Protein AF-0000000071570473 (afdb_homodimer)

Radius of gyration: 36.64 Å; Cα contacts (8 Å, |Δi|>4): 3800; chains: 2; bounding box: 98×126×90 Å

Foldseek 3Di:
DCDPDDDDDDDDDPPVDDDDPPPPPPDPPPCPVPPPPPPLVLAQEEEEAEEAAADCFAQHFNVVLLVLLLVLVVVLLVQQVVCVPPDQQLGAAYEYQAVQSVVVSVVVDDPVSVVSLLVSLVSQRYAYAQFRFQFAQQDAQVLLVLRNVVDPPVVVVSNPHAEHEHEQWAFDFLSNVVVCVVVVHAEYEYAYDDQLADHLDPAQDWAWEAHPVGDIHIYGHHHHQACQLQLQPVDFPEDDAHHPVPCVVPDDDVCSRLHLDPVSLVSSLVSNVVVVVVCVVVPNDFNYHYHRYYDRHNSHSHHTDSCPSVNLVSCVVVVRPNRYGYGHPNVVVVVVCVRCVVPHYYWFFTFHISLNQLVLAAQPLLLLQLLLVLLLLLLPFCLLPDADPFLVVLSSVLSVLSRQLRRRFQFYQCCLVCVPDPSGVSSNVVSSCSRNVSSVSSVQQSQLSLCVVPQPPAFFKKWWQRFQFWDWFKDKDFQVVVVPQQFFWKAFPVVGDIWGKADPLKFDWDWDQDPVRDTDTDGDRDPRMIITTDDGHGHSDMTGMHTHNDHDDDDQDPFFFWDWDADPLGHTAFTGGPLDPFTLFGGQAFWKKKKFFPDDDLVVLSVLLNPPDQVSLVVVRVVRIDMDTKAFPHRWDWDDDSFWIKTKTFIDDPQWARWMKIWIATTHFGKIKIKIKTWGDWDLGWMWMKTKTADDQQFDQKWADGNLHIDTQLPRYRHRRARQKGFGNFWIWTQDPSFIKMKGWSRFGIKGAPDGQSSNSDNGHDNGRRMIMGTNHGQSHNGSHRRTDGTMDMIMMMMHTDGDDDDSVRSVSVRSSVSNDMDIDRHRNDHDDPVCSVPSSRRRHDDPPD/DPDDDDDPPDDDDDDDDDDDPPPPPPDPPPCPVPVPPPPLVLAQEEEEAEEAAADCFAQHFNVVLLVLLLVLVVVLLVQQVVCVPPDQQLGAAYEYQAVQSVVVSVVVDDPVSVVSLLVSLVSQRYAYAQFRFQFAQQDAQVLLVLRNVVDPPVVVVSNPHAEHEHEQWAFDFLSNVVVCVVVVHAEYEYAYDDQLADHLDPAQDWAWEAHPVGDIHIYGHHHHQACQLQLQPVDFPEDDAHHPVPCVVPDDDVCRRLHLDPVSLVSSLVSNVVVVVVCVVVPNDFNYHYHRYYDRHNSHSHHTDSCPSVNLVSCVVVPRPNRYGYGHPNVVVVVVCVRCVVPHYYWFFTFHISLNQLVLAAQPLLLLQLLLVLLLLLLPFCLLPDADPFLVVLSSVLSVLSRQLRRRFQFYQCCLVCVPDPSGVSSNVVSSCSRNVSSVSSVQQSQLSLCVVPQPPAFFKKWWQRFQFWDWFKDKDFQVVVVPQQFQWKAFPVVGDIWGKADPQKFDWDWDQDPVRDTDTDGHGDPRMIITTDDGHGHSDMTGMHTHNDHDDDDQDPFFFWDWDADPLGHTAFTGGPLDPFTLFGGQAFWKKKKFFPDDDLVVLSVLLNPPDQVSLVVVRVVRIDMDTKAFPHRWDWDDDSFWIKTKTFIDDPQWARWMKIWIATTHFGKIKIKIKTWGDWDLGWMWMKTKTADDQQFDQKWADGNLHIDTQLPRYRHRRDNQKGFGNFWIWTQDPSFIKMKGWSRFGIKGAPDGQSSNSDNGHDNGRRMIMGTNHGQSHNGSHRSTDGTMDMTMMMMHTDGDDDDSVRSVSVRSSVSNDMDIDRHRNDHDDPVCSVPSSRRRHDDPPD

Nearest PDB structures (foldseek):
  5kbp-assembly1_A  TM=6.707E-01  e=7.893E-28  Enterococcus faecalis V583
  5kbp-assembly1_B  TM=6.543E-01  e=7.074E-28  Enterococcus faecalis V583
  7ufr-assembly1_D  TM=6.851E-01  e=5.870E-23  Bifidobacterium longum
  7ufu-assembly1_B  TM=6.560E-01  e=3.381E-22  Bifidobacterium longum
  7ufs-assembly1_D  TM=6.871E-01  e=3.721E-19  Bifidobacterium longum

InterPro domains:
  IPR000602 Glycoside hydrolase family 38, N-terminal domain [PF01074] (48-350)

Structure (mmCIF, N/CA/C/O backbone):
data_AF-0000000071570473-model_v1
#
loop_
_entity.id
_entity.type
_entity.pdbx_description
1 polymer 'Glycosyl hydrolase family 38 N-terminal domain protein'
#
loop_
_atom_site.group_PDB
_atom_site.id
_atom_site.type_symbol
_atom_site.label_atom_id
_atom_site.label_alt_id
_atom_site.label_comp_id
_atom_site.label_asym_id
_atom_site.label_entity_id
_atom_site.label_seq_id
_atom_site.pdbx_PDB_ins_code
_atom_site.Cartn_x
_atom_site.Cartn_y
_atom_site.Cartn_z
_atom_site.occupancy
_atom_site.B_iso_or_equiv
_atom_site.auth_seq_id
_atom_site.auth_comp_id
_atom_site.auth_asym_id
_atom_site.auth_atom_id
_atom_site.pdbx_PDB_model_num
ATOM 1 N N . MET A 1 1 ? -38.281 -18.188 -46.844 1 16.16 1 MET A N 1
ATOM 2 C CA . MET A 1 1 ? -37.594 -19.453 -46.594 1 16.16 1 MET A CA 1
ATOM 3 C C . MET A 1 1 ? -37.969 -19.984 -45.219 1 16.16 1 MET A C 1
ATOM 5 O O . MET A 1 1 ? -37.688 -19.359 -44.188 1 16.16 1 MET A O 1
ATOM 9 N N . LYS A 1 2 ? -39.062 -20.453 -44.969 1 19.03 2 LYS A N 1
ATOM 10 C CA . LYS A 1 2 ? -40.438 -20.391 -44.469 1 19.03 2 LYS A CA 1
ATOM 11 C C . LYS A 1 2 ? -40.656 -21.438 -43.375 1 19.03 2 LYS A C 1
ATOM 13 O O . LYS A 1 2 ? -41.812 -21.703 -43 1 19.03 2 LYS A O 1
ATOM 18 N N . CYS A 1 3 ? -39.469 -21.875 -42.688 1 17.2 3 CYS A N 1
ATOM 19 C CA . CYS A 1 3 ? -39.094 -23.219 -42.281 1 17.2 3 CYS A CA 1
ATOM 20 C C . CYS A 1 3 ? -39.562 -23.516 -40.844 1 17.2 3 CYS A C 1
ATOM 22 O O . CYS A 1 3 ? -38.938 -23.078 -39.875 1 17.2 3 CYS A O 1
ATOM 24 N N . ILE A 1 4 ? -40.75 -23.406 -40.531 1 20.64 4 ILE A N 1
ATOM 25 C CA . ILE A 1 4 ? -41.562 -23.328 -39.312 1 20.64 4 ILE A CA 1
ATOM 26 C C . ILE A 1 4 ? -41.5 -24.641 -38.531 1 20.64 4 ILE A C 1
ATOM 28 O O . ILE A 1 4 ? -41.844 -25.703 -39.062 1 20.64 4 ILE A O 1
ATOM 32 N N . VAL A 1 5 ? -40.594 -24.812 -37.438 1 19.09 5 VAL A N 1
ATOM 33 C CA . VAL A 1 5 ? -39.719 -25.562 -36.531 1 19.09 5 VAL A CA 1
ATOM 34 C C . VAL A 1 5 ? -40.562 -26.312 -35.5 1 19.09 5 VAL A C 1
ATOM 36 O O . VAL A 1 5 ? -41.375 -25.703 -34.812 1 19.09 5 VAL A O 1
ATOM 39 N N . ASN A 1 6 ? -40.562 -27.766 -35.469 1 16.86 6 ASN A N 1
ATOM 40 C CA . ASN A 1 6 ? -41.25 -29.047 -35.312 1 16.86 6 ASN A CA 1
ATOM 41 C C . ASN A 1 6 ? -41.438 -29.406 -33.844 1 16.86 6 ASN A C 1
ATOM 43 O O . ASN A 1 6 ? -40.562 -29.094 -33 1 16.86 6 ASN A O 1
ATOM 47 N N . LYS A 1 7 ? -42.531 -29.922 -33.281 1 19.34 7 LYS A N 1
ATOM 48 C CA . LYS A 1 7 ? -43.656 -30.047 -32.375 1 19.34 7 LYS A CA 1
ATOM 49 C C . LYS A 1 7 ? -43.375 -31.062 -31.266 1 19.34 7 LYS A C 1
ATOM 51 O O . LYS A 1 7 ? -44.125 -31.156 -30.297 1 19.34 7 LYS A O 1
ATOM 56 N N . LEU A 1 8 ? -42.375 -32.125 -31.375 1 18.17 8 LEU A N 1
ATOM 57 C CA . LEU A 1 8 ? -42.844 -33.469 -31 1 18.17 8 LEU A CA 1
ATOM 58 C C . LEU A 1 8 ? -42.656 -33.719 -29.5 1 18.17 8 LEU A C 1
ATOM 60 O O . LEU A 1 8 ? -42.312 -34.812 -29.094 1 18.17 8 LEU A O 1
ATOM 64 N N . PHE A 1 9 ? -42.375 -32.844 -28.641 1 17.78 9 PHE A N 1
ATOM 65 C CA . PHE A 1 9 ? -41.531 -33.25 -27.547 1 17.78 9 PHE A CA 1
ATOM 66 C C . PHE A 1 9 ? -42.312 -34.188 -26.594 1 17.78 9 PHE A C 1
ATOM 68 O O . PHE A 1 9 ? -41.844 -35.219 -26.203 1 17.78 9 PHE A O 1
ATOM 75 N N . ILE A 1 10 ? -43.344 -33.812 -25.859 1 18.39 10 ILE A N 1
ATOM 76 C CA . ILE A 1 10 ? -43.125 -33.75 -24.422 1 18.39 10 ILE A CA 1
ATOM 77 C C . ILE A 1 10 ? -43.656 -35 -23.766 1 18.39 10 ILE A C 1
ATOM 79 O O . ILE A 1 10 ? -43 -35.594 -22.906 1 18.39 10 ILE A O 1
ATOM 83 N N . GLY A 1 11 ? -44.875 -35.531 -24 1 18.58 11 GLY A N 1
ATOM 84 C CA . GLY A 1 11 ? -45.719 -35.656 -22.828 1 18.58 11 GLY A CA 1
ATOM 85 C C . GLY A 1 11 ? -45.625 -37.062 -22.203 1 18.58 11 GLY A C 1
ATOM 86 O O . GLY A 1 11 ? -46.344 -37.344 -21.234 1 18.58 11 GLY A O 1
ATOM 87 N N . ALA A 1 12 ? -44.781 -37.938 -22.844 1 19.06 12 ALA A N 1
ATOM 88 C CA . ALA A 1 12 ? -45.438 -39.219 -22.734 1 19.06 12 ALA A CA 1
ATOM 89 C C . ALA A 1 12 ? -45.5 -39.688 -21.281 1 19.06 12 ALA A C 1
ATOM 91 O O . ALA A 1 12 ? -44.688 -39.312 -20.469 1 19.06 12 ALA A O 1
ATOM 92 N N . LEU A 1 13 ? -46.594 -40.531 -21.016 1 20.25 13 LEU A N 1
ATOM 93 C CA . LEU A 1 13 ? -47.5 -41.125 -20.047 1 20.25 13 LEU A CA 1
ATOM 94 C C . LEU A 1 13 ? -46.781 -42.219 -19.25 1 20.25 13 LEU A C 1
ATOM 96 O O . LEU A 1 13 ? -46.25 -43.188 -19.828 1 20.25 13 LEU A O 1
ATOM 100 N N . PHE A 1 14 ? -46.25 -41.875 -18.016 1 20.09 14 PHE A N 1
ATOM 101 C CA . PHE A 1 14 ? -45.5 -42.562 -16.984 1 20.09 14 PHE A CA 1
ATOM 102 C C . PHE A 1 14 ? -46.219 -43.812 -16.531 1 20.09 14 PHE A C 1
ATOM 104 O O . PHE A 1 14 ? -47.125 -43.75 -15.695 1 20.09 14 PHE A O 1
ATOM 111 N N . LEU A 1 15 ? -46.625 -44.625 -17.562 1 19.17 15 LEU A N 1
ATOM 112 C CA . LEU A 1 15 ? -47.406 -45.75 -17.031 1 19.17 15 LEU A CA 1
ATOM 113 C C . LEU A 1 15 ? -46.562 -46.594 -16.078 1 19.17 15 LEU A C 1
ATOM 115 O O . LEU A 1 15 ? -45.469 -47.031 -16.438 1 19.17 15 LEU A O 1
ATOM 119 N N . LEU A 1 16 ? -46.75 -46.531 -14.758 1 20.12 16 LEU A N 1
ATOM 120 C CA . LEU A 1 16 ? -46.156 -47 -13.5 1 20.12 16 LEU A CA 1
ATOM 121 C C . LEU A 1 16 ? -46.219 -48.5 -13.383 1 20.12 16 LEU A C 1
ATOM 123 O O . LEU A 1 16 ? -46.125 -49.062 -12.281 1 20.12 16 LEU A O 1
ATOM 127 N N . GLY A 1 17 ? -46.438 -49.125 -14.547 1 17.45 17 GLY A N 1
ATOM 128 C CA . GLY A 1 17 ? -47 -50.375 -14.086 1 17.45 17 GLY A CA 1
ATOM 129 C C . GLY A 1 17 ? -46.062 -51.188 -13.242 1 17.45 17 GLY A C 1
ATOM 130 O O . GLY A 1 17 ? -46.406 -51.594 -12.117 1 17.45 17 GLY A O 1
ATOM 131 N N . ALA A 1 18 ? -45.5 -52.25 -13.789 1 19 18 ALA A N 1
ATOM 132 C CA . ALA A 1 18 ? -45.812 -53.656 -13.484 1 19 18 ALA A CA 1
ATOM 133 C C . ALA A 1 18 ? -44.781 -54.25 -12.555 1 19 18 ALA A C 1
ATOM 135 O O . ALA A 1 18 ? -45.094 -54.906 -11.562 1 19 18 ALA A O 1
ATOM 136 N N . LEU A 1 19 ? -43.438 -54.469 -13.023 1 19.7 19 LEU A N 1
ATOM 137 C CA . LEU A 1 19 ? -42.969 -55.844 -13.109 1 19.7 19 LEU A CA 1
ATOM 138 C C . LEU A 1 19 ? -42.25 -56.25 -11.836 1 19.7 19 LEU A C 1
ATOM 140 O O . LEU A 1 19 ? -41.438 -55.5 -11.297 1 19.7 19 LEU A O 1
ATOM 144 N N . VAL A 1 20 ? -42.719 -57.344 -11.141 1 23.28 20 VAL A N 1
ATOM 145 C CA . VAL A 1 20 ? -42.5 -58.156 -9.945 1 23.28 20 VAL A CA 1
ATOM 146 C C . VAL A 1 20 ? -41.094 -58.75 -10.008 1 23.28 20 VAL A C 1
ATOM 148 O O . VAL A 1 20 ? -40.719 -59.406 -10.984 1 23.28 20 VAL A O 1
ATOM 151 N N . CYS A 1 21 ? -40.094 -58.219 -9.242 1 20.11 21 CYS A N 1
ATOM 152 C CA . CYS A 1 21 ? -38.656 -58.406 -9.141 1 20.11 21 CYS A CA 1
ATOM 153 C C . CYS A 1 21 ? -38.281 -59.812 -8.734 1 20.11 21 CYS A C 1
ATOM 155 O O . CYS A 1 21 ? -38.531 -60.219 -7.594 1 20.11 21 CYS A O 1
ATOM 157 N N . SER A 1 22 ? -38.688 -60.781 -9.68 1 21.06 22 SER A N 1
ATOM 158 C CA . SER A 1 22 ? -38.312 -62.125 -9.195 1 21.06 22 SER A CA 1
ATOM 159 C C . SER A 1 22 ? -36.844 -62.219 -8.898 1 21.06 22 SER A C 1
ATOM 161 O O . SER A 1 22 ? -36 -61.688 -9.641 1 21.06 22 SER A O 1
ATOM 163 N N . CYS A 1 23 ? -36.438 -62.625 -7.715 1 22.77 23 CYS A N 1
ATOM 164 C CA . CYS A 1 23 ? -35.219 -62.75 -6.91 1 22.77 23 CYS A CA 1
ATOM 165 C C . CYS A 1 23 ? -34.25 -63.75 -7.531 1 22.77 23 CYS A C 1
ATOM 167 O O . CYS A 1 23 ? -34.094 -64.875 -7.035 1 22.77 23 CYS A O 1
ATOM 169 N N . GLN A 1 24 ? -34.219 -63.844 -8.93 1 21.25 24 GLN A N 1
ATOM 170 C CA . GLN A 1 24 ? -33.438 -65.062 -9.211 1 21.25 24 GLN A CA 1
ATOM 171 C C . GLN A 1 24 ? -32 -64.875 -8.688 1 21.25 24 GLN A C 1
ATOM 173 O O . GLN A 1 24 ? -31.422 -63.812 -8.719 1 21.25 24 GLN A O 1
ATOM 178 N N . ASN A 1 25 ? -31.5 -65.938 -8.016 1 24.31 25 ASN A N 1
ATOM 179 C CA . ASN A 1 25 ? -30.328 -66.312 -7.238 1 24.31 25 ASN A CA 1
ATOM 180 C C . ASN A 1 25 ? -29.062 -66.25 -8.094 1 24.31 25 ASN A C 1
ATOM 182 O O . ASN A 1 25 ? -28.312 -67.25 -8.141 1 24.31 25 ASN A O 1
ATOM 186 N N . THR A 1 26 ? -28.906 -65.312 -9.102 1 23.25 26 THR A N 1
ATOM 187 C CA . THR A 1 26 ? -27.797 -65.688 -9.961 1 23.25 26 THR A CA 1
ATOM 188 C C . THR A 1 26 ? -26.484 -65.688 -9.18 1 23.25 26 THR A C 1
ATOM 190 O O . THR A 1 26 ? -26.266 -64.875 -8.336 1 23.25 26 THR A O 1
ATOM 193 N N . THR A 1 27 ? -25.75 -66.812 -9.211 1 26.03 27 THR A N 1
ATOM 194 C CA . THR A 1 27 ? -24.453 -67.312 -8.734 1 26.03 27 THR A CA 1
ATOM 195 C C . THR A 1 27 ? -23.344 -66.375 -9.18 1 26.03 27 THR A C 1
ATOM 197 O O . THR A 1 27 ? -23.172 -66.125 -10.375 1 26.03 27 THR A O 1
ATOM 200 N N . GLU A 1 28 ? -23.078 -65.375 -8.359 1 23.36 28 GLU A N 1
ATOM 201 C CA . GLU A 1 28 ? -22.078 -64.375 -8.578 1 23.36 28 GLU A CA 1
ATOM 202 C C . GLU A 1 28 ? -20.703 -64.938 -8.805 1 23.36 28 GLU A C 1
ATOM 204 O O . GLU A 1 28 ? -20.141 -65.625 -7.91 1 23.36 28 GLU A O 1
ATOM 209 N N . ASN A 1 29 ? -20.516 -65.625 -10.023 1 25.27 29 ASN A N 1
ATOM 210 C CA . ASN A 1 29 ? -19.141 -66 -10.344 1 25.27 29 ASN A CA 1
ATOM 211 C C . ASN A 1 29 ? -18.172 -64.812 -10.125 1 25.27 29 ASN A C 1
ATOM 213 O O . ASN A 1 29 ? -18.312 -63.75 -10.727 1 25.27 29 ASN A O 1
ATOM 217 N N . THR A 1 30 ? -17.656 -64.75 -8.977 1 24.5 30 THR A N 1
ATOM 218 C CA . THR A 1 30 ? -16.609 -63.812 -8.602 1 24.5 30 THR A CA 1
ATOM 219 C C . THR A 1 30 ? -15.453 -63.875 -9.602 1 24.5 30 THR A C 1
ATOM 221 O O . THR A 1 30 ? -14.734 -64.875 -9.68 1 24.5 30 THR A O 1
ATOM 224 N N . VAL A 1 31 ? -15.75 -63.406 -10.812 1 28.62 31 VAL A N 1
ATOM 225 C CA . VAL A 1 31 ? -14.617 -63.281 -11.711 1 28.62 31 VAL A CA 1
ATOM 226 C C . VAL A 1 31 ? -13.445 -62.625 -10.969 1 28.62 31 VAL A C 1
ATOM 228 O O . VAL A 1 31 ? -13.523 -61.469 -10.57 1 28.62 31 VAL A O 1
ATOM 231 N N . GLU A 1 32 ? -12.781 -63.469 -10.156 1 28.25 32 GLU A N 1
ATOM 232 C CA . GLU A 1 32 ? -11.469 -63.031 -9.695 1 28.25 32 GLU A CA 1
ATOM 233 C C . GLU A 1 32 ? -10.617 -62.531 -10.852 1 28.25 32 GLU A C 1
ATOM 235 O O . GLU A 1 32 ? -10.141 -63.312 -11.672 1 28.25 32 GLU A O 1
ATOM 240 N N . SER A 1 33 ? -11.078 -61.656 -11.648 1 31.45 33 SER A N 1
ATOM 241 C CA . SER A 1 33 ? -10.188 -61.125 -12.664 1 31.45 33 SER A CA 1
ATOM 242 C C . SER A 1 33 ? -8.82 -60.781 -12.078 1 31.45 33 SER A C 1
ATOM 244 O O . SER A 1 33 ? -8.695 -59.875 -11.266 1 31.45 33 SER A O 1
ATOM 246 N N . SER A 1 34 ? -8.062 -61.812 -11.719 1 32.69 34 SER A N 1
ATOM 247 C CA . SER A 1 34 ? -6.633 -61.625 -11.5 1 32.69 34 SER A CA 1
ATOM 248 C C . SER A 1 34 ? -6.012 -60.719 -12.539 1 32.69 34 SER A C 1
ATOM 250 O O . SER A 1 34 ? -6.016 -61.031 -13.734 1 32.69 34 SER A O 1
ATOM 252 N N . VAL A 1 35 ? -6.184 -59.438 -12.508 1 39.53 35 VAL A N 1
ATOM 253 C CA . VAL A 1 35 ? -5.379 -58.531 -13.297 1 39.53 35 VAL A CA 1
ATOM 254 C C . VAL A 1 35 ? -3.939 -59.031 -13.375 1 39.53 35 VAL A C 1
ATOM 256 O O . VAL A 1 35 ? -3.24 -59.094 -12.359 1 39.53 35 VAL A O 1
ATOM 259 N N . GLU A 1 36 ? -3.605 -60.094 -14.055 1 37.34 36 GLU A N 1
ATOM 260 C CA . GLU A 1 36 ? -2.27 -60.438 -14.531 1 37.34 36 GLU A CA 1
ATOM 261 C C . GLU A 1 36 ? -1.357 -59.188 -14.539 1 37.34 36 GLU A C 1
ATOM 263 O O . GLU A 1 36 ? -1.828 -58.062 -14.672 1 37.34 36 GLU A O 1
ATOM 268 N N . GLY A 1 37 ? -0.079 -59.344 -14.047 1 41.69 37 GLY A N 1
ATOM 269 C CA . GLY A 1 37 ? 1.043 -58.438 -13.812 1 41.69 37 GLY A CA 1
ATOM 270 C C . GLY A 1 37 ? 1.251 -57.438 -14.938 1 41.69 37 GLY A C 1
ATOM 271 O O . GLY A 1 37 ? 1.896 -57.75 -15.938 1 41.69 37 GLY A O 1
ATOM 272 N N . LYS A 1 38 ? 0.311 -56.719 -15.242 1 50 38 LYS A N 1
ATOM 273 C CA . LYS A 1 38 ? 0.353 -55.688 -16.281 1 50 38 LYS A CA 1
ATOM 274 C C . LYS A 1 38 ? 1.681 -54.938 -16.25 1 50 38 LYS A C 1
ATOM 276 O O . LYS A 1 38 ? 2.303 -54.812 -15.203 1 50 38 LYS A O 1
ATOM 281 N N . ASP A 1 39 ? 2.217 -54.812 -17.328 1 55.84 39 ASP A N 1
ATOM 282 C CA . ASP A 1 39 ? 3.5 -54.25 -17.703 1 55.84 39 ASP A CA 1
ATOM 283 C C . ASP A 1 39 ? 3.723 -52.906 -17.016 1 55.84 39 ASP A C 1
ATOM 285 O O . ASP A 1 39 ? 2.949 -51.969 -17.219 1 55.84 39 ASP A O 1
ATOM 289 N N . THR A 1 40 ? 4.285 -52.969 -15.703 1 70.56 40 THR A N 1
ATOM 290 C CA . THR A 1 40 ? 4.66 -51.781 -14.93 1 70.56 40 THR A CA 1
ATOM 291 C C . THR A 1 40 ? 5.543 -50.844 -15.758 1 70.56 40 THR A C 1
ATOM 293 O O . THR A 1 40 ? 5.891 -49.75 -15.305 1 70.56 40 THR A O 1
ATOM 296 N N . LEU A 1 41 ? 5.629 -51.188 -17.031 1 82.69 41 LEU A N 1
ATOM 297 C CA . LEU A 1 41 ? 6.559 -50.469 -17.891 1 82.69 41 LEU A CA 1
ATOM 298 C C . LEU A 1 41 ? 7.91 -50.281 -17.219 1 82.69 41 LEU A C 1
ATOM 300 O O . LEU A 1 41 ? 8.602 -49.281 -17.453 1 82.69 41 LEU A O 1
ATOM 304 N N . GLY A 1 42 ? 8.219 -51.281 -16.125 1 90.06 42 GLY A N 1
ATOM 305 C CA . GLY A 1 42 ? 9.484 -51.219 -15.414 1 90.06 42 GLY A CA 1
ATOM 306 C C . GLY A 1 42 ? 9.453 -50.344 -14.188 1 90.06 42 GLY A C 1
ATOM 307 O O . GLY A 1 42 ? 10.438 -50.25 -13.445 1 90.06 42 GLY A O 1
ATOM 308 N N . PHE A 1 43 ? 8.352 -49.594 -13.867 1 95.06 43 PHE A N 1
ATOM 309 C CA . PHE A 1 43 ? 8.25 -48.781 -12.68 1 95.06 43 PHE A CA 1
ATOM 310 C C . PHE A 1 43 ? 7.93 -49.625 -11.453 1 95.06 43 PHE A C 1
ATOM 312 O O . PHE A 1 43 ? 6.965 -50.375 -11.453 1 95.06 43 PHE A O 1
ATOM 319 N N . LYS A 1 44 ? 8.68 -49.406 -10.453 1 94.81 44 LYS A N 1
ATOM 320 C CA . LYS A 1 44 ? 8.453 -50.125 -9.203 1 94.81 44 LYS A CA 1
ATOM 321 C C . LYS A 1 44 ? 7.438 -49.375 -8.328 1 94.81 44 LYS A C 1
ATOM 323 O O . LYS A 1 44 ? 6.543 -50 -7.75 1 94.81 44 LYS A O 1
ATOM 328 N N . TYR A 1 45 ? 7.609 -48.125 -8.25 1 96.44 45 TYR A N 1
ATOM 329 C CA . TYR A 1 45 ? 6.734 -47.312 -7.395 1 96.44 45 TYR A CA 1
ATOM 330 C C . TYR A 1 45 ? 6.68 -45.875 -7.875 1 96.44 45 TYR A C 1
ATOM 332 O O . TYR A 1 45 ? 7.516 -45.438 -8.672 1 96.44 45 TYR A O 1
ATOM 340 N N . ILE A 1 46 ? 5.664 -45.156 -7.426 1 97.62 46 ILE A N 1
ATOM 341 C CA . ILE A 1 46 ? 5.535 -43.719 -7.543 1 97.62 46 ILE A CA 1
ATOM 342 C C . ILE A 1 46 ? 5.469 -43.094 -6.152 1 97.62 46 ILE A C 1
ATOM 344 O O . ILE A 1 46 ? 4.562 -43.375 -5.371 1 97.62 46 ILE A O 1
ATOM 348 N N . ASP A 1 47 ? 6.445 -42.281 -5.844 1 97.81 47 ASP A N 1
ATOM 349 C CA . ASP A 1 47 ? 6.387 -41.469 -4.625 1 97.81 47 ASP A CA 1
ATOM 350 C C . ASP A 1 47 ? 5.586 -40.188 -4.852 1 97.81 47 ASP A C 1
ATOM 352 O O . ASP A 1 47 ? 5.949 -39.375 -5.691 1 97.81 47 ASP A O 1
ATOM 356 N N . ILE A 1 48 ? 4.547 -40.062 -4.066 1 98 48 ILE A N 1
ATOM 357 C CA . ILE A 1 48 ? 3.719 -38.844 -4.105 1 98 48 ILE A CA 1
ATOM 358 C C . ILE A 1 48 ? 4.117 -37.906 -2.969 1 98 48 ILE A C 1
ATOM 360 O O . ILE A 1 48 ? 3.969 -38.25 -1.793 1 98 48 ILE A O 1
ATOM 364 N N . VAL A 1 49 ? 4.613 -36.75 -3.352 1 98.19 49 VAL A N 1
ATOM 365 C CA . VAL A 1 49 ? 4.969 -35.719 -2.383 1 98.19 49 VAL A CA 1
ATOM 366 C C . VAL A 1 49 ? 3.873 -34.656 -2.334 1 98.19 49 VAL A C 1
ATOM 368 O O . VAL A 1 49 ? 3.836 -33.781 -3.176 1 98.19 49 VAL A O 1
ATOM 371 N N . HIS A 1 50 ? 3.049 -34.781 -1.304 1 98.12 50 HIS A N 1
ATOM 372 C CA . HIS A 1 50 ? 1.915 -33.875 -1.132 1 98.12 50 HIS A CA 1
ATOM 373 C C . HIS A 1 50 ? 2.34 -32.594 -0.458 1 98.12 50 HIS A C 1
ATOM 375 O O . HIS A 1 50 ? 3.006 -32.594 0.581 1 98.12 50 HIS A O 1
ATOM 381 N N . ILE A 1 51 ? 2.045 -31.453 -1.15 1 97.88 51 ILE A N 1
ATOM 382 C CA . ILE A 1 51 ? 2.369 -30.125 -0.627 1 97.88 51 ILE A CA 1
ATOM 383 C C . ILE A 1 51 ? 1.197 -29.172 -0.862 1 97.88 51 ILE A C 1
ATOM 385 O O . ILE A 1 51 ? 0.217 -29.531 -1.517 1 97.88 51 ILE A O 1
ATOM 389 N N . THR A 1 52 ? 1.301 -28 -0.231 1 96.5 52 THR A N 1
ATOM 390 C CA . THR A 1 52 ? 0.524 -26.828 -0.609 1 96.5 52 THR A CA 1
ATOM 391 C C . THR A 1 52 ? 1.415 -25.781 -1.271 1 96.5 52 THR A C 1
ATOM 393 O O . THR A 1 52 ? 2.357 -25.281 -0.653 1 96.5 52 THR A O 1
ATOM 396 N N . HIS A 1 53 ? 1.063 -25.531 -2.529 1 96.81 53 HIS A N 1
ATOM 397 C CA . HIS A 1 53 ? 1.859 -24.5 -3.178 1 96.81 53 HIS A CA 1
ATOM 398 C C . HIS A 1 53 ? 1.633 -23.141 -2.523 1 96.81 53 HIS A C 1
ATOM 400 O O . HIS A 1 53 ? 0.489 -22.703 -2.344 1 96.81 53 HIS A O 1
ATOM 406 N N . THR A 1 54 ? 2.736 -22.469 -2.26 1 96.12 54 THR A N 1
ATOM 407 C CA . THR A 1 54 ? 2.668 -21.234 -1.467 1 96.12 54 THR A CA 1
ATOM 408 C C . THR A 1 54 ? 2.975 -20.016 -2.326 1 96.12 54 THR A C 1
ATOM 410 O O . THR A 1 54 ? 4.09 -19.875 -2.838 1 96.12 54 THR A O 1
ATOM 413 N N . ASP A 1 55 ? 1.984 -19.172 -2.455 1 94.88 55 ASP A N 1
ATOM 414 C CA . ASP A 1 55 ? 2.109 -17.828 -2.994 1 94.88 55 ASP A CA 1
ATOM 415 C C . ASP A 1 55 ? 1.762 -16.781 -1.936 1 94.88 55 ASP A C 1
ATOM 417 O O . ASP A 1 55 ? 0.729 -16.875 -1.271 1 94.88 55 ASP A O 1
ATOM 421 N N . TYR A 1 56 ? 2.592 -15.812 -1.749 1 92.5 56 TYR A N 1
ATOM 422 C CA . TYR A 1 56 ? 2.254 -14.672 -0.903 1 92.5 56 TYR A CA 1
ATOM 423 C C . TYR A 1 56 ? 1.396 -13.664 -1.66 1 92.5 56 TYR A C 1
ATOM 425 O O . TYR A 1 56 ? 1.844 -12.555 -1.953 1 92.5 56 TYR A O 1
ATOM 433 N N . GLY A 1 57 ? 0.107 -14.062 -1.843 1 93.69 57 GLY A N 1
ATOM 434 C CA . GLY A 1 57 ? -0.812 -13.359 -2.723 1 93.69 57 GLY A CA 1
ATOM 435 C C . GLY A 1 57 ? -1.384 -14.234 -3.816 1 93.69 57 GLY A C 1
ATOM 436 O O . GLY A 1 57 ? -1.865 -15.336 -3.545 1 93.69 57 GLY A O 1
ATOM 437 N N . TYR A 1 58 ? -1.469 -13.727 -5.004 1 96 58 TYR A N 1
ATOM 438 C CA . TYR A 1 58 ? -1.888 -14.391 -6.23 1 96 58 TYR A CA 1
ATOM 439 C C . TYR A 1 58 ? -3.379 -14.703 -6.203 1 96 58 TYR A C 1
ATOM 441 O O . TYR A 1 58 ? -4.207 -13.836 -6.5 1 96 58 TYR A O 1
ATOM 449 N N . THR A 1 59 ? -3.797 -15.828 -5.539 1 95.69 59 THR A N 1
ATOM 450 C CA . THR A 1 59 ? -5.219 -16.141 -5.5 1 95.69 59 THR A CA 1
ATOM 451 C C . THR A 1 59 ? -5.891 -15.461 -4.305 1 95.69 59 THR A C 1
ATOM 453 O O . THR A 1 59 ? -7.105 -15.258 -4.305 1 95.69 59 THR A O 1
ATOM 456 N N . ASP A 1 60 ? -5.121 -15.195 -3.266 1 96.06 60 ASP A N 1
ATOM 457 C CA . ASP A 1 60 ? -5.602 -14.523 -2.061 1 96.06 60 ASP A CA 1
ATOM 458 C C . ASP A 1 60 ? -4.703 -13.344 -1.688 1 96.06 60 ASP A C 1
ATOM 460 O O . ASP A 1 60 ? -3.5 -13.367 -1.962 1 96.06 60 ASP A O 1
ATOM 464 N N . HIS A 1 61 ? -5.355 -12.336 -1.127 1 95.69 61 HIS A N 1
ATOM 465 C CA . HIS A 1 61 ? -4.535 -11.297 -0.517 1 95.69 61 HIS A CA 1
ATOM 466 C C . HIS A 1 61 ? -3.488 -11.898 0.414 1 95.69 61 HIS A C 1
ATOM 468 O O . HIS A 1 61 ? -3.768 -12.859 1.128 1 95.69 61 HIS A O 1
ATOM 474 N N . ALA A 1 62 ? -2.291 -11.352 0.426 1 94.38 62 ALA A N 1
ATOM 475 C CA . ALA A 1 62 ? -1.162 -11.945 1.14 1 94.38 62 ALA A CA 1
ATOM 476 C C . ALA A 1 62 ? -1.505 -12.188 2.607 1 94.38 62 ALA A C 1
ATOM 478 O O . ALA A 1 62 ? -1.112 -13.203 3.186 1 94.38 62 ALA A O 1
ATOM 479 N N . LEU A 1 63 ? -2.225 -11.305 3.24 1 93.12 63 LEU A N 1
ATOM 480 C CA . LEU A 1 63 ? -2.631 -11.438 4.637 1 93.12 63 LEU A CA 1
ATOM 481 C C . LEU A 1 63 ? -3.496 -12.68 4.836 1 93.12 63 LEU A C 1
ATOM 483 O O . LEU A 1 63 ? -3.322 -13.414 5.812 1 93.12 63 LEU A O 1
ATOM 487 N N . ILE A 1 64 ? -4.383 -12.891 3.902 1 95.81 64 ILE A N 1
ATOM 488 C CA . ILE A 1 64 ? -5.285 -14.031 3.967 1 95.81 64 ILE A CA 1
ATOM 489 C C . ILE A 1 64 ? -4.523 -15.312 3.646 1 95.81 64 ILE A C 1
ATOM 491 O O . ILE A 1 64 ? -4.73 -16.344 4.293 1 95.81 64 ILE A O 1
ATOM 495 N N . ALA A 1 65 ? -3.623 -15.227 2.693 1 95.38 65 ALA A N 1
ATOM 496 C CA . ALA A 1 65 ? -2.824 -16.391 2.307 1 95.38 65 ALA A CA 1
ATOM 497 C C . ALA A 1 65 ? -2.016 -16.922 3.488 1 95.38 65 ALA A C 1
ATOM 499 O O . ALA A 1 65 ? -1.951 -18.125 3.713 1 95.38 65 ALA A O 1
ATOM 500 N N . VAL A 1 66 ? -1.462 -16.062 4.246 1 93.38 66 VAL A N 1
ATOM 501 C CA . VAL A 1 66 ? -0.652 -16.469 5.387 1 93.38 66 VAL A CA 1
ATOM 502 C C . VAL A 1 66 ? -1.536 -17.156 6.426 1 93.38 66 VAL A C 1
ATOM 504 O O . VAL A 1 66 ? -1.157 -18.188 6.988 1 93.38 66 VAL A O 1
ATOM 507 N N . ASP A 1 67 ? -2.652 -16.594 6.664 1 95.06 67 ASP A N 1
ATOM 508 C CA . ASP A 1 67 ? -3.559 -17.219 7.621 1 95.06 67 ASP A CA 1
ATOM 509 C C . ASP A 1 67 ? -4.004 -18.594 7.133 1 95.06 67 ASP A C 1
ATOM 511 O O . ASP A 1 67 ? -4.074 -19.547 7.914 1 95.06 67 ASP A O 1
ATOM 515 N N . LEU A 1 68 ? -4.328 -18.688 5.859 1 96.12 68 LEU A N 1
ATOM 516 C CA . LEU A 1 68 ? -4.723 -19.969 5.281 1 96.12 68 LEU A CA 1
ATOM 517 C C . LEU A 1 68 ? -3.627 -21.016 5.465 1 96.12 68 LEU A C 1
ATOM 519 O O . LEU A 1 68 ? -3.904 -22.156 5.859 1 96.12 68 LEU A O 1
ATOM 523 N N . HIS A 1 69 ? -2.449 -20.656 5.25 1 96.5 69 HIS A N 1
ATOM 524 C CA . HIS A 1 69 ? -1.352 -21.609 5.359 1 96.5 69 HIS A CA 1
ATOM 525 C C . HIS A 1 69 ? -1.159 -22.062 6.801 1 96.5 69 HIS A C 1
ATOM 527 O O . HIS A 1 69 ? -0.812 -23.219 7.047 1 96.5 69 HIS A O 1
ATOM 533 N N . LYS A 1 70 ? -1.365 -21.188 7.758 1 95.94 70 LYS A N 1
ATOM 534 C CA . LYS A 1 70 ? -1.348 -21.625 9.148 1 95.94 70 LYS A CA 1
ATOM 535 C C . LYS A 1 70 ? -2.418 -22.672 9.414 1 95.94 70 LYS A C 1
ATOM 537 O O . LYS A 1 70 ? -2.152 -23.688 10.062 1 95.94 70 LYS A O 1
ATOM 542 N N . ARG A 1 71 ? -3.516 -22.453 8.852 1 96.25 71 ARG A N 1
ATOM 543 C CA . ARG A 1 71 ? -4.629 -23.391 9.008 1 96.25 71 ARG A CA 1
ATOM 544 C C . ARG A 1 71 ? -4.352 -24.703 8.281 1 96.25 71 ARG A C 1
ATOM 546 O O . ARG A 1 71 ? -4.727 -25.781 8.766 1 96.25 71 ARG A O 1
ATOM 553 N N . PHE A 1 72 ? -3.773 -24.594 7.145 1 97.56 72 PHE A N 1
ATOM 554 C CA . PHE A 1 72 ? -3.4 -25.797 6.398 1 97.56 72 PHE A CA 1
ATOM 555 C C . PHE A 1 72 ? -2.443 -26.656 7.207 1 97.56 72 PHE A C 1
ATOM 557 O O . PHE A 1 72 ? -2.525 -27.891 7.168 1 97.56 72 PHE A O 1
ATOM 564 N N . ILE A 1 73 ? -1.577 -26 7.902 1 97.94 73 ILE A N 1
ATOM 565 C CA . ILE A 1 73 ? -0.637 -26.75 8.734 1 97.94 73 ILE A CA 1
ATOM 566 C C . ILE A 1 73 ? -1.396 -27.5 9.82 1 97.94 73 ILE A C 1
ATOM 568 O O . ILE A 1 73 ? -1.095 -28.672 10.102 1 97.94 73 ILE A O 1
ATOM 572 N N . ASP A 1 74 ? -2.363 -26.922 10.383 1 97.69 74 ASP A N 1
ATOM 573 C CA . ASP A 1 74 ? -3.188 -27.594 11.383 1 97.69 74 ASP A CA 1
ATOM 574 C C . ASP A 1 74 ? -3.936 -28.781 10.766 1 97.69 74 ASP A C 1
ATOM 576 O O . ASP A 1 74 ? -4.043 -29.844 11.375 1 97.69 74 ASP A O 1
ATOM 580 N N . VAL A 1 75 ? -4.48 -28.578 9.586 1 97.25 75 VAL A N 1
ATOM 581 C CA . VAL A 1 75 ? -5.176 -29.656 8.891 1 97.25 75 VAL A CA 1
ATOM 582 C C . VAL A 1 75 ? -4.215 -30.812 8.641 1 97.25 75 VAL A C 1
ATOM 584 O O . VAL A 1 75 ? -4.535 -31.969 8.938 1 97.25 75 VAL A O 1
ATOM 587 N N . ALA A 1 76 ? -3.064 -30.484 8.148 1 98.19 76 ALA A N 1
ATOM 588 C CA . ALA A 1 76 ? -2.074 -31.516 7.855 1 98.19 76 ALA A CA 1
ATOM 589 C C . ALA A 1 76 ? -1.669 -32.25 9.125 1 98.19 76 ALA A C 1
ATOM 591 O O . ALA A 1 76 ? -1.517 -33.5 9.109 1 98.19 76 ALA A O 1
ATOM 592 N N . LEU A 1 77 ? -1.454 -31.5 10.188 1 98.44 77 LEU A N 1
ATOM 593 C CA . LEU A 1 77 ? -1.064 -32.094 11.461 1 98.44 77 LEU A CA 1
ATOM 594 C C . LEU A 1 77 ? -2.127 -33.094 11.945 1 98.44 77 LEU A C 1
ATOM 596 O O . LEU A 1 77 ? -1.806 -34.188 12.352 1 98.44 77 LEU A O 1
ATOM 600 N N . ASP A 1 78 ? -3.35 -32.719 11.883 1 98 78 ASP A N 1
ATOM 601 C CA . ASP A 1 78 ? -4.418 -33.594 12.359 1 98 78 ASP A CA 1
ATOM 602 C C . ASP A 1 78 ? -4.566 -34.812 11.461 1 98 78 ASP A C 1
ATOM 604 O O . ASP A 1 78 ? -4.867 -35.906 11.945 1 98 78 ASP A O 1
ATOM 608 N N . LEU A 1 79 ? -4.445 -34.625 10.188 1 97.31 79 LEU A N 1
ATOM 609 C CA . LEU A 1 79 ? -4.492 -35.75 9.273 1 97.31 79 LEU A CA 1
ATOM 610 C C . LEU A 1 79 ? -3.352 -36.719 9.547 1 97.31 79 LEU A C 1
ATOM 612 O O . LEU A 1 79 ? -3.535 -37.938 9.484 1 97.31 79 LEU A O 1
ATOM 616 N N . ALA A 1 80 ? -2.188 -36.219 9.836 1 98.38 80 ALA A N 1
ATOM 617 C CA . ALA A 1 80 ? -1.037 -37.062 10.18 1 98.38 80 ALA A CA 1
ATOM 618 C C . ALA A 1 80 ? -1.263 -37.781 11.5 1 98.38 80 ALA A C 1
ATOM 620 O O . ALA A 1 80 ? -1.002 -39 11.602 1 98.38 80 ALA A O 1
ATOM 621 N N . LEU A 1 81 ? -1.757 -37.094 12.461 1 97.81 81 LEU A N 1
ATOM 622 C CA . LEU A 1 81 ? -2.008 -37.688 13.781 1 97.81 81 LEU A CA 1
ATOM 623 C C . LEU A 1 81 ? -3.014 -38.812 13.688 1 97.81 81 LEU A C 1
ATOM 625 O O . LEU A 1 81 ? -2.865 -39.844 14.359 1 97.81 81 LEU A O 1
ATOM 629 N N . LYS A 1 82 ? -3.953 -38.656 12.867 1 96.44 82 LYS A N 1
ATOM 630 C CA . LYS A 1 82 ? -5.004 -39.656 12.703 1 96.44 82 LYS A CA 1
ATOM 631 C C . LYS A 1 82 ? -4.434 -41 12.195 1 96.44 82 LYS A C 1
ATOM 633 O O . LYS A 1 82 ? -4.996 -42.062 12.453 1 96.44 82 LYS A O 1
ATOM 638 N N . THR A 1 83 ? -3.348 -40.938 11.531 1 97.31 83 THR A N 1
ATOM 639 C CA . THR A 1 83 ? -2.826 -42.156 10.891 1 97.31 83 THR A CA 1
ATOM 640 C C . THR A 1 83 ? -1.476 -42.531 11.484 1 97.31 83 THR A C 1
ATOM 642 O O . THR A 1 83 ? -0.764 -43.375 10.93 1 97.31 83 THR A O 1
ATOM 645 N N . LYS A 1 84 ? -1.104 -41.906 12.555 1 97.06 84 LYS A N 1
ATOM 646 C CA . LYS A 1 84 ? 0.237 -42.062 13.117 1 97.06 84 LYS A CA 1
ATOM 647 C C . LYS A 1 84 ? 0.518 -43.5 13.508 1 97.06 84 LYS A C 1
ATOM 649 O O . LYS A 1 84 ? 1.667 -43.938 13.477 1 97.06 84 LYS A O 1
ATOM 654 N N . ASP A 1 85 ? -0.506 -44.281 13.828 1 96.06 85 ASP A N 1
ATOM 655 C CA . ASP A 1 85 ? -0.334 -45.656 14.336 1 96.06 85 ASP A CA 1
ATOM 656 C C . ASP A 1 85 ? -0.528 -46.656 13.227 1 96.06 85 ASP A C 1
ATOM 658 O O . ASP A 1 85 ? -0.457 -47.875 13.469 1 96.06 85 ASP A O 1
ATOM 662 N N . GLU A 1 86 ? -0.749 -46.25 12.055 1 95.81 86 GLU A N 1
ATOM 663 C CA . GLU A 1 86 ? -0.84 -47.188 10.922 1 95.81 86 GLU A CA 1
ATOM 664 C C . GLU A 1 86 ? 0.543 -47.625 10.461 1 95.81 86 GLU A C 1
ATOM 666 O O . GLU A 1 86 ? 1.558 -47.094 10.906 1 95.81 86 GLU A O 1
ATOM 671 N N . ILE A 1 87 ? 0.524 -48.656 9.617 1 92.94 87 ILE A N 1
ATOM 672 C CA . ILE A 1 87 ? 1.785 -49.062 9 1 92.94 87 ILE A CA 1
ATOM 673 C C . ILE A 1 87 ? 2.309 -47.938 8.109 1 92.94 87 ILE A C 1
ATOM 675 O O . ILE A 1 87 ? 1.526 -47.156 7.551 1 92.94 87 ILE A O 1
ATOM 679 N N . PRO A 1 88 ? 3.523 -47.719 7.996 1 89.81 88 PRO A N 1
ATOM 680 C CA . PRO A 1 88 ? 4.117 -46.562 7.301 1 89.81 88 PRO A CA 1
ATOM 681 C C . PRO A 1 88 ? 3.506 -46.344 5.922 1 89.81 88 PRO A C 1
ATOM 683 O O . PRO A 1 88 ? 3.305 -45.188 5.516 1 89.81 88 PRO A O 1
ATOM 686 N N . GLU A 1 89 ? 3.109 -47.406 5.242 1 89.62 89 GLU A N 1
ATOM 687 C CA . GLU A 1 89 ? 2.568 -47.312 3.891 1 89.62 89 GLU A CA 1
ATOM 688 C C . GLU A 1 89 ? 1.172 -46.688 3.896 1 89.62 89 GLU A C 1
ATOM 690 O O . GLU A 1 89 ? 0.682 -46.25 2.857 1 89.62 89 GLU A O 1
ATOM 695 N N . ASN A 1 90 ? 0.608 -46.656 5.098 1 94.25 90 ASN A N 1
ATOM 696 C CA . ASN A 1 90 ? -0.764 -46.188 5.215 1 94.25 90 ASN A CA 1
ATOM 697 C C . ASN A 1 90 ? -0.836 -44.906 6.027 1 94.25 90 ASN A C 1
ATOM 699 O O . ASN A 1 90 ? -1.895 -44.562 6.555 1 94.25 90 ASN A O 1
ATOM 703 N N . ARG A 1 91 ? 0.29 -44.219 6.109 1 97 91 ARG A N 1
ATOM 704 C CA . ARG A 1 91 ? 0.314 -43 6.879 1 97 91 ARG A CA 1
ATOM 705 C C . ARG A 1 91 ? 0.232 -41.781 5.965 1 97 91 ARG A C 1
ATOM 707 O O . ARG A 1 91 ? 0.802 -41.781 4.871 1 97 91 ARG A O 1
ATOM 714 N N . PHE A 1 92 ? -0.509 -40.781 6.445 1 98.06 92 PHE A N 1
ATOM 715 C CA . PHE A 1 92 ? -0.557 -39.5 5.758 1 98.06 92 PHE A CA 1
ATOM 716 C C . PHE A 1 92 ? 0.773 -38.781 5.887 1 98.06 92 PHE A C 1
ATOM 718 O O . PHE A 1 92 ? 1.357 -38.719 6.973 1 98.06 92 PHE A O 1
ATOM 725 N N . ALA A 1 93 ? 1.274 -38.25 4.762 1 98.12 93 ALA A N 1
ATOM 726 C CA . ALA A 1 93 ? 2.5 -37.469 4.766 1 98.12 93 ALA A CA 1
ATOM 727 C C . ALA A 1 93 ? 2.314 -36.156 3.994 1 98.12 93 ALA A C 1
ATOM 729 O O . ALA A 1 93 ? 1.593 -36.125 2.996 1 98.12 93 ALA A O 1
ATOM 730 N N . TRP A 1 94 ? 2.916 -35.125 4.492 1 98.38 94 TRP A N 1
ATOM 731 C CA . TRP A 1 94 ? 2.787 -33.812 3.912 1 98.38 94 TRP A CA 1
ATOM 732 C C . TRP A 1 94 ? 4.051 -33 4.148 1 98.38 94 TRP A C 1
ATOM 734 O O . TRP A 1 94 ? 4.73 -33.156 5.164 1 98.38 94 TRP A O 1
ATOM 744 N N . THR A 1 95 ? 4.426 -32.125 3.176 1 98.06 95 THR A N 1
ATOM 745 C CA . THR A 1 95 ? 5.594 -31.281 3.316 1 98.06 95 THR A CA 1
ATOM 746 C C . THR A 1 95 ? 5.188 -29.812 3.318 1 98.06 95 THR A C 1
ATOM 748 O O . THR A 1 95 ? 4.48 -29.359 2.418 1 98.06 95 THR A O 1
ATOM 751 N N . VAL A 1 96 ? 5.66 -29.078 4.34 1 97.81 96 VAL A N 1
ATOM 752 C CA . VAL A 1 96 ? 5.531 -27.625 4.355 1 97.81 96 VAL A CA 1
ATOM 753 C C . VAL A 1 96 ? 6.465 -27 3.318 1 97.81 96 VAL A C 1
ATOM 755 O O . VAL A 1 96 ? 7.688 -27.109 3.432 1 97.81 96 VAL A O 1
ATOM 758 N N . GLU A 1 97 ? 5.891 -26.328 2.453 1 97.44 97 GLU A N 1
ATOM 759 C CA . GLU A 1 97 ? 6.645 -25.891 1.284 1 97.44 97 GLU A CA 1
ATOM 760 C C . GLU A 1 97 ? 7.445 -24.625 1.587 1 97.44 97 GLU A C 1
ATOM 762 O O . GLU A 1 97 ? 8.438 -24.344 0.913 1 97.44 97 GLU A O 1
ATOM 767 N N . ALA A 1 98 ? 7.02 -23.828 2.553 1 96.75 98 ALA A N 1
ATOM 768 C CA . ALA A 1 98 ? 7.688 -22.578 2.895 1 96.75 98 ALA A CA 1
ATOM 769 C C . ALA A 1 98 ? 7.852 -22.438 4.406 1 96.75 98 ALA A C 1
ATOM 771 O O . ALA A 1 98 ? 6.914 -22.688 5.164 1 96.75 98 ALA A O 1
ATOM 772 N N . LEU A 1 99 ? 8.93 -21.984 4.781 1 97.25 99 LEU A N 1
ATOM 773 C CA . LEU A 1 99 ? 9.281 -21.922 6.195 1 97.25 99 LEU A CA 1
ATOM 774 C C . LEU A 1 99 ? 8.594 -20.75 6.879 1 97.25 99 LEU A C 1
ATOM 776 O O . LEU A 1 99 ? 8.289 -20.812 8.07 1 97.25 99 LEU A O 1
ATOM 780 N N . ASP A 1 100 ? 8.289 -19.719 6.219 1 96.12 100 ASP A N 1
ATOM 781 C CA . ASP A 1 100 ? 7.734 -18.5 6.809 1 96.12 100 ASP A CA 1
ATOM 782 C C . ASP A 1 100 ? 6.359 -18.766 7.414 1 96.12 100 ASP A C 1
ATOM 784 O O . ASP A 1 100 ? 6.125 -18.469 8.586 1 96.12 100 ASP A O 1
ATOM 788 N N . PRO A 1 101 ? 5.43 -19.297 6.676 1 94.94 101 PRO A N 1
ATOM 789 C CA . PRO A 1 101 ? 4.141 -19.594 7.309 1 94.94 101 PRO A CA 1
ATOM 790 C C . PRO A 1 101 ? 4.25 -20.609 8.438 1 94.94 101 PRO A C 1
ATOM 792 O O . PRO A 1 101 ? 3.486 -20.547 9.406 1 94.94 101 PRO A O 1
ATOM 795 N N . PHE A 1 102 ? 5.16 -21.547 8.352 1 97.12 102 PHE A N 1
ATOM 796 C CA . PHE A 1 102 ? 5.375 -22.5 9.43 1 97.12 102 PHE A CA 1
ATOM 797 C C . PHE A 1 102 ? 5.801 -21.797 10.711 1 97.12 102 PHE A C 1
ATOM 799 O O . PHE A 1 102 ? 5.293 -22.094 11.789 1 97.12 102 PHE A O 1
ATOM 806 N N . TYR A 1 103 ? 6.738 -20.906 10.523 1 96.5 103 TYR A N 1
ATOM 807 C CA . TYR A 1 103 ? 7.211 -20.156 11.68 1 96.5 103 TYR A CA 1
ATOM 808 C C . TYR A 1 103 ? 6.082 -19.344 12.305 1 96.5 103 TYR A C 1
ATOM 810 O O . TYR A 1 103 ? 5.98 -19.234 13.523 1 96.5 103 TYR A O 1
ATOM 818 N N . SER A 1 104 ? 5.273 -18.766 11.477 1 94.25 104 SER A N 1
ATOM 819 C CA . SER A 1 104 ? 4.102 -18.047 11.969 1 94.25 104 SER A CA 1
ATOM 820 C C . SER A 1 104 ? 3.17 -18.969 12.742 1 94.25 104 SER A C 1
ATOM 822 O O . SER A 1 104 ? 2.654 -18.594 13.797 1 94.25 104 SER A O 1
ATOM 824 N N . TRP A 1 105 ? 2.91 -20.109 12.211 1 96.56 105 TRP A N 1
ATOM 825 C CA . TRP A 1 105 ? 2.092 -21.109 12.891 1 96.56 105 TRP A CA 1
ATOM 826 C C . TRP A 1 105 ? 2.713 -21.5 14.234 1 96.56 105 TRP A C 1
ATOM 828 O O . TRP A 1 105 ? 2.025 -21.531 15.258 1 96.56 105 TRP A O 1
ATOM 838 N N . TRP A 1 106 ? 4.008 -21.781 14.227 1 97.06 106 TRP A N 1
ATOM 839 C CA . TRP A 1 106 ? 4.734 -22.203 15.422 1 97.06 106 TRP A CA 1
ATOM 840 C C . TRP A 1 106 ? 4.562 -21.188 16.547 1 97.06 106 TRP A C 1
ATOM 842 O O . TRP A 1 106 ? 4.332 -21.547 17.703 1 97.06 106 TRP A O 1
ATOM 852 N N . ASN A 1 107 ? 4.633 -19.906 16.234 1 93.94 107 ASN A N 1
ATOM 853 C CA . ASN A 1 107 ? 4.551 -18.828 17.203 1 93.94 107 ASN A CA 1
ATOM 854 C C . ASN A 1 107 ? 3.143 -18.688 17.781 1 93.94 107 ASN A C 1
ATOM 856 O O . ASN A 1 107 ? 2.971 -18.234 18.906 1 93.94 107 ASN A O 1
ATOM 860 N N . SER A 1 108 ? 2.234 -19.156 17.031 1 92.44 108 SER A N 1
ATOM 861 C CA . SER A 1 108 ? 0.853 -18.984 17.469 1 92.44 108 SER A CA 1
ATOM 862 C C . SER A 1 108 ? 0.306 -20.266 18.078 1 92.44 108 SER A C 1
ATOM 864 O O . SER A 1 108 ? -0.719 -20.25 18.766 1 92.44 108 SER A O 1
ATOM 866 N N . ALA A 1 109 ? 0.946 -21.375 17.859 1 96 109 ALA A N 1
ATOM 867 C CA . ALA A 1 109 ? 0.462 -22.688 18.266 1 96 109 ALA A CA 1
ATOM 868 C C . ALA A 1 109 ? 0.654 -22.891 19.766 1 96 109 ALA A C 1
ATOM 870 O O . ALA A 1 109 ? 1.573 -22.328 20.359 1 96 109 ALA A O 1
ATOM 871 N N . SER A 1 110 ? -0.201 -23.703 20.391 1 96.44 110 SER A N 1
ATOM 872 C CA . SER A 1 110 ? -0.028 -24.109 21.766 1 96.44 110 SER A CA 1
ATOM 873 C C . SER A 1 110 ? 1.162 -25.062 21.922 1 96.44 110 SER A C 1
ATOM 875 O O . SER A 1 110 ? 1.636 -25.641 20.953 1 96.44 110 SER A O 1
ATOM 877 N N . GLU A 1 111 ? 1.554 -25.219 23.094 1 97.44 111 GLU A N 1
ATOM 878 C CA . GLU A 1 111 ? 2.67 -26.125 23.375 1 97.44 111 GLU A CA 1
ATOM 879 C C . GLU A 1 111 ? 2.352 -27.547 22.953 1 97.44 111 GLU A C 1
ATOM 881 O O . GLU A 1 111 ? 3.201 -28.234 22.375 1 97.44 111 GLU A O 1
ATOM 886 N N . ASP A 1 112 ? 1.173 -27.922 23.172 1 97.94 112 ASP A N 1
ATOM 887 C CA . ASP A 1 112 ? 0.751 -29.266 22.812 1 97.94 112 ASP A CA 1
ATOM 888 C C . ASP A 1 112 ? 0.802 -29.484 21.312 1 97.94 112 ASP A C 1
ATOM 890 O O . ASP A 1 112 ? 1.202 -30.547 20.844 1 97.94 112 ASP A O 1
ATOM 894 N N . ARG A 1 113 ? 0.413 -28.547 20.609 1 97.56 113 ARG A N 1
ATOM 895 C CA . ARG A 1 113 ? 0.427 -28.641 19.156 1 97.56 113 ARG A CA 1
ATOM 896 C C . ARG A 1 113 ? 1.855 -28.688 18.625 1 97.56 113 ARG A C 1
ATOM 898 O O . ARG A 1 113 ? 2.148 -29.422 17.672 1 97.56 113 ARG A O 1
ATOM 905 N N . ARG A 1 114 ? 2.713 -27.938 19.219 1 98.12 114 ARG A N 1
ATOM 906 C CA . ARG A 1 114 ? 4.117 -27.953 18.828 1 98.12 114 ARG A CA 1
ATOM 907 C C . ARG A 1 114 ? 4.742 -29.328 19.078 1 98.12 114 ARG A C 1
ATOM 909 O O . ARG A 1 114 ? 5.504 -29.828 18.25 1 98.12 114 ARG A O 1
ATOM 916 N N . GLU A 1 115 ? 4.379 -29.859 20.203 1 98.25 115 GLU A N 1
ATOM 917 C CA . GLU A 1 115 ? 4.887 -31.188 20.531 1 98.25 115 GLU A CA 1
ATOM 918 C C . GLU A 1 115 ? 4.383 -32.219 19.531 1 98.25 115 GLU A C 1
ATOM 920 O O . GLU A 1 115 ? 5.141 -33.094 19.094 1 98.25 115 GLU A O 1
ATOM 925 N N . SER A 1 116 ? 3.145 -32.125 19.219 1 98.56 116 SER A N 1
ATOM 926 C CA . SER A 1 116 ? 2.572 -33.031 18.234 1 98.56 116 SER A CA 1
ATOM 927 C C . SER A 1 116 ? 3.258 -32.875 16.875 1 98.56 116 SER A C 1
ATOM 929 O O . SER A 1 116 ? 3.465 -33.875 16.172 1 98.56 116 SER A O 1
ATOM 931 N N . MET A 1 117 ? 3.564 -31.672 16.562 1 98.62 117 MET A N 1
ATOM 932 C CA . MET A 1 117 ? 4.25 -31.406 15.305 1 98.62 117 MET A CA 1
ATOM 933 C C . MET A 1 117 ? 5.621 -32.062 15.273 1 98.62 117 MET A C 1
ATOM 935 O O . MET A 1 117 ? 5.984 -32.719 14.297 1 98.62 117 MET A O 1
ATOM 939 N N . LEU A 1 118 ? 6.328 -31.953 16.328 1 98.38 118 LEU A N 1
ATOM 940 C CA . LEU A 1 118 ? 7.652 -32.562 16.406 1 98.38 118 LEU A CA 1
ATOM 941 C C . LEU A 1 118 ? 7.566 -34.062 16.312 1 98.38 118 LEU A C 1
ATOM 943 O O . LEU A 1 118 ? 8.414 -34.719 15.68 1 98.38 118 LEU A O 1
ATOM 947 N N . ASP A 1 119 ? 6.539 -34.625 16.906 1 98.12 119 ASP A N 1
ATOM 948 C CA . ASP A 1 119 ? 6.328 -36.062 16.812 1 98.12 119 ASP A CA 1
ATOM 949 C C . ASP A 1 119 ? 6.113 -36.5 15.375 1 98.12 119 ASP A C 1
ATOM 951 O O . ASP A 1 119 ? 6.633 -37.531 14.945 1 98.12 119 ASP A O 1
ATOM 955 N N . MET A 1 120 ? 5.359 -35.719 14.633 1 98.5 120 MET A N 1
ATOM 956 C CA . MET A 1 120 ? 5.035 -36.094 13.258 1 98.5 120 MET A CA 1
ATOM 957 C C . MET A 1 120 ? 6.242 -35.875 12.344 1 98.5 120 MET A C 1
ATOM 959 O O . MET A 1 120 ? 6.391 -36.562 11.336 1 98.5 120 MET A O 1
ATOM 963 N N . ILE A 1 121 ? 7.07 -34.938 12.656 1 98.25 121 ILE A N 1
ATOM 964 C CA . ILE A 1 121 ? 8.312 -34.75 11.922 1 98.25 121 ILE A CA 1
ATOM 965 C C . ILE A 1 121 ? 9.25 -35.938 12.164 1 98.25 121 ILE A C 1
ATOM 967 O O . ILE A 1 121 ? 9.828 -36.469 11.219 1 98.25 121 ILE A O 1
ATOM 971 N N . GLU A 1 122 ? 9.344 -36.344 13.398 1 96.44 122 GLU A N 1
ATOM 972 C CA . GLU A 1 122 ? 10.172 -37.5 13.75 1 96.44 122 GLU A CA 1
ATOM 973 C C . GLU A 1 122 ? 9.68 -38.781 13.062 1 96.44 122 GLU A C 1
ATOM 975 O O . GLU A 1 122 ? 10.484 -39.594 12.602 1 96.44 122 GLU A O 1
ATOM 980 N N . ASN A 1 123 ? 8.383 -38.844 12.969 1 95.69 123 ASN A N 1
ATOM 981 C CA . ASN A 1 123 ? 7.766 -40 12.336 1 95.69 123 ASN A CA 1
ATOM 982 C C . ASN A 1 123 ? 7.812 -39.906 10.812 1 95.69 123 ASN A C 1
ATOM 984 O O . ASN A 1 123 ? 7.324 -40.812 10.109 1 95.69 123 ASN A O 1
ATOM 988 N N . LYS A 1 124 ? 8.305 -38.812 10.281 1 96.19 124 LYS A N 1
ATOM 989 C CA . LYS A 1 124 ? 8.484 -38.562 8.859 1 96.19 124 LYS A CA 1
ATOM 990 C C . LYS A 1 124 ? 7.145 -38.375 8.148 1 96.19 124 LYS A C 1
ATOM 992 O O . LYS A 1 124 ? 7.02 -38.688 6.961 1 96.19 124 LYS A O 1
ATOM 997 N N . GLN A 1 125 ? 6.148 -38 8.859 1 98.25 125 GLN A N 1
ATOM 998 C CA . GLN A 1 125 ? 4.844 -37.719 8.273 1 98.25 125 GLN A CA 1
ATOM 999 C C . GLN A 1 125 ? 4.723 -36.281 7.859 1 98.25 125 GLN A C 1
ATOM 1001 O O . GLN A 1 125 ? 3.902 -35.938 7.008 1 98.25 125 GLN A O 1
ATOM 1006 N N . ILE A 1 126 ? 5.504 -35.438 8.469 1 98.56 126 ILE A N 1
ATOM 1007 C CA . ILE A 1 126 ? 5.551 -34.031 8.078 1 98.56 126 ILE A CA 1
ATOM 1008 C C . ILE A 1 126 ? 6.992 -33.625 7.762 1 98.56 126 ILE A C 1
ATOM 1010 O O . ILE A 1 126 ? 7.91 -33.938 8.523 1 98.56 126 ILE A O 1
ATOM 1014 N N . GLY A 1 127 ? 7.188 -33.062 6.602 1 98.25 127 GLY A N 1
ATOM 1015 C CA . GLY A 1 127 ? 8.461 -32.5 6.234 1 98.25 127 GLY A CA 1
ATOM 1016 C C . GLY A 1 127 ? 8.445 -30.969 6.227 1 98.25 127 GLY A C 1
ATOM 1017 O O . GLY A 1 127 ? 7.406 -30.359 5.957 1 98.25 127 GLY A O 1
ATOM 1018 N N . ILE A 1 128 ? 9.602 -30.375 6.574 1 98.06 128 ILE A N 1
ATOM 1019 C CA . ILE A 1 128 ? 9.727 -28.922 6.59 1 98.06 128 ILE A CA 1
ATOM 1020 C C . ILE A 1 128 ? 10.781 -28.484 5.578 1 98.06 128 ILE A C 1
ATOM 1022 O O . ILE A 1 128 ? 11.906 -28.984 5.586 1 98.06 128 ILE A O 1
ATOM 1026 N N . ASN A 1 129 ? 10.383 -27.562 4.734 1 96.12 129 ASN A N 1
ATOM 1027 C CA . ASN A 1 129 ? 11.312 -26.969 3.781 1 96.12 129 ASN A CA 1
ATOM 1028 C C . ASN A 1 129 ? 12.234 -25.953 4.461 1 96.12 129 ASN A C 1
ATOM 1030 O O . ASN A 1 129 ? 11.844 -25.297 5.426 1 96.12 129 ASN A O 1
ATOM 1034 N N . ALA A 1 130 ? 13.398 -25.812 3.885 1 97.69 130 ALA A N 1
ATOM 1035 C CA . ALA A 1 130 ? 14.422 -24.953 4.469 1 97.69 130 ALA A CA 1
ATOM 1036 C C . ALA A 1 130 ? 14.18 -23.484 4.098 1 97.69 130 ALA A C 1
ATOM 1038 O O . ALA A 1 130 ? 14.57 -22.578 4.832 1 97.69 130 ALA A O 1
ATOM 1039 N N . MET A 1 131 ? 13.625 -23.25 2.947 1 96.81 131 MET A N 1
ATOM 1040 C CA . MET A 1 131 ? 13.523 -21.891 2.412 1 96.81 131 MET A CA 1
ATOM 1041 C C . MET A 1 131 ? 12.25 -21.203 2.9 1 96.81 131 MET A C 1
ATOM 1043 O O . MET A 1 131 ? 11.164 -21.797 2.854 1 96.81 131 MET A O 1
ATOM 1047 N N . PRO A 1 132 ? 12.367 -19.969 3.311 1 96.56 132 PRO A N 1
ATOM 1048 C CA . PRO A 1 132 ? 11.156 -19.297 3.799 1 96.56 132 PRO A CA 1
ATOM 1049 C C . PRO A 1 132 ? 10.164 -18.984 2.682 1 96.56 132 PRO A C 1
ATOM 1051 O O . PRO A 1 132 ? 8.961 -18.859 2.938 1 96.56 132 PRO A O 1
ATOM 1054 N N . PHE A 1 133 ? 10.695 -18.828 1.414 1 95.19 133 PHE A N 1
ATOM 1055 C CA . PHE A 1 133 ? 9.883 -18.406 0.277 1 95.19 133 PHE A CA 1
ATOM 1056 C C . PHE A 1 133 ? 10.359 -19.078 -1.005 1 95.19 133 PHE A C 1
ATOM 1058 O O . PHE A 1 133 ? 11.469 -19.625 -1.053 1 95.19 133 PHE A O 1
ATOM 1065 N N . HIS A 1 134 ? 9.438 -19.062 -1.967 1 96.25 134 HIS A N 1
ATOM 1066 C CA . HIS A 1 134 ? 9.922 -19.094 -3.34 1 96.25 134 HIS A CA 1
ATOM 1067 C C . HIS A 1 134 ? 10.375 -17.719 -3.799 1 96.25 134 HIS A C 1
ATOM 1069 O O . HIS A 1 134 ? 9.625 -16.75 -3.68 1 96.25 134 HIS A O 1
ATOM 1075 N N . ILE A 1 135 ? 11.602 -17.625 -4.277 1 94.38 135 ILE A N 1
ATOM 1076 C CA . ILE A 1 135 ? 12.141 -16.281 -4.305 1 94.38 135 ILE A CA 1
ATOM 1077 C C . ILE A 1 135 ? 12.883 -16.047 -5.621 1 94.38 135 ILE A C 1
ATOM 1079 O O . ILE A 1 135 ? 13.57 -16.938 -6.121 1 94.38 135 ILE A O 1
ATOM 1083 N N . HIS A 1 136 ? 12.766 -14.82 -6.156 1 94.06 136 HIS A N 1
ATOM 1084 C CA . HIS A 1 136 ? 13.594 -14.344 -7.262 1 94.06 136 HIS A CA 1
ATOM 1085 C C . HIS A 1 136 ? 14.977 -13.938 -6.781 1 94.06 136 HIS A C 1
ATOM 1087 O O . HIS A 1 136 ? 15.172 -13.656 -5.598 1 94.06 136 HIS A O 1
ATOM 1093 N N . PRO A 1 137 ? 15.875 -13.906 -7.719 1 96.19 137 PRO A N 1
ATOM 1094 C CA . PRO A 1 137 ? 17.266 -13.711 -7.289 1 96.19 137 PRO A CA 1
ATOM 1095 C C . PRO A 1 137 ? 17.609 -12.234 -7.109 1 96.19 137 PRO A C 1
ATOM 1097 O O . PRO A 1 137 ? 18.688 -11.797 -7.539 1 96.19 137 PRO A O 1
ATOM 1100 N N . TYR A 1 138 ? 16.844 -11.461 -6.402 1 96.81 138 TYR A N 1
ATOM 1101 C CA . TYR A 1 138 ? 17.109 -10.039 -6.18 1 96.81 138 TYR A CA 1
ATOM 1102 C C . TYR A 1 138 ? 17.766 -9.82 -4.82 1 96.81 138 TYR A C 1
ATOM 1104 O O . TYR A 1 138 ? 18.297 -8.742 -4.555 1 96.81 138 TYR A O 1
ATOM 1112 N N . ALA A 1 139 ? 17.781 -10.867 -3.977 1 95.81 139 ALA A N 1
ATOM 1113 C CA . ALA A 1 139 ? 18.344 -10.75 -2.633 1 95.81 139 ALA A CA 1
ATOM 1114 C C . ALA A 1 139 ? 19.859 -10.656 -2.68 1 95.81 139 ALA A C 1
ATOM 1116 O O . ALA A 1 139 ? 20.516 -11.344 -3.477 1 95.81 139 ALA A O 1
ATOM 1117 N N . ASN A 1 140 ? 20.359 -9.828 -1.85 1 93 140 ASN A N 1
ATOM 1118 C CA . ASN A 1 140 ? 21.812 -9.766 -1.717 1 93 140 ASN A CA 1
ATOM 1119 C C . ASN A 1 140 ? 22.312 -10.75 -0.667 1 93 140 ASN A C 1
ATOM 1121 O O . ASN A 1 140 ? 21.562 -11.586 -0.18 1 93 140 ASN A O 1
ATOM 1125 N N . LYS A 1 141 ? 23.578 -10.641 -0.411 1 94.44 141 LYS A N 1
ATOM 1126 C CA . LYS A 1 141 ? 24.219 -11.586 0.496 1 94.44 141 LYS A CA 1
ATOM 1127 C C . LYS A 1 141 ? 23.578 -11.562 1.874 1 94.44 141 LYS A C 1
ATOM 1129 O O . LYS A 1 141 ? 23.281 -12.617 2.445 1 94.44 141 LYS A O 1
ATOM 1134 N N . GLU A 1 142 ? 23.266 -10.391 2.416 1 93.81 142 GLU A N 1
ATOM 1135 C CA . GLU A 1 142 ? 22.734 -10.25 3.764 1 93.81 142 GLU A CA 1
ATOM 1136 C C . GLU A 1 142 ? 21.312 -10.805 3.854 1 93.81 142 GLU A C 1
ATOM 1138 O O . GLU A 1 142 ? 20.938 -11.398 4.867 1 93.81 142 GLU A O 1
ATOM 1143 N N . GLN A 1 143 ? 20.562 -10.609 2.873 1 96.38 143 GLN A N 1
ATOM 1144 C CA . GLN A 1 143 ? 19.203 -11.141 2.854 1 96.38 143 GLN A CA 1
ATOM 1145 C C . GLN A 1 143 ? 19.203 -12.664 2.791 1 96.38 143 GLN A C 1
ATOM 1147 O O . GLN A 1 143 ? 18.391 -13.32 3.43 1 96.38 143 GLN A O 1
ATOM 1152 N N . TRP A 1 144 ? 20.109 -13.203 2.016 1 96.75 144 TRP A N 1
ATOM 1153 C CA . TRP A 1 144 ? 20.234 -14.656 1.999 1 96.75 144 TRP A CA 1
ATOM 1154 C C . TRP A 1 144 ? 20.641 -15.188 3.371 1 96.75 144 TRP A C 1
ATOM 1156 O O . TRP A 1 144 ? 20.156 -16.234 3.811 1 96.75 144 TRP A O 1
ATOM 1166 N N . ASP A 1 145 ? 21.531 -14.469 4.02 1 96.25 145 ASP A N 1
ATOM 1167 C CA . ASP A 1 145 ? 21.891 -14.852 5.383 1 96.25 145 ASP A CA 1
ATOM 1168 C C . ASP A 1 145 ? 20.672 -14.844 6.297 1 96.25 145 ASP A C 1
ATOM 1170 O O . ASP A 1 145 ? 20.469 -15.766 7.078 1 96.25 145 ASP A O 1
ATOM 1174 N N . GLU A 1 146 ? 19.906 -13.828 6.18 1 96.19 146 GLU A N 1
ATOM 1175 C CA . GLU A 1 146 ? 18.703 -13.703 6.996 1 96.19 146 GLU A CA 1
ATOM 1176 C C . GLU A 1 146 ? 17.734 -14.844 6.715 1 96.19 146 GLU A C 1
ATOM 1178 O O . GLU A 1 146 ? 17.109 -15.383 7.633 1 96.19 146 GLU A O 1
ATOM 1183 N N . MET A 1 147 ? 17.625 -15.242 5.5 1 96.44 147 MET A N 1
ATOM 1184 C CA . MET A 1 147 ? 16.688 -16.297 5.109 1 96.44 147 MET A CA 1
ATOM 1185 C C . MET A 1 147 ? 17.078 -17.625 5.746 1 96.44 147 MET A C 1
ATOM 1187 O O . MET A 1 147 ? 16.203 -18.438 6.082 1 96.44 147 MET A O 1
ATOM 1191 N N . PHE A 1 148 ? 18.328 -17.859 5.992 1 96.5 148 PHE A N 1
ATOM 1192 C CA . PHE A 1 148 ? 18.75 -19.125 6.578 1 96.5 148 PHE A CA 1
ATOM 1193 C C . PHE A 1 148 ? 18.938 -19 8.078 1 96.5 148 PHE A C 1
ATOM 1195 O O . PHE A 1 148 ? 19.391 -19.938 8.742 1 96.5 148 PHE A O 1
ATOM 1202 N N . ASP A 1 149 ? 18.594 -17.766 8.547 1 95.94 149 ASP A N 1
ATOM 1203 C CA . ASP A 1 149 ? 18.438 -17.5 9.977 1 95.94 149 ASP A CA 1
ATOM 1204 C C . ASP A 1 149 ? 16.984 -17.141 10.312 1 95.94 149 ASP A C 1
ATOM 1206 O O . ASP A 1 149 ? 16.734 -16.391 11.266 1 95.94 149 ASP A O 1
ATOM 1210 N N . TRP A 1 150 ? 16.109 -17.578 9.586 1 96.88 150 TRP A N 1
ATOM 1211 C CA . TRP A 1 150 ? 14.719 -17.172 9.648 1 96.88 150 TRP A CA 1
ATOM 1212 C C . TRP A 1 150 ? 14.078 -17.625 10.961 1 96.88 150 TRP A C 1
ATOM 1214 O O . TRP A 1 150 ? 13.172 -16.969 11.477 1 96.88 150 TRP A O 1
ATOM 1224 N N . ILE A 1 151 ? 14.508 -18.781 11.508 1 97.31 151 ILE A N 1
ATOM 1225 C CA . ILE A 1 151 ? 13.992 -19.312 12.766 1 97.31 151 ILE A CA 1
ATOM 1226 C C . ILE A 1 151 ? 15.148 -19.5 13.75 1 97.31 151 ILE A C 1
ATOM 1228 O O . ILE A 1 151 ? 16.312 -19.547 13.352 1 97.31 151 ILE A O 1
ATOM 1232 N N . PRO A 1 152 ? 14.836 -19.625 15.031 1 96.38 152 PRO A N 1
ATOM 1233 C CA . PRO A 1 152 ? 15.891 -19.844 16.031 1 96.38 152 PRO A CA 1
ATOM 1234 C C . PRO A 1 152 ? 16.656 -21.141 15.797 1 96.38 152 PRO A C 1
ATOM 1236 O O . PRO A 1 152 ? 16.062 -22.141 15.367 1 96.38 152 PRO A O 1
ATOM 1239 N N . LYS A 1 153 ? 17.891 -21.094 16.172 1 95 153 LYS A N 1
ATOM 1240 C CA . LYS A 1 153 ? 18.797 -22.219 15.953 1 95 153 LYS A CA 1
ATOM 1241 C C . LYS A 1 153 ? 18.297 -23.469 16.672 1 95 153 LYS A C 1
ATOM 1243 O O . LYS A 1 153 ? 18.406 -24.578 16.141 1 95 153 LYS A O 1
ATOM 1248 N N . ASP A 1 154 ? 17.812 -23.25 17.828 1 95.44 154 ASP A N 1
ATOM 1249 C CA . ASP A 1 154 ? 17.297 -24.391 18.578 1 95.44 154 ASP A CA 1
ATOM 1250 C C . ASP A 1 154 ? 16.109 -25.047 17.875 1 95.44 154 ASP A C 1
ATOM 1252 O O . ASP A 1 154 ? 16.016 -26.281 17.828 1 95.44 154 ASP A O 1
ATOM 1256 N N . MET A 1 155 ? 15.344 -24.266 17.328 1 95.81 155 MET A N 1
ATOM 1257 C CA . MET A 1 155 ? 14.203 -24.781 16.562 1 95.81 155 MET A CA 1
ATOM 1258 C C . MET A 1 155 ? 14.68 -25.5 15.312 1 95.81 155 MET A C 1
ATOM 1260 O O . MET A 1 155 ? 14.172 -26.578 14.992 1 95.81 155 MET A O 1
ATOM 1264 N N . TRP A 1 156 ? 15.547 -24.953 14.625 1 96.44 156 TRP A N 1
ATOM 1265 C CA . TRP A 1 156 ? 16.094 -25.547 13.414 1 96.44 156 TRP A CA 1
ATOM 1266 C C . TRP A 1 156 ? 16.578 -26.969 13.68 1 96.44 156 TRP A C 1
ATOM 1268 O O . TRP A 1 156 ? 16.297 -27.891 12.898 1 96.44 156 TRP A O 1
ATOM 1278 N N . SER A 1 157 ? 17.203 -27.188 14.773 1 95.06 157 SER A N 1
ATOM 1279 C CA . SER A 1 157 ? 17.797 -28.484 15.102 1 95.06 157 SER A CA 1
ATOM 1280 C C . SER A 1 157 ? 16.719 -29.531 15.391 1 95.06 157 SER A C 1
ATOM 1282 O O . SER A 1 157 ? 16.953 -30.734 15.242 1 95.06 157 SER A O 1
ATOM 1284 N N . GLN A 1 158 ? 15.602 -29.031 15.695 1 95.12 158 GLN A N 1
ATOM 1285 C CA . GLN A 1 158 ? 14.516 -29.938 16.062 1 95.12 158 GLN A CA 1
ATOM 1286 C C . GLN A 1 158 ? 13.688 -30.328 14.852 1 95.12 158 GLN A C 1
ATOM 1288 O O . GLN A 1 158 ? 12.922 -31.297 14.898 1 95.12 158 GLN A O 1
ATOM 1293 N N . LEU A 1 159 ? 13.805 -29.703 13.766 1 97.12 159 LEU A N 1
ATOM 1294 C CA . LEU A 1 159 ? 12.859 -29.828 12.656 1 97.12 159 LEU A CA 1
ATOM 1295 C C . LEU A 1 159 ? 13.383 -30.812 11.609 1 97.12 159 LEU A C 1
ATOM 1297 O O . LEU A 1 159 ? 12.68 -31.125 10.648 1 97.12 159 LEU A O 1
ATOM 1301 N N . ASP A 1 160 ? 14.5 -31.359 11.742 1 95.12 160 ASP A N 1
ATOM 1302 C CA . ASP A 1 160 ? 15.062 -32.344 10.828 1 95.12 160 ASP A CA 1
ATOM 1303 C C . ASP A 1 160 ? 14.914 -31.891 9.375 1 95.12 160 ASP A C 1
ATOM 1305 O O . ASP A 1 160 ? 14.375 -32.625 8.547 1 95.12 160 ASP A O 1
ATOM 1309 N N . ILE A 1 161 ? 15.336 -30.703 9.039 1 97.38 161 ILE A N 1
ATOM 1310 C CA . ILE A 1 161 ? 15.195 -30.109 7.715 1 97.38 161 ILE A CA 1
ATOM 1311 C C . ILE A 1 161 ? 16.203 -30.719 6.762 1 97.38 161 ILE A C 1
ATOM 1313 O O . ILE A 1 161 ? 17.422 -30.703 7.031 1 97.38 161 ILE A O 1
ATOM 1317 N N . GLU A 1 162 ? 15.719 -31.188 5.559 1 95.94 162 GLU A N 1
ATOM 1318 C CA . GLU A 1 162 ? 16.609 -31.938 4.676 1 95.94 162 GLU A CA 1
ATOM 1319 C C . GLU A 1 162 ? 16.594 -31.375 3.26 1 95.94 162 GLU A C 1
ATOM 1321 O O . GLU A 1 162 ? 17.438 -31.703 2.438 1 95.94 162 GLU A O 1
ATOM 1326 N N . VAL A 1 163 ? 15.648 -30.5 3.002 1 98.06 163 VAL A N 1
ATOM 1327 C CA . VAL A 1 163 ? 15.445 -30.141 1.603 1 98.06 163 VAL A CA 1
ATOM 1328 C C . VAL A 1 163 ? 15.281 -28.625 1.47 1 98.06 163 VAL A C 1
ATOM 1330 O O . VAL A 1 163 ? 14.648 -27.984 2.312 1 98.06 163 VAL A O 1
ATOM 1333 N N . GLY A 1 164 ? 15.945 -28.016 0.464 1 98.06 164 GLY A N 1
ATOM 1334 C CA . GLY A 1 164 ? 15.562 -26.719 -0.055 1 98.06 164 GLY A CA 1
ATOM 1335 C C . GLY A 1 164 ? 14.641 -26.797 -1.258 1 98.06 164 GLY A C 1
ATOM 1336 O O . GLY A 1 164 ? 15.016 -27.359 -2.293 1 98.06 164 GLY A O 1
ATOM 1337 N N . MET A 1 165 ? 13.445 -26.297 -1.106 1 96.94 165 MET A N 1
ATOM 1338 C CA . MET A 1 165 ? 12.438 -26.422 -2.148 1 96.94 165 MET A CA 1
ATOM 1339 C C . MET A 1 165 ? 12.156 -25.094 -2.818 1 96.94 165 MET A C 1
ATOM 1341 O O . MET A 1 165 ? 12.086 -24.062 -2.146 1 96.94 165 MET A O 1
ATOM 1345 N N . GLN A 1 166 ? 12.016 -25.125 -4.141 1 96.12 166 GLN A N 1
ATOM 1346 C CA . GLN A 1 166 ? 11.594 -23.969 -4.934 1 96.12 166 GLN A CA 1
ATOM 1347 C C . GLN A 1 166 ? 10.695 -24.406 -6.09 1 96.12 166 GLN A C 1
ATOM 1349 O O . GLN A 1 166 ? 11.141 -25.109 -6.996 1 96.12 166 GLN A O 1
ATOM 1354 N N . HIS A 1 167 ? 9.461 -23.938 -6.02 1 95.69 167 HIS A N 1
ATOM 1355 C CA . HIS A 1 167 ? 8.5 -24.203 -7.086 1 95.69 167 HIS A CA 1
ATOM 1356 C C . HIS A 1 167 ? 8.203 -22.953 -7.887 1 95.69 167 HIS A C 1
ATOM 1358 O O . HIS A 1 167 ? 8.484 -21.844 -7.43 1 95.69 167 HIS A O 1
ATOM 1364 N N . ASP A 1 168 ? 7.707 -23.062 -9.125 1 93.5 168 ASP A N 1
ATOM 1365 C CA . ASP A 1 168 ? 7.285 -22.016 -10.039 1 93.5 168 ASP A CA 1
ATOM 1366 C C . ASP A 1 168 ? 8.484 -21.297 -10.648 1 93.5 168 ASP A C 1
ATOM 1368 O O . ASP A 1 168 ? 8.625 -21.234 -11.867 1 93.5 168 ASP A O 1
ATOM 1372 N N . VAL A 1 169 ? 9.328 -20.859 -9.844 1 93.75 169 VAL A N 1
ATOM 1373 C CA . VAL A 1 169 ? 10.469 -20.047 -10.266 1 93.75 169 VAL A CA 1
ATOM 1374 C C . VAL A 1 169 ? 11.453 -20.922 -11.047 1 93.75 169 VAL A C 1
ATOM 1376 O O . VAL A 1 169 ? 11.672 -22.094 -10.703 1 93.75 169 VAL A O 1
ATOM 1379 N N . ASN A 1 170 ? 12.117 -20.344 -12.016 1 94.06 170 ASN A N 1
ATOM 1380 C CA . ASN A 1 170 ? 12.898 -21.141 -12.961 1 94.06 170 ASN A CA 1
ATOM 1381 C C . ASN A 1 170 ? 14.375 -21.156 -12.57 1 94.06 170 ASN A C 1
ATOM 1383 O O . ASN A 1 170 ? 15.18 -21.828 -13.219 1 94.06 170 ASN A O 1
ATOM 1387 N N . GLY A 1 171 ? 14.758 -20.438 -11.594 1 95 171 GLY A N 1
ATOM 1388 C CA . GLY A 1 171 ? 16.141 -20.406 -11.164 1 95 171 GLY A CA 1
ATOM 1389 C C . GLY A 1 171 ? 16.328 -20.703 -9.688 1 95 171 GLY A C 1
ATOM 1390 O O . GLY A 1 171 ? 15.344 -20.797 -8.945 1 95 171 GLY A O 1
ATOM 1391 N N . PHE A 1 172 ? 17.531 -20.938 -9.375 1 95.75 172 PHE A N 1
ATOM 1392 C CA . PHE A 1 172 ? 17.984 -21.188 -8.016 1 95.75 172 PHE A CA 1
ATOM 1393 C C . PHE A 1 172 ? 19.375 -20.625 -7.789 1 95.75 172 PHE A C 1
ATOM 1395 O O . PHE A 1 172 ? 20.375 -21.203 -8.242 1 95.75 172 PHE A O 1
ATOM 1402 N N . PRO A 1 173 ? 19.5 -19.547 -7.074 1 95.5 173 PRO A N 1
ATOM 1403 C CA . PRO A 1 173 ? 20.828 -18.906 -6.957 1 95.5 173 PRO A CA 1
ATOM 1404 C C . PRO A 1 173 ? 21.828 -19.781 -6.211 1 95.5 173 PRO A C 1
ATOM 1406 O O . PRO A 1 173 ? 21.484 -20.438 -5.23 1 95.5 173 PRO A O 1
ATOM 1409 N N . ARG A 1 174 ? 23.078 -19.75 -6.598 1 97.06 174 ARG A N 1
ATOM 1410 C CA . ARG A 1 174 ? 24.156 -20.438 -5.891 1 97.06 174 ARG A CA 1
ATOM 1411 C C . ARG A 1 174 ? 24.281 -19.938 -4.449 1 97.06 174 ARG A C 1
ATOM 1413 O O . ARG A 1 174 ? 24.656 -20.703 -3.557 1 97.06 174 ARG A O 1
ATOM 1420 N N . ALA A 1 175 ? 23.906 -18.703 -4.297 1 96.44 175 ALA A N 1
ATOM 1421 C CA . ALA A 1 175 ? 23.922 -18.141 -2.951 1 96.44 175 ALA A CA 1
ATOM 1422 C C . ALA A 1 175 ? 23.047 -18.953 -2.008 1 96.44 175 ALA A C 1
ATOM 1424 O O . ALA A 1 175 ? 23.422 -19.203 -0.861 1 96.44 175 ALA A O 1
ATOM 1425 N N . ALA A 1 176 ? 21.922 -19.312 -2.436 1 97.06 176 ALA A N 1
ATOM 1426 C CA . ALA A 1 176 ? 21.016 -20.141 -1.646 1 97.06 176 ALA A CA 1
ATOM 1427 C C . ALA A 1 176 ? 21.562 -21.562 -1.498 1 97.06 176 ALA A C 1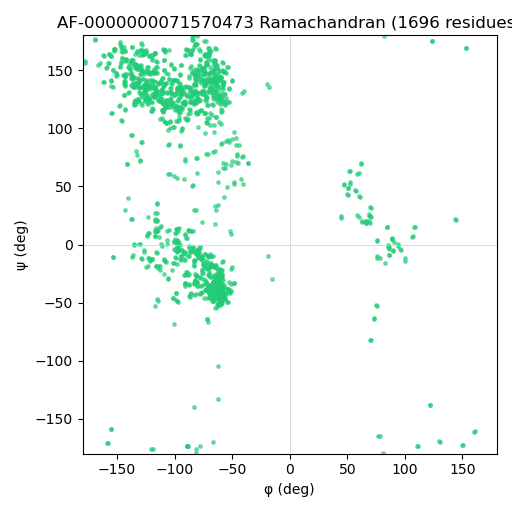
ATOM 1429 O O . ALA A 1 176 ? 21.547 -22.125 -0.404 1 97.06 176 ALA A O 1
ATOM 1430 N N . ALA A 1 177 ? 22.047 -22.109 -2.572 1 97.81 177 ALA A N 1
ATOM 1431 C CA . ALA A 1 177 ? 22.562 -23.469 -2.576 1 97.81 177 ALA A CA 1
ATOM 1432 C C . ALA A 1 177 ? 23.734 -23.609 -1.603 1 97.81 177 ALA A C 1
ATOM 1434 O O . ALA A 1 177 ? 23.812 -24.594 -0.863 1 97.81 177 ALA A O 1
ATOM 1435 N N . THR A 1 178 ? 24.578 -22.641 -1.609 1 97.38 178 THR A N 1
ATOM 1436 C CA . THR A 1 178 ? 25.734 -22.656 -0.714 1 97.38 178 THR A CA 1
ATOM 1437 C C . THR A 1 178 ? 25.281 -22.609 0.744 1 97.38 178 THR A C 1
ATOM 1439 O O . THR A 1 178 ? 25.859 -23.281 1.6 1 97.38 178 THR A O 1
ATOM 1442 N N . ARG A 1 179 ? 24.328 -21.906 1.021 1 96.88 179 ARG A N 1
ATOM 1443 C CA . ARG A 1 179 ? 23.844 -21.781 2.389 1 96.88 179 ARG A CA 1
ATOM 1444 C C . ARG A 1 179 ? 23.109 -23.047 2.824 1 96.88 179 ARG A C 1
ATOM 1446 O O . ARG A 1 179 ? 23.125 -23.406 4.004 1 96.88 179 ARG A O 1
ATOM 1453 N N . LEU A 1 180 ? 22.438 -23.672 1.892 1 98.06 180 LEU A N 1
ATOM 1454 C CA . LEU A 1 180 ? 21.891 -25 2.199 1 98.06 180 LEU A CA 1
ATOM 1455 C C . LEU A 1 180 ? 23 -25.953 2.65 1 98.06 180 LEU A C 1
ATOM 1457 O O . LEU A 1 180 ? 22.859 -26.609 3.68 1 98.06 180 LEU A O 1
ATOM 1461 N N . LEU A 1 181 ? 24.062 -25.984 1.946 1 98.06 181 LEU A N 1
ATOM 1462 C CA . LEU A 1 181 ? 25.188 -26.828 2.283 1 98.06 181 LEU A CA 1
ATOM 1463 C C . LEU A 1 181 ? 25.781 -26.453 3.637 1 98.06 181 LEU A C 1
ATOM 1465 O O . LEU A 1 181 ? 26.156 -27.312 4.426 1 98.06 181 LEU A O 1
ATOM 1469 N N . ASP A 1 182 ? 25.812 -25.125 3.9 1 97.25 182 ASP A N 1
ATOM 1470 C CA . ASP A 1 182 ? 26.328 -24.641 5.18 1 97.25 182 ASP A CA 1
ATOM 1471 C C . ASP A 1 182 ? 25.469 -25.141 6.336 1 97.25 182 ASP A C 1
ATOM 1473 O O . ASP A 1 182 ? 25.938 -25.234 7.473 1 97.25 182 ASP A O 1
ATOM 1477 N N . ARG A 1 183 ? 24.25 -25.438 6.066 1 96.44 183 ARG A N 1
ATOM 1478 C CA . ARG A 1 183 ? 23.328 -25.953 7.078 1 96.44 183 ARG A CA 1
ATOM 1479 C C . ARG A 1 183 ? 23.203 -27.469 6.996 1 96.44 183 ARG A C 1
ATOM 1481 O O . ARG A 1 183 ? 22.266 -28.047 7.539 1 96.44 183 ARG A O 1
ATOM 1488 N N . ASP A 1 184 ? 24.031 -28.078 6.238 1 95.81 184 ASP A N 1
ATOM 1489 C CA . ASP A 1 184 ? 24.141 -29.516 6.082 1 95.81 184 ASP A CA 1
ATOM 1490 C C . ASP A 1 184 ? 22.922 -30.094 5.348 1 95.81 184 ASP A C 1
ATOM 1492 O O . ASP A 1 184 ? 22.422 -31.156 5.695 1 95.81 184 ASP A O 1
ATOM 1496 N N . ILE A 1 185 ? 22.422 -29.312 4.496 1 97.81 185 ILE A N 1
ATOM 1497 C CA . ILE A 1 185 ? 21.344 -29.75 3.615 1 97.81 185 ILE A CA 1
ATOM 1498 C C . ILE A 1 185 ? 21.906 -30.031 2.221 1 97.81 185 ILE A C 1
ATOM 1500 O O . ILE A 1 185 ? 22.5 -29.156 1.595 1 97.81 185 ILE A O 1
ATOM 1504 N N . HIS A 1 186 ? 21.578 -31.219 1.693 1 97.19 186 HIS A N 1
ATOM 1505 C CA . HIS A 1 186 ? 22.234 -31.625 0.458 1 97.19 186 HIS A CA 1
ATOM 1506 C C . HIS A 1 186 ? 21.219 -31.906 -0.641 1 97.19 186 HIS A C 1
ATOM 1508 O O . HIS A 1 186 ? 21.547 -32.5 -1.676 1 97.19 186 HIS A O 1
ATOM 1514 N N . TYR A 1 187 ? 19.953 -31.562 -0.397 1 98.62 187 TYR A N 1
ATOM 1515 C CA . TYR A 1 187 ? 18.922 -31.828 -1.383 1 98.62 187 TYR A CA 1
ATOM 1516 C C . TYR A 1 187 ? 18.219 -30.531 -1.8 1 98.62 187 TYR A C 1
ATOM 1518 O O . TYR A 1 187 ? 17.938 -29.672 -0.96 1 98.62 187 TYR A O 1
ATOM 1526 N N . ILE A 1 188 ? 18.031 -30.375 -3.117 1 98.5 188 ILE A N 1
ATOM 1527 C CA . ILE A 1 188 ? 17.172 -29.328 -3.674 1 98.5 188 ILE A CA 1
ATOM 1528 C C . ILE A 1 188 ? 16.016 -29.969 -4.449 1 98.5 188 ILE A C 1
ATOM 1530 O O . ILE A 1 188 ? 16.234 -30.859 -5.277 1 98.5 188 ILE A O 1
ATOM 1534 N N . TRP A 1 189 ? 14.859 -29.547 -4.082 1 98 189 TRP A N 1
ATOM 1535 C CA . TRP A 1 189 ? 13.656 -29.984 -4.781 1 98 189 TRP A CA 1
ATOM 1536 C C . TRP A 1 189 ? 13.055 -28.828 -5.59 1 98 189 TRP A C 1
ATOM 1538 O O . TRP A 1 189 ? 12.664 -27.812 -5.031 1 98 189 TRP A O 1
ATOM 1548 N N . THR A 1 190 ? 12.914 -28.984 -6.941 1 97.19 190 THR A N 1
ATOM 1549 C CA . THR A 1 190 ? 12.32 -27.938 -7.758 1 97.19 190 THR A CA 1
ATOM 1550 C C . THR A 1 190 ? 11.102 -28.469 -8.516 1 97.19 190 THR A C 1
ATOM 1552 O O . THR A 1 190 ? 10.984 -29.672 -8.75 1 97.19 190 THR A O 1
ATOM 1555 N N . GLY A 1 191 ? 10.148 -27.672 -8.742 1 96.5 191 GLY A N 1
ATOM 1556 C CA . GLY A 1 191 ? 9 -27.812 -9.625 1 96.5 191 GLY A CA 1
ATOM 1557 C C . GLY A 1 191 ? 8.758 -26.594 -10.5 1 96.5 191 GLY A C 1
ATOM 1558 O O . GLY A 1 191 ? 7.781 -25.859 -10.297 1 96.5 191 GLY A O 1
ATOM 1559 N N . ILE A 1 192 ? 9.562 -26.484 -11.516 1 94.75 192 ILE A N 1
ATOM 1560 C CA . ILE A 1 192 ? 9.633 -25.297 -12.352 1 94.75 192 ILE A CA 1
ATOM 1561 C C . ILE A 1 192 ? 8.391 -25.219 -13.242 1 94.75 192 ILE A C 1
ATOM 1563 O O . ILE A 1 192 ? 7.969 -26.219 -13.812 1 94.75 192 ILE A O 1
ATOM 1567 N N . ASN A 1 193 ? 7.781 -24.016 -13.234 1 92.69 193 ASN A N 1
ATOM 1568 C CA . ASN A 1 193 ? 6.781 -23.672 -14.242 1 92.69 193 ASN A CA 1
ATOM 1569 C C . ASN A 1 193 ? 7.434 -23.219 -15.547 1 92.69 193 ASN A C 1
ATOM 1571 O O . ASN A 1 193 ? 8.031 -22.156 -15.609 1 92.69 193 ASN A O 1
ATOM 1575 N N . PRO A 1 194 ? 7.293 -23.953 -16.562 1 89.38 194 PRO A N 1
ATOM 1576 C CA . PRO A 1 194 ? 8.086 -23.688 -17.766 1 89.38 194 PRO A CA 1
ATOM 1577 C C . PRO A 1 194 ? 7.555 -22.516 -18.594 1 89.38 194 PRO A C 1
ATOM 1579 O O . PRO A 1 194 ? 8.164 -22.125 -19.578 1 89.38 194 PRO A O 1
ATOM 1582 N N . HIS A 1 195 ? 6.469 -21.922 -18.172 1 88 195 HIS A N 1
ATOM 1583 C CA . HIS A 1 195 ? 5.969 -20.75 -18.891 1 88 195 HIS A CA 1
ATOM 1584 C C . HIS A 1 195 ? 7.02 -19.641 -18.922 1 88 195 HIS A C 1
ATOM 1586 O O . HIS A 1 195 ? 7.484 -19.188 -17.875 1 88 195 HIS A O 1
ATOM 1592 N N . TRP A 1 196 ? 7.43 -19.203 -20.141 1 88.75 196 TRP A N 1
ATOM 1593 C CA . TRP A 1 196 ? 8.469 -18.203 -20.344 1 88.75 196 TRP A CA 1
ATOM 1594 C C . TRP A 1 196 ? 9.789 -18.656 -19.719 1 88.75 196 TRP A C 1
ATOM 1596 O O . TRP A 1 196 ? 10.609 -17.828 -19.312 1 88.75 196 TRP A O 1
ATOM 1606 N N . GLY A 1 197 ? 9.938 -19.984 -19.594 1 89.75 197 GLY A N 1
ATOM 1607 C CA . GLY A 1 197 ? 11.164 -20.453 -18.969 1 89.75 197 GLY A CA 1
ATOM 1608 C C . GLY A 1 197 ? 11.547 -21.859 -19.375 1 89.75 197 GLY A C 1
ATOM 1609 O O . GLY A 1 197 ? 11.273 -22.281 -20.5 1 89.75 197 GLY A O 1
ATOM 1610 N N . GLY A 1 198 ? 12.391 -22.438 -18.469 1 88.94 198 GLY A N 1
ATOM 1611 C CA . GLY A 1 198 ? 12.859 -23.797 -18.734 1 88.94 198 GLY A CA 1
ATOM 1612 C C . GLY A 1 198 ? 13.742 -24.344 -17.625 1 88.94 198 GLY A C 1
ATOM 1613 O O . GLY A 1 198 ? 14.352 -23.578 -16.875 1 88.94 198 GLY A O 1
ATOM 1614 N N . SER A 1 199 ? 13.734 -25.641 -17.625 1 91.81 199 SER A N 1
ATOM 1615 C CA . SER A 1 199 ? 14.555 -26.344 -16.641 1 91.81 199 SER A CA 1
ATOM 1616 C C . SER A 1 199 ? 15.914 -26.703 -17.234 1 91.81 199 SER A C 1
ATOM 1618 O O . SER A 1 199 ? 16.047 -26.875 -18.438 1 91.81 199 SER A O 1
ATOM 1620 N N . PRO A 1 200 ? 16.906 -26.844 -16.359 1 92.5 200 PRO A N 1
ATOM 1621 C CA . PRO A 1 200 ? 18.234 -27.25 -16.844 1 92.5 200 PRO A CA 1
ATOM 1622 C C . PRO A 1 200 ? 18.234 -28.625 -17.5 1 92.5 200 PRO A C 1
ATOM 1624 O O . PRO A 1 200 ? 19.062 -28.906 -18.359 1 92.5 200 PRO A O 1
ATOM 1627 N N . VAL A 1 201 ? 17.422 -29.484 -16.984 1 92.5 201 VAL A N 1
ATOM 1628 C CA . VAL A 1 201 ? 17.297 -30.828 -17.547 1 92.5 201 VAL A CA 1
ATOM 1629 C C . VAL A 1 201 ? 15.836 -31.125 -17.891 1 92.5 201 VAL A C 1
ATOM 1631 O O . VAL A 1 201 ? 14.938 -30.375 -17.484 1 92.5 201 VAL A O 1
ATOM 1634 N N . GLU A 1 202 ? 15.734 -32.188 -18.672 1 91.19 202 GLU A N 1
ATOM 1635 C CA . GLU A 1 202 ? 14.375 -32.594 -18.969 1 91.19 202 GLU A CA 1
ATOM 1636 C C . GLU A 1 202 ? 13.633 -33 -17.688 1 91.19 202 GLU A C 1
ATOM 1638 O O . GLU A 1 202 ? 14.203 -33.656 -16.812 1 91.19 202 GLU A O 1
ATOM 1643 N N . GLN A 1 203 ? 12.414 -32.562 -17.562 1 92.75 203 GLN A N 1
ATOM 1644 C CA . GLN A 1 203 ? 11.617 -32.875 -16.375 1 92.75 203 GLN A CA 1
ATOM 1645 C C . GLN A 1 203 ? 10.758 -34.094 -16.609 1 92.75 203 GLN A C 1
ATOM 1647 O O . GLN A 1 203 ? 10.148 -34.25 -17.672 1 92.75 203 GLN A O 1
ATOM 1652 N N . PRO A 1 204 ? 10.641 -35.094 -15.719 1 95.31 204 PRO A N 1
ATOM 1653 C CA . PRO A 1 204 ? 11.391 -35.094 -14.469 1 95.31 204 PRO A CA 1
ATOM 1654 C C . PRO A 1 204 ? 12.82 -35.625 -14.633 1 95.31 204 PRO A C 1
ATOM 1656 O O . PRO A 1 204 ? 13.078 -36.438 -15.508 1 95.31 204 PRO A O 1
ATOM 1659 N N . GLY A 1 205 ? 13.695 -35.125 -13.82 1 94.94 205 GLY A N 1
ATOM 1660 C CA . GLY A 1 205 ? 15.078 -35.562 -13.836 1 94.94 205 GLY A CA 1
ATOM 1661 C C . GLY A 1 205 ? 15.875 -35.062 -12.648 1 94.94 205 GLY A C 1
ATOM 1662 O O . GLY A 1 205 ? 15.328 -34.406 -11.758 1 94.94 205 GLY A O 1
ATOM 1663 N N . ALA A 1 206 ? 17.156 -35.531 -12.602 1 97.12 206 ALA A N 1
ATOM 1664 C CA . ALA A 1 206 ? 18 -35.125 -11.477 1 97.12 206 ALA A CA 1
ATOM 1665 C C . ALA A 1 206 ? 19.438 -34.875 -11.93 1 97.12 206 ALA A C 1
ATOM 1667 O O . ALA A 1 206 ? 19.844 -35.312 -13.008 1 97.12 206 ALA A O 1
ATOM 1668 N N . PHE A 1 207 ? 20.156 -34.156 -11.211 1 97.94 207 PHE A N 1
ATOM 1669 C CA . PHE A 1 207 ? 21.578 -33.938 -11.438 1 97.94 207 PHE A CA 1
ATOM 1670 C C . PHE A 1 207 ? 22.266 -33.5 -10.148 1 97.94 207 PHE A C 1
ATOM 1672 O O . PHE A 1 207 ? 21.609 -33.094 -9.188 1 97.94 207 PHE A O 1
ATOM 1679 N N . TRP A 1 208 ? 23.531 -33.75 -10.125 1 98.5 208 TRP A N 1
ATOM 1680 C CA . TRP A 1 208 ? 24.359 -33.156 -9.078 1 98.5 208 TRP A CA 1
ATOM 1681 C C . TRP A 1 208 ? 24.781 -31.75 -9.445 1 98.5 208 TRP A C 1
ATOM 1683 O O . TRP A 1 208 ? 25.125 -31.469 -10.594 1 98.5 208 TRP A O 1
ATOM 1693 N N . TRP A 1 209 ? 24.625 -30.828 -8.555 1 98.62 209 TRP A N 1
ATOM 1694 C CA . TRP A 1 209 ? 25.031 -29.438 -8.766 1 98.62 209 TRP A CA 1
ATOM 1695 C C . TRP A 1 209 ? 26.234 -29.094 -7.887 1 98.62 209 TRP A C 1
ATOM 1697 O O . TRP A 1 209 ? 26.125 -29.062 -6.656 1 98.62 209 TRP A O 1
ATOM 1707 N N . LYS A 1 210 ? 27.297 -28.812 -8.516 1 98.12 210 LYS A N 1
ATOM 1708 C CA . LYS A 1 210 ? 28.562 -28.562 -7.824 1 98.12 210 LYS A CA 1
ATOM 1709 C C . LYS A 1 210 ? 28.766 -27.062 -7.566 1 98.12 210 LYS A C 1
ATOM 1711 O O . LYS A 1 210 ? 28.578 -26.25 -8.469 1 98.12 210 LYS A O 1
ATOM 1716 N N . MET A 1 211 ? 29.078 -26.766 -6.34 1 97 211 MET A N 1
ATOM 1717 C CA . MET A 1 211 ? 29.344 -25.391 -5.922 1 97 211 MET A CA 1
ATOM 1718 C C . MET A 1 211 ? 30.828 -25.062 -6.082 1 97 211 MET A C 1
ATOM 1720 O O . MET A 1 211 ? 31.656 -25.953 -6.297 1 97 211 MET A O 1
ATOM 1724 N N . PRO A 1 212 ? 31.125 -23.719 -5.98 1 92.06 212 PRO A N 1
ATOM 1725 C CA . PRO A 1 212 ? 32.531 -23.312 -6.168 1 92.06 212 PRO A CA 1
ATOM 1726 C C . PRO A 1 212 ? 33.469 -23.969 -5.176 1 92.06 212 PRO A C 1
ATOM 1728 O O . PRO A 1 212 ? 34.656 -24.141 -5.469 1 92.06 212 PRO A O 1
ATOM 1731 N N . ASP A 1 213 ? 33 -24.344 -4.066 1 94.81 213 ASP A N 1
ATOM 1732 C CA . ASP A 1 213 ? 33.875 -24.984 -3.064 1 94.81 213 ASP A CA 1
ATOM 1733 C C . ASP A 1 213 ? 33.875 -26.5 -3.23 1 94.81 213 ASP A C 1
ATOM 1735 O O . ASP A 1 213 ? 34.25 -27.234 -2.316 1 94.81 213 ASP A O 1
ATOM 1739 N N . ASP A 1 214 ? 33.344 -27.031 -4.176 1 96.06 214 ASP A N 1
ATOM 1740 C CA . ASP A 1 214 ? 33.375 -28.406 -4.637 1 96.06 214 ASP A CA 1
ATOM 1741 C C . ASP A 1 214 ? 32.312 -29.266 -3.936 1 96.06 214 ASP A C 1
ATOM 1743 O O . ASP A 1 214 ? 32.125 -30.422 -4.289 1 96.06 214 ASP A O 1
ATOM 1747 N N . ARG A 1 215 ? 31.672 -28.734 -2.945 1 96.19 215 ARG A N 1
ATOM 1748 C CA . ARG A 1 215 ? 30.547 -29.469 -2.385 1 96.19 215 ARG A CA 1
ATOM 1749 C C . ARG A 1 215 ? 29.406 -29.594 -3.402 1 96.19 215 ARG A C 1
ATOM 1751 O O . ARG A 1 215 ? 29.281 -28.75 -4.301 1 96.19 215 ARG A O 1
ATOM 1758 N N . LYS A 1 216 ? 28.578 -30.609 -3.203 1 97.75 216 LYS A N 1
ATOM 1759 C CA . LYS A 1 216 ? 27.516 -30.875 -4.18 1 97.75 216 LYS A CA 1
ATOM 1760 C C . LYS A 1 216 ? 26.172 -31.031 -3.496 1 97.75 216 LYS A C 1
ATOM 1762 O O . LYS A 1 216 ? 26.094 -31.422 -2.328 1 97.75 216 LYS A O 1
ATOM 1767 N N . LEU A 1 217 ? 25.188 -30.734 -4.242 1 98.19 217 LEU A N 1
ATOM 1768 C CA . LEU A 1 217 ? 23.797 -30.984 -3.883 1 98.19 217 LEU A CA 1
ATOM 1769 C C . LEU A 1 217 ? 23.094 -31.828 -4.945 1 98.19 217 LEU A C 1
ATOM 1771 O O . LEU A 1 217 ? 23.375 -31.688 -6.137 1 98.19 217 LEU A O 1
ATOM 1775 N N . LEU A 1 218 ? 22.297 -32.688 -4.477 1 98.69 218 LEU A N 1
ATOM 1776 C CA . LEU A 1 218 ? 21.422 -33.406 -5.398 1 98.69 218 LEU A CA 1
ATOM 1777 C C . LEU A 1 218 ? 20.172 -32.594 -5.699 1 98.69 218 LEU A C 1
ATOM 1779 O O . LEU A 1 218 ? 19.453 -32.188 -4.781 1 98.69 218 LEU A O 1
ATOM 1783 N N . VAL A 1 219 ? 19.922 -32.312 -7.012 1 98.5 219 VAL A N 1
ATOM 1784 C CA . VAL A 1 219 ? 18.75 -31.547 -7.43 1 98.5 219 VAL A CA 1
ATOM 1785 C C . VAL A 1 219 ? 17.734 -32.469 -8.102 1 98.5 219 VAL A C 1
ATOM 1787 O O . VAL A 1 219 ? 18.094 -33.219 -9.016 1 98.5 219 VAL A O 1
ATOM 1790 N N . TRP A 1 220 ? 16.594 -32.438 -7.562 1 98 220 TRP A N 1
ATOM 1791 C CA . TRP A 1 220 ? 15.469 -33.031 -8.266 1 98 220 TRP A CA 1
ATOM 1792 C C . TRP A 1 220 ? 14.672 -31.984 -9.039 1 98 220 TRP A C 1
ATOM 1794 O O . TRP A 1 220 ? 14.117 -31.062 -8.453 1 98 220 TRP A O 1
ATOM 1804 N N . SER A 1 221 ? 14.672 -32.094 -10.359 1 96.31 221 SER A N 1
ATOM 1805 C CA . SER A 1 221 ? 13.852 -31.281 -11.234 1 96.31 221 SER A CA 1
ATOM 1806 C C . SER A 1 221 ? 12.547 -31.984 -11.594 1 96.31 221 SER A C 1
ATOM 1808 O O . SER A 1 221 ? 12.43 -32.562 -12.68 1 96.31 221 SER A O 1
ATOM 1810 N N . GLY A 1 222 ? 11.625 -31.797 -10.711 1 96.31 222 GLY A N 1
ATOM 1811 C CA . GLY A 1 222 ? 10.344 -32.469 -10.891 1 96.31 222 GLY A CA 1
ATOM 1812 C C . GLY A 1 222 ? 9.398 -31.688 -11.789 1 96.31 222 GLY A C 1
ATOM 1813 O O . GLY A 1 222 ? 9.727 -30.594 -12.258 1 96.31 222 GLY A O 1
ATOM 1814 N N . TYR A 1 223 ? 8.242 -32.312 -12.047 1 95.88 223 TYR A N 1
ATOM 1815 C CA . TYR A 1 223 ? 7.156 -31.609 -12.719 1 95.88 223 TYR A CA 1
ATOM 1816 C C . TYR A 1 223 ? 6.629 -30.469 -11.867 1 95.88 223 TYR A C 1
ATOM 1818 O O . TYR A 1 223 ? 6.781 -30.469 -10.641 1 95.88 223 TYR A O 1
ATOM 1826 N N . PRO A 1 224 ? 5.984 -29.5 -12.555 1 95.12 224 PRO A N 1
ATOM 1827 C CA . PRO A 1 224 ? 5.289 -28.484 -11.773 1 95.12 224 PRO A CA 1
ATOM 1828 C C . PRO A 1 224 ? 4.309 -29.078 -10.766 1 95.12 224 PRO A C 1
ATOM 1830 O O . PRO A 1 224 ? 3.762 -30.156 -10.992 1 95.12 224 PRO A O 1
ATOM 1833 N N . TYR A 1 225 ? 4.078 -28.359 -9.711 1 95.44 225 TYR A N 1
ATOM 1834 C CA . TYR A 1 225 ? 3.383 -28.844 -8.523 1 95.44 225 TYR A CA 1
ATOM 1835 C C . TYR A 1 225 ? 1.971 -29.297 -8.859 1 95.44 225 TYR A C 1
ATOM 1837 O O . TYR A 1 225 ? 1.386 -30.109 -8.141 1 95.44 225 TYR A O 1
ATOM 1845 N N . TRP A 1 226 ? 1.358 -28.875 -9.953 1 93 226 TRP A N 1
ATOM 1846 C CA . TRP A 1 226 ? -0.023 -29.234 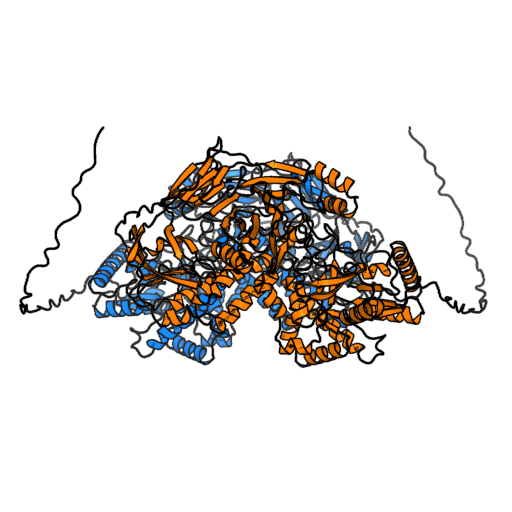-10.242 1 93 226 TRP A CA 1
ATOM 1847 C C . TRP A 1 226 ? -0.079 -30.5 -11.109 1 93 226 TRP A C 1
ATOM 1849 O O . TRP A 1 226 ? -1.146 -31.094 -11.289 1 93 226 TRP A O 1
ATOM 1859 N N . GLN A 1 227 ? 0.971 -31.016 -11.602 1 94.19 227 GLN A N 1
ATOM 1860 C CA . GLN A 1 227 ? 0.987 -32.062 -12.625 1 94.19 227 GLN A CA 1
ATOM 1861 C C . GLN A 1 227 ? 0.747 -33.438 -12.008 1 94.19 227 GLN A C 1
ATOM 1863 O O . GLN A 1 227 ? 0.293 -34.344 -12.688 1 94.19 227 GLN A O 1
ATOM 1868 N N . GLY A 1 228 ? 1.094 -33.625 -10.766 1 96 228 GLY A N 1
ATOM 1869 C CA . GLY A 1 228 ? 0.883 -34.906 -10.125 1 96 228 GLY A CA 1
ATOM 1870 C C . GLY A 1 228 ? -0.539 -35.438 -10.266 1 96 228 GLY A C 1
ATOM 1871 O O . GLY A 1 228 ? -0.757 -36.594 -10.531 1 96 228 GLY A O 1
ATOM 1872 N N . TYR A 1 229 ? -1.452 -34.562 -10.148 1 95.62 229 TYR A N 1
ATOM 1873 C CA . TYR A 1 229 ? -2.863 -34.938 -10.258 1 95.62 229 TYR A CA 1
ATOM 1874 C C . TYR A 1 229 ? -3.186 -35.469 -11.641 1 95.62 229 TYR A C 1
ATOM 1876 O O . TYR A 1 229 ? -3.982 -36.406 -11.773 1 95.62 229 TYR A O 1
ATOM 1884 N N . LEU A 1 230 ? -2.502 -35.062 -12.633 1 95.69 230 LEU A N 1
ATOM 1885 C CA . LEU A 1 230 ? -2.82 -35.375 -14.023 1 95.69 230 LEU A CA 1
ATOM 1886 C C . LEU A 1 230 ? -2.295 -36.75 -14.406 1 95.69 230 LEU A C 1
ATOM 1888 O O . LEU A 1 230 ? -2.602 -37.25 -15.484 1 95.69 230 LEU A O 1
ATOM 1892 N N . PHE A 1 231 ? -1.576 -37.312 -13.562 1 96.69 231 PHE A N 1
ATOM 1893 C CA . PHE A 1 231 ? -1.177 -38.688 -13.781 1 96.69 231 PHE A CA 1
ATOM 1894 C C . PHE A 1 231 ? -2.32 -39.656 -13.453 1 96.69 231 PHE A C 1
ATOM 1896 O O . PHE A 1 231 ? -2.273 -40.844 -13.812 1 96.69 231 PHE A O 1
ATOM 1903 N N . PHE A 1 232 ? -3.355 -39.125 -12.789 1 96.62 232 PHE A N 1
ATOM 1904 C CA . PHE A 1 232 ? -4.434 -40 -12.344 1 96.62 232 PHE A CA 1
ATOM 1905 C C . PHE A 1 232 ? -5.785 -39.469 -12.836 1 96.62 232 PHE A C 1
ATOM 1907 O O . PHE A 1 232 ? -6.82 -40.094 -12.562 1 96.62 232 PHE A O 1
ATOM 1914 N N . ALA A 1 233 ? -5.766 -38.344 -13.453 1 94.12 233 ALA A N 1
ATOM 1915 C CA . ALA A 1 233 ? -6.973 -37.75 -14.031 1 94.12 233 ALA A CA 1
ATOM 1916 C C . ALA A 1 233 ? -6.691 -37.156 -15.406 1 94.12 233 ALA A C 1
ATOM 1918 O O . ALA A 1 233 ? -5.609 -36.625 -15.648 1 94.12 233 ALA A O 1
ATOM 1919 N N . GLU A 1 234 ? -7.672 -37.188 -16.281 1 89.75 234 GLU A N 1
ATOM 1920 C CA . GLU A 1 234 ? -7.508 -36.719 -17.656 1 89.75 234 GLU A CA 1
ATOM 1921 C C . GLU A 1 234 ? -7.414 -35.188 -17.719 1 89.75 234 GLU A C 1
ATOM 1923 O O . GLU A 1 234 ? -6.789 -34.656 -18.625 1 89.75 234 GLU A O 1
ATOM 1928 N N . LYS A 1 235 ? -8.07 -34.594 -16.844 1 88.44 235 LYS A N 1
ATOM 1929 C CA . LYS A 1 235 ? -8.086 -33.125 -16.828 1 88.44 235 LYS A CA 1
ATOM 1930 C C . LYS A 1 235 ? -8.078 -32.625 -15.383 1 88.44 235 LYS A C 1
ATOM 1932 O O . LYS A 1 235 ? -8.414 -33.344 -14.453 1 88.44 235 LYS A O 1
ATOM 1937 N N . GLU A 1 236 ? -7.668 -31.391 -15.258 1 87.75 236 GLU A N 1
ATOM 1938 C CA . GLU A 1 236 ? -7.703 -30.719 -13.961 1 87.75 236 GLU A CA 1
ATOM 1939 C C . GLU A 1 236 ? -9.125 -30.656 -13.414 1 87.75 236 GLU A C 1
ATOM 1941 O O . GLU A 1 236 ? -10.086 -30.516 -14.172 1 87.75 236 GLU A O 1
ATOM 1946 N N . TRP A 1 237 ? -9.141 -30.797 -12.125 1 87.62 237 TRP A N 1
ATOM 1947 C CA . TRP A 1 237 ? -10.453 -30.656 -11.492 1 87.62 237 TRP A CA 1
ATOM 1948 C C . TRP A 1 237 ? -10.828 -29.203 -11.312 1 87.62 237 TRP A C 1
ATOM 1950 O O . TRP A 1 237 ? -12.008 -28.844 -11.375 1 87.62 237 TRP A O 1
ATOM 1960 N N . ARG A 1 238 ? -9.781 -28.422 -11.07 1 85.5 238 ARG A N 1
ATOM 1961 C CA . ARG A 1 238 ? -9.992 -27 -10.867 1 85.5 238 ARG A CA 1
ATOM 1962 C C . ARG A 1 238 ? -10.539 -26.344 -12.125 1 85.5 238 ARG A C 1
ATOM 1964 O O . ARG A 1 238 ? -10.102 -26.656 -13.234 1 85.5 238 ARG A O 1
ATOM 1971 N N . LEU A 1 239 ? -11.484 -25.516 -11.953 1 73.62 239 LEU A N 1
ATOM 1972 C CA . LEU A 1 239 ? -12.047 -24.844 -13.117 1 73.62 239 LEU A CA 1
ATOM 1973 C C . LEU A 1 239 ? -11.453 -23.453 -13.281 1 73.62 239 LEU A C 1
ATOM 1975 O O . LEU A 1 239 ? -11.203 -23 -14.406 1 73.62 239 LEU A O 1
ATOM 1979 N N . GLN A 1 240 ? -11.273 -22.688 -12.219 1 78.31 240 GLN A N 1
ATOM 1980 C CA . GLN A 1 240 ? -10.719 -21.344 -12.242 1 78.31 240 GLN A CA 1
ATOM 1981 C C . GLN A 1 240 ? -9.93 -21.047 -10.977 1 78.31 240 GLN A C 1
ATOM 1983 O O . GLN A 1 240 ? -10.117 -21.719 -9.953 1 78.31 240 GLN A O 1
ATOM 1988 N N . GLN A 1 241 ? -9.031 -20.188 -11.164 1 85.81 241 GLN A N 1
ATOM 1989 C CA . GLN A 1 241 ? -8.352 -19.688 -9.977 1 85.81 241 GLN A CA 1
ATOM 1990 C C . GLN A 1 241 ? -9.258 -18.75 -9.18 1 85.81 241 GLN A C 1
ATOM 1992 O O . GLN A 1 241 ? -9.859 -17.844 -9.734 1 85.81 241 GLN A O 1
ATOM 1997 N N . ARG A 1 242 ? -9.453 -19.109 -7.906 1 84.88 242 ARG A N 1
ATOM 1998 C CA . ARG A 1 242 ? -10.391 -18.328 -7.102 1 84.88 242 ARG A CA 1
ATOM 1999 C C . ARG A 1 242 ? -9.805 -18.016 -5.727 1 84.88 242 ARG A C 1
ATOM 2001 O O . ARG A 1 242 ? -9.047 -18.828 -5.172 1 84.88 242 ARG A O 1
ATOM 2008 N N . GLU A 1 243 ? -10.336 -16.906 -5.246 1 90.81 243 GLU A N 1
ATOM 2009 C CA . GLU A 1 243 ? -10.055 -16.594 -3.844 1 90.81 243 GLU A CA 1
ATOM 2010 C C . GLU A 1 243 ? -10.836 -17.531 -2.914 1 90.81 243 GLU A C 1
ATOM 2012 O O . GLU A 1 243 ? -11.953 -17.938 -3.234 1 90.81 243 GLU A O 1
ATOM 2017 N N . TYR A 1 244 ? -10.211 -17.812 -1.82 1 91.44 244 TYR A N 1
ATOM 2018 C CA . TYR A 1 244 ? -10.875 -18.672 -0.851 1 91.44 244 TYR A CA 1
ATOM 2019 C C . TYR A 1 244 ? -12.258 -18.141 -0.498 1 91.44 244 TYR A C 1
ATOM 2021 O O . TYR A 1 244 ? -13.211 -18.906 -0.364 1 91.44 244 TYR A O 1
ATOM 2029 N N . ALA A 1 245 ? -12.383 -16.875 -0.401 1 89.44 245 ALA A N 1
ATOM 2030 C CA . ALA A 1 245 ? -13.633 -16.234 0.02 1 89.44 245 ALA A CA 1
ATOM 2031 C C . ALA A 1 245 ? -14.727 -16.438 -1.022 1 89.44 245 ALA A C 1
ATOM 2033 O O . ALA A 1 245 ? -15.914 -16.25 -0.733 1 89.44 245 ALA A O 1
ATOM 2034 N N . ASN A 1 246 ? -14.398 -16.938 -2.191 1 85.56 246 ASN A N 1
ATOM 2035 C CA . ASN A 1 246 ? -15.359 -17.094 -3.273 1 85.56 246 ASN A CA 1
ATOM 2036 C C . ASN A 1 246 ? -15.555 -18.562 -3.643 1 85.56 246 ASN A C 1
ATOM 2038 O O . ASN A 1 246 ? -15.945 -18.875 -4.77 1 85.56 246 ASN A O 1
ATOM 2042 N N . THR A 1 247 ? -15.227 -19.438 -2.781 1 84.25 247 THR A N 1
ATOM 2043 C CA . THR A 1 247 ? -15.32 -20.859 -3.088 1 84.25 247 THR A CA 1
ATOM 2044 C C . THR A 1 247 ? -16.641 -21.438 -2.58 1 84.25 247 THR A C 1
ATOM 2046 O O . THR A 1 247 ? -16.844 -22.641 -2.625 1 84.25 247 THR A O 1
ATOM 2049 N N . GLN A 1 248 ? -17.547 -20.625 -2.242 1 78.62 248 GLN A N 1
ATOM 2050 C CA . GLN A 1 248 ? -18.75 -21.062 -1.554 1 78.62 248 GLN A CA 1
ATOM 2051 C C . GLN A 1 248 ? -19.672 -21.828 -2.498 1 78.62 248 GLN A C 1
ATOM 2053 O O . GLN A 1 248 ? -20.531 -22.594 -2.055 1 78.62 248 GLN A O 1
ATOM 2058 N N . THR A 1 249 ? -19.438 -21.656 -3.732 1 75.94 249 THR A N 1
ATOM 2059 C CA . THR A 1 249 ? -20.359 -22.297 -4.668 1 75.94 249 THR A CA 1
ATOM 2060 C C . THR A 1 249 ? -19.703 -23.5 -5.336 1 75.94 249 THR A C 1
ATOM 2062 O O . THR A 1 249 ? -20.312 -24.156 -6.188 1 75.94 249 THR A O 1
ATOM 2065 N N . SER A 1 250 ? -18.453 -23.812 -4.914 1 74.44 250 SER A N 1
ATOM 2066 C CA . SER A 1 250 ? -17.766 -24.844 -5.664 1 74.44 250 SER A CA 1
ATOM 2067 C C . SER A 1 250 ? -16.922 -25.734 -4.746 1 74.44 250 SER A C 1
ATOM 2069 O O . SER A 1 250 ? -15.938 -26.328 -5.176 1 74.44 250 SER A O 1
ATOM 2071 N N . TRP A 1 251 ? -17.312 -25.891 -3.594 1 75.19 251 TRP A N 1
ATOM 2072 C CA . TRP A 1 251 ? -16.484 -26.688 -2.686 1 75.19 251 TRP A CA 1
ATOM 2073 C C . TRP A 1 251 ? -16.594 -28.172 -3.004 1 75.19 251 TRP A C 1
ATOM 2075 O O . TRP A 1 251 ? -17.703 -28.688 -3.18 1 75.19 251 TRP A O 1
ATOM 2085 N N . PRO A 1 252 ? -15.461 -28.75 -3.07 1 73.56 252 PRO A N 1
ATOM 2086 C CA . PRO A 1 252 ? -15.5 -30.188 -3.355 1 73.56 252 PRO A CA 1
ATOM 2087 C C . PRO A 1 252 ? -16.047 -31.016 -2.193 1 73.56 252 PRO A C 1
ATOM 2089 O O . PRO A 1 252 ? -15.828 -30.672 -1.029 1 73.56 252 PRO A O 1
ATOM 2092 N N . ARG A 1 253 ? -16.766 -32 -2.629 1 70.31 253 ARG A N 1
ATOM 2093 C CA . ARG A 1 253 ? -17.234 -32.969 -1.643 1 70.31 253 ARG A CA 1
ATOM 2094 C C . ARG A 1 253 ? -16.438 -34.281 -1.712 1 70.31 253 ARG A C 1
ATOM 2096 O O . ARG A 1 253 ? -15.633 -34.469 -2.629 1 70.31 253 ARG A O 1
ATOM 2103 N N . ASN A 1 254 ? -16.719 -35 -0.619 1 64.62 254 ASN A N 1
ATOM 2104 C CA . ASN A 1 254 ? -16.062 -36.281 -0.594 1 64.62 254 ASN A CA 1
ATOM 2105 C C . ASN A 1 254 ? -16.344 -37.094 -1.859 1 64.62 254 ASN A C 1
ATOM 2107 O O . ASN A 1 254 ? -17.5 -37.219 -2.268 1 64.62 254 ASN A O 1
ATOM 2111 N N . GLY A 1 255 ? -15.32 -37.438 -2.492 1 68.94 255 GLY A N 1
ATOM 2112 C CA . GLY A 1 255 ? -15.469 -38.281 -3.67 1 68.94 255 GLY A CA 1
ATOM 2113 C C . GLY A 1 255 ? -15.477 -37.5 -4.969 1 68.94 255 GLY A C 1
ATOM 2114 O O . GLY A 1 255 ? -15.516 -38.062 -6.055 1 68.94 255 GLY A O 1
ATOM 2115 N N . ASN A 1 256 ? -15.445 -36.188 -4.781 1 77.69 256 ASN A N 1
ATOM 2116 C CA . ASN A 1 256 ? -15.422 -35.406 -6.008 1 77.69 256 ASN A CA 1
ATOM 2117 C C . ASN A 1 256 ? -14.078 -35.5 -6.715 1 77.69 256 ASN A C 1
ATOM 2119 O O . ASN A 1 256 ? -14.023 -35.656 -7.934 1 77.69 256 ASN A O 1
ATOM 2123 N N . ILE A 1 257 ? -13.156 -35.344 -5.855 1 85.38 257 ILE A N 1
ATOM 2124 C CA . ILE A 1 257 ? -11.797 -35.375 -6.383 1 85.38 257 ILE A CA 1
ATOM 2125 C C . ILE A 1 257 ? -11.148 -36.719 -6.039 1 85.38 257 ILE A C 1
ATOM 2127 O O . ILE A 1 257 ? -11.195 -37.156 -4.887 1 85.38 257 ILE A O 1
ATOM 2131 N N . LEU A 1 258 ? -10.633 -37.469 -6.938 1 89.5 258 LEU A N 1
ATOM 2132 C CA . LEU A 1 258 ? -9.977 -38.75 -6.75 1 89.5 258 LEU A CA 1
ATOM 2133 C C . LEU A 1 258 ? -10.938 -39.781 -6.168 1 89.5 258 LEU A C 1
ATOM 2135 O O . LEU A 1 258 ? -10.727 -40.281 -5.062 1 89.5 258 LEU A O 1
ATOM 2139 N N . GLN A 1 259 ? -11.898 -40.188 -6.93 1 89.62 259 GLN A N 1
ATOM 2140 C CA . GLN A 1 259 ? -12.906 -41.156 -6.516 1 89.62 259 GLN A CA 1
ATOM 2141 C C . GLN A 1 259 ? -12.289 -42.531 -6.352 1 89.62 259 GLN A C 1
ATOM 2143 O O . GLN A 1 259 ? -11.398 -42.906 -7.113 1 89.62 259 GLN A O 1
ATOM 2148 N N . THR A 1 260 ? -12.867 -43.312 -5.363 1 93.69 260 THR A N 1
ATOM 2149 C CA . THR A 1 260 ? -12.234 -44.594 -5.027 1 93.69 260 THR A CA 1
ATOM 2150 C C . THR A 1 260 ? -13.141 -45.75 -5.398 1 93.69 260 THR A C 1
ATOM 2152 O O . THR A 1 260 ? -12.938 -46.875 -4.934 1 93.69 260 THR A O 1
ATOM 2155 N N . ASP A 1 261 ? -14.188 -45.469 -6.164 1 93.56 261 ASP A N 1
ATOM 2156 C CA . ASP A 1 261 ? -14.984 -46.594 -6.668 1 93.56 261 ASP A CA 1
ATOM 2157 C C . ASP A 1 261 ? -14.234 -47.344 -7.758 1 93.56 261 ASP A C 1
ATOM 2159 O O . ASP A 1 261 ? -13.305 -46.812 -8.367 1 93.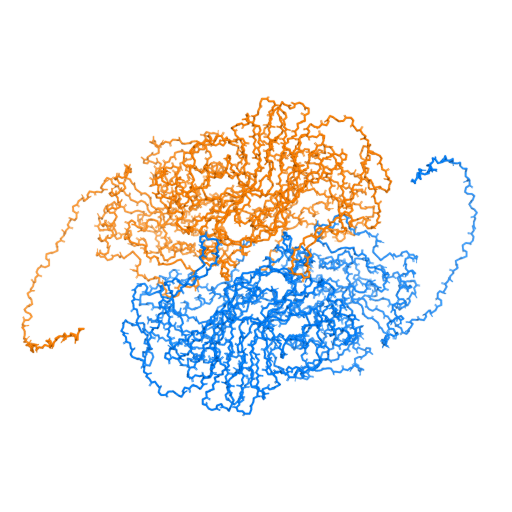56 261 ASP A O 1
ATOM 2163 N N . ASP A 1 262 ? -14.664 -48.531 -8.07 1 94.94 262 ASP A N 1
ATOM 2164 C CA . ASP A 1 262 ? -13.93 -49.438 -8.938 1 94.94 262 ASP A CA 1
ATOM 2165 C C . ASP A 1 262 ? -13.781 -48.844 -10.344 1 94.94 262 ASP A C 1
ATOM 2167 O O . ASP A 1 262 ? -12.703 -48.938 -10.945 1 94.94 262 ASP A O 1
ATOM 2171 N N . VAL A 1 263 ? -14.75 -48.281 -10.82 1 95.19 263 VAL A N 1
ATOM 2172 C CA . VAL A 1 263 ? -14.742 -47.75 -12.18 1 95.19 263 VAL A CA 1
ATOM 2173 C C . VAL A 1 263 ? -13.758 -46.562 -12.266 1 95.19 263 VAL A C 1
ATOM 2175 O O . VAL A 1 263 ? -12.945 -46.5 -13.188 1 95.19 263 VAL A O 1
ATOM 2178 N N . SER A 1 264 ? -13.852 -45.688 -11.312 1 94.75 264 SER A N 1
ATOM 2179 C CA . SER A 1 264 ? -12.969 -44.531 -11.281 1 94.75 264 SER A CA 1
ATOM 2180 C C . SER A 1 264 ? -11.516 -44.938 -11.094 1 94.75 264 SER A C 1
ATOM 2182 O O . SER A 1 264 ? -10.617 -44.344 -11.688 1 94.75 264 SER A O 1
ATOM 2184 N N . MET A 1 265 ? -11.297 -45.906 -10.32 1 96.44 265 MET A N 1
ATOM 2185 C CA . MET A 1 265 ? -9.938 -46.375 -10.047 1 96.44 265 MET A CA 1
ATOM 2186 C C . MET A 1 265 ? -9.312 -47 -11.297 1 96.44 265 MET A C 1
ATOM 2188 O O . MET A 1 265 ? -8.133 -46.781 -11.578 1 96.44 265 MET A O 1
ATOM 2192 N N . HIS A 1 266 ? -10.117 -47.781 -12 1 96.56 266 HIS A N 1
ATOM 2193 C CA . HIS A 1 266 ? -9.609 -48.344 -13.25 1 96.56 266 HIS A CA 1
ATOM 2194 C C . HIS A 1 266 ? -9.328 -47.25 -14.273 1 96.56 266 HIS A C 1
ATOM 2196 O O . HIS A 1 266 ? -8.352 -47.312 -15.023 1 96.56 266 HIS A O 1
ATOM 2202 N N . GLY A 1 267 ? -10.227 -46.312 -14.273 1 96.25 267 GLY A N 1
ATOM 2203 C CA . GLY A 1 267 ? -9.969 -45.156 -15.133 1 96.25 267 GLY A CA 1
ATOM 2204 C C . GLY A 1 267 ? -8.672 -44.438 -14.789 1 96.25 267 GLY A C 1
ATOM 2205 O O . GLY A 1 267 ? -7.906 -44.062 -15.688 1 96.25 267 GLY A O 1
ATOM 2206 N N . ALA A 1 268 ? -8.469 -44.188 -13.555 1 96.94 268 ALA A N 1
ATOM 2207 C CA . ALA A 1 268 ? -7.234 -43.562 -13.086 1 96.94 268 ALA A CA 1
ATOM 2208 C C . ALA A 1 268 ? -6.012 -44.375 -13.461 1 96.94 268 ALA A C 1
ATOM 2210 O O . ALA A 1 268 ? -4.973 -43.844 -13.844 1 96.94 268 ALA A O 1
ATOM 2211 N N . TYR A 1 269 ? -6.152 -45.656 -13.336 1 96.88 269 TYR A N 1
ATOM 2212 C CA . TYR A 1 269 ? -5.07 -46.562 -13.688 1 96.88 269 TYR A CA 1
ATOM 2213 C C . TYR A 1 269 ? -4.723 -46.438 -15.164 1 96.88 269 TYR A C 1
ATOM 2215 O O . TYR A 1 269 ? -3.547 -46.406 -15.531 1 96.88 269 TYR A O 1
ATOM 2223 N N . ASP A 1 270 ? -5.715 -46.438 -15.977 1 96.5 270 ASP A N 1
ATOM 2224 C CA . ASP A 1 270 ? -5.504 -46.312 -17.406 1 96.5 270 ASP A CA 1
ATOM 2225 C C . ASP A 1 270 ? -4.773 -45 -17.75 1 96.5 270 ASP A C 1
ATOM 2227 O O . ASP A 1 270 ? -3.873 -45 -18.594 1 96.5 270 ASP A O 1
ATOM 2231 N N . VAL A 1 271 ? -5.203 -43.938 -17.094 1 96.94 271 VAL A N 1
ATOM 2232 C CA . VAL A 1 271 ? -4.559 -42.656 -17.297 1 96.94 271 VAL A CA 1
ATOM 2233 C C . VAL A 1 271 ? -3.092 -42.75 -16.875 1 96.94 271 VAL A C 1
ATOM 2235 O O . VAL A 1 271 ? -2.207 -42.25 -17.594 1 96.94 271 VAL A O 1
ATOM 2238 N N . CYS A 1 272 ? -2.842 -43.281 -15.75 1 97.19 272 CYS A N 1
ATOM 2239 C CA . CYS A 1 272 ? -1.488 -43.375 -15.219 1 97.19 272 CYS A CA 1
ATOM 2240 C C . CYS A 1 272 ? -0.592 -44.188 -16.156 1 97.19 272 CYS A C 1
ATOM 2242 O O . CYS A 1 272 ? 0.529 -43.75 -16.453 1 97.19 272 CYS A O 1
ATOM 2244 N N . VAL A 1 273 ? -1.095 -45.312 -16.641 1 95.88 273 VAL A N 1
ATOM 2245 C CA . VAL A 1 273 ? -0.328 -46.156 -17.531 1 95.88 273 VAL A CA 1
ATOM 2246 C C . VAL A 1 273 ? 0.013 -45.406 -18.812 1 95.88 273 VAL A C 1
ATOM 2248 O O . VAL A 1 273 ? 1.142 -45.469 -19.297 1 95.88 273 VAL A O 1
ATOM 2251 N N . LYS A 1 274 ? -0.988 -44.75 -19.281 1 96.12 274 LYS A N 1
ATOM 2252 C CA . LYS A 1 274 ? -0.76 -43.938 -20.484 1 96.12 274 LYS A CA 1
ATOM 2253 C C . LYS A 1 274 ? 0.342 -42.906 -20.25 1 96.12 274 LYS A C 1
ATOM 2255 O O . LYS A 1 274 ? 1.217 -42.719 -21.094 1 96.12 274 LYS A O 1
ATOM 2260 N N . ARG A 1 275 ? 0.33 -42.25 -19.141 1 96.38 275 ARG A N 1
ATOM 2261 C CA . ARG A 1 275 ? 1.323 -41.219 -18.812 1 96.38 275 ARG A CA 1
ATOM 2262 C C . ARG A 1 275 ? 2.705 -41.844 -18.641 1 96.38 275 ARG A C 1
ATOM 2264 O O . ARG A 1 275 ? 3.711 -41.25 -19.047 1 96.38 275 ARG A O 1
ATOM 2271 N N . LEU A 1 276 ? 2.766 -42.938 -18.047 1 96.56 276 LEU A N 1
ATOM 2272 C CA . LEU A 1 276 ? 4.035 -43.625 -17.859 1 96.56 276 LEU A CA 1
ATOM 2273 C C . LEU A 1 276 ? 4.621 -44.094 -19.188 1 96.56 276 LEU A C 1
ATOM 2275 O O . LEU A 1 276 ? 5.84 -44.031 -19.391 1 96.56 276 LEU A O 1
ATOM 2279 N N . LYS A 1 277 ? 3.775 -44.531 -20.047 1 95.88 277 LYS A N 1
ATOM 2280 C CA . LYS A 1 277 ? 4.223 -44.875 -21.391 1 95.88 277 LYS A CA 1
ATOM 2281 C C . LYS A 1 277 ? 4.828 -43.688 -22.109 1 95.88 277 LYS A C 1
ATOM 2283 O O . LYS A 1 277 ? 5.875 -43.812 -22.75 1 95.88 277 LYS A O 1
ATOM 2288 N N . ASP A 1 278 ? 4.129 -42.625 -22 1 94.75 278 ASP A N 1
ATOM 2289 C CA . ASP A 1 278 ? 4.625 -41.406 -22.594 1 94.75 278 ASP A CA 1
ATOM 2290 C C . ASP A 1 278 ? 5.996 -41.031 -22.031 1 94.75 278 ASP A C 1
ATOM 2292 O O . ASP A 1 278 ? 6.871 -40.562 -22.766 1 94.75 278 ASP A O 1
ATOM 2296 N N . LEU A 1 279 ? 6.16 -41.156 -20.766 1 95 279 LEU A N 1
ATOM 2297 C CA . LEU A 1 279 ? 7.418 -40.844 -20.094 1 95 279 LEU A CA 1
ATOM 2298 C C . LEU A 1 279 ? 8.547 -41.719 -20.625 1 95 279 LEU A C 1
ATOM 2300 O O . LEU A 1 279 ? 9.664 -41.25 -20.844 1 95 279 LEU A O 1
ATOM 2304 N N . ARG A 1 280 ? 8.234 -43.031 -20.797 1 94.94 280 ARG A N 1
ATOM 2305 C CA . ARG A 1 280 ? 9.227 -43.938 -21.328 1 94.94 280 ARG A CA 1
ATOM 2306 C C . ARG A 1 280 ? 9.609 -43.594 -22.766 1 94.94 280 ARG A C 1
ATOM 2308 O O . ARG A 1 280 ? 10.789 -43.625 -23.125 1 94.94 280 ARG A O 1
ATOM 2315 N N . GLU A 1 281 ? 8.688 -43.188 -23.438 1 94.5 281 GLU A N 1
ATOM 2316 C CA . GLU A 1 281 ? 8.922 -42.781 -24.828 1 94.5 281 GLU A CA 1
ATOM 2317 C C . GLU A 1 281 ? 9.773 -41.531 -24.922 1 94.5 281 GLU A C 1
ATOM 2319 O O . GLU A 1 281 ? 10.539 -41.344 -25.875 1 94.5 281 GLU A O 1
ATOM 2324 N N . LYS A 1 282 ? 9.648 -40.781 -23.906 1 91.81 282 LYS A N 1
ATOM 2325 C CA . LYS A 1 282 ? 10.414 -39.531 -23.875 1 91.81 282 LYS A CA 1
ATOM 2326 C C . LYS A 1 282 ? 11.805 -39.75 -23.297 1 91.81 282 LYS A C 1
ATOM 2328 O O . LYS A 1 282 ? 12.586 -38.812 -23.141 1 91.81 282 LYS A O 1
ATOM 2333 N N . GLY A 1 283 ? 12.117 -40.969 -22.859 1 91.5 283 GLY A N 1
ATOM 2334 C CA . GLY A 1 283 ? 13.484 -41.312 -22.5 1 91.5 283 GLY A CA 1
ATOM 2335 C C . GLY A 1 283 ? 13.688 -41.438 -21 1 91.5 283 GLY A C 1
ATOM 2336 O O . GLY A 1 283 ? 14.82 -41.594 -20.531 1 91.5 283 GLY A O 1
ATOM 2337 N N . TYR A 1 284 ? 12.609 -41.375 -20.25 1 95 284 TYR A N 1
ATOM 2338 C CA . TYR A 1 284 ? 12.727 -41.562 -18.812 1 95 284 TYR A CA 1
ATOM 2339 C C . TYR A 1 284 ? 12.961 -43.031 -18.469 1 95 284 TYR A C 1
ATOM 2341 O O . TYR A 1 284 ? 12.055 -43.844 -18.594 1 95 284 TYR A O 1
ATOM 2349 N N . ASP A 1 285 ? 14.094 -43.406 -17.953 1 91.38 285 ASP A N 1
ATOM 2350 C CA . ASP A 1 285 ? 14.445 -44.812 -17.828 1 91.38 285 ASP A CA 1
ATOM 2351 C C . ASP A 1 285 ? 14.617 -45.219 -16.375 1 91.38 285 ASP A C 1
ATOM 2353 O O . ASP A 1 285 ? 15.016 -46.344 -16.078 1 91.38 285 ASP A O 1
ATOM 2357 N N . TYR A 1 286 ? 14.297 -44.344 -15.438 1 94.19 286 TYR A N 1
ATOM 2358 C CA . TYR A 1 286 ? 14.406 -44.719 -14.031 1 94.19 286 TYR A CA 1
ATOM 2359 C C . TYR A 1 286 ? 13.297 -45.656 -13.617 1 94.19 286 TYR A C 1
ATOM 2361 O O . TYR A 1 286 ? 12.188 -45.594 -14.156 1 94.19 286 TYR A O 1
ATOM 2369 N N . PRO A 1 287 ? 13.523 -46.531 -12.664 1 94.12 287 PRO A N 1
ATOM 2370 C CA . PRO A 1 287 ? 12.531 -47.5 -12.266 1 94.12 287 PRO A CA 1
ATOM 2371 C C . PRO A 1 287 ? 11.516 -46.969 -11.266 1 94.12 287 PRO A C 1
ATOM 2373 O O . PRO A 1 287 ? 10.812 -47.75 -10.609 1 94.12 287 PRO A O 1
ATOM 2376 N N . PHE A 1 288 ? 11.516 -45.719 -11.078 1 96.5 288 PHE A N 1
ATOM 2377 C CA . PHE A 1 288 ? 10.594 -45.062 -10.164 1 96.5 288 PHE A CA 1
ATOM 2378 C C . PHE A 1 288 ? 10.148 -43.719 -10.727 1 96.5 288 PHE A C 1
ATOM 2380 O O . PHE A 1 288 ? 10.703 -43.219 -11.719 1 96.5 288 PHE A O 1
ATOM 2387 N N . LEU A 1 289 ? 9.102 -43.156 -10.133 1 97.12 289 LEU A N 1
ATOM 2388 C CA . LEU A 1 289 ? 8.648 -41.812 -10.43 1 97.12 289 LEU A CA 1
ATOM 2389 C C . LEU A 1 289 ? 8.289 -41.062 -9.141 1 97.12 289 LEU A C 1
ATOM 2391 O O . LEU A 1 289 ? 7.766 -41.656 -8.203 1 97.12 289 LEU A O 1
ATOM 2395 N N . THR A 1 290 ? 8.719 -39.844 -9.094 1 97.31 290 THR A N 1
ATOM 2396 C CA . THR A 1 290 ? 8.328 -38.969 -7.988 1 97.31 290 THR A CA 1
ATOM 2397 C C . THR A 1 290 ? 7.504 -37.812 -8.5 1 97.31 290 THR A C 1
ATOM 2399 O O . THR A 1 290 ? 7.914 -37.094 -9.43 1 97.31 290 THR A O 1
ATOM 2402 N N . LEU A 1 291 ? 6.34 -37.594 -7.848 1 97.5 291 LEU A N 1
ATOM 2403 C CA . LEU A 1 291 ? 5.418 -36.562 -8.266 1 97.5 291 LEU A CA 1
ATOM 2404 C C . LEU A 1 291 ? 5.09 -35.625 -7.105 1 97.5 291 LEU A C 1
ATOM 2406 O O . LEU A 1 291 ? 4.836 -36.094 -5.988 1 97.5 291 LEU A O 1
ATOM 2410 N N . THR A 1 292 ? 5.176 -34.344 -7.406 1 97.56 292 THR A N 1
ATOM 2411 C CA . THR A 1 292 ? 4.547 -33.406 -6.496 1 97.56 292 THR A CA 1
ATOM 2412 C C . THR A 1 292 ? 3.035 -33.375 -6.703 1 97.56 292 THR A C 1
ATOM 2414 O O . THR A 1 292 ? 2.559 -33.438 -7.836 1 97.56 292 THR A O 1
ATOM 2417 N N . PHE A 1 293 ? 2.355 -33.25 -5.602 1 96.75 293 PHE A N 1
ATOM 2418 C CA . PHE A 1 293 ? 0.899 -33.312 -5.652 1 96.75 293 PHE A CA 1
ATOM 2419 C C . PHE A 1 293 ? 0.282 -32.219 -4.801 1 96.75 293 PHE A C 1
ATOM 2421 O O . PHE A 1 293 ? 0.571 -32.125 -3.609 1 96.75 293 PHE A O 1
ATOM 2428 N N . THR A 1 294 ? -0.536 -31.375 -5.41 1 95.56 294 THR A N 1
ATOM 2429 C CA . THR A 1 294 ? -1.255 -30.328 -4.695 1 95.56 294 THR A CA 1
ATOM 2430 C C . THR A 1 294 ? -2.764 -30.531 -4.801 1 95.56 294 THR A C 1
ATOM 2432 O O . THR A 1 294 ? -3.229 -31.328 -5.625 1 95.56 294 THR A O 1
ATOM 2435 N N . ASN A 1 295 ? -3.477 -29.812 -3.895 1 93.62 295 ASN A N 1
ATOM 2436 C CA . ASN A 1 295 ? -4.934 -29.859 -3.932 1 93.62 295 ASN A CA 1
ATOM 2437 C C . ASN A 1 295 ? -5.484 -29.172 -5.176 1 93.62 295 ASN A C 1
ATOM 2439 O O . ASN A 1 295 ? -5.035 -28.078 -5.535 1 93.62 295 ASN A O 1
ATOM 2443 N N . GLU A 1 296 ? -6.434 -29.844 -5.805 1 90.56 296 GLU A N 1
ATOM 2444 C CA . GLU A 1 296 ? -6.922 -29.359 -7.098 1 90.56 296 GLU A CA 1
ATOM 2445 C C . GLU A 1 296 ? -8.195 -28.547 -6.938 1 90.56 296 GLU A C 1
ATOM 2447 O O . GLU A 1 296 ? -8.789 -28.109 -7.926 1 90.56 296 GLU A O 1
ATOM 2452 N N . TRP A 1 297 ? -8.578 -28.375 -5.75 1 87.56 297 TRP A N 1
ATOM 2453 C CA . TRP A 1 297 ? -9.719 -27.484 -5.59 1 87.56 297 TRP A CA 1
ATOM 2454 C C . TRP A 1 297 ? -9.383 -26.078 -6.086 1 87.56 297 TRP A C 1
ATOM 2456 O O . TRP A 1 297 ? -10.109 -25.516 -6.914 1 87.56 297 TRP A O 1
ATOM 2466 N N . ARG A 1 298 ? -8.289 -25.578 -5.617 1 91.75 298 ARG A N 1
ATOM 2467 C CA . ARG A 1 298 ? -7.848 -24.25 -6.043 1 91.75 298 ARG A CA 1
ATOM 2468 C C . ARG A 1 298 ? -6.43 -24.297 -6.609 1 91.75 298 ARG A C 1
ATOM 2470 O O . ARG A 1 298 ? -6.008 -23.391 -7.312 1 91.75 298 ARG A O 1
ATOM 2477 N N . CYS A 1 299 ? -5.695 -25.297 -6.32 1 93.62 299 CYS A N 1
ATOM 2478 C CA . CYS A 1 299 ? -4.328 -25.531 -6.77 1 93.62 299 CYS A CA 1
ATOM 2479 C C . CYS A 1 299 ? -3.35 -24.594 -6.055 1 93.62 299 CYS A C 1
ATOM 2481 O O . CYS A 1 299 ? -2.574 -25.047 -5.207 1 93.62 299 CYS A O 1
ATOM 2483 N N . ASP A 1 300 ? -3.475 -23.266 -6.277 1 95.31 300 ASP A N 1
ATOM 2484 C CA . ASP A 1 300 ? -2.631 -22.281 -5.609 1 95.31 300 ASP A CA 1
ATOM 2485 C C . ASP A 1 300 ? -3.209 -21.891 -4.25 1 95.31 300 ASP A C 1
ATOM 2487 O O . ASP A 1 300 ? -4.41 -21.656 -4.129 1 95.31 300 ASP A O 1
ATOM 2491 N N . ASN A 1 301 ? -2.287 -21.859 -3.256 1 96 301 ASN A N 1
ATOM 2492 C CA . ASN A 1 301 ? -2.732 -21.562 -1.899 1 96 301 ASN A CA 1
ATOM 2493 C C . ASN A 1 301 ? -3.91 -22.438 -1.488 1 96 301 ASN A C 1
ATOM 2495 O O . ASN A 1 301 ? -4.906 -21.938 -0.964 1 96 301 ASN A O 1
ATOM 2499 N N . ASP A 1 302 ? -3.736 -23.703 -1.732 1 94.31 302 ASP A N 1
ATOM 2500 C CA . ASP A 1 302 ? -4.789 -24.656 -1.399 1 94.31 302 ASP A CA 1
ATOM 2501 C C . ASP A 1 302 ? -4.309 -25.656 -0.358 1 94.31 302 ASP A C 1
ATOM 2503 O O . ASP A 1 302 ? -3.119 -25.984 -0.301 1 94.31 302 ASP A O 1
ATOM 2507 N N . GLY A 1 303 ? -5.184 -26.172 0.449 1 93.62 303 GLY A N 1
ATOM 2508 C CA . GLY A 1 303 ? -4.816 -26.938 1.626 1 93.62 303 GLY A CA 1
ATOM 2509 C C . GLY A 1 303 ? -4.562 -28.406 1.325 1 93.62 303 GLY A C 1
ATOM 2510 O O . GLY A 1 303 ? -4.609 -28.812 0.166 1 93.62 303 GLY A O 1
ATOM 2511 N N . PRO A 1 304 ? -4.195 -29.109 2.377 1 95.88 304 PRO A N 1
ATOM 2512 C CA . PRO A 1 304 ? -4.012 -30.547 2.234 1 95.88 304 PRO A CA 1
ATOM 2513 C C . PRO A 1 304 ? -5.27 -31.266 1.739 1 95.88 304 PRO A C 1
ATOM 2515 O O . PRO A 1 304 ? -6.387 -30.812 2.02 1 95.88 304 PRO A O 1
ATOM 2518 N N . MET A 1 305 ? -5.047 -32.25 1.072 1 92.19 305 MET A N 1
ATOM 2519 C CA . MET A 1 305 ? -6.133 -33.062 0.499 1 92.19 305 MET A CA 1
ATOM 2520 C C . MET A 1 305 ? -6.336 -34.344 1.279 1 92.19 305 MET A C 1
ATOM 2522 O O . MET A 1 305 ? -5.672 -35.344 1.01 1 92.19 305 MET A O 1
ATOM 2526 N N . PRO A 1 306 ? -7.359 -34.469 2.059 1 88.69 306 PRO A N 1
ATOM 2527 C CA . PRO A 1 306 ? -7.578 -35.688 2.863 1 88.69 306 PRO A CA 1
ATOM 2528 C C . PRO A 1 306 ? -7.859 -36.906 2.012 1 88.69 306 PRO A C 1
ATOM 2530 O O . PRO A 1 306 ? -7.531 -38.031 2.414 1 88.69 306 PRO A O 1
ATOM 2533 N N . GLN A 1 307 ? -8.383 -36.781 0.838 1 89.69 307 GLN A N 1
ATOM 2534 C CA . GLN A 1 307 ? -8.828 -37.875 -0.006 1 89.69 307 GLN A CA 1
ATOM 2535 C C . GLN A 1 307 ? -7.645 -38.594 -0.642 1 89.69 307 GLN A C 1
ATOM 2537 O O . GLN A 1 307 ? -7.777 -39.719 -1.122 1 89.69 307 GLN A O 1
ATOM 2542 N N . LEU A 1 308 ? -6.559 -37.938 -0.613 1 94.75 308 LEU A N 1
ATOM 2543 C CA . LEU A 1 308 ? -5.406 -38.469 -1.338 1 94.75 308 LEU A CA 1
ATOM 2544 C C . LEU A 1 308 ? -4.938 -39.781 -0.732 1 94.75 308 LEU A C 1
ATOM 2546 O O . LEU A 1 308 ? -4.641 -40.75 -1.459 1 94.75 308 LEU A O 1
ATOM 2550 N N . LEU A 1 309 ? -4.879 -39.875 0.601 1 95.5 309 LEU A N 1
ATOM 2551 C CA . LEU A 1 309 ? -4.43 -41.125 1.243 1 95.5 309 LEU A CA 1
ATOM 2552 C C . LEU A 1 309 ? -5.387 -42.281 0.946 1 95.5 309 LEU A C 1
ATOM 2554 O O . LEU A 1 309 ? -4.953 -43.406 0.693 1 95.5 309 LEU A O 1
ATOM 2558 N N . ALA A 1 310 ? -6.684 -42 1.005 1 93.5 310 ALA A N 1
ATOM 2559 C CA . ALA A 1 310 ? -7.676 -43.031 0.699 1 93.5 310 ALA A CA 1
ATOM 2560 C C . ALA A 1 310 ? -7.512 -43.531 -0.729 1 93.5 310 ALA A C 1
ATOM 2562 O O . ALA A 1 310 ? -7.668 -44.75 -0.986 1 93.5 310 ALA A O 1
ATOM 2563 N N . PHE A 1 311 ? -7.281 -42.688 -1.6 1 96.12 311 PHE A N 1
ATOM 2564 C CA . PHE A 1 311 ? -7.051 -43.031 -2.996 1 96.12 311 PHE A CA 1
ATOM 2565 C C . PHE A 1 311 ? -5.84 -43.969 -3.131 1 96.12 311 PHE A C 1
ATOM 2567 O O . PHE A 1 311 ? -5.906 -45 -3.801 1 96.12 311 PHE A O 1
ATOM 2574 N N . ILE A 1 312 ? -4.762 -43.625 -2.502 1 97.19 312 ILE A N 1
ATOM 2575 C CA . ILE A 1 312 ? -3.514 -44.375 -2.564 1 97.19 312 ILE A CA 1
ATOM 2576 C C . ILE A 1 312 ? -3.721 -45.75 -1.964 1 97.19 312 ILE A C 1
ATOM 2578 O O . ILE A 1 312 ? -3.281 -46.75 -2.535 1 97.19 312 ILE A O 1
ATOM 2582 N N . LYS A 1 313 ? -4.383 -45.812 -0.834 1 96.31 313 LYS A N 1
ATOM 2583 C CA . LYS A 1 313 ? -4.664 -47.094 -0.187 1 96.31 313 LYS A CA 1
ATOM 2584 C C . LYS A 1 313 ? -5.48 -48 -1.099 1 96.31 313 LYS A C 1
ATOM 2586 O O . LYS A 1 313 ? -5.168 -49.188 -1.25 1 96.31 313 LYS A O 1
ATOM 2591 N N . LYS A 1 314 ? -6.504 -47.438 -1.719 1 96.38 314 LYS A N 1
ATOM 2592 C CA . LYS A 1 314 ? -7.363 -48.219 -2.609 1 96.38 314 LYS A CA 1
ATOM 2593 C C . LYS A 1 314 ? -6.59 -48.719 -3.83 1 96.38 314 LYS A C 1
ATOM 2595 O O . LYS A 1 314 ? -6.758 -49.844 -4.262 1 96.38 314 LYS A O 1
ATOM 2600 N N . TRP A 1 315 ? -5.785 -47.875 -4.367 1 97.19 315 TRP A N 1
ATOM 2601 C CA . TRP A 1 315 ? -4.914 -48.219 -5.484 1 97.19 315 TRP A CA 1
ATOM 2602 C C . TRP A 1 315 ? -4.074 -49.438 -5.164 1 97.19 315 TRP A C 1
ATOM 2604 O O . TRP A 1 315 ? -4.043 -50.406 -5.941 1 97.19 315 TRP A O 1
ATOM 2614 N N . ASN A 1 316 ? -3.418 -49.469 -4.031 1 96.56 316 ASN A N 1
ATOM 2615 C CA . ASN A 1 316 ? -2.537 -50.562 -3.613 1 96.56 316 ASN A CA 1
ATOM 2616 C C . ASN A 1 316 ? -3.328 -51.812 -3.248 1 96.56 316 ASN A C 1
ATOM 2618 O O . ASN A 1 316 ? -2.895 -52.906 -3.535 1 96.56 316 ASN A O 1
ATOM 2622 N N . GLU A 1 317 ? -4.426 -51.656 -2.65 1 96.12 317 GLU A N 1
ATOM 2623 C CA . GLU A 1 317 ? -5.289 -52.75 -2.293 1 96.12 317 GLU A CA 1
ATOM 2624 C C . GLU A 1 317 ? -5.766 -53.5 -3.535 1 96.12 317 GLU A C 1
ATOM 2626 O O . GLU A 1 317 ? -5.918 -54.75 -3.512 1 96.12 317 GLU A O 1
ATOM 2631 N N . MET A 1 318 ? -6.012 -52.781 -4.547 1 96.44 318 MET A N 1
ATOM 2632 C CA . MET A 1 318 ? -6.516 -53.344 -5.785 1 96.44 318 MET A CA 1
ATOM 2633 C C . MET A 1 318 ? -5.395 -54.062 -6.559 1 96.44 318 MET A C 1
ATOM 2635 O O . MET A 1 318 ? -5.641 -54.688 -7.578 1 96.44 318 MET A O 1
ATOM 2639 N N . GLY A 1 319 ? -4.18 -53.875 -6.129 1 94.38 319 GLY A N 1
ATOM 2640 C CA . GLY A 1 319 ? -3.035 -54.562 -6.703 1 94.38 319 GLY A CA 1
ATOM 2641 C C . GLY A 1 319 ? -2.477 -53.875 -7.934 1 94.38 319 GLY A C 1
ATOM 2642 O O . GLY A 1 319 ? -1.699 -54.438 -8.688 1 94.38 319 GLY A O 1
ATOM 2643 N N . PHE A 1 320 ? -2.916 -52.594 -8.109 1 95.06 320 PHE A N 1
ATOM 2644 C CA . PHE A 1 320 ? -2.393 -51.844 -9.25 1 95.06 320 PHE A CA 1
ATOM 2645 C C . PHE A 1 320 ? -0.895 -51.594 -9.094 1 95.06 320 PHE A C 1
ATOM 2647 O O . PHE A 1 320 ? -0.385 -51.531 -7.973 1 95.06 320 PHE A O 1
ATOM 2654 N N . LYS A 1 321 ? -0.226 -51.594 -10.273 1 93.69 321 LYS A N 1
ATOM 2655 C CA . LYS A 1 321 ? 1.186 -51.219 -10.336 1 93.69 321 LYS A CA 1
ATOM 2656 C C . LYS A 1 321 ? 1.399 -50.031 -11.25 1 93.69 321 LYS A C 1
ATOM 2658 O O . LYS A 1 321 ? 0.71 -49.875 -12.266 1 93.69 321 LYS A O 1
ATOM 2663 N N . PRO A 1 322 ? 2.424 -49.156 -10.93 1 95.75 322 PRO A N 1
ATOM 2664 C CA . PRO A 1 322 ? 3.342 -49.219 -9.789 1 95.75 322 PRO A CA 1
ATOM 2665 C C . PRO A 1 322 ? 2.65 -48.906 -8.461 1 95.75 322 PRO A C 1
ATOM 2667 O O . PRO A 1 322 ? 1.559 -48.344 -8.445 1 95.75 322 PRO A O 1
ATOM 2670 N N . MET A 1 323 ? 3.328 -49.375 -7.473 1 96.31 323 MET A N 1
ATOM 2671 C CA . MET A 1 323 ? 2.814 -49.031 -6.145 1 96.31 323 MET A CA 1
ATOM 2672 C C . MET A 1 323 ? 2.879 -47.531 -5.887 1 96.31 323 MET A C 1
ATOM 2674 O O . MET A 1 323 ? 3.865 -46.906 -6.234 1 96.31 323 MET A O 1
ATOM 2678 N N . LEU A 1 324 ? 1.795 -47 -5.246 1 97.62 324 LEU A N 1
ATOM 2679 C CA . LEU A 1 324 ? 1.804 -45.594 -4.859 1 97.62 324 LEU A CA 1
ATOM 2680 C C . LEU A 1 324 ? 2.203 -45.438 -3.396 1 97.62 324 LEU A C 1
ATOM 2682 O O . LEU A 1 324 ? 1.744 -46.188 -2.539 1 97.62 324 LEU A O 1
ATOM 2686 N N . ARG A 1 325 ? 3.062 -44.531 -3.156 1 97.38 325 ARG A N 1
ATOM 2687 C CA . ARG A 1 325 ? 3.525 -44.25 -1.802 1 97.38 325 ARG A CA 1
ATOM 2688 C C . ARG A 1 325 ? 3.465 -42.75 -1.503 1 97.38 325 ARG A C 1
ATOM 2690 O O . ARG A 1 325 ? 3.779 -41.938 -2.363 1 97.38 325 ARG A O 1
ATOM 2697 N N . MET A 1 326 ? 2.967 -42.406 -0.373 1 97.38 326 MET A N 1
ATOM 2698 C CA . MET A 1 326 ? 3.002 -41.031 0.087 1 97.38 326 MET A CA 1
ATOM 2699 C C . MET A 1 326 ? 4.254 -40.75 0.917 1 97.38 326 MET A C 1
ATOM 2701 O O . MET A 1 326 ? 4.516 -41.438 1.896 1 97.38 326 MET A O 1
ATOM 2705 N N . LYS A 1 327 ? 5.055 -39.812 0.503 1 97.69 327 LYS A N 1
ATOM 2706 C CA . LYS A 1 327 ? 6.328 -39.5 1.153 1 97.69 327 LYS A CA 1
ATOM 2707 C C . LYS A 1 327 ? 6.508 -38 1.347 1 97.69 327 LYS A C 1
ATOM 2709 O O . LYS A 1 327 ? 5.922 -37.188 0.613 1 97.69 327 LYS A O 1
ATOM 2714 N N . THR A 1 328 ? 7.273 -37.594 2.369 1 98 328 THR A N 1
ATOM 2715 C CA . THR A 1 328 ? 7.773 -36.25 2.434 1 98 328 THR A CA 1
ATOM 2716 C C . THR A 1 328 ? 8.844 -36 1.37 1 98 328 THR A C 1
ATOM 2718 O O . THR A 1 328 ? 9.406 -36.969 0.824 1 98 328 THR A O 1
ATOM 2721 N N . ALA A 1 329 ? 9.117 -34.781 1.102 1 98.19 329 ALA A N 1
ATOM 2722 C CA . ALA A 1 329 ? 10.141 -34.438 0.111 1 98.19 329 ALA A CA 1
ATOM 2723 C C . ALA A 1 329 ? 11.5 -35 0.516 1 98.19 329 ALA A C 1
ATOM 2725 O O . ALA A 1 329 ? 12.25 -35.5 -0.33 1 98.19 329 ALA A O 1
ATOM 2726 N N . GLY A 1 330 ? 11.797 -34.969 1.777 1 97.69 330 GLY A N 1
ATOM 2727 C CA . GLY A 1 330 ? 13.047 -35.5 2.26 1 97.69 330 GLY A CA 1
ATOM 2728 C C . GLY A 1 330 ? 13.18 -37 2.018 1 97.69 330 GLY A C 1
ATOM 2729 O O . GLY A 1 330 ? 14.211 -37.469 1.549 1 97.69 330 GLY A O 1
ATOM 2730 N N . GLU A 1 331 ? 12.141 -37.719 2.336 1 97.31 331 GLU A N 1
ATOM 2731 C CA . GLU A 1 331 ? 12.133 -39.188 2.121 1 97.31 331 GLU A CA 1
ATOM 2732 C C . GLU A 1 331 ? 12.266 -39.5 0.638 1 97.31 331 GLU A C 1
ATOM 2734 O O . GLU A 1 331 ? 12.992 -40.438 0.266 1 97.31 331 GLU A O 1
ATOM 2739 N N . ALA A 1 332 ? 11.57 -38.781 -0.101 1 98.12 332 ALA A N 1
ATOM 2740 C CA . ALA A 1 332 ? 11.633 -39 -1.543 1 98.12 332 ALA A CA 1
ATOM 2741 C C . ALA A 1 332 ? 13.031 -38.75 -2.082 1 98.12 332 ALA A C 1
ATOM 2743 O O . ALA A 1 332 ? 13.523 -39.5 -2.932 1 98.12 332 ALA A O 1
ATOM 2744 N N . MET A 1 333 ? 13.672 -37.719 -1.624 1 98.44 333 MET A N 1
ATOM 2745 C CA . MET A 1 333 ? 15.023 -37.375 -2.074 1 98.44 333 MET A CA 1
ATOM 2746 C C . MET A 1 333 ? 16.016 -38.469 -1.687 1 98.44 333 MET A C 1
ATOM 2748 O O . MET A 1 333 ? 16.906 -38.812 -2.463 1 98.44 333 MET A O 1
ATOM 2752 N N . ARG A 1 334 ? 15.891 -39.031 -0.532 1 97.5 334 ARG A N 1
ATOM 2753 C CA . ARG A 1 334 ? 16.75 -40.125 -0.121 1 97.5 334 ARG A CA 1
ATOM 2754 C C . ARG A 1 334 ? 16.578 -41.312 -1.059 1 97.5 334 ARG A C 1
ATOM 2756 O O . ARG A 1 334 ? 17.562 -41.969 -1.415 1 97.5 334 ARG A O 1
ATOM 2763 N N . ASN A 1 335 ? 15.367 -41.562 -1.382 1 97.5 335 ASN A N 1
ATOM 2764 C CA . ASN A 1 335 ? 15.102 -42.656 -2.311 1 97.5 335 ASN A CA 1
ATOM 2765 C C . ASN A 1 335 ? 15.734 -42.375 -3.676 1 97.5 335 ASN A C 1
ATOM 2767 O O . ASN A 1 335 ? 16.297 -43.312 -4.285 1 97.5 335 ASN A O 1
ATOM 2771 N N . ILE A 1 336 ? 15.617 -41.188 -4.129 1 98.06 336 ILE A N 1
ATOM 2772 C CA . ILE A 1 336 ? 16.203 -40.812 -5.414 1 98.06 336 ILE A CA 1
ATOM 2773 C C . ILE A 1 336 ? 17.719 -41.031 -5.379 1 98.06 336 ILE A C 1
ATOM 2775 O O . ILE A 1 336 ? 18.281 -41.625 -6.297 1 98.06 336 ILE A O 1
ATOM 2779 N N . GLU A 1 337 ? 18.328 -40.531 -4.367 1 98.19 337 GLU A N 1
ATOM 2780 C CA . GLU A 1 337 ? 19.781 -40.656 -4.242 1 98.19 337 GLU A CA 1
ATOM 2781 C C . GLU A 1 337 ? 20.188 -42.125 -4.23 1 98.19 337 GLU A C 1
ATOM 2783 O O . GLU A 1 337 ? 21.156 -42.531 -4.887 1 98.19 337 GLU A O 1
ATOM 2788 N N . LYS A 1 338 ? 19.469 -42.906 -3.475 1 97.38 338 LYS A N 1
ATOM 2789 C CA . LYS A 1 338 ? 19.75 -44.344 -3.352 1 97.38 338 LYS A CA 1
ATOM 2790 C C . LYS A 1 338 ? 19.625 -45.031 -4.699 1 97.38 338 LYS A C 1
ATOM 2792 O O . LYS A 1 338 ? 20.469 -45.875 -5.043 1 97.38 338 LYS A O 1
ATOM 2797 N N . GLU A 1 339 ? 18.641 -44.719 -5.465 1 96.5 339 GLU A N 1
ATOM 2798 C CA . GLU A 1 339 ? 18.312 -45.406 -6.695 1 96.5 339 GLU A CA 1
ATOM 2799 C C . GLU A 1 339 ? 19.234 -45 -7.84 1 96.5 339 GLU A C 1
ATOM 2801 O O . GLU A 1 339 ? 19.641 -45.812 -8.656 1 96.5 339 GLU A O 1
ATOM 2806 N N . ILE A 1 340 ? 19.531 -43.656 -7.938 1 96.25 340 ILE A N 1
ATOM 2807 C CA . ILE A 1 340 ? 20.156 -43.219 -9.18 1 96.25 340 ILE A CA 1
ATOM 2808 C C . ILE A 1 340 ? 21.328 -42.281 -8.883 1 96.25 340 ILE A C 1
ATOM 2810 O O . ILE A 1 340 ? 21.953 -41.75 -9.797 1 96.25 340 ILE A O 1
ATOM 2814 N N . GLY A 1 341 ? 21.672 -41.969 -7.684 1 96.69 341 GLY A N 1
ATOM 2815 C CA . GLY A 1 341 ? 22.672 -40.969 -7.312 1 96.69 341 GLY A CA 1
ATOM 2816 C C . GLY A 1 341 ? 24 -41.188 -8 1 96.69 341 GLY A C 1
ATOM 2817 O O . GLY A 1 341 ? 24.688 -40.219 -8.359 1 96.69 341 GLY A O 1
ATOM 2818 N N . ASN A 1 342 ? 24.359 -42.406 -8.273 1 95.31 342 ASN A N 1
ATOM 2819 C CA . ASN A 1 342 ? 25.672 -42.719 -8.805 1 95.31 342 ASN A CA 1
ATOM 2820 C C . ASN A 1 342 ? 25.703 -42.594 -10.328 1 95.31 342 ASN A C 1
ATOM 2822 O O . ASN A 1 342 ? 26.781 -42.625 -10.938 1 95.31 342 ASN A O 1
ATOM 2826 N N . GLN A 1 343 ? 24.625 -42.344 -10.93 1 94.5 343 GLN A N 1
ATOM 2827 C CA . GLN A 1 343 ? 24.547 -42.312 -12.391 1 94.5 343 GLN A CA 1
ATOM 2828 C C . GLN A 1 343 ? 24.312 -40.906 -12.906 1 94.5 343 GLN A C 1
ATOM 2830 O O . GLN A 1 343 ? 24.312 -40.688 -14.125 1 94.5 343 GLN A O 1
ATOM 2835 N N . LEU A 1 344 ? 24.203 -40 -12.039 1 96.81 344 LEU A N 1
ATOM 2836 C CA . LEU A 1 344 ? 23.75 -38.688 -12.422 1 96.81 344 LEU A CA 1
ATOM 2837 C C . LEU A 1 344 ? 24.906 -37.844 -12.914 1 96.81 344 LEU A C 1
ATOM 2839 O O . LEU A 1 344 ? 26.031 -37.969 -12.43 1 96.81 344 LEU A O 1
ATOM 2843 N N . ARG A 1 345 ? 24.547 -36.938 -13.891 1 96.06 345 ARG A N 1
ATOM 2844 C CA . ARG A 1 345 ? 25.516 -35.938 -14.344 1 96.06 345 ARG A CA 1
ATOM 2845 C C . ARG A 1 345 ? 25.719 -34.875 -13.289 1 96.06 345 ARG A C 1
ATOM 2847 O O . ARG A 1 345 ? 24.859 -34.656 -12.43 1 96.06 345 ARG A O 1
ATOM 2854 N N . THR A 1 346 ? 26.922 -34.219 -13.375 1 97.88 346 THR A N 1
ATOM 2855 C CA . THR A 1 346 ? 27.25 -33.094 -12.508 1 97.88 346 THR A CA 1
ATOM 2856 C C . THR A 1 346 ? 27.312 -31.797 -13.312 1 97.88 346 THR A C 1
ATOM 2858 O O . THR A 1 346 ? 27.984 -31.734 -14.344 1 97.88 346 THR A O 1
ATOM 2861 N N . PHE A 1 347 ? 26.516 -30.844 -12.922 1 97.69 347 PHE A N 1
ATOM 2862 C CA . PHE A 1 347 ? 26.594 -29.5 -13.508 1 97.69 347 PHE A CA 1
ATOM 2863 C C . PHE A 1 347 ? 27.297 -28.531 -12.555 1 97.69 347 PHE A C 1
ATOM 2865 O O . PHE A 1 347 ? 27.344 -28.766 -11.352 1 97.69 347 PHE A O 1
ATOM 2872 N N . GLU A 1 348 ? 27.859 -27.5 -13.148 1 97.06 348 GLU A N 1
ATOM 2873 C CA . GLU A 1 348 ? 28.469 -26.391 -12.406 1 97.06 348 GLU A CA 1
ATOM 2874 C C . GLU A 1 348 ? 28.109 -25.047 -13.031 1 97.06 348 GLU A C 1
ATOM 2876 O O . GLU A 1 348 ? 27.906 -24.953 -14.242 1 97.06 348 GLU A O 1
ATOM 2881 N N . GLY A 1 349 ? 27.984 -24.062 -12.094 1 97.12 349 GLY A N 1
ATOM 2882 C CA . GLY A 1 349 ? 27.672 -22.719 -12.578 1 97.12 349 GLY A CA 1
ATOM 2883 C C . GLY A 1 349 ? 26.422 -22.141 -11.969 1 97.12 349 GLY A C 1
ATOM 2884 O O . GLY A 1 349 ? 25.719 -22.812 -11.203 1 97.12 349 GLY A O 1
ATOM 2885 N N . GLU A 1 350 ? 26.172 -20.875 -12.32 1 97.69 350 GLU A N 1
ATOM 2886 C CA . GLU A 1 350 ? 25 -20.156 -11.828 1 97.69 350 GLU A CA 1
ATOM 2887 C C . GLU A 1 350 ? 23.734 -20.672 -12.492 1 97.69 350 GLU A C 1
ATOM 2889 O O . GLU A 1 350 ? 23.734 -21.016 -13.672 1 97.69 350 GLU A O 1
ATOM 2894 N N . TRP A 1 351 ? 22.656 -20.75 -11.711 1 97.75 351 TRP A N 1
ATOM 2895 C CA . TRP A 1 351 ? 21.328 -21.125 -12.219 1 97.75 351 TRP A CA 1
ATOM 2896 C C . TRP A 1 351 ? 20.422 -19.891 -12.312 1 97.75 351 TRP A C 1
ATOM 2898 O O . TRP A 1 351 ? 19.547 -19.703 -11.469 1 97.75 351 TRP A O 1
ATOM 2908 N N . GLN A 1 352 ? 20.484 -19.188 -13.422 1 95.81 352 GLN A N 1
ATOM 2909 C CA . GLN A 1 352 ? 19.766 -17.922 -13.641 1 95.81 352 GLN A CA 1
ATOM 2910 C C . GLN A 1 352 ? 18.281 -18.188 -13.875 1 95.81 352 GLN A C 1
ATOM 2912 O O . GLN A 1 352 ? 17.906 -19.172 -14.5 1 95.81 352 GLN A O 1
ATOM 2917 N N . ASP A 1 353 ? 17.516 -17.234 -13.438 1 96.44 353 ASP A N 1
ATOM 2918 C CA . ASP A 1 353 ? 16.062 -17.344 -13.406 1 96.44 353 ASP A CA 1
ATOM 2919 C C . ASP A 1 353 ? 15.438 -16.734 -14.656 1 96.44 353 ASP A C 1
ATOM 2921 O O . ASP A 1 353 ? 15.633 -15.539 -14.93 1 96.44 353 ASP A O 1
ATOM 2925 N N . TRP A 1 354 ? 14.578 -17.469 -15.305 1 95.31 354 TRP A N 1
ATOM 2926 C CA . TRP A 1 354 ? 13.898 -17 -16.5 1 95.31 354 TRP A CA 1
ATOM 2927 C C . TRP A 1 354 ? 12.781 -16.016 -16.156 1 95.31 354 TRP A C 1
ATOM 2929 O O . TRP A 1 354 ? 12.375 -15.211 -16.984 1 95.31 354 TRP A O 1
ATOM 2939 N N . TRP A 1 355 ? 12.258 -16.031 -14.93 1 94.19 355 TRP A N 1
ATOM 2940 C CA . TRP A 1 355 ? 11.062 -15.281 -14.562 1 94.19 355 TRP A CA 1
ATOM 2941 C C . TRP A 1 355 ? 11.445 -13.93 -13.961 1 94.19 355 TRP A C 1
ATOM 2943 O O . TRP A 1 355 ? 10.594 -13.055 -13.805 1 94.19 355 TRP A O 1
ATOM 2953 N N . ALA A 1 356 ? 12.648 -13.688 -13.789 1 95 356 ALA A N 1
ATOM 2954 C CA . ALA A 1 356 ? 13.078 -12.547 -12.992 1 95 356 ALA A CA 1
ATOM 2955 C C . ALA A 1 356 ? 12.742 -11.234 -13.688 1 95 356 ALA A C 1
ATOM 2957 O O . ALA A 1 356 ? 12.648 -10.188 -13.039 1 95 356 ALA A O 1
ATOM 2958 N N . PHE A 1 357 ? 12.492 -11.266 -15.016 1 94.81 357 PHE A N 1
ATOM 2959 C CA . PHE A 1 357 ? 12.219 -10.023 -15.727 1 94.81 357 PHE A CA 1
ATOM 2960 C C . PHE A 1 357 ? 10.914 -9.398 -15.25 1 94.81 357 PHE A C 1
ATOM 2962 O O . PHE A 1 357 ? 10.688 -8.203 -15.445 1 94.81 357 PHE A O 1
ATOM 2969 N N . GLY A 1 358 ? 10.07 -10.188 -14.617 1 93.69 358 GLY A N 1
ATOM 2970 C CA . GLY A 1 358 ? 8.828 -9.672 -14.086 1 93.69 358 GLY A CA 1
ATOM 2971 C C . GLY A 1 358 ? 9.023 -8.578 -13.055 1 93.69 358 GLY A C 1
ATOM 2972 O O . GLY A 1 358 ? 8.195 -7.676 -12.922 1 93.69 358 GLY A O 1
ATOM 2973 N N . GLY A 1 359 ? 10.117 -8.656 -12.352 1 94.25 359 GLY A N 1
ATOM 2974 C CA . GLY A 1 359 ? 10.398 -7.656 -11.336 1 94.25 359 GLY A CA 1
ATOM 2975 C C . GLY A 1 359 ? 10.602 -6.266 -11.914 1 94.25 359 GLY A C 1
ATOM 2976 O O . GLY A 1 359 ? 10.445 -5.27 -11.203 1 94.25 359 GLY A O 1
ATOM 2977 N N . ALA A 1 360 ? 10.852 -6.176 -13.18 1 96.62 360 ALA A N 1
ATOM 2978 C CA . ALA A 1 360 ? 11.094 -4.895 -13.836 1 96.62 360 ALA A CA 1
ATOM 2979 C C . ALA A 1 360 ? 9.781 -4.164 -14.117 1 96.62 360 ALA A C 1
ATOM 2981 O O . ALA A 1 360 ? 9.781 -3 -14.516 1 96.62 360 ALA A O 1
ATOM 2982 N N . ALA A 1 361 ? 8.719 -4.805 -13.812 1 96.19 361 ALA A N 1
ATOM 2983 C CA . ALA A 1 361 ? 7.414 -4.199 -14.055 1 96.19 361 ALA A CA 1
ATOM 2984 C C . ALA A 1 361 ? 7.105 -3.129 -13.008 1 96.19 361 ALA A C 1
ATOM 2986 O O . ALA A 1 361 ? 6.207 -2.307 -13.195 1 96.19 361 ALA A O 1
ATOM 2987 N N . MET A 1 362 ? 7.852 -3.088 -11.961 1 95.25 362 MET A N 1
ATOM 2988 C CA . MET A 1 362 ? 7.645 -2.129 -10.883 1 95.25 362 MET A CA 1
ATOM 2989 C C . MET A 1 362 ? 8.945 -1.417 -10.531 1 95.25 362 MET A C 1
ATOM 2991 O O . MET A 1 362 ? 9.453 -1.562 -9.414 1 95.25 362 MET A O 1
ATOM 2995 N N . PRO A 1 363 ? 9.336 -0.581 -11.375 1 96.88 363 PRO A N 1
ATOM 2996 C CA . PRO A 1 363 ? 10.672 -0.002 -11.195 1 96.88 363 PRO A CA 1
ATOM 2997 C C . PRO A 1 363 ? 10.773 0.879 -9.953 1 96.88 363 PRO A C 1
ATOM 2999 O O . PRO A 1 363 ? 11.82 0.929 -9.312 1 96.88 363 PRO A O 1
ATOM 3002 N N . ARG A 1 364 ? 9.734 1.585 -9.516 1 96 364 ARG A N 1
ATOM 3003 C CA . ARG A 1 364 ? 9.773 2.443 -8.336 1 96 364 ARG A CA 1
ATOM 3004 C C . ARG A 1 364 ? 9.953 1.619 -7.062 1 96 364 ARG A C 1
ATOM 3006 O O . ARG A 1 364 ? 10.773 1.956 -6.207 1 96 364 ARG A O 1
ATOM 3013 N N . GLU A 1 365 ? 9.148 0.613 -6.965 1 97.19 365 GLU A N 1
ATOM 3014 C CA . GLU A 1 365 ? 9.219 -0.24 -5.781 1 97.19 365 GLU A CA 1
ATOM 3015 C C . GLU A 1 365 ? 10.539 -1.006 -5.727 1 97.19 365 GLU A C 1
ATOM 3017 O O . GLU A 1 365 ? 11.094 -1.223 -4.648 1 97.19 365 GLU A O 1
ATOM 3022 N N . MET A 1 366 ? 11.047 -1.402 -6.922 1 97.06 366 MET A N 1
ATOM 3023 C CA . MET A 1 366 ? 12.367 -2.02 -6.965 1 97.06 366 MET A CA 1
ATOM 3024 C C . MET A 1 366 ? 13.445 -1.04 -6.504 1 97.06 366 MET A C 1
ATOM 3026 O O . MET A 1 366 ? 14.328 -1.404 -5.73 1 97.06 366 MET A O 1
ATOM 3030 N N . GLU A 1 367 ? 13.328 0.165 -6.93 1 97.25 367 GLU A N 1
ATOM 3031 C CA . GLU A 1 367 ? 14.258 1.194 -6.477 1 97.25 367 GLU A CA 1
ATOM 3032 C C . GLU A 1 367 ? 14.203 1.358 -4.961 1 97.25 367 GLU A C 1
ATOM 3034 O O . GLU A 1 367 ? 15.25 1.392 -4.301 1 97.25 367 GLU A O 1
ATOM 3039 N N . VAL A 1 368 ? 13.031 1.43 -4.461 1 97.38 368 VAL A N 1
ATOM 3040 C CA . VAL A 1 368 ? 12.844 1.652 -3.031 1 97.38 368 VAL A CA 1
ATOM 3041 C C . VAL A 1 368 ? 13.406 0.468 -2.248 1 97.38 368 VAL A C 1
ATOM 3043 O O . VAL A 1 368 ? 14.07 0.651 -1.223 1 97.38 368 VAL A O 1
ATOM 3046 N N . ALA A 1 369 ? 13.133 -0.698 -2.709 1 97.75 369 ALA A N 1
ATOM 3047 C CA . ALA A 1 369 ? 13.656 -1.894 -2.055 1 97.75 369 ALA A CA 1
ATOM 3048 C C . ALA A 1 369 ? 15.188 -1.888 -2.049 1 97.75 369 ALA A C 1
ATOM 3050 O O . ALA A 1 369 ? 15.805 -2.189 -1.027 1 97.75 369 ALA A O 1
ATOM 3051 N N . ARG A 1 370 ? 15.75 -1.56 -3.104 1 97.31 370 ARG A N 1
ATOM 3052 C CA . ARG A 1 370 ? 17.203 -1.54 -3.191 1 97.31 370 ARG A CA 1
ATOM 3053 C C . ARG A 1 370 ? 17.797 -0.414 -2.346 1 97.31 370 ARG A C 1
ATOM 3055 O O . ARG A 1 370 ? 18.859 -0.573 -1.74 1 97.31 370 ARG A O 1
ATOM 3062 N N . ARG A 1 371 ? 17.109 0.691 -2.275 1 97.12 371 ARG A N 1
ATOM 3063 C CA . ARG A 1 371 ? 17.531 1.75 -1.366 1 97.12 371 ARG A CA 1
ATOM 3064 C C . ARG A 1 371 ? 17.5 1.271 0.082 1 97.12 371 ARG A C 1
ATOM 3066 O O . ARG A 1 371 ? 18.391 1.619 0.872 1 97.12 371 ARG A O 1
ATOM 3073 N N . ALA A 1 372 ? 16.484 0.55 0.405 1 98 372 ALA A N 1
ATOM 3074 C CA . ALA A 1 372 ? 16.422 -0.023 1.747 1 98 372 ALA A CA 1
ATOM 3075 C C . ALA A 1 372 ? 17.625 -0.923 2.02 1 98 372 ALA A C 1
ATOM 3077 O O . ALA A 1 372 ? 18.172 -0.909 3.121 1 98 372 ALA A O 1
ATOM 3078 N N . VAL A 1 373 ? 18.016 -1.654 1.03 1 97.69 373 VAL A N 1
ATOM 3079 C CA . VAL A 1 373 ? 19.188 -2.518 1.153 1 97.69 373 VAL A CA 1
ATOM 3080 C C . VAL A 1 373 ? 20.422 -1.675 1.474 1 97.69 373 VAL A C 1
ATOM 3082 O O . VAL A 1 373 ? 21.203 -2.014 2.371 1 97.69 373 VAL A O 1
ATOM 3085 N N . TYR A 1 374 ? 20.594 -0.622 0.78 1 97.62 374 TYR A N 1
ATOM 3086 C CA . TYR A 1 374 ? 21.75 0.231 1.009 1 97.62 374 TYR A CA 1
ATOM 3087 C C . TYR A 1 374 ? 21.688 0.892 2.381 1 97.62 374 TYR A C 1
ATOM 3089 O O . TYR A 1 374 ? 22.719 1.121 3.02 1 97.62 374 TYR A O 1
ATOM 3097 N N . HIS A 1 375 ? 20.5 1.189 2.857 1 97.81 375 HIS A N 1
ATOM 3098 C CA . HIS A 1 375 ? 20.375 1.688 4.223 1 97.81 375 HIS A CA 1
ATOM 3099 C C . HIS A 1 375 ? 20.812 0.642 5.238 1 97.81 375 HIS A C 1
ATOM 3101 O O . HIS A 1 375 ? 21.438 0.975 6.246 1 97.81 375 HIS A O 1
ATOM 3107 N N . THR A 1 376 ? 20.453 -0.615 4.969 1 97.88 376 THR A N 1
ATOM 3108 C CA . THR A 1 376 ? 20.891 -1.66 5.891 1 97.88 376 THR A CA 1
ATOM 3109 C C . THR A 1 376 ? 22.406 -1.758 5.93 1 97.88 376 THR A C 1
ATOM 3111 O O . THR A 1 376 ? 22.984 -2.012 6.988 1 97.88 376 THR A O 1
ATOM 3114 N N . LYS A 1 377 ? 23.016 -1.556 4.832 1 97.31 377 LYS A N 1
ATOM 3115 C CA . LYS A 1 377 ? 24.484 -1.556 4.785 1 97.31 377 LYS A CA 1
ATOM 3116 C C . LYS A 1 377 ? 25.062 -0.38 5.566 1 97.31 377 LYS A C 1
ATOM 3118 O O . LYS A 1 377 ? 26.031 -0.537 6.305 1 97.31 377 LYS A O 1
ATOM 3123 N N . ALA A 1 378 ? 24.438 0.742 5.387 1 98.06 378 ALA A N 1
ATOM 3124 C CA . ALA A 1 378 ? 24.875 1.91 6.145 1 98.06 378 ALA A CA 1
ATOM 3125 C C . ALA A 1 378 ? 24.734 1.676 7.645 1 98.06 378 ALA A C 1
ATOM 3127 O O . ALA A 1 378 ? 25.625 2.006 8.43 1 98.06 378 ALA A O 1
ATOM 3128 N N . ILE A 1 379 ? 23.641 1.114 8.055 1 98.06 379 ILE A N 1
ATOM 3129 C CA . ILE A 1 379 ? 23.312 0.853 9.453 1 98.06 379 ILE A CA 1
ATOM 3130 C C . ILE A 1 379 ? 24.328 -0.131 10.047 1 98.06 379 ILE A C 1
ATOM 3132 O O . ILE A 1 379 ? 24.703 -0.016 11.211 1 98.06 379 ILE A O 1
ATOM 3136 N N . SER A 1 380 ? 24.797 -1 9.258 1 97.38 380 SER A N 1
ATOM 3137 C CA . SER A 1 380 ? 25.672 -2.068 9.719 1 97.38 380 SER A CA 1
ATOM 3138 C C . SER A 1 380 ? 27.125 -1.602 9.797 1 97.38 380 SER A C 1
ATOM 3140 O O . SER A 1 380 ? 28.016 -2.367 10.18 1 97.38 380 SER A O 1
ATOM 3142 N N . SER A 1 381 ? 27.422 -0.428 9.422 1 98 381 SER A N 1
ATOM 3143 C CA . SER A 1 381 ? 28.781 0.099 9.438 1 98 381 SER A CA 1
ATOM 3144 C C . SER A 1 381 ? 29.359 0.108 10.852 1 98 381 SER A C 1
ATOM 3146 O O . SER A 1 381 ? 28.656 0.456 11.805 1 98 381 SER A O 1
ATOM 3148 N N . PRO A 1 382 ? 30.625 -0.177 11.016 1 97.56 382 PRO A N 1
ATOM 3149 C CA . PRO A 1 382 ? 31.25 -0.121 12.336 1 97.56 382 PRO A CA 1
ATOM 3150 C C . PRO A 1 382 ? 31.406 1.308 12.852 1 97.56 382 PRO A C 1
ATOM 3152 O O . PRO A 1 382 ? 31.734 1.511 14.023 1 97.56 382 PRO A O 1
ATOM 3155 N N . VAL A 1 383 ? 31.172 2.242 11.945 1 97.5 383 VAL A N 1
ATOM 3156 C CA . VAL A 1 383 ? 31.344 3.639 12.328 1 97.5 383 VAL A CA 1
ATOM 3157 C C . VAL A 1 383 ? 30.422 3.975 13.492 1 97.5 383 VAL A C 1
ATOM 3159 O O . VAL A 1 383 ? 30.703 4.867 14.297 1 97.5 383 VAL A O 1
ATOM 3162 N N . TRP A 1 384 ? 29.344 3.229 13.711 1 97.06 384 TRP A N 1
ATOM 3163 C CA . TRP A 1 384 ? 28.344 3.521 14.727 1 97.06 384 TRP A CA 1
ATOM 3164 C C . TRP A 1 384 ? 28.672 2.836 16.047 1 97.06 384 TRP A C 1
ATOM 3166 O O . TRP A 1 384 ? 28.047 3.094 17.062 1 97.06 384 TRP A O 1
ATOM 3176 N N . GLY A 1 385 ? 29.688 2.008 16.031 1 95.88 385 GLY A N 1
ATOM 3177 C CA . GLY A 1 385 ? 29.938 1.144 17.172 1 95.88 385 GLY A CA 1
ATOM 3178 C C . GLY A 1 385 ? 29 -0.047 17.234 1 95.88 385 GLY A C 1
ATOM 3179 O O . GLY A 1 385 ? 28.328 -0.373 16.25 1 95.88 385 GLY A O 1
ATOM 3180 N N . GLU A 1 386 ? 28.984 -0.647 18.359 1 95.62 386 GLU A N 1
ATOM 3181 C CA . GLU A 1 386 ? 28.109 -1.812 18.5 1 95.62 386 GLU A CA 1
ATOM 3182 C C . GLU A 1 386 ? 26.641 -1.404 18.562 1 95.62 386 GLU A C 1
ATOM 3184 O O . GLU A 1 386 ? 26.266 -0.507 19.328 1 95.62 386 GLU A O 1
ATOM 3189 N N . LEU A 1 387 ? 25.859 -1.985 17.75 1 96.62 387 LEU A N 1
ATOM 3190 C CA . LEU A 1 387 ? 24.422 -1.729 17.766 1 96.62 387 LEU A CA 1
ATOM 3191 C C . LEU A 1 387 ? 23.781 -2.301 19.031 1 96.62 387 LEU A C 1
ATOM 3193 O O . LEU A 1 387 ? 24.156 -3.389 19.484 1 96.62 387 LEU A O 1
ATOM 3197 N N . ASN A 1 388 ? 22.875 -1.636 19.656 1 95.56 388 ASN A N 1
ATOM 3198 C CA . ASN A 1 388 ? 22.109 -2.195 20.766 1 95.56 388 ASN A CA 1
ATOM 3199 C C . ASN A 1 388 ? 21.094 -3.227 20.297 1 95.56 388 ASN A C 1
ATOM 3201 O O . ASN A 1 388 ? 20.938 -3.436 19.078 1 95.56 388 ASN A O 1
ATOM 3205 N N . SER A 1 389 ? 20.406 -3.885 21.188 1 95.88 389 SER A N 1
ATOM 3206 C CA . SER A 1 389 ? 19.5 -4.973 20.844 1 95.88 389 SER A CA 1
ATOM 3207 C C . SER A 1 389 ? 18.328 -4.469 20 1 95.88 389 SER A C 1
ATOM 3209 O O . SER A 1 389 ? 17.891 -5.141 19.062 1 95.88 389 SER A O 1
ATOM 3211 N N . GLY A 1 390 ? 17.828 -3.303 20.359 1 95.25 390 GLY A N 1
ATOM 3212 C CA . GLY A 1 390 ? 16.734 -2.73 19.594 1 95.25 390 GLY A CA 1
ATOM 3213 C C . GLY A 1 390 ? 17.094 -2.475 18.141 1 95.25 390 GLY A C 1
ATOM 3214 O O . GLY A 1 390 ? 16.297 -2.76 17.25 1 95.25 390 GLY A O 1
ATOM 3215 N N . ALA A 1 391 ? 18.219 -1.93 17.922 1 97 391 ALA A N 1
ATOM 3216 C CA . ALA A 1 391 ? 18.703 -1.654 16.562 1 97 391 ALA A CA 1
ATOM 3217 C C . ALA A 1 391 ? 18.891 -2.949 15.781 1 97 391 ALA A C 1
ATOM 3219 O O . ALA A 1 391 ? 18.578 -3.018 14.586 1 97 391 ALA A O 1
ATOM 3220 N N . LYS A 1 392 ? 19.438 -3.924 16.453 1 96.94 392 LYS A N 1
ATOM 3221 C CA . LYS A 1 392 ? 19.656 -5.215 15.812 1 96.94 392 LYS A CA 1
ATOM 3222 C C . LYS A 1 392 ? 18.328 -5.848 15.391 1 96.94 392 LYS A C 1
ATOM 3224 O O . LYS A 1 392 ? 18.219 -6.379 14.281 1 96.94 392 LYS A O 1
ATOM 3229 N N . ASP A 1 393 ? 17.391 -5.773 16.25 1 96 393 ASP A N 1
ATOM 3230 C CA . ASP A 1 393 ? 16.062 -6.324 15.953 1 96 393 ASP A CA 1
ATOM 3231 C C . ASP A 1 393 ? 15.414 -5.586 14.789 1 96 393 ASP A C 1
ATOM 3233 O O . ASP A 1 393 ? 14.75 -6.199 13.953 1 96 393 ASP A O 1
ATOM 3237 N N . GLU A 1 394 ? 15.547 -4.293 14.82 1 96.94 394 GLU A N 1
ATOM 3238 C CA . GLU A 1 394 ? 14.977 -3.486 13.742 1 96.94 394 GLU A CA 1
ATOM 3239 C C . GLU A 1 394 ? 15.641 -3.797 12.406 1 96.94 394 GLU A C 1
ATOM 3241 O O . GLU A 1 394 ? 14.969 -3.895 11.375 1 96.94 394 GLU A O 1
ATOM 3246 N N . LEU A 1 395 ? 16.938 -3.93 12.422 1 97.44 395 LEU A N 1
ATOM 3247 C CA . LEU A 1 395 ? 17.672 -4.305 11.219 1 97.44 395 LEU A CA 1
ATOM 3248 C C . LEU A 1 395 ? 17.203 -5.652 10.688 1 97.44 395 LEU A C 1
ATOM 3250 O O . LEU A 1 395 ? 17.031 -5.828 9.484 1 97.44 395 LEU A O 1
ATOM 3254 N N . LYS A 1 396 ? 17.016 -6.562 11.562 1 96.31 396 LYS A N 1
ATOM 3255 C CA . LYS A 1 396 ? 16.5 -7.875 11.195 1 96.31 396 LYS A CA 1
ATOM 3256 C C . LYS A 1 396 ? 15.117 -7.762 10.555 1 96.31 396 LYS A C 1
ATOM 3258 O O . LYS A 1 396 ? 14.844 -8.414 9.539 1 96.31 396 LYS A O 1
ATOM 3263 N N . GLU A 1 397 ? 14.297 -6.961 11.102 1 95.94 397 GLU A N 1
ATOM 3264 C CA . GLU A 1 397 ? 12.953 -6.773 10.562 1 95.94 397 GLU A CA 1
ATOM 3265 C C . GLU A 1 397 ? 12.992 -6.148 9.172 1 95.94 397 GLU A C 1
ATOM 3267 O O . GLU A 1 397 ? 12.234 -6.543 8.289 1 95.94 397 GLU A O 1
ATOM 3272 N N . ILE A 1 398 ? 13.836 -5.16 8.969 1 97.5 398 ILE A N 1
ATOM 3273 C CA . ILE A 1 398 ? 14 -4.523 7.664 1 97.5 398 ILE A CA 1
ATOM 3274 C C . ILE A 1 398 ? 14.375 -5.574 6.621 1 97.5 398 ILE A C 1
ATOM 3276 O O . ILE A 1 398 ? 13.758 -5.648 5.555 1 97.5 398 ILE A O 1
ATOM 3280 N N . ASN A 1 399 ? 15.281 -6.41 6.957 1 97.62 399 ASN A N 1
ATOM 3281 C CA . ASN A 1 399 ? 15.719 -7.453 6.035 1 97.62 399 ASN A CA 1
ATOM 3282 C C . ASN A 1 399 ? 14.602 -8.453 5.762 1 97.62 399 ASN A C 1
ATOM 3284 O O . ASN A 1 399 ? 14.43 -8.906 4.625 1 97.62 399 ASN A O 1
ATOM 3288 N N . ARG A 1 400 ? 13.898 -8.797 6.742 1 96.5 400 ARG A N 1
ATOM 3289 C CA . ARG A 1 400 ? 12.828 -9.766 6.57 1 96.5 400 ARG A CA 1
ATOM 3290 C C . ARG A 1 400 ? 11.727 -9.211 5.672 1 96.5 400 ARG A C 1
ATOM 3292 O O . ARG A 1 400 ? 11.164 -9.945 4.855 1 96.5 400 ARG A O 1
ATOM 3299 N N . LEU A 1 401 ? 11.391 -7.965 5.836 1 96.62 401 LEU A N 1
ATOM 3300 C CA . LEU A 1 401 ? 10.422 -7.328 4.953 1 96.62 401 LEU A CA 1
ATOM 3301 C C . LEU A 1 401 ? 10.914 -7.332 3.508 1 96.62 401 LEU A C 1
ATOM 3303 O O . LEU A 1 401 ? 10.133 -7.59 2.586 1 96.62 401 LEU A O 1
ATOM 3307 N N . LEU A 1 402 ? 12.156 -7.133 3.309 1 97.69 402 LEU A N 1
ATOM 3308 C CA . LEU A 1 402 ? 12.742 -7.152 1.97 1 97.69 402 LEU A CA 1
ATOM 3309 C C . LEU A 1 402 ? 12.672 -8.547 1.367 1 97.69 402 LEU A C 1
ATOM 3311 O O . LEU A 1 402 ? 12.383 -8.703 0.178 1 97.69 402 LEU A O 1
ATOM 3315 N N . CYS A 1 403 ? 12.93 -9.531 2.209 1 97.25 403 CYS A N 1
ATOM 3316 C CA . CYS A 1 403 ? 12.805 -10.906 1.731 1 97.25 403 CYS A CA 1
ATOM 3317 C C . CYS A 1 403 ? 11.391 -11.188 1.238 1 97.25 403 CYS A C 1
ATOM 3319 O O . CYS A 1 403 ? 11.203 -11.828 0.204 1 97.25 403 CYS A O 1
ATOM 3321 N N . ARG A 1 404 ? 10.453 -10.641 1.899 1 96.38 404 ARG A N 1
ATOM 3322 C CA . ARG A 1 404 ? 9.062 -10.82 1.492 1 96.38 404 ARG A CA 1
ATOM 3323 C C . ARG A 1 404 ? 8.781 -10.094 0.179 1 96.38 404 ARG A C 1
ATOM 3325 O O . ARG A 1 404 ? 8.008 -10.586 -0.651 1 96.38 404 ARG A O 1
ATOM 3332 N N . TYR A 1 405 ? 9.359 -8.992 -0.015 1 97.44 405 TYR A N 1
ATOM 3333 C CA . TYR A 1 405 ? 9.18 -8.273 -1.272 1 97.44 405 TYR A CA 1
ATOM 3334 C C . TYR A 1 405 ? 9.75 -9.07 -2.439 1 97.44 405 TYR A C 1
ATOM 3336 O O . TYR A 1 405 ? 9.164 -9.094 -3.525 1 97.44 405 TYR A O 1
ATOM 3344 N N . PHE A 1 406 ? 10.883 -9.734 -2.197 1 96.88 406 PHE A N 1
ATOM 3345 C CA . PHE A 1 406 ? 11.562 -10.438 -3.281 1 96.88 406 PHE A CA 1
ATOM 3346 C C . PHE A 1 406 ? 10.93 -11.805 -3.523 1 96.88 406 PHE A C 1
ATOM 3348 O O . PHE A 1 406 ? 11.328 -12.516 -4.441 1 96.88 406 PHE A O 1
ATOM 3355 N N . GLU A 1 407 ? 9.984 -12.211 -2.686 1 96.69 407 GLU A N 1
ATOM 3356 C CA . GLU A 1 407 ? 9.188 -13.406 -2.965 1 96.69 407 GLU A CA 1
ATOM 3357 C C . GLU A 1 407 ? 8.492 -13.297 -4.32 1 96.69 407 GLU A C 1
ATOM 3359 O O . GLU A 1 407 ? 8.125 -12.195 -4.75 1 96.69 407 GLU A O 1
ATOM 3364 N N . HIS A 1 408 ? 8.266 -14.289 -5 1 95.81 408 HIS A N 1
ATOM 3365 C CA . HIS A 1 408 ? 8.078 -14.328 -6.445 1 95.81 408 HIS A CA 1
ATOM 3366 C C . HIS A 1 408 ? 6.684 -13.828 -6.828 1 95.81 408 HIS A C 1
ATOM 3368 O O . HIS A 1 408 ? 6.41 -13.578 -8 1 95.81 408 HIS A O 1
ATOM 3374 N N . THR A 1 409 ? 5.777 -13.641 -5.918 1 95.56 409 THR A N 1
ATOM 3375 C CA . THR A 1 409 ? 4.422 -13.211 -6.242 1 95.56 409 THR A CA 1
ATOM 3376 C C . THR A 1 409 ? 4.289 -11.703 -6.102 1 95.56 409 THR A C 1
ATOM 3378 O O . THR A 1 409 ? 4.227 -11.18 -4.984 1 95.56 409 THR A O 1
ATOM 3381 N N . TYR A 1 410 ? 4.051 -11 -7.238 1 93.62 410 TYR A N 1
ATOM 3382 C CA . TYR A 1 410 ? 4.02 -9.539 -7.195 1 93.62 410 TYR A CA 1
ATOM 3383 C C . TYR A 1 410 ? 2.6 -9.023 -7.383 1 93.62 410 TYR A C 1
ATOM 3385 O O . TYR A 1 410 ? 2.318 -7.855 -7.105 1 93.62 410 TYR A O 1
ATOM 3393 N N . GLY A 1 411 ? 1.728 -9.859 -7.797 1 92.69 411 GLY A N 1
ATOM 3394 C CA . GLY A 1 411 ? 0.362 -9.43 -8.055 1 92.69 411 GLY A CA 1
ATOM 3395 C C . GLY A 1 411 ? -0.634 -10.578 -8.039 1 92.69 411 GLY A C 1
ATOM 3396 O O . GLY A 1 411 ? -0.284 -11.703 -7.688 1 92.69 411 GLY A O 1
ATOM 3397 N N . SER A 1 412 ? -1.848 -10.25 -8.453 1 94.31 412 SER A N 1
ATOM 3398 C CA . SER A 1 412 ? -2.928 -11.234 -8.438 1 94.31 412 SER A CA 1
ATOM 3399 C C . SER A 1 412 ? -2.916 -12.094 -9.695 1 94.31 412 SER A C 1
ATOM 3401 O O . SER A 1 412 ? -2.227 -11.773 -10.664 1 94.31 412 SER A O 1
ATOM 3403 N N . ASN A 1 413 ? -3.68 -13.156 -9.648 1 92.5 413 ASN A N 1
ATOM 3404 C CA . ASN A 1 413 ? -3.846 -14.023 -10.805 1 92.5 413 ASN A CA 1
ATOM 3405 C C . ASN A 1 413 ? -4.613 -13.328 -11.922 1 92.5 413 ASN A C 1
ATOM 3407 O O . ASN A 1 413 ? -4.617 -13.797 -13.062 1 92.5 413 ASN A O 1
ATOM 3411 N N . GLU A 1 414 ? -5.191 -12.164 -11.664 1 88.31 414 GLU A N 1
ATOM 3412 C CA . GLU A 1 414 ? -5.992 -11.477 -12.68 1 88.31 414 GLU A CA 1
ATOM 3413 C C . GLU A 1 414 ? -5.316 -10.195 -13.141 1 88.31 414 GLU A C 1
ATOM 3415 O O . GLU A 1 414 ? -5.945 -9.352 -13.781 1 88.31 414 GLU A O 1
ATOM 3420 N N . THR A 1 415 ? -4.121 -10.016 -12.883 1 89.81 415 THR A N 1
ATOM 3421 C CA . THR A 1 415 ? -3.426 -8.758 -13.102 1 89.81 415 THR A CA 1
ATOM 3422 C C . THR A 1 415 ? -3.477 -8.367 -14.578 1 89.81 415 THR A C 1
ATOM 3424 O O . THR A 1 415 ? -3.594 -7.184 -14.906 1 89.81 415 THR A O 1
ATOM 3427 N N . SER A 1 416 ? -3.395 -9.312 -15.469 1 85.31 416 SER A N 1
ATOM 3428 C CA . SER A 1 416 ? -3.385 -8.992 -16.891 1 85.31 416 SER A CA 1
ATOM 3429 C C . SER A 1 416 ? -4.801 -8.781 -17.422 1 85.31 416 SER A C 1
ATOM 3431 O O . SER A 1 416 ? -5.02 -7.953 -18.312 1 85.31 416 SER A O 1
ATOM 3433 N N . GLU A 1 417 ? -5.711 -9.508 -16.828 1 82 417 GLU A N 1
ATOM 3434 C CA . GLU A 1 417 ? -7.09 -9.438 -17.312 1 82 417 GLU A CA 1
ATOM 3435 C C . GLU A 1 417 ? -7.824 -8.242 -16.703 1 82 417 GLU A C 1
ATOM 3437 O O . GLU A 1 417 ? -8.68 -7.641 -17.359 1 82 417 GLU A O 1
ATOM 3442 N N . ALA A 1 418 ? -7.488 -7.926 -15.5 1 87.5 418 ALA A N 1
ATOM 3443 C CA . ALA A 1 418 ? -8.164 -6.844 -14.789 1 87.5 418 ALA A CA 1
ATOM 3444 C C . ALA A 1 418 ? -7.172 -6.039 -13.953 1 87.5 418 ALA A C 1
ATOM 3446 O O . ALA A 1 418 ? -7.266 -6.012 -12.719 1 87.5 418 ALA A O 1
ATOM 3447 N N . PRO A 1 419 ? -6.32 -5.316 -14.664 1 89.31 419 PRO A N 1
ATOM 3448 C CA . PRO A 1 419 ? -5.211 -4.648 -13.977 1 89.31 419 PRO A CA 1
ATOM 3449 C C . PRO A 1 419 ? -5.68 -3.6 -12.969 1 89.31 419 PRO A C 1
ATOM 3451 O O . PRO A 1 419 ? -4.973 -3.301 -12.008 1 89.31 419 PRO A O 1
ATOM 3454 N N . TYR A 1 420 ? -6.941 -3.07 -13.078 1 90.31 420 TYR A N 1
ATOM 3455 C CA . TYR A 1 420 ? -7.387 -1.979 -12.211 1 90.31 420 TYR A CA 1
ATOM 3456 C C . TYR A 1 420 ? -8.523 -2.43 -11.305 1 90.31 420 TYR A C 1
ATOM 3458 O O . TYR A 1 420 ? -9.188 -1.603 -10.68 1 90.31 420 TYR A O 1
ATOM 3466 N N . SER A 1 421 ? -8.727 -3.787 -11.297 1 91.38 421 SER A N 1
ATOM 3467 C CA . SER A 1 421 ? -9.727 -4.27 -10.352 1 91.38 421 SER A CA 1
ATOM 3468 C C . SER A 1 421 ? -9.312 -3.979 -8.914 1 91.38 421 SER A C 1
ATOM 3470 O O . SER A 1 421 ? -8.117 -3.889 -8.609 1 91.38 421 SER A O 1
ATOM 3472 N N . LEU A 1 422 ? -10.281 -3.822 -8.055 1 94.12 422 LEU A N 1
ATOM 3473 C CA . LEU A 1 422 ? -9.992 -3.576 -6.648 1 94.12 422 LEU A CA 1
ATOM 3474 C C . LEU A 1 422 ? -9.141 -4.695 -6.062 1 94.12 422 LEU A C 1
ATOM 3476 O O . LEU A 1 422 ? -8.25 -4.445 -5.246 1 94.12 422 LEU A O 1
ATOM 3480 N N . TYR A 1 423 ? -9.398 -5.895 -6.535 1 93.44 423 TYR A N 1
ATOM 3481 C CA . TYR A 1 423 ? -8.672 -7.07 -6.078 1 93.44 423 TYR A CA 1
ATOM 3482 C C . TYR A 1 423 ? -7.199 -6.984 -6.469 1 93.44 423 TYR A C 1
ATOM 3484 O O . TYR A 1 423 ? -6.316 -7.176 -5.629 1 93.44 423 TYR A O 1
ATOM 3492 N N . THR A 1 424 ? -6.914 -6.633 -7.68 1 94.31 424 THR A N 1
ATOM 3493 C CA . THR A 1 424 ? -5.547 -6.504 -8.172 1 94.31 424 THR A CA 1
ATOM 3494 C C . THR A 1 424 ? -4.832 -5.348 -7.48 1 94.31 424 THR A C 1
ATOM 3496 O O . THR A 1 424 ? -3.684 -5.492 -7.051 1 94.31 424 THR A O 1
ATOM 3499 N N . GLN A 1 425 ? -5.535 -4.273 -7.301 1 95.81 425 GLN A N 1
ATOM 3500 C CA . GLN A 1 425 ? -4.938 -3.098 -6.676 1 95.81 425 GLN A CA 1
ATOM 3501 C C . GLN A 1 425 ? -4.617 -3.361 -5.207 1 95.81 425 GLN A C 1
ATOM 3503 O O . GLN A 1 425 ? -3.602 -2.887 -4.691 1 95.81 425 GLN A O 1
ATOM 3508 N N . GLY A 1 426 ? -5.488 -4.113 -4.559 1 96.69 426 GLY A N 1
ATOM 3509 C CA . GLY A 1 426 ? -5.238 -4.457 -3.168 1 96.69 426 GLY A CA 1
ATOM 3510 C C . GLY A 1 426 ? -4.02 -5.34 -2.98 1 96.69 426 GLY A C 1
ATOM 3511 O O . GLY A 1 426 ? -3.258 -5.164 -2.027 1 96.69 426 GLY A O 1
ATOM 3512 N N . GLN A 1 427 ? -3.807 -6.234 -3.863 1 96.56 427 GLN A N 1
ATOM 3513 C CA . GLN A 1 427 ? -2.65 -7.121 -3.779 1 96.56 427 GLN A CA 1
ATOM 3514 C C . GLN A 1 427 ? -1.357 -6.367 -4.082 1 96.56 427 GLN A C 1
ATOM 3516 O O . GLN A 1 427 ? -0.344 -6.566 -3.408 1 96.56 427 GLN A O 1
ATOM 3521 N N . LEU A 1 428 ? -1.438 -5.5 -5.043 1 96.38 428 LEU A N 1
ATOM 3522 C CA . LEU A 1 428 ? -0.272 -4.684 -5.355 1 96.38 428 LEU A CA 1
ATOM 3523 C C . LEU A 1 428 ? 0.095 -3.785 -4.18 1 96.38 428 LEU A C 1
ATOM 3525 O O . LEU A 1 428 ? 1.275 -3.623 -3.861 1 96.38 428 LEU A O 1
ATOM 3529 N N . ASN A 1 429 ? -0.917 -3.246 -3.572 1 96.75 429 ASN A N 1
ATOM 3530 C CA . ASN A 1 429 ? -0.684 -2.385 -2.418 1 96.75 429 ASN A CA 1
ATOM 3531 C C . ASN A 1 429 ? 0.05 -3.127 -1.305 1 96.75 429 ASN A C 1
ATOM 3533 O O . ASN A 1 429 ? 0.975 -2.586 -0.697 1 96.75 429 ASN A O 1
ATOM 3537 N N . GLU A 1 430 ? -0.383 -4.332 -1.047 1 96.62 430 GLU A N 1
ATOM 3538 C CA . GLU A 1 430 ? 0.24 -5.117 0.015 1 96.62 430 GLU A CA 1
ATOM 3539 C C . GLU A 1 430 ? 1.691 -5.449 -0.321 1 96.62 430 GLU A C 1
ATOM 3541 O O . GLU A 1 430 ? 2.576 -5.309 0.525 1 96.62 430 GLU A O 1
ATOM 3546 N N . LYS A 1 431 ? 1.924 -5.855 -1.519 1 96.69 431 LYS A N 1
ATOM 3547 C CA . LYS A 1 431 ? 3.275 -6.184 -1.967 1 96.69 431 LYS A CA 1
ATOM 3548 C C . LYS A 1 431 ? 4.191 -4.969 -1.875 1 96.69 431 LYS A C 1
ATOM 3550 O O . LYS A 1 431 ? 5.328 -5.074 -1.41 1 96.69 431 LYS A O 1
ATOM 3555 N N . ASN A 1 432 ? 3.703 -3.869 -2.324 1 97.25 432 ASN A N 1
ATOM 3556 C CA . ASN A 1 432 ? 4.496 -2.645 -2.301 1 97.25 432 ASN A CA 1
ATOM 3557 C C . ASN A 1 432 ? 4.867 -2.242 -0.876 1 97.25 432 ASN A C 1
ATOM 3559 O O . ASN A 1 432 ? 5.926 -1.655 -0.648 1 97.25 432 ASN A O 1
ATOM 3563 N N . GLY A 1 433 ? 4.016 -2.59 0.044 1 96.69 433 GLY A N 1
ATOM 3564 C CA . GLY A 1 433 ? 4.309 -2.307 1.439 1 96.69 433 GLY A CA 1
ATOM 3565 C C . GLY A 1 433 ? 5.59 -2.963 1.923 1 96.69 433 GLY A C 1
ATOM 3566 O O . GLY A 1 433 ? 6.281 -2.422 2.787 1 96.69 433 GLY A O 1
ATOM 3567 N N . PHE A 1 434 ? 5.992 -4.039 1.314 1 97.12 434 PHE A N 1
ATOM 3568 C CA . PHE A 1 434 ? 7.199 -4.762 1.7 1 97.12 434 PHE A CA 1
ATOM 3569 C C . PHE A 1 434 ? 8.438 -4.086 1.133 1 97.12 434 PHE A C 1
ATOM 3571 O O . PHE A 1 434 ? 9.562 -4.457 1.47 1 97.12 434 PHE A O 1
ATOM 3578 N N . ALA A 1 435 ? 8.25 -3.109 0.31 1 97.94 435 ALA A N 1
ATOM 3579 C CA . ALA A 1 435 ? 9.359 -2.307 -0.187 1 97.94 435 ALA A CA 1
ATOM 3580 C C . ALA A 1 435 ? 9.445 -0.971 0.545 1 97.94 435 ALA A C 1
ATOM 3582 O O . ALA A 1 435 ? 10.508 -0.6 1.054 1 97.94 435 ALA A O 1
ATOM 3583 N N . TYR A 1 436 ? 8.32 -0.308 0.703 1 98.06 436 TYR A N 1
ATOM 3584 C CA . TYR A 1 436 ? 8.289 1.049 1.238 1 98.06 436 TYR A CA 1
ATOM 3585 C C . TYR A 1 436 ? 8.57 1.05 2.736 1 98.06 436 TYR A C 1
ATOM 3587 O O . TYR A 1 436 ? 9.32 1.896 3.234 1 98.06 436 TYR A O 1
ATOM 3595 N N . ARG A 1 437 ? 8.094 0.116 3.49 1 97.06 437 ARG A N 1
ATOM 3596 C CA . ARG A 1 437 ? 8.234 0.099 4.941 1 97.06 437 ARG A CA 1
ATOM 3597 C C . ARG A 1 437 ? 9.695 -0.085 5.344 1 97.06 437 ARG A C 1
ATOM 3599 O O . ARG A 1 437 ? 10.211 0.651 6.188 1 97.06 437 ARG A O 1
ATOM 3606 N N . PRO A 1 438 ? 10.328 -1.045 4.695 1 97.81 438 PRO A N 1
ATOM 3607 C CA . PRO A 1 438 ? 11.727 -1.192 5.113 1 97.81 438 PRO A CA 1
ATOM 3608 C C . PRO A 1 438 ? 12.578 0.034 4.785 1 97.81 438 PRO A C 1
ATOM 3610 O O . PRO A 1 438 ? 13.508 0.358 5.523 1 97.81 438 PRO A O 1
ATOM 3613 N N . TRP A 1 439 ? 12.258 0.721 3.729 1 98 439 TRP A N 1
ATOM 3614 C CA . TRP A 1 439 ? 13 1.934 3.404 1 98 439 TRP A CA 1
ATOM 3615 C C . TRP A 1 439 ? 12.773 3.01 4.461 1 98 439 TRP A C 1
ATOM 3617 O O . TRP A 1 439 ? 13.727 3.631 4.934 1 98 439 TRP A O 1
ATOM 3627 N N . GLU A 1 440 ? 11.57 3.191 4.859 1 97.25 440 GLU A N 1
ATOM 3628 C CA . GLU A 1 440 ? 11.25 4.176 5.891 1 97.25 440 GLU A CA 1
ATOM 3629 C C . GLU A 1 440 ? 11.859 3.795 7.23 1 97.25 440 GLU A C 1
ATOM 3631 O O . GLU A 1 440 ? 12.391 4.652 7.941 1 97.25 440 GLU A O 1
ATOM 3636 N N . ARG A 1 441 ? 11.836 2.545 7.566 1 97.12 441 ARG A N 1
ATOM 3637 C CA . ARG A 1 441 ? 12.461 2.035 8.789 1 97.12 441 ARG A CA 1
ATOM 3638 C C . ARG A 1 441 ? 13.969 2.248 8.758 1 97.12 441 ARG A C 1
ATOM 3640 O O . ARG A 1 441 ? 14.57 2.635 9.766 1 97.12 441 ARG A O 1
ATOM 3647 N N . GLY A 1 442 ? 14.469 1.97 7.59 1 97.88 442 GLY A N 1
ATOM 3648 C CA . GLY A 1 442 ? 15.906 2.145 7.441 1 97.88 442 GLY A CA 1
ATOM 3649 C C . GLY A 1 442 ? 16.359 3.586 7.605 1 97.88 442 GLY A C 1
ATOM 3650 O O . GLY A 1 442 ? 17.328 3.865 8.305 1 97.88 442 GLY A O 1
ATOM 3651 N N . LYS A 1 443 ? 15.641 4.512 6.984 1 96.94 443 LYS A N 1
ATOM 3652 C CA . LYS A 1 443 ? 15.945 5.934 7.133 1 96.94 443 LYS A CA 1
ATOM 3653 C C . LYS A 1 443 ? 15.875 6.359 8.594 1 96.94 443 LYS A C 1
ATOM 3655 O O . LYS A 1 443 ? 16.766 7.059 9.086 1 96.94 443 LYS A O 1
ATOM 3660 N N . TYR A 1 444 ? 14.859 5.91 9.258 1 96.56 444 TYR A N 1
ATOM 3661 C CA . TYR A 1 444 ? 14.594 6.277 10.648 1 96.56 444 TYR A CA 1
ATOM 3662 C C . TYR A 1 444 ? 15.68 5.738 11.57 1 96.56 444 TYR A C 1
ATOM 3664 O O . TYR A 1 444 ? 16.234 6.477 12.391 1 96.56 444 TYR A O 1
ATOM 3672 N N . LEU A 1 445 ? 16.047 4.48 11.375 1 97.5 445 LEU A N 1
ATOM 3673 C CA . LEU A 1 445 ? 17.062 3.842 12.203 1 97.5 445 LEU A CA 1
ATOM 3674 C C . LEU A 1 445 ? 18.422 4.488 11.984 1 97.5 445 LEU A C 1
ATOM 3676 O O . LEU A 1 445 ? 19.156 4.742 12.945 1 97.5 445 LEU A O 1
ATOM 3680 N N . LEU A 1 446 ? 18.75 4.75 10.727 1 97.38 446 LEU A N 1
ATOM 3681 C CA . LEU A 1 446 ? 20.031 5.371 10.414 1 97.38 446 LEU A CA 1
ATOM 3682 C C . LEU A 1 446 ? 20.125 6.762 11.031 1 97.38 446 LEU A C 1
ATOM 3684 O O . LEU A 1 446 ? 21.172 7.141 11.562 1 97.38 446 LEU A O 1
ATOM 3688 N N . ALA A 1 447 ? 19.078 7.477 10.977 1 95.19 447 ALA A N 1
ATOM 3689 C CA . ALA A 1 447 ? 19.047 8.805 11.578 1 95.19 447 ALA A CA 1
ATOM 3690 C C . ALA A 1 447 ? 19.25 8.727 13.086 1 95.19 447 ALA A C 1
ATOM 3692 O O . ALA A 1 447 ? 19.969 9.555 13.664 1 95.19 447 ALA A O 1
ATOM 3693 N N . GLN A 1 448 ? 18.656 7.789 13.758 1 95.06 448 GLN A N 1
ATOM 3694 C CA . GLN A 1 448 ? 18.812 7.609 15.203 1 95.06 448 GLN A CA 1
ATOM 3695 C C . GLN A 1 448 ? 20.266 7.289 15.562 1 95.06 448 GLN A C 1
ATOM 3697 O O . GLN A 1 448 ? 20.797 7.836 16.531 1 95.06 448 GLN A O 1
ATOM 3702 N N . LEU A 1 449 ? 20.844 6.422 14.781 1 96.06 449 LEU A N 1
ATOM 3703 C CA . LEU A 1 449 ? 22.234 6.066 15.031 1 96.06 449 LEU A CA 1
ATOM 3704 C C . LEU A 1 449 ? 23.141 7.281 14.891 1 96.06 449 LEU A C 1
ATOM 3706 O O . LEU A 1 449 ? 24.016 7.512 15.727 1 96.06 449 LEU A O 1
ATOM 3710 N N . ALA A 1 450 ? 22.922 8.023 13.828 1 94.81 450 ALA A N 1
ATOM 3711 C CA . ALA A 1 450 ? 23.734 9.211 13.57 1 94.81 450 ALA A CA 1
ATOM 3712 C C . ALA A 1 450 ? 23.562 10.234 14.695 1 94.81 450 ALA A C 1
ATOM 3714 O O . ALA A 1 450 ? 24.547 10.805 15.172 1 94.81 450 ALA A O 1
ATOM 3715 N N . ARG A 1 451 ? 22.422 10.43 15.141 1 91.19 451 ARG A N 1
ATOM 3716 C CA . ARG A 1 451 ? 22.156 11.391 16.219 1 91.19 451 ARG A CA 1
ATOM 3717 C C . ARG A 1 451 ? 22.766 10.914 17.531 1 91.19 451 ARG A C 1
ATOM 3719 O O . ARG A 1 451 ? 23.328 11.719 18.281 1 91.19 451 ARG A O 1
ATOM 3726 N N . ASN A 1 452 ? 22.609 9.719 17.812 1 91.06 452 ASN A N 1
ATOM 3727 C CA . ASN A 1 452 ? 23.188 9.164 19.047 1 91.06 452 ASN A CA 1
ATOM 3728 C C . ASN A 1 452 ? 24.703 9.32 19.078 1 91.06 452 ASN A C 1
ATOM 3730 O O . ASN A 1 452 ? 25.281 9.516 20.141 1 91.06 452 ASN A O 1
ATOM 3734 N N . LYS A 1 453 ? 25.234 9.195 17.969 1 92.19 453 LYS A N 1
ATOM 3735 C CA . LYS A 1 453 ? 26.688 9.258 17.906 1 92.19 453 LYS A CA 1
ATOM 3736 C C . LYS A 1 453 ? 27.188 10.695 18.016 1 92.19 453 LYS A C 1
ATOM 3738 O O . LYS A 1 453 ? 28.188 10.953 18.672 1 92.19 453 LYS A O 1
ATOM 3743 N N . PHE A 1 454 ? 26.5 11.656 17.484 1 91.62 454 PHE A N 1
ATOM 3744 C CA . PHE A 1 454 ? 27.125 12.953 17.281 1 91.62 454 PHE A CA 1
ATOM 3745 C C . PHE A 1 454 ? 26.391 14.039 18.062 1 91.62 454 PHE A C 1
ATOM 3747 O O . PHE A 1 454 ? 26.875 15.164 18.188 1 91.62 454 PHE A O 1
ATOM 3754 N N . ALA A 1 455 ? 25.281 13.773 18.547 1 82.06 455 ALA A N 1
ATOM 3755 C CA . ALA A 1 455 ? 24.469 14.812 19.188 1 82.06 455 ALA A CA 1
ATOM 3756 C C . ALA A 1 455 ? 25.219 15.438 20.375 1 82.06 455 ALA A C 1
ATOM 3758 O O . ALA A 1 455 ? 25.078 16.625 20.641 1 82.06 455 ALA A O 1
ATOM 3759 N N . GLN A 1 456 ? 26.016 14.656 21.047 1 82.25 456 GLN A N 1
ATOM 3760 C CA . GLN A 1 456 ? 26.734 15.156 22.203 1 82.25 456 GLN A CA 1
ATOM 3761 C C . GLN A 1 456 ? 28.219 15.352 21.891 1 82.25 456 GLN A C 1
ATOM 3763 O O . GLN A 1 456 ? 29.016 15.578 22.797 1 82.25 456 GLN A O 1
ATOM 3768 N N . ALA A 1 457 ? 28.484 15.273 20.656 1 89.06 457 ALA A N 1
ATOM 3769 C CA . ALA A 1 457 ? 29.875 15.484 20.234 1 89.06 457 ALA A CA 1
ATOM 3770 C C . ALA A 1 457 ? 30.188 16.969 20.125 1 89.06 457 ALA A C 1
ATOM 3772 O O . ALA A 1 457 ? 29.328 17.812 20.375 1 89.06 457 ALA A O 1
ATOM 3773 N N . ASP A 1 458 ? 31.484 17.281 19.906 1 91.62 458 ASP A N 1
ATOM 3774 C CA . ASP A 1 458 ? 31.906 18.672 19.688 1 91.62 458 ASP A CA 1
ATOM 3775 C C . ASP A 1 458 ? 31.156 19.281 18.516 1 91.62 458 ASP A C 1
ATOM 3777 O O . ASP A 1 458 ? 30.812 18.594 17.547 1 91.62 458 ASP A O 1
ATOM 3781 N N . ALA A 1 459 ? 30.969 20.547 18.609 1 90.94 459 ALA A N 1
ATOM 3782 C CA . ALA A 1 459 ? 30.25 21.266 17.547 1 90.94 459 ALA A CA 1
ATOM 3783 C C . ALA A 1 459 ? 30.953 21.109 16.203 1 90.94 459 ALA A C 1
ATOM 3785 O O . ALA A 1 459 ? 32.188 21.109 16.141 1 90.94 459 ALA A O 1
ATOM 3786 N N . GLY A 1 460 ? 30.125 20.938 15.156 1 92.06 460 GLY A N 1
ATOM 3787 C CA . GLY A 1 460 ? 30.641 20.812 13.805 1 92.06 460 GLY A CA 1
ATOM 3788 C C . GLY A 1 460 ? 29.734 20.016 12.891 1 92.06 460 GLY A C 1
ATOM 3789 O O . GLY A 1 460 ? 28.734 19.453 13.336 1 92.06 460 GLY A O 1
ATOM 3790 N N . LEU A 1 461 ? 30.062 20.078 11.594 1 94.5 461 LEU A N 1
ATOM 3791 C CA . LEU A 1 461 ? 29.391 19.297 10.562 1 94.5 461 LEU A CA 1
ATOM 3792 C C . LEU A 1 461 ? 30.062 17.938 10.383 1 94.5 461 LEU A C 1
ATOM 3794 O O . LEU A 1 461 ? 31.172 17.859 9.844 1 94.5 461 LEU A O 1
ATOM 3798 N N . TYR A 1 462 ? 29.375 16.922 10.852 1 96.12 462 TYR A N 1
ATOM 3799 C CA . TYR A 1 462 ? 29.906 15.578 10.703 1 96.12 462 TYR A CA 1
ATOM 3800 C C . TYR A 1 462 ? 29.422 14.93 9.414 1 96.12 462 TYR A C 1
ATOM 3802 O O . TYR A 1 462 ? 28.203 14.844 9.172 1 96.12 462 TYR A O 1
ATOM 3810 N N . VAL A 1 463 ? 30.297 14.523 8.562 1 96.75 463 VAL A N 1
ATOM 3811 C CA . VAL A 1 463 ? 30.031 13.781 7.336 1 96.75 463 VAL A CA 1
ATOM 3812 C C . VAL A 1 463 ? 30.516 12.344 7.484 1 96.75 463 VAL A C 1
ATOM 3814 O O . VAL A 1 463 ? 31.703 12.109 7.75 1 96.75 463 VAL A O 1
ATOM 3817 N N . VAL A 1 464 ? 29.594 11.422 7.309 1 97.69 464 VAL A N 1
ATOM 3818 C CA . VAL A 1 464 ? 29.922 10.031 7.602 1 97.69 464 VAL A CA 1
ATOM 3819 C C . VAL A 1 464 ? 29.969 9.227 6.305 1 97.69 464 VAL A C 1
ATOM 3821 O O . VAL A 1 464 ? 29 9.234 5.531 1 97.69 464 VAL A O 1
ATOM 3824 N N . ASN A 1 465 ? 31.031 8.555 6.012 1 97.81 465 ASN A N 1
ATOM 3825 C CA . ASN A 1 465 ? 31.109 7.48 5.027 1 97.81 465 ASN A CA 1
ATOM 3826 C C . ASN A 1 465 ? 30.906 6.113 5.672 1 97.81 465 ASN A C 1
ATOM 3828 O O . ASN A 1 465 ? 31.844 5.527 6.203 1 97.81 465 ASN A O 1
ATOM 3832 N N . ALA A 1 466 ? 29.734 5.66 5.523 1 98.06 466 ALA A N 1
ATOM 3833 C CA . ALA A 1 466 ? 29.391 4.395 6.172 1 98.06 466 ALA A CA 1
ATOM 3834 C C . ALA A 1 466 ? 29.688 3.211 5.254 1 98.06 466 ALA A C 1
ATOM 3836 O O . ALA A 1 466 ? 29.406 2.062 5.602 1 98.06 466 ALA A O 1
ATOM 3837 N N . ALA A 1 467 ? 30.297 3.467 4.082 1 97.62 467 ALA A N 1
ATOM 3838 C CA . ALA A 1 467 ? 30.609 2.41 3.123 1 97.62 467 ALA A CA 1
ATOM 3839 C C . ALA A 1 467 ? 31.938 1.753 3.447 1 97.62 467 ALA A C 1
ATOM 3841 O O . ALA A 1 467 ? 32.75 2.311 4.191 1 97.62 467 ALA A O 1
ATOM 3842 N N . ASN A 1 468 ? 32.188 0.603 2.877 1 96.88 468 ASN A N 1
ATOM 3843 C CA . ASN A 1 468 ? 33.406 -0.15 3.074 1 96.88 468 ASN A CA 1
ATOM 3844 C C . ASN A 1 468 ? 34.5 0.281 2.09 1 96.88 468 ASN A C 1
ATOM 3846 O O . ASN A 1 468 ? 35.531 -0.392 1.952 1 96.88 468 ASN A O 1
ATOM 3850 N N . ALA A 1 469 ? 34.281 1.353 1.42 1 96.62 469 ALA A N 1
ATOM 3851 C CA . ALA A 1 469 ? 35.25 1.918 0.478 1 96.62 469 ALA A CA 1
ATOM 3852 C C . ALA A 1 469 ? 35.375 3.424 0.679 1 96.62 469 ALA A C 1
ATOM 3854 O O . ALA A 1 469 ? 34.5 4.074 1.211 1 96.62 469 ALA A O 1
ATOM 3855 N N . SER A 1 470 ? 36.531 3.887 0.271 1 95.5 470 SER A N 1
ATOM 3856 C CA . SER A 1 470 ? 36.75 5.332 0.302 1 95.5 470 SER A CA 1
ATOM 3857 C C . SER A 1 470 ? 35.781 6.039 -0.664 1 95.5 470 SER A C 1
ATOM 3859 O O . SER A 1 470 ? 35.375 5.453 -1.658 1 95.5 470 SER A O 1
ATOM 3861 N N . TYR A 1 471 ? 35.5 7.227 -0.358 1 94.69 471 TYR A N 1
ATOM 3862 C CA . TYR A 1 471 ? 34.531 7.973 -1.146 1 94.69 471 TYR A CA 1
ATOM 3863 C C . TYR A 1 471 ? 35.125 9.273 -1.668 1 94.69 471 TYR A C 1
ATOM 3865 O O . TYR A 1 471 ? 35.781 10.008 -0.918 1 94.69 471 TYR A O 1
ATOM 3873 N N . THR A 1 472 ? 35 9.477 -2.889 1 93.69 472 THR A N 1
ATOM 3874 C CA . THR A 1 472 ? 35.312 10.742 -3.559 1 93.69 472 THR A CA 1
ATOM 3875 C C . THR A 1 472 ? 34.094 11.258 -4.316 1 93.69 472 THR A C 1
ATOM 3877 O O . THR A 1 472 ? 33.531 10.547 -5.148 1 93.69 472 THR A O 1
ATOM 3880 N N . GLY A 1 473 ? 33.656 12.383 -4.012 1 92.62 473 GLY A N 1
ATOM 3881 C CA . GLY A 1 473 ? 32.5 12.938 -4.68 1 92.62 473 GLY A CA 1
ATOM 3882 C C . GLY A 1 473 ? 31.844 14.062 -3.9 1 92.62 473 GLY A C 1
ATOM 3883 O O . GLY A 1 473 ? 32.469 14.68 -3.041 1 92.62 473 GLY A O 1
ATOM 3884 N N . TRP A 1 474 ? 30.656 14.297 -4.23 1 92.19 474 TRP A N 1
ATOM 3885 C CA . TRP A 1 474 ? 29.891 15.406 -3.66 1 92.19 474 TRP A CA 1
ATOM 3886 C C . TRP A 1 474 ? 29.281 15.008 -2.326 1 92.19 474 TRP A C 1
ATOM 3888 O O . TRP A 1 474 ? 28.797 13.883 -2.168 1 92.19 474 TRP A O 1
ATOM 3898 N N . VAL A 1 475 ? 29.359 15.875 -1.417 1 93.25 475 VAL A N 1
ATOM 3899 C CA . VAL A 1 475 ? 28.547 15.82 -0.198 1 93.25 475 VAL A CA 1
ATOM 3900 C C . VAL A 1 475 ? 27.391 16.812 -0.299 1 93.25 475 VAL A C 1
ATOM 3902 O O . VAL A 1 475 ? 27.609 18 -0.516 1 93.25 475 VAL A O 1
ATOM 3905 N N . LYS A 1 476 ? 26.266 16.266 -0.166 1 89 476 LYS A N 1
ATOM 3906 C CA . LYS A 1 476 ? 25.062 17.094 -0.324 1 89 476 LYS A CA 1
ATOM 3907 C C . LYS A 1 476 ? 24.531 17.531 1.03 1 89 476 LYS A C 1
ATOM 3909 O O . LYS A 1 476 ? 24.359 16.719 1.939 1 89 476 LYS A O 1
ATOM 3914 N N . LEU A 1 477 ? 24.281 18.828 1.124 1 88.5 477 LEU A N 1
ATOM 3915 C CA . LEU A 1 477 ? 23.719 19.391 2.348 1 88.5 477 LEU A CA 1
ATOM 3916 C C . LEU A 1 477 ? 22.344 20.016 2.092 1 88.5 477 LEU A C 1
ATOM 3918 O O . LEU A 1 477 ? 22.094 20.562 1.019 1 88.5 477 LEU A O 1
ATOM 3922 N N . ASP A 1 478 ? 21.562 19.922 3.07 1 81.44 478 ASP A N 1
ATOM 3923 C CA . ASP A 1 478 ? 20.281 20.609 3.059 1 81.44 478 ASP A CA 1
ATOM 3924 C C . ASP A 1 478 ? 20.438 22.047 3.574 1 81.44 478 ASP A C 1
ATOM 3926 O O . ASP A 1 478 ? 20.703 22.25 4.762 1 81.44 478 ASP A O 1
ATOM 3930 N N . VAL A 1 479 ? 20.188 23.016 2.74 1 80.44 479 VAL A N 1
ATOM 3931 C CA . VAL A 1 479 ? 20.438 24.422 3.053 1 80.44 479 VAL A CA 1
ATOM 3932 C C . VAL A 1 479 ? 19.422 24.922 4.074 1 80.44 479 VAL A C 1
ATOM 3934 O O . VAL A 1 479 ? 19.656 25.922 4.758 1 80.44 479 VAL A O 1
ATOM 3937 N N . THR A 1 480 ? 18.359 24.188 4.121 1 75.62 480 THR A N 1
ATOM 3938 C CA . THR A 1 480 ? 17.359 24.594 5.105 1 75.62 480 THR A CA 1
ATOM 3939 C C . THR A 1 480 ? 17.953 24.562 6.512 1 75.62 480 THR A C 1
ATOM 3941 O O . THR A 1 480 ? 17.578 25.391 7.359 1 75.62 480 THR A O 1
ATOM 3944 N N . GLY A 1 481 ? 18.891 23.75 6.688 1 77.25 481 GLY A N 1
ATOM 3945 C CA . GLY A 1 481 ? 19.547 23.641 7.98 1 77.25 481 GLY A CA 1
ATOM 3946 C C . GLY A 1 481 ? 20.469 24.812 8.289 1 77.25 481 GLY A C 1
ATOM 3947 O O . GLY A 1 481 ? 20.875 25 9.438 1 77.25 481 GLY A O 1
ATOM 3948 N N . PHE A 1 482 ? 20.672 25.672 7.258 1 80.62 482 PHE A N 1
ATOM 3949 C CA . PHE A 1 482 ? 21.578 26.797 7.438 1 80.62 482 PHE A CA 1
ATOM 3950 C C . PHE A 1 482 ? 20.875 27.953 8.141 1 80.62 482 PHE A C 1
ATOM 3952 O O . PHE A 1 482 ? 21.531 28.891 8.617 1 80.62 482 PHE A O 1
ATOM 3959 N N . ARG A 1 483 ? 19.547 27.844 8.195 1 79.44 483 ARG A N 1
ATOM 3960 C CA . ARG A 1 483 ? 18.719 28.844 8.852 1 79.44 483 ARG A CA 1
ATOM 3961 C C . ARG A 1 483 ? 19.094 30.25 8.375 1 79.44 483 ARG A C 1
ATOM 3963 O O . ARG A 1 483 ? 19.359 31.141 9.18 1 79.44 483 ARG A O 1
ATOM 3970 N N . GLU A 1 484 ? 19.312 30.469 7.102 1 75.31 484 GLU A N 1
ATOM 3971 C CA . GLU A 1 484 ? 19.438 31.734 6.387 1 75.31 484 GLU A CA 1
ATOM 3972 C C . GLU A 1 484 ? 20.875 32.25 6.449 1 75.31 484 GLU A C 1
ATOM 3974 O O . GLU A 1 484 ? 21.172 33.312 5.93 1 75.31 484 GLU A O 1
ATOM 3979 N N . VAL A 1 485 ? 21.719 31.5 7.195 1 84.62 485 VAL A N 1
ATOM 3980 C CA . VAL A 1 485 ? 23.141 31.859 7.113 1 84.62 485 VAL A CA 1
ATOM 3981 C C . VAL A 1 485 ? 23.672 31.516 5.73 1 84.62 485 VAL A C 1
ATOM 3983 O O . VAL A 1 485 ? 23.453 30.406 5.227 1 84.62 485 VAL A O 1
ATOM 3986 N N . ASP A 1 486 ? 24.328 32.438 5.176 1 88.69 486 ASP A N 1
ATOM 3987 C CA . ASP A 1 486 ? 24.859 32.219 3.83 1 88.69 486 ASP A CA 1
ATOM 3988 C C . ASP A 1 486 ? 26.281 31.641 3.883 1 88.69 486 ASP A C 1
ATOM 3990 O O . ASP A 1 486 ? 27.25 32.312 3.535 1 88.69 486 ASP A O 1
ATOM 3994 N N . TYR A 1 487 ? 26.328 30.453 4.227 1 91.5 487 TYR A N 1
ATOM 3995 C CA . TYR A 1 487 ? 27.609 29.766 4.23 1 91.5 487 TYR A CA 1
ATOM 3996 C C . TYR A 1 487 ? 28.188 29.656 2.818 1 91.5 487 TYR A C 1
ATOM 3998 O O . TYR A 1 487 ? 27.438 29.422 1.862 1 91.5 487 TYR A O 1
ATOM 4006 N N . LYS A 1 488 ? 29.484 29.906 2.766 1 92.5 488 LYS A N 1
ATOM 4007 C CA . LYS A 1 488 ? 30.125 29.938 1.455 1 92.5 488 LYS A CA 1
ATOM 4008 C C . LYS A 1 488 ? 31.156 28.828 1.334 1 92.5 488 LYS A C 1
ATOM 4010 O O . LYS A 1 488 ? 31.578 28.469 0.227 1 92.5 488 LYS A O 1
ATOM 4015 N N . SER A 1 489 ? 31.547 28.328 2.439 1 93.81 489 SER A N 1
ATOM 4016 C CA . SER A 1 489 ? 32.594 27.297 2.408 1 93.81 489 SER A CA 1
ATOM 4017 C C . SER A 1 489 ? 32.469 26.359 3.611 1 93.81 489 SER A C 1
ATOM 4019 O O . SER A 1 489 ? 31.703 26.625 4.543 1 93.81 489 SER A O 1
ATOM 4021 N N . VAL A 1 490 ? 33.188 25.266 3.494 1 95.19 490 VAL A N 1
ATOM 4022 C CA . VAL A 1 490 ? 33.344 24.312 4.582 1 95.19 490 VAL A CA 1
ATOM 4023 C C . VAL A 1 490 ? 34.812 24.078 4.867 1 95.19 490 VAL A C 1
ATOM 4025 O O . VAL A 1 490 ? 35.625 23.984 3.941 1 95.19 490 VAL A O 1
ATOM 4028 N N . ARG A 1 491 ? 35.156 24.047 6.133 1 95.38 491 ARG A N 1
ATOM 4029 C CA . ARG A 1 491 ? 36.531 23.797 6.539 1 95.38 491 ARG A CA 1
ATOM 4030 C C . ARG A 1 491 ? 36.688 22.469 7.262 1 95.38 491 ARG A C 1
ATOM 4032 O O . ARG A 1 491 ? 35.969 22.203 8.219 1 95.38 491 ARG A O 1
ATOM 4039 N N . ASN A 1 492 ? 37.531 21.688 6.727 1 95.19 492 ASN A N 1
ATOM 4040 C CA . ASN A 1 492 ? 37.875 20.469 7.426 1 95.19 492 ASN A CA 1
ATOM 4041 C C . ASN A 1 492 ? 38.625 20.75 8.727 1 95.19 492 ASN A C 1
ATOM 4043 O O . ASN A 1 492 ? 39.719 21.297 8.719 1 95.19 492 ASN A O 1
ATOM 4047 N N . LEU A 1 493 ? 38.094 20.344 9.781 1 95.06 493 LEU A N 1
ATOM 4048 C CA . LEU A 1 493 ? 38.656 20.703 11.086 1 95.06 493 LEU A CA 1
ATOM 4049 C C . LEU A 1 493 ? 39.812 19.781 11.469 1 95.06 493 LEU A C 1
ATOM 4051 O O . LEU A 1 493 ? 40.562 20.078 12.406 1 95.06 493 LEU A O 1
ATOM 4055 N N . GLU A 1 494 ? 39.938 18.719 10.789 1 91.38 494 GLU A N 1
ATOM 4056 C CA . GLU A 1 494 ? 41.062 17.812 11.055 1 91.38 494 GLU A CA 1
ATOM 4057 C C . GLU A 1 494 ? 42.344 18.281 10.383 1 91.38 494 GLU A C 1
ATOM 4059 O O . GLU A 1 494 ? 43.406 18.234 10.984 1 91.38 494 GLU A O 1
ATOM 4064 N N . ASN A 1 495 ? 42.25 18.719 9.164 1 90.06 495 ASN A N 1
ATOM 4065 C CA . ASN A 1 495 ? 43.469 19.094 8.453 1 90.06 495 ASN A CA 1
ATOM 4066 C C . ASN A 1 495 ? 43.469 20.578 8.117 1 90.06 495 ASN A C 1
ATOM 4068 O O . ASN A 1 495 ? 44.438 21.094 7.559 1 90.06 495 ASN A O 1
ATOM 4072 N N . GLY A 1 496 ? 42.406 21.266 8.367 1 89.38 496 GLY A N 1
ATOM 4073 C CA . GLY A 1 496 ? 42.344 22.703 8.219 1 89.38 496 GLY A CA 1
ATOM 4074 C C . GLY A 1 496 ? 42 23.156 6.809 1 89.38 496 GLY A C 1
ATOM 4075 O O . GLY A 1 496 ? 41.781 24.344 6.566 1 89.38 496 GLY A O 1
ATOM 4076 N N . LYS A 1 497 ? 41.844 22.266 5.871 1 88.19 497 LYS A N 1
ATOM 4077 C CA . LYS A 1 497 ? 41.594 22.609 4.48 1 88.19 497 LYS A CA 1
ATOM 4078 C C . LYS A 1 497 ? 40.156 23.078 4.305 1 88.19 497 LYS A C 1
ATOM 4080 O O . LYS A 1 497 ? 39.219 22.516 4.902 1 88.19 497 LYS A O 1
ATOM 4085 N N . SER A 1 498 ? 39.969 24.078 3.473 1 92.06 498 SER A N 1
ATOM 4086 C CA . SER A 1 498 ? 38.625 24.625 3.199 1 92.06 498 SER A CA 1
ATOM 4087 C C . SER A 1 498 ? 38.188 24.297 1.78 1 92.06 498 SER A C 1
ATOM 4089 O O . SER A 1 498 ? 39 24.234 0.863 1 92.06 498 SER A O 1
ATOM 4091 N N . TYR A 1 499 ? 36.969 24.047 1.647 1 90.69 499 TYR A N 1
ATOM 4092 C CA . TYR A 1 499 ? 36.312 23.734 0.375 1 90.69 499 TYR A CA 1
ATOM 4093 C C . TYR A 1 499 ? 35.188 24.688 0.086 1 90.69 499 TYR A C 1
ATOM 4095 O O . TYR A 1 499 ? 34.438 25.078 0.993 1 90.69 499 TYR A O 1
ATOM 4103 N N . PRO A 1 500 ? 35.094 25.172 -1.156 1 92.12 500 PRO A N 1
ATOM 4104 C CA . PRO A 1 500 ? 33.938 26.016 -1.479 1 92.12 500 PRO A CA 1
ATOM 4105 C C . PRO A 1 500 ? 32.594 25.25 -1.393 1 92.12 500 PRO A C 1
ATOM 4107 O O . PRO A 1 500 ? 32.562 24.062 -1.731 1 92.12 500 PRO A O 1
ATOM 4110 N N . LEU A 1 501 ? 31.641 25.906 -0.954 1 91.56 501 LEU A N 1
ATOM 4111 C CA . LEU A 1 501 ? 30.266 25.391 -0.947 1 91.56 501 LEU A CA 1
ATOM 4112 C C . LEU A 1 501 ? 29.5 25.875 -2.17 1 91.56 501 LEU A C 1
ATOM 4114 O O . LEU A 1 501 ? 29.359 27.078 -2.381 1 91.56 501 LEU A O 1
ATOM 4118 N N . PHE A 1 502 ? 29.094 24.859 -2.939 1 85.88 502 PHE A N 1
ATOM 4119 C CA . PHE A 1 502 ? 28.328 25.172 -4.141 1 85.88 502 PHE A CA 1
ATOM 4120 C C . PHE A 1 502 ? 26.828 25.125 -3.855 1 85.88 502 PHE A C 1
ATOM 4122 O O . PHE A 1 502 ? 26.359 24.25 -3.145 1 85.88 502 PHE A O 1
ATOM 4129 N N . LYS A 1 503 ? 26.234 26.156 -4.078 1 76.19 503 LYS A N 1
ATOM 4130 C CA . LYS A 1 503 ? 24.781 26.188 -3.895 1 76.19 503 LYS A CA 1
ATOM 4131 C C . LYS A 1 503 ? 24.062 26.188 -5.238 1 76.19 503 LYS A C 1
ATOM 4133 O O . LYS A 1 503 ? 24.484 26.859 -6.176 1 76.19 503 LYS A O 1
ATOM 4138 N N . GLU A 1 504 ? 23.688 25.172 -5.566 1 58.66 504 GLU A N 1
ATOM 4139 C CA . GLU A 1 504 ? 22.875 25.203 -6.777 1 58.66 504 GLU A CA 1
ATOM 4140 C C . GLU A 1 504 ? 21.656 26.125 -6.598 1 58.66 504 GLU A C 1
ATOM 4142 O O . GLU A 1 504 ? 20.859 25.922 -5.68 1 58.66 504 GLU A O 1
ATOM 4147 N N . GLY A 1 505 ? 21.953 27.453 -6.535 1 49.84 505 GLY A N 1
ATOM 4148 C CA . GLY A 1 505 ? 20.75 28.266 -6.582 1 49.84 505 GLY A CA 1
ATOM 4149 C C . GLY A 1 505 ? 19.547 27.516 -7.129 1 49.84 505 GLY A C 1
ATOM 4150 O O . GLY A 1 505 ? 18.516 28.125 -7.43 1 49.84 505 GLY A O 1
ATOM 4151 N N . ASP A 1 506 ? 19.797 26.328 -7.672 1 48.28 506 ASP A N 1
ATOM 4152 C CA . ASP A 1 506 ? 18.953 25.984 -8.812 1 48.28 506 ASP A CA 1
ATOM 4153 C C . ASP A 1 506 ? 17.562 25.531 -8.352 1 48.28 506 ASP A C 1
ATOM 4155 O O . ASP A 1 506 ? 17.344 25.312 -7.156 1 48.28 506 ASP A O 1
ATOM 4159 N N . TYR A 1 507 ? 16.922 25.109 -9.43 1 49.97 507 TYR A N 1
ATOM 4160 C CA . TYR A 1 507 ? 15.5 24.891 -9.688 1 49.97 507 TYR A CA 1
ATOM 4161 C C . TYR A 1 507 ? 15.031 23.562 -9.109 1 49.97 507 TYR A C 1
ATOM 4163 O O . TYR A 1 507 ? 15.797 22.609 -9.055 1 49.97 507 TYR A O 1
ATOM 4171 N N . VAL A 1 508 ? 14.453 23.656 -8.086 1 53.56 508 VAL A N 1
ATOM 4172 C CA . VAL A 1 508 ? 13.641 22.484 -7.805 1 53.56 508 VAL A CA 1
ATOM 4173 C C . VAL A 1 508 ? 12.594 22.312 -8.898 1 53.56 508 VAL A C 1
ATOM 4175 O O . VAL A 1 508 ? 11.992 23.281 -9.352 1 53.56 508 VAL A O 1
ATOM 4178 N N . TRP A 1 509 ? 12.703 21.062 -9.383 1 56 509 TRP A N 1
ATOM 4179 C CA . TRP A 1 509 ? 11.695 20.797 -10.398 1 56 509 TRP A CA 1
ATOM 4180 C C . TRP A 1 509 ? 10.336 20.531 -9.766 1 56 509 TRP A C 1
ATOM 4182 O O . TRP A 1 509 ? 10.242 19.766 -8.789 1 56 509 TRP A O 1
ATOM 4192 N N . ARG A 1 510 ? 9.5 21.406 -10.086 1 59.31 510 ARG A N 1
ATOM 4193 C CA . ARG A 1 510 ? 8.125 21.203 -9.641 1 59.31 510 ARG A CA 1
ATOM 4194 C C . ARG A 1 510 ? 7.184 21.031 -10.828 1 59.31 510 ARG A C 1
ATOM 4196 O O . ARG A 1 510 ? 7.422 21.578 -11.898 1 59.31 510 ARG A O 1
ATOM 4203 N N . TRP A 1 511 ? 6.332 20.188 -10.664 1 60.78 511 TRP A N 1
ATOM 4204 C CA . TRP A 1 511 ? 5.273 20.047 -11.656 1 60.78 511 TRP A CA 1
ATOM 4205 C C . TRP A 1 511 ? 4.422 21.312 -11.719 1 60.78 511 TRP A C 1
ATOM 4207 O O . TRP A 1 511 ? 4.102 21.906 -10.688 1 60.78 511 TRP A O 1
ATOM 4217 N N . VAL A 1 512 ? 4.281 21.859 -12.992 1 59.06 512 VAL A N 1
ATOM 4218 C CA . VAL A 1 512 ? 3.4 23 -13.242 1 59.06 512 VAL A CA 1
ATOM 4219 C C . VAL A 1 512 ? 2.35 22.609 -14.281 1 59.06 512 VAL A C 1
ATOM 4221 O O . VAL A 1 512 ? 2.594 21.766 -15.141 1 59.06 512 VAL A O 1
ATOM 4224 N N . VAL A 1 513 ? 1.195 23.031 -14.148 1 57.03 513 VAL A N 1
ATOM 4225 C CA . VAL A 1 513 ? 0.098 22.859 -15.094 1 57.03 513 VAL A CA 1
ATOM 4226 C C . VAL A 1 513 ? -0.158 24.172 -15.828 1 57.03 513 VAL A C 1
ATOM 4228 O O . VAL A 1 513 ? -0.365 25.219 -15.203 1 57.03 513 VAL A O 1
ATOM 4231 N N . ASP A 1 514 ? 0.026 24.094 -17.188 1 58.06 514 ASP A N 1
ATOM 4232 C CA . ASP A 1 514 ? -0.172 25.328 -17.953 1 58.06 514 ASP A CA 1
ATOM 4233 C C . ASP A 1 514 ? -1.654 25.578 -18.219 1 58.06 514 ASP A C 1
ATOM 4235 O O . ASP A 1 514 ? -2.512 24.828 -17.734 1 58.06 514 ASP A O 1
ATOM 4239 N N . GLU A 1 515 ? -1.877 26.656 -18.906 1 57.06 515 GLU A N 1
ATOM 4240 C CA . GLU A 1 515 ? -3.238 27.109 -19.172 1 57.06 515 GLU A CA 1
ATOM 4241 C C . GLU A 1 515 ? -4.02 26.078 -19.984 1 57.06 515 GLU A C 1
ATOM 4243 O O . GLU A 1 515 ? -5.25 26.047 -19.938 1 57.06 515 GLU A O 1
ATOM 4248 N N . ASN A 1 516 ? -3.193 25.234 -20.672 1 56.16 516 ASN A N 1
ATOM 4249 C CA . ASN A 1 516 ? -3.838 24.219 -21.484 1 56.16 516 ASN A CA 1
ATOM 4250 C C . ASN A 1 516 ? -3.875 22.859 -20.766 1 56.16 516 ASN A C 1
ATOM 4252 O O . ASN A 1 516 ? -4.062 21.828 -21.406 1 56.16 516 ASN A O 1
ATOM 4256 N N . LEU A 1 517 ? -3.594 22.984 -19.547 1 57.91 517 LEU A N 1
ATOM 4257 C CA . LEU A 1 517 ? -3.652 21.812 -18.672 1 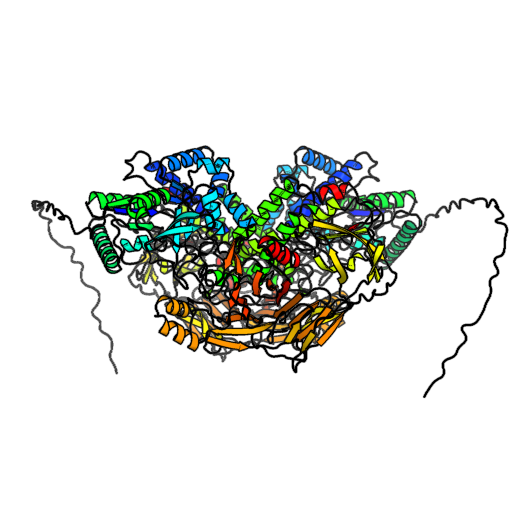57.91 517 LEU A CA 1
ATOM 4258 C C . LEU A 1 517 ? -2.537 20.828 -19.016 1 57.91 517 LEU A C 1
ATOM 4260 O O . LEU A 1 517 ? -2.643 19.641 -18.703 1 57.91 517 LEU A O 1
ATOM 4264 N N . ASN A 1 518 ? -1.558 21.453 -19.688 1 60.41 518 ASN A N 1
ATOM 4265 C CA . ASN A 1 518 ? -0.366 20.641 -19.891 1 60.41 518 ASN A CA 1
ATOM 4266 C C . ASN A 1 518 ? 0.533 20.641 -18.656 1 60.41 518 ASN A C 1
ATOM 4268 O O . ASN A 1 518 ? 0.685 21.672 -18 1 60.41 518 ASN A O 1
ATOM 4272 N N . THR A 1 519 ? 0.882 19.422 -18.312 1 62.91 519 THR A N 1
ATOM 4273 C CA . THR A 1 519 ? 1.779 19.312 -17.172 1 62.91 519 THR A CA 1
ATOM 4274 C C . THR A 1 519 ? 3.236 19.312 -17.625 1 62.91 519 THR A C 1
ATOM 4276 O O . THR A 1 519 ? 3.58 18.672 -18.625 1 62.91 519 THR A O 1
ATOM 4279 N N . SER A 1 520 ? 3.965 20.281 -17.047 1 64.62 520 SER A N 1
ATOM 4280 C CA . SER A 1 520 ? 5.406 20.297 -17.281 1 64.62 520 SER A CA 1
ATOM 4281 C C . SER A 1 520 ? 6.172 20.516 -15.984 1 64.62 520 SER A C 1
ATOM 4283 O O . SER A 1 520 ? 5.57 20.734 -14.93 1 64.62 520 SER A O 1
ATOM 4285 N N . ARG A 1 521 ? 7.438 20.219 -16.062 1 65.69 521 ARG A N 1
ATOM 4286 C CA . ARG A 1 521 ? 8.297 20.531 -14.93 1 65.69 521 ARG A CA 1
ATOM 4287 C C . ARG A 1 521 ? 9.031 21.844 -15.133 1 65.69 521 ARG A C 1
ATOM 4289 O O . ARG A 1 521 ? 9.484 22.141 -16.234 1 65.69 521 ARG A O 1
ATOM 4296 N N . GLU A 1 522 ? 8.805 22.703 -14.102 1 58.84 522 GLU A N 1
ATOM 4297 C CA . GLU A 1 522 ? 9.57 23.938 -14.156 1 58.84 522 GLU A CA 1
ATOM 4298 C C . GLU A 1 522 ? 10.617 24 -13.047 1 58.84 522 GLU A C 1
ATOM 4300 O O . GLU A 1 522 ? 10.383 23.484 -11.945 1 58.84 522 GLU A O 1
ATOM 4305 N N . ALA A 1 523 ? 11.758 24.391 -13.5 1 56.34 523 ALA A N 1
ATOM 4306 C CA . ALA A 1 523 ? 12.812 24.625 -12.523 1 56.34 523 ALA A CA 1
ATOM 4307 C C . ALA A 1 523 ? 12.531 25.891 -11.711 1 56.34 523 ALA A C 1
ATOM 4309 O O . ALA A 1 523 ? 12.359 26.969 -12.266 1 56.34 523 ALA A O 1
ATOM 4310 N N . ILE A 1 524 ? 12.117 25.859 -10.547 1 52.44 524 ILE A N 1
ATOM 4311 C CA . ILE A 1 524 ? 11.93 27.031 -9.719 1 52.44 524 ILE A CA 1
ATOM 4312 C C . ILE A 1 524 ? 13.172 27.266 -8.852 1 52.44 524 ILE A C 1
ATOM 4314 O O . ILE A 1 524 ? 13.805 26.297 -8.414 1 52.44 524 ILE A O 1
ATOM 4318 N N . PRO A 1 525 ? 13.562 28.656 -8.836 1 49.5 525 PRO A N 1
ATOM 4319 C CA . PRO A 1 525 ? 14.664 28.938 -7.902 1 49.5 525 PRO A CA 1
ATOM 4320 C C . PRO A 1 525 ? 14.383 28.422 -6.492 1 49.5 525 PRO A C 1
ATOM 4322 O O . PRO A 1 525 ? 13.234 28.469 -6.031 1 49.5 525 PRO A O 1
ATOM 4325 N N . GLY A 1 526 ? 15.227 27.797 -5.824 1 53.19 526 GLY A N 1
ATOM 4326 C CA . GLY A 1 526 ? 14.945 27.406 -4.445 1 53.19 526 GLY A CA 1
ATOM 4327 C C . GLY A 1 526 ? 15.516 26.062 -4.074 1 53.19 526 GLY A C 1
ATOM 4328 O O . GLY A 1 526 ? 14.992 25.375 -3.191 1 53.19 526 GLY A O 1
ATOM 4329 N N . GLY A 1 527 ? 16.469 25.828 -4.891 1 57.19 527 GLY A N 1
ATOM 4330 C CA . GLY A 1 527 ? 17.062 24.562 -4.539 1 57.19 527 GLY A CA 1
ATOM 4331 C C . GLY A 1 527 ? 17.609 24.531 -3.121 1 57.19 527 GLY A C 1
ATOM 4332 O O . GLY A 1 527 ? 18.141 25.516 -2.629 1 57.19 527 GLY A O 1
ATOM 4333 N N . THR A 1 528 ? 17.016 23.688 -2.262 1 67.69 528 THR A N 1
ATOM 4334 C CA . THR A 1 528 ? 17.312 23.578 -0.842 1 67.69 528 THR A CA 1
ATOM 4335 C C . THR A 1 528 ? 18.531 22.672 -0.625 1 67.69 528 THR A C 1
ATOM 4337 O O . THR A 1 528 ? 18.656 22.031 0.417 1 67.69 528 THR A O 1
ATOM 4340 N N . GLU A 1 529 ? 19.469 22.734 -1.788 1 80.56 529 GLU A N 1
ATOM 4341 C CA . GLU A 1 529 ? 20.609 21.844 -1.59 1 80.56 529 GLU A CA 1
ATOM 4342 C C . GLU A 1 529 ? 21.938 22.594 -1.813 1 80.56 529 GLU A C 1
ATOM 4344 O O . GLU A 1 529 ? 22 23.5 -2.65 1 80.56 529 GLU A O 1
ATOM 4349 N N . ALA A 1 530 ? 22.891 22.297 -1.072 1 87.38 530 ALA A N 1
ATOM 4350 C CA . ALA A 1 530 ? 24.281 22.719 -1.23 1 87.38 530 ALA A CA 1
ATOM 4351 C C . ALA A 1 530 ? 25.203 21.516 -1.297 1 87.38 530 ALA A C 1
ATOM 4353 O O . ALA A 1 530 ? 24.859 20.422 -0.822 1 87.38 530 ALA A O 1
ATOM 4354 N N . TRP A 1 531 ? 26.359 21.734 -2.008 1 91.12 531 TRP A N 1
ATOM 4355 C CA . TRP A 1 531 ? 27.281 20.609 -2.205 1 91.12 531 TRP A CA 1
ATOM 4356 C C . TRP A 1 531 ? 28.719 21.047 -1.996 1 91.12 531 TRP A C 1
ATOM 4358 O O . TRP A 1 531 ? 29.078 22.188 -2.297 1 91.12 531 TRP A O 1
ATOM 4368 N N . PHE A 1 532 ? 29.453 20.266 -1.506 1 92.38 532 PHE A N 1
ATOM 4369 C CA . PHE A 1 532 ? 30.906 20.453 -1.528 1 92.38 532 PHE A CA 1
ATOM 4370 C C . PHE A 1 532 ? 31.609 19.125 -1.83 1 92.38 532 PHE A C 1
ATOM 4372 O O . PHE A 1 532 ? 31 18.062 -1.739 1 92.38 532 PHE A O 1
ATOM 4379 N N . TRP A 1 533 ? 32.812 19.219 -2.312 1 92.56 533 TRP A N 1
ATOM 4380 C CA . TRP A 1 533 ? 33.531 18.062 -2.82 1 92.56 533 TRP A CA 1
ATOM 4381 C C . TRP A 1 533 ? 34.469 17.5 -1.757 1 92.56 533 TRP A C 1
ATOM 4383 O O . TRP A 1 533 ? 35.125 18.25 -1.035 1 92.56 533 TRP A O 1
ATOM 4393 N N . VAL A 1 534 ? 34.5 16.219 -1.56 1 92.56 534 VAL A N 1
ATOM 4394 C CA . VAL A 1 534 ? 35.5 15.555 -0.725 1 92.56 534 VAL A CA 1
ATOM 4395 C C . VAL A 1 534 ? 36.281 14.562 -1.565 1 92.56 534 VAL A C 1
ATOM 4397 O O . VAL A 1 534 ? 35.75 13.953 -2.494 1 92.56 534 VAL A O 1
ATOM 4400 N N . SER A 1 535 ? 37.531 14.391 -1.198 1 90.94 535 SER A N 1
ATOM 4401 C CA . SER A 1 535 ? 38.406 13.438 -1.876 1 90.94 535 SER A CA 1
ATOM 4402 C C . SER A 1 535 ? 38.906 12.367 -0.914 1 90.94 535 SER A C 1
ATOM 4404 O O . SER A 1 535 ? 39.438 12.68 0.154 1 90.94 535 SER A O 1
ATOM 4406 N N . ASP A 1 536 ? 38.625 11.148 -1.27 1 92.44 536 ASP A N 1
ATOM 4407 C CA . ASP A 1 536 ? 39.188 9.969 -0.62 1 92.44 536 ASP A CA 1
ATOM 4408 C C . ASP A 1 536 ? 38.812 9.93 0.862 1 92.44 536 ASP A C 1
ATOM 4410 O O . ASP A 1 536 ? 39.688 9.758 1.718 1 92.44 536 ASP A O 1
ATOM 4414 N N . MET A 1 537 ? 37.688 10.227 1.114 1 94.56 537 MET A N 1
ATOM 4415 C CA . MET A 1 537 ? 37.219 10.039 2.484 1 94.56 537 MET A CA 1
ATOM 4416 C C . MET A 1 537 ? 37.281 8.562 2.881 1 94.56 537 MET A C 1
ATOM 4418 O O . MET A 1 537 ? 36.656 7.715 2.227 1 94.56 537 MET A O 1
ATOM 4422 N N . PRO A 1 538 ? 37.938 8.234 3.932 1 96.44 538 PRO A N 1
ATOM 4423 C CA . PRO A 1 538 ? 38.188 6.828 4.258 1 96.44 538 PRO A CA 1
ATOM 4424 C C . PRO A 1 538 ? 36.906 6.051 4.535 1 96.44 538 PRO A C 1
ATOM 4426 O O . PRO A 1 538 ? 35.906 6.633 4.957 1 96.44 538 PRO A O 1
ATOM 4429 N N . ALA A 1 539 ? 36.969 4.762 4.328 1 97.56 539 ALA A N 1
ATOM 4430 C CA . ALA A 1 539 ? 35.875 3.842 4.605 1 97.56 539 ALA A CA 1
ATOM 4431 C C . ALA A 1 539 ? 35.562 3.82 6.094 1 97.56 539 ALA A C 1
ATOM 4433 O O . ALA A 1 539 ? 36.438 3.889 6.941 1 97.56 539 ALA A O 1
ATOM 4434 N N . ASN A 1 540 ? 34.281 3.746 6.359 1 97.94 540 ASN A N 1
ATOM 4435 C CA . ASN A 1 540 ? 33.781 3.578 7.723 1 97.94 540 ASN A CA 1
ATOM 4436 C C . ASN A 1 540 ? 34.375 4.629 8.664 1 97.94 540 ASN A C 1
ATOM 4438 O O . ASN A 1 540 ? 34.906 4.293 9.719 1 97.94 540 ASN A O 1
ATOM 4442 N N . SER A 1 541 ? 34.188 5.832 8.211 1 97.5 541 SER A N 1
ATOM 4443 C CA . SER A 1 541 ? 34.781 6.938 8.969 1 97.5 541 SER A CA 1
ATOM 4444 C C . SER A 1 541 ? 33.875 8.172 8.906 1 97.5 541 SER A C 1
ATOM 4446 O O . SER A 1 541 ? 32.844 8.164 8.227 1 97.5 541 SER A O 1
ATOM 4448 N N . PHE A 1 542 ? 34.219 9.07 9.719 1 97.56 542 PHE A N 1
ATOM 4449 C CA . PHE A 1 542 ? 33.562 10.375 9.617 1 97.56 542 PHE A CA 1
ATOM 4450 C C . PHE A 1 542 ? 34.625 11.492 9.648 1 97.56 542 PHE A C 1
ATOM 4452 O O . PHE A 1 542 ? 35.719 11.297 10.125 1 97.56 542 PHE A O 1
ATOM 4459 N N . THR A 1 543 ? 34.281 12.57 9.078 1 96.88 543 THR A N 1
ATOM 4460 C CA . THR A 1 543 ? 35.094 13.789 9.102 1 96.88 543 THR A CA 1
ATOM 4461 C C . THR A 1 543 ? 34.281 14.961 9.633 1 96.88 543 THR A C 1
ATOM 4463 O O . THR A 1 543 ? 33.094 15.102 9.312 1 96.88 543 THR A O 1
ATOM 4466 N N . ARG A 1 544 ? 34.938 15.672 10.484 1 96.75 544 ARG A N 1
ATOM 4467 C CA . ARG A 1 544 ? 34.312 16.844 11.062 1 96.75 544 ARG A CA 1
ATOM 4468 C C . ARG A 1 544 ? 34.688 18.109 10.312 1 96.75 544 ARG A C 1
ATOM 4470 O O . ARG A 1 544 ? 35.875 18.391 10.125 1 96.75 544 ARG A O 1
ATOM 4477 N N . PHE A 1 545 ? 33.656 18.859 9.906 1 96.38 545 PHE A N 1
ATOM 4478 C CA . PHE A 1 545 ? 33.844 20.109 9.18 1 96.38 545 PHE A CA 1
ATOM 4479 C C . PHE A 1 545 ? 33.219 21.281 9.945 1 96.38 545 PHE A C 1
ATOM 4481 O O . PHE A 1 545 ? 32.469 21.078 10.898 1 96.38 545 PHE A O 1
ATOM 4488 N N . ALA A 1 546 ? 33.625 22.453 9.555 1 95.38 546 ALA A N 1
ATOM 4489 C CA . ALA A 1 546 ? 33 23.688 10 1 95.38 546 ALA A CA 1
ATOM 4490 C C . ALA A 1 546 ? 32.438 24.484 8.812 1 95.38 546 ALA A C 1
ATOM 4492 O O . ALA A 1 546 ? 33.094 24.609 7.777 1 95.38 546 ALA A O 1
ATOM 4493 N N . LEU A 1 547 ? 31.219 24.859 8.875 1 93.5 547 LEU A N 1
ATOM 4494 C CA . LEU A 1 547 ? 30.641 25.781 7.895 1 93.5 547 LEU A CA 1
ATOM 4495 C C . LEU A 1 547 ? 31.172 27.203 8.102 1 93.5 547 LEU A C 1
ATOM 4497 O O . LEU A 1 547 ? 31.312 27.656 9.242 1 93.5 547 LEU A O 1
ATOM 4501 N N . ASP A 1 548 ? 31.469 27.812 7.004 1 93.44 548 ASP A N 1
ATOM 4502 C CA . ASP A 1 548 ? 32.062 29.141 7.086 1 93.44 548 ASP A CA 1
ATOM 4503 C C . ASP A 1 548 ? 31.422 30.109 6.09 1 93.44 548 ASP A C 1
ATOM 4505 O O . ASP A 1 548 ? 31.031 29.703 4.992 1 93.44 548 ASP A O 1
ATOM 4509 N N . THR A 1 549 ? 31.266 31.359 6.449 1 94 549 THR A N 1
ATOM 4510 C CA . THR A 1 549 ? 30.656 32.375 5.586 1 94 549 THR A CA 1
ATOM 4511 C C . THR A 1 549 ? 31.703 33 4.672 1 94 549 THR A C 1
ATOM 4513 O O . THR A 1 549 ? 31.359 33.75 3.766 1 94 549 THR A O 1
ATOM 4516 N N . SER A 1 550 ? 32.906 32.688 4.855 1 92.69 550 SER A N 1
ATOM 4517 C CA . SER A 1 550 ? 33.969 33.219 4.031 1 92.69 550 SER A CA 1
ATOM 4518 C C . SER A 1 550 ? 34.125 32.469 2.729 1 92.69 550 SER A C 1
ATOM 4520 O O . SER A 1 550 ? 34 31.234 2.707 1 92.69 550 SER A O 1
ATOM 4522 N N . GLU A 1 551 ? 34.406 33.125 1.721 1 91 551 GLU A N 1
ATOM 4523 C CA . GLU A 1 551 ? 34.719 32.5 0.439 1 91 551 GLU A CA 1
ATOM 4524 C C . GLU A 1 551 ? 36.094 31.906 0.428 1 91 551 GLU A C 1
ATOM 4526 O O . GLU A 1 551 ? 37 32.375 1.119 1 91 551 GLU A O 1
ATOM 4531 N N . VAL A 1 552 ? 36.156 30.844 -0.181 1 89.12 552 VAL A N 1
ATOM 4532 C CA . VAL A 1 552 ? 37.469 30.234 -0.339 1 89.12 552 VAL A CA 1
ATOM 4533 C C . VAL A 1 552 ? 37.75 30 -1.821 1 89.12 552 VAL A C 1
ATOM 4535 O O . VAL A 1 552 ? 36.844 29.734 -2.602 1 89.12 552 VAL A O 1
ATOM 4538 N N . GLU A 1 553 ? 39 30.312 -2.092 1 78.62 553 GLU A N 1
ATOM 4539 C CA . GLU A 1 553 ? 39.438 30.078 -3.471 1 78.62 553 GLU A CA 1
ATOM 4540 C C . GLU A 1 553 ? 39.625 28.594 -3.74 1 78.62 553 GLU A C 1
ATOM 4542 O O . GLU A 1 553 ? 40.062 27.859 -2.854 1 78.62 553 GLU A O 1
ATOM 4547 N N . ILE A 1 554 ? 39.219 28.188 -4.891 1 75.38 554 ILE A N 1
ATOM 4548 C CA . ILE A 1 554 ? 39.406 26.812 -5.328 1 75.38 554 ILE A CA 1
ATOM 4549 C C . ILE A 1 554 ? 40.875 26.578 -5.629 1 75.38 554 ILE A C 1
ATOM 4551 O O . ILE A 1 554 ? 41.5 27.328 -6.383 1 75.38 554 ILE A O 1
ATOM 4555 N N . ILE A 1 555 ? 41.469 25.797 -4.719 1 61.41 555 ILE A N 1
ATOM 4556 C CA . ILE A 1 555 ? 42.875 25.484 -5.012 1 61.41 555 ILE A CA 1
ATOM 4557 C C . ILE A 1 555 ? 42.969 24.672 -6.301 1 61.41 555 ILE A C 1
ATOM 4559 O O . ILE A 1 555 ? 42.344 23.594 -6.402 1 61.41 555 ILE A O 1
ATOM 4563 N N . ASP A 1 556 ? 43.5 25.266 -7.391 1 60.56 556 ASP A N 1
ATOM 4564 C CA . ASP A 1 556 ? 43.688 24.625 -8.688 1 60.56 556 ASP A CA 1
ATOM 4565 C C . ASP A 1 556 ? 44.688 23.484 -8.617 1 60.56 556 ASP A C 1
ATOM 4567 O O . ASP A 1 556 ? 45.875 23.719 -8.406 1 60.56 556 ASP A O 1
ATOM 4571 N N . LYS A 1 557 ? 44.312 22.359 -8.188 1 65.06 557 LYS A N 1
ATOM 4572 C CA . LYS A 1 557 ? 45.219 21.219 -8.344 1 65.06 557 LYS A CA 1
ATOM 4573 C C . LYS A 1 557 ? 45.469 20.906 -9.812 1 65.06 557 LYS A C 1
ATOM 4575 O O . LYS A 1 557 ? 44.562 20.938 -10.625 1 65.06 557 LYS A O 1
ATOM 4580 N N . LYS A 1 558 ? 46.75 20.938 -10.125 1 73 558 LYS A N 1
ATOM 4581 C CA . LYS A 1 558 ? 47.125 20.484 -11.461 1 73 558 LYS A CA 1
ATOM 4582 C C . LYS A 1 558 ? 46.719 19.031 -11.68 1 73 558 LYS A C 1
ATOM 4584 O O . LYS A 1 558 ? 47.375 18.125 -11.148 1 73 558 LYS A O 1
ATOM 4589 N N . ILE A 1 559 ? 45.469 18.828 -12.117 1 81.25 559 ILE A N 1
ATOM 4590 C CA . ILE A 1 559 ? 45 17.469 -12.406 1 81.25 559 ILE A CA 1
ATOM 4591 C C . ILE A 1 559 ? 45 17.25 -13.914 1 81.25 559 ILE A C 1
ATOM 4593 O O . ILE A 1 559 ? 44.75 18.172 -14.688 1 81.25 559 ILE A O 1
ATOM 4597 N N . ASP A 1 560 ? 45.438 16.094 -14.273 1 86.81 560 ASP A N 1
ATOM 4598 C CA . ASP A 1 560 ? 45.281 15.695 -15.672 1 86.81 560 ASP A CA 1
ATOM 4599 C C . ASP A 1 560 ? 43.812 15.492 -16.031 1 86.81 560 ASP A C 1
ATOM 4601 O O . ASP A 1 560 ? 43.188 14.539 -15.562 1 86.81 560 ASP A O 1
ATOM 4605 N N . LEU A 1 561 ? 43.375 16.328 -16.812 1 92.5 561 LEU A N 1
ATOM 4606 C CA . LEU A 1 561 ? 41.969 16.25 -17.188 1 92.5 561 LEU A CA 1
ATOM 4607 C C . LEU A 1 561 ? 41.75 15.172 -18.234 1 92.5 561 LEU A C 1
ATOM 4609 O O . LEU A 1 561 ? 42.594 14.922 -19.078 1 92.5 561 LEU A O 1
ATOM 4613 N N . PRO A 1 562 ? 40.562 14.547 -18.188 1 95.81 562 PRO A N 1
ATOM 4614 C CA . PRO A 1 562 ? 40.281 13.555 -19.219 1 95.81 562 PRO A CA 1
ATOM 4615 C C . PRO A 1 562 ? 40 14.195 -20.594 1 95.81 562 PRO A C 1
ATOM 4617 O O . PRO A 1 562 ? 39.625 15.367 -20.656 1 95.81 562 PRO A O 1
ATOM 4620 N N . GLU A 1 563 ? 40.281 13.367 -21.609 1 96.62 563 GLU A N 1
ATOM 4621 C CA . GLU A 1 563 ? 39.875 13.742 -22.969 1 96.62 563 GLU A CA 1
ATOM 4622 C C . GLU A 1 563 ? 38.406 13.43 -23.234 1 96.62 563 GLU A C 1
ATOM 4624 O O . GLU A 1 563 ? 38 12.281 -23.094 1 96.62 563 GLU A O 1
ATOM 4629 N N . LEU A 1 564 ? 37.688 14.477 -23.594 1 97.25 564 LEU A N 1
ATOM 4630 C CA . LEU A 1 564 ? 36.25 14.305 -23.875 1 97.25 564 LEU A CA 1
ATOM 4631 C C . LEU A 1 564 ? 35.969 14.516 -25.359 1 97.25 564 LEU A C 1
ATOM 4633 O O . LEU A 1 564 ? 36.562 15.383 -26 1 97.25 564 LEU A O 1
ATOM 4637 N N . PHE A 1 565 ? 35.094 13.703 -25.875 1 97.25 565 PHE A N 1
ATOM 4638 C CA . PHE A 1 565 ? 34.562 13.883 -27.234 1 97.25 565 PHE A CA 1
ATOM 4639 C C . PHE A 1 565 ? 33.062 14.031 -27.219 1 97.25 565 PHE A C 1
ATOM 4641 O O . PHE A 1 565 ? 32.375 13.422 -26.406 1 97.25 565 PHE A O 1
ATOM 4648 N N . PHE A 1 566 ? 32.531 14.797 -28.156 1 97.44 566 PHE A N 1
ATOM 4649 C CA . PHE A 1 566 ? 31.094 15.102 -28.234 1 97.44 566 PHE A CA 1
ATOM 4650 C C . PHE A 1 566 ? 30.562 14.859 -29.641 1 97.44 566 PHE A C 1
ATOM 4652 O O . PHE A 1 566 ? 31.312 14.961 -30.609 1 97.44 566 PHE A O 1
ATOM 4659 N N . ASP A 1 567 ? 29.375 14.562 -29.688 1 96.62 567 ASP A N 1
ATOM 4660 C CA . ASP A 1 567 ? 28.75 14.43 -31 1 96.62 567 ASP A CA 1
ATOM 4661 C C . ASP A 1 567 ? 28.188 15.766 -31.469 1 96.62 567 ASP A C 1
ATOM 4663 O O . ASP A 1 567 ? 28.406 16.797 -30.828 1 96.62 567 ASP A O 1
ATOM 4667 N N . LYS A 1 568 ? 27.453 15.688 -32.625 1 95.38 568 LYS A N 1
ATOM 4668 C CA . LYS A 1 568 ? 26.953 16.906 -33.25 1 95.38 568 LYS A CA 1
ATOM 4669 C C . LYS A 1 568 ? 25.891 17.578 -32.375 1 95.38 568 LYS A C 1
ATOM 4671 O O . LYS A 1 568 ? 25.641 18.781 -32.531 1 95.38 568 LYS A O 1
ATOM 4676 N N . ASN A 1 569 ? 25.312 16.844 -31.453 1 96.56 569 ASN A N 1
ATOM 4677 C CA . ASN A 1 569 ? 24.266 17.391 -30.609 1 96.56 569 ASN A CA 1
ATOM 4678 C C . ASN A 1 569 ? 24.812 17.781 -29.234 1 96.56 569 ASN A C 1
ATOM 4680 O O . ASN A 1 569 ? 24.031 18.141 -28.328 1 96.56 569 ASN A O 1
ATOM 4684 N N . GLY A 1 570 ? 26.094 17.609 -29.078 1 97.12 570 GLY A N 1
ATOM 4685 C CA . GLY A 1 570 ? 26.719 18.047 -27.844 1 97.12 570 GLY A CA 1
ATOM 4686 C C . GLY A 1 570 ? 26.75 16.984 -26.766 1 97.12 570 GLY A C 1
ATOM 4687 O O . GLY A 1 570 ? 27.141 17.234 -25.625 1 97.12 570 GLY A O 1
ATOM 4688 N N . TRP A 1 571 ? 26.281 15.836 -27.078 1 98 571 TRP A N 1
ATOM 4689 C CA . TRP A 1 571 ? 26.328 14.75 -26.109 1 98 571 TRP A CA 1
ATOM 4690 C C . TRP A 1 571 ? 27.703 14.086 -26.094 1 98 571 TRP A C 1
ATOM 4692 O O . TRP A 1 571 ? 28.328 13.93 -27.141 1 98 571 TRP A O 1
ATOM 4702 N N . VAL A 1 572 ? 28.125 13.766 -24.969 1 98.19 572 VAL A N 1
ATOM 4703 C CA . VAL A 1 572 ? 29.453 13.188 -24.797 1 98.19 572 VAL A CA 1
ATOM 4704 C C . VAL A 1 572 ? 29.5 11.789 -25.422 1 98.19 572 VAL A C 1
ATOM 4706 O O . VAL A 1 572 ? 28.594 10.984 -25.188 1 98.19 572 VAL A O 1
ATOM 4709 N N . THR A 1 573 ? 30.562 11.5 -26.156 1 97.81 573 THR A N 1
ATOM 4710 C CA . THR A 1 573 ? 30.641 10.211 -26.844 1 97.81 573 THR A CA 1
ATOM 4711 C C . THR A 1 573 ? 31.75 9.352 -26.234 1 97.81 573 THR A C 1
ATOM 4713 O O . THR A 1 573 ? 31.766 8.133 -26.438 1 97.81 573 THR A O 1
ATOM 4716 N N . SER A 1 574 ? 32.688 9.953 -25.578 1 97.81 574 SER A N 1
ATOM 4717 C CA . SER A 1 574 ? 33.719 9.195 -24.891 1 97.81 574 SER A CA 1
ATOM 4718 C C . SER A 1 574 ? 34.469 10.078 -23.906 1 97.81 574 SER A C 1
ATOM 4720 O O . SER A 1 574 ? 34.469 11.305 -24.016 1 97.81 574 SER A O 1
ATOM 4722 N N . ALA A 1 575 ? 35.031 9.445 -22.938 1 97.81 575 ALA A N 1
ATOM 4723 C CA . ALA A 1 575 ? 35.906 10.062 -21.938 1 97.81 575 ALA A CA 1
ATOM 4724 C C . ALA A 1 575 ? 37.094 9.164 -21.625 1 97.81 575 ALA A C 1
ATOM 4726 O O . ALA A 1 575 ? 36.938 7.961 -21.391 1 97.81 575 ALA A O 1
ATOM 4727 N N . ARG A 1 576 ? 38.281 9.758 -21.656 1 97.25 576 ARG A N 1
ATOM 4728 C CA . ARG A 1 576 ? 39.5 8.984 -21.422 1 97.25 576 ARG A CA 1
ATOM 4729 C C . ARG A 1 576 ? 40.438 9.719 -20.469 1 97.25 576 ARG A C 1
ATOM 4731 O O . ARG A 1 576 ? 40.875 10.844 -20.75 1 97.25 576 ARG A O 1
ATOM 4738 N N . TRP A 1 577 ? 40.688 9.086 -19.438 1 96.06 577 TRP A N 1
ATOM 4739 C CA . TRP A 1 577 ? 41.656 9.617 -18.469 1 96.06 577 TRP A CA 1
ATOM 4740 C C . TRP A 1 577 ? 43.062 9.133 -18.781 1 96.06 577 TRP A C 1
ATOM 4742 O O . TRP A 1 577 ? 43.25 8.172 -19.531 1 96.06 577 TRP A O 1
ATOM 4752 N N . LYS A 1 578 ? 44 9.867 -18.172 1 91.88 578 LYS A N 1
ATOM 4753 C CA . LYS A 1 578 ? 45.406 9.445 -18.312 1 91.88 578 LYS A CA 1
ATOM 4754 C C . LYS A 1 578 ? 45.594 8.023 -17.781 1 91.88 578 LYS A C 1
ATOM 4756 O O . LYS A 1 578 ? 45.062 7.668 -16.734 1 91.88 578 LYS A O 1
ATOM 4761 N N . GLY A 1 579 ? 46.312 7.25 -18.547 1 87.75 579 GLY A N 1
ATOM 4762 C CA . GLY A 1 579 ? 46.594 5.883 -18.125 1 87.75 579 GLY A CA 1
ATOM 4763 C C . GLY A 1 579 ? 45.688 4.867 -18.797 1 87.75 579 GLY A C 1
ATOM 4764 O O . GLY A 1 579 ? 45.969 3.668 -18.781 1 87.75 579 GLY A O 1
ATOM 4765 N N . MET A 1 580 ? 44.625 5.379 -19.406 1 93.12 580 MET A N 1
ATOM 4766 C CA . MET A 1 580 ? 43.719 4.488 -20.109 1 93.12 580 MET A CA 1
ATOM 4767 C C . MET A 1 580 ? 44.125 4.359 -21.578 1 93.12 580 MET A C 1
ATOM 4769 O O . MET A 1 580 ? 44.344 5.367 -22.25 1 93.12 580 MET A O 1
ATOM 4773 N N . ASP A 1 581 ? 44.188 3.125 -22 1 93.25 581 ASP A N 1
ATOM 4774 C C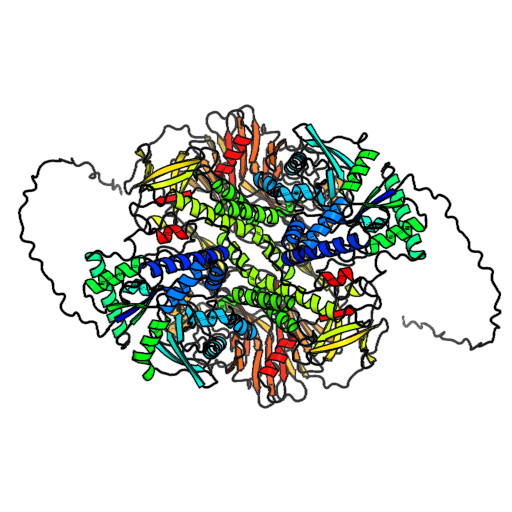A . ASP A 1 581 ? 44.438 2.918 -23.422 1 93.25 581 ASP A CA 1
ATOM 4775 C C . ASP A 1 581 ? 43.156 3.186 -24.25 1 93.25 581 ASP A C 1
ATOM 4777 O O . ASP A 1 581 ? 43.25 3.73 -25.344 1 93.25 581 ASP A O 1
ATOM 4781 N N . GLU A 1 582 ? 42.062 2.73 -23.703 1 95 582 GLU A N 1
ATOM 4782 C CA . GLU A 1 582 ? 40.75 2.941 -24.297 1 95 582 GLU A CA 1
ATOM 4783 C C . GLU A 1 582 ? 39.875 3.785 -23.391 1 95 582 GLU A C 1
ATOM 4785 O O . GLU A 1 582 ? 40.062 3.822 -22.172 1 95 582 GLU A O 1
ATOM 4790 N N . PRO A 1 583 ? 38.875 4.41 -23.984 1 96.88 583 PRO A N 1
ATOM 4791 C CA . PRO A 1 583 ? 38 5.25 -23.156 1 96.88 583 PRO A CA 1
ATOM 4792 C C . PRO A 1 583 ? 37.125 4.438 -22.219 1 96.88 583 PRO A C 1
ATOM 4794 O O . PRO A 1 583 ? 37.031 3.217 -22.359 1 96.88 583 PRO A O 1
ATOM 4797 N N . LEU A 1 584 ? 36.562 5.148 -21.297 1 97.69 584 LEU A N 1
ATOM 4798 C CA . LEU A 1 584 ? 35.688 4.516 -20.328 1 97.69 584 LEU A CA 1
ATOM 4799 C C . LEU A 1 584 ? 34.438 3.994 -21 1 97.69 584 LEU A C 1
ATOM 4801 O O . LEU A 1 584 ? 33.938 2.918 -20.656 1 97.69 584 LEU A O 1
ATOM 4805 N N . PHE A 1 585 ? 33.906 4.695 -21.938 1 98.19 585 PHE A N 1
ATOM 4806 C CA . PHE A 1 585 ? 32.75 4.332 -22.734 1 98.19 585 PHE A CA 1
ATOM 4807 C C . PHE A 1 585 ? 32.875 4.859 -24.156 1 98.19 585 PHE A C 1
ATOM 4809 O O . PHE A 1 585 ? 33.719 5.703 -24.438 1 98.19 585 PHE A O 1
ATOM 4816 N N . THR A 1 586 ? 32.031 4.324 -25 1 97.5 586 THR A N 1
ATOM 4817 C CA . THR A 1 586 ? 32.031 4.746 -26.391 1 97.5 586 THR A CA 1
ATOM 4818 C C . THR A 1 586 ? 30.672 5.355 -26.766 1 97.5 586 THR A C 1
ATOM 4820 O O . THR A 1 586 ? 29.828 5.605 -25.906 1 97.5 586 THR A O 1
ATOM 4823 N N . GLU A 1 587 ? 30.531 5.676 -27.953 1 97.19 587 GLU A N 1
ATOM 4824 C CA . GLU A 1 587 ? 29.359 6.398 -28.453 1 97.19 587 GLU A CA 1
ATOM 4825 C C . GLU A 1 587 ? 28.078 5.625 -28.156 1 97.19 587 GLU A C 1
ATOM 4827 O O . GLU A 1 587 ? 28.031 4.402 -28.312 1 97.19 587 GLU A O 1
ATOM 4832 N N . GLY A 1 588 ? 27.047 6.383 -27.703 1 97.31 588 GLY A N 1
ATOM 4833 C CA . GLY A 1 588 ? 25.734 5.793 -27.438 1 97.31 588 GLY A CA 1
ATOM 4834 C C . GLY A 1 588 ? 25.422 5.695 -25.969 1 97.31 588 GLY A C 1
ATOM 4835 O O . GLY A 1 588 ? 24.453 5.027 -25.578 1 97.31 588 GLY A O 1
ATOM 4836 N N . LEU A 1 589 ? 26.141 6.375 -25.125 1 98.31 589 LEU A N 1
ATOM 4837 C CA . LEU A 1 589 ? 25.953 6.34 -23.672 1 98.31 589 LEU A CA 1
ATOM 4838 C C . LEU A 1 589 ? 24.547 6.82 -23.312 1 98.31 589 LEU A C 1
ATOM 4840 O O . LEU A 1 589 ? 24.156 7.926 -23.672 1 98.31 589 LEU A O 1
ATOM 4844 N N . ALA A 1 590 ? 23.812 6.016 -22.594 1 98.06 590 ALA A N 1
ATOM 4845 C CA . ALA A 1 590 ? 22.5 6.309 -22.031 1 98.06 590 ALA A CA 1
ATOM 4846 C C . ALA A 1 590 ? 21.469 6.492 -23.141 1 98.06 590 ALA A C 1
ATOM 4848 O O . ALA A 1 590 ? 20.453 7.18 -22.953 1 98.06 590 ALA A O 1
ATOM 4849 N N . ASP A 1 591 ? 21.766 5.969 -24.328 1 98.19 591 ASP A N 1
ATOM 4850 C CA . ASP A 1 591 ? 20.688 5.887 -25.312 1 98.19 591 ASP A CA 1
ATOM 4851 C C . ASP A 1 591 ? 19.516 5.09 -24.75 1 98.19 591 ASP A C 1
ATOM 4853 O O . ASP A 1 591 ? 19.703 4.082 -24.078 1 98.19 591 ASP A O 1
ATOM 4857 N N . PHE A 1 592 ? 18.328 5.594 -25.062 1 98.25 592 PHE A N 1
ATOM 4858 C CA . PHE A 1 592 ? 17.094 5.012 -24.531 1 98.25 592 PHE A CA 1
ATOM 4859 C C . PHE A 1 592 ? 16.297 4.34 -25.656 1 98.25 592 PHE A C 1
ATOM 4861 O O . PHE A 1 592 ? 16.062 4.941 -26.703 1 98.25 592 PHE A O 1
ATOM 4868 N N . MET A 1 593 ? 15.891 3.098 -25.391 1 98.12 593 MET A N 1
ATOM 4869 C CA . MET A 1 593 ? 15.164 2.309 -26.391 1 98.12 593 MET A CA 1
ATOM 4870 C C . MET A 1 593 ? 13.914 1.682 -25.781 1 98.12 593 MET A C 1
ATOM 4872 O O . MET A 1 593 ? 13.945 1.213 -24.641 1 98.12 593 MET A O 1
ATOM 4876 N N . VAL A 1 594 ? 12.852 1.691 -26.578 1 97.44 594 VAL A N 1
ATOM 4877 C CA . VAL A 1 594 ? 11.648 0.936 -26.234 1 97.44 594 VAL A CA 1
ATOM 4878 C C . VAL A 1 594 ? 11.453 -0.2 -27.234 1 97.44 594 VAL A C 1
ATOM 4880 O O . VAL A 1 594 ? 11.531 0.013 -28.453 1 97.44 594 VAL A O 1
ATOM 4883 N N . VAL A 1 595 ? 11.281 -1.374 -26.672 1 96.31 595 VAL A N 1
ATOM 4884 C CA . VAL A 1 595 ? 10.891 -2.516 -27.484 1 96.31 595 VAL A CA 1
ATOM 4885 C C . VAL A 1 595 ? 9.391 -2.748 -27.375 1 96.31 595 VAL A C 1
ATOM 4887 O O . VAL A 1 595 ? 8.883 -3.031 -26.281 1 96.31 595 VAL A O 1
ATOM 4890 N N . HIS A 1 596 ? 8.727 -2.654 -28.516 1 93.12 596 HIS A N 1
ATOM 4891 C CA . HIS A 1 596 ? 7.289 -2.908 -28.578 1 93.12 596 HIS A CA 1
ATOM 4892 C C . HIS A 1 596 ? 7.004 -4.336 -29.016 1 93.12 596 HIS A C 1
ATOM 4894 O O . HIS A 1 596 ? 7.719 -4.887 -29.859 1 93.12 596 HIS A O 1
ATOM 4900 N N . PHE A 1 597 ? 6.07 -4.93 -28.406 1 89.38 597 PHE A N 1
ATOM 4901 C CA . PHE A 1 597 ? 5.586 -6.242 -28.828 1 89.38 597 PHE A CA 1
ATOM 4902 C C . PHE A 1 597 ? 4.199 -6.133 -29.438 1 89.38 597 PHE A C 1
ATOM 4904 O O . PHE A 1 597 ? 3.205 -5.98 -28.734 1 89.38 597 PHE A O 1
ATOM 4911 N N . ASN A 1 598 ? 4.137 -6.254 -30.688 1 79.5 598 ASN A N 1
ATOM 4912 C CA . ASN A 1 598 ? 2.91 -5.969 -31.422 1 79.5 598 ASN A CA 1
ATOM 4913 C C . ASN A 1 598 ? 2.16 -7.246 -31.781 1 79.5 598 ASN A C 1
ATOM 4915 O O . ASN A 1 598 ? 2.76 -8.32 -31.859 1 79.5 598 ASN A O 1
ATOM 4919 N N . ASP A 1 599 ? 0.9 -7.109 -31.891 1 63.81 599 ASP A N 1
ATOM 4920 C CA . ASP A 1 599 ? -0.02 -8.008 -32.594 1 63.81 599 ASP A CA 1
ATOM 4921 C C . ASP A 1 599 ? -0.131 -9.344 -31.859 1 63.81 599 ASP A C 1
ATOM 4923 O O . ASP A 1 599 ? -0.33 -10.383 -32.5 1 63.81 599 ASP A O 1
ATOM 4927 N N . MET A 1 600 ? 0.141 -9.297 -30.625 1 66.19 600 MET A N 1
ATOM 4928 C CA . MET A 1 600 ? -0.016 -10.578 -29.922 1 66.19 600 MET A CA 1
ATOM 4929 C C . MET A 1 600 ? -0.309 -10.359 -28.453 1 66.19 600 MET A C 1
ATOM 4931 O O . MET A 1 600 ? 0.296 -9.492 -27.812 1 66.19 600 MET A O 1
ATOM 4935 N N . ASP A 1 601 ? -1.273 -11.148 -28.094 1 69.44 601 ASP A N 1
ATOM 4936 C CA . ASP A 1 601 ? -1.579 -11.07 -26.672 1 69.44 601 ASP A CA 1
ATOM 4937 C C . ASP A 1 601 ? -0.471 -11.711 -25.828 1 69.44 601 ASP A C 1
ATOM 4939 O O . ASP A 1 601 ? 0.34 -12.477 -26.359 1 69.44 601 ASP A O 1
ATOM 4943 N N . ARG A 1 602 ? -0.399 -11.469 -24.594 1 74.88 602 ARG A N 1
ATOM 4944 C CA . ARG A 1 602 ? 0.658 -11.883 -23.688 1 74.88 602 ARG A CA 1
ATOM 4945 C C . ARG A 1 602 ? 0.729 -13.406 -23.578 1 74.88 602 ARG A C 1
ATOM 4947 O O . ARG A 1 602 ? 1.819 -13.977 -23.531 1 74.88 602 ARG A O 1
ATOM 4954 N N . TRP A 1 603 ? -0.376 -13.977 -23.562 1 68.19 603 TRP A N 1
ATOM 4955 C CA . TRP A 1 603 ? -0.407 -15.43 -23.422 1 68.19 603 TRP A CA 1
ATOM 4956 C C . TRP A 1 603 ? 0.175 -16.109 -24.656 1 68.19 603 TRP A C 1
ATOM 4958 O O . TRP A 1 603 ? 0.95 -17.047 -24.547 1 68.19 603 TRP A O 1
ATOM 4968 N N . SER A 1 604 ? -0.134 -15.492 -25.797 1 70 604 SER A N 1
ATOM 4969 C CA . SER A 1 604 ? 0.376 -16.047 -27.047 1 70 604 SER A CA 1
ATOM 4970 C C . SER A 1 604 ? 1.894 -15.914 -27.141 1 70 604 SER A C 1
ATOM 4972 O O . SER A 1 604 ? 2.566 -16.797 -27.672 1 70 604 SER A O 1
ATOM 4974 N N . GLN A 1 605 ? 2.33 -14.961 -26.641 1 72.44 605 GLN A N 1
ATOM 4975 C CA . GLN A 1 605 ? 3.779 -14.781 -26.609 1 72.44 605 GLN A CA 1
ATOM 4976 C C . GLN A 1 605 ? 4.449 -15.875 -25.781 1 72.44 605 GLN A C 1
ATOM 4978 O O . GLN A 1 605 ? 5.469 -16.438 -26.188 1 72.44 605 GLN A O 1
ATOM 4983 N N . GLY A 1 606 ? 3.826 -16.219 -24.703 1 70 606 GLY A N 1
ATOM 4984 C CA . GLY A 1 606 ? 4.324 -17.297 -23.875 1 70 606 GLY A CA 1
ATOM 4985 C C . GLY A 1 606 ? 4.266 -18.656 -24.562 1 70 606 GLY A C 1
ATOM 4986 O O . GLY A 1 606 ? 5.176 -19.469 -24.422 1 70 606 GLY A O 1
ATOM 4987 N N . ASP A 1 607 ? 3.293 -18.75 -25.359 1 69.69 607 ASP A N 1
ATOM 4988 C CA . ASP A 1 607 ? 3.123 -20 -26.094 1 69.69 607 ASP A CA 1
ATOM 4989 C C . ASP A 1 607 ? 4.215 -20.172 -27.156 1 69.69 607 ASP A C 1
ATOM 4991 O O . ASP A 1 607 ? 4.734 -21.266 -27.344 1 69.69 607 ASP A O 1
ATOM 4995 N N . ILE A 1 608 ? 4.48 -19.125 -27.781 1 69.44 608 ILE A N 1
ATOM 4996 C CA . ILE A 1 608 ? 5.559 -19.141 -28.766 1 69.44 608 ILE A CA 1
ATOM 4997 C C . ILE A 1 608 ? 6.867 -19.547 -28.078 1 69.44 608 ILE A C 1
ATOM 4999 O O . ILE A 1 608 ? 7.586 -20.422 -28.578 1 69.44 608 ILE A O 1
ATOM 5003 N N . TYR A 1 609 ? 7.012 -19.078 -27.047 1 72.31 609 TYR A N 1
ATOM 5004 C CA . TYR A 1 609 ? 8.227 -19.312 -26.281 1 72.31 609 TYR A CA 1
ATOM 5005 C C . TYR A 1 609 ? 8.375 -20.781 -25.906 1 72.31 609 TYR A C 1
ATOM 5007 O O . TYR A 1 609 ? 9.469 -21.344 -25.984 1 72.31 609 TYR A O 1
ATOM 5015 N N . MET A 1 610 ? 7.277 -21.391 -25.578 1 71.31 610 MET A N 1
ATOM 5016 C CA . MET A 1 610 ? 7.289 -22.734 -25.016 1 71.31 610 MET A CA 1
ATOM 5017 C C . MET A 1 610 ? 7.27 -23.781 -26.125 1 71.31 610 MET A C 1
ATOM 5019 O O . MET A 1 610 ? 7.91 -24.828 -26 1 71.31 610 MET A O 1
ATOM 5023 N N . HIS A 1 611 ? 6.617 -23.516 -27.203 1 70.75 611 HIS A N 1
ATOM 5024 C CA . HIS A 1 611 ? 6.234 -24.625 -28.078 1 70.75 611 HIS A CA 1
ATOM 5025 C C . HIS A 1 611 ? 6.941 -24.531 -29.422 1 70.75 611 HIS A C 1
ATOM 5027 O O . HIS A 1 611 ? 7.047 -25.531 -30.141 1 70.75 611 HIS A O 1
ATOM 5033 N N . MET A 1 612 ? 7.418 -23.422 -29.734 1 74.06 612 MET A N 1
ATOM 5034 C CA . MET A 1 612 ? 8.031 -23.297 -31.047 1 74.06 612 MET A CA 1
ATOM 5035 C C . MET A 1 612 ? 9.5 -23.688 -31 1 74.06 612 MET A C 1
ATOM 5037 O O . MET A 1 612 ? 10.172 -23.5 -29.984 1 74.06 612 MET A O 1
ATOM 5041 N N . ASP A 1 613 ? 9.828 -24.297 -32.094 1 82.38 613 ASP A N 1
ATOM 5042 C CA . ASP A 1 613 ? 11.258 -24.594 -32.188 1 82.38 613 ASP A CA 1
ATOM 5043 C C . ASP A 1 613 ? 12.078 -23.312 -32.25 1 82.38 613 ASP A C 1
ATOM 5045 O O . ASP A 1 613 ? 11.531 -22.219 -32.438 1 82.38 613 ASP A O 1
ATOM 5049 N N . GLU A 1 614 ? 13.289 -23.469 -32.125 1 84.62 614 GLU A N 1
ATOM 5050 C CA . GLU A 1 614 ? 14.188 -22.328 -31.938 1 84.62 614 GLU A CA 1
ATOM 5051 C C . GLU A 1 614 ? 14.109 -21.375 -33.125 1 84.62 614 GLU A C 1
ATOM 5053 O O . GLU A 1 614 ? 13.922 -20.156 -32.938 1 84.62 614 GLU A O 1
ATOM 5058 N N . ALA A 1 615 ? 14.273 -21.891 -34.281 1 87 615 ALA A N 1
ATOM 5059 C CA . ALA A 1 615 ? 14.305 -21.062 -35.469 1 87 615 ALA A CA 1
ATOM 5060 C C . ALA A 1 615 ? 12.984 -20.312 -35.656 1 87 615 ALA A C 1
ATOM 5062 O O . ALA A 1 615 ? 12.969 -19.125 -35.938 1 87 615 ALA A O 1
ATOM 5063 N N . GLN A 1 616 ? 11.953 -21.031 -35.438 1 88.75 616 GLN A N 1
ATOM 5064 C CA . GLN A 1 616 ? 10.633 -20.438 -35.594 1 88.75 616 GLN A CA 1
ATOM 5065 C C . GLN A 1 616 ? 10.375 -19.391 -34.5 1 88.75 616 GLN A C 1
ATOM 5067 O O . GLN A 1 616 ? 9.781 -18.344 -34.781 1 88.75 616 GLN A O 1
ATOM 5072 N N . ARG A 1 617 ? 10.727 -19.719 -33.312 1 88.62 617 ARG A N 1
ATOM 5073 C CA . ARG A 1 617 ? 10.562 -18.797 -32.188 1 88.62 617 ARG A CA 1
ATOM 5074 C C . ARG A 1 617 ? 11.281 -17.484 -32.469 1 88.62 617 ARG A C 1
ATOM 5076 O O . ARG A 1 617 ? 10.688 -16.406 -32.344 1 88.62 617 ARG A O 1
ATOM 5083 N N . ILE A 1 618 ? 12.469 -17.562 -32.938 1 88.5 618 ILE A N 1
ATOM 5084 C CA . ILE A 1 618 ? 13.289 -16.375 -33.188 1 88.5 618 ILE A CA 1
ATOM 5085 C C . ILE A 1 618 ? 12.656 -15.547 -34.281 1 88.5 618 ILE A C 1
ATOM 5087 O O . ILE A 1 618 ? 12.562 -14.32 -34.188 1 88.5 618 ILE A O 1
ATOM 5091 N N . GLU A 1 619 ? 12.234 -16.219 -35.281 1 88.69 619 GLU A N 1
ATOM 5092 C CA . GLU A 1 619 ? 11.594 -15.531 -36.406 1 88.69 619 GLU A CA 1
ATOM 5093 C C . GLU A 1 619 ? 10.328 -14.812 -35.969 1 88.69 619 GLU A C 1
ATOM 5095 O O . GLU A 1 619 ? 10.109 -13.648 -36.312 1 88.69 619 GLU A O 1
ATOM 5100 N N . LYS A 1 620 ? 9.594 -15.5 -35.25 1 87.31 620 LYS A N 1
ATOM 5101 C CA . LYS A 1 620 ? 8.336 -14.93 -34.781 1 87.31 620 LYS A CA 1
ATOM 5102 C C . LYS A 1 620 ? 8.578 -13.719 -33.875 1 87.31 620 LYS A C 1
ATOM 5104 O O . LYS A 1 620 ? 7.883 -12.703 -34 1 87.31 620 LYS A O 1
ATOM 5109 N N . PHE A 1 621 ? 9.484 -13.75 -33 1 87.88 621 PHE A N 1
ATOM 5110 C CA . PHE A 1 621 ? 9.766 -12.641 -32.094 1 87.88 621 PHE A CA 1
ATOM 5111 C C . PHE A 1 621 ? 10.367 -11.469 -32.875 1 87.88 621 PHE A C 1
ATOM 5113 O O . PHE A 1 621 ? 10.109 -10.305 -32.531 1 87.88 621 PHE A O 1
ATOM 5120 N N . ASN A 1 622 ? 11.086 -11.789 -33.781 1 87.06 622 ASN A N 1
ATOM 5121 C CA . ASN A 1 622 ? 11.602 -10.719 -34.625 1 87.06 622 ASN A CA 1
ATOM 5122 C C . ASN A 1 622 ? 10.484 -10.016 -35.406 1 87.06 622 ASN A C 1
ATOM 5124 O O . ASN A 1 622 ? 10.555 -8.812 -35.625 1 87.06 622 ASN A O 1
ATOM 5128 N N . GLU A 1 623 ? 9.562 -10.766 -35.719 1 87.12 623 GLU A N 1
ATOM 5129 C CA . GLU A 1 623 ? 8.422 -10.227 -36.438 1 87.12 623 GLU A CA 1
ATOM 5130 C C . GLU A 1 623 ? 7.562 -9.336 -35.562 1 87.12 623 GLU A C 1
ATOM 5132 O O . GLU A 1 623 ? 7.055 -8.305 -36 1 87.12 623 GLU A O 1
ATOM 5137 N N . ILE A 1 624 ? 7.438 -9.68 -34.406 1 87.38 624 ILE A N 1
ATOM 5138 C CA . ILE A 1 624 ? 6.438 -9.008 -33.562 1 87.38 624 ILE A CA 1
ATOM 5139 C C . ILE A 1 624 ? 7.098 -7.879 -32.781 1 87.38 624 ILE A C 1
ATOM 5141 O O . ILE A 1 624 ? 6.41 -7.047 -32.188 1 87.38 624 ILE A O 1
ATOM 5145 N N . THR A 1 625 ? 8.391 -7.848 -32.75 1 90.75 625 THR A N 1
ATOM 5146 C CA . THR A 1 625 ? 9.062 -6.832 -31.953 1 90.75 625 THR A CA 1
ATOM 5147 C C . THR A 1 625 ? 9.492 -5.652 -32.812 1 90.75 625 THR A C 1
ATOM 5149 O O . THR A 1 625 ? 9.883 -5.84 -33.969 1 90.75 625 THR A O 1
ATOM 5152 N N . ARG A 1 626 ? 9.344 -4.457 -32.25 1 92.69 626 ARG A N 1
ATOM 5153 C CA . ARG A 1 626 ? 9.82 -3.227 -32.875 1 92.69 626 ARG A CA 1
ATOM 5154 C C . ARG A 1 626 ? 10.609 -2.377 -31.891 1 92.69 626 ARG A C 1
ATOM 5156 O O . ARG A 1 626 ? 10.102 -2.047 -30.812 1 92.69 626 ARG A O 1
ATOM 5163 N N . MET A 1 627 ? 11.781 -2.078 -32.312 1 95.12 627 MET A N 1
ATOM 5164 C CA . MET A 1 627 ? 12.633 -1.23 -31.469 1 95.12 627 MET A CA 1
ATOM 5165 C C . MET A 1 627 ? 12.5 0.234 -31.875 1 95.12 627 MET A C 1
ATOM 5167 O O . MET A 1 627 ? 12.523 0.561 -33.062 1 95.12 627 MET A O 1
ATOM 5171 N N . GLU A 1 628 ? 12.328 1.062 -30.938 1 96.81 628 GLU A N 1
ATOM 5172 C CA . GLU A 1 628 ? 12.234 2.502 -31.172 1 96.81 628 GLU A CA 1
ATOM 5173 C C . GLU A 1 628 ? 13.141 3.271 -30.219 1 96.81 628 GLU A C 1
ATOM 5175 O O . GLU A 1 628 ? 13.023 3.141 -28.984 1 96.81 628 GLU A O 1
ATOM 5180 N N . TRP A 1 629 ? 14 4.035 -30.75 1 98 629 TRP A N 1
ATOM 5181 C CA . TRP A 1 629 ? 14.977 4.785 -29.984 1 98 629 TRP A CA 1
ATOM 5182 C C . TRP A 1 629 ? 14.484 6.203 -29.703 1 98 629 TRP A C 1
ATOM 5184 O O . TRP A 1 629 ? 13.797 6.797 -30.531 1 98 629 TRP A O 1
ATOM 5194 N N . ALA A 1 630 ? 14.852 6.711 -28.547 1 98.38 630 ALA A N 1
ATOM 5195 C CA . ALA A 1 630 ? 14.594 8.117 -28.25 1 98.38 630 ALA A CA 1
ATOM 5196 C C . ALA A 1 630 ? 15.516 9.023 -29.062 1 98.38 630 ALA A C 1
ATOM 5198 O O . ALA A 1 630 ? 16.594 8.609 -29.484 1 98.38 630 ALA A O 1
ATOM 5199 N N . LYS A 1 631 ? 15.023 10.258 -29.25 1 97.81 631 LYS A N 1
ATOM 5200 C CA . LYS A 1 631 ? 15.789 11.25 -30 1 97.81 631 LYS A CA 1
ATOM 5201 C C . LYS A 1 631 ? 16.016 12.508 -29.172 1 97.81 631 LYS A C 1
ATOM 5203 O O . LYS A 1 631 ? 15.211 12.852 -28.312 1 97.81 631 LYS A O 1
ATOM 5208 N N . PRO A 1 632 ? 17.141 13.148 -29.469 1 97.25 632 PRO A N 1
ATOM 5209 C CA . PRO A 1 632 ? 17.344 14.422 -28.781 1 97.25 632 PRO A CA 1
ATOM 5210 C C . PRO A 1 632 ? 16.266 15.453 -29.109 1 97.25 632 PRO A C 1
ATOM 5212 O O . PRO A 1 632 ? 15.945 15.656 -30.297 1 97.25 632 PRO A O 1
ATOM 5215 N N . LYS A 1 633 ? 15.703 16 -28.156 1 95.06 633 LYS A N 1
ATOM 5216 C CA . LYS A 1 633 ? 14.758 17.109 -28.328 1 95.06 633 LYS A CA 1
ATOM 5217 C C . LYS A 1 633 ? 15.492 18.438 -28.5 1 95.06 633 LYS A C 1
ATOM 5219 O O . LYS A 1 633 ? 14.992 19.328 -29.172 1 95.06 633 LYS A O 1
ATOM 5224 N N . SER A 1 634 ? 16.688 18.547 -27.844 1 92.94 634 SER A N 1
ATOM 5225 C CA . SER A 1 634 ? 17.516 19.75 -27.891 1 92.94 634 SER A CA 1
ATOM 5226 C C . SER A 1 634 ? 19 19.391 -27.844 1 92.94 634 SER A C 1
ATOM 5228 O O . SER A 1 634 ? 19.359 18.234 -27.609 1 92.94 634 SER A O 1
ATOM 5230 N N . LYS A 1 635 ? 19.812 20.422 -28.094 1 96.19 635 LYS A N 1
ATOM 5231 C CA . LYS A 1 635 ? 21.25 20.234 -27.859 1 96.19 635 LYS A CA 1
ATOM 5232 C C . LYS A 1 635 ? 21.547 20.031 -26.391 1 96.19 635 LYS A C 1
ATOM 5234 O O . LYS A 1 635 ? 20.828 20.547 -25.516 1 96.19 635 LYS A O 1
ATOM 5239 N N . ALA A 1 636 ? 22.609 19.266 -26.188 1 96.88 636 ALA A N 1
ATOM 5240 C CA . ALA A 1 636 ? 23.031 19.062 -24.812 1 96.88 636 ALA A CA 1
ATOM 5241 C C . ALA A 1 636 ? 23.609 20.328 -24.203 1 96.88 636 ALA A C 1
ATOM 5243 O O . ALA A 1 636 ? 24.234 21.125 -24.906 1 96.88 636 ALA A O 1
ATOM 5244 N N . LYS A 1 637 ? 23.312 20.516 -23 1 94.44 637 LYS A N 1
ATOM 5245 C CA . LYS A 1 637 ? 23.922 21.594 -22.219 1 94.44 637 LYS A CA 1
ATOM 5246 C C . LYS A 1 637 ? 25.078 21.062 -21.375 1 94.44 637 LYS A C 1
ATOM 5248 O O . LYS A 1 637 ? 24.953 20.016 -20.734 1 94.44 637 LYS A O 1
ATOM 5253 N N . VAL A 1 638 ? 26.156 21.734 -21.406 1 93.44 638 VAL A N 1
ATOM 5254 C CA . VAL A 1 638 ? 27.328 21.328 -20.641 1 93.44 638 VAL A CA 1
ATOM 5255 C C . VAL A 1 638 ? 27.625 22.359 -19.562 1 93.44 638 VAL A C 1
ATOM 5257 O O . VAL A 1 638 ? 27.734 23.562 -19.844 1 93.44 638 VAL A O 1
ATOM 5260 N N . ARG A 1 639 ? 27.688 21.906 -18.406 1 88.94 639 ARG A N 1
ATOM 5261 C CA . ARG A 1 639 ? 28.109 22.719 -17.281 1 88.94 639 ARG A CA 1
ATOM 5262 C C . ARG A 1 639 ? 29.391 22.172 -16.656 1 88.94 639 ARG A C 1
ATOM 5264 O O . ARG A 1 639 ? 29.516 20.953 -16.438 1 88.94 639 ARG A O 1
ATOM 5271 N N . GLU A 1 640 ? 30.297 23.062 -16.375 1 88.62 640 GLU A N 1
ATOM 5272 C CA . GLU A 1 640 ? 31.562 22.641 -15.766 1 88.62 640 GLU A CA 1
ATOM 5273 C C . GLU A 1 640 ? 31.672 23.141 -14.328 1 88.62 640 GLU A C 1
ATOM 5275 O O . GLU A 1 640 ? 31.297 24.266 -14.023 1 88.62 640 GLU A O 1
ATOM 5280 N N . THR A 1 641 ? 32.031 22.25 -13.492 1 84.38 641 THR A N 1
ATOM 5281 C CA . THR A 1 641 ? 32.438 22.578 -12.141 1 84.38 641 THR A CA 1
ATOM 5282 C C . THR A 1 641 ? 33.938 22.359 -11.961 1 84.38 641 THR A C 1
ATOM 5284 O O . THR A 1 641 ? 34.594 21.812 -12.844 1 84.38 641 THR A O 1
ATOM 5287 N N . PRO A 1 642 ? 34.5 22.875 -10.812 1 85.5 642 PRO A N 1
ATOM 5288 C CA . PRO A 1 642 ? 35.906 22.594 -10.594 1 85.5 642 PRO A CA 1
ATOM 5289 C C . PRO A 1 642 ? 36.219 21.109 -10.547 1 85.5 642 PRO A C 1
ATOM 5291 O O . PRO A 1 642 ? 37.375 20.703 -10.781 1 85.5 642 PRO A O 1
ATOM 5294 N N . TYR A 1 643 ? 35.219 20.297 -10.414 1 90.81 643 TYR A N 1
ATOM 5295 C CA . TYR A 1 643 ? 35.5 18.891 -10.133 1 90.81 643 TYR A CA 1
ATOM 5296 C C . TYR A 1 643 ? 34.875 18 -11.195 1 90.81 643 TYR A C 1
ATOM 5298 O O . TYR A 1 643 ? 35.156 16.797 -11.25 1 90.81 643 TYR A O 1
ATOM 5306 N N . SER A 1 644 ? 34 18.547 -12.047 1 92.31 644 SER A N 1
ATOM 5307 C CA . SER A 1 644 ? 33.312 17.672 -12.992 1 92.31 644 SER A CA 1
ATOM 5308 C C . SER A 1 644 ? 32.719 18.484 -14.148 1 92.31 644 SER A C 1
ATOM 5310 O O . SER A 1 644 ? 32.688 19.719 -14.102 1 92.31 644 SER A O 1
ATOM 5312 N N . TRP A 1 645 ? 32.406 17.719 -15.203 1 94.44 645 TRP A N 1
ATOM 5313 C CA . TRP A 1 645 ? 31.516 18.203 -16.266 1 94.44 645 TRP A CA 1
ATOM 5314 C C . TRP A 1 645 ? 30.156 17.531 -16.188 1 94.44 645 TRP A C 1
ATOM 5316 O O . TRP A 1 645 ? 30.062 16.312 -16.047 1 94.44 645 TRP A O 1
ATOM 5326 N N . ILE A 1 646 ? 29.125 18.328 -16.234 1 93.88 646 ILE A N 1
ATOM 5327 C CA . ILE A 1 646 ? 27.766 17.797 -16.281 1 93.88 646 ILE A CA 1
ATOM 5328 C C . ILE A 1 646 ? 27.156 18.047 -17.656 1 93.88 646 ILE A C 1
ATOM 5330 O O . ILE A 1 646 ? 27.016 19.203 -18.078 1 93.88 646 ILE A O 1
ATOM 5334 N N . VAL A 1 647 ? 26.891 16.969 -18.344 1 96.69 647 VAL A N 1
ATOM 5335 C CA . VAL A 1 647 ? 26.234 17.047 -19.641 1 96.69 647 VAL A CA 1
ATOM 5336 C C . VAL A 1 647 ? 24.766 16.609 -19.516 1 96.69 647 VAL A C 1
ATOM 5338 O O . VAL A 1 647 ? 24.484 15.5 -19.062 1 96.69 647 VAL A O 1
ATOM 5341 N N . SER A 1 648 ? 23.812 17.5 -19.875 1 95.62 648 SER A N 1
ATOM 5342 C CA . SER A 1 648 ? 22.375 17.219 -19.781 1 95.62 648 SER A CA 1
ATOM 5343 C C . SER A 1 648 ? 21.672 17.438 -21.109 1 95.62 648 SER A C 1
ATOM 5345 O O . SER A 1 648 ? 21.984 18.375 -21.844 1 95.62 648 SER A O 1
ATOM 5347 N N . GLN A 1 649 ? 20.75 16.516 -21.438 1 96.19 649 GLN A N 1
ATOM 5348 C CA . GLN A 1 649 ? 20.047 16.625 -22.719 1 96.19 649 GLN A CA 1
ATOM 5349 C C . GLN A 1 649 ? 18.594 16.172 -22.594 1 96.19 649 GLN A C 1
ATOM 5351 O O . GLN A 1 649 ? 18.328 15.078 -22.094 1 96.19 649 GLN A O 1
ATOM 5356 N N . ASP A 1 650 ? 17.656 16.984 -23.047 1 94.75 650 ASP A N 1
ATOM 5357 C CA . ASP A 1 650 ? 16.25 16.609 -23.156 1 94.75 650 ASP A CA 1
ATOM 5358 C C . ASP A 1 650 ? 16.016 15.695 -24.359 1 94.75 650 ASP A C 1
ATOM 5360 O O . ASP A 1 650 ? 16.562 15.945 -25.438 1 94.75 650 ASP A O 1
ATOM 5364 N N . MET A 1 651 ? 15.312 14.672 -24.031 1 97.06 651 MET A N 1
ATOM 5365 C CA . MET A 1 651 ? 15.016 13.68 -25.062 1 97.06 651 MET A CA 1
ATOM 5366 C C . MET A 1 651 ? 13.516 13.594 -25.328 1 97.06 651 MET A C 1
ATOM 5368 O O . MET A 1 651 ? 12.719 14.133 -24.547 1 97.06 651 MET A O 1
ATOM 5372 N N . GLU A 1 652 ? 13.148 12.969 -26.453 1 97.06 652 GLU A N 1
ATOM 5373 C CA . GLU A 1 652 ? 11.742 12.75 -26.766 1 97.06 652 GLU A CA 1
ATOM 5374 C C . GLU A 1 652 ? 11.492 11.32 -27.234 1 97.06 652 GLU A C 1
ATOM 5376 O O . GLU A 1 652 ? 12.32 10.75 -27.938 1 97.06 652 GLU A O 1
ATOM 5381 N N . HIS A 1 653 ? 10.523 10.789 -26.797 1 97.25 653 HIS A N 1
ATOM 5382 C CA . HIS A 1 653 ? 10 9.484 -27.203 1 97.25 653 HIS A CA 1
ATOM 5383 C C . HIS A 1 653 ? 8.484 9.422 -27.016 1 97.25 653 HIS A C 1
ATOM 5385 O O . HIS A 1 653 ? 7.949 9.977 -26.062 1 97.25 653 HIS A O 1
ATOM 5391 N N . PRO A 1 654 ? 7.723 8.711 -27.828 1 95.19 654 PRO A N 1
ATOM 5392 C CA . PRO A 1 654 ? 6.262 8.711 -27.766 1 95.19 654 PRO A CA 1
ATOM 5393 C C . PRO A 1 654 ? 5.727 8.07 -26.484 1 95.19 654 PRO A C 1
ATOM 5395 O O . PRO A 1 654 ? 4.582 8.312 -26.094 1 95.19 654 PRO A O 1
ATOM 5398 N N . ARG A 1 655 ? 6.523 7.301 -25.766 1 95.12 655 ARG A N 1
ATOM 5399 C CA . ARG A 1 655 ? 6.027 6.531 -24.625 1 95.12 655 ARG A CA 1
ATOM 5400 C C . ARG A 1 655 ? 6.355 7.227 -23.312 1 95.12 655 ARG A C 1
ATOM 5402 O O . ARG A 1 655 ? 5.961 6.762 -22.25 1 95.12 655 ARG A O 1
ATOM 5409 N N . VAL A 1 656 ? 7.055 8.305 -23.406 1 95.25 656 VAL A N 1
ATOM 5410 C CA . VAL A 1 656 ? 7.43 9 -22.188 1 95.25 656 VAL A CA 1
ATOM 5411 C C . VAL A 1 656 ? 7.285 10.508 -22.375 1 95.25 656 VAL A C 1
ATOM 5413 O O . VAL A 1 656 ? 7.367 11 -23.5 1 95.25 656 VAL A O 1
ATOM 5416 N N . LYS A 1 657 ? 7.012 11.133 -21.266 1 90.5 657 LYS A N 1
ATOM 5417 C CA . LYS A 1 657 ? 7.035 12.594 -21.203 1 90.5 657 LYS A CA 1
ATOM 5418 C C . LYS A 1 657 ? 8.227 13.094 -20.391 1 90.5 657 LYS A C 1
ATOM 5420 O O . LYS A 1 657 ? 8.758 12.367 -19.547 1 90.5 657 LYS A O 1
ATOM 5425 N N . ASN A 1 658 ? 8.719 14.297 -20.75 1 88.88 658 ASN A N 1
ATOM 5426 C CA . ASN A 1 658 ? 9.711 15.023 -19.969 1 88.88 658 ASN A CA 1
ATOM 5427 C C . ASN A 1 658 ? 10.977 14.195 -19.75 1 88.88 658 ASN A C 1
ATOM 5429 O O . ASN A 1 658 ? 11.469 14.086 -18.625 1 88.88 658 ASN A O 1
ATOM 5433 N N . MET A 1 659 ? 11.445 13.625 -20.75 1 94.94 659 MET A N 1
ATOM 5434 C CA . MET A 1 659 ? 12.609 12.758 -20.641 1 94.94 659 MET A CA 1
ATOM 5435 C C . MET A 1 659 ? 13.898 13.578 -20.656 1 94.94 659 MET A C 1
ATOM 5437 O O . MET A 1 659 ? 14.023 14.539 -21.422 1 94.94 659 MET A O 1
ATOM 5441 N N . ASN A 1 660 ? 14.805 13.164 -19.781 1 94.44 660 ASN A N 1
ATOM 5442 C CA . ASN A 1 660 ? 16.125 13.781 -19.703 1 94.44 660 ASN A CA 1
ATOM 5443 C C . ASN A 1 660 ? 17.203 12.742 -19.391 1 94.44 660 ASN A C 1
ATOM 5445 O O . ASN A 1 660 ? 16.984 11.82 -18.609 1 94.44 660 ASN A O 1
ATOM 5449 N N . ARG A 1 661 ? 18.344 12.852 -20.062 1 97 661 ARG A N 1
ATOM 5450 C CA . ARG A 1 661 ? 19.531 12.125 -19.656 1 97 661 ARG A CA 1
ATOM 5451 C C . ARG A 1 661 ? 20.641 13.078 -19.219 1 97 661 ARG A C 1
ATOM 5453 O O . ARG A 1 661 ? 20.766 14.188 -19.75 1 97 661 ARG A O 1
ATOM 5460 N N . GLN A 1 662 ? 21.438 12.633 -18.266 1 96.44 662 GLN A N 1
ATOM 5461 C CA . GLN A 1 662 ? 22.531 13.422 -17.734 1 96.44 662 GLN A CA 1
ATOM 5462 C C . GLN A 1 662 ? 23.734 12.539 -17.406 1 96.44 662 GLN A C 1
ATOM 5464 O O . GLN A 1 662 ? 23.578 11.414 -16.922 1 96.44 662 GLN A O 1
ATOM 5469 N N . VAL A 1 663 ? 24.922 13.047 -17.688 1 97.81 663 VAL A N 1
ATOM 5470 C CA . VAL A 1 663 ? 26.156 12.383 -17.266 1 97.81 663 VAL A CA 1
ATOM 5471 C C . VAL A 1 663 ? 27.078 13.391 -16.578 1 97.81 663 VAL A C 1
ATOM 5473 O O . VAL A 1 663 ? 27.219 14.523 -17.047 1 97.81 663 VAL A O 1
ATOM 5476 N N . GLU A 1 664 ? 27.547 13.047 -15.523 1 96.69 664 GLU A N 1
ATOM 5477 C CA . GLU A 1 664 ? 28.578 13.812 -14.828 1 96.69 664 GLU A CA 1
ATOM 5478 C C . GLU A 1 664 ? 29.922 13.102 -14.898 1 96.69 664 GLU A C 1
ATOM 5480 O O . GLU A 1 664 ? 30.078 11.977 -14.398 1 96.69 664 GLU A O 1
ATOM 5485 N N . ILE A 1 665 ? 30.859 13.75 -15.492 1 97.62 665 ILE A N 1
ATOM 5486 C CA . ILE A 1 665 ? 32.188 13.203 -15.664 1 97.62 665 ILE A CA 1
ATOM 5487 C C . ILE A 1 665 ? 33.156 13.836 -14.641 1 97.62 665 ILE A C 1
ATOM 5489 O O . ILE A 1 665 ? 33.375 15.047 -14.656 1 97.62 665 ILE A O 1
ATOM 5493 N N . PHE A 1 666 ? 33.719 12.992 -13.859 1 96.06 666 PHE A N 1
ATOM 5494 C CA . PHE A 1 666 ? 34.625 13.484 -12.812 1 96.06 666 PHE A CA 1
ATOM 5495 C C . PHE A 1 666 ? 36 13.773 -13.367 1 96.06 666 PHE A C 1
ATOM 5497 O O . PHE A 1 666 ? 36.469 13.062 -14.266 1 96.06 666 PHE A O 1
ATOM 5504 N N . LYS A 1 667 ? 36.625 14.781 -12.828 1 93.88 667 LYS A N 1
ATOM 5505 C CA . LYS A 1 667 ? 37.938 15.188 -13.32 1 93.88 667 LYS A CA 1
ATOM 5506 C C . LYS A 1 667 ? 39.062 14.383 -12.641 1 93.88 667 LYS A C 1
ATOM 5508 O O . LYS A 1 667 ? 39.969 13.906 -13.312 1 93.88 667 LYS A O 1
ATOM 5513 N N . GLU A 1 668 ? 38.906 14.203 -11.367 1 89.12 668 GLU A N 1
ATOM 5514 C CA . GLU A 1 668 ? 40 13.648 -10.547 1 89.12 668 GLU A CA 1
ATOM 5515 C C . GLU A 1 668 ? 40.062 12.133 -10.68 1 89.12 668 GLU A C 1
ATOM 5517 O O . GLU A 1 668 ? 41.156 11.547 -10.539 1 89.12 668 GLU A O 1
ATOM 5522 N N . VAL A 1 669 ? 38.969 11.516 -10.805 1 92 669 VAL A N 1
ATOM 5523 C CA . VAL A 1 669 ? 38.938 10.055 -10.859 1 92 669 VAL A CA 1
ATOM 5524 C C . VAL A 1 669 ? 38.188 9.602 -12.109 1 92 669 VAL A C 1
ATOM 5526 O O . VAL A 1 669 ? 37.219 10.266 -12.555 1 92 669 VAL A O 1
ATOM 5529 N N . PRO A 1 670 ? 38.562 8.484 -12.664 1 95.38 670 PRO A N 1
ATOM 5530 C CA . PRO A 1 670 ? 37.906 7.977 -13.859 1 95.38 670 PRO A CA 1
ATOM 5531 C C . PRO A 1 670 ? 36.5 7.426 -13.555 1 95.38 670 PRO A C 1
ATOM 5533 O O . PRO A 1 670 ? 36.312 6.211 -13.578 1 95.38 670 PRO A O 1
ATOM 5536 N N . ARG A 1 671 ? 35.625 8.297 -13.406 1 96.75 671 ARG A N 1
ATOM 5537 C CA . ARG A 1 671 ? 34.25 7.973 -13.016 1 96.75 671 ARG A CA 1
ATOM 5538 C C . ARG A 1 671 ? 33.25 8.883 -13.727 1 96.75 671 ARG A C 1
ATOM 5540 O O . ARG A 1 671 ? 33.5 10.078 -13.883 1 96.75 671 ARG A O 1
ATOM 5547 N N . ALA A 1 672 ? 32.188 8.227 -14.18 1 98.06 672 ALA A N 1
ATOM 5548 C CA . ALA A 1 672 ? 31.047 8.945 -14.773 1 98.06 672 ALA A CA 1
ATOM 5549 C C . ALA A 1 672 ? 29.734 8.508 -14.148 1 98.06 672 ALA A C 1
ATOM 5551 O O . ALA A 1 672 ? 29.438 7.312 -14.078 1 98.06 672 ALA A O 1
ATOM 5552 N N . LYS A 1 673 ? 28.969 9.469 -13.711 1 97 673 LYS A N 1
ATOM 5553 C CA . LYS A 1 673 ? 27.641 9.219 -13.164 1 97 673 LYS A CA 1
ATOM 5554 C C . LYS A 1 673 ? 26.547 9.531 -14.195 1 97 673 LYS A C 1
ATOM 5556 O O . LYS A 1 673 ? 26.547 10.617 -14.781 1 97 673 LYS A O 1
ATOM 5561 N N . VAL A 1 674 ? 25.672 8.57 -14.375 1 97.69 674 VAL A N 1
ATOM 5562 C CA . VAL A 1 674 ? 24.625 8.727 -15.391 1 97.69 674 VAL A CA 1
ATOM 5563 C C . VAL A 1 674 ? 23.25 8.703 -14.727 1 97.69 674 VAL A C 1
ATOM 5565 O O . VAL A 1 674 ? 23 7.883 -13.844 1 97.69 674 VAL A O 1
ATOM 5568 N N . ASN A 1 675 ? 22.422 9.633 -15.133 1 95.75 675 ASN A N 1
ATOM 5569 C CA . ASN A 1 675 ? 21.031 9.688 -14.695 1 95.75 675 ASN A CA 1
ATOM 5570 C C . ASN A 1 675 ? 20.062 9.727 -15.875 1 95.75 675 ASN A C 1
ATOM 5572 O O . ASN A 1 675 ? 20.312 10.438 -16.859 1 95.75 675 ASN A O 1
ATOM 5576 N N . ILE A 1 676 ? 19.062 8.922 -15.805 1 97.25 676 ILE A N 1
ATOM 5577 C CA . ILE A 1 676 ? 17.969 8.953 -16.781 1 97.25 676 ILE A CA 1
ATOM 5578 C C . ILE A 1 676 ? 16.641 9.195 -16.062 1 97.25 676 ILE A C 1
ATOM 5580 O O . ILE A 1 676 ? 16.297 8.477 -15.133 1 97.25 676 ILE A O 1
ATOM 5584 N N . PHE A 1 677 ? 15.945 10.266 -16.547 1 94.31 677 PHE A N 1
ATOM 5585 C CA . PHE A 1 677 ? 14.656 10.633 -15.984 1 94.31 677 PHE A CA 1
ATOM 5586 C C . PHE A 1 677 ? 13.57 10.641 -17.062 1 94.31 677 PHE A C 1
ATOM 5588 O O . PHE A 1 677 ? 13.812 11.086 -18.188 1 94.31 677 PHE A O 1
ATOM 5595 N N . PHE A 1 678 ? 12.398 10.094 -16.734 1 95.25 678 PHE A N 1
ATOM 5596 C CA . PHE A 1 678 ? 11.258 10.266 -17.625 1 95.25 678 PHE A CA 1
ATOM 5597 C C . PHE A 1 678 ? 9.953 10.094 -16.875 1 95.25 678 PHE A C 1
ATOM 5599 O O . PHE A 1 678 ? 9.945 9.625 -15.734 1 95.25 678 PHE A O 1
ATOM 5606 N N . ASP A 1 679 ? 8.859 10.539 -17.453 1 93.31 679 ASP A N 1
ATOM 5607 C CA . ASP A 1 679 ? 7.48 10.297 -17.047 1 93.31 679 ASP A CA 1
ATOM 5608 C C . ASP A 1 679 ? 6.785 9.32 -18 1 93.31 679 ASP A C 1
ATOM 5610 O O . ASP A 1 679 ? 6.395 9.703 -19.094 1 93.31 679 ASP A O 1
ATOM 5614 N N . ARG A 1 680 ? 6.629 8.117 -17.531 1 95 680 ARG A N 1
ATOM 5615 C CA . ARG A 1 680 ? 6.074 7.094 -18.406 1 95 680 ARG A CA 1
ATOM 5616 C C . ARG A 1 680 ? 4.574 7.293 -18.594 1 95 680 ARG A C 1
ATOM 5618 O O . ARG A 1 680 ? 3.838 7.477 -17.625 1 95 680 ARG A O 1
ATOM 5625 N N . ILE A 1 681 ? 4.141 7.16 -19.797 1 92.12 681 ILE A N 1
ATOM 5626 C CA . ILE A 1 681 ? 2.725 7.246 -20.141 1 92.12 681 ILE A CA 1
ATOM 5627 C C . ILE A 1 681 ? 2.051 5.902 -19.875 1 92.12 681 ILE A C 1
ATOM 5629 O O . ILE A 1 681 ? 2.543 4.859 -20.312 1 92.12 681 ILE A O 1
ATOM 5633 N N . SER A 1 682 ? 0.944 5.961 -19.219 1 90.06 682 SER A N 1
ATOM 5634 C CA . SER A 1 682 ? 0.201 4.754 -18.875 1 90.06 682 SER A CA 1
ATOM 5635 C C . SER A 1 682 ? -0.141 3.936 -20.109 1 90.06 682 SER A C 1
ATOM 5637 O O . SER A 1 682 ? -0.616 4.48 -21.109 1 90.06 682 SER A O 1
ATOM 5639 N N . SER A 1 683 ? 0.202 2.621 -19.984 1 87.81 683 SER A N 1
ATOM 5640 C CA . SER A 1 683 ? -0.13 1.668 -21.047 1 87.81 683 SER A CA 1
ATOM 5641 C C . SER A 1 683 ? -0.074 0.234 -20.531 1 87.81 683 SER A C 1
ATOM 5643 O O . SER A 1 683 ? 0.853 -0.137 -19.797 1 87.81 683 SER A O 1
ATOM 5645 N N . ILE A 1 684 ? -1.024 -0.578 -20.953 1 86.19 684 ILE A N 1
ATOM 5646 C CA . ILE A 1 684 ? -0.995 -1.989 -20.578 1 86.19 684 ILE A CA 1
ATOM 5647 C C . ILE A 1 684 ? -0.369 -2.805 -21.703 1 86.19 684 ILE A C 1
ATOM 5649 O O . ILE A 1 684 ? -0.125 -4.004 -21.547 1 86.19 684 ILE A O 1
ATOM 5653 N N . ALA A 1 685 ? -0.058 -2.133 -22.828 1 87.56 685 ALA A N 1
ATOM 5654 C CA . ALA A 1 685 ? 0.59 -2.84 -23.922 1 87.56 685 ALA A CA 1
ATOM 5655 C C . ALA A 1 685 ? 1.979 -3.326 -23.531 1 87.56 685 ALA A C 1
ATOM 5657 O O . ALA A 1 685 ? 2.721 -2.615 -22.844 1 87.56 685 ALA A O 1
ATOM 5658 N N . PRO A 1 686 ? 2.346 -4.562 -23.969 1 90.56 686 PRO A N 1
ATOM 5659 C CA . PRO A 1 686 ? 3.676 -5.07 -23.625 1 90.56 686 PRO A CA 1
ATOM 5660 C C . PRO A 1 686 ? 4.805 -4.207 -24.188 1 90.56 686 PRO A C 1
ATOM 5662 O O . PRO A 1 686 ? 4.84 -3.941 -25.391 1 90.56 686 PRO A O 1
ATOM 5665 N N . GLU A 1 687 ? 5.656 -3.809 -23.375 1 94.12 687 GLU A N 1
ATOM 5666 C CA . GLU A 1 687 ? 6.805 -2.998 -23.766 1 94.12 687 GLU A CA 1
ATOM 5667 C C . GLU A 1 687 ? 7.969 -3.18 -22.797 1 94.12 687 GLU A C 1
ATOM 5669 O O . GLU A 1 687 ? 7.758 -3.492 -21.609 1 94.12 687 GLU A O 1
ATOM 5674 N N . VAL A 1 688 ? 9.133 -3.049 -23.266 1 96.75 688 VAL A N 1
ATOM 5675 C CA . VAL A 1 688 ? 10.352 -3.123 -22.469 1 96.75 688 VAL A CA 1
ATOM 5676 C C . VAL A 1 688 ? 11.211 -1.886 -22.719 1 96.75 688 VAL A C 1
ATOM 5678 O O . VAL A 1 688 ? 11.414 -1.492 -23.875 1 96.75 688 VAL A O 1
ATOM 5681 N N . PHE A 1 689 ? 11.688 -1.191 -21.688 1 98.44 689 PHE A N 1
ATOM 5682 C CA . PHE A 1 689 ? 12.562 -0.03 -21.781 1 98.44 689 PHE A CA 1
ATOM 5683 C C . PHE A 1 689 ? 14 -0.405 -21.438 1 98.44 689 PHE A C 1
ATOM 5685 O O . PHE A 1 689 ? 14.242 -1.104 -20.453 1 98.44 689 PHE A O 1
ATOM 5692 N N . TYR A 1 690 ? 14.969 0.069 -22.25 1 98.56 690 TYR A N 1
ATOM 5693 C CA . TYR A 1 690 ? 16.391 -0.166 -22.016 1 98.56 690 TYR A CA 1
ATOM 5694 C C . TYR A 1 690 ? 17.172 1.142 -22.047 1 98.56 690 TYR A C 1
ATOM 5696 O O . TYR A 1 690 ? 16.797 2.076 -22.766 1 98.56 690 TYR A O 1
ATOM 5704 N N . ALA A 1 691 ? 18.219 1.166 -21.281 1 98.56 691 ALA A N 1
ATOM 5705 C CA . ALA A 1 691 ? 19.297 2.152 -21.422 1 98.56 691 ALA A CA 1
ATOM 5706 C C . ALA A 1 691 ? 20.594 1.487 -21.859 1 98.56 691 ALA A C 1
ATOM 5708 O O . ALA A 1 691 ? 20.984 0.447 -21.312 1 98.56 691 ALA A O 1
ATOM 5709 N N . LYS A 1 692 ? 21.266 2.113 -22.734 1 98.5 692 LYS A N 1
ATOM 5710 C CA . LYS A 1 692 ? 22.453 1.53 -23.344 1 98.5 692 LYS A CA 1
ATOM 5711 C C . LYS A 1 692 ? 23.719 2.102 -22.719 1 98.5 692 LYS A C 1
ATOM 5713 O O . LYS A 1 692 ? 23.812 3.303 -22.453 1 98.5 692 LYS A O 1
ATOM 5718 N N . PHE A 1 693 ? 24.734 1.226 -22.531 1 98.69 693 PHE A N 1
ATOM 5719 C CA . PHE A 1 693 ? 26.047 1.583 -22.016 1 98.69 693 PHE A CA 1
ATOM 5720 C C . PHE A 1 693 ? 27.141 0.868 -22.812 1 98.69 693 PHE A C 1
ATOM 5722 O O . PHE A 1 693 ? 27.578 -0.224 -22.438 1 98.69 693 PHE A O 1
ATOM 5729 N N . PRO A 1 694 ? 27.688 1.509 -23.828 1 98.19 694 PRO A N 1
ATOM 5730 C CA . PRO A 1 694 ? 28.688 0.866 -24.688 1 98.19 694 PRO A CA 1
ATOM 5731 C C . PRO A 1 694 ? 30.109 0.994 -24.156 1 98.19 694 PRO A C 1
ATOM 5733 O O . PRO A 1 694 ? 30.547 2.098 -23.812 1 98.19 694 PRO A O 1
ATOM 5736 N N . PHE A 1 695 ? 30.766 -0.082 -24.125 1 97.75 695 PHE A N 1
ATOM 5737 C CA . PHE A 1 695 ? 32.156 -0.138 -23.75 1 97.75 695 PHE A CA 1
ATOM 5738 C C . PHE A 1 695 ? 33.031 -0.432 -24.969 1 97.75 695 PHE A C 1
ATOM 5740 O O . PHE A 1 695 ? 32.5 -0.748 -26.047 1 97.75 695 PHE A O 1
ATOM 5747 N N . PRO A 1 696 ? 34.312 -0.265 -24.812 1 95.94 696 PRO A N 1
ATOM 5748 C CA . PRO A 1 696 ? 35.219 -0.568 -25.938 1 95.94 696 PRO A CA 1
ATOM 5749 C C . PRO A 1 696 ? 35.094 -2.016 -26.406 1 95.94 696 PRO A C 1
ATOM 5751 O O . PRO A 1 696 ? 34.781 -2.904 -25.609 1 95.94 696 PRO A O 1
ATOM 5754 N N . GLN A 1 697 ? 35.469 -2.225 -27.625 1 91.88 697 GLN A N 1
ATOM 5755 C CA . GLN A 1 697 ? 35.25 -3.496 -28.312 1 91.88 697 GLN A CA 1
ATOM 5756 C C . GLN A 1 697 ? 36.031 -4.625 -27.625 1 91.88 697 GLN A C 1
ATOM 5758 O O . GLN A 1 697 ? 35.594 -5.781 -27.656 1 91.88 697 GLN A O 1
ATOM 5763 N N . ASP A 1 698 ? 37.062 -4.316 -27.031 1 88.94 698 ASP A N 1
ATOM 5764 C CA . ASP A 1 698 ? 37.906 -5.348 -26.422 1 88.94 698 ASP A CA 1
ATOM 5765 C C . ASP A 1 698 ? 37.344 -5.789 -25.078 1 88.94 698 ASP A C 1
ATOM 5767 O O . ASP A 1 698 ? 37.844 -6.766 -24.484 1 88.94 698 ASP A O 1
ATOM 5771 N N . CYS A 1 699 ? 36.344 -5.117 -24.578 1 92.38 699 CYS A N 1
ATOM 5772 C CA . CYS A 1 699 ? 35.656 -5.527 -23.359 1 92.38 699 CYS A CA 1
ATOM 5773 C C . CYS A 1 699 ? 34.781 -6.762 -23.594 1 92.38 699 CYS A C 1
ATOM 5775 O O . CYS A 1 699 ? 33.688 -6.652 -24.141 1 92.38 699 CYS A O 1
ATOM 5777 N N . ARG A 1 700 ? 35.344 -7.84 -23.062 1 92.62 700 ARG A N 1
ATOM 5778 C CA . ARG A 1 700 ? 34.656 -9.125 -23.25 1 92.62 700 ARG A CA 1
ATOM 5779 C C . ARG A 1 700 ? 34.562 -9.883 -21.922 1 92.62 700 ARG A C 1
ATOM 5781 O O . ARG A 1 700 ? 35.125 -9.453 -20.906 1 92.62 700 ARG A O 1
ATOM 5788 N N . GLN A 1 701 ? 33.719 -10.875 -21.938 1 93.62 701 GLN A N 1
ATOM 5789 C CA . GLN A 1 701 ? 33.594 -11.789 -20.797 1 93.62 701 GLN A CA 1
ATOM 5790 C C . GLN A 1 701 ? 33.188 -11.039 -19.531 1 93.62 701 GLN A C 1
ATOM 5792 O O . GLN A 1 701 ? 33.906 -11.086 -18.531 1 93.62 701 GLN A O 1
ATOM 5797 N N . PRO A 1 702 ? 32.031 -10.43 -19.594 1 96.88 702 PRO A N 1
ATOM 5798 C CA . PRO A 1 702 ? 31.578 -9.695 -18.406 1 96.88 702 PRO A CA 1
ATOM 5799 C C . PRO A 1 702 ? 31.438 -10.602 -17.172 1 96.88 702 PRO A C 1
ATOM 5801 O O . PRO A 1 702 ? 31.031 -11.758 -17.297 1 96.88 702 PRO A O 1
ATOM 5804 N N . VAL A 1 703 ? 31.766 -10.062 -16.016 1 96.94 703 VAL A N 1
ATOM 5805 C CA . VAL A 1 703 ? 31.625 -10.719 -14.727 1 96.94 703 VAL A CA 1
ATOM 5806 C C . VAL A 1 703 ? 30.672 -9.914 -13.836 1 96.94 703 VAL A C 1
ATOM 5808 O O . VAL A 1 703 ? 30.672 -8.68 -13.875 1 96.94 703 VAL A O 1
ATOM 5811 N N . ALA A 1 704 ? 29.844 -10.547 -13.07 1 97.31 704 ALA A N 1
ATOM 5812 C CA . ALA A 1 704 ? 28.953 -9.922 -12.102 1 97.31 704 ALA A CA 1
ATOM 5813 C C . ALA A 1 704 ? 28.734 -10.836 -10.898 1 97.31 704 ALA A C 1
ATOM 5815 O O . ALA A 1 704 ? 29.266 -11.945 -10.844 1 97.31 704 ALA A O 1
ATOM 5816 N N . THR A 1 705 ? 28.062 -10.312 -9.945 1 96.75 705 THR A N 1
ATOM 5817 C CA . THR A 1 705 ? 27.688 -11.141 -8.805 1 96.75 705 THR A CA 1
ATOM 5818 C C . THR A 1 705 ? 26.172 -11.266 -8.711 1 96.75 705 THR A C 1
ATOM 5820 O O . THR A 1 705 ? 25.438 -10.391 -9.188 1 96.75 705 THR A O 1
ATOM 5823 N N . ASN A 1 706 ? 25.781 -12.328 -8.164 1 96.62 706 ASN A N 1
ATOM 5824 C CA . ASN A 1 706 ? 24.422 -12.555 -7.684 1 96.62 706 ASN A CA 1
ATOM 5825 C C . ASN A 1 706 ? 24.406 -13.18 -6.293 1 96.62 706 ASN A C 1
ATOM 5827 O O . ASN A 1 706 ? 25.047 -14.203 -6.062 1 96.62 706 ASN A O 1
ATOM 5831 N N . GLY A 1 707 ? 23.734 -12.523 -5.371 1 95.44 707 GLY A N 1
ATOM 5832 C CA . GLY A 1 707 ? 23.75 -12.992 -3.994 1 95.44 707 GLY A CA 1
ATOM 5833 C C . GLY A 1 707 ? 25.125 -12.977 -3.367 1 95.44 707 GLY A C 1
ATOM 5834 O O . GLY A 1 707 ? 25.422 -13.797 -2.492 1 95.44 707 GLY A O 1
ATOM 5835 N N . GLY A 1 708 ? 25.969 -12.227 -3.951 1 94.88 708 GLY A N 1
ATOM 5836 C CA . GLY A 1 708 ? 27.328 -12.109 -3.43 1 94.88 708 GLY A CA 1
ATOM 5837 C C . GLY A 1 708 ? 28.312 -13.062 -4.086 1 94.88 708 GLY A C 1
ATOM 5838 O O . GLY A 1 708 ? 29.5 -13.016 -3.805 1 94.88 708 GLY A O 1
ATOM 5839 N N . ILE A 1 709 ? 27.906 -13.867 -4.984 1 96 709 ILE A N 1
ATOM 5840 C CA . ILE A 1 709 ? 28.766 -14.859 -5.617 1 96 709 ILE A CA 1
ATOM 5841 C C . ILE A 1 709 ? 29.094 -14.414 -7.039 1 96 709 ILE A C 1
ATOM 5843 O O . ILE A 1 709 ? 28.203 -14.188 -7.852 1 96 709 ILE A O 1
ATOM 5847 N N . PRO A 1 710 ? 30.359 -14.305 -7.371 1 96 710 PRO A N 1
ATOM 5848 C CA . PRO A 1 710 ? 30.75 -13.891 -8.719 1 96 710 PRO A CA 1
ATOM 5849 C C . PRO A 1 710 ? 30.672 -15.023 -9.734 1 96 710 PRO A C 1
ATOM 5851 O O . PRO A 1 710 ? 30.812 -16.203 -9.375 1 96 710 PRO A O 1
ATOM 5854 N N . TYR A 1 711 ? 30.422 -14.727 -10.93 1 96 711 TYR A N 1
ATOM 5855 C CA . TYR A 1 711 ? 30.516 -15.672 -12.031 1 96 711 TYR A CA 1
ATOM 5856 C C . TYR A 1 711 ? 30.656 -14.945 -13.367 1 96 711 TYR A C 1
ATOM 5858 O O . TYR A 1 711 ? 30.266 -13.781 -13.484 1 96 711 TYR A O 1
ATOM 5866 N N . GLU A 1 712 ? 31.281 -15.578 -14.305 1 96.81 712 GLU A N 1
ATOM 5867 C CA . GLU A 1 712 ? 31.375 -15.062 -15.672 1 96.81 712 GLU A CA 1
ATOM 5868 C C . GLU A 1 712 ? 30.078 -15.289 -16.438 1 96.81 712 GLU A C 1
ATOM 5870 O O . GLU A 1 712 ? 29.625 -16.422 -16.594 1 96.81 712 GLU A O 1
ATOM 5875 N N . LEU A 1 713 ? 29.547 -14.219 -16.938 1 97.56 713 LEU A N 1
ATOM 5876 C CA . LEU A 1 713 ? 28.281 -14.289 -17.641 1 97.56 713 LEU A CA 1
ATOM 5877 C C . LEU A 1 713 ? 28.438 -15.031 -18.969 1 97.56 713 LEU A C 1
ATOM 5879 O O . LEU A 1 713 ? 29.484 -14.953 -19.609 1 97.56 713 LEU A O 1
ATOM 5883 N N . TYR A 1 714 ? 27.469 -15.836 -19.359 1 96.88 714 TYR A N 1
ATOM 5884 C CA . TYR A 1 714 ? 27.359 -16.641 -20.562 1 96.88 714 TYR A CA 1
ATOM 5885 C C . TYR A 1 714 ? 28.234 -17.891 -20.484 1 96.88 714 TYR A C 1
ATOM 5887 O O . TYR A 1 714 ? 28.078 -18.828 -21.266 1 96.88 714 TYR A O 1
ATOM 5895 N N . LYS A 1 715 ? 29.141 -17.984 -19.5 1 95.94 715 LYS A N 1
ATOM 5896 C CA . LYS A 1 715 ? 30.078 -19.094 -19.453 1 95.94 715 LYS A CA 1
ATOM 5897 C C . LYS A 1 715 ? 29.812 -19.969 -18.219 1 95.94 715 LYS A C 1
ATOM 5899 O O . LYS A 1 715 ? 29.828 -21.203 -18.328 1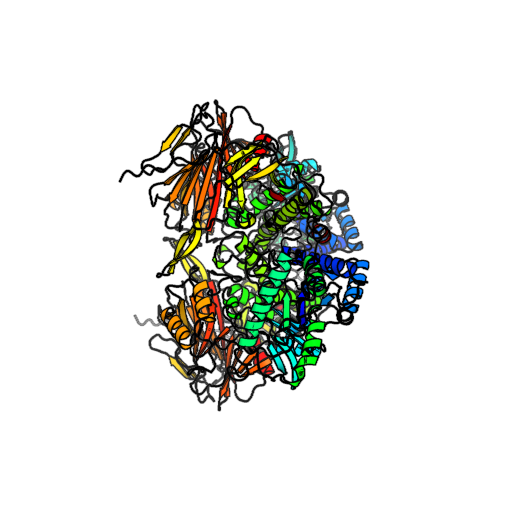 95.94 715 LYS A O 1
ATOM 5904 N N . GLU A 1 716 ? 29.688 -19.328 -17.125 1 96.44 716 GLU A N 1
ATOM 5905 C CA . GLU A 1 716 ? 29.578 -20.062 -15.867 1 96.44 716 GLU A CA 1
ATOM 5906 C C . GLU A 1 716 ? 28.125 -20.203 -15.43 1 96.44 716 GLU A C 1
ATOM 5908 O O . GLU A 1 716 ? 27.781 -19.859 -14.297 1 96.44 716 GLU A O 1
ATOM 5913 N N . GLN A 1 717 ? 27.344 -20.766 -16.266 1 95.88 717 GLN A N 1
ATOM 5914 C CA . GLN A 1 717 ? 25.938 -21.078 -15.977 1 95.88 717 GLN A CA 1
ATOM 5915 C C . GLN A 1 717 ? 25.625 -22.531 -16.281 1 95.88 717 GLN A C 1
ATOM 5917 O O . GLN A 1 717 ? 26.266 -23.141 -17.141 1 95.88 717 GLN A O 1
ATOM 5922 N N . ILE A 1 718 ? 24.719 -23 -15.586 1 95.88 718 ILE A N 1
ATOM 5923 C CA . ILE A 1 718 ? 24.297 -24.359 -15.922 1 95.88 718 ILE A CA 1
ATOM 5924 C C . ILE A 1 718 ? 23.516 -24.359 -17.234 1 95.88 718 ILE A C 1
ATOM 5926 O O . ILE A 1 718 ? 23.016 -23.312 -17.656 1 95.88 718 ILE A O 1
ATOM 5930 N N . PRO A 1 719 ? 23.391 -25.484 -17.812 1 92.69 719 PRO A N 1
ATOM 5931 C CA . PRO A 1 719 ? 22.703 -25.562 -19.094 1 92.69 719 PRO A CA 1
ATOM 5932 C C . PRO A 1 719 ? 21.234 -25.141 -19.016 1 92.69 719 PRO A C 1
ATOM 5934 O O . PRO A 1 719 ? 20.562 -25.422 -18.016 1 92.69 719 PRO A O 1
ATOM 5937 N N . ASN A 1 720 ? 20.797 -24.438 -20.047 1 92 720 ASN A N 1
ATOM 5938 C CA . ASN A 1 720 ? 19.391 -24.094 -20.266 1 92 720 ASN A CA 1
ATOM 5939 C C . ASN A 1 720 ? 18.875 -23.141 -19.188 1 92 720 ASN A C 1
ATOM 5941 O O . ASN A 1 720 ? 17.688 -23.125 -18.891 1 92 720 ASN A O 1
ATOM 5945 N N . SER A 1 721 ? 19.75 -22.484 -18.484 1 94.75 721 SER A N 1
ATOM 5946 C CA . SER A 1 721 ? 19.359 -21.375 -17.641 1 94.75 721 SER A CA 1
ATOM 5947 C C . SER A 1 721 ? 19.297 -20.062 -18.422 1 94.75 721 SER A C 1
ATOM 5949 O O . SER A 1 721 ? 19.766 -20 -19.562 1 94.75 721 SER A O 1
ATOM 5951 N N . CYS A 1 722 ? 18.703 -19.094 -17.922 1 96.25 722 CYS A N 1
ATOM 5952 C CA . CYS A 1 722 ? 18.422 -17.859 -18.656 1 96.25 722 CYS A CA 1
ATOM 5953 C C . CYS A 1 722 ? 19.719 -17.156 -19.047 1 96.25 722 CYS A C 1
ATOM 5955 O O . CYS A 1 722 ? 20.594 -16.938 -18.203 1 96.25 722 CYS A O 1
ATOM 5957 N N . LYS A 1 723 ? 19.812 -16.781 -20.297 1 96.38 723 LYS A N 1
ATOM 5958 C CA . LYS A 1 723 ? 20.922 -15.977 -20.797 1 96.38 723 LYS A CA 1
ATOM 5959 C C . LYS A 1 723 ? 20.438 -14.781 -21.594 1 96.38 723 LYS A C 1
ATOM 5961 O O . LYS A 1 723 ? 21.234 -14 -22.109 1 96.38 723 LYS A O 1
ATOM 5966 N N . ASP A 1 724 ? 19.141 -14.656 -21.703 1 96.38 724 ASP A N 1
ATOM 5967 C CA . ASP A 1 724 ? 18.578 -13.5 -22.375 1 96.38 724 ASP A CA 1
ATOM 5968 C C . ASP A 1 724 ? 18.859 -12.211 -21.609 1 96.38 724 ASP A C 1
ATOM 5970 O O . ASP A 1 724 ? 18.969 -11.133 -22.203 1 96.38 724 ASP A O 1
ATOM 5974 N N . PHE A 1 725 ? 18.875 -12.328 -20.344 1 97.62 725 PHE A N 1
ATOM 5975 C CA . PHE A 1 725 ? 19.188 -11.266 -19.406 1 97.62 725 PHE A CA 1
ATOM 5976 C C . PHE A 1 725 ? 19.781 -11.828 -18.109 1 97.62 725 PHE A C 1
ATOM 5978 O O . PHE A 1 725 ? 19.766 -13.047 -17.906 1 97.62 725 PHE A O 1
ATOM 5985 N N . PHE A 1 726 ? 20.312 -10.984 -17.281 1 97.94 726 PHE A N 1
ATOM 5986 C CA . PHE A 1 726 ? 20.922 -11.398 -16.031 1 97.94 726 PHE A CA 1
ATOM 5987 C C . PHE A 1 726 ? 20.469 -10.508 -14.883 1 97.94 726 PHE A C 1
ATOM 5989 O O . PHE A 1 726 ? 20.328 -9.289 -15.039 1 97.94 726 PHE A O 1
ATOM 5996 N N . VAL A 1 727 ? 20.141 -11.125 -13.781 1 97.75 727 VAL A N 1
ATOM 5997 C CA . VAL A 1 727 ? 19.938 -10.375 -12.539 1 97.75 727 VAL A CA 1
ATOM 5998 C C . VAL A 1 727 ? 21.266 -10.266 -11.789 1 97.75 727 VAL A C 1
ATOM 6000 O O . VAL A 1 727 ? 21.938 -11.273 -11.539 1 97.75 727 VAL A O 1
ATOM 6003 N N . ILE A 1 728 ? 21.594 -9.094 -11.43 1 97.25 728 ILE A N 1
ATOM 6004 C CA . ILE A 1 728 ? 22.875 -8.867 -10.758 1 97.25 728 ILE A CA 1
ATOM 6005 C C . ILE A 1 728 ? 22.641 -8.125 -9.445 1 97.25 728 ILE A C 1
ATOM 6007 O O . ILE A 1 728 ? 21.562 -7.562 -9.227 1 97.25 728 ILE A O 1
ATOM 6011 N N . ASP A 1 729 ? 23.625 -8.141 -8.609 1 96.19 729 ASP A N 1
ATOM 6012 C CA . ASP A 1 729 ? 23.531 -7.383 -7.367 1 96.19 729 ASP A CA 1
ATOM 6013 C C . ASP A 1 729 ? 23.625 -5.879 -7.629 1 96.19 729 ASP A C 1
ATOM 6015 O O . ASP A 1 729 ? 22.641 -5.16 -7.461 1 96.19 729 ASP A O 1
ATOM 6019 N N . SER A 1 730 ? 24.922 -5.438 -8.188 1 95.38 730 SER A N 1
ATOM 6020 C CA . SER A 1 730 ? 24.984 -3.992 -8.367 1 95.38 730 SER A CA 1
ATOM 6021 C C . SER A 1 730 ? 25.953 -3.609 -9.469 1 95.38 730 SER A C 1
ATOM 6023 O O . SER A 1 730 ? 26.031 -2.447 -9.867 1 95.38 730 SER A O 1
ATOM 6025 N N . TRP A 1 731 ? 26.766 -4.605 -9.953 1 97.38 731 TRP A N 1
ATOM 6026 C CA . TRP A 1 731 ? 27.797 -4.172 -10.875 1 97.38 731 TRP A CA 1
ATOM 6027 C C . TRP A 1 731 ? 28.078 -5.246 -11.922 1 97.38 731 TRP A C 1
ATOM 6029 O O . TRP A 1 731 ? 27.734 -6.414 -11.734 1 97.38 731 TRP A O 1
ATOM 6039 N N . VAL A 1 732 ? 28.609 -4.832 -13.039 1 98.12 732 VAL A N 1
ATOM 6040 C CA . VAL A 1 732 ? 29.188 -5.637 -14.109 1 98.12 732 VAL A CA 1
ATOM 6041 C C . VAL A 1 732 ? 30.609 -5.164 -14.398 1 98.12 732 VAL A C 1
ATOM 6043 O O . VAL A 1 732 ? 30.859 -3.961 -14.531 1 98.12 732 VAL A O 1
ATOM 6046 N N . LYS A 1 733 ? 31.562 -6.113 -14.484 1 97.31 733 LYS A N 1
ATOM 6047 C CA . LYS A 1 733 ? 32.969 -5.781 -14.734 1 97.31 733 LYS A CA 1
ATOM 6048 C C . LYS A 1 733 ? 33.438 -6.371 -16.062 1 97.31 733 LYS A C 1
ATOM 6050 O O . LYS A 1 733 ? 33.125 -7.512 -16.391 1 97.31 733 LYS A O 1
ATOM 6055 N N . TYR A 1 734 ? 34.156 -5.52 -16.828 1 95.5 734 TYR A N 1
ATOM 6056 C CA . TYR A 1 734 ? 34.969 -5.973 -17.953 1 95.5 734 TYR A CA 1
ATOM 6057 C C . TYR A 1 734 ? 36.438 -5.871 -17.641 1 95.5 734 TYR A C 1
ATOM 6059 O O . TYR A 1 734 ? 36.938 -4.789 -17.328 1 95.5 734 TYR A O 1
ATOM 6067 N N . GLU A 1 735 ? 37.031 -7.055 -17.703 1 90 735 GLU A N 1
ATOM 6068 C CA . GLU A 1 735 ? 38.5 -7.027 -17.578 1 90 735 GLU A CA 1
ATOM 6069 C C . GLU A 1 735 ? 39.156 -6.738 -18.906 1 90 735 GLU A C 1
ATOM 6071 O O . GLU A 1 735 ? 38.75 -7.281 -19.938 1 90 735 GLU A O 1
ATOM 6076 N N . ALA A 1 736 ? 40.031 -5.781 -18.844 1 83.25 736 ALA A N 1
ATOM 6077 C CA . ALA A 1 736 ? 40.844 -5.48 -20.016 1 83.25 736 ALA A CA 1
ATOM 6078 C C . ALA A 1 736 ? 42.312 -5.438 -19.656 1 83.25 736 ALA A C 1
ATOM 6080 O O . ALA A 1 736 ? 42.688 -5.543 -18.484 1 83.25 736 ALA A O 1
ATOM 6081 N N . GLU A 1 737 ? 43.188 -5.309 -20.672 1 82.69 737 GLU A N 1
ATOM 6082 C CA . GLU A 1 737 ? 44.625 -5.305 -20.484 1 82.69 737 GLU A CA 1
ATOM 6083 C C . GLU A 1 737 ? 45.094 -4.109 -19.641 1 82.69 737 GLU A C 1
ATOM 6085 O O . GLU A 1 737 ? 46 -4.219 -18.828 1 82.69 737 GLU A O 1
ATOM 6090 N N . ASP A 1 738 ? 44.469 -3.074 -19.906 1 85.94 738 ASP A N 1
ATOM 6091 C CA . ASP A 1 738 ? 44.906 -1.853 -19.234 1 85.94 738 ASP A CA 1
ATOM 6092 C C . ASP A 1 738 ? 44.219 -1.667 -17.906 1 85.94 738 ASP A C 1
ATOM 6094 O O . ASP A 1 738 ? 44.5 -0.726 -17.156 1 85.94 738 ASP A O 1
ATOM 6098 N N . GLY A 1 739 ? 43.25 -2.449 -17.641 1 88.88 739 GLY A N 1
ATOM 6099 C CA . GLY A 1 739 ? 42.469 -2.32 -16.422 1 88.88 739 GLY A CA 1
ATOM 6100 C C . GLY A 1 739 ? 41.031 -2.785 -16.594 1 88.88 739 GLY A C 1
ATOM 6101 O O . GLY A 1 739 ? 40.688 -3.375 -17.609 1 88.88 739 GLY A O 1
ATOM 6102 N N . ALA A 1 740 ? 40.281 -2.516 -15.523 1 93.25 740 ALA A N 1
ATOM 6103 C CA . ALA A 1 740 ? 38.906 -2.98 -15.539 1 93.25 740 ALA A CA 1
ATOM 6104 C C . ALA A 1 740 ? 37.938 -1.815 -15.719 1 93.25 740 ALA A C 1
ATOM 6106 O O . ALA A 1 740 ? 38.125 -0.728 -15.18 1 93.25 740 ALA A O 1
ATOM 6107 N N . ARG A 1 741 ? 36.906 -1.991 -16.516 1 96.31 741 ARG A N 1
ATOM 6108 C CA . ARG A 1 741 ? 35.75 -1.1 -16.625 1 96.31 741 ARG A CA 1
ATOM 6109 C C . ARG A 1 741 ? 34.562 -1.685 -15.898 1 96.31 741 ARG A C 1
ATOM 6111 O O . ARG A 1 741 ? 34.219 -2.855 -16.094 1 96.31 741 ARG A O 1
ATOM 6118 N N . ILE A 1 742 ? 33.906 -0.846 -15.047 1 97.31 742 ILE A N 1
ATOM 6119 C CA . ILE A 1 742 ? 32.844 -1.321 -14.172 1 97.31 742 ILE A CA 1
ATOM 6120 C C . ILE A 1 742 ? 31.578 -0.481 -14.383 1 97.31 742 ILE A C 1
ATOM 6122 O O . ILE A 1 742 ? 31.641 0.75 -14.344 1 97.31 742 ILE A O 1
ATOM 6126 N N . TRP A 1 743 ? 30.531 -1.124 -14.695 1 98.31 743 TRP A N 1
ATOM 6127 C CA . TRP A 1 743 ? 29.203 -0.544 -14.672 1 98.31 743 TRP A CA 1
ATOM 6128 C C . TRP A 1 743 ? 28.484 -0.892 -13.367 1 98.31 743 TRP A C 1
ATOM 6130 O O . TRP A 1 743 ? 28.594 -2.016 -12.875 1 98.31 743 TRP A O 1
ATOM 6140 N N . SER A 1 744 ? 27.828 0.072 -12.742 1 98.12 744 SER A N 1
ATOM 6141 C CA . SER A 1 744 ? 27.047 -0.235 -11.555 1 98.12 744 SER A CA 1
ATOM 6142 C C . SER A 1 744 ? 25.734 0.542 -11.539 1 98.12 744 SER A C 1
ATOM 6144 O O . SER A 1 744 ? 25.609 1.59 -12.18 1 98.12 744 SER A O 1
ATOM 6146 N N . SER A 1 745 ? 24.766 0.03 -10.906 1 97.19 745 SER A N 1
ATOM 6147 C CA . SER A 1 745 ? 23.469 0.677 -10.695 1 97.19 745 SER A CA 1
ATOM 6148 C C . SER A 1 745 ? 22.922 0.363 -9.312 1 97.19 745 SER A C 1
ATOM 6150 O O . SER A 1 745 ? 23.062 -0.754 -8.812 1 97.19 745 SER A O 1
ATOM 6152 N N . GLY A 1 746 ? 22.266 1.31 -8.758 1 90.44 746 GLY A N 1
ATOM 6153 C CA . GLY A 1 746 ? 21.625 1.103 -7.465 1 90.44 746 GLY A CA 1
ATOM 6154 C C . GLY A 1 746 ? 20.172 0.704 -7.574 1 90.44 746 GLY A C 1
ATOM 6155 O O . GLY A 1 746 ? 19.578 0.218 -6.609 1 90.44 746 GLY A O 1
ATOM 6156 N N . ASP A 1 747 ? 19.625 0.774 -8.719 1 93.38 747 ASP A N 1
ATOM 6157 C CA . ASP A 1 747 ? 18.172 0.602 -8.75 1 93.38 747 ASP A CA 1
ATOM 6158 C C . ASP A 1 747 ? 17.75 -0.297 -9.906 1 93.38 747 ASP A C 1
ATOM 6160 O O . ASP A 1 747 ? 16.594 -0.709 -9.992 1 93.38 747 ASP A O 1
ATOM 6164 N N . VAL A 1 748 ? 18.656 -0.639 -10.867 1 97 748 VAL A N 1
ATOM 6165 C CA . VAL A 1 748 ? 18.359 -1.495 -12.008 1 97 748 VAL A CA 1
ATOM 6166 C C . VAL A 1 748 ? 19.094 -2.824 -11.867 1 97 748 VAL A C 1
ATOM 6168 O O . VAL A 1 748 ? 20.281 -2.916 -12.195 1 97 748 VAL A O 1
ATOM 6171 N N . PRO A 1 749 ? 18.391 -3.834 -11.602 1 96.81 749 PRO A N 1
ATOM 6172 C CA . PRO A 1 749 ? 19.094 -5.09 -11.312 1 96.81 749 PRO A CA 1
ATOM 6173 C C . PRO A 1 749 ? 19.172 -6.012 -12.523 1 96.81 749 PRO A C 1
ATOM 6175 O O . PRO A 1 749 ? 19.797 -7.07 -12.461 1 96.81 749 PRO A O 1
ATOM 6178 N N . ILE A 1 750 ? 18.594 -5.68 -13.648 1 98.25 750 ILE A N 1
ATOM 6179 C CA . ILE A 1 750 ? 18.547 -6.594 -14.781 1 98.25 750 ILE A CA 1
ATOM 6180 C C . ILE A 1 750 ? 19.297 -5.98 -15.969 1 98.25 750 ILE A C 1
ATOM 6182 O O . ILE A 1 750 ? 19.047 -4.836 -16.344 1 98.25 750 ILE A O 1
ATOM 6186 N N . VAL A 1 751 ? 20.188 -6.801 -16.547 1 98.31 751 VAL A N 1
ATOM 6187 C CA . VAL A 1 751 ? 21 -6.316 -17.672 1 98.31 751 VAL A CA 1
ATOM 6188 C C . VAL A 1 751 ? 20.969 -7.328 -18.812 1 98.31 751 VAL A C 1
ATOM 6190 O O . VAL A 1 751 ? 20.781 -8.523 -18.578 1 98.31 751 VAL A O 1
ATOM 6193 N N . SER A 1 752 ? 21.109 -6.836 -19.938 1 97.88 752 SER A N 1
ATOM 6194 C CA . SER A 1 752 ? 21.328 -7.602 -21.172 1 97.88 752 SER A CA 1
ATOM 6195 C C . SER A 1 752 ? 22.516 -7.07 -21.953 1 97.88 752 SER A C 1
ATOM 6197 O O . SER A 1 752 ? 23.031 -5.992 -21.641 1 97.88 752 SER A O 1
ATOM 6199 N N . PHE A 1 753 ? 22.938 -7.875 -22.938 1 98.19 753 PHE A N 1
ATOM 6200 C CA . PHE A 1 753 ? 24.109 -7.488 -23.703 1 98.19 753 PHE A CA 1
ATOM 6201 C C . PHE A 1 753 ? 23.828 -7.598 -25.203 1 98.19 753 PHE A C 1
ATOM 6203 O O . PHE A 1 753 ? 23.156 -8.531 -25.641 1 98.19 753 PHE A O 1
ATOM 6210 N N . GLY A 1 754 ? 24.312 -6.652 -25.906 1 96.94 754 GLY A N 1
ATOM 6211 C CA . GLY A 1 754 ? 24.203 -6.668 -27.359 1 96.94 754 GLY A CA 1
ATOM 6212 C C . GLY A 1 754 ? 22.812 -6.309 -27.844 1 96.94 754 GLY A C 1
ATOM 6213 O O . GLY A 1 754 ? 22.531 -6.391 -29.047 1 96.94 754 GLY A O 1
ATOM 6214 N N . GLY A 1 755 ? 21.969 -5.98 -26.969 1 94.69 755 GLY A N 1
ATOM 6215 C CA . GLY A 1 755 ? 20.594 -5.633 -27.312 1 94.69 755 GLY A CA 1
ATOM 6216 C C . GLY A 1 755 ? 19.562 -6.367 -26.484 1 94.69 755 GLY A C 1
ATOM 6217 O O . GLY A 1 755 ? 19.891 -6.918 -25.438 1 94.69 755 GLY A O 1
ATOM 6218 N N . HIS A 1 756 ? 18.328 -6.227 -26.938 1 93.31 756 HIS A N 1
ATOM 6219 C CA . HIS A 1 756 ? 17.25 -6.977 -26.297 1 93.31 756 HIS A CA 1
ATOM 6220 C C . HIS A 1 756 ? 17.203 -8.414 -26.812 1 93.31 756 HIS A C 1
ATOM 6222 O O . HIS A 1 756 ? 17.438 -8.672 -27.984 1 93.31 756 HIS A O 1
ATOM 6228 N N . HIS A 1 757 ? 16.844 -9.328 -25.891 1 94.19 757 HIS A N 1
ATOM 6229 C CA . HIS A 1 757 ? 16.828 -10.734 -26.281 1 94.19 757 HIS A CA 1
ATOM 6230 C C . HIS A 1 757 ? 15.594 -11.445 -25.734 1 94.19 757 HIS A C 1
ATOM 6232 O O . HIS A 1 757 ? 15.609 -12.664 -25.531 1 94.19 757 HIS A O 1
ATOM 6238 N N . MET A 1 758 ? 14.586 -10.703 -25.422 1 90.44 758 MET A N 1
ATOM 6239 C CA . MET A 1 758 ? 13.391 -11.352 -24.891 1 90.44 758 MET A CA 1
ATOM 6240 C C . MET A 1 758 ? 12.867 -12.406 -25.875 1 90.44 758 MET A C 1
ATOM 6242 O O . MET A 1 758 ? 12.578 -12.094 -27.031 1 90.44 758 MET A O 1
ATOM 6246 N N . GLY A 1 759 ? 12.773 -13.609 -25.391 1 86.75 759 GLY A N 1
ATOM 6247 C CA . GLY A 1 759 ? 12.195 -14.688 -26.172 1 86.75 759 GLY A CA 1
ATOM 6248 C C . GLY A 1 759 ? 13.219 -15.414 -27.031 1 86.75 759 GLY A C 1
ATOM 6249 O O . GLY A 1 759 ? 12.891 -16.375 -27.719 1 86.75 759 GLY A O 1
ATOM 6250 N N . MET A 1 760 ? 14.484 -15.07 -26.906 1 90.44 760 MET A N 1
ATOM 6251 C CA . MET A 1 760 ? 15.484 -15.609 -27.828 1 90.44 760 MET A CA 1
ATOM 6252 C C . MET A 1 760 ? 16.094 -16.891 -27.281 1 90.44 760 MET A C 1
ATOM 6254 O O . MET A 1 760 ? 16.594 -17.719 -28.031 1 90.44 760 MET A O 1
ATOM 6258 N N . ARG A 1 761 ? 16.125 -17.109 -25.969 1 92.06 761 ARG A N 1
ATOM 6259 C CA . ARG A 1 761 ? 16.75 -18.25 -25.297 1 92.06 761 ARG A CA 1
ATOM 6260 C C . ARG A 1 761 ? 18.188 -18.422 -25.766 1 92.06 761 ARG A C 1
ATOM 6262 O O . ARG A 1 761 ? 18.562 -19.5 -26.234 1 92.06 761 ARG A O 1
ATOM 6269 N N . LEU A 1 762 ? 18.938 -17.453 -25.484 1 92.88 762 LEU A N 1
ATOM 6270 C CA . LEU A 1 762 ? 20.328 -17.438 -25.906 1 92.88 762 LEU A CA 1
ATOM 6271 C C . LEU A 1 762 ? 21.094 -18.594 -25.266 1 92.88 762 LEU A C 1
ATOM 6273 O O . LEU A 1 762 ? 20.859 -18.938 -24.094 1 92.88 762 LEU A O 1
ATOM 6277 N N . GLN A 1 763 ? 22 -19.188 -26.047 1 90.38 763 GLN A N 1
ATOM 6278 C CA . GLN A 1 763 ? 22.875 -20.234 -25.547 1 90.38 763 GLN A CA 1
ATOM 6279 C C . GLN A 1 763 ? 24.297 -19.719 -25.359 1 90.38 763 GLN A C 1
ATOM 6281 O O . GLN A 1 763 ? 25.031 -20.203 -24.5 1 90.38 763 GLN A O 1
ATOM 6286 N N . ASP A 1 764 ? 24.594 -18.75 -26.203 1 93.06 764 ASP A N 1
ATOM 6287 C CA . ASP A 1 764 ? 25.938 -18.172 -26.172 1 93.06 764 ASP A CA 1
ATOM 6288 C C . ASP A 1 764 ? 25.859 -16.641 -26.078 1 93.06 764 ASP A C 1
ATOM 6290 O O . ASP A 1 764 ? 24.797 -16.047 -26.266 1 93.06 764 ASP A O 1
ATOM 6294 N N . ALA A 1 765 ? 27.016 -16.078 -25.781 1 95.94 765 ALA A N 1
ATOM 6295 C CA . ALA A 1 765 ? 27.109 -14.625 -25.719 1 95.94 765 ALA A CA 1
ATOM 6296 C C . ALA A 1 765 ? 26.812 -13.992 -27.062 1 95.94 765 ALA A C 1
ATOM 6298 O O . ALA A 1 765 ? 27.203 -14.523 -28.109 1 95.94 765 ALA A O 1
ATOM 6299 N N . PRO A 1 766 ? 26.172 -12.883 -27.062 1 95.62 766 PRO A N 1
ATOM 6300 C CA . PRO A 1 766 ? 25.984 -12.164 -28.312 1 95.62 766 PRO A CA 1
ATOM 6301 C C . PRO A 1 766 ? 27.281 -11.562 -28.859 1 95.62 766 PRO A C 1
ATOM 6303 O O . PRO A 1 766 ? 28.266 -11.461 -28.125 1 95.62 766 PRO A O 1
ATOM 6306 N N . LYS A 1 767 ? 27.203 -11.102 -30.094 1 93.44 767 LYS A N 1
ATOM 6307 C CA . LYS A 1 767 ? 28.375 -10.562 -30.766 1 93.44 767 LYS A CA 1
ATOM 6308 C C . LYS A 1 767 ? 28.859 -9.289 -30.078 1 93.44 767 LYS A C 1
ATOM 6310 O O . LYS A 1 767 ? 30.078 -9.062 -29.969 1 93.44 767 LYS A O 1
ATOM 6315 N N . LYS A 1 768 ? 28.016 -8.469 -29.641 1 95.94 768 LYS A N 1
ATOM 6316 C CA . LYS A 1 768 ? 28.359 -7.199 -29.016 1 95.94 768 LYS A CA 1
ATOM 6317 C C . LYS A 1 768 ? 28.188 -7.262 -27.5 1 95.94 768 LYS A C 1
ATOM 6319 O O . LYS A 1 768 ? 27.5 -6.414 -26.922 1 95.94 768 LYS A O 1
ATOM 6324 N N . GLU A 1 769 ? 28.891 -8.109 -26.906 1 95.81 769 GLU A N 1
ATOM 6325 C CA . GLU A 1 769 ? 28.766 -8.281 -25.453 1 95.81 769 GLU A CA 1
ATOM 6326 C C . GLU A 1 769 ? 29.344 -7.09 -24.703 1 95.81 769 GLU A C 1
ATOM 6328 O O . GLU A 1 769 ? 29.125 -6.934 -23.516 1 95.81 769 GLU A O 1
ATOM 6333 N N . ASN A 1 770 ? 30.047 -6.207 -25.453 1 96.62 770 ASN A N 1
ATOM 6334 C CA . ASN A 1 770 ? 30.594 -4.996 -24.859 1 96.62 770 ASN A CA 1
ATOM 6335 C C . ASN A 1 770 ? 29.531 -3.908 -24.703 1 96.62 770 ASN A C 1
ATOM 6337 O O . ASN A 1 770 ? 29.766 -2.887 -24.062 1 96.62 770 ASN A O 1
ATOM 6341 N N . GLU A 1 771 ? 28.375 -4.109 -25.297 1 98.12 771 GLU A N 1
ATOM 6342 C CA . GLU A 1 771 ? 27.25 -3.182 -25.156 1 98.12 771 GLU A CA 1
ATOM 6343 C C . GLU A 1 771 ? 26.266 -3.662 -24.078 1 98.12 771 GLU A C 1
ATOM 6345 O O . GLU A 1 771 ? 25.453 -4.547 -24.344 1 98.12 771 GLU A O 1
ATOM 6350 N N . LEU A 1 772 ? 26.328 -2.986 -23 1 98.44 772 LEU A N 1
ATOM 6351 C CA . LEU A 1 772 ? 25.469 -3.33 -21.891 1 98.44 772 LEU A CA 1
ATOM 6352 C C . LEU A 1 772 ? 24.156 -2.568 -21.969 1 98.44 772 LEU A C 1
ATOM 6354 O O . LEU A 1 772 ? 24.141 -1.382 -22.297 1 98.44 772 LEU A O 1
ATOM 6358 N N . TYR A 1 773 ? 23.047 -3.238 -21.719 1 98.56 773 TYR A N 1
ATOM 6359 C CA . TYR A 1 773 ? 21.719 -2.65 -21.672 1 98.56 773 TYR A CA 1
ATOM 6360 C C . TYR A 1 773 ? 21.078 -2.869 -20.297 1 98.56 773 TYR A C 1
ATOM 6362 O O . TYR A 1 773 ? 20.844 -4.008 -19.891 1 98.56 773 TYR A O 1
ATOM 6370 N N . GLY A 1 774 ? 20.844 -1.739 -19.547 1 98.44 774 GLY A N 1
ATOM 6371 C CA . GLY A 1 774 ? 20.047 -1.829 -18.344 1 98.44 774 GLY A CA 1
ATOM 6372 C C . GLY A 1 774 ? 18.562 -1.856 -18.609 1 98.44 774 GLY A C 1
ATOM 6373 O O . GLY A 1 774 ? 18.031 -1.007 -19.344 1 98.44 774 GLY A O 1
ATOM 6374 N N . MET A 1 775 ? 17.875 -2.879 -18.109 1 98.5 775 MET A N 1
ATOM 6375 C CA . MET A 1 775 ? 16.422 -2.99 -18.266 1 98.5 775 MET A CA 1
ATOM 6376 C C . MET A 1 775 ? 15.695 -2.105 -17.266 1 98.5 775 MET A C 1
ATOM 6378 O O . MET A 1 775 ? 15.656 -2.414 -16.078 1 98.5 775 MET A O 1
ATOM 6382 N N . LEU A 1 776 ? 15.016 -1.067 -17.766 1 98.25 776 LEU A N 1
ATOM 6383 C CA . LEU A 1 776 ? 14.398 -0.072 -16.891 1 98.25 776 LEU A CA 1
ATOM 6384 C C . LEU A 1 776 ? 12.961 -0.451 -16.562 1 98.25 776 LEU A C 1
ATOM 6386 O O . LEU A 1 776 ? 12.453 -0.1 -15.492 1 98.25 776 LEU A O 1
ATOM 6390 N N . TYR A 1 777 ? 12.289 -1.085 -17.484 1 98 777 TYR A N 1
ATOM 6391 C CA . TYR A 1 777 ? 10.883 -1.437 -17.375 1 98 777 TYR A CA 1
ATOM 6392 C C . TYR A 1 777 ? 10.539 -2.627 -18.25 1 98 777 TYR A C 1
ATOM 6394 O O . TYR A 1 777 ? 11.078 -2.768 -19.359 1 98 777 TYR A O 1
ATOM 6402 N N . ASN A 1 778 ? 9.688 -3.52 -17.75 1 96.75 778 ASN A N 1
ATOM 6403 C CA . ASN A 1 778 ? 9.211 -4.668 -18.516 1 96.75 778 ASN A CA 1
ATOM 6404 C C . ASN A 1 778 ? 7.855 -5.152 -18.016 1 96.75 778 ASN A C 1
ATOM 6406 O O . ASN A 1 778 ? 7.75 -5.66 -16.891 1 96.75 778 ASN A O 1
ATOM 6410 N N . ASN A 1 779 ? 6.801 -5.012 -18.844 1 93.38 779 ASN A N 1
ATOM 6411 C CA . ASN A 1 779 ? 5.488 -5.496 -18.422 1 93.38 779 ASN A CA 1
ATOM 6412 C C . ASN A 1 779 ? 5 -6.637 -19.312 1 93.38 779 ASN A C 1
ATOM 6414 O O . ASN A 1 779 ? 3.799 -6.77 -19.547 1 93.38 779 ASN A O 1
ATOM 6418 N N . LEU A 1 780 ? 5.898 -7.457 -19.75 1 91.25 780 LEU A N 1
ATOM 6419 C CA . LEU A 1 780 ? 5.605 -8.531 -20.703 1 91.25 780 LEU A CA 1
ATOM 6420 C C . LEU A 1 780 ? 4.898 -9.688 -20 1 91.25 780 LEU A C 1
ATOM 6422 O O . LEU A 1 780 ? 4.227 -10.492 -20.656 1 91.25 780 LEU A O 1
ATOM 6426 N N . TRP A 1 781 ? 5.07 -9.805 -18.797 1 89 781 TRP A N 1
ATOM 6427 C CA . TRP A 1 781 ? 4.57 -10.984 -18.109 1 89 781 TRP A CA 1
ATOM 6428 C C . TRP A 1 781 ? 3.047 -11.023 -18.125 1 89 781 TRP A C 1
ATOM 6430 O O . TRP A 1 781 ? 2.396 -9.992 -18.312 1 89 781 TRP A O 1
ATOM 6440 N N . VAL A 1 782 ? 2.457 -12.227 -17.938 1 79.81 782 VAL A N 1
ATOM 6441 C CA . VAL A 1 782 ? 1.035 -12.469 -18.156 1 79.81 782 VAL A CA 1
ATOM 6442 C C . VAL A 1 782 ? 0.288 -12.398 -16.828 1 79.81 782 VAL A C 1
ATOM 6444 O O . VAL A 1 782 ? -0.832 -11.883 -16.766 1 79.81 782 VAL A O 1
ATOM 6447 N N . VAL A 1 783 ? 0.795 -13.086 -15.789 1 80.69 783 VAL A N 1
ATOM 6448 C CA . VAL A 1 783 ? 0.106 -13.086 -14.5 1 80.69 783 VAL A CA 1
ATOM 6449 C C . VAL A 1 783 ? 1.085 -12.711 -13.391 1 80.69 783 VAL A C 1
ATOM 6451 O O . VAL A 1 783 ? 2.275 -12.516 -13.648 1 80.69 783 VAL A O 1
ATOM 6454 N N . ASN A 1 784 ? 0.688 -12.32 -12.18 1 86.94 784 ASN A N 1
ATOM 6455 C CA . ASN A 1 784 ? 1.435 -12.258 -10.93 1 86.94 784 ASN A CA 1
ATOM 6456 C C . ASN A 1 784 ? 2.262 -10.977 -10.836 1 86.94 784 ASN A C 1
ATOM 6458 O O . ASN A 1 784 ? 2.83 -10.68 -9.781 1 86.94 784 ASN A O 1
ATOM 6462 N N . PHE A 1 785 ? 2.436 -10.312 -12.047 1 92.44 785 PHE A N 1
ATOM 6463 C CA . PHE A 1 785 ? 3.221 -9.086 -12.039 1 92.44 785 PHE A CA 1
ATOM 6464 C C . PHE A 1 785 ? 2.385 -7.902 -12.508 1 92.44 785 PHE A C 1
ATOM 6466 O O . PHE A 1 785 ? 1.38 -8.086 -13.195 1 92.44 785 PHE A O 1
ATOM 6473 N N . CYS A 1 786 ? 2.857 -6.781 -12.125 1 92.75 786 CYS A N 1
ATOM 6474 C CA . CYS A 1 786 ? 2.184 -5.547 -12.516 1 92.75 786 CYS A CA 1
ATOM 6475 C C . CYS A 1 786 ? 2.227 -5.348 -14.023 1 92.75 786 CYS A C 1
ATOM 6477 O O . CYS A 1 786 ? 3.24 -5.637 -14.664 1 92.75 786 CYS A O 1
ATOM 6479 N N . VAL A 1 787 ? 1.131 -4.805 -14.602 1 91.38 787 VAL A N 1
ATOM 6480 C CA . VAL A 1 787 ? 1.104 -4.664 -16.047 1 91.38 787 VAL A CA 1
ATOM 6481 C C . VAL A 1 787 ? 1.213 -3.189 -16.438 1 91.38 787 VAL A C 1
ATOM 6483 O O . VAL A 1 787 ? 1.489 -2.857 -17.594 1 91.38 787 VAL A O 1
ATOM 6486 N N . ASP A 1 788 ? 1.042 -2.307 -15.445 1 91.62 788 ASP A N 1
ATOM 6487 C CA . ASP A 1 788 ? 1.104 -0.879 -15.742 1 91.62 788 ASP A CA 1
ATOM 6488 C C . ASP A 1 788 ? 1.661 -0.097 -14.555 1 91.62 788 ASP A C 1
ATOM 6490 O O . ASP A 1 788 ? 1.066 -0.093 -13.469 1 91.62 788 ASP A O 1
ATOM 6494 N N . SER A 1 789 ? 2.756 0.567 -14.75 1 93.81 789 SER A N 1
ATOM 6495 C CA . SER A 1 789 ? 3.387 1.449 -13.773 1 93.81 789 SER A CA 1
ATOM 6496 C C . SER A 1 789 ? 3.684 2.818 -14.375 1 93.81 789 SER A C 1
ATOM 6498 O O . SER A 1 789 ? 4.801 3.076 -14.828 1 93.81 789 SER A O 1
ATOM 6500 N N . PRO A 1 790 ? 2.768 3.732 -14.328 1 92.75 790 PRO A N 1
ATOM 6501 C CA . PRO A 1 790 ? 2.98 5.051 -14.93 1 92.75 790 PRO A CA 1
ATOM 6502 C C . PRO A 1 790 ? 3.641 6.035 -13.969 1 92.75 790 PRO A C 1
ATOM 6504 O O . PRO A 1 790 ? 3.74 5.762 -12.766 1 92.75 790 PRO A O 1
ATOM 6507 N N . GLY A 1 791 ? 4.113 7.172 -14.508 1 91.06 791 GLY A N 1
ATOM 6508 C CA . GLY A 1 791 ? 4.59 8.273 -13.688 1 91.06 791 GLY A CA 1
ATOM 6509 C C . GLY A 1 791 ? 6.094 8.477 -13.781 1 91.06 791 GLY A C 1
ATOM 6510 O O . GLY A 1 791 ? 6.77 7.812 -14.57 1 91.06 791 GLY A O 1
ATOM 6511 N N . GLU A 1 792 ? 6.562 9.367 -12.961 1 91.19 792 GLU A N 1
ATOM 6512 C CA . GLU A 1 792 ? 7.969 9.766 -12.969 1 91.19 792 GLU A CA 1
ATOM 6513 C C . GLU A 1 792 ? 8.852 8.68 -12.359 1 91.19 792 GLU A C 1
ATOM 6515 O O . GLU A 1 792 ? 8.477 8.055 -11.359 1 91.19 792 GLU A O 1
ATOM 6520 N N . MET A 1 793 ? 10.008 8.508 -13.039 1 93.25 793 MET A N 1
ATOM 6521 C CA . MET A 1 793 ? 11.023 7.574 -12.547 1 93.25 793 MET A CA 1
ATOM 6522 C C . MET A 1 793 ? 12.43 8.102 -12.828 1 93.25 793 MET A C 1
ATOM 6524 O O . MET A 1 793 ? 12.641 8.812 -13.812 1 93.25 793 MET A O 1
ATOM 6528 N N . ASN A 1 794 ? 13.234 7.805 -11.961 1 91.94 794 ASN A N 1
ATOM 6529 C CA . ASN A 1 794 ? 14.641 8.164 -12.078 1 91.94 794 ASN A CA 1
ATOM 6530 C C . ASN A 1 794 ? 15.547 6.949 -11.906 1 91.94 794 ASN A C 1
ATOM 6532 O O . ASN A 1 794 ? 15.297 6.098 -11.055 1 91.94 794 ASN A O 1
ATOM 6536 N N . PHE A 1 795 ? 16.562 6.875 -12.75 1 96.94 795 PHE A N 1
ATOM 6537 C CA . PHE A 1 795 ? 17.516 5.773 -12.695 1 96.94 795 PHE A CA 1
ATOM 6538 C C . PHE A 1 795 ? 18.938 6.297 -12.633 1 96.94 795 PHE A C 1
ATOM 6540 O O . PHE A 1 795 ? 19.312 7.203 -13.383 1 96.94 795 PHE A O 1
ATOM 6547 N N . GLU A 1 796 ? 19.734 5.707 -11.75 1 95.44 796 GLU A N 1
ATOM 6548 C CA . GLU A 1 796 ? 21.125 6.148 -11.562 1 95.44 796 GLU A CA 1
ATOM 6549 C C . GLU A 1 796 ? 22.109 5.027 -11.875 1 95.44 796 GLU A C 1
ATOM 6551 O O . GLU A 1 796 ? 21.906 3.881 -11.469 1 95.44 796 GLU A O 1
ATOM 6556 N N . PHE A 1 797 ? 23.156 5.41 -12.57 1 98.12 797 PHE A N 1
ATOM 6557 C CA . PHE A 1 797 ? 24.219 4.484 -12.953 1 98.12 797 PHE A CA 1
ATOM 6558 C C . PHE A 1 797 ? 25.594 5.117 -12.734 1 98.12 797 PHE A C 1
ATOM 6560 O O . PHE A 1 797 ? 25.719 6.34 -12.68 1 98.12 797 PHE A O 1
ATOM 6567 N N . ASP A 1 798 ? 26.562 4.234 -12.633 1 97.81 798 ASP A N 1
ATOM 6568 C CA . ASP A 1 798 ? 27.953 4.676 -12.555 1 97.81 798 ASP A CA 1
ATOM 6569 C C . ASP A 1 798 ? 28.844 3.832 -13.453 1 97.81 798 ASP A C 1
ATOM 6571 O O . ASP A 1 798 ? 28.656 2.619 -13.57 1 97.81 798 ASP A O 1
ATOM 6575 N N . LEU A 1 799 ? 29.734 4.488 -14.102 1 98.25 799 LEU A N 1
ATOM 6576 C CA . LEU A 1 799 ? 30.828 3.859 -14.828 1 98.25 799 LEU A CA 1
ATOM 6577 C C . LEU A 1 799 ? 32.156 4.246 -14.211 1 98.25 799 LEU A C 1
ATOM 6579 O O . LEU A 1 799 ? 32.438 5.426 -13.984 1 98.25 799 LEU A O 1
ATOM 6583 N N . THR A 1 800 ? 33 3.254 -14.008 1 96.88 800 THR A N 1
ATOM 6584 C CA . THR A 1 800 ? 34.281 3.516 -13.359 1 96.88 800 THR A CA 1
ATOM 6585 C C . THR A 1 800 ? 35.375 2.652 -13.969 1 96.88 800 THR A C 1
ATOM 6587 O O . THR A 1 800 ? 35.125 1.55 -14.445 1 96.88 800 THR A O 1
ATOM 6590 N N . TYR A 1 801 ? 36.562 3.227 -14.008 1 96.25 801 TYR A N 1
ATOM 6591 C CA . TYR A 1 801 ? 37.781 2.494 -14.406 1 96.25 801 TYR A CA 1
ATOM 6592 C C . TYR A 1 801 ? 38.688 2.262 -13.211 1 96.25 801 TYR A C 1
ATOM 6594 O O . TYR A 1 801 ? 38.844 3.141 -12.367 1 96.25 801 TYR A O 1
ATOM 6602 N N . ARG A 1 802 ? 39.188 1.088 -13.141 1 93.25 802 ARG A N 1
ATOM 6603 C CA . ARG A 1 802 ? 40.156 0.752 -12.109 1 93.25 802 ARG A CA 1
ATOM 6604 C C . ARG A 1 802 ? 41.375 0.047 -12.719 1 93.25 802 ARG A C 1
ATOM 6606 O O . ARG A 1 802 ? 41.219 -0.885 -13.508 1 93.25 802 ARG A O 1
ATOM 6613 N N . GLU A 1 803 ? 42.438 0.503 -12.242 1 89 803 GLU A N 1
ATOM 6614 C CA . GLU A 1 803 ? 43.688 -0.168 -12.656 1 89 803 GLU A CA 1
ATOM 6615 C C . GLU A 1 803 ? 43.938 -1.405 -11.805 1 89 803 GLU A C 1
ATOM 6617 O O . GLU A 1 803 ? 43.562 -1.448 -10.625 1 89 803 GLU A O 1
ATOM 6622 N N . GLY A 1 804 ? 44.5 -2.383 -12.398 1 79.38 804 GLY A N 1
ATOM 6623 C CA . GLY A 1 804 ? 44.906 -3.568 -11.664 1 79.38 804 GLY A CA 1
ATOM 6624 C C . GLY A 1 804 ? 43.781 -4.543 -11.422 1 79.38 804 GLY A C 1
ATOM 6625 O O . GLY A 1 804 ? 42.656 -4.301 -11.852 1 79.38 804 GLY A O 1
ATOM 6626 N N . LYS A 1 805 ? 44.125 -5.566 -10.797 1 80.38 805 LYS A N 1
ATOM 6627 C CA . LYS A 1 805 ? 43.156 -6.602 -10.469 1 80.38 805 LYS A CA 1
ATOM 6628 C C . LYS A 1 805 ? 42.438 -6.289 -9.148 1 80.38 805 LYS A C 1
ATOM 6630 O O . LYS A 1 805 ? 43.062 -5.887 -8.18 1 80.38 805 LYS A O 1
ATOM 6635 N N . GLN A 1 806 ? 41.125 -6.227 -9.258 1 85.25 806 GLN A N 1
ATOM 6636 C CA . GLN A 1 806 ? 40.312 -6.016 -8.062 1 85.25 806 GLN A CA 1
ATOM 6637 C C . GLN A 1 806 ? 39.625 -7.305 -7.645 1 85.25 806 GLN A C 1
ATOM 6639 O O . GLN A 1 806 ? 39.188 -8.086 -8.492 1 85.25 806 GLN A O 1
ATOM 6644 N N . SER A 1 807 ? 39.562 -7.477 -6.352 1 89.81 807 SER A N 1
ATOM 6645 C CA . SER A 1 807 ? 38.75 -8.586 -5.84 1 89.81 807 SER A CA 1
ATOM 6646 C C . SER A 1 807 ? 37.281 -8.297 -5.953 1 89.81 807 SER A C 1
ATOM 6648 O O . SER A 1 807 ? 36.875 -7.148 -6.125 1 89.81 807 SER A O 1
ATOM 6650 N N . VAL A 1 808 ? 36.5 -9.305 -5.859 1 91.12 808 VAL A N 1
ATOM 6651 C CA . VAL A 1 808 ? 35.062 -9.203 -5.883 1 91.12 808 VAL A CA 1
ATOM 6652 C C . VAL A 1 808 ? 34.594 -8.328 -4.727 1 91.12 808 VAL A C 1
ATOM 6654 O O . VAL A 1 808 ? 33.688 -7.496 -4.891 1 91.12 808 VAL A O 1
ATOM 6657 N N . GLU A 1 809 ? 35.156 -8.539 -3.65 1 93.25 809 GLU A N 1
ATOM 6658 C CA . GLU A 1 809 ? 34.781 -7.773 -2.465 1 93.25 809 GLU A CA 1
ATOM 6659 C C . GLU A 1 809 ? 35.094 -6.285 -2.66 1 93.25 809 GLU A C 1
ATOM 6661 O O . GLU A 1 809 ? 34.25 -5.438 -2.318 1 93.25 809 GLU A O 1
ATOM 6666 N N . GLN A 1 810 ? 36.188 -6.012 -3.182 1 93.75 810 GLN A N 1
ATOM 6667 C CA . GLN A 1 810 ? 36.562 -4.625 -3.418 1 93.75 810 GLN A CA 1
ATOM 6668 C C . GLN A 1 810 ? 35.625 -3.961 -4.426 1 93.75 810 GLN A C 1
ATOM 6670 O O . GLN A 1 810 ? 35.25 -2.803 -4.254 1 93.75 810 GLN A O 1
ATOM 6675 N N . LEU A 1 811 ? 35.281 -4.695 -5.414 1 94.56 811 LEU A N 1
ATOM 6676 C CA . LEU A 1 811 ? 34.375 -4.184 -6.441 1 94.56 811 LEU A CA 1
ATOM 6677 C C . LEU A 1 811 ? 33 -3.922 -5.867 1 94.56 811 LEU A C 1
ATOM 6679 O O . LEU A 1 811 ? 32.375 -2.893 -6.156 1 94.56 811 LEU A O 1
ATOM 6683 N N . THR A 1 812 ? 32.562 -4.887 -5.086 1 95.62 812 THR A N 1
ATOM 6684 C CA . THR A 1 812 ? 31.25 -4.754 -4.461 1 95.62 812 THR A CA 1
ATOM 6685 C C . THR A 1 812 ? 31.219 -3.551 -3.52 1 95.62 812 THR A C 1
ATOM 6687 O O . THR A 1 812 ? 30.281 -2.754 -3.555 1 95.62 812 THR A O 1
ATOM 6690 N N . ASP A 1 813 ? 32.219 -3.424 -2.725 1 96.06 813 ASP A N 1
ATOM 6691 C CA . ASP A 1 813 ? 32.312 -2.318 -1.776 1 96.06 813 ASP A CA 1
ATOM 6692 C C . ASP A 1 813 ? 32.344 -0.974 -2.502 1 96.06 813 ASP A C 1
ATOM 6694 O O . ASP A 1 813 ? 31.688 -0.018 -2.078 1 96.06 813 ASP A O 1
ATOM 6698 N N . MET A 1 814 ? 33.094 -0.927 -3.512 1 94.94 814 MET A N 1
ATOM 6699 C CA . MET A 1 814 ? 33.188 0.302 -4.293 1 94.94 814 MET A CA 1
ATOM 6700 C C . MET A 1 814 ? 31.828 0.662 -4.902 1 94.94 814 MET A C 1
ATOM 6702 O O . MET A 1 814 ? 31.359 1.792 -4.758 1 94.94 814 MET A O 1
ATOM 6706 N N . ALA A 1 815 ? 31.219 -0.263 -5.574 1 95.44 815 ALA A N 1
ATOM 6707 C CA . ALA A 1 815 ? 29.938 -0.012 -6.223 1 95.44 815 ALA A CA 1
ATOM 6708 C C . ALA A 1 815 ? 28.891 0.408 -5.207 1 95.44 815 ALA A C 1
ATOM 6710 O O . ALA A 1 815 ? 28.141 1.365 -5.434 1 95.44 815 ALA A O 1
ATOM 6711 N N . ASP A 1 816 ? 28.859 -0.282 -4.105 1 95.12 816 ASP A N 1
ATOM 6712 C CA . ASP A 1 816 ? 27.891 0.022 -3.061 1 95.12 816 ASP A CA 1
ATOM 6713 C C . ASP A 1 816 ? 28.094 1.433 -2.512 1 95.12 816 ASP A C 1
ATOM 6715 O O . ASP A 1 816 ? 27.125 2.111 -2.156 1 95.12 816 ASP A O 1
ATOM 6719 N N . SER A 1 817 ? 29.297 1.831 -2.432 1 96.06 817 SER A N 1
ATOM 6720 C CA . SER A 1 817 ? 29.625 3.121 -1.832 1 96.06 817 SER A CA 1
ATOM 6721 C C . SER A 1 817 ? 28.969 4.27 -2.6 1 96.06 817 SER A C 1
ATOM 6723 O O . SER A 1 817 ? 28.734 5.344 -2.041 1 96.06 817 SER A O 1
ATOM 6725 N N . TYR A 1 818 ? 28.656 4.055 -3.826 1 95.19 818 TYR A N 1
ATOM 6726 C CA . TYR A 1 818 ? 28.047 5.098 -4.641 1 95.19 818 TYR A CA 1
ATOM 6727 C C . TYR A 1 818 ? 26.578 5.301 -4.258 1 95.19 818 TYR A C 1
ATOM 6729 O O . TYR A 1 818 ? 26 6.352 -4.547 1 95.19 818 TYR A O 1
ATOM 6737 N N . TYR A 1 819 ? 26.016 4.289 -3.598 1 95.25 819 TYR A N 1
ATOM 6738 C CA . TYR A 1 819 ? 24.578 4.332 -3.391 1 95.25 819 TYR A CA 1
ATOM 6739 C C . TYR A 1 819 ? 24.234 4.301 -1.904 1 95.25 819 TYR A C 1
ATOM 6741 O O . TYR A 1 819 ? 23.109 4.574 -1.516 1 95.25 819 TYR A O 1
ATOM 6749 N N . ILE A 1 820 ? 25.188 3.975 -1.059 1 96.81 820 ILE A N 1
ATOM 6750 C CA . ILE A 1 820 ? 24.984 4.035 0.385 1 96.81 820 ILE A CA 1
ATOM 6751 C C . ILE A 1 820 ? 24.797 5.484 0.82 1 96.81 820 ILE A C 1
ATOM 6753 O O . ILE A 1 820 ? 25.594 6.355 0.476 1 96.81 820 ILE A O 1
ATOM 6757 N N . PRO A 1 821 ? 23.703 5.734 1.508 1 94.69 821 PRO A N 1
ATOM 6758 C CA . PRO A 1 821 ? 23.453 7.125 1.897 1 94.69 821 PRO A CA 1
ATOM 6759 C C . PRO A 1 821 ? 24.5 7.668 2.861 1 94.69 821 PRO A C 1
ATOM 6761 O O . PRO A 1 821 ? 24.938 6.957 3.773 1 94.69 821 PRO A O 1
ATOM 6764 N N . MET A 1 822 ? 24.859 8.875 2.619 1 92.75 822 MET A N 1
ATOM 6765 C CA . MET A 1 822 ? 25.766 9.57 3.527 1 92.75 822 MET A CA 1
ATOM 6766 C C . MET A 1 822 ? 25 10.211 4.68 1 92.75 822 MET A C 1
ATOM 6768 O O . MET A 1 822 ? 24 10.883 4.457 1 92.75 822 MET A O 1
ATOM 6772 N N . SER A 1 823 ? 25.438 9.938 5.879 1 94.38 823 SER A N 1
ATOM 6773 C CA . SER A 1 823 ? 24.828 10.602 7.031 1 94.38 823 SER A CA 1
ATOM 6774 C C . SER A 1 823 ? 25.531 11.922 7.344 1 94.38 823 SER A C 1
ATOM 6776 O O . SER A 1 823 ? 26.766 11.969 7.41 1 94.38 823 SER A O 1
ATOM 6778 N N . ILE A 1 824 ? 24.766 12.906 7.43 1 93.94 824 ILE A N 1
ATOM 6779 C CA . ILE A 1 824 ? 25.281 14.242 7.742 1 93.94 824 ILE A CA 1
ATOM 6780 C C . ILE A 1 824 ? 24.578 14.781 8.992 1 93.94 824 ILE A C 1
ATOM 6782 O O . ILE A 1 824 ? 23.359 14.82 9.055 1 93.94 824 ILE A O 1
ATOM 6786 N N . VAL A 1 825 ? 25.375 15.164 9.945 1 92.75 825 VAL A N 1
ATOM 6787 C CA . VAL A 1 825 ? 24.844 15.719 11.188 1 92.75 825 VAL A CA 1
ATOM 6788 C C . VAL A 1 825 ? 25.531 17.047 11.5 1 92.75 825 VAL A C 1
ATOM 6790 O O . VAL A 1 825 ? 26.766 17.109 11.578 1 92.75 825 VAL A O 1
ATOM 6793 N N . ASN A 1 826 ? 24.812 18.016 11.602 1 90.62 826 ASN A N 1
ATOM 6794 C CA . ASN A 1 826 ? 25.344 19.281 12.086 1 90.62 826 ASN A CA 1
ATOM 6795 C C . ASN A 1 826 ? 25.094 19.453 13.578 1 90.62 826 ASN A C 1
ATOM 6797 O O . ASN A 1 826 ? 23.969 19.719 14 1 90.62 826 ASN A O 1
ATOM 6801 N N . THR A 1 827 ? 26.156 19.375 14.336 1 89.25 827 THR A N 1
ATOM 6802 C CA . THR A 1 827 ? 26.062 19.453 15.789 1 89.25 827 THR A CA 1
ATOM 6803 C C . THR A 1 827 ? 26.438 20.859 16.266 1 89.25 827 THR A C 1
ATOM 6805 O O . THR A 1 827 ? 27.547 21.328 16.062 1 89.25 827 THR A O 1
ATOM 6808 N N . PRO A 1 828 ? 25.516 21.438 16.875 1 82.88 828 PRO A N 1
ATOM 6809 C CA . PRO A 1 828 ? 25.828 22.75 17.438 1 82.88 828 PRO A CA 1
ATOM 6810 C C . PRO A 1 828 ? 26.562 22.656 18.781 1 82.88 828 PRO A C 1
ATOM 6812 O O . PRO A 1 828 ? 26.719 21.562 19.328 1 82.88 828 PRO A O 1
ATOM 6815 N N . GLU A 1 829 ? 27.031 23.938 19.281 1 80.19 829 GLU A N 1
ATOM 6816 C CA . GLU A 1 829 ? 27.719 24.016 20.578 1 80.19 829 GLU A CA 1
ATOM 6817 C C . GLU A 1 829 ? 26.766 23.719 21.734 1 80.19 829 GLU A C 1
ATOM 6819 O O . GLU A 1 829 ? 27.141 23.047 22.688 1 80.19 829 GLU A O 1
ATOM 6824 N N . ALA A 1 830 ? 25.625 24.172 21.531 1 78.44 830 ALA A N 1
ATOM 6825 C CA . ALA A 1 830 ? 24.641 23.984 22.578 1 78.44 830 ALA A CA 1
ATOM 6826 C C . ALA A 1 830 ? 24.141 22.547 22.609 1 78.44 830 ALA A C 1
ATOM 6828 O O . ALA A 1 830 ? 23.984 21.906 21.562 1 78.44 830 ALA A O 1
ATOM 6829 N N . LEU A 1 831 ? 23.875 22.125 23.734 1 77.31 831 LEU A N 1
ATOM 6830 C CA . LEU A 1 831 ? 23.453 20.734 23.906 1 77.31 831 LEU A CA 1
ATOM 6831 C C . LEU A 1 831 ? 21.953 20.578 23.688 1 77.31 831 LEU A C 1
ATOM 6833 O O . LEU A 1 831 ? 21.203 21.547 23.875 1 77.31 831 LEU A O 1
ATOM 6837 N N . GLU A 1 832 ? 21.625 19.391 23.297 1 80.19 832 GLU A N 1
ATOM 6838 C CA . GLU A 1 832 ? 20.219 19.047 23.188 1 80.19 832 GLU A CA 1
ATOM 6839 C C . GLU A 1 832 ? 19.609 18.734 24.547 1 80.19 832 GLU A C 1
ATOM 6841 O O . GLU A 1 832 ? 20.328 18.406 25.484 1 80.19 832 GLU A O 1
ATOM 6846 N N . ASP A 1 833 ? 18.375 18.922 24.641 1 83.19 833 ASP A N 1
ATOM 6847 C CA . ASP A 1 833 ? 17.703 18.531 25.875 1 83.19 833 ASP A CA 1
ATOM 6848 C C . ASP A 1 833 ? 17.875 17.031 26.141 1 83.19 833 ASP A C 1
ATOM 6850 O O . ASP A 1 833 ? 17.562 16.219 25.266 1 83.19 833 ASP A O 1
ATOM 6854 N N . PRO A 1 834 ? 18.359 16.672 27.281 1 85.69 834 PRO A N 1
ATOM 6855 C CA . PRO A 1 834 ? 18.688 15.266 27.547 1 85.69 834 PRO A CA 1
ATOM 6856 C C . PRO A 1 834 ? 17.453 14.359 27.516 1 85.69 834 PRO A C 1
ATOM 6858 O O . PRO A 1 834 ? 17.547 13.188 27.156 1 85.69 834 PRO A O 1
ATOM 6861 N N . VAL A 1 835 ? 16.25 14.805 27.891 1 89 835 VAL A N 1
ATOM 6862 C CA . VAL A 1 835 ? 15.031 14 27.906 1 89 835 VAL A CA 1
ATOM 6863 C C . VAL A 1 835 ? 14.602 13.703 26.469 1 89 835 VAL A C 1
ATOM 6865 O O . VAL A 1 835 ? 14.266 12.562 26.141 1 89 835 VAL A O 1
ATOM 6868 N N . VAL A 1 836 ? 14.633 14.711 25.688 1 89 836 VAL A N 1
ATOM 6869 C CA . VAL A 1 836 ? 14.266 14.57 24.281 1 89 836 VAL A CA 1
ATOM 6870 C C . VAL A 1 836 ? 15.234 13.609 23.578 1 89 836 VAL A C 1
ATOM 6872 O O . VAL A 1 836 ? 14.812 12.711 22.859 1 89 836 VAL A O 1
ATOM 6875 N N . HIS A 1 837 ? 16.469 13.789 23.859 1 87.88 837 HIS A N 1
ATOM 6876 C CA . HIS A 1 837 ? 17.484 12.945 23.234 1 87.88 837 HIS A CA 1
ATOM 6877 C C . HIS A 1 837 ? 17.312 11.484 23.641 1 87.88 837 HIS A C 1
ATOM 6879 O O . HIS A 1 837 ? 17.406 10.594 22.797 1 87.88 837 HIS A O 1
ATOM 6885 N N . LYS A 1 838 ? 17.062 11.266 24.875 1 88.56 838 LYS A N 1
ATOM 6886 C CA . LYS A 1 838 ? 16.938 9.914 25.406 1 88.56 838 LYS A CA 1
ATOM 6887 C C . LYS A 1 838 ? 15.828 9.141 24.703 1 88.56 838 LYS A C 1
ATOM 6889 O O . LYS A 1 838 ? 16.016 7.988 24.312 1 88.56 838 LYS A O 1
ATOM 6894 N N . TYR A 1 839 ? 14.766 9.711 24.484 1 91.19 839 TYR A N 1
ATOM 6895 C CA . TYR A 1 839 ? 13.617 8.969 23.969 1 91.19 839 TYR A CA 1
ATOM 6896 C C . TYR A 1 839 ? 13.586 8.977 22.453 1 91.19 839 TYR A C 1
ATOM 6898 O O . TYR A 1 839 ? 13.219 7.977 21.828 1 91.19 839 TYR A O 1
ATOM 6906 N N . LEU A 1 840 ? 13.992 9.977 21.781 1 90.25 840 LEU A N 1
ATOM 6907 C CA . LEU A 1 840 ? 13.812 10.102 20.344 1 90.25 840 LEU A CA 1
ATOM 6908 C C . LEU A 1 840 ? 14.906 9.359 19.594 1 90.25 840 LEU A C 1
ATOM 6910 O O . LEU A 1 840 ? 14.734 8.992 18.422 1 90.25 840 LEU A O 1
ATOM 6914 N N . ASN A 1 841 ? 15.969 9.055 20.188 1 87.81 841 ASN A N 1
ATOM 6915 C CA . ASN A 1 841 ? 17.078 8.578 19.359 1 87.81 841 ASN A CA 1
ATOM 6916 C C . ASN A 1 841 ? 17.562 7.203 19.828 1 87.81 841 ASN A C 1
ATOM 6918 O O . ASN A 1 841 ? 18.531 6.668 19.281 1 87.81 841 ASN A O 1
ATOM 6922 N N . THR A 1 842 ? 16.859 6.602 20.75 1 90.81 842 THR A N 1
ATOM 6923 C CA . THR A 1 842 ? 17.203 5.234 21.125 1 90.81 842 THR A CA 1
ATOM 6924 C C . THR A 1 842 ? 16.5 4.234 20.203 1 90.81 842 THR A C 1
ATOM 6926 O O . THR A 1 842 ? 15.281 4.086 20.234 1 90.81 842 THR A O 1
ATOM 6929 N N . PRO A 1 843 ? 17.312 3.527 19.406 1 93.06 843 PRO A N 1
ATOM 6930 C CA . PRO A 1 843 ? 16.703 2.596 18.453 1 93.06 843 PRO A CA 1
ATOM 6931 C C . PRO A 1 843 ? 15.961 1.456 19.141 1 93.06 843 PRO A C 1
ATOM 6933 O O . PRO A 1 843 ? 16.438 0.903 20.141 1 93.06 843 PRO A O 1
ATOM 6936 N N . GLN A 1 844 ? 14.758 1.186 18.734 1 89.81 844 GLN A N 1
ATOM 6937 C CA . GLN A 1 844 ? 13.922 0.057 19.125 1 89.81 844 GLN A CA 1
ATOM 6938 C C . GLN A 1 844 ? 13.188 -0.532 17.922 1 89.81 844 GLN A C 1
ATOM 6940 O O . GLN A 1 844 ? 13.039 0.13 16.891 1 89.81 844 GLN A O 1
ATOM 6945 N N . ARG A 1 845 ? 12.844 -1.785 18.109 1 88.62 845 ARG A N 1
ATOM 6946 C CA . ARG A 1 845 ? 12.008 -2.361 17.062 1 88.62 845 ARG A CA 1
ATOM 6947 C C . ARG A 1 845 ? 10.633 -1.708 17.031 1 88.62 845 ARG A C 1
ATOM 6949 O O . ARG A 1 845 ? 9.984 -1.57 18.062 1 88.62 845 ARG A O 1
ATOM 6956 N N . LEU A 1 846 ? 10.281 -1.294 15.852 1 87.94 846 LEU A N 1
ATOM 6957 C CA . LEU A 1 846 ? 8.961 -0.695 15.711 1 87.94 846 LEU A CA 1
ATOM 6958 C C . LEU A 1 846 ? 7.871 -1.758 15.797 1 87.94 846 LEU A C 1
ATOM 6960 O O . LEU A 1 846 ? 8.023 -2.859 15.266 1 87.94 846 LEU A O 1
ATOM 6964 N N . THR A 1 847 ? 6.965 -1.621 16.578 1 73.12 847 THR A N 1
ATOM 6965 C CA . THR A 1 847 ? 5.836 -2.543 16.609 1 73.12 847 THR A CA 1
ATOM 6966 C C . THR A 1 847 ? 4.715 -2.053 15.695 1 73.12 847 THR A C 1
ATOM 6968 O O . THR A 1 847 ? 4.473 -0.848 15.594 1 73.12 847 THR A O 1
ATOM 6971 N N . SER A 1 848 ? 4.48 -2.713 14.57 1 60.62 848 SER A N 1
ATOM 6972 C CA . SER A 1 848 ? 3.393 -2.301 13.688 1 60.62 848 SER A CA 1
ATOM 6973 C C . SER A 1 848 ? 2.064 -2.254 14.438 1 60.62 848 SER A C 1
ATOM 6975 O O . SER A 1 848 ? 1.726 -3.184 15.172 1 60.62 848 SER A O 1
ATOM 6977 N N . GLY A 1 849 ? 1.744 -1.13 15.031 1 50.62 849 GLY A N 1
ATOM 6978 C CA . GLY A 1 849 ? 0.541 -0.988 15.836 1 50.62 849 GLY A CA 1
ATOM 6979 C C . GLY A 1 849 ? -0.71 -1.472 15.125 1 50.62 849 GLY A C 1
ATOM 6980 O O . GLY A 1 849 ? -1.815 -1.357 15.664 1 50.62 849 GLY A O 1
ATOM 6981 N N . TYR A 1 850 ? -0.759 -1.608 13.758 1 46.56 850 TYR A N 1
ATOM 6982 C CA . TYR A 1 850 ? -2.127 -1.81 13.289 1 46.56 850 TYR A CA 1
ATOM 6983 C C . TYR A 1 850 ? -2.412 -3.289 13.055 1 46.56 850 TYR A C 1
ATOM 6985 O O . TYR A 1 850 ? -1.523 -4.043 12.648 1 46.56 850 TYR A O 1
ATOM 6993 N N . MET B 1 1 ? 29.969 54.969 -26.141 1 15.14 1 MET B N 1
ATOM 6994 C CA . MET B 1 1 ? 30.453 55.938 -25.172 1 15.14 1 MET B CA 1
ATOM 6995 C C . MET B 1 1 ? 31.188 55.281 -24.031 1 15.14 1 MET B C 1
ATOM 6997 O O . MET B 1 1 ? 30.656 54.344 -23.422 1 15.14 1 MET B O 1
ATOM 7001 N N . LYS B 1 2 ? 32.531 55.406 -23.891 1 17.45 2 LYS B N 1
ATOM 7002 C CA . LYS B 1 2 ? 33.875 54.875 -23.703 1 17.45 2 LYS B CA 1
ATOM 7003 C C . LYS B 1 2 ? 34.281 54.938 -22.234 1 17.45 2 LYS B C 1
ATOM 7005 O O . LYS B 1 2 ? 35.438 54.688 -21.906 1 17.45 2 LYS B O 1
ATOM 7010 N N . CYS B 1 3 ? 33.188 55.25 -21.281 1 15.88 3 CYS B N 1
ATOM 7011 C CA . CYS B 1 3 ? 33.312 56.219 -20.188 1 15.88 3 CYS B CA 1
ATOM 7012 C C . CYS B 1 3 ? 34.188 55.656 -19.078 1 15.88 3 CYS B C 1
ATOM 7014 O O . CYS B 1 3 ? 34.188 54.469 -18.797 1 15.88 3 CYS B O 1
ATOM 7016 N N . ILE B 1 4 ? 34.875 56.5 -18.234 1 18.09 4 ILE B N 1
ATOM 7017 C CA . ILE B 1 4 ? 36.219 56.875 -17.781 1 18.09 4 ILE B CA 1
ATOM 7018 C C . ILE B 1 4 ? 36.406 56.5 -16.312 1 18.09 4 ILE B C 1
ATOM 7020 O O . ILE B 1 4 ? 37.469 56.719 -15.742 1 18.09 4 ILE B O 1
ATOM 7024 N N . VAL B 1 5 ? 35.406 55.75 -15.609 1 16.91 5 VAL B N 1
ATOM 7025 C CA . VAL B 1 5 ? 35 56.125 -14.258 1 16.91 5 VAL B CA 1
ATOM 7026 C C . VAL B 1 5 ? 36.156 55.906 -13.297 1 16.91 5 VAL B C 1
ATOM 7028 O O . VAL B 1 5 ? 36.75 54.812 -13.258 1 16.91 5 VAL B O 1
ATOM 7031 N N . ASN B 1 6 ? 36.5 56.812 -12.469 1 15.04 6 ASN B N 1
ATOM 7032 C CA . ASN B 1 6 ? 37.625 57.5 -11.797 1 15.04 6 ASN B CA 1
ATOM 7033 C C . ASN B 1 6 ? 38.094 56.719 -10.57 1 15.04 6 ASN B C 1
ATOM 7035 O O . ASN B 1 6 ? 37.375 55.906 -10.016 1 15.04 6 ASN B O 1
ATOM 7039 N N . LYS B 1 7 ? 39.219 57.062 -9.945 1 17.28 7 LYS B N 1
ATOM 7040 C CA . LYS B 1 7 ? 40.562 56.781 -9.469 1 17.28 7 LYS B CA 1
ATOM 7041 C C . LYS B 1 7 ? 40.594 56.656 -7.945 1 17.28 7 LYS B C 1
ATOM 7043 O O . LYS B 1 7 ? 41.562 56.156 -7.375 1 17.28 7 LYS B O 1
ATOM 7048 N N . LEU B 1 8 ? 39.562 57.344 -7.09 1 15.8 8 LEU B N 1
ATOM 7049 C CA . LEU B 1 8 ? 40.125 58.125 -6 1 15.8 8 LEU B CA 1
ATOM 7050 C C . LEU B 1 8 ? 40.5 57.219 -4.816 1 15.8 8 LEU B C 1
ATOM 7052 O O . LEU B 1 8 ? 39.594 56.75 -4.117 1 15.8 8 LEU B O 1
ATOM 7056 N N . PHE B 1 9 ? 41.344 56.25 -4.754 1 17.72 9 PHE B N 1
ATOM 7057 C CA . PHE B 1 9 ? 41.594 55.156 -3.803 1 17.72 9 PHE B CA 1
ATOM 7058 C C . PHE B 1 9 ? 42.312 55.688 -2.568 1 17.72 9 PHE B C 1
ATOM 7060 O O . PHE B 1 9 ? 42.969 54.906 -1.854 1 17.72 9 PHE B O 1
ATOM 7067 N N . ILE B 1 10 ? 42.219 57.062 -2.375 1 16.61 10 ILE B N 1
ATOM 7068 C CA . ILE B 1 10 ? 43.438 57.531 -1.78 1 16.61 10 ILE B CA 1
ATOM 7069 C C . ILE B 1 10 ? 43.656 56.906 -0.408 1 16.61 10 ILE B C 1
ATOM 7071 O O . ILE B 1 10 ? 42.688 56.344 0.168 1 16.61 10 ILE B O 1
ATOM 7075 N N . GLY B 1 11 ? 44.031 57.688 0.761 1 16.14 11 GLY B N 1
ATOM 7076 C CA . GLY B 1 11 ? 45.25 58 1.523 1 16.14 11 GLY B CA 1
ATOM 7077 C C . GLY B 1 11 ? 45.188 57.5 2.951 1 16.14 11 GLY B C 1
ATOM 7078 O O . GLY B 1 11 ? 46.188 57 3.479 1 16.14 11 GLY B O 1
ATOM 7079 N N . ALA B 1 12 ? 44.125 57.812 3.816 1 17.25 12 ALA B N 1
ATOM 7080 C CA . ALA B 1 12 ? 44.5 58.5 5.055 1 17.25 12 ALA B CA 1
ATOM 7081 C C . ALA B 1 12 ? 45 57.5 6.105 1 17.25 12 ALA B C 1
ATOM 7083 O O . ALA B 1 12 ? 44.438 56.375 6.211 1 17.25 12 ALA B O 1
ATOM 7084 N N . LEU B 1 13 ? 45.969 57.938 7.031 1 17.92 13 LEU B N 1
ATOM 7085 C CA . LEU B 1 13 ? 47.094 57.625 7.867 1 17.92 13 LEU B CA 1
ATOM 7086 C C . LEU B 1 13 ? 46.656 57 9.195 1 17.92 13 LEU B C 1
ATOM 7088 O O . LEU B 1 13 ? 45.531 57.188 9.609 1 17.92 13 LEU B O 1
ATOM 7092 N N . PHE B 1 14 ? 47.656 56.719 10.172 1 18.39 14 PHE B N 1
ATOM 7093 C CA . PHE B 1 14 ? 48.188 55.75 11.125 1 18.39 14 PHE B CA 1
ATOM 7094 C C . PHE B 1 14 ? 47.688 56.031 12.531 1 18.39 14 PHE B C 1
ATOM 7096 O O . PHE B 1 14 ? 47.969 55.312 13.469 1 18.39 14 PHE B O 1
ATOM 7103 N N . LEU B 1 15 ? 46.812 57.125 12.812 1 17.73 15 LEU B N 1
ATOM 7104 C CA . LEU B 1 15 ? 47.25 57.656 14.102 1 17.73 15 LEU B CA 1
ATOM 7105 C C . LEU B 1 15 ? 46.844 56.719 15.234 1 17.73 15 LEU B C 1
ATOM 7107 O O . LEU B 1 15 ? 45.688 56.344 15.383 1 17.73 15 LEU B O 1
ATOM 7111 N N . LEU B 1 16 ? 47.844 56.031 15.969 1 18.53 16 LEU B N 1
ATOM 7112 C CA . LEU B 1 16 ? 48.031 54.969 16.938 1 18.53 16 LEU B CA 1
ATOM 7113 C C . LEU B 1 16 ? 47.469 55.344 18.297 1 18.53 16 LEU B C 1
ATOM 7115 O O . LEU B 1 16 ? 47.406 54.5 19.203 1 18.53 16 LEU B O 1
ATOM 7119 N N . GLY B 1 17 ? 47.188 56.625 18.562 1 17.27 17 GLY B N 1
ATOM 7120 C CA . GLY B 1 17 ? 47.688 56.938 19.891 1 17.27 17 GLY B CA 1
ATOM 7121 C C . GLY B 1 17 ? 46.938 56.188 20.984 1 17.27 17 GLY B C 1
ATOM 7122 O O . GLY B 1 17 ? 45.844 55.656 20.75 1 17.27 17 GLY B O 1
ATOM 7123 N N . ALA B 1 18 ? 47.188 56.562 22.312 1 19.98 18 ALA B N 1
ATOM 7124 C CA . ALA B 1 18 ? 47.531 56.219 23.703 1 19.98 18 ALA B CA 1
ATOM 7125 C C . ALA B 1 18 ? 46.281 56.125 24.562 1 19.98 18 ALA B C 1
ATOM 7127 O O . ALA B 1 18 ? 46.375 55.719 25.734 1 19.98 18 ALA B O 1
ATOM 7128 N N . LEU B 1 19 ? 45.062 56.688 24.109 1 18.72 19 LEU B N 1
ATOM 7129 C CA . LEU B 1 19 ? 44.469 57.375 25.25 1 18.72 19 LEU B CA 1
ATOM 7130 C C . LEU B 1 19 ? 44.031 56.406 26.328 1 18.72 19 LEU B C 1
ATOM 7132 O O . LEU B 1 19 ? 43.562 55.312 26 1 18.72 19 LEU B O 1
ATOM 7136 N N . VAL B 1 20 ? 44.281 56.812 27.625 1 22.16 20 VAL B N 1
ATOM 7137 C CA . VAL B 1 20 ? 44.344 56.469 29.047 1 22.16 20 VAL B CA 1
ATOM 7138 C C . VAL B 1 20 ? 42.969 56.125 29.562 1 22.16 20 VAL B C 1
ATOM 7140 O O . VAL B 1 20 ? 42.031 56.906 29.406 1 22.16 20 VAL B O 1
ATOM 7143 N N . CYS B 1 21 ? 42.656 54.844 29.75 1 19.3 21 CYS B N 1
ATOM 7144 C CA . CYS B 1 21 ? 41.438 54.062 30.078 1 19.3 21 CYS B CA 1
ATOM 7145 C C . CYS B 1 21 ? 40.906 54.469 31.438 1 19.3 21 CYS B C 1
ATOM 7147 O O . CYS B 1 21 ? 41.406 54.031 32.469 1 19.3 21 CYS B O 1
ATOM 7149 N N . SER B 1 22 ? 40.688 55.906 31.562 1 20.25 22 SER B N 1
ATOM 7150 C CA . SER B 1 22 ? 40.281 56.219 32.938 1 20.25 22 SER B CA 1
ATOM 7151 C C . SER B 1 22 ? 39.062 55.438 33.344 1 20.25 22 SER B C 1
ATOM 7153 O O . SER B 1 22 ? 38.125 55.25 32.562 1 20.25 22 SER B O 1
ATOM 7155 N N . CYS B 1 23 ? 39.188 54.688 34.438 1 22.25 23 CYS B N 1
ATOM 7156 C CA . CYS B 1 23 ? 38.406 53.688 35.156 1 22.25 23 CYS B CA 1
ATOM 7157 C C . CYS B 1 23 ? 37.094 54.281 35.719 1 22.25 23 CYS B C 1
ATOM 7159 O O . CYS B 1 23 ? 36.875 54.281 36.906 1 22.25 23 CYS B O 1
ATOM 7161 N N . GLN B 1 24 ? 36.531 55.375 34.969 1 20.72 24 GLN B N 1
ATOM 7162 C CA . GLN B 1 24 ? 35.562 56 35.875 1 20.72 24 GLN B CA 1
ATOM 7163 C C . GLN B 1 24 ? 34.5 55 36.281 1 20.72 24 GLN B C 1
ATOM 7165 O O . GLN B 1 24 ? 34.062 54.156 35.5 1 20.72 24 GLN B O 1
ATOM 7170 N N . ASN B 1 25 ? 34.281 54.938 37.562 1 23.42 25 ASN B N 1
ATOM 7171 C CA . ASN B 1 25 ? 33.438 54.219 38.531 1 23.42 25 ASN B CA 1
ATOM 7172 C C . ASN B 1 25 ? 31.953 54.406 38.219 1 23.42 25 ASN B C 1
ATOM 7174 O O . ASN B 1 25 ? 31.344 55.375 38.594 1 23.42 25 ASN B O 1
ATOM 7178 N N . THR B 1 26 ? 31.516 54.375 36.906 1 22.67 26 THR B N 1
ATOM 7179 C CA . THR B 1 26 ? 30.125 54.812 36.781 1 22.67 26 THR B CA 1
ATOM 7180 C C . THR B 1 26 ? 29.203 53.906 37.594 1 22.67 26 THR B C 1
ATOM 7182 O O . THR B 1 26 ? 29.344 52.688 37.562 1 22.67 26 THR B O 1
ATOM 7185 N N . THR B 1 27 ? 28.562 54.5 38.594 1 24.81 27 THR B N 1
ATOM 7186 C CA . THR B 1 27 ? 27.5 54.094 39.5 1 24.81 27 THR B CA 1
ATOM 7187 C C . THR B 1 27 ? 26.328 53.469 38.75 1 24.81 27 THR B C 1
ATOM 7189 O O . THR B 1 27 ? 25.812 54.031 37.812 1 24.81 27 THR B O 1
ATOM 7192 N N . GLU B 1 28 ? 26.391 52.188 38.75 1 23 28 GLU B N 1
ATOM 7193 C CA . GLU B 1 28 ? 25.406 51.312 38.094 1 23 28 GLU B CA 1
ATOM 7194 C C . GLU B 1 28 ? 24 51.594 38.625 1 23 28 GLU B C 1
ATOM 7196 O O . GLU B 1 28 ? 23.688 51.344 39.781 1 23 28 GLU B O 1
ATOM 7201 N N . ASN B 1 29 ? 23.484 52.875 38.312 1 23.95 29 ASN B N 1
ATOM 7202 C CA . ASN B 1 29 ? 22.094 53.062 38.656 1 23.95 29 ASN B CA 1
ATOM 7203 C C . ASN B 1 29 ? 21.203 51.938 38.125 1 23.95 29 ASN B C 1
ATOM 7205 O O . ASN B 1 29 ? 21.172 51.688 36.938 1 23.95 29 ASN B O 1
ATOM 7209 N N . THR B 1 30 ? 21.062 50.969 38.938 1 24.22 30 THR B N 1
ATOM 7210 C CA . THR B 1 30 ? 20.109 49.906 38.688 1 24.22 30 THR B CA 1
ATOM 7211 C C . THR B 1 30 ? 18.734 50.469 38.344 1 24.22 30 THR B C 1
ATOM 7213 O O . THR B 1 30 ? 18.078 51.094 39.188 1 24.22 30 THR B O 1
ATOM 7216 N N . VAL B 1 31 ? 18.656 51.031 37.156 1 27.86 31 VAL B N 1
ATOM 7217 C CA . VAL B 1 31 ? 17.328 51.438 36.719 1 27.86 31 VAL B CA 1
ATOM 7218 C C . VAL B 1 31 ? 16.328 50.312 37 1 27.86 31 VAL B C 1
ATOM 7220 O O . VAL B 1 31 ? 16.406 49.219 36.406 1 27.86 31 VAL B O 1
ATOM 7223 N N . GLU B 1 32 ? 15.969 50.188 38.281 1 28.22 32 GLU B N 1
ATOM 7224 C CA . GLU B 1 32 ? 14.773 49.375 38.562 1 28.22 32 GLU B CA 1
ATOM 7225 C C . GLU B 1 32 ? 13.625 49.812 37.625 1 28.22 32 GLU B C 1
ATOM 7227 O O . GLU B 1 32 ? 13.031 50.875 37.812 1 28.22 32 GLU B O 1
ATOM 7232 N N . SER B 1 33 ? 13.805 49.844 36.406 1 31.11 33 SER B N 1
ATOM 7233 C CA . SER B 1 33 ? 12.656 50.156 35.562 1 31.11 33 SER B CA 1
ATOM 7234 C C . SER B 1 33 ? 11.43 49.344 35.969 1 31.11 33 SER B C 1
ATOM 7236 O O . SER B 1 33 ? 11.414 48.125 35.844 1 31.11 33 SER B O 1
ATOM 7238 N N . SER B 1 34 ? 10.883 49.688 37.125 1 32.62 34 SER B N 1
ATOM 7239 C CA . SER B 1 34 ? 9.523 49.25 37.438 1 32.62 34 SER B CA 1
ATOM 7240 C C . SER B 1 34 ? 8.617 49.344 36.219 1 32.62 34 SER B C 1
ATOM 7242 O O . SER B 1 34 ? 8.398 50.438 35.688 1 32.62 34 SER B O 1
ATOM 7244 N N . VAL B 1 35 ? 8.672 48.5 35.281 1 39.47 35 VAL B N 1
ATOM 7245 C CA . VAL B 1 35 ? 7.66 48.406 34.25 1 39.47 35 VAL B CA 1
ATOM 7246 C C . VAL B 1 35 ? 6.277 48.688 34.844 1 39.47 35 VAL B C 1
ATOM 7248 O O . VAL B 1 35 ? 5.785 47.906 35.656 1 39.47 35 VAL B O 1
ATOM 7251 N N . GLU B 1 36 ? 5.914 49.875 35.25 1 37.09 36 GLU B N 1
ATOM 7252 C CA . GLU B 1 36 ? 4.547 50.344 35.438 1 37.09 36 GLU B CA 1
ATOM 7253 C C . GLU B 1 36 ? 3.549 49.469 34.656 1 37.09 36 GLU B C 1
ATOM 7255 O O . GLU B 1 36 ? 3.896 48.875 33.656 1 37.09 36 GLU B O 1
ATOM 7260 N N . GLY B 1 37 ? 2.348 49.125 35.312 1 40.94 37 GLY B N 1
ATOM 7261 C CA . GLY B 1 37 ? 1.202 48.312 35 1 40.94 37 GLY B CA 1
ATOM 7262 C C . GLY B 1 37 ? 0.739 48.438 33.562 1 40.94 37 GLY B C 1
ATOM 7263 O O . GLY B 1 37 ? -0.094 49.312 33.25 1 40.94 37 GLY B O 1
ATOM 7264 N N . LYS B 1 38 ? 1.586 48.281 32.656 1 49.59 38 LYS B N 1
ATOM 7265 C CA . LYS B 1 38 ? 1.271 48.406 31.25 1 49.59 38 LYS B CA 1
ATOM 7266 C C . LYS B 1 38 ? -0.078 47.75 30.922 1 49.59 38 LYS B C 1
ATOM 7268 O O . LYS B 1 38 ? -0.489 46.812 31.594 1 49.59 38 LYS B O 1
ATOM 7273 N N . ASP B 1 39 ? -0.799 48.469 30.281 1 55.56 39 ASP B N 1
ATOM 7274 C CA . ASP B 1 39 ? -2.168 48.25 29.812 1 55.56 39 ASP B CA 1
ATOM 7275 C C . ASP B 1 39 ? -2.342 46.844 29.234 1 55.56 39 ASP B C 1
ATOM 7277 O O . ASP B 1 39 ? -1.672 46.5 28.266 1 55.56 39 ASP B O 1
ATOM 7281 N N . THR B 1 40 ? -2.645 45.844 30.188 1 70.19 40 THR B N 1
ATOM 7282 C CA . THR B 1 40 ? -2.938 44.438 29.812 1 70.19 40 THR B CA 1
ATOM 7283 C C . THR B 1 40 ? -4.023 44.406 28.75 1 70.19 40 THR B C 1
ATOM 7285 O O . THR B 1 40 ? -4.387 43.312 28.281 1 70.19 40 THR B O 1
ATOM 7288 N N . LEU B 1 41 ? -4.328 45.562 28.203 1 82.88 41 LEU B N 1
ATOM 7289 C CA . LEU B 1 41 ? -5.445 45.688 27.281 1 82.88 41 LEU B CA 1
ATOM 7290 C C . LEU B 1 41 ? -6.668 44.938 27.797 1 82.88 41 LEU B C 1
ATOM 7292 O O . LEU B 1 41 ? -7.461 44.406 27.016 1 82.88 41 LEU B O 1
ATOM 7296 N N . GLY B 1 42 ? -6.684 44.75 29.297 1 90.25 42 GLY B N 1
ATOM 7297 C CA . GLY B 1 42 ? -7.812 44.094 29.922 1 90.25 42 GLY B CA 1
ATOM 7298 C C . GLY B 1 42 ? -7.641 42.562 30.031 1 90.25 42 GLY B C 1
ATOM 7299 O O . GLY B 1 42 ? -8.484 41.875 30.609 1 90.25 42 GLY B O 1
ATOM 7300 N N . PHE B 1 43 ? -6.559 41.969 29.484 1 95.06 43 PHE B N 1
ATOM 7301 C CA . PHE B 1 43 ? -6.316 40.531 29.609 1 95.06 43 PHE B CA 1
ATOM 7302 C C . PHE B 1 43 ? -5.73 40.188 30.969 1 95.06 43 PHE B C 1
ATOM 7304 O O . PHE B 1 43 ? -4.719 40.75 31.375 1 95.06 43 PHE B O 1
ATOM 7311 N N . LYS B 1 44 ? -6.305 39.25 31.578 1 94.88 44 LYS B N 1
ATOM 7312 C CA . LYS B 1 44 ? -5.816 38.781 32.875 1 94.88 44 LYS B CA 1
ATOM 7313 C C . LYS B 1 44 ? -4.727 37.719 32.719 1 94.88 44 LYS B C 1
ATOM 7315 O O . LYS B 1 44 ? -3.703 37.781 33.406 1 94.88 44 LYS B O 1
ATOM 7320 N N . TYR B 1 45 ? -4.984 36.812 31.844 1 96.44 45 TYR B N 1
ATOM 7321 C CA . TYR B 1 45 ? -4.043 35.719 31.641 1 96.44 45 TYR B CA 1
ATOM 7322 C C . TYR B 1 45 ? -4.188 35.125 30.234 1 96.44 45 TYR B C 1
ATOM 7324 O O . TYR B 1 45 ? -5.18 35.375 29.547 1 96.44 45 TYR B O 1
ATOM 7332 N N . ILE B 1 46 ? -3.174 34.406 29.828 1 97.62 46 ILE B N 1
ATOM 7333 C CA . ILE B 1 46 ? -3.18 33.562 28.641 1 97.62 46 ILE B CA 1
ATOM 7334 C C . ILE B 1 46 ? -2.926 32.125 29.062 1 97.62 46 ILE B C 1
ATOM 7336 O O . ILE B 1 46 ? -1.875 31.797 29.625 1 97.62 46 ILE B O 1
ATOM 7340 N N . ASP B 1 47 ? -3.891 31.281 28.812 1 97.75 47 ASP B N 1
ATOM 7341 C CA . ASP B 1 47 ? -3.689 29.844 28.984 1 97.75 47 ASP B CA 1
ATOM 7342 C C . ASP B 1 47 ? -3.041 29.234 27.734 1 97.75 47 ASP B C 1
ATOM 7344 O O . ASP B 1 47 ? -3.605 29.281 26.641 1 97.75 47 ASP B O 1
ATOM 7348 N N . ILE B 1 48 ? -1.897 28.625 27.953 1 98 48 ILE B N 1
ATOM 7349 C CA . ILE B 1 48 ? -1.185 27.938 26.891 1 98 48 ILE B CA 1
ATOM 7350 C C . ILE B 1 48 ? -1.453 26.438 26.984 1 98 48 ILE B C 1
ATOM 7352 O O . ILE B 1 48 ? -1.078 25.781 27.969 1 98 48 ILE B O 1
ATOM 7356 N N . VAL B 1 49 ? -2.1 25.922 25.953 1 98.19 49 VAL B N 1
ATOM 7357 C CA . VAL B 1 49 ? -2.359 24.484 25.859 1 98.19 49 VAL B CA 1
ATOM 7358 C C . VAL B 1 49 ? -1.352 23.844 24.922 1 98.19 49 VAL B C 1
ATOM 7360 O O . VAL B 1 49 ? -1.524 23.875 23.703 1 98.19 49 VAL B O 1
ATOM 7363 N N . HIS B 1 50 ? -0.36 23.219 25.531 1 98.12 50 HIS B N 1
ATOM 7364 C CA . HIS B 1 50 ? 0.716 22.578 24.781 1 98.12 50 HIS B CA 1
ATOM 7365 C C . HIS B 1 50 ? 0.314 21.188 24.312 1 98.12 50 HIS B C 1
ATOM 7367 O O . HIS B 1 50 ? -0.159 20.375 25.109 1 98.12 50 HIS B O 1
ATOM 7373 N N . ILE B 1 51 ? 0.405 20.984 22.969 1 97.88 51 ILE B N 1
ATOM 7374 C CA . ILE B 1 51 ? 0.076 19.688 22.359 1 97.88 51 ILE B CA 1
ATOM 7375 C C . ILE B 1 51 ? 1.114 19.328 21.297 1 97.88 51 ILE B C 1
ATOM 7377 O O . ILE B 1 51 ? 1.988 20.141 20.984 1 97.88 51 ILE B O 1
ATOM 7381 N N . THR B 1 52 ? 1.026 18.078 20.844 1 96.5 52 THR B N 1
ATOM 7382 C CA . THR B 1 52 ? 1.633 17.641 19.594 1 96.5 52 THR B CA 1
ATOM 7383 C C . THR B 1 52 ? 0.562 17.391 18.547 1 96.5 52 THR B C 1
ATOM 7385 O O . THR B 1 52 ? -0.296 16.516 18.719 1 96.5 52 THR B O 1
ATOM 7388 N N . HIS B 1 53 ? 0.68 18.188 17.484 1 96.81 53 HIS B N 1
ATOM 7389 C CA . HIS B 1 53 ? -0.29 17.938 16.422 1 96.81 53 HIS B CA 1
ATOM 7390 C C . HIS B 1 53 ? -0.059 16.562 15.789 1 96.81 53 HIS B C 1
ATOM 7392 O O . HIS B 1 53 ? 1.063 16.25 15.398 1 96.81 53 HIS B O 1
ATOM 7398 N N . THR B 1 54 ? -1.154 15.844 15.648 1 96.12 54 THR B N 1
ATOM 7399 C CA . THR B 1 54 ? -1.043 14.453 15.227 1 96.12 54 THR B CA 1
ATOM 7400 C C . THR B 1 54 ? -1.59 14.273 13.812 1 96.12 54 THR B C 1
ATOM 7402 O O . THR B 1 54 ? -2.783 14.461 13.578 1 96.12 54 THR B O 1
ATOM 7405 N N . ASP B 1 55 ? -0.699 13.898 12.922 1 94.88 55 ASP B N 1
ATOM 7406 C CA . ASP B 1 55 ? -1.021 13.398 11.586 1 94.88 55 ASP B CA 1
ATOM 7407 C C . ASP B 1 55 ? -0.585 11.945 11.43 1 94.88 55 ASP B C 1
ATOM 7409 O O . ASP B 1 55 ? 0.546 11.586 11.766 1 94.88 55 ASP B O 1
ATOM 7413 N N . TYR B 1 56 ? -1.448 11.109 10.969 1 92.44 56 TYR B N 1
ATOM 7414 C CA . TYR B 1 56 ? -1.065 9.75 10.609 1 92.44 56 TYR B CA 1
ATOM 7415 C C . TYR B 1 56 ? -0.428 9.711 9.219 1 92.44 56 TYR B C 1
ATOM 7417 O O . TYR B 1 56 ? -1.008 9.164 8.281 1 92.44 56 TYR B O 1
ATOM 7425 N N . GLY B 1 57 ? 0.843 10.203 9.172 1 93.69 57 GLY B N 1
ATOM 7426 C CA . GLY B 1 57 ? 1.542 10.461 7.922 1 93.69 57 GLY B CA 1
ATOM 7427 C C . GLY B 1 57 ? 1.988 11.906 7.777 1 93.69 57 GLY B C 1
ATOM 7428 O O . GLY B 1 57 ? 2.586 12.469 8.695 1 93.69 57 GLY B O 1
ATOM 7429 N N . TYR B 1 58 ? 1.837 12.453 6.621 1 95.94 58 TYR B N 1
ATOM 7430 C CA . TYR B 1 58 ? 2.096 13.844 6.258 1 95.94 58 TYR B CA 1
ATOM 7431 C C . TYR B 1 58 ? 3.592 14.141 6.254 1 95.94 58 TYR B C 1
ATOM 7433 O O . TYR B 1 58 ? 4.285 13.852 5.273 1 95.94 58 TYR B O 1
ATOM 7441 N N . THR B 1 59 ? 4.211 14.422 7.453 1 95.69 59 THR B N 1
ATOM 7442 C CA . THR B 1 59 ? 5.641 14.703 7.473 1 95.69 59 THR B CA 1
ATOM 7443 C C . THR B 1 59 ? 6.449 13.422 7.613 1 95.69 59 THR B C 1
ATOM 7445 O O . THR B 1 59 ? 7.625 13.375 7.258 1 95.69 59 THR B O 1
ATOM 7448 N N . ASP B 1 60 ? 5.84 12.406 8.195 1 96.06 60 ASP B N 1
ATOM 7449 C CA . ASP B 1 60 ? 6.461 11.102 8.383 1 96.06 60 ASP B CA 1
ATOM 7450 C C . ASP B 1 60 ? 5.547 9.984 7.895 1 96.06 60 ASP B C 1
ATOM 7452 O O . ASP B 1 60 ? 4.324 10.117 7.93 1 96.06 60 ASP B O 1
ATOM 7456 N N . HIS B 1 61 ? 6.211 8.945 7.387 1 95.69 61 HIS B N 1
ATOM 7457 C CA . HIS B 1 61 ? 5.422 7.738 7.141 1 95.69 61 HIS B CA 1
ATOM 7458 C C . HIS B 1 61 ? 4.598 7.359 8.367 1 95.69 61 HIS B C 1
ATOM 7460 O O . HIS B 1 61 ? 5.066 7.484 9.5 1 95.69 61 HIS B O 1
ATOM 7466 N N . ALA B 1 62 ? 3.379 6.906 8.172 1 94.31 62 ALA B N 1
ATOM 7467 C CA . ALA B 1 62 ? 2.436 6.672 9.266 1 94.31 62 ALA B CA 1
ATOM 7468 C C . ALA B 1 62 ? 3.037 5.754 10.328 1 94.31 62 ALA B C 1
ATOM 7470 O O . ALA B 1 62 ? 2.826 5.957 11.523 1 94.31 62 ALA B O 1
ATOM 7471 N N . LEU B 1 63 ? 3.785 4.766 9.953 1 93.19 63 LEU B N 1
ATOM 7472 C CA . LEU B 1 63 ? 4.43 3.84 10.883 1 93.19 63 LEU B CA 1
ATOM 7473 C C . LEU B 1 63 ? 5.41 4.57 11.789 1 93.19 63 LEU B C 1
ATOM 7475 O O . LEU B 1 63 ? 5.465 4.312 12.992 1 93.19 63 LEU B O 1
ATOM 7479 N N . ILE B 1 64 ? 6.148 5.477 11.195 1 95.81 64 ILE B N 1
ATOM 7480 C CA . ILE B 1 64 ? 7.137 6.25 11.938 1 95.81 64 ILE B CA 1
ATOM 7481 C C . ILE B 1 64 ? 6.434 7.273 12.828 1 95.81 64 ILE B C 1
ATOM 7483 O O . ILE B 1 64 ? 6.828 7.484 13.977 1 95.81 64 ILE B O 1
ATOM 7487 N N . ALA B 1 65 ? 5.375 7.852 12.297 1 95.38 65 ALA B N 1
ATOM 7488 C CA . ALA B 1 65 ? 4.609 8.844 13.055 1 95.38 65 ALA B CA 1
ATOM 7489 C C . ALA B 1 65 ? 4.062 8.242 14.344 1 95.38 65 ALA B C 1
ATOM 7491 O O . ALA B 1 65 ? 4.129 8.867 15.406 1 95.38 65 ALA B O 1
ATOM 7492 N N . VAL B 1 66 ? 3.586 7.078 14.289 1 93.38 66 VAL B N 1
ATOM 7493 C CA . VAL B 1 66 ? 3.016 6.434 15.469 1 93.38 66 VAL B CA 1
ATOM 7494 C C . VAL B 1 66 ? 4.113 6.176 16.5 1 93.38 66 VAL B C 1
ATOM 7496 O O . VAL B 1 66 ? 3.914 6.402 17.688 1 93.38 66 VAL B O 1
ATOM 7499 N N . ASP B 1 67 ? 5.207 5.711 16.047 1 94.94 67 ASP B N 1
ATOM 7500 C CA . ASP B 1 67 ? 6.312 5.48 16.969 1 94.94 67 ASP B CA 1
ATOM 7501 C C . ASP B 1 67 ? 6.77 6.785 17.609 1 94.94 67 ASP B C 1
ATOM 7503 O O . ASP B 1 67 ? 7.043 6.828 18.812 1 94.94 67 ASP B O 1
ATOM 7507 N N . LEU B 1 68 ? 6.879 7.812 16.812 1 96.12 68 LEU B N 1
ATOM 7508 C CA . LEU B 1 68 ? 7.27 9.117 17.328 1 96.12 68 LEU B CA 1
ATOM 7509 C C . LEU B 1 68 ? 6.301 9.586 18.422 1 96.12 68 LEU B C 1
ATOM 7511 O O . LEU B 1 68 ? 6.727 10.062 19.469 1 96.12 68 LEU B O 1
ATOM 7515 N N . HIS B 1 69 ? 5.078 9.422 18.203 1 96.56 69 HIS B N 1
ATOM 7516 C CA . HIS B 1 69 ? 4.086 9.883 19.172 1 96.56 69 HIS B CA 1
ATOM 7517 C C . HIS B 1 69 ? 4.176 9.086 20.469 1 96.56 69 HIS B C 1
ATOM 7519 O O . HIS B 1 69 ? 3.961 9.641 21.547 1 96.56 69 HIS B O 1
ATOM 7525 N N . LYS B 1 70 ? 4.477 7.816 20.391 1 95.94 70 LYS B N 1
ATOM 7526 C CA . LYS B 1 70 ? 4.727 7.055 21.609 1 95.94 70 LYS B CA 1
ATOM 7527 C C . LYS B 1 70 ? 5.902 7.641 22.391 1 95.94 70 LYS B C 1
ATOM 7529 O O . LYS B 1 70 ? 5.828 7.797 23.609 1 95.94 70 LYS B O 1
ATOM 7534 N N . ARG B 1 71 ? 6.867 8 21.688 1 96.25 71 ARG B N 1
ATOM 7535 C CA . ARG B 1 71 ? 8.062 8.578 22.297 1 96.25 71 ARG B CA 1
ATOM 7536 C C . ARG B 1 71 ? 7.77 9.969 22.859 1 96.25 71 ARG B C 1
ATOM 7538 O O . ARG B 1 71 ? 8.305 10.344 23.906 1 96.25 71 ARG B O 1
ATOM 7545 N N . PHE B 1 72 ? 6.996 10.695 22.156 1 97.5 72 PHE B N 1
ATOM 7546 C CA . PHE B 1 72 ? 6.598 12.008 22.641 1 97.5 72 PHE B CA 1
ATOM 7547 C C . PHE B 1 72 ? 5.859 11.906 23.969 1 97.5 72 PHE B C 1
ATOM 7549 O O . PHE B 1 72 ? 6.031 12.75 24.844 1 97.5 72 PHE B O 1
ATOM 7556 N N . ILE B 1 73 ? 5.086 10.898 24.062 1 97.94 73 ILE B N 1
ATOM 7557 C CA . ILE B 1 73 ? 4.359 10.68 25.312 1 97.94 73 ILE B CA 1
ATOM 7558 C C . ILE B 1 73 ? 5.352 10.438 26.453 1 97.94 73 ILE B C 1
ATOM 7560 O O . ILE B 1 73 ? 5.191 10.969 27.547 1 97.94 73 ILE B O 1
ATOM 7564 N N . ASP B 1 74 ? 6.352 9.703 26.219 1 97.69 74 ASP B N 1
ATOM 7565 C CA . ASP B 1 74 ? 7.383 9.477 27.219 1 97.69 74 ASP B CA 1
ATOM 7566 C C . ASP B 1 74 ? 8.102 10.773 27.578 1 97.69 74 ASP B C 1
ATOM 7568 O O . ASP B 1 74 ? 8.398 11.023 28.75 1 97.69 74 ASP B O 1
ATOM 7572 N N . VAL B 1 75 ? 8.422 11.555 26.594 1 97.12 75 VAL B N 1
ATOM 7573 C CA . VAL B 1 75 ? 9.062 12.844 26.828 1 97.12 75 VAL B CA 1
ATOM 7574 C C . VAL B 1 75 ? 8.172 13.719 27.703 1 97.12 75 VAL B C 1
ATOM 7576 O O . VAL B 1 75 ? 8.625 14.281 28.703 1 97.12 75 VAL B O 1
ATOM 7579 N N . ALA B 1 76 ? 6.934 13.773 27.328 1 98.19 76 ALA B N 1
ATOM 7580 C CA . ALA B 1 76 ? 5.992 14.602 28.078 1 98.19 76 ALA B CA 1
ATOM 7581 C C . ALA B 1 76 ? 5.863 14.109 29.516 1 98.19 76 ALA B C 1
ATOM 7583 O O . ALA B 1 76 ? 5.805 14.906 30.453 1 98.19 76 ALA B O 1
ATOM 7584 N N . LEU B 1 77 ? 5.777 12.797 29.672 1 98.38 77 LEU B N 1
ATOM 7585 C CA . LEU B 1 77 ? 5.656 12.203 31 1 98.38 77 LEU B CA 1
ATOM 7586 C C . LEU B 1 77 ? 6.855 12.57 31.859 1 98.38 77 LEU B C 1
ATOM 7588 O O . LEU B 1 77 ? 6.695 12.977 33.031 1 98.38 77 LEU B O 1
ATOM 7592 N N . ASP B 1 78 ? 8.023 12.477 31.359 1 97.94 78 ASP B N 1
ATOM 7593 C CA . ASP B 1 78 ? 9.219 12.781 32.125 1 97.94 78 ASP B CA 1
ATOM 7594 C C . ASP B 1 78 ? 9.305 14.266 32.438 1 97.94 78 ASP B C 1
ATOM 7596 O O . ASP B 1 78 ? 9.766 14.656 33.531 1 97.94 78 ASP B O 1
ATOM 7600 N N . LEU B 1 79 ? 8.953 15.078 31.5 1 97.25 79 LEU B N 1
ATOM 7601 C CA . LEU B 1 79 ? 8.93 16.516 31.75 1 97.25 79 LEU B CA 1
ATOM 7602 C C . LEU B 1 79 ? 7.926 16.859 32.844 1 97.25 79 LEU B C 1
ATOM 7604 O O . LEU B 1 79 ? 8.195 17.719 33.688 1 97.25 79 LEU B O 1
ATOM 7608 N N . ALA B 1 80 ? 6.801 16.219 32.844 1 98.38 80 ALA B N 1
ATOM 7609 C CA . ALA B 1 80 ? 5.793 16.422 33.875 1 98.38 80 ALA B CA 1
ATOM 7610 C C . ALA B 1 80 ? 6.293 15.93 35.25 1 98.38 80 ALA B C 1
ATOM 7612 O O . ALA B 1 80 ? 6.145 16.625 36.25 1 98.38 80 ALA B O 1
ATOM 7613 N N . LEU B 1 81 ? 6.883 14.805 35.281 1 97.81 81 LEU B N 1
ATOM 7614 C CA . LEU B 1 81 ? 7.395 14.219 36.5 1 97.81 81 LEU B CA 1
ATOM 7615 C C . LEU B 1 81 ? 8.453 15.125 37.125 1 97.81 81 LEU B C 1
ATOM 7617 O O . LEU B 1 81 ? 8.5 15.273 38.344 1 97.81 81 LEU B O 1
ATOM 7621 N N . LYS B 1 82 ? 9.227 15.711 36.312 1 96.44 82 LYS B N 1
ATOM 7622 C CA . LYS B 1 82 ? 10.305 16.578 36.781 1 96.44 82 LYS B CA 1
ATOM 7623 C C . LYS B 1 82 ? 9.758 17.781 37.562 1 96.44 82 LYS B C 1
ATOM 7625 O O . LYS B 1 82 ? 10.43 18.328 38.438 1 96.44 82 LYS B O 1
ATOM 7630 N N . THR B 1 83 ? 8.578 18.156 37.281 1 97.31 83 THR B N 1
ATOM 7631 C CA . THR B 1 83 ? 8.047 19.391 37.875 1 97.31 83 THR B CA 1
ATOM 7632 C C . THR B 1 83 ? 6.855 19.078 38.75 1 97.31 83 THR B C 1
ATOM 7634 O O . THR B 1 83 ? 6.129 20 39.156 1 97.31 83 THR B O 1
ATOM 7637 N N . LYS B 1 84 ? 6.629 17.844 39.062 1 97.06 84 LYS B N 1
ATOM 7638 C CA . LYS B 1 84 ? 5.426 17.406 39.75 1 97.06 84 LYS B CA 1
ATOM 7639 C C . LYS B 1 84 ? 5.328 18.047 41.125 1 97.06 84 LYS B C 1
ATOM 7641 O O . LYS B 1 84 ? 4.23 18.266 41.625 1 97.06 84 LYS B O 1
ATOM 7646 N N . ASP B 1 85 ? 6.445 18.406 41.75 1 96 85 ASP B N 1
ATOM 7647 C CA . ASP B 1 85 ? 6.469 18.906 43.125 1 96 85 ASP B CA 1
ATOM 7648 C C . ASP B 1 85 ? 6.543 20.438 43.125 1 96 85 ASP B C 1
ATOM 7650 O O . ASP B 1 85 ? 6.605 21.047 44.219 1 96 85 ASP B O 1
ATOM 7654 N N . GLU B 1 86 ? 6.527 21.047 42.031 1 95.75 86 GLU B N 1
ATOM 7655 C CA . GLU B 1 86 ? 6.488 22.5 41.969 1 95.75 86 GLU B CA 1
ATOM 7656 C C . GLU B 1 86 ? 5.086 23.031 42.25 1 95.75 86 GLU B C 1
ATOM 7658 O O . GLU B 1 86 ? 4.125 22.266 42.312 1 95.75 86 GLU B O 1
ATOM 7663 N N . ILE B 1 87 ? 5.031 24.359 42.5 1 92.88 87 ILE B N 1
ATOM 7664 C CA . ILE B 1 87 ? 3.719 24.984 42.594 1 92.88 87 ILE B CA 1
ATOM 7665 C C . ILE B 1 87 ? 2.969 24.859 41.281 1 92.88 87 ILE B C 1
ATOM 7667 O O . ILE B 1 87 ? 3.586 24.828 40.219 1 92.88 87 ILE B O 1
ATOM 7671 N N . PRO B 1 88 ? 1.738 24.719 41.25 1 90 88 PRO B N 1
ATOM 7672 C CA . PRO B 1 88 ? 0.952 24.438 40.062 1 90 88 PRO B CA 1
ATOM 7673 C C . PRO B 1 88 ? 1.304 25.375 38.906 1 90 88 PRO B C 1
ATOM 7675 O O . PRO B 1 88 ? 1.347 24.953 37.75 1 90 88 PRO B O 1
ATOM 7678 N N . GLU B 1 89 ? 1.664 26.609 39.188 1 89.62 89 GLU B N 1
ATOM 7679 C CA . GLU B 1 89 ? 1.962 27.609 38.188 1 89.62 89 GLU B CA 1
ATOM 7680 C C . GLU B 1 89 ? 3.287 27.312 37.5 1 89.62 89 GLU B C 1
ATOM 7682 O O . GLU B 1 89 ? 3.559 27.828 36.406 1 89.62 89 GLU B O 1
ATOM 7687 N N . ASN B 1 90 ? 4.047 26.438 38.125 1 94.25 90 ASN B N 1
ATOM 7688 C CA . ASN B 1 90 ? 5.375 26.141 37.594 1 94.25 90 ASN B CA 1
ATOM 7689 C C . ASN B 1 90 ? 5.484 24.688 37.125 1 94.25 90 ASN B C 1
ATOM 7691 O O . ASN B 1 90 ? 6.59 24.156 37.031 1 94.25 90 ASN B O 1
ATOM 7695 N N . ARG B 1 91 ? 4.344 24.094 36.875 1 97 91 ARG B N 1
ATOM 7696 C CA . ARG B 1 91 ? 4.355 22.703 36.438 1 97 91 ARG B CA 1
ATOM 7697 C C . ARG B 1 91 ? 4.188 22.594 34.938 1 97 91 ARG B C 1
ATOM 7699 O O . ARG B 1 91 ? 3.441 23.375 34.344 1 97 91 ARG B O 1
ATOM 7706 N N . PHE B 1 92 ? 4.918 21.641 34.375 1 98.06 92 PHE B N 1
ATOM 7707 C CA . PHE B 1 92 ? 4.746 21.312 32.969 1 98.06 92 PHE B CA 1
ATOM 7708 C C . PHE B 1 92 ? 3.406 20.641 32.75 1 98.06 92 PHE B C 1
ATOM 7710 O O . PHE B 1 92 ? 3.012 19.75 33.5 1 98.06 92 PHE B O 1
ATOM 7717 N N . ALA B 1 93 ? 2.684 21.094 31.719 1 98.19 93 ALA B N 1
ATOM 7718 C CA . ALA B 1 93 ? 1.42 20.469 31.328 1 98.19 93 ALA B CA 1
ATOM 7719 C C . ALA B 1 93 ? 1.372 20.203 29.828 1 98.19 93 ALA B C 1
ATOM 7721 O O . ALA B 1 93 ? 1.907 20.984 29.047 1 98.19 93 ALA B O 1
ATOM 7722 N N . TRP B 1 94 ? 0.779 19.109 29.484 1 98.38 94 TRP B N 1
ATOM 7723 C CA . TRP B 1 94 ? 0.706 18.688 28.094 1 98.38 94 TRP B CA 1
ATOM 7724 C C . TRP B 1 94 ? -0.557 17.859 27.844 1 98.38 94 TRP B C 1
ATOM 7726 O O . TRP B 1 94 ? -1.043 17.172 28.75 1 98.38 94 TRP B O 1
ATOM 7736 N N . THR B 1 95 ? -1.153 18 26.641 1 98.06 95 THR B N 1
ATOM 7737 C CA . THR B 1 95 ? -2.342 17.234 26.297 1 98.06 95 THR B CA 1
ATOM 7738 C C . THR B 1 95 ? -2.049 16.297 25.125 1 98.06 95 THR B C 1
ATOM 7740 O O . THR B 1 95 ? -1.538 16.734 24.078 1 98.06 95 THR B O 1
ATOM 7743 N N . VAL B 1 96 ? -2.4 15 25.297 1 97.81 96 VAL B N 1
ATOM 7744 C CA . VAL B 1 96 ? -2.375 14.047 24.203 1 97.81 96 VAL B CA 1
ATOM 7745 C C . VAL B 1 96 ? -3.516 14.344 23.234 1 97.81 96 VAL B C 1
ATOM 7747 O O . VAL B 1 96 ? -4.691 14.234 23.594 1 97.81 96 VAL B O 1
ATOM 7750 N N . GLU B 1 97 ? -3.146 14.602 22.078 1 97.5 97 GLU B N 1
ATOM 7751 C CA . GLU B 1 97 ? -4.121 15.125 21.125 1 97.5 97 GLU B CA 1
ATOM 7752 C C . GLU B 1 97 ? -4.949 14 20.516 1 97.5 97 GLU B C 1
ATOM 7754 O O . GLU B 1 97 ? -6.059 14.234 20.031 1 97.5 97 GLU B O 1
ATOM 7759 N N . ALA B 1 98 ? -4.434 12.781 20.453 1 96.69 98 ALA B N 1
ATOM 7760 C CA . ALA B 1 98 ? -5.125 11.648 19.859 1 96.69 98 ALA B CA 1
ATOM 7761 C C . ALA B 1 98 ? -5.043 10.414 20.75 1 96.69 98 ALA B C 1
ATOM 7763 O O . ALA B 1 98 ? -3.973 10.086 21.266 1 96.69 98 ALA B O 1
ATOM 7764 N N . LEU B 1 99 ? -6.07 9.758 20.828 1 97.31 99 LEU B N 1
ATOM 7765 C CA . LEU B 1 99 ? -6.184 8.633 21.75 1 97.31 99 LEU B CA 1
ATOM 7766 C C . LEU B 1 99 ? -5.477 7.398 21.203 1 97.31 99 LEU B C 1
ATOM 7768 O O . LEU B 1 99 ? -4.977 6.566 21.953 1 97.31 99 LEU B O 1
ATOM 7772 N N . ASP B 1 100 ? -5.383 7.234 19.938 1 96.12 100 ASP B N 1
ATOM 7773 C CA . ASP B 1 100 ? -4.832 6.039 19.312 1 96.12 100 ASP B CA 1
ATOM 7774 C C . ASP B 1 100 ? -3.354 5.867 19.672 1 96.12 100 ASP B C 1
ATOM 7776 O O . ASP B 1 100 ? -2.945 4.812 20.156 1 96.12 100 ASP B O 1
ATOM 7780 N N . PRO B 1 101 ? -2.52 6.844 19.453 1 95.06 101 PRO B N 1
ATOM 7781 C CA . PRO B 1 101 ? -1.122 6.664 19.859 1 95.06 101 PRO B CA 1
ATOM 7782 C C . PRO B 1 101 ? -0.96 6.48 21.359 1 95.06 101 PRO B C 1
ATOM 7784 O O . PRO B 1 101 ? -0.049 5.777 21.812 1 95.06 101 PRO B O 1
ATOM 7787 N N . PHE B 1 102 ? -1.798 7.09 22.141 1 97.12 102 PHE B N 1
ATOM 7788 C CA . PHE B 1 102 ? -1.749 6.898 23.594 1 97.12 102 PHE B CA 1
ATOM 7789 C C . PHE B 1 102 ? -2.004 5.441 23.953 1 97.12 102 PHE B C 1
ATOM 7791 O O . PHE B 1 102 ? -1.295 4.867 24.781 1 97.12 102 PHE B O 1
ATOM 7798 N N . TYR B 1 103 ? -3.027 4.918 23.328 1 96.56 103 TYR B N 1
ATOM 7799 C CA . TYR B 1 103 ? -3.352 3.52 23.594 1 96.56 103 TYR B CA 1
ATOM 7800 C C . TYR B 1 103 ? -2.201 2.607 23.188 1 96.56 103 TYR B C 1
ATOM 7802 O O . TYR B 1 103 ? -1.898 1.634 23.875 1 96.56 103 TYR B O 1
ATOM 7810 N N . SER B 1 104 ? -1.598 2.906 22.094 1 94.31 104 SER B N 1
ATOM 7811 C CA . SER B 1 104 ? -0.419 2.158 21.672 1 94.31 104 SER B CA 1
ATOM 7812 C C . SER B 1 104 ? 0.702 2.264 22.703 1 94.31 104 SER B C 1
ATOM 7814 O O . SER B 1 104 ? 1.36 1.269 23.016 1 94.31 104 SER B O 1
ATOM 7816 N N . TRP B 1 105 ? 0.954 3.432 23.172 1 96.62 105 TRP B N 1
ATOM 7817 C CA . TRP B 1 105 ? 1.948 3.646 24.219 1 96.62 105 TRP B CA 1
ATOM 7818 C C . TRP B 1 105 ? 1.598 2.857 25.469 1 96.62 105 TRP B C 1
ATOM 7820 O O . TRP B 1 105 ? 2.449 2.166 26.031 1 96.62 105 TRP B O 1
ATOM 7830 N N . TRP B 1 106 ? 0.349 2.941 25.891 1 97.12 106 TRP B N 1
ATOM 7831 C CA . TRP B 1 106 ? -0.129 2.266 27.094 1 97.12 106 TRP B CA 1
ATOM 7832 C C . TRP B 1 106 ? 0.15 0.769 27.031 1 97.12 106 TRP B C 1
ATOM 7834 O O . TRP B 1 106 ? 0.599 0.168 28 1 97.12 106 TRP B O 1
ATOM 7844 N N . ASN B 1 107 ? -0.062 0.168 25.875 1 94.06 107 ASN B N 1
ATOM 7845 C CA . ASN B 1 107 ? 0.105 -1.268 25.672 1 94.06 107 ASN B CA 1
ATOM 7846 C C . ASN B 1 107 ? 1.576 -1.671 25.719 1 94.06 107 ASN B C 1
ATOM 7848 O O . ASN B 1 107 ? 1.906 -2.805 26.062 1 94.06 107 ASN B O 1
ATOM 7852 N N . SER B 1 108 ? 2.367 -0.738 25.422 1 92.38 108 SER B N 1
ATOM 7853 C CA . SER B 1 108 ? 3.787 -1.064 25.344 1 92.38 108 SER B CA 1
ATOM 7854 C C . SER B 1 108 ? 4.523 -0.627 26.594 1 92.38 108 SER B C 1
ATOM 7856 O O . SER B 1 108 ? 5.645 -1.071 26.859 1 92.38 108 SER B O 1
ATOM 7858 N N . ALA B 1 109 ? 3.947 0.21 27.391 1 95.94 109 ALA B N 1
ATOM 7859 C CA . ALA B 1 109 ? 4.59 0.804 28.562 1 95.94 109 ALA B CA 1
ATOM 7860 C C . ALA B 1 109 ? 4.672 -0.197 29.719 1 95.94 109 ALA B C 1
ATOM 7862 O O . ALA B 1 109 ? 3.824 -1.085 29.828 1 95.94 109 ALA B O 1
ATOM 7863 N N . SER B 1 110 ? 5.688 -0.07 30.562 1 96.44 110 SER B N 1
ATOM 7864 C CA . SER B 1 110 ? 5.785 -0.854 31.781 1 96.44 110 SER B CA 1
ATOM 7865 C C . SER B 1 110 ? 4.715 -0.442 32.781 1 96.44 110 SER B C 1
ATOM 7867 O O . SER B 1 110 ? 4.133 0.638 32.688 1 96.44 110 SER B O 1
ATOM 7869 N N . GLU B 1 111 ? 4.547 -1.231 33.75 1 97.44 111 GLU B N 1
ATOM 7870 C CA . GLU B 1 111 ? 3.566 -0.939 34.781 1 97.44 111 GLU B CA 1
ATOM 7871 C C . GLU B 1 111 ? 3.92 0.344 35.531 1 97.44 111 GLU B C 1
ATOM 7873 O O . GLU B 1 111 ? 3.043 1.158 35.812 1 97.44 111 GLU B O 1
ATOM 7878 N N . ASP B 1 112 ? 5.133 0.514 35.75 1 97.94 112 ASP B N 1
ATOM 7879 C CA . ASP B 1 112 ? 5.594 1.701 36.469 1 97.94 112 ASP B CA 1
ATOM 7880 C C . ASP B 1 112 ? 5.305 2.971 35.656 1 97.94 112 ASP B C 1
ATOM 7882 O O . ASP B 1 112 ? 4.914 3.992 36.219 1 97.94 112 ASP B O 1
ATOM 7886 N N . ARG B 1 113 ? 5.496 2.91 34.438 1 97.62 113 ARG B N 1
ATOM 7887 C CA . ARG B 1 113 ? 5.242 4.059 33.562 1 97.62 113 ARG B CA 1
ATOM 7888 C C . ARG B 1 113 ? 3.75 4.375 33.5 1 97.62 113 ARG B C 1
ATOM 7890 O O . ARG B 1 113 ? 3.357 5.547 33.5 1 97.62 113 ARG B O 1
ATOM 7897 N N . ARG B 1 114 ? 2.955 3.367 33.5 1 98.12 114 ARG B N 1
ATOM 7898 C CA . ARG B 1 114 ? 1.509 3.562 33.5 1 98.12 114 ARG B CA 1
ATOM 7899 C C . ARG B 1 114 ? 1.042 4.227 34.781 1 98.12 114 ARG B C 1
ATOM 7901 O O . ARG B 1 114 ? 0.191 5.117 34.75 1 98.12 114 ARG B O 1
ATOM 7908 N N . GLU B 1 115 ? 1.629 3.764 35.812 1 98.25 115 GLU B N 1
ATOM 7909 C CA . GLU B 1 115 ? 1.283 4.352 37.125 1 98.25 115 GLU B CA 1
ATOM 7910 C C . GLU B 1 115 ? 1.692 5.82 37.188 1 98.25 115 GLU B C 1
ATOM 7912 O O . GLU B 1 115 ? 0.936 6.656 37.688 1 98.25 115 GLU B O 1
ATOM 7917 N N . SER B 1 116 ? 2.844 6.082 36.688 1 98.56 116 SER B N 1
ATOM 7918 C CA . SER B 1 116 ? 3.309 7.465 36.656 1 98.56 116 SER B CA 1
ATOM 7919 C C . SER B 1 116 ? 2.393 8.328 35.781 1 98.56 116 SER B C 1
ATOM 7921 O O . SER B 1 116 ? 2.145 9.492 36.094 1 98.56 116 SER B O 1
ATOM 7923 N N . MET B 1 117 ? 1.948 7.738 34.719 1 98.69 117 MET B N 1
ATOM 7924 C CA . MET B 1 117 ? 1.036 8.453 33.844 1 98.69 117 MET B CA 1
ATOM 7925 C C . MET B 1 117 ? -0.264 8.797 34.562 1 98.69 117 MET B C 1
ATOM 7927 O O . MET B 1 117 ? -0.739 9.93 34.469 1 98.69 117 MET B O 1
ATOM 7931 N N . LEU B 1 118 ? -0.782 7.891 35.25 1 98.38 118 LEU B N 1
ATOM 7932 C CA . LEU B 1 118 ? -2.023 8.109 36 1 98.38 118 LEU B CA 1
ATOM 7933 C C . LEU B 1 118 ? -1.841 9.195 37.062 1 98.38 118 LEU B C 1
ATOM 7935 O O . LEU B 1 118 ? -2.732 10.023 37.25 1 98.38 118 LEU B O 1
ATOM 7939 N N . ASP B 1 119 ? -0.692 9.195 37.688 1 98.19 119 ASP B N 1
ATOM 7940 C CA . ASP B 1 119 ? -0.389 10.227 38.656 1 98.19 119 ASP B CA 1
ATOM 7941 C C . ASP B 1 119 ? -0.394 11.609 38.031 1 98.19 119 ASP B C 1
ATOM 7943 O O . ASP B 1 119 ? -0.897 12.57 38.594 1 98.19 119 ASP B O 1
ATOM 7947 N N . MET B 1 120 ? 0.161 11.703 36.844 1 98.5 120 MET B N 1
ATOM 7948 C CA . MET B 1 120 ? 0.273 13 36.156 1 98.5 120 MET B CA 1
ATOM 7949 C C . MET B 1 120 ? -1.081 13.453 35.625 1 98.5 120 MET B C 1
ATOM 7951 O O . MET B 1 120 ? -1.344 14.656 35.531 1 98.5 120 MET B O 1
ATOM 7955 N N . ILE B 1 121 ? -1.906 12.531 35.281 1 98.25 121 ILE B N 1
ATOM 7956 C CA . ILE B 1 121 ? -3.27 12.859 34.875 1 98.25 121 ILE B CA 1
ATOM 7957 C C . ILE B 1 121 ? -4.051 13.391 36.062 1 98.25 121 ILE B C 1
ATOM 7959 O O . ILE B 1 121 ? -4.75 14.398 35.969 1 98.25 121 ILE B O 1
ATOM 7963 N N . GLU B 1 122 ? -3.912 12.75 37.188 1 96.5 122 GLU B N 1
ATOM 7964 C CA . GLU B 1 122 ? -4.574 13.172 38.438 1 96.5 122 GLU B CA 1
ATOM 7965 C C . GLU B 1 122 ? -4.113 14.562 38.844 1 96.5 122 GLU B C 1
ATOM 7967 O O . GLU B 1 122 ? -4.918 15.383 39.312 1 96.5 122 GLU B O 1
ATOM 7972 N N . ASN B 1 123 ? -2.846 14.781 38.625 1 95.81 123 ASN B N 1
ATOM 7973 C CA . ASN B 1 123 ? -2.254 16.062 38.969 1 95.81 123 ASN B CA 1
ATOM 7974 C C . ASN B 1 123 ? -2.57 17.141 37.938 1 95.81 123 ASN B C 1
ATOM 7976 O O . ASN B 1 123 ? -2.137 18.281 38.062 1 95.81 123 ASN B O 1
ATOM 7980 N N . LYS B 1 124 ? -3.238 16.766 36.844 1 96.19 124 LYS B N 1
ATOM 7981 C CA . LYS B 1 124 ? -3.682 17.641 35.781 1 96.19 124 LYS B CA 1
ATOM 7982 C C . LYS B 1 124 ? -2.498 18.172 34.969 1 96.19 124 LYS B C 1
ATOM 7984 O O . LYS B 1 124 ? -2.555 19.266 34.406 1 96.19 124 LYS B O 1
ATOM 7989 N N . GLN B 1 125 ? -1.424 17.469 34.969 1 98.25 125 GLN B N 1
ATOM 7990 C CA . GLN B 1 125 ? -0.26 17.828 34.188 1 98.25 125 GLN B CA 1
ATOM 7991 C C . GLN B 1 125 ? -0.323 17.188 32.781 1 98.25 125 GLN B C 1
ATOM 7993 O O . GLN B 1 125 ? 0.309 17.672 31.844 1 98.25 125 GLN B O 1
ATOM 7998 N N . ILE B 1 126 ? -1.059 16.125 32.688 1 98.56 126 ILE B N 1
ATOM 7999 C CA . ILE B 1 126 ? -1.279 15.492 31.406 1 98.56 126 ILE B CA 1
ATOM 8000 C C . ILE B 1 126 ? -2.777 15.352 31.141 1 98.56 126 ILE B C 1
ATOM 8002 O O . ILE B 1 126 ? -3.527 14.914 32 1 98.56 126 ILE B O 1
ATOM 8006 N N . GLY B 1 127 ? -3.211 15.844 30.016 1 98.25 127 GLY B N 1
ATOM 8007 C CA . GLY B 1 127 ? -4.57 15.633 29.547 1 98.25 127 GLY B CA 1
ATOM 8008 C C . GLY B 1 127 ? -4.664 14.641 28.406 1 98.25 127 GLY B C 1
ATOM 8009 O O . GLY B 1 127 ? -3.738 14.523 27.609 1 98.25 127 GLY B O 1
ATOM 8010 N N . ILE B 1 128 ? -5.793 13.898 28.391 1 98.06 128 ILE B N 1
ATOM 8011 C CA . ILE B 1 128 ? -6.02 12.914 27.344 1 98.06 128 ILE B CA 1
ATOM 8012 C C . ILE B 1 128 ? -7.262 13.297 26.531 1 98.06 128 ILE B C 1
ATOM 8014 O O . ILE B 1 128 ? -8.328 13.539 27.109 1 98.06 128 ILE B O 1
ATOM 8018 N N . ASN B 1 129 ? -7.09 13.352 25.234 1 96.12 129 ASN B N 1
ATOM 8019 C CA . ASN B 1 129 ? -8.203 13.594 24.328 1 96.12 129 ASN B CA 1
ATOM 8020 C C . ASN B 1 129 ? -9.07 12.352 24.172 1 96.12 129 ASN B C 1
ATOM 8022 O O . ASN B 1 129 ? -8.57 11.227 24.234 1 96.12 129 ASN B O 1
ATOM 8026 N N . ALA B 1 130 ? -10.328 12.594 23.891 1 97.69 130 ALA B N 1
ATOM 8027 C CA . ALA B 1 130 ? -11.297 11.508 23.781 1 97.69 130 ALA B CA 1
ATOM 8028 C C . ALA B 1 130 ? -11.227 10.844 22.406 1 97.69 130 ALA B C 1
ATOM 8030 O O . ALA B 1 130 ? -11.547 9.664 22.266 1 97.69 130 ALA B O 1
ATOM 8031 N N . MET B 1 131 ? -10.906 11.594 21.391 1 96.88 131 MET B N 1
ATOM 8032 C CA . MET B 1 131 ? -11 11.109 20.031 1 96.88 131 MET B CA 1
ATOM 8033 C C . MET B 1 131 ? -9.711 10.398 19.609 1 96.88 131 MET B C 1
ATOM 8035 O O . MET B 1 131 ? -8.617 10.906 19.844 1 96.88 131 MET B O 1
ATOM 8039 N N . PRO B 1 132 ? -9.852 9.266 18.969 1 96.56 132 PRO B N 1
ATOM 8040 C CA . PRO B 1 132 ? -8.633 8.562 18.578 1 96.56 132 PRO B CA 1
ATOM 8041 C C . PRO B 1 132 ? -7.871 9.266 17.453 1 96.56 132 PRO B C 1
ATOM 8043 O O . PRO B 1 132 ? -6.66 9.086 17.312 1 96.56 132 PRO B O 1
ATOM 8046 N N . PHE B 1 133 ? -8.625 10.07 16.609 1 95.12 133 PHE B N 1
ATOM 8047 C CA . PHE B 1 133 ? -8.062 10.711 15.43 1 95.12 133 PHE B CA 1
ATOM 8048 C C . PHE B 1 133 ? -8.703 12.07 15.188 1 95.12 133 PHE B C 1
ATOM 8050 O O . PHE B 1 133 ? -9.75 12.383 15.758 1 95.12 133 PHE B O 1
ATOM 8057 N N . HIS B 1 134 ? -7.957 12.859 14.391 1 96.31 134 HIS B N 1
ATOM 8058 C CA . HIS B 1 134 ? -8.672 13.867 13.625 1 96.31 134 HIS B CA 1
ATOM 8059 C C . HIS B 1 134 ? -9.305 13.266 12.375 1 96.31 134 HIS B C 1
ATOM 8061 O O . HIS B 1 134 ? -8.633 12.586 11.602 1 96.31 134 HIS B O 1
ATOM 8067 N N . ILE B 1 135 ? -10.602 13.484 12.227 1 94.56 135 ILE B N 1
ATOM 8068 C CA . ILE B 1 135 ? -11.25 12.57 11.281 1 94.56 135 ILE B CA 1
ATOM 8069 C C . ILE B 1 135 ? -12.211 13.352 10.391 1 94.56 135 ILE B C 1
ATOM 8071 O O . ILE B 1 135 ? -12.891 14.266 10.844 1 94.56 135 ILE B O 1
ATOM 8075 N N . HIS B 1 136 ? -12.266 12.953 9.102 1 94.31 136 HIS B N 1
ATOM 8076 C CA . HIS B 1 136 ? -13.305 13.398 8.172 1 94.31 136 HIS B CA 1
ATOM 8077 C C . HIS B 1 136 ? -14.609 12.648 8.406 1 94.31 136 HIS B C 1
ATOM 8079 O O . HIS B 1 136 ? -14.609 11.555 8.961 1 94.31 136 HIS B O 1
ATOM 8085 N N . PRO B 1 137 ? -15.664 13.258 7.957 1 96.25 137 PRO B N 1
ATOM 8086 C CA . PRO B 1 137 ? -16.969 12.688 8.32 1 96.25 137 PRO B CA 1
ATOM 8087 C C . PRO B 1 137 ? -17.391 11.562 7.383 1 96.25 137 PRO B C 1
ATOM 8089 O O . PRO B 1 137 ? -18.562 11.523 6.957 1 96.25 137 PRO B O 1
ATOM 8092 N N . TYR B 1 138 ? -16.578 10.586 7.133 1 96.81 138 TYR B N 1
ATOM 8093 C CA . TYR B 1 138 ? -16.922 9.469 6.258 1 96.81 138 TYR B CA 1
ATOM 8094 C C . TYR B 1 138 ? -17.344 8.258 7.066 1 96.81 138 TYR B C 1
ATOM 8096 O O . TYR B 1 138 ? -17.922 7.309 6.52 1 96.81 138 TYR B O 1
ATOM 8104 N N . ALA B 1 139 ? -17.125 8.297 8.398 1 95.88 139 ALA B N 1
ATOM 8105 C CA . ALA B 1 139 ? -17.469 7.168 9.266 1 95.88 139 ALA B CA 1
ATOM 8106 C C . ALA B 1 139 ? -18.969 7.031 9.43 1 95.88 139 ALA B C 1
ATOM 8108 O O . ALA B 1 139 ? -19.688 8.031 9.539 1 95.88 139 ALA B O 1
ATOM 8109 N N . ASN B 1 140 ? -19.391 5.824 9.43 1 92.94 140 ASN B N 1
ATOM 8110 C CA . ASN B 1 140 ? -20.797 5.574 9.719 1 92.94 140 ASN B CA 1
ATOM 8111 C C . ASN B 1 140 ? -21.047 5.391 11.211 1 92.94 140 ASN B C 1
ATOM 8113 O O . ASN B 1 140 ? -20.141 5.633 12.023 1 92.94 140 ASN B O 1
ATOM 8117 N N . LYS B 1 141 ? -22.234 5.035 11.516 1 94.38 141 LYS B N 1
ATOM 8118 C CA . LYS B 1 141 ? -22.641 4.922 12.906 1 94.38 141 LYS B CA 1
ATOM 8119 C C . LYS B 1 141 ? -21.766 3.93 13.664 1 94.38 141 LYS B C 1
ATOM 8121 O O . LYS B 1 141 ? -21.297 4.215 14.766 1 94.38 141 LYS B O 1
ATOM 8126 N N . GLU B 1 142 ? -21.469 2.779 13.078 1 93.88 142 GLU B N 1
ATOM 8127 C CA . GLU B 1 142 ? -20.719 1.717 13.734 1 93.88 142 GLU B CA 1
ATOM 8128 C C . GLU B 1 142 ? -19.266 2.127 13.969 1 93.88 142 GLU B C 1
ATOM 8130 O O . GLU B 1 142 ? -18.688 1.792 14.992 1 93.88 142 GLU B O 1
ATOM 8135 N N . GLN B 1 143 ? -18.719 2.785 13.055 1 96.31 143 GLN B N 1
ATOM 8136 C CA . GLN B 1 143 ? -17.344 3.258 13.211 1 96.31 143 GLN B CA 1
ATOM 8137 C C . GLN B 1 143 ? -17.25 4.312 14.305 1 96.31 143 GLN B C 1
ATOM 8139 O O . GLN B 1 143 ? -16.281 4.336 15.07 1 96.31 143 GLN B O 1
ATOM 8144 N N . TRP B 1 144 ? -18.234 5.164 14.375 1 96.75 144 TRP B N 1
ATOM 8145 C CA . TRP B 1 144 ? -18.25 6.129 15.469 1 96.75 144 TRP B CA 1
ATOM 8146 C C . TRP B 1 144 ? -18.359 5.422 16.812 1 96.75 144 TRP B C 1
ATOM 8148 O O . TRP B 1 144 ? -17.719 5.824 17.797 1 96.75 144 TRP B O 1
ATOM 8158 N N . ASP B 1 145 ? -19.172 4.398 16.844 1 96.25 145 ASP B N 1
ATOM 8159 C CA . ASP B 1 145 ? -19.266 3.605 18.078 1 96.25 145 ASP B CA 1
ATOM 8160 C C . ASP B 1 145 ? -17.906 3.014 18.438 1 96.25 145 ASP B C 1
ATOM 8162 O O . ASP B 1 145 ? -17.5 3.057 19.609 1 96.25 145 ASP B O 1
ATOM 8166 N N . GLU B 1 146 ? -17.266 2.496 17.484 1 96.25 146 GLU B N 1
ATOM 8167 C CA . GLU B 1 146 ? -15.945 1.902 17.703 1 96.25 146 GLU B CA 1
ATOM 8168 C C . GLU B 1 146 ? -14.953 2.943 18.219 1 96.25 146 GLU B C 1
ATOM 8170 O O . GLU B 1 146 ? -14.141 2.658 19.094 1 96.25 146 GLU B O 1
ATOM 8175 N N . MET B 1 147 ? -15.023 4.121 17.719 1 96.44 147 MET B N 1
ATOM 8176 C CA . MET B 1 147 ? -14.094 5.18 18.094 1 96.44 147 MET B CA 1
ATOM 8177 C C . MET B 1 147 ? -14.258 5.555 19.562 1 96.44 147 MET B C 1
ATOM 8179 O O . MET B 1 147 ? -13.289 5.918 20.234 1 96.44 147 MET B O 1
ATOM 8183 N N . PHE B 1 148 ? -15.422 5.406 20.109 1 96.56 148 PHE B N 1
ATOM 8184 C CA . PHE B 1 148 ? -15.648 5.77 21.5 1 96.56 148 PHE B CA 1
ATOM 8185 C C . PHE B 1 148 ? -15.602 4.535 22.406 1 96.56 148 PHE B C 1
ATOM 8187 O O . PHE B 1 148 ? -15.875 4.621 23.594 1 96.56 148 PHE B O 1
ATOM 8194 N N . ASP B 1 149 ? -15.25 3.408 21.719 1 96 149 ASP B N 1
ATOM 8195 C CA . ASP B 1 149 ? -14.883 2.18 22.406 1 96 149 ASP B CA 1
ATOM 8196 C C . ASP B 1 149 ? -13.438 1.793 22.109 1 96 149 ASP B C 1
ATOM 8198 O O . ASP B 1 149 ? -13.086 0.61 22.109 1 96 149 ASP B O 1
ATOM 8202 N N . TRP B 1 150 ? -12.664 2.697 21.828 1 96.94 150 TRP B N 1
ATOM 8203 C CA . TRP B 1 150 ? -11.312 2.49 21.328 1 96.94 150 TRP B CA 1
ATOM 8204 C C . TRP B 1 150 ? -10.422 1.858 22.391 1 96.94 150 TRP B C 1
ATOM 8206 O O . TRP B 1 150 ? -9.5 1.109 22.078 1 96.94 150 TRP B O 1
ATOM 8216 N N . ILE B 1 151 ? -10.648 2.184 23.688 1 97.38 151 ILE B N 1
ATOM 8217 C CA . ILE B 1 151 ? -9.883 1.627 24.797 1 97.38 151 ILE B CA 1
ATOM 8218 C C . ILE B 1 151 ? -10.828 0.922 25.766 1 97.38 151 ILE B C 1
ATOM 8220 O O . ILE B 1 151 ? -12.039 1.159 25.75 1 97.38 151 ILE B O 1
ATOM 8224 N N . PRO B 1 152 ? -10.297 0.063 26.625 1 96.38 152 PRO B N 1
ATOM 8225 C CA . PRO B 1 152 ? -11.141 -0.62 27.609 1 96.38 152 PRO B CA 1
ATOM 8226 C C . PRO B 1 152 ? -11.828 0.347 28.562 1 96.38 152 PRO B C 1
ATOM 8228 O O . PRO B 1 152 ? -11.25 1.371 28.938 1 96.38 152 PRO B O 1
ATOM 8231 N N . LYS B 1 153 ? -12.992 -0.068 29 1 95.06 153 LYS B N 1
ATOM 8232 C CA . LYS B 1 153 ? -13.828 0.766 29.859 1 95.06 153 LYS B CA 1
ATOM 8233 C C . LYS B 1 153 ? -13.117 1.1 31.156 1 95.06 153 LYS B C 1
ATOM 8235 O O . LYS B 1 153 ? -13.234 2.215 31.672 1 95.06 153 LYS B O 1
ATOM 8240 N N . ASP B 1 154 ? -12.453 0.131 31.656 1 95.44 154 ASP B N 1
ATOM 8241 C CA . ASP B 1 154 ? -11.734 0.355 32.906 1 95.44 154 ASP B CA 1
ATOM 8242 C C . ASP B 1 154 ? -10.641 1.408 32.719 1 95.44 154 ASP B C 1
ATOM 8244 O O . ASP B 1 154 ? -10.445 2.254 33.594 1 95.44 154 ASP B O 1
ATOM 8248 N N . MET B 1 155 ? -10.039 1.365 31.672 1 95.88 155 MET B N 1
ATOM 8249 C CA . MET B 1 155 ? -9.016 2.361 31.359 1 95.88 155 MET B CA 1
ATOM 8250 C C . MET B 1 155 ? -9.633 3.742 31.188 1 95.88 155 MET B C 1
ATOM 8252 O O . MET B 1 155 ? -9.117 4.734 31.703 1 95.88 155 MET B O 1
ATOM 8256 N N . TRP B 1 156 ? -10.656 3.809 30.484 1 96.5 156 TRP B N 1
ATOM 8257 C CA . TRP B 1 156 ? -11.359 5.066 30.25 1 96.5 156 TRP B CA 1
ATOM 8258 C C . TRP B 1 156 ? -11.688 5.766 31.562 1 96.5 156 TRP B C 1
ATOM 8260 O O . TRP B 1 156 ? -11.477 6.973 31.703 1 96.5 156 TRP B O 1
ATOM 8270 N N . SER B 1 157 ? -12.094 5.051 32.531 1 95.19 157 SER B N 1
ATOM 8271 C CA . SER B 1 157 ? -12.516 5.609 33.812 1 95.19 157 SER B CA 1
ATOM 8272 C C . SER B 1 157 ? -11.328 6.168 34.594 1 95.19 157 SER B C 1
ATOM 8274 O O . SER B 1 157 ? -11.5 7.047 35.438 1 95.19 157 SER B O 1
ATOM 8276 N N . GLN B 1 158 ? -10.211 5.699 34.219 1 95.19 158 GLN B N 1
ATOM 8277 C CA . GLN B 1 158 ? -9.016 6.102 34.969 1 95.19 158 GLN B CA 1
ATOM 8278 C C . GLN B 1 158 ? -8.375 7.336 34.344 1 95.19 158 GLN B C 1
ATOM 8280 O O . GLN B 1 158 ? -7.539 7.992 34.969 1 95.19 158 GLN B O 1
ATOM 8285 N N . LEU B 1 159 ? -8.742 7.723 33.188 1 97.19 159 LEU B N 1
ATOM 8286 C CA . LEU B 1 159 ? -7.996 8.711 32.406 1 97.19 159 LEU B CA 1
ATOM 8287 C C . LEU B 1 159 ? -8.609 10.094 32.562 1 97.19 159 LEU B C 1
ATOM 8289 O O . LEU B 1 159 ? -8.062 11.078 32.062 1 97.19 159 LEU B O 1
ATOM 8293 N N . ASP B 1 160 ? -9.648 10.266 33.25 1 95.25 160 ASP B N 1
ATOM 8294 C CA . ASP B 1 160 ? -10.281 11.562 33.5 1 95.25 160 ASP B CA 1
ATOM 8295 C C . ASP B 1 160 ? -10.414 12.367 32.219 1 95.25 160 ASP B C 1
ATOM 8297 O O . ASP B 1 160 ? -9.977 13.516 32.156 1 95.25 160 ASP B O 1
ATOM 8301 N N . ILE B 1 161 ? -10.977 11.789 31.172 1 97.44 161 ILE B N 1
ATOM 8302 C CA . ILE B 1 161 ? -11.109 12.398 29.859 1 97.44 161 ILE B CA 1
ATOM 8303 C C . ILE B 1 161 ? -12.219 13.445 29.875 1 97.44 161 ILE B C 1
ATOM 8305 O O . ILE B 1 161 ? -13.359 13.133 30.234 1 97.44 161 ILE B O 1
ATOM 8309 N N . GLU B 1 162 ? -11.906 14.703 29.375 1 96.06 162 GLU B N 1
ATOM 8310 C CA . GLU B 1 162 ? -12.867 15.789 29.531 1 96.06 162 GLU B CA 1
ATOM 8311 C C . GLU B 1 162 ? -13.141 16.469 28.203 1 96.06 162 GLU B C 1
ATOM 8313 O O . GLU B 1 162 ? -14.094 17.25 28.062 1 96.06 162 GLU B O 1
ATOM 8318 N N . VAL B 1 163 ? -12.336 16.172 27.219 1 98.12 163 VAL B N 1
ATOM 8319 C CA . VAL B 1 163 ? -12.398 17 26.016 1 98.12 163 VAL B CA 1
ATOM 8320 C C . VAL B 1 163 ? -12.375 16.125 24.766 1 98.12 163 VAL B C 1
ATOM 8322 O O . VAL B 1 163 ? -11.656 15.125 24.719 1 98.12 163 VAL B O 1
ATOM 8325 N N . GLY B 1 164 ? -13.25 16.422 23.781 1 98.06 164 GLY B N 1
ATOM 8326 C CA . GLY B 1 164 ? -13.055 15.977 22.406 1 98.06 164 GLY B CA 1
ATOM 8327 C C . GLY B 1 164 ? -12.352 17.016 21.547 1 98.06 164 GLY B C 1
ATOM 8328 O O . GLY B 1 164 ? -12.852 18.125 21.375 1 98.06 164 GLY B O 1
ATOM 8329 N N . MET B 1 165 ? -11.195 16.656 21.062 1 97 165 MET B N 1
ATOM 8330 C CA . MET B 1 165 ? -10.367 17.609 20.328 1 97 165 MET B CA 1
ATOM 8331 C C . MET B 1 165 ? -10.312 17.25 18.844 1 97 165 MET B C 1
ATOM 8333 O O . MET B 1 165 ? -10.203 16.078 18.484 1 97 165 MET B O 1
ATOM 8337 N N . GLN B 1 166 ? -10.406 18.266 18 1 96.12 166 GLN B N 1
ATOM 8338 C CA . GLN B 1 166 ? -10.211 18.125 16.562 1 96.12 166 GLN B CA 1
ATOM 8339 C C . GLN B 1 166 ? -9.492 19.344 15.984 1 96.12 166 GLN B C 1
ATOM 8341 O O . GLN B 1 166 ? -10.023 20.469 16.016 1 96.12 166 GLN B O 1
ATOM 8346 N N . HIS B 1 167 ? -8.305 19.094 15.461 1 95.69 167 HIS B N 1
ATOM 8347 C CA . HIS B 1 167 ? -7.52 20.141 14.812 1 95.69 167 HIS B CA 1
ATOM 8348 C C . HIS B 1 167 ? -7.461 19.938 13.305 1 95.69 167 HIS B C 1
ATOM 8350 O O . HIS B 1 167 ? -7.742 18.844 12.812 1 95.69 167 HIS B O 1
ATOM 8356 N N . ASP B 1 168 ? -7.18 20.984 12.523 1 93.56 168 ASP B N 1
ATOM 8357 C CA . ASP B 1 168 ? -7 21 11.078 1 93.56 168 ASP B CA 1
ATOM 8358 C C . ASP B 1 168 ? -8.336 20.891 10.352 1 93.56 168 ASP B C 1
ATOM 8360 O O . ASP B 1 168 ? -8.688 21.766 9.547 1 93.56 168 ASP B O 1
ATOM 8364 N N . VAL B 1 169 ? -9.062 19.938 10.688 1 93.94 169 VAL B N 1
ATOM 8365 C CA . VAL B 1 169 ? -10.32 19.641 10.016 1 93.94 169 VAL B CA 1
ATOM 8366 C C . VAL B 1 169 ? -11.352 20.719 10.336 1 93.94 169 VAL B C 1
ATOM 8368 O O . VAL B 1 169 ? -11.414 21.203 11.461 1 93.94 169 VAL B O 1
ATOM 8371 N N . ASN B 1 170 ? -12.219 21 9.398 1 94.25 170 ASN B N 1
ATOM 8372 C CA . ASN B 1 170 ? -13.086 22.172 9.523 1 94.25 170 ASN B CA 1
ATOM 8373 C C . ASN B 1 170 ? -14.469 21.781 10.047 1 94.25 170 ASN B C 1
ATOM 8375 O O . ASN B 1 170 ? -15.312 22.641 10.281 1 94.25 170 ASN B O 1
ATOM 8379 N N . GLY B 1 171 ? -14.727 20.547 10.172 1 95 171 GLY B N 1
ATOM 8380 C CA . GLY B 1 171 ? -16.016 20.094 10.664 1 95 171 GLY B CA 1
ATOM 8381 C C . GLY B 1 171 ? -15.914 19.172 11.867 1 95 171 GLY B C 1
ATOM 8382 O O . GLY B 1 171 ? -14.82 18.75 12.242 1 95 171 GLY B O 1
ATOM 8383 N N . PHE B 1 172 ? -17.031 18.984 12.453 1 95.75 172 PHE B N 1
ATOM 8384 C CA . PHE B 1 172 ? -17.219 18.094 13.586 1 95.75 172 PHE B CA 1
ATOM 8385 C C . PHE B 1 172 ? -18.609 17.453 13.539 1 95.75 172 PHE B C 1
ATOM 8387 O O . PHE B 1 172 ? -19.609 18.078 13.859 1 95.75 172 PHE B O 1
ATOM 8394 N N . PRO B 1 173 ? -18.672 16.188 13.211 1 95.44 173 PRO B N 1
ATOM 8395 C CA . PRO B 1 173 ? -20 15.578 13.039 1 95.44 173 PRO B CA 1
ATOM 8396 C C . PRO B 1 173 ? -20.797 15.508 14.336 1 95.44 173 PRO B C 1
ATOM 8398 O O . PRO B 1 173 ? -20.234 15.227 15.398 1 95.44 173 PRO B O 1
ATOM 8401 N N . ARG B 1 174 ? -22.094 15.695 14.289 1 97.06 174 ARG B N 1
ATOM 8402 C CA . ARG B 1 174 ? -22.984 15.531 15.438 1 97.06 174 ARG B CA 1
ATOM 8403 C C . ARG B 1 174 ? -22.875 14.117 16 1 97.06 174 ARG B C 1
ATOM 8405 O O . ARG B 1 174 ? -23.047 13.914 17.203 1 97.06 174 ARG B O 1
ATOM 8412 N N . ALA B 1 175 ? -22.594 13.219 15.117 1 96.38 175 ALA B N 1
ATOM 8413 C CA . ALA B 1 175 ? -22.422 11.836 15.562 1 96.38 175 ALA B CA 1
ATOM 8414 C C . ALA B 1 175 ? -21.328 11.734 16.625 1 96.38 175 ALA B C 1
ATOM 8416 O O . ALA B 1 175 ? -21.484 11.008 17.609 1 96.38 175 ALA B O 1
ATOM 8417 N N . ALA B 1 176 ? -20.281 12.375 16.422 1 97.06 176 ALA B N 1
ATOM 8418 C CA . ALA B 1 176 ? -19.188 12.406 17.406 1 97.06 176 ALA B CA 1
ATOM 8419 C C . ALA B 1 176 ? -19.594 13.18 18.656 1 97.06 176 ALA B C 1
ATOM 8421 O O . ALA B 1 176 ? -19.344 12.742 19.781 1 97.06 176 ALA B O 1
ATOM 8422 N N . ALA B 1 177 ? -20.203 14.312 18.453 1 97.81 177 ALA B N 1
ATOM 8423 C CA . ALA B 1 177 ? -20.609 15.172 19.562 1 97.81 177 ALA B CA 1
ATOM 8424 C C . ALA B 1 177 ? -21.578 14.438 20.5 1 97.81 177 ALA B C 1
ATOM 8426 O O . ALA B 1 177 ? -21.469 14.523 21.719 1 97.81 177 ALA B O 1
ATOM 8427 N N . THR B 1 178 ? -22.484 13.742 19.906 1 97.38 178 THR B N 1
ATOM 8428 C CA . THR B 1 178 ? -23.469 12.992 20.688 1 97.38 178 THR B CA 1
ATOM 8429 C C . THR B 1 178 ? -22.781 11.906 21.516 1 97.38 178 THR B C 1
ATOM 8431 O O . THR B 1 178 ? -23.156 11.656 22.656 1 97.38 178 THR B O 1
ATOM 8434 N N . ARG B 1 179 ? -21.859 11.297 20.984 1 96.81 179 ARG B N 1
ATOM 8435 C CA . ARG B 1 179 ? -21.141 10.234 21.688 1 96.81 179 ARG B CA 1
ATOM 8436 C C . ARG B 1 179 ? -20.25 10.797 22.797 1 96.81 179 ARG B C 1
ATOM 8438 O O . ARG B 1 179 ? -20.047 10.148 23.812 1 96.81 179 ARG B O 1
ATOM 8445 N N . LEU B 1 180 ? -19.719 11.969 22.547 1 98.06 180 LEU B N 1
ATOM 8446 C CA . LEU B 1 180 ? -19.016 12.648 23.641 1 98.06 180 LEU B CA 1
ATOM 8447 C C . LEU B 1 180 ? -19.953 12.852 24.828 1 98.06 180 LEU B C 1
ATOM 8449 O O . LEU B 1 180 ? -19.594 12.531 25.969 1 98.06 180 LEU B O 1
ATOM 8453 N N . LEU B 1 181 ? -21.109 13.312 24.594 1 98.06 181 LEU B N 1
ATOM 8454 C CA . LEU B 1 181 ? -22.109 13.531 25.641 1 98.06 181 LEU B CA 1
ATOM 8455 C C . LEU B 1 181 ? -22.484 12.219 26.312 1 98.06 181 LEU B C 1
ATOM 8457 O O . LEU B 1 181 ? -22.656 12.172 27.531 1 98.06 181 LEU B O 1
ATOM 8461 N N . ASP B 1 182 ? -22.578 11.156 25.5 1 97.25 182 ASP B N 1
ATOM 8462 C CA . ASP B 1 182 ? -22.891 9.836 26.031 1 97.25 182 ASP B CA 1
ATOM 8463 C C . ASP B 1 182 ? -21.812 9.367 27.016 1 97.25 182 ASP B C 1
ATOM 8465 O O . ASP B 1 182 ? -22.078 8.539 27.891 1 97.25 182 ASP B O 1
ATOM 8469 N N . ARG B 1 183 ? -20.641 9.867 26.859 1 96.44 183 ARG B N 1
ATOM 8470 C CA . ARG B 1 183 ? -19.531 9.516 27.734 1 96.44 183 ARG B CA 1
ATOM 8471 C C . ARG B 1 183 ? -19.297 10.586 28.797 1 96.44 183 ARG B C 1
ATOM 8473 O O . ARG B 1 183 ? -18.234 10.641 29.406 1 96.44 183 ARG B O 1
ATOM 8480 N N . ASP B 1 184 ? -20.188 11.5 28.906 1 95.81 184 ASP B N 1
ATOM 8481 C CA . ASP B 1 184 ? -20.203 12.555 29.906 1 95.81 184 ASP B CA 1
ATOM 8482 C C . ASP B 1 184 ? -19.094 13.578 29.656 1 95.81 184 ASP B C 1
ATOM 8484 O O . ASP B 1 184 ? -18.469 14.062 30.594 1 95.81 184 ASP B O 1
ATOM 8488 N N . ILE B 1 185 ? -18.812 13.727 28.422 1 97.88 185 ILE B N 1
ATOM 8489 C CA . ILE B 1 185 ? -17.875 14.766 28.016 1 97.88 185 ILE B CA 1
ATOM 8490 C C . ILE B 1 185 ? -18.656 15.953 27.438 1 97.88 185 ILE B C 1
ATOM 8492 O O . ILE B 1 185 ? -19.422 15.797 26.484 1 97.88 185 ILE B O 1
ATOM 8496 N N . HIS B 1 186 ? -18.328 17.156 27.922 1 97.25 186 HIS B N 1
ATOM 8497 C CA . HIS B 1 186 ? -19.156 18.297 27.562 1 97.25 186 HIS B CA 1
ATOM 8498 C C . HIS B 1 186 ? -18.312 19.391 26.891 1 97.25 186 HIS B C 1
ATOM 8500 O O . HIS B 1 186 ? -18.781 20.516 26.719 1 97.25 186 HIS B O 1
ATOM 8506 N N . TYR B 1 187 ? -17.062 19.078 26.562 1 98.62 187 TYR B N 1
ATOM 8507 C CA . TYR B 1 187 ? -16.188 20.078 25.953 1 98.62 187 TYR B CA 1
ATOM 8508 C C . TYR B 1 187 ? -15.672 19.594 24.609 1 98.62 187 TYR B C 1
ATOM 8510 O O . TYR B 1 187 ? -15.312 18.422 24.453 1 98.62 187 TYR B O 1
ATOM 8518 N N . ILE B 1 188 ? -15.727 20.469 23.609 1 98.44 188 ILE B N 1
ATOM 8519 C CA . ILE B 1 188 ? -15.055 20.266 22.328 1 98.44 188 ILE B CA 1
ATOM 8520 C C . ILE B 1 188 ? -14.016 21.359 22.109 1 98.44 188 ILE B C 1
ATOM 8522 O O . ILE B 1 188 ? -14.305 22.547 22.281 1 98.44 188 ILE B O 1
ATOM 8526 N N . TRP B 1 189 ? -12.844 20.906 21.844 1 98 189 TRP B N 1
ATOM 8527 C CA . TRP B 1 189 ? -11.742 21.797 21.516 1 98 189 TRP B CA 1
ATOM 8528 C C . TRP B 1 189 ? -11.383 21.703 20.031 1 98 189 TRP B C 1
ATOM 8530 O O . TRP B 1 189 ? -10.984 20.641 19.562 1 98 189 TRP B O 1
ATOM 8540 N N . THR B 1 190 ? -11.461 22.828 19.266 1 97.19 190 THR B N 1
ATOM 8541 C CA . THR B 1 190 ? -11.094 22.797 17.859 1 97.19 190 THR B CA 1
ATOM 8542 C C . THR B 1 190 ? -9.992 23.797 17.562 1 97.19 190 THR B C 1
ATOM 8544 O O . THR B 1 190 ? -9.82 24.781 18.281 1 97.19 190 THR B O 1
ATOM 8547 N N . GLY B 1 191 ? -9.148 23.531 16.641 1 96.5 191 GLY B N 1
ATOM 8548 C CA . GLY B 1 191 ? -8.172 24.391 15.984 1 96.5 191 GLY B CA 1
ATOM 8549 C C . GLY B 1 191 ? -8.18 24.234 14.477 1 96.5 191 GLY B C 1
ATOM 8550 O O . GLY B 1 191 ? -7.258 23.656 13.898 1 96.5 191 GLY B O 1
ATOM 8551 N N . ILE B 1 192 ? -9.125 24.891 13.867 1 94.69 192 ILE B N 1
ATOM 8552 C CA . ILE B 1 192 ? -9.43 24.719 12.453 1 94.69 192 ILE B CA 1
ATOM 8553 C C . ILE B 1 192 ? -8.367 25.422 11.609 1 94.69 192 ILE B C 1
ATOM 8555 O O . ILE B 1 192 ? -7.961 26.547 11.922 1 94.69 192 ILE B O 1
ATOM 8559 N N . ASN B 1 193 ? -7.867 24.672 10.609 1 92.75 193 ASN B N 1
ATOM 8560 C CA . ASN B 1 193 ? -7.086 25.281 9.539 1 92.75 193 ASN B CA 1
ATOM 8561 C C . ASN B 1 193 ? -7.98 25.906 8.477 1 92.75 193 ASN B C 1
ATOM 8563 O O . ASN B 1 193 ? -8.672 25.203 7.746 1 92.75 193 ASN B O 1
ATOM 8567 N N . PRO B 1 194 ? -7.957 27.172 8.336 1 89.44 194 PRO B N 1
ATOM 8568 C CA . PRO B 1 194 ? -8.961 27.828 7.504 1 89.44 194 PRO B CA 1
ATOM 8569 C C . PRO B 1 194 ? -8.664 27.703 6.012 1 89.44 194 PRO B C 1
ATOM 8571 O O . PRO B 1 194 ? -9.461 28.156 5.184 1 89.44 194 PRO B O 1
ATOM 8574 N N . HIS B 1 195 ? -7.578 27.094 5.652 1 88.25 195 HIS B N 1
ATOM 8575 C CA . HIS B 1 195 ? -7.301 26.875 4.234 1 88.25 195 HIS B CA 1
ATOM 8576 C C . HIS B 1 195 ? -8.43 26.109 3.562 1 88.25 195 HIS B C 1
ATOM 8578 O O . HIS B 1 195 ? -8.75 24.984 3.971 1 88.25 195 HIS B O 1
ATOM 8584 N N . TRP B 1 196 ? -9.07 26.703 2.533 1 88.88 196 TRP B N 1
ATOM 8585 C CA . TRP B 1 196 ? -10.203 26.109 1.833 1 88.88 196 TRP B CA 1
ATOM 8586 C C . TRP B 1 196 ? -11.359 25.859 2.793 1 88.88 196 TRP B C 1
ATOM 8588 O O . TRP B 1 196 ? -12.156 24.938 2.58 1 88.88 196 TRP B O 1
ATOM 8598 N N . GLY B 1 197 ? -11.383 26.609 3.889 1 89.94 197 GLY B N 1
ATOM 8599 C CA . GLY B 1 197 ? -12.453 26.359 4.848 1 89.94 197 GLY B CA 1
ATOM 8600 C C . GLY B 1 197 ? -12.766 27.562 5.719 1 89.94 197 GLY B C 1
ATOM 8601 O O . GLY B 1 197 ? -12.633 28.703 5.277 1 89.94 197 GLY B O 1
ATOM 8602 N N . GLY B 1 198 ? -13.398 27.203 6.879 1 88.94 198 GLY B N 1
ATOM 8603 C CA . GLY B 1 198 ? -13.781 28.25 7.809 1 88.94 198 GLY B CA 1
ATOM 8604 C C . GLY B 1 198 ? -14.422 27.719 9.078 1 88.94 198 GLY B C 1
ATOM 8605 O O . GLY B 1 198 ? -14.953 26.609 9.086 1 88.94 198 GLY B O 1
ATOM 8606 N N . SER B 1 199 ? -14.328 28.562 10.047 1 91.88 199 SER B N 1
ATOM 8607 C CA . SER B 1 199 ? -14.914 28.234 11.336 1 91.88 199 SER B CA 1
ATOM 8608 C C . SER B 1 199 ? -16.328 28.797 11.461 1 91.88 199 SER B C 1
ATOM 8610 O O . SER B 1 199 ? -16.656 29.797 10.828 1 91.88 199 SER B O 1
ATOM 8612 N N . PRO B 1 200 ? -17.141 28.172 12.297 1 92.31 200 PRO B N 1
ATOM 8613 C CA . PRO B 1 200 ? -18.5 28.688 12.508 1 92.31 200 PRO B CA 1
ATOM 8614 C C . PRO B 1 200 ? -18.5 30.094 13.117 1 92.31 200 PRO B C 1
ATOM 8616 O O . PRO B 1 200 ? -19.438 30.859 12.906 1 92.31 200 PRO B O 1
ATOM 8619 N N . VAL B 1 201 ? -17.562 30.344 13.953 1 92.31 201 VAL B N 1
ATOM 8620 C CA . VAL B 1 201 ? -17.438 31.656 14.586 1 92.31 201 VAL B CA 1
ATOM 8621 C C . VAL B 1 201 ? -16.031 32.219 14.328 1 92.31 201 VAL B C 1
ATOM 8623 O O . VAL B 1 201 ? -15.141 31.5 13.883 1 92.31 201 VAL B O 1
ATOM 8626 N N . GLU B 1 202 ? -15.992 33.5 14.602 1 91.12 202 GLU B N 1
ATOM 8627 C CA . GLU B 1 202 ? -14.672 34.125 14.508 1 91.12 202 GLU B CA 1
ATOM 8628 C C . GLU B 1 202 ? -13.695 33.5 15.5 1 91.12 202 GLU B C 1
ATOM 8630 O O . GLU B 1 202 ? -14.055 33.219 16.656 1 91.12 202 GLU B O 1
ATOM 8635 N N . GLN B 1 203 ? -12.508 33.188 15.031 1 92.62 203 GLN B N 1
ATOM 8636 C CA . GLN B 1 203 ? -11.5 32.562 15.883 1 92.62 203 GLN B CA 1
ATOM 8637 C C . GLN B 1 203 ? -10.602 33.625 16.531 1 92.62 203 GLN B C 1
ATOM 8639 O O . GLN B 1 203 ? -10.18 34.594 15.859 1 92.62 203 GLN B O 1
ATOM 8644 N N . PRO B 1 204 ? -10.227 33.625 17.828 1 95.31 204 PRO B N 1
ATOM 8645 C CA . PRO B 1 204 ? -10.758 32.625 18.75 1 95.31 204 PRO B CA 1
ATOM 8646 C C . PRO B 1 204 ? -12.148 32.969 19.281 1 95.31 204 PRO B C 1
ATOM 8648 O O . PRO B 1 204 ? -12.484 34.156 19.391 1 95.31 204 PRO B O 1
ATOM 8651 N N . GLY B 1 205 ? -12.914 31.984 19.594 1 94.75 205 GLY B N 1
ATOM 8652 C CA . GLY B 1 205 ? -14.25 32.156 20.141 1 94.75 205 GLY B CA 1
ATOM 8653 C C . GLY B 1 205 ? -14.859 30.891 20.672 1 94.75 205 GLY B C 1
ATOM 8654 O O . GLY B 1 205 ? -14.219 29.844 20.672 1 94.75 205 GLY B O 1
ATOM 8655 N N . ALA B 1 206 ? -16.094 31.031 21.25 1 97 206 ALA B N 1
ATOM 8656 C CA . ALA B 1 206 ? -16.766 29.875 21.828 1 97 206 ALA B CA 1
ATOM 8657 C C . ALA B 1 206 ? -18.266 29.938 21.594 1 97 206 ALA B C 1
ATOM 8659 O O . ALA B 1 206 ? -18.812 31 21.312 1 97 206 ALA B O 1
ATOM 8660 N N . PHE B 1 207 ? -18.906 28.859 21.641 1 97.88 207 PHE B N 1
ATOM 8661 C CA . PHE B 1 207 ? -20.359 28.766 21.562 1 97.88 207 PHE B CA 1
ATOM 8662 C C . PHE B 1 207 ? -20.844 27.469 22.188 1 97.88 207 PHE B C 1
ATOM 8664 O O . PHE B 1 207 ? -20.062 26.531 22.375 1 97.88 207 PHE B O 1
ATOM 8671 N N . TRP B 1 208 ? -22.062 27.516 22.594 1 98.5 208 TRP B N 1
ATOM 8672 C CA . TRP B 1 208 ? -22.734 26.281 22.969 1 98.5 208 TRP B CA 1
ATOM 8673 C C . TRP B 1 208 ? -23.328 25.578 21.734 1 98.5 208 TRP B C 1
ATOM 8675 O O . TRP B 1 208 ? -23.875 26.234 20.859 1 98.5 208 TRP B O 1
ATOM 8685 N N . TRP B 1 209 ? -23.094 24.328 21.578 1 98.62 209 TRP B N 1
ATOM 8686 C CA . TRP B 1 209 ? -23.641 23.531 20.484 1 98.62 209 TRP B CA 1
ATOM 8687 C C . TRP B 1 209 ? -24.688 22.547 20.984 1 98.62 209 TRP B C 1
ATOM 8689 O O . TRP B 1 209 ? -24.375 21.625 21.734 1 98.62 209 TRP B O 1
ATOM 8699 N N . LYS B 1 210 ? -25.875 22.75 20.547 1 98.12 210 LYS B N 1
ATOM 8700 C CA . LYS B 1 210 ? -27.016 21.969 21.016 1 98.12 210 LYS B CA 1
ATOM 8701 C C . LYS B 1 210 ? -27.281 20.781 20.094 1 98.12 210 LYS B C 1
ATOM 8703 O O . LYS B 1 210 ? -27.312 20.938 18.875 1 98.12 210 LYS B O 1
ATOM 8708 N N . MET B 1 211 ? -27.406 19.641 20.703 1 97 211 MET B N 1
ATOM 8709 C CA . MET B 1 211 ? -27.703 18.406 19.984 1 97 211 MET B CA 1
ATOM 8710 C C . MET B 1 211 ? -29.219 18.188 19.875 1 97 211 MET B C 1
ATOM 8712 O O . MET B 1 211 ? -29.984 18.875 20.547 1 97 211 MET B O 1
ATOM 8716 N N . PRO B 1 212 ? -29.594 17.219 19.016 1 91.94 212 PRO B N 1
ATOM 8717 C CA . PRO B 1 212 ? -31.016 16.969 18.812 1 91.94 212 PRO B CA 1
ATOM 8718 C C . PRO B 1 212 ? -31.734 16.594 20.109 1 91.94 212 PRO B C 1
ATOM 8720 O O . PRO B 1 212 ? -32.938 16.828 20.25 1 91.94 212 PRO B O 1
ATOM 8723 N N . ASP B 1 213 ? -31.062 16.031 21.016 1 94.75 213 ASP B N 1
ATOM 8724 C CA . ASP B 1 213 ? -31.688 15.633 22.281 1 94.75 213 ASP B CA 1
ATOM 8725 C C . ASP B 1 213 ? -31.594 16.75 23.312 1 94.75 213 ASP B C 1
ATOM 8727 O O . ASP B 1 213 ? -31.766 16.516 24.516 1 94.75 213 ASP B O 1
ATOM 8731 N N . ASP B 1 214 ? -31.203 17.859 23.016 1 96 214 ASP B N 1
ATOM 8732 C CA . ASP B 1 214 ? -31.219 19.109 23.766 1 96 214 ASP B CA 1
ATOM 8733 C C . ASP B 1 214 ? -30 19.219 24.656 1 96 214 ASP B C 1
ATOM 8735 O O . ASP B 1 214 ? -29.766 20.266 25.266 1 96 214 ASP B O 1
ATOM 8739 N N . ARG B 1 215 ? -29.219 18.188 24.797 1 96.19 215 ARG B N 1
ATOM 8740 C CA . ARG B 1 215 ? -27.953 18.344 25.516 1 96.19 215 ARG B CA 1
ATOM 8741 C C . ARG B 1 215 ? -27 19.266 24.766 1 96.19 215 ARG B C 1
ATOM 8743 O O . ARG B 1 215 ? -27.094 19.406 23.547 1 96.19 215 ARG B O 1
ATOM 8750 N N . LYS B 1 216 ? -26.094 19.859 25.531 1 97.75 216 LYS B N 1
ATOM 8751 C CA . LYS B 1 216 ? -25.203 20.844 24.922 1 97.75 216 LYS B CA 1
ATOM 8752 C C . LYS B 1 216 ? -23.734 20.547 25.25 1 97.75 216 LYS B C 1
ATOM 8754 O O . LYS B 1 216 ? -23.438 19.938 26.266 1 97.75 216 LYS B O 1
ATOM 8759 N N . LEU B 1 217 ? -22.922 21 24.391 1 98.19 217 LEU B N 1
ATOM 8760 C CA . LEU B 1 217 ? -21.484 21 24.562 1 98.19 217 LEU B CA 1
ATOM 8761 C C . LEU B 1 217 ? -20.906 22.406 24.406 1 98.19 217 LEU B C 1
ATOM 8763 O O . LEU B 1 217 ? -21.391 23.172 23.562 1 98.19 217 LEU B O 1
ATOM 8767 N N . LEU B 1 218 ? -19.969 22.672 25.203 1 98.69 218 LEU B N 1
ATOM 8768 C CA . LEU B 1 218 ? -19.219 23.906 25 1 98.69 218 LEU B CA 1
ATOM 8769 C C . LEU B 1 218 ? -18.094 23.703 24 1 98.69 218 LEU B C 1
ATOM 8771 O O . LEU B 1 218 ? -17.266 22.797 24.156 1 98.69 218 LEU B O 1
ATOM 8775 N N . VAL B 1 219 ? -18.094 24.516 22.891 1 98.44 219 VAL B N 1
ATOM 8776 C CA . VAL B 1 219 ? -17.078 24.422 21.844 1 98.44 219 VAL B CA 1
ATOM 8777 C C . VAL B 1 219 ? -16.125 25.609 21.938 1 98.44 219 VAL B C 1
ATOM 8779 O O . VAL B 1 219 ? -16.562 26.766 21.984 1 98.44 219 VAL B O 1
ATOM 8782 N N . TRP B 1 220 ? -14.906 25.281 22.062 1 98 220 TRP B N 1
ATOM 8783 C CA . TRP B 1 220 ? -13.883 26.297 21.875 1 98 220 TRP B CA 1
ATOM 8784 C C . TRP B 1 220 ? -13.312 26.25 20.469 1 98 220 TRP B C 1
ATOM 8786 O O . TRP B 1 220 ? -12.75 25.234 20.047 1 98 220 TRP B O 1
ATOM 8796 N N . SER B 1 221 ? -13.531 27.312 19.703 1 96.31 221 SER B N 1
ATOM 8797 C CA . SER B 1 221 ? -12.938 27.484 18.391 1 96.31 221 SER B CA 1
ATOM 8798 C C . SER B 1 221 ? -11.664 28.312 18.453 1 96.31 221 SER B C 1
ATOM 8800 O O . SER B 1 221 ? -11.68 29.516 18.188 1 96.31 221 SER B O 1
ATOM 8802 N N . GLY B 1 222 ? -10.617 27.594 18.734 1 96.31 222 GLY B N 1
ATOM 8803 C CA . GLY B 1 222 ? -9.336 28.266 18.891 1 96.31 222 GLY B CA 1
ATOM 8804 C C . GLY B 1 222 ? -8.617 28.516 17.578 1 96.31 222 GLY B C 1
ATOM 8805 O O . GLY B 1 222 ? -9.109 28.125 16.516 1 96.31 222 GLY B O 1
ATOM 8806 N N . TYR B 1 223 ? -7.492 29.203 17.672 1 95.75 223 TYR B N 1
ATOM 8807 C CA . TYR B 1 223 ? -6.598 29.344 16.516 1 95.75 223 TYR B CA 1
ATOM 8808 C C . TYR B 1 223 ? -6.023 27.984 16.125 1 95.75 223 TYR B C 1
ATOM 8810 O O . TYR B 1 223 ? -5.973 27.062 16.938 1 95.75 223 TYR B O 1
ATOM 8818 N N . PRO B 1 224 ? -5.574 27.922 14.859 1 95.12 224 PRO B N 1
ATOM 8819 C CA . PRO B 1 224 ? -4.836 26.719 14.477 1 95.12 224 PRO B CA 1
ATOM 8820 C C . PRO B 1 224 ? -3.66 26.438 15.406 1 95.12 224 PRO B C 1
ATOM 8822 O O . PRO B 1 224 ? -3.084 27.359 15.984 1 95.12 224 PRO B O 1
ATOM 8825 N N . TYR B 1 225 ? -3.309 25.203 15.5 1 95.44 225 TYR B N 1
ATOM 8826 C CA . TYR B 1 225 ? -2.393 24.672 16.516 1 95.44 225 TYR B CA 1
ATOM 8827 C C . TYR B 1 225 ? -1.025 25.344 16.406 1 95.44 225 TYR B C 1
ATOM 8829 O O . TYR B 1 225 ? -0.265 25.375 17.375 1 95.44 225 TYR B O 1
ATOM 8837 N N . TRP B 1 226 ? -0.644 25.922 15.281 1 93.12 226 TRP B N 1
ATOM 8838 C CA . TRP B 1 226 ? 0.692 26.5 15.133 1 93.12 226 TRP B CA 1
ATOM 8839 C C . TRP B 1 226 ? 0.702 27.969 15.508 1 93.12 226 TRP B C 1
ATOM 8841 O O . TRP B 1 226 ? 1.768 28.578 15.656 1 93.12 226 TRP B O 1
ATOM 8851 N N . GLN B 1 227 ? -0.37 28.609 15.781 1 94.31 227 GLN B N 1
ATOM 8852 C CA . GLN B 1 227 ? -0.477 30.062 15.906 1 94.31 227 GLN B CA 1
ATOM 8853 C C . GLN B 1 227 ? -0.028 30.516 17.281 1 94.31 227 GLN B C 1
ATOM 8855 O O . GLN B 1 227 ? 0.372 31.672 17.453 1 94.31 227 GLN B O 1
ATOM 8860 N N . GLY B 1 228 ? -0.137 29.688 18.281 1 96.06 228 GLY B N 1
ATOM 8861 C CA . GLY B 1 228 ? 0.276 30.078 19.625 1 96.06 228 GLY B CA 1
ATOM 8862 C C . GLY B 1 228 ? 1.687 30.625 19.672 1 96.06 228 GLY B C 1
ATOM 8863 O O . GLY B 1 228 ? 1.943 31.625 20.359 1 96.06 228 GLY B O 1
ATOM 8864 N N . TYR B 1 229 ? 2.541 30.062 18.953 1 95.62 229 TYR B N 1
ATOM 8865 C CA . TYR B 1 229 ? 3.936 30.484 18.906 1 95.62 229 TYR B CA 1
ATOM 8866 C C . TYR B 1 229 ? 4.055 31.906 18.391 1 95.62 229 TYR B C 1
ATOM 8868 O O . TYR B 1 229 ? 4.887 32.688 18.859 1 95.62 229 TYR B O 1
ATOM 8876 N N . LEU B 1 230 ? 3.182 32.312 17.547 1 95.75 230 LEU B N 1
ATOM 8877 C CA . LEU B 1 230 ? 3.277 33.594 16.844 1 95.75 230 LEU B CA 1
ATOM 8878 C C . LEU B 1 230 ? 2.801 34.75 17.719 1 95.75 230 LEU B C 1
ATOM 8880 O O . LEU B 1 230 ? 2.957 35.906 17.359 1 95.75 230 LEU B O 1
ATOM 8884 N N . PHE B 1 231 ? 2.297 34.406 18.797 1 96.69 231 PHE B N 1
ATOM 8885 C CA . PHE B 1 231 ? 1.973 35.469 19.766 1 96.69 231 PHE B CA 1
ATOM 8886 C C . PHE B 1 231 ? 3.225 35.938 20.5 1 96.69 231 PHE B C 1
ATOM 8888 O O . PHE B 1 231 ? 3.209 36.969 21.156 1 96.69 231 PHE B O 1
ATOM 8895 N N . PHE B 1 232 ? 4.316 35.188 20.344 1 96.62 232 PHE B N 1
ATOM 8896 C CA . PHE B 1 232 ? 5.523 35.5 21.094 1 96.62 232 PHE B CA 1
ATOM 8897 C C . PHE B 1 232 ? 6.723 35.656 20.172 1 96.62 232 PHE B C 1
ATOM 8899 O O . PHE B 1 232 ? 7.836 35.906 20.625 1 96.62 232 PHE B O 1
ATOM 8906 N N . ALA B 1 233 ? 6.52 35.375 18.938 1 94.06 233 ALA B N 1
ATOM 8907 C CA . ALA B 1 233 ? 7.559 35.5 17.922 1 94.06 233 ALA B CA 1
ATOM 8908 C C . ALA B 1 233 ? 6.996 36.125 16.641 1 94.06 233 ALA B C 1
ATOM 8910 O O . ALA B 1 233 ? 5.852 35.875 16.266 1 94.06 233 ALA B O 1
ATOM 8911 N N . GLU B 1 234 ? 7.809 36.875 15.922 1 90 234 GLU B N 1
ATOM 8912 C CA . GLU B 1 234 ? 7.367 37.594 14.719 1 90 234 GLU B CA 1
ATOM 8913 C C . GLU B 1 234 ? 7.145 36.625 13.562 1 90 234 GLU B C 1
ATOM 8915 O O . GLU B 1 234 ? 6.324 36.875 12.68 1 90 234 GLU B O 1
ATOM 8920 N N . LYS B 1 235 ? 7.887 35.625 13.539 1 88.38 235 LYS B N 1
ATOM 8921 C CA . LYS B 1 235 ? 7.789 34.656 12.461 1 88.38 235 LYS B CA 1
ATOM 8922 C C . LYS B 1 235 ? 7.988 33.219 12.984 1 88.38 235 LYS B C 1
ATOM 8924 O O . LYS B 1 235 ? 8.531 33.031 14.07 1 88.38 235 LYS B O 1
ATOM 8929 N N . GLU B 1 236 ? 7.52 32.281 12.203 1 87.62 236 GLU B N 1
ATOM 8930 C CA . GLU B 1 236 ? 7.723 30.891 12.531 1 87.62 236 GLU B CA 1
ATOM 8931 C C . GLU B 1 236 ? 9.211 30.547 12.594 1 87.62 236 GLU B C 1
ATOM 8933 O O . GLU B 1 236 ? 10.008 31.094 11.836 1 87.62 236 GLU B O 1
ATOM 8938 N N . TRP B 1 237 ? 9.469 29.672 13.523 1 87.38 237 TRP B N 1
ATOM 8939 C CA . TRP B 1 237 ? 10.852 29.219 13.609 1 87.38 237 TRP B CA 1
ATOM 8940 C C . TRP B 1 237 ? 11.133 28.141 12.562 1 87.38 237 TRP B C 1
ATOM 8942 O O . TRP B 1 237 ? 12.258 28.047 12.062 1 87.38 237 TRP B O 1
ATOM 8952 N N . ARG B 1 238 ? 10.078 27.391 12.297 1 84.88 238 ARG B N 1
ATOM 8953 C CA . ARG B 1 238 ? 10.211 26.312 11.32 1 84.88 238 ARG B CA 1
ATOM 8954 C C . ARG B 1 238 ? 10.484 26.859 9.93 1 84.88 238 ARG B C 1
ATOM 8956 O O . ARG B 1 238 ? 9.898 27.859 9.523 1 84.88 238 ARG B O 1
ATOM 8963 N N . LEU B 1 239 ? 11.375 26.234 9.266 1 73.56 239 LEU B N 1
ATOM 8964 C CA . LEU B 1 239 ? 11.688 26.703 7.922 1 73.56 239 LEU B CA 1
ATOM 8965 C C . LEU B 1 239 ? 10.961 25.859 6.875 1 73.56 239 LEU B C 1
ATOM 8967 O O . LEU B 1 239 ? 10.516 26.391 5.852 1 73.56 239 LEU B O 1
ATOM 8971 N N . GLN B 1 240 ? 10.906 24.562 7.035 1 78.31 240 GLN B N 1
ATOM 8972 C CA . GLN B 1 240 ? 10.25 23.656 6.105 1 78.31 240 GLN B CA 1
ATOM 8973 C C . GLN B 1 240 ? 9.656 22.453 6.836 1 78.31 240 GLN B C 1
ATOM 8975 O O . GLN B 1 240 ? 10.062 22.141 7.957 1 78.31 240 GLN B O 1
ATOM 8980 N N . GLN B 1 241 ? 8.68 21.953 6.215 1 85.88 241 GLN B N 1
ATOM 8981 C CA . GLN B 1 241 ? 8.172 20.672 6.715 1 85.88 241 GLN B CA 1
ATOM 8982 C C . GLN B 1 241 ? 9.125 19.531 6.371 1 85.88 241 GLN B C 1
ATOM 8984 O O . GLN B 1 241 ? 9.562 19.406 5.223 1 85.88 241 GLN B O 1
ATOM 8989 N N . ARG B 1 242 ? 9.539 18.812 7.414 1 84.62 242 ARG B N 1
ATOM 8990 C CA . ARG B 1 242 ? 10.539 17.781 7.18 1 84.62 242 ARG B CA 1
ATOM 8991 C C . ARG B 1 242 ? 10.188 16.5 7.93 1 84.62 242 ARG B C 1
ATOM 8993 O O . ARG B 1 242 ? 9.578 16.547 9 1 84.62 242 ARG B O 1
ATOM 9000 N N . GLU B 1 243 ? 10.742 15.453 7.324 1 90.69 243 GLU B N 1
ATOM 9001 C CA . GLU B 1 243 ? 10.688 14.18 8.031 1 90.69 243 GLU B CA 1
ATOM 9002 C C . GLU B 1 243 ? 11.68 14.148 9.195 1 90.69 243 GLU B C 1
ATOM 9004 O O . GLU B 1 243 ? 12.75 14.758 9.125 1 90.69 243 GLU B O 1
ATOM 9009 N N . TYR B 1 244 ? 11.273 13.461 10.203 1 91.44 244 TYR B N 1
ATOM 9010 C CA . TYR B 1 244 ? 12.148 13.344 11.359 1 91.44 244 TYR B CA 1
ATOM 9011 C C . TYR B 1 244 ? 13.531 12.836 10.953 1 91.44 244 TYR B C 1
ATOM 9013 O O . TYR B 1 244 ? 14.547 13.305 11.461 1 91.44 244 TYR B O 1
ATOM 9021 N N . ALA B 1 245 ? 13.578 11.938 10.031 1 89.25 245 ALA B N 1
ATOM 9022 C CA . ALA B 1 245 ? 14.82 11.289 9.625 1 89.25 245 ALA B CA 1
ATOM 9023 C C . ALA B 1 245 ? 15.734 12.273 8.898 1 89.25 245 ALA B C 1
ATOM 9025 O O . ALA B 1 245 ? 16.922 12.008 8.727 1 89.25 245 ALA B O 1
ATOM 9026 N N . ASN B 1 246 ? 15.258 13.453 8.594 1 84.69 246 ASN B N 1
ATOM 9027 C CA . ASN B 1 246 ? 16.031 14.445 7.852 1 84.69 246 ASN B CA 1
ATOM 9028 C C . ASN B 1 246 ? 16.281 15.703 8.68 1 84.69 246 ASN B C 1
ATOM 9030 O O . ASN B 1 246 ? 16.469 16.781 8.125 1 84.69 246 ASN B O 1
ATOM 9034 N N . THR B 1 247 ? 16.219 15.617 9.93 1 82.38 247 THR B N 1
ATOM 9035 C CA . THR B 1 247 ? 16.359 16.781 10.781 1 82.38 247 THR B CA 1
ATOM 9036 C C . THR B 1 247 ? 17.781 16.906 11.32 1 82.38 247 THR B C 1
ATOM 9038 O O . THR B 1 247 ? 18.078 17.75 12.156 1 82.38 247 THR B O 1
ATOM 9041 N N . GLN B 1 248 ? 18.672 16.188 10.781 1 77.69 248 GLN B N 1
ATOM 9042 C CA . GLN B 1 248 ? 20 16.047 11.359 1 77.69 248 GLN B CA 1
ATOM 9043 C C . GLN B 1 248 ? 20.828 17.328 11.156 1 77.69 248 GLN B C 1
ATOM 9045 O O . GLN B 1 248 ? 21.797 17.578 11.883 1 77.69 248 GLN B O 1
ATOM 9050 N N . THR B 1 249 ? 20.375 18.141 10.266 1 74.75 249 THR B N 1
ATOM 9051 C CA . THR B 1 249 ? 21.188 19.328 9.984 1 74.75 249 THR B CA 1
ATOM 9052 C C . THR B 1 249 ? 20.531 20.578 10.57 1 74.75 249 THR B C 1
ATOM 9054 O O . THR B 1 249 ? 21.062 21.672 10.445 1 74.75 249 THR B O 1
ATOM 9057 N N . SER B 1 250 ? 19.391 20.391 11.219 1 73.25 250 SER B N 1
ATOM 9058 C CA . SER B 1 250 ? 18.672 21.578 11.656 1 73.25 250 SER B CA 1
ATOM 9059 C C . SER B 1 250 ? 18.062 21.375 13.039 1 73.25 250 SER B C 1
ATOM 9061 O O . SER B 1 250 ? 16.969 21.906 13.32 1 73.25 250 SER B O 1
ATOM 9063 N N . TRP B 1 251 ? 18.719 20.781 13.852 1 74.12 251 TRP B N 1
ATOM 9064 C CA . TRP B 1 251 ? 18.141 20.484 15.156 1 74.12 251 TRP B CA 1
ATOM 9065 C C . TRP B 1 251 ? 18.234 21.703 16.078 1 74.12 251 TRP B C 1
ATOM 9067 O O . TRP B 1 251 ? 19.297 22.297 16.219 1 74.12 251 TRP B O 1
ATOM 9077 N N . PRO B 1 252 ? 17.078 21.984 16.609 1 72.19 252 PRO B N 1
ATOM 9078 C CA . PRO B 1 252 ? 17.141 23.109 17.531 1 72.19 252 PRO B CA 1
ATOM 9079 C C . PRO B 1 252 ? 17.938 22.812 18.797 1 72.19 252 PRO B C 1
ATOM 9081 O O . PRO B 1 252 ? 17.906 21.688 19.297 1 72.19 252 PRO B O 1
ATOM 9084 N N . ARG B 1 253 ? 18.609 23.828 19.203 1 69.44 253 ARG B N 1
ATOM 9085 C CA . ARG B 1 253 ? 19.344 23.734 20.453 1 69.44 253 ARG B CA 1
ATOM 9086 C C . ARG B 1 253 ? 18.672 24.578 21.547 1 69.44 253 ARG B C 1
ATOM 9088 O O . ARG B 1 253 ? 17.75 25.344 21.266 1 69.44 253 ARG B O 1
ATOM 9095 N N . ASN B 1 254 ? 19.188 24.219 22.719 1 63.72 254 ASN B N 1
ATOM 9096 C CA . ASN B 1 254 ? 18.688 25 23.844 1 63.72 254 ASN B CA 1
ATOM 9097 C C . ASN B 1 254 ? 18.844 26.5 23.594 1 63.72 254 ASN B C 1
ATOM 9099 O O . ASN B 1 254 ? 19.906 26.969 23.203 1 63.72 254 ASN B O 1
ATOM 9103 N N . GLY B 1 255 ? 17.75 27.141 23.656 1 67.88 255 GLY B N 1
ATOM 9104 C CA . GLY B 1 255 ? 17.781 28.578 23.531 1 67.88 255 GLY B CA 1
ATOM 9105 C C . GLY B 1 255 ? 17.5 29.062 22.109 1 67.88 255 GLY B C 1
ATOM 9106 O O . GLY B 1 255 ? 17.406 30.266 21.859 1 67.88 255 GLY B O 1
ATOM 9107 N N . ASN B 1 256 ? 17.359 28.078 21.25 1 77.31 256 ASN B N 1
ATOM 9108 C CA . ASN B 1 256 ? 17.094 28.5 19.875 1 77.31 256 ASN B CA 1
ATOM 9109 C C . ASN B 1 256 ? 15.656 29 19.719 1 77.31 256 ASN B C 1
ATOM 9111 O O . ASN B 1 256 ? 15.414 30.031 19.094 1 77.31 256 ASN B O 1
ATOM 9115 N N . ILE B 1 257 ? 14.859 28.203 20.281 1 84.06 257 ILE B N 1
ATOM 9116 C CA . ILE B 1 257 ? 13.438 28.516 20.188 1 84.06 257 ILE B CA 1
ATOM 9117 C C . ILE B 1 257 ? 12.953 29.109 21.516 1 84.06 257 ILE B C 1
ATOM 9119 O O . ILE B 1 257 ? 13.211 28.531 22.578 1 84.06 257 ILE B O 1
ATOM 9123 N N . LEU B 1 258 ? 12.352 30.234 21.578 1 89.12 258 LEU B N 1
ATOM 9124 C CA . LEU B 1 258 ? 11.836 30.906 22.781 1 89.12 258 LEU B CA 1
ATOM 9125 C C . LEU B 1 258 ? 12.961 31.219 23.75 1 89.12 258 LEU B C 1
ATOM 9127 O O . LEU B 1 258 ? 12.984 30.688 24.875 1 89.12 258 LEU B O 1
ATOM 9131 N N . GLN B 1 259 ? 13.805 32.125 23.422 1 89.5 259 GLN B N 1
ATOM 9132 C CA . GLN B 1 259 ? 14.938 32.531 24.25 1 89.5 259 GLN B CA 1
ATOM 9133 C C . GLN B 1 259 ? 14.461 33.25 25.5 1 89.5 259 GLN B C 1
ATOM 9135 O O . GLN B 1 259 ? 13.477 34 25.453 1 89.5 259 GLN B O 1
ATOM 9140 N N . THR B 1 260 ? 15.258 33.094 26.594 1 93.62 260 THR B N 1
ATOM 9141 C CA . THR B 1 260 ? 14.797 33.625 27.875 1 93.62 260 THR B CA 1
ATOM 9142 C C . THR B 1 260 ? 15.719 34.719 28.359 1 93.62 260 THR B C 1
ATOM 9144 O O . THR B 1 260 ? 15.68 35.094 29.531 1 93.62 260 THR B O 1
ATOM 9147 N N . ASP B 1 261 ? 16.578 35.219 27.5 1 93.69 261 ASP B N 1
ATOM 9148 C CA . ASP B 1 261 ? 17.359 36.375 27.875 1 93.69 261 ASP B CA 1
ATOM 9149 C C . ASP B 1 261 ? 16.5 37.656 27.875 1 93.69 261 ASP B C 1
ATOM 9151 O O . ASP B 1 261 ? 15.453 37.688 27.234 1 93.69 261 ASP B O 1
ATOM 9155 N N . ASP B 1 262 ? 16.969 38.688 28.484 1 94.94 262 ASP B N 1
ATOM 9156 C CA . ASP B 1 262 ? 16.172 39.875 28.719 1 94.94 262 ASP B CA 1
ATOM 9157 C C . ASP B 1 262 ? 15.734 40.531 27.422 1 94.94 262 ASP B C 1
ATOM 9159 O O . ASP B 1 262 ? 14.586 40.938 27.266 1 94.94 262 ASP B O 1
ATOM 9163 N N . VAL B 1 263 ? 16.562 40.594 26.531 1 95.31 263 VAL B N 1
ATOM 9164 C CA . VAL B 1 263 ? 16.281 41.25 25.25 1 95.31 263 VAL B CA 1
ATOM 9165 C C . VAL B 1 263 ? 15.211 40.469 24.5 1 95.31 263 VAL B C 1
ATOM 9167 O O . VAL B 1 263 ? 14.25 41.062 24 1 95.31 263 VAL B O 1
ATOM 9170 N N . SER B 1 264 ? 15.391 39.188 24.422 1 94.88 264 SER B N 1
ATOM 9171 C CA . SER B 1 264 ? 14.438 38.312 23.719 1 94.88 264 SER B CA 1
ATOM 9172 C C . SER B 1 264 ? 13.078 38.344 24.391 1 94.88 264 SER B C 1
ATOM 9174 O O . SER B 1 264 ? 12.039 38.344 23.719 1 94.88 264 SER B O 1
ATOM 9176 N N . MET B 1 265 ? 13.07 38.406 25.672 1 96.44 265 MET B N 1
ATOM 9177 C CA . MET B 1 265 ? 11.812 38.406 26.422 1 96.44 265 MET B CA 1
ATOM 9178 C C . MET B 1 265 ? 11.039 39.688 26.188 1 96.44 265 MET B C 1
ATOM 9180 O O . MET B 1 265 ? 9.812 39.656 26.031 1 96.44 265 MET B O 1
ATOM 9184 N N . HIS B 1 266 ? 11.766 40.812 26.172 1 96.56 266 HIS B N 1
ATOM 9185 C CA . HIS B 1 266 ? 11.109 42.062 25.891 1 96.56 266 HIS B CA 1
ATOM 9186 C C . HIS B 1 266 ? 10.57 42.094 24.453 1 96.56 266 HIS B C 1
ATOM 9188 O O . HIS B 1 266 ? 9.492 42.625 24.203 1 96.56 266 HIS B O 1
ATOM 9194 N N . GLY B 1 267 ? 11.359 41.531 23.594 1 96.31 267 GLY B N 1
ATOM 9195 C CA . GLY B 1 267 ? 10.875 41.406 22.234 1 96.31 267 GLY B CA 1
ATOM 9196 C C . GLY B 1 267 ? 9.609 40.562 22.125 1 96.31 267 GLY B C 1
ATOM 9197 O O . GLY B 1 267 ? 8.68 40.938 21.406 1 96.31 267 GLY B O 1
ATOM 9198 N N . ALA B 1 268 ? 9.586 39.469 22.766 1 97 268 ALA B N 1
ATOM 9199 C CA . ALA B 1 268 ? 8.406 38.594 22.797 1 97 268 ALA B CA 1
ATOM 9200 C C . ALA B 1 268 ? 7.207 39.344 23.391 1 97 268 ALA B C 1
ATOM 9202 O O . ALA B 1 268 ? 6.078 39.188 22.922 1 97 268 ALA B O 1
ATOM 9203 N N . TYR B 1 269 ? 7.477 40.094 24.406 1 96.88 269 TYR B N 1
ATOM 9204 C CA . TYR B 1 269 ? 6.426 40.875 25.047 1 96.88 269 TYR B CA 1
ATOM 9205 C C . TYR B 1 269 ? 5.824 41.875 24.078 1 96.88 269 TYR B C 1
ATOM 9207 O O . TYR B 1 269 ? 4.602 42.031 24 1 96.88 269 TYR B O 1
ATOM 9215 N N . ASP B 1 270 ? 6.648 42.562 23.375 1 96.56 270 ASP B N 1
ATOM 9216 C CA . ASP B 1 270 ? 6.188 43.531 22.391 1 96.56 270 ASP B CA 1
ATOM 9217 C C . ASP B 1 270 ? 5.312 42.875 21.328 1 96.56 270 ASP B C 1
ATOM 9219 O O . ASP B 1 270 ? 4.285 43.438 20.938 1 96.56 270 ASP B O 1
ATOM 9223 N N . VAL B 1 271 ? 5.762 41.719 20.891 1 96.94 271 VAL B N 1
ATOM 9224 C CA . VAL B 1 271 ? 4.988 40.969 19.906 1 96.94 271 VAL B CA 1
ATOM 9225 C C . VAL B 1 271 ? 3.627 40.594 20.484 1 96.94 271 VAL B C 1
ATOM 9227 O O . VAL B 1 271 ? 2.6 40.75 19.812 1 96.94 271 VAL B O 1
ATOM 9230 N N . CYS B 1 272 ? 3.611 40.094 21.641 1 97.19 272 CYS B N 1
ATOM 9231 C CA . CYS B 1 272 ? 2.381 39.656 22.297 1 97.19 272 CYS B CA 1
ATOM 9232 C C . CYS B 1 272 ? 1.403 40.812 22.438 1 97.19 272 CYS B C 1
ATOM 9234 O O . CYS B 1 272 ? 0.218 40.688 22.125 1 97.19 272 CYS B O 1
ATOM 9236 N N . VAL B 1 273 ? 1.905 41.938 22.891 1 95.88 273 VAL B N 1
ATOM 9237 C CA . VAL B 1 273 ? 1.067 43.125 23.094 1 95.88 273 VAL B CA 1
ATOM 9238 C C . VAL B 1 273 ? 0.455 43.562 21.766 1 95.88 273 VAL B C 1
ATOM 9240 O O . VAL B 1 273 ? -0.73 43.875 21.688 1 95.88 273 VAL B O 1
ATOM 9243 N N . LYS B 1 274 ? 1.304 43.562 20.797 1 96.19 274 LYS B N 1
ATOM 9244 C CA . LYS B 1 274 ? 0.813 43.906 19.469 1 96.19 274 LYS B CA 1
ATOM 9245 C C . LYS B 1 274 ? -0.312 42.969 19.031 1 96.19 274 LYS B C 1
ATOM 9247 O O . LYS B 1 274 ? -1.329 43.406 18.5 1 96.19 274 LYS B O 1
ATOM 9252 N N . ARG B 1 275 ? -0.163 41.688 19.25 1 96.44 275 ARG B N 1
ATOM 9253 C CA . ARG B 1 275 ? -1.163 40.719 18.859 1 96.44 275 ARG B CA 1
ATOM 9254 C C . ARG B 1 275 ? -2.443 40.875 19.672 1 96.44 275 ARG B C 1
ATOM 9256 O O . ARG B 1 275 ? -3.545 40.719 19.141 1 96.44 275 ARG B O 1
ATOM 9263 N N . LEU B 1 276 ? -2.312 41.156 20.875 1 96.62 276 LEU B N 1
ATOM 9264 C CA . LEU B 1 276 ? -3.473 41.375 21.734 1 96.62 276 LEU B CA 1
ATOM 9265 C C . LEU B 1 276 ? -4.242 42.625 21.312 1 96.62 276 LEU B C 1
ATOM 9267 O O . LEU B 1 276 ? -5.477 42.625 21.359 1 96.62 276 LEU B O 1
ATOM 9271 N N . LYS B 1 277 ? -3.525 43.625 20.953 1 96 277 LYS B N 1
ATOM 9272 C CA . LYS B 1 277 ? -4.164 44.812 20.453 1 96 277 LYS B CA 1
ATOM 9273 C C . LYS B 1 277 ? -4.977 44.531 19.188 1 96 277 LYS B C 1
ATOM 9275 O O . LYS B 1 277 ? -6.105 45 19.047 1 96 277 LYS B O 1
ATOM 9280 N N . ASP B 1 278 ? -4.359 43.812 18.359 1 94.88 278 ASP B N 1
ATOM 9281 C CA . ASP B 1 278 ? -5.043 43.406 17.141 1 94.88 278 ASP B CA 1
ATOM 9282 C C . ASP B 1 278 ? -6.32 42.625 17.453 1 94.88 278 ASP B C 1
ATOM 9284 O O . ASP B 1 278 ? -7.344 42.812 16.781 1 94.88 278 ASP B O 1
ATOM 9288 N N . LEU B 1 279 ? -6.254 41.75 18.375 1 95.06 279 LEU B N 1
ATOM 9289 C CA . LEU B 1 279 ? -7.402 40.938 18.781 1 95.06 279 LEU B CA 1
ATOM 9290 C C . LEU B 1 279 ? -8.523 41.844 19.312 1 95.06 279 LEU B C 1
ATOM 9292 O O . LEU B 1 279 ? -9.695 41.594 19 1 95.06 279 LEU B O 1
ATOM 9296 N N . ARG B 1 280 ? -8.156 42.844 20.109 1 94.94 280 ARG B N 1
ATOM 9297 C CA . ARG B 1 280 ? -9.141 43.781 20.641 1 94.94 280 ARG B CA 1
ATOM 9298 C C . ARG B 1 280 ? -9.797 44.562 19.516 1 94.94 280 ARG B C 1
ATOM 9300 O O . ARG B 1 280 ? -11.008 44.781 19.531 1 94.94 280 ARG B O 1
ATOM 9307 N N . GLU B 1 281 ? -9.047 44.875 18.609 1 94.5 281 GLU B N 1
ATOM 9308 C CA . GLU B 1 281 ? -9.547 45.656 17.469 1 94.5 281 GLU B CA 1
ATOM 9309 C C . GLU B 1 281 ? -10.5 44.812 16.625 1 94.5 281 GLU B C 1
ATOM 9311 O O . GLU B 1 281 ? -11.43 45.375 16.016 1 94.5 281 GLU B O 1
ATOM 9316 N N . LYS B 1 282 ? -10.266 43.594 16.688 1 91.88 282 LYS B N 1
ATOM 9317 C CA . LYS B 1 282 ? -11.109 42.688 15.906 1 91.88 282 LYS B CA 1
ATOM 9318 C C . LYS B 1 282 ? -12.359 42.281 16.703 1 91.88 282 LYS B C 1
ATOM 9320 O O . LYS B 1 282 ? -13.164 41.469 16.219 1 91.88 282 LYS B O 1
ATOM 9325 N N . GLY B 1 283 ? -12.492 42.75 17.938 1 91.56 283 GLY B N 1
ATOM 9326 C CA . GLY B 1 283 ? -13.742 42.594 18.656 1 91.56 283 GLY B CA 1
ATOM 9327 C C . GLY B 1 283 ? -13.672 41.531 19.75 1 91.56 283 GLY B C 1
ATOM 9328 O O . GLY B 1 283 ? -14.688 41.188 20.359 1 91.56 283 GLY B O 1
ATOM 9329 N N . TYR B 1 284 ? -12.492 41 19.984 1 95 284 TYR B N 1
ATOM 9330 C CA . TYR B 1 284 ? -12.344 40.031 21.062 1 95 284 TYR B CA 1
ATOM 9331 C C . TYR B 1 284 ? -12.398 40.719 22.422 1 95 284 TYR B C 1
ATOM 9333 O O . TYR B 1 284 ? -11.461 41.406 22.812 1 95 284 TYR B O 1
ATOM 9341 N N . ASP B 1 285 ? -13.391 40.5 23.234 1 91.31 285 ASP B N 1
ATOM 9342 C CA . ASP B 1 285 ? -13.609 41.312 24.422 1 91.31 285 ASP B CA 1
ATOM 9343 C C . ASP B 1 285 ? -13.492 40.469 25.688 1 91.31 285 ASP B C 1
ATOM 9345 O O . ASP B 1 285 ? -13.734 40.969 26.797 1 91.31 285 ASP B O 1
ATOM 9349 N N . TYR B 1 286 ? -13.07 39.219 25.562 1 94.12 286 TYR B N 1
ATOM 9350 C CA . TYR B 1 286 ? -12.914 38.406 26.766 1 94.12 286 TYR B CA 1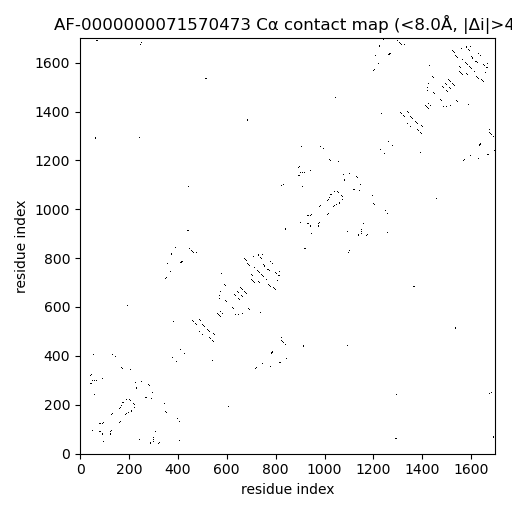
ATOM 9351 C C . TYR B 1 286 ? -11.68 38.812 27.547 1 94.12 286 TYR B C 1
ATOM 9353 O O . TYR B 1 286 ? -10.688 39.25 26.969 1 94.12 286 TYR B O 1
ATOM 9361 N N . PRO B 1 287 ? -11.672 38.625 28.844 1 94.19 287 PRO B N 1
ATOM 9362 C CA . PRO B 1 287 ? -10.547 39.062 29.672 1 94.19 287 PRO B CA 1
ATOM 9363 C C . PRO B 1 287 ? -9.422 38.031 29.734 1 94.19 287 PRO B C 1
ATOM 9365 O O . PRO B 1 287 ? -8.562 38.094 30.609 1 94.19 287 PRO B O 1
ATOM 9368 N N . PHE B 1 288 ? -9.492 37.062 28.906 1 96.5 288 PHE B N 1
ATOM 9369 C CA . PHE B 1 288 ? -8.484 36 28.844 1 96.5 288 PHE B CA 1
ATOM 9370 C C . PHE B 1 288 ? -8.258 35.594 27.391 1 96.5 288 PHE B C 1
ATOM 9372 O O . PHE B 1 288 ? -9.008 35.969 26.5 1 96.5 288 PHE B O 1
ATOM 9379 N N . LEU B 1 289 ? -7.18 34.844 27.188 1 97.06 289 LEU B N 1
ATOM 9380 C CA . LEU B 1 289 ? -6.891 34.219 25.906 1 97.06 289 LEU B CA 1
ATOM 9381 C C . LEU B 1 289 ? -6.379 32.781 26.109 1 97.06 289 LEU B C 1
ATOM 9383 O O . LEU B 1 289 ? -5.66 32.531 27.078 1 97.06 289 LEU B O 1
ATOM 9387 N N . THR B 1 290 ? -6.871 31.922 25.297 1 97.25 290 THR B N 1
ATOM 9388 C CA . THR B 1 290 ? -6.359 30.562 25.281 1 97.25 290 THR B CA 1
ATOM 9389 C C . THR B 1 290 ? -5.727 30.234 23.938 1 97.25 290 THR B C 1
ATOM 9391 O O . THR B 1 290 ? -6.344 30.438 22.891 1 97.25 290 THR B O 1
ATOM 9394 N N . LEU B 1 291 ? -4.504 29.703 24 1 97.44 291 LEU B N 1
ATOM 9395 C CA . LEU B 1 291 ? -3.748 29.406 22.797 1 97.44 291 LEU B CA 1
ATOM 9396 C C . LEU B 1 291 ? -3.299 27.938 22.781 1 97.44 291 LEU B C 1
ATOM 9398 O O . LEU B 1 291 ? -2.828 27.422 23.797 1 97.44 291 LEU B O 1
ATOM 9402 N N . THR B 1 292 ? -3.529 27.328 21.641 1 97.56 292 THR B N 1
ATOM 9403 C CA . THR B 1 292 ? -2.828 26.062 21.406 1 97.56 292 THR B CA 1
ATOM 9404 C C . THR B 1 292 ? -1.381 26.312 21 1 97.56 292 THR B C 1
ATOM 9406 O O . THR B 1 292 ? -1.099 27.25 20.25 1 97.56 292 THR B O 1
ATOM 9409 N N . PHE B 1 293 ? -0.53 25.484 21.516 1 96.69 293 PHE B N 1
ATOM 9410 C CA . PHE B 1 293 ? 0.897 25.672 21.297 1 96.69 293 PHE B CA 1
ATOM 9411 C C . PHE B 1 293 ? 1.562 24.359 20.906 1 96.69 293 PHE B C 1
ATOM 9413 O O . PHE B 1 293 ? 1.475 23.375 21.641 1 96.69 293 PHE B O 1
ATOM 9420 N N . THR B 1 294 ? 2.199 24.312 19.734 1 95.5 294 THR B N 1
ATOM 9421 C CA . THR B 1 294 ? 2.947 23.156 19.297 1 95.5 294 THR B CA 1
ATOM 9422 C C . THR B 1 294 ? 4.426 23.484 19.125 1 95.5 294 THR B C 1
ATOM 9424 O O . THR B 1 294 ? 4.805 24.656 19.109 1 95.5 294 THR B O 1
ATOM 9427 N N . ASN B 1 295 ? 5.223 22.391 19.031 1 93.5 295 ASN B N 1
ATOM 9428 C CA . ASN B 1 295 ? 6.648 22.562 18.781 1 93.5 295 ASN B CA 1
ATOM 9429 C C . ASN B 1 295 ? 6.922 23.094 17.375 1 93.5 295 ASN B C 1
ATOM 9431 O O . ASN B 1 295 ? 6.344 22.609 16.406 1 93.5 295 ASN B O 1
ATOM 9435 N N . GLU B 1 296 ? 7.781 24.078 17.328 1 90.19 296 GLU B N 1
ATOM 9436 C CA . GLU B 1 296 ? 8 24.781 16.062 1 90.19 296 GLU B CA 1
ATOM 9437 C C . GLU B 1 296 ? 9.219 24.234 15.32 1 90.19 296 GLU B C 1
ATOM 9439 O O . GLU B 1 296 ? 9.586 24.734 14.258 1 90.19 296 GLU B O 1
ATOM 9444 N N . TRP B 1 297 ? 9.781 23.281 15.898 1 87.5 297 TRP B N 1
ATOM 9445 C CA . TRP B 1 297 ? 10.867 22.688 15.133 1 87.5 297 TRP B CA 1
ATOM 9446 C C . TRP B 1 297 ? 10.352 22.094 13.82 1 87.5 297 TRP B C 1
ATOM 9448 O O . TRP B 1 297 ? 10.867 22.406 12.742 1 87.5 297 TRP B O 1
ATOM 9458 N N . ARG B 1 298 ? 9.32 21.281 13.922 1 91.5 298 ARG B N 1
ATOM 9459 C CA . ARG B 1 298 ? 8.719 20.688 12.734 1 91.5 298 ARG B CA 1
ATOM 9460 C C . ARG B 1 298 ? 7.23 21.031 12.648 1 91.5 298 ARG B C 1
ATOM 9462 O O . ARG B 1 298 ? 6.621 20.906 11.586 1 91.5 298 ARG B O 1
ATOM 9469 N N . CYS B 1 299 ? 6.637 21.422 13.711 1 93.5 299 CYS B N 1
ATOM 9470 C CA . CYS B 1 299 ? 5.234 21.797 13.828 1 93.5 299 CYS B CA 1
ATOM 9471 C C . CYS B 1 299 ? 4.324 20.578 13.758 1 93.5 299 CYS B C 1
ATOM 9473 O O . CYS B 1 299 ? 3.715 20.203 14.758 1 93.5 299 CYS B O 1
ATOM 9475 N N . ASP B 1 300 ? 4.328 19.875 12.602 1 95.25 300 ASP B N 1
ATOM 9476 C CA . ASP B 1 300 ? 3.537 18.656 12.43 1 95.25 300 ASP B CA 1
ATOM 9477 C C . ASP B 1 300 ? 4.305 17.422 12.922 1 95.25 300 ASP B C 1
ATOM 9479 O O . ASP B 1 300 ? 5.488 17.266 12.602 1 95.25 300 ASP B O 1
ATOM 9483 N N . ASN B 1 301 ? 3.564 16.594 13.688 1 95.88 301 ASN B N 1
ATOM 9484 C CA . ASN B 1 301 ? 4.211 15.414 14.258 1 95.88 301 ASN B CA 1
ATOM 9485 C C . ASN B 1 301 ? 5.508 15.781 14.977 1 95.88 301 ASN B C 1
ATOM 9487 O O . ASN B 1 301 ? 6.539 15.141 14.766 1 95.88 301 ASN B O 1
ATOM 9491 N N . ASP B 1 302 ? 5.387 16.781 15.797 1 94.19 302 ASP B N 1
ATOM 9492 C CA . ASP B 1 302 ? 6.551 17.25 16.547 1 94.19 302 ASP B CA 1
ATOM 9493 C C . ASP B 1 302 ? 6.34 17.094 18.047 1 94.19 302 ASP B C 1
ATOM 9495 O O . ASP B 1 302 ? 5.207 17.188 18.531 1 94.19 302 ASP B O 1
ATOM 9499 N N . GLY B 1 303 ? 7.359 16.875 18.797 1 93.5 303 GLY B N 1
ATOM 9500 C CA . GLY B 1 303 ? 7.262 16.469 20.188 1 93.5 303 GLY B CA 1
ATOM 9501 C C . GLY B 1 303 ? 7.07 17.641 21.141 1 93.5 303 GLY B C 1
ATOM 9502 O O . GLY B 1 303 ? 6.953 18.781 20.703 1 93.5 303 GLY B O 1
ATOM 9503 N N . PRO B 1 304 ? 6.961 17.281 22.406 1 95.69 304 PRO B N 1
ATOM 9504 C CA . PRO B 1 304 ? 6.863 18.328 23.422 1 95.69 304 PRO B CA 1
ATOM 9505 C C . PRO B 1 304 ? 8.062 19.266 23.422 1 95.69 304 PRO B C 1
ATOM 9507 O O . PRO B 1 304 ? 9.172 18.859 23.078 1 95.69 304 PRO B O 1
ATOM 9510 N N . MET B 1 305 ? 7.801 20.406 23.781 1 92.19 305 MET B N 1
ATOM 9511 C CA . MET B 1 305 ? 8.828 21.438 23.828 1 92.19 305 MET B CA 1
ATOM 9512 C C . MET B 1 305 ? 9.266 21.719 25.266 1 92.19 305 MET B C 1
ATOM 9514 O O . MET B 1 305 ? 8.648 22.547 25.953 1 92.19 305 MET B O 1
ATOM 9518 N N . PRO B 1 306 ? 10.406 21.297 25.688 1 88.62 306 PRO B N 1
ATOM 9519 C CA . PRO B 1 306 ? 10.859 21.5 27.062 1 88.62 306 PRO B CA 1
ATOM 9520 C C . PRO B 1 306 ? 11.086 22.984 27.406 1 88.62 306 PRO B C 1
ATOM 9522 O O . PRO B 1 306 ? 10.922 23.391 28.547 1 88.62 306 PRO B O 1
ATOM 9525 N N . GLN B 1 307 ? 11.398 23.812 26.469 1 89.75 307 GLN B N 1
ATOM 9526 C CA . GLN B 1 307 ? 11.781 25.203 26.672 1 89.75 307 GLN B CA 1
ATOM 9527 C C . GLN B 1 307 ? 10.562 26.062 27 1 89.75 307 GLN B C 1
ATOM 9529 O O . GLN B 1 307 ? 10.703 27.172 27.531 1 89.75 307 GLN B O 1
ATOM 9534 N N . LEU B 1 308 ? 9.453 25.516 26.719 1 94.69 308 LEU B N 1
ATOM 9535 C CA . LEU B 1 308 ? 8.242 26.312 26.828 1 94.69 308 LEU B CA 1
ATOM 9536 C C . LEU B 1 308 ? 7.98 26.703 28.297 1 94.69 308 LEU B C 1
ATOM 9538 O O . LEU B 1 308 ? 7.637 27.844 28.594 1 94.69 308 LEU B O 1
ATOM 9542 N N . LEU B 1 309 ? 8.156 25.766 29.219 1 95.5 309 LEU B N 1
ATOM 9543 C CA . LEU B 1 309 ? 7.914 26.047 30.641 1 95.5 309 LEU B CA 1
ATOM 9544 C C . LEU B 1 309 ? 8.891 27.109 31.141 1 95.5 309 LEU B C 1
ATOM 9546 O O . LEU B 1 309 ? 8.508 28 31.891 1 95.5 309 LEU B O 1
ATOM 9550 N N . ALA B 1 310 ? 10.156 26.984 30.766 1 93.56 310 ALA B N 1
ATOM 9551 C CA . ALA B 1 310 ? 11.156 27.969 31.172 1 93.56 310 ALA B CA 1
ATOM 9552 C C . ALA B 1 310 ? 10.797 29.359 30.672 1 93.56 310 ALA B C 1
ATOM 9554 O O . ALA B 1 310 ? 11 30.359 31.375 1 93.56 310 ALA B O 1
ATOM 9555 N N . PHE B 1 311 ? 10.344 29.438 29.5 1 96.19 311 PHE B N 1
ATOM 9556 C CA . PHE B 1 311 ? 9.914 30.703 28.922 1 96.19 311 PHE B CA 1
ATOM 9557 C C . PHE B 1 311 ? 8.766 31.312 29.719 1 96.19 311 PHE B C 1
ATOM 9559 O O . PHE B 1 311 ? 8.797 32.5 30.047 1 96.19 311 PHE B O 1
ATOM 9566 N N . ILE B 1 312 ? 7.789 30.531 30.047 1 97.19 312 ILE B N 1
ATOM 9567 C CA . ILE B 1 312 ? 6.613 30.984 30.797 1 97.19 312 ILE B CA 1
ATOM 9568 C C . ILE B 1 312 ? 7.023 31.453 32.188 1 97.19 312 ILE B C 1
ATOM 9570 O O . ILE B 1 312 ? 6.566 32.5 32.656 1 97.19 312 ILE B O 1
ATOM 9574 N N . LYS B 1 313 ? 7.859 30.703 32.844 1 96.31 313 LYS B N 1
ATOM 9575 C CA . LYS B 1 313 ? 8.344 31.078 34.156 1 96.31 313 LYS B CA 1
ATOM 9576 C C . LYS B 1 313 ? 9.07 32.438 34.125 1 96.31 313 LYS B C 1
ATOM 9578 O O . LYS B 1 313 ? 8.82 33.281 34.969 1 96.31 313 LYS B O 1
ATOM 9583 N N . LYS B 1 314 ? 9.93 32.594 33.125 1 96.38 314 LYS B N 1
ATOM 9584 C CA . LYS B 1 314 ? 10.688 33.844 32.969 1 96.38 314 LYS B CA 1
ATOM 9585 C C . LYS B 1 314 ? 9.758 35 32.688 1 96.38 314 LYS B C 1
ATOM 9587 O O . LYS B 1 314 ? 9.938 36.094 33.25 1 96.38 314 LYS B O 1
ATOM 9592 N N . TRP B 1 315 ? 8.797 34.812 31.875 1 97.19 315 TRP B N 1
ATOM 9593 C CA . TRP B 1 315 ? 7.781 35.812 31.562 1 97.19 315 TRP B CA 1
ATOM 9594 C C . TRP B 1 315 ? 7.109 36.312 32.844 1 97.19 315 TRP B C 1
ATOM 9596 O O . TRP B 1 315 ? 7.016 37.5 33.062 1 97.19 315 TRP B O 1
ATOM 9606 N N . ASN B 1 316 ? 6.676 35.406 33.688 1 96.56 316 ASN B N 1
ATOM 9607 C CA . ASN B 1 316 ? 5.965 35.75 34.906 1 96.56 316 ASN B CA 1
ATOM 9608 C C . ASN B 1 316 ? 6.898 36.375 35.938 1 96.56 316 ASN B C 1
ATOM 9610 O O . ASN B 1 316 ? 6.512 37.281 36.688 1 96.56 316 ASN B O 1
ATOM 9614 N N . GLU B 1 317 ? 8.055 35.906 36.031 1 96.12 317 GLU B N 1
ATOM 9615 C CA . GLU B 1 317 ? 9.055 36.438 36.969 1 96.12 317 GLU B CA 1
ATOM 9616 C C . GLU B 1 317 ? 9.367 37.875 36.656 1 96.12 317 GLU B C 1
ATOM 9618 O O . GLU B 1 317 ? 9.617 38.688 37.562 1 96.12 317 GLU B O 1
ATOM 9623 N N . MET B 1 318 ? 9.383 38.188 35.406 1 96.44 318 MET B N 1
ATOM 9624 C CA . MET B 1 318 ? 9.711 39.531 34.969 1 96.44 318 MET B CA 1
ATOM 9625 C C . MET B 1 318 ? 8.531 40.469 35.156 1 96.44 318 MET B C 1
ATOM 9627 O O . MET B 1 318 ? 8.656 41.688 34.969 1 96.44 318 MET B O 1
ATOM 9631 N N . GLY B 1 319 ? 7.398 39.938 35.5 1 94.31 319 GLY B N 1
ATOM 9632 C CA . GLY B 1 319 ? 6.23 40.719 35.844 1 94.31 319 GLY B CA 1
ATOM 9633 C C . GLY B 1 319 ? 5.422 41.156 34.656 1 94.31 319 GLY B C 1
ATOM 9634 O O . GLY B 1 319 ? 4.574 42.031 34.75 1 94.31 319 GLY B O 1
ATOM 9635 N N . PHE B 1 320 ? 5.723 40.5 33.5 1 95 320 PHE B N 1
ATOM 9636 C CA . PHE B 1 320 ? 4.953 40.812 32.312 1 95 320 PHE B CA 1
ATOM 9637 C C . PHE B 1 320 ? 3.492 40.406 32.469 1 95 320 PHE B C 1
ATOM 9639 O O . PHE B 1 320 ? 3.178 39.5 33.219 1 95 320 PHE B O 1
ATOM 9646 N N . LYS B 1 321 ? 2.631 41.219 31.812 1 93.56 321 LYS B N 1
ATOM 9647 C CA . LYS B 1 321 ? 1.203 40.938 31.75 1 93.56 321 LYS B CA 1
ATOM 9648 C C . LYS B 1 321 ? 0.743 40.812 30.297 1 93.56 321 LYS B C 1
ATOM 9650 O O . LYS B 1 321 ? 1.239 41.531 29.422 1 93.56 321 LYS B O 1
ATOM 9655 N N . PRO B 1 322 ? -0.267 39.938 30.031 1 95.81 322 PRO B N 1
ATOM 9656 C CA . PRO B 1 322 ? -0.97 39.031 30.953 1 95.81 322 PRO B CA 1
ATOM 9657 C C . PRO B 1 322 ? -0.089 37.906 31.469 1 95.81 322 PRO B C 1
ATOM 9659 O O . PRO B 1 322 ? 0.942 37.594 30.859 1 95.81 322 PRO B O 1
ATOM 9662 N N . MET B 1 323 ? -0.551 37.406 32.562 1 96.31 323 MET B N 1
ATOM 9663 C CA . MET B 1 323 ? 0.152 36.25 33.094 1 96.31 323 MET B CA 1
ATOM 9664 C C . MET B 1 323 ? 0.013 35.062 32.125 1 96.31 323 MET B C 1
ATOM 9666 O O . MET B 1 323 ? -1.066 34.812 31.594 1 96.31 323 MET B O 1
ATOM 9670 N N . LEU B 1 324 ? 1.138 34.312 31.938 1 97.62 324 LEU B N 1
ATOM 9671 C CA . LEU B 1 324 ? 1.085 33.094 31.125 1 97.62 324 LEU B CA 1
ATOM 9672 C C . LEU B 1 324 ? 0.93 31.844 32 1 97.62 324 LEU B C 1
ATOM 9674 O O . LEU B 1 324 ? 1.581 31.734 33.062 1 97.62 324 LEU B O 1
ATOM 9678 N N . ARG B 1 325 ? 0.068 31.016 31.641 1 97.38 325 ARG B N 1
ATOM 9679 C CA . ARG B 1 325 ? -0.177 29.781 32.375 1 97.38 325 ARG B CA 1
ATOM 9680 C C . ARG B 1 325 ? -0.18 28.578 31.438 1 97.38 325 ARG B C 1
ATOM 9682 O O . ARG B 1 325 ? -0.693 28.656 30.312 1 97.38 325 ARG B O 1
ATOM 9689 N N . MET B 1 326 ? 0.462 27.531 31.812 1 97.44 326 MET B N 1
ATOM 9690 C CA . MET B 1 326 ? 0.402 26.266 31.078 1 97.44 326 MET B CA 1
ATOM 9691 C C . MET B 1 326 ? -0.705 25.375 31.625 1 97.44 326 MET B C 1
ATOM 9693 O O . MET B 1 326 ? -0.739 25.078 32.812 1 97.44 326 MET B O 1
ATOM 9697 N N . LYS B 1 327 ? -1.635 25 30.781 1 97.62 327 LYS B N 1
ATOM 9698 C CA . LYS B 1 327 ? -2.797 24.219 31.188 1 97.62 327 LYS B CA 1
ATOM 9699 C C . LYS B 1 327 ? -3.055 23.078 30.219 1 97.62 327 LYS B C 1
ATOM 9701 O O . LYS B 1 327 ? -2.668 23.141 29.047 1 97.62 327 LYS B O 1
ATOM 9706 N N . THR B 1 328 ? -3.66 21.984 30.703 1 98 328 THR B N 1
ATOM 9707 C CA . THR B 1 328 ? -4.246 21 29.812 1 98 328 THR B CA 1
ATOM 9708 C C . THR B 1 328 ? -5.496 21.547 29.125 1 98 328 THR B C 1
ATOM 9710 O O . THR B 1 328 ? -6.062 22.547 29.594 1 98 328 THR B O 1
ATOM 9713 N N . ALA B 1 329 ? -5.906 20.922 28.094 1 98.19 329 ALA B N 1
ATOM 9714 C CA . ALA B 1 329 ? -7.105 21.359 27.391 1 98.19 329 ALA B CA 1
ATOM 9715 C C . ALA B 1 329 ? -8.328 21.312 28.312 1 98.19 329 ALA B C 1
ATOM 9717 O O . ALA B 1 329 ? -9.172 22.219 28.266 1 98.19 329 ALA B O 1
ATOM 9718 N N . GLY B 1 330 ? -8.406 20.328 29.125 1 97.69 330 GLY B N 1
ATOM 9719 C CA . GLY B 1 330 ? -9.516 20.219 30.062 1 97.69 330 GLY B CA 1
ATOM 9720 C C . GLY B 1 330 ? -9.562 21.375 31.047 1 97.69 330 GLY B C 1
ATOM 9721 O O . GLY B 1 330 ? -10.625 21.953 31.281 1 97.69 330 GLY B O 1
ATOM 9722 N N . GLU B 1 331 ? -8.438 21.703 31.609 1 97.31 331 GLU B N 1
ATOM 9723 C CA . GLU B 1 331 ? -8.359 22.812 32.562 1 97.31 331 GLU B CA 1
ATOM 9724 C C . GLU B 1 331 ? -8.711 24.141 31.875 1 97.31 331 GLU B C 1
ATOM 9726 O O . GLU B 1 331 ? -9.422 24.969 32.469 1 97.31 331 GLU B O 1
ATOM 9731 N N . ALA B 1 332 ? -8.227 24.25 30.734 1 98.12 332 ALA B N 1
ATOM 9732 C CA . ALA B 1 332 ? -8.508 25.469 30 1 98.12 332 ALA B CA 1
ATOM 9733 C C . ALA B 1 332 ? -10 25.609 29.703 1 98.12 332 ALA B C 1
ATOM 9735 O O . ALA B 1 332 ? -10.57 26.688 29.797 1 98.12 332 ALA B O 1
ATOM 9736 N N . MET B 1 333 ? -10.625 24.531 29.328 1 98.44 333 MET B N 1
ATOM 9737 C CA . MET B 1 333 ? -12.055 24.547 29.016 1 98.44 333 MET B CA 1
ATOM 9738 C C . MET B 1 333 ? -12.875 24.891 30.25 1 98.44 333 MET B C 1
ATOM 9740 O O . MET B 1 333 ? -13.859 25.625 30.156 1 98.44 333 MET B O 1
ATOM 9744 N N . ARG B 1 334 ? -12.523 24.391 31.375 1 97.5 334 ARG B N 1
ATOM 9745 C CA . ARG B 1 334 ? -13.203 24.75 32.625 1 97.5 334 ARG B CA 1
ATOM 9746 C C . ARG B 1 334 ? -13.109 26.25 32.875 1 97.5 334 ARG B C 1
ATOM 9748 O O . ARG B 1 334 ? -14.086 26.875 33.312 1 97.5 334 ARG B O 1
ATOM 9755 N N . ASN B 1 335 ? -11.961 26.734 32.625 1 97.44 335 ASN B N 1
ATOM 9756 C CA . ASN B 1 335 ? -11.773 28.172 32.812 1 97.44 335 ASN B CA 1
ATOM 9757 C C . ASN B 1 335 ? -12.641 28.969 31.859 1 97.44 335 ASN B C 1
ATOM 9759 O O . ASN B 1 335 ? -13.227 29.984 32.25 1 97.44 335 ASN B O 1
ATOM 9763 N N . ILE B 1 336 ? -12.695 28.547 30.656 1 98.06 336 ILE B N 1
ATOM 9764 C CA . ILE B 1 336 ? -13.516 29.203 29.641 1 98.06 336 ILE B CA 1
ATOM 9765 C C . ILE B 1 336 ? -14.984 29.203 30.078 1 98.06 336 ILE B C 1
ATOM 9767 O O . ILE B 1 336 ? -15.656 30.234 30.031 1 98.06 336 ILE B O 1
ATOM 9771 N N . GLU B 1 337 ? -15.453 28.078 30.453 1 98.19 337 GLU B N 1
ATOM 9772 C CA . GLU B 1 337 ? -16.844 27.953 30.891 1 98.19 337 GLU B CA 1
ATOM 9773 C C . GLU B 1 337 ? -17.141 28.875 32.062 1 98.19 337 GLU B C 1
ATOM 9775 O O . GLU B 1 337 ? -18.172 29.547 32.094 1 98.19 337 GLU B O 1
ATOM 9780 N N . LYS B 1 338 ? -16.234 28.875 33 1 97.38 338 LYS B N 1
ATOM 9781 C CA . LYS B 1 338 ? -16.391 29.703 34.219 1 97.38 338 LYS B CA 1
ATOM 9782 C C . LYS B 1 338 ? -16.438 31.188 33.875 1 97.38 338 LYS B C 1
ATOM 9784 O O . LYS B 1 338 ? -17.25 31.922 34.406 1 97.38 338 LYS B O 1
ATOM 9789 N N . GLU B 1 339 ? -15.625 31.625 32.969 1 96.44 339 GLU B N 1
ATOM 9790 C CA . GLU B 1 339 ? -15.461 33.031 32.625 1 96.44 339 GLU B CA 1
ATOM 9791 C C . GLU B 1 339 ? -16.594 33.531 31.734 1 96.44 339 GLU B C 1
ATOM 9793 O O . GLU B 1 339 ? -17.078 34.656 31.906 1 96.44 339 GLU B O 1
ATOM 9798 N N . ILE B 1 340 ? -17 32.719 30.734 1 96.31 340 ILE B N 1
ATOM 9799 C CA . ILE B 1 340 ? -17.859 33.312 29.719 1 96.31 340 ILE B CA 1
ATOM 9800 C C . ILE B 1 340 ? -19.031 32.375 29.406 1 96.31 340 ILE B C 1
ATOM 9802 O O . ILE B 1 340 ? -19.844 32.656 28.516 1 96.31 340 ILE B O 1
ATOM 9806 N N . GLY B 1 341 ? -19.188 31.234 29.984 1 96.69 341 GLY B N 1
ATOM 9807 C CA . GLY B 1 341 ? -20.188 30.219 29.656 1 96.69 341 GLY B CA 1
ATOM 9808 C C . GLY B 1 341 ? -21.594 30.781 29.594 1 96.69 341 GLY B C 1
ATOM 9809 O O . GLY B 1 341 ? -22.406 30.359 28.766 1 96.69 341 GLY B O 1
ATOM 9810 N N . ASN B 1 342 ? -21.891 31.734 30.391 1 95.31 342 ASN B N 1
ATOM 9811 C CA . ASN B 1 342 ? -23.25 32.25 30.516 1 95.31 342 ASN B CA 1
ATOM 9812 C C . ASN B 1 342 ? -23.547 33.312 29.453 1 95.31 342 ASN B C 1
ATOM 9814 O O . ASN B 1 342 ? -24.703 33.719 29.281 1 95.31 342 ASN B O 1
ATOM 9818 N N . GLN B 1 343 ? -22.609 33.688 28.688 1 94.5 343 GLN B N 1
ATOM 9819 C CA . GLN B 1 343 ? -22.797 34.75 27.734 1 94.5 343 GLN B CA 1
ATOM 9820 C C . GLN B 1 343 ? -22.75 34.25 26.297 1 94.5 343 GLN B C 1
ATOM 9822 O O . GLN B 1 343 ? -22.984 35 25.359 1 94.5 343 GLN B O 1
ATOM 9827 N N . LEU B 1 344 ? -22.562 33 26.172 1 96.75 344 LEU B N 1
ATOM 9828 C CA . LEU B 1 344 ? -22.281 32.469 24.859 1 96.75 344 LEU B CA 1
ATOM 9829 C C . LEU B 1 344 ? -23.578 32.188 24.094 1 96.75 344 LEU B C 1
ATOM 9831 O O . LEU B 1 344 ? -24.594 31.828 24.703 1 96.75 344 LEU B O 1
ATOM 9835 N N . ARG B 1 345 ? -23.469 32.344 22.75 1 96 345 ARG B N 1
ATOM 9836 C CA . ARG B 1 345 ? -24.562 31.969 21.875 1 96 345 ARG B CA 1
ATOM 9837 C C . ARG B 1 345 ? -24.672 30.438 21.781 1 96 345 ARG B C 1
ATOM 9839 O O . ARG B 1 345 ? -23.703 29.734 22.031 1 96 345 ARG B O 1
ATOM 9846 N N . THR B 1 346 ? -25.906 29.984 21.422 1 97.81 346 THR B N 1
ATOM 9847 C CA . THR B 1 346 ? -26.172 28.578 21.188 1 97.81 346 THR B CA 1
ATOM 9848 C C . THR B 1 346 ? -26.469 28.312 19.719 1 97.81 346 THR B C 1
ATOM 9850 O O . THR B 1 346 ? -27.312 29 19.125 1 97.81 346 THR B O 1
ATOM 9853 N N . PHE B 1 347 ? -25.703 27.453 19.109 1 97.69 347 PHE B N 1
ATOM 9854 C CA . PHE B 1 347 ? -25.969 27 17.75 1 97.69 347 PHE B CA 1
ATOM 9855 C C . PHE B 1 347 ? -26.578 25.609 17.75 1 97.69 347 PHE B C 1
ATOM 9857 O O . PHE B 1 347 ? -26.391 24.844 18.703 1 97.69 347 PHE B O 1
ATOM 9864 N N . GLU B 1 348 ? -27.312 25.328 16.703 1 97 348 GLU B N 1
ATOM 9865 C CA . GLU B 1 348 ? -27.875 24.016 16.453 1 97 348 GLU B CA 1
ATOM 9866 C C . GLU B 1 348 ? -27.734 23.609 14.984 1 97 348 GLU B C 1
ATOM 9868 O O . GLU B 1 348 ? -27.75 24.469 14.102 1 97 348 GLU B O 1
ATOM 9873 N N . GLY B 1 349 ? -27.516 22.281 14.82 1 97.06 349 GLY B N 1
ATOM 9874 C CA . GLY B 1 349 ? -27.406 21.781 13.461 1 97.06 349 GLY B CA 1
ATOM 9875 C C . GLY B 1 349 ? -26.109 21.047 13.195 1 97.06 349 GLY B C 1
ATOM 9876 O O . GLY B 1 349 ? -25.234 20.969 14.07 1 97.06 349 GLY B O 1
ATOM 9877 N N . GLU B 1 350 ? -26.016 20.484 11.977 1 97.62 350 GLU B N 1
ATOM 9878 C CA . GLU B 1 350 ? -24.844 19.734 11.57 1 97.62 350 GLU B CA 1
ATOM 9879 C C . GLU B 1 350 ? -23.656 20.672 11.312 1 97.62 350 GLU B C 1
ATOM 9881 O O . GLU B 1 350 ? -23.844 21.781 10.82 1 97.62 350 GLU B O 1
ATOM 9886 N N . TRP B 1 351 ? -22.469 20.234 11.68 1 97.75 351 TRP B N 1
ATOM 9887 C CA . TRP B 1 351 ? -21.234 20.953 11.414 1 97.75 351 TRP B CA 1
ATOM 9888 C C . TRP B 1 351 ? -20.438 20.297 10.289 1 97.75 351 TRP B C 1
ATOM 9890 O O . TRP B 1 351 ? -19.453 19.609 10.531 1 97.75 351 TRP B O 1
ATOM 9900 N N . GLN B 1 352 ? -20.75 20.656 9.055 1 95.81 352 GLN B N 1
ATOM 9901 C CA . GLN B 1 352 ? -20.188 20.047 7.855 1 95.81 352 GLN B CA 1
ATOM 9902 C C . GLN B 1 352 ? -18.75 20.5 7.645 1 95.81 352 GLN B C 1
ATOM 9904 O O . GLN B 1 352 ? -18.391 21.641 7.934 1 95.81 352 GLN B O 1
ATOM 9909 N N . ASP B 1 353 ? -18 19.609 7.078 1 96.5 353 ASP B N 1
ATOM 9910 C CA . ASP B 1 353 ? -16.562 19.766 6.938 1 96.5 353 ASP B CA 1
ATOM 9911 C C . ASP B 1 353 ? -16.203 20.344 5.57 1 96.5 353 ASP B C 1
ATOM 9913 O O . ASP B 1 353 ? -16.516 19.75 4.539 1 96.5 353 ASP B O 1
ATOM 9917 N N . TRP B 1 354 ? -15.398 21.391 5.566 1 95.38 354 TRP B N 1
ATOM 9918 C CA . TRP B 1 354 ? -14.977 22.031 4.328 1 95.38 354 TRP B CA 1
ATOM 9919 C C . TRP B 1 354 ? -13.898 21.203 3.633 1 95.38 354 TRP B C 1
ATOM 9921 O O . TRP B 1 354 ? -13.695 21.328 2.422 1 95.38 354 TRP B O 1
ATOM 9931 N N . TRP B 1 355 ? -13.164 20.344 4.332 1 94.31 355 TRP B N 1
ATOM 9932 C CA . TRP B 1 355 ? -11.992 19.656 3.799 1 94.31 355 TRP B CA 1
ATOM 9933 C C . TRP B 1 355 ? -12.367 18.297 3.236 1 94.31 355 TRP B C 1
ATOM 9935 O O . TRP B 1 355 ? -11.57 17.656 2.537 1 94.31 355 TRP B O 1
ATOM 9945 N N . ALA B 1 356 ? -13.531 17.922 3.371 1 95.06 356 ALA B N 1
ATOM 9946 C CA . ALA B 1 356 ? -13.906 16.531 3.104 1 95.06 356 ALA B CA 1
ATOM 9947 C C . ALA B 1 356 ? -13.805 16.219 1.614 1 95.06 356 ALA B C 1
ATOM 9949 O O . ALA B 1 356 ? -13.68 15.047 1.229 1 95.06 356 ALA B O 1
ATOM 9950 N N . PHE B 1 357 ? -13.781 17.25 0.748 1 94.88 357 PHE B N 1
ATOM 9951 C CA . PHE B 1 357 ? -13.742 16.984 -0.685 1 94.88 357 PHE B CA 1
ATOM 9952 C C . PHE B 1 357 ? -12.422 16.312 -1.074 1 94.88 357 PHE B C 1
ATOM 9954 O O . PHE B 1 357 ? -12.328 15.688 -2.129 1 94.88 357 PHE B O 1
ATOM 9961 N N . GLY B 1 358 ? -11.422 16.438 -0.22 1 93.75 358 GLY B N 1
ATOM 9962 C CA . GLY B 1 358 ? -10.148 15.797 -0.481 1 93.75 358 GLY B CA 1
ATOM 9963 C C . GLY B 1 358 ? -10.25 14.289 -0.601 1 93.75 358 GLY B C 1
ATOM 9964 O O . GLY B 1 358 ? -9.484 13.664 -1.334 1 93.75 358 GLY B O 1
ATOM 9965 N N . GLY B 1 359 ? -11.195 13.719 0.089 1 94.25 359 GLY B N 1
ATOM 9966 C CA . GLY B 1 359 ? -11.383 12.281 0.037 1 94.25 359 GLY B CA 1
ATOM 9967 C C . GLY B 1 359 ? -11.781 11.781 -1.338 1 94.25 359 GLY B C 1
ATOM 9968 O O . GLY B 1 359 ? -11.578 10.609 -1.659 1 94.25 359 GLY B O 1
ATOM 9969 N N . ALA B 1 360 ? -12.242 12.648 -2.164 1 96.62 360 ALA B N 1
ATOM 9970 C CA . ALA B 1 360 ? -12.688 12.281 -3.506 1 96.62 360 ALA B CA 1
ATOM 9971 C C . ALA B 1 360 ? -11.508 12.117 -4.453 1 96.62 360 ALA B C 1
ATOM 9973 O O . ALA B 1 360 ? -11.664 11.656 -5.586 1 96.62 360 ALA B O 1
ATOM 9974 N N . ALA B 1 361 ? -10.367 12.406 -3.969 1 96.19 361 ALA B N 1
ATOM 9975 C CA . ALA B 1 361 ? -9.172 12.281 -4.797 1 96.19 361 ALA B CA 1
ATOM 9976 C C . ALA B 1 361 ? -8.773 10.82 -4.984 1 96.19 361 ALA B C 1
ATOM 9978 O O . ALA B 1 361 ? -7.992 10.492 -5.879 1 96.19 361 ALA B O 1
ATOM 9979 N N . MET B 1 362 ? -9.336 9.953 -4.223 1 95.31 362 MET B N 1
ATOM 9980 C CA . MET B 1 362 ? -9.023 8.531 -4.285 1 95.31 362 MET B CA 1
ATOM 9981 C C . MET B 1 362 ? -10.297 7.699 -4.371 1 95.31 362 MET B C 1
ATOM 9983 O O . MET B 1 362 ? -10.594 6.918 -3.467 1 95.31 362 MET B O 1
ATOM 9987 N N . PRO B 1 363 ? -10.891 7.762 -5.469 1 96.81 363 PRO B N 1
ATOM 9988 C CA . PRO B 1 363 ? -12.219 7.145 -5.559 1 96.81 363 PRO B CA 1
ATOM 9989 C C . PRO B 1 363 ? -12.18 5.625 -5.41 1 96.81 363 PRO B C 1
ATOM 9991 O O . PRO B 1 363 ? -13.102 5.027 -4.855 1 96.81 363 PRO B O 1
ATOM 9994 N N . ARG B 1 364 ? -11.141 4.906 -5.828 1 96 364 ARG B N 1
ATOM 9995 C CA . ARG B 1 364 ? -11.047 3.455 -5.711 1 96 364 ARG B CA 1
ATOM 9996 C C . ARG B 1 364 ? -10.938 3.029 -4.25 1 96 364 ARG B C 1
ATOM 9998 O O . ARG B 1 364 ? -11.625 2.102 -3.818 1 96 364 ARG B O 1
ATOM 10005 N N . GLU B 1 365 ? -10.055 3.676 -3.566 1 97.19 365 GLU B N 1
ATOM 10006 C CA . GLU B 1 365 ? -9.852 3.346 -2.16 1 97.19 365 GLU B CA 1
ATOM 10007 C C . GLU B 1 365 ? -11.078 3.703 -1.325 1 97.19 365 GLU B C 1
ATOM 10009 O O . GLU B 1 365 ? -11.414 2.992 -0.379 1 97.19 365 GLU B O 1
ATOM 10014 N N . MET B 1 366 ? -11.75 4.816 -1.707 1 97.12 366 MET B N 1
ATOM 10015 C CA . MET B 1 366 ? -13.008 5.152 -1.045 1 97.12 366 MET B CA 1
ATOM 10016 C C . MET B 1 366 ? -14.055 4.078 -1.304 1 97.12 366 MET B C 1
ATOM 10018 O O . MET B 1 366 ? -14.766 3.666 -0.386 1 97.12 366 MET B O 1
ATOM 10022 N N . GLU B 1 367 ? -14.109 3.621 -2.498 1 97.19 367 GLU B N 1
ATOM 10023 C CA . GLU B 1 367 ? -15.031 2.533 -2.824 1 97.19 367 GLU B CA 1
ATOM 10024 C C . GLU B 1 367 ? -14.734 1.293 -1.985 1 97.19 367 GLU B C 1
ATOM 10026 O O . GLU B 1 367 ? -15.648 0.696 -1.41 1 97.19 367 GLU B O 1
ATOM 10031 N N . VAL B 1 368 ? -13.508 0.958 -1.925 1 97.31 368 VAL B N 1
ATOM 10032 C CA . VAL B 1 368 ? -13.102 -0.248 -1.21 1 97.31 368 VAL B CA 1
ATOM 10033 C C . VAL B 1 368 ? -13.422 -0.101 0.276 1 97.31 368 VAL B C 1
ATOM 10035 O O . VAL B 1 368 ? -13.906 -1.041 0.909 1 97.31 368 VAL B O 1
ATOM 10038 N N . ALA B 1 369 ? -13.133 1.036 0.818 1 97.81 369 ALA B N 1
ATOM 10039 C CA . ALA B 1 369 ? -13.445 1.29 2.223 1 97.81 369 ALA B CA 1
ATOM 10040 C C . ALA B 1 369 ? -14.945 1.158 2.484 1 97.81 369 ALA B C 1
ATOM 10042 O O . ALA B 1 369 ? -15.352 0.538 3.469 1 97.81 369 ALA B O 1
ATOM 10043 N N . ARG B 1 370 ? -15.703 1.697 1.657 1 97.31 370 ARG B N 1
ATOM 10044 C CA . ARG B 1 370 ? -17.156 1.635 1.836 1 97.31 370 ARG B CA 1
ATOM 10045 C C . ARG B 1 370 ? -17.672 0.214 1.633 1 97.31 370 ARG B C 1
ATOM 10047 O O . ARG B 1 370 ? -18.594 -0.221 2.322 1 97.31 370 ARG B O 1
ATOM 10054 N N . ARG B 1 371 ? -17.062 -0.515 0.724 1 97.12 371 ARG B N 1
ATOM 10055 C CA . ARG B 1 371 ? -17.406 -1.927 0.587 1 97.12 371 ARG B CA 1
ATOM 10056 C C . ARG B 1 371 ? -17.109 -2.693 1.869 1 97.12 371 ARG B C 1
ATOM 10058 O O . ARG B 1 371 ? -17.859 -3.582 2.266 1 97.12 371 ARG B O 1
ATOM 10065 N N . ALA B 1 372 ? -15.984 -2.381 2.439 1 98.06 372 ALA B N 1
ATOM 10066 C CA . ALA B 1 372 ? -15.648 -3.002 3.717 1 98.06 372 ALA B CA 1
ATOM 10067 C C . ALA B 1 372 ? -16.703 -2.711 4.77 1 98.06 372 ALA B C 1
ATOM 10069 O O . ALA B 1 372 ? -17.062 -3.588 5.559 1 98.06 372 ALA B O 1
ATOM 10070 N N . VAL B 1 373 ? -17.203 -1.509 4.754 1 97.75 373 VAL B N 1
ATOM 10071 C CA . VAL B 1 373 ? -18.266 -1.126 5.68 1 97.75 373 VAL B CA 1
ATOM 10072 C C . VAL B 1 373 ? -19.484 -2.018 5.465 1 97.75 373 VAL B C 1
ATOM 10074 O O . VAL B 1 373 ? -20.062 -2.531 6.426 1 97.75 373 VAL B O 1
ATOM 10077 N N . TYR B 1 374 ? -19.859 -2.209 4.262 1 97.62 374 TYR B N 1
ATOM 10078 C CA . TYR B 1 374 ? -21.031 -3.031 3.969 1 97.62 374 TYR B CA 1
ATOM 10079 C C . TYR B 1 374 ? -20.781 -4.488 4.34 1 97.62 374 TYR B C 1
ATOM 10081 O O . TYR B 1 374 ? -21.703 -5.199 4.754 1 97.62 374 TYR B O 1
ATOM 10089 N N . HIS B 1 375 ? -19.562 -4.957 4.215 1 97.81 375 HIS B N 1
ATOM 10090 C CA . HIS B 1 375 ? -19.234 -6.297 4.691 1 97.81 375 HIS B CA 1
ATOM 10091 C C . HIS B 1 375 ? -19.422 -6.402 6.199 1 97.81 375 HIS B C 1
ATOM 10093 O O . HIS B 1 375 ? -19.891 -7.426 6.703 1 97.81 375 HIS B O 1
ATOM 10099 N N . THR B 1 376 ? -19.016 -5.344 6.914 1 97.88 376 THR B N 1
ATOM 10100 C CA . THR B 1 376 ? -19.203 -5.379 8.359 1 97.88 376 THR B CA 1
ATOM 10101 C C . THR B 1 376 ? -20.688 -5.469 8.719 1 97.88 376 THR B C 1
ATOM 10103 O O . THR B 1 376 ? -21.062 -6.137 9.68 1 97.88 376 THR B O 1
ATOM 10106 N N . LYS B 1 377 ? -21.484 -4.82 7.969 1 97.25 377 LYS B N 1
ATOM 10107 C CA . LYS B 1 377 ? -22.938 -4.902 8.188 1 97.25 377 LYS B CA 1
ATOM 10108 C C . LYS B 1 377 ? -23.453 -6.309 7.906 1 97.25 377 LYS B C 1
ATOM 10110 O O . LYS B 1 377 ? -24.266 -6.836 8.664 1 97.25 377 LYS B O 1
ATOM 10115 N N . ALA B 1 378 ? -22.969 -6.863 6.844 1 98 378 ALA B N 1
ATOM 10116 C CA . ALA B 1 378 ? -23.359 -8.234 6.531 1 98 378 ALA B CA 1
ATOM 10117 C C . ALA B 1 378 ? -22.938 -9.195 7.641 1 98 378 ALA B C 1
ATOM 10119 O O . ALA B 1 378 ? -23.703 -10.062 8.047 1 98 378 ALA B O 1
ATOM 10120 N N . ILE B 1 379 ? -21.75 -9.047 8.148 1 98.06 379 ILE B N 1
ATOM 10121 C CA . ILE B 1 379 ? -21.172 -9.898 9.18 1 98.06 379 ILE B CA 1
ATOM 10122 C C . ILE B 1 379 ? -22 -9.773 10.469 1 98.06 379 ILE B C 1
ATOM 10124 O O . ILE B 1 379 ? -22.172 -10.75 11.195 1 98.06 379 ILE B O 1
ATOM 10128 N N . SER B 1 380 ? -22.531 -8.641 10.688 1 97.38 380 SER B N 1
ATOM 10129 C CA . SER B 1 380 ? -23.234 -8.359 11.93 1 97.38 380 SER B CA 1
ATOM 10130 C C . SER B 1 380 ? -24.672 -8.828 11.875 1 97.38 380 SER B C 1
ATOM 10132 O O . SER B 1 380 ? -25.422 -8.68 12.844 1 97.38 380 SER B O 1
ATOM 10134 N N . SER B 1 381 ? -25.125 -9.352 10.805 1 98 381 SER B N 1
ATOM 10135 C CA . SER B 1 381 ? -26.5 -9.812 10.648 1 98 381 SER B CA 1
ATOM 10136 C C . SER B 1 381 ? -26.812 -10.922 11.648 1 98 381 SER B C 1
ATOM 10138 O O . SER B 1 381 ? -26 -11.812 11.875 1 98 381 SER B O 1
ATOM 10140 N N . PRO B 1 382 ? -28.016 -10.953 12.18 1 97.56 382 PRO B N 1
ATOM 10141 C CA . PRO B 1 382 ? -28.406 -12.031 13.086 1 97.56 382 PRO B CA 1
ATOM 10142 C C . PRO B 1 382 ? -28.594 -13.367 12.375 1 97.56 382 PRO B C 1
ATOM 10144 O O . PRO B 1 382 ? -28.719 -14.406 13.023 1 97.56 382 PRO B O 1
ATOM 10147 N N . VAL B 1 383 ? -28.578 -13.297 11.055 1 97.5 383 VAL B N 1
ATOM 10148 C CA . VAL B 1 383 ? -28.781 -14.516 10.281 1 97.5 383 VAL B CA 1
ATOM 10149 C C . VAL B 1 383 ? -27.703 -15.539 10.617 1 97.5 383 VAL B C 1
ATOM 10151 O O . VAL B 1 383 ? -27.922 -16.75 10.508 1 97.5 383 VAL B O 1
ATOM 10154 N N . TRP B 1 384 ? -26.562 -15.117 11.133 1 97 384 TRP B N 1
ATOM 10155 C CA . TRP B 1 384 ? -25.422 -15.992 11.391 1 97 384 TRP B CA 1
ATOM 10156 C C . TRP B 1 384 ? -25.484 -16.562 12.805 1 97 384 TRP B C 1
ATOM 10158 O O . TRP B 1 384 ? -24.703 -17.453 13.156 1 97 384 TRP B O 1
ATOM 10168 N N . GLY B 1 385 ? -26.406 -16.078 13.594 1 95.75 385 GLY B N 1
ATOM 10169 C CA . GLY B 1 385 ? -26.375 -16.391 15.016 1 95.75 385 GLY B CA 1
ATOM 10170 C C . GLY B 1 385 ? -25.359 -15.586 15.789 1 95.75 385 GLY B C 1
ATOM 10171 O O . GLY B 1 385 ? -24.844 -14.57 15.289 1 95.75 385 GLY B O 1
ATOM 10172 N N . GLU B 1 386 ? -25.094 -16.031 16.953 1 95.56 386 GLU B N 1
ATOM 10173 C CA . GLU B 1 386 ? -24.125 -15.312 17.781 1 95.56 386 GLU B CA 1
ATOM 10174 C C . GLU B 1 386 ? -22.703 -15.5 17.266 1 95.56 386 GLU B C 1
ATOM 10176 O O . GLU B 1 386 ? -22.281 -16.625 17.016 1 95.56 386 GLU B O 1
ATOM 10181 N N . LEU B 1 387 ? -22.047 -14.453 17.047 1 96.56 387 LEU B N 1
ATOM 10182 C CA . LEU B 1 387 ? -20.641 -14.516 16.625 1 96.56 387 LEU B CA 1
ATOM 10183 C C . LEU B 1 387 ? -19.766 -15.031 17.75 1 96.56 387 LEU B C 1
ATOM 10185 O O . LEU B 1 387 ? -19.953 -14.68 18.906 1 96.56 387 LEU B O 1
ATOM 10189 N N . ASN B 1 388 ? -18.797 -15.867 17.5 1 95.5 388 ASN B N 1
ATOM 10190 C CA . ASN B 1 388 ? -17.828 -16.266 18.5 1 95.5 388 ASN B CA 1
ATOM 10191 C C . ASN B 1 388 ? -16.828 -15.148 18.781 1 95.5 388 ASN B C 1
ATOM 10193 O O . ASN B 1 388 ? -16.859 -14.102 18.156 1 95.5 388 ASN B O 1
ATOM 10197 N N . SER B 1 389 ? -15.961 -15.328 19.734 1 95.75 389 SER B N 1
ATOM 10198 C CA . SER B 1 389 ? -15.047 -14.281 20.172 1 95.75 389 SER B CA 1
ATOM 10199 C C . SER B 1 389 ? -14.078 -13.891 19.062 1 95.75 389 SER B C 1
ATOM 10201 O O . SER B 1 389 ? -13.758 -12.711 18.891 1 95.75 389 SER B O 1
ATOM 10203 N N . GLY B 1 390 ? -13.617 -14.891 18.328 1 95.12 390 GLY B N 1
ATOM 10204 C CA . GLY B 1 390 ? -12.711 -14.609 17.234 1 95.12 390 GLY B CA 1
ATOM 10205 C C . GLY B 1 390 ? -13.328 -13.719 16.172 1 95.12 390 GLY B C 1
ATOM 10206 O O . GLY B 1 390 ? -12.68 -12.797 15.672 1 95.12 390 GLY B O 1
ATOM 10207 N N . ALA B 1 391 ? -14.516 -14 15.797 1 96.94 391 ALA B N 1
ATOM 10208 C CA . ALA B 1 391 ? -15.242 -13.203 14.812 1 96.94 391 ALA B CA 1
ATOM 10209 C C . ALA B 1 391 ? -15.469 -11.781 15.312 1 96.94 391 ALA B C 1
ATOM 10211 O O . ALA B 1 391 ? -15.352 -10.82 14.547 1 96.94 391 ALA B O 1
ATOM 10212 N N . LYS B 1 392 ? -15.812 -11.688 16.578 1 96.88 392 LYS B N 1
ATOM 10213 C CA . LYS B 1 392 ? -16.031 -10.375 17.172 1 96.88 392 LYS B CA 1
ATOM 10214 C C . LYS B 1 392 ? -14.766 -9.539 17.141 1 96.88 392 LYS B C 1
ATOM 10216 O O . LYS B 1 392 ? -14.797 -8.352 16.812 1 96.88 392 LYS B O 1
ATOM 10221 N N . ASP B 1 393 ? -13.695 -10.148 17.469 1 96 393 ASP B N 1
ATOM 10222 C CA . ASP B 1 393 ? -12.406 -9.461 17.469 1 96 393 ASP B CA 1
ATOM 10223 C C . ASP B 1 393 ? -12.016 -9.023 16.062 1 96 393 ASP B C 1
ATOM 10225 O O . ASP B 1 393 ? -11.469 -7.938 15.867 1 96 393 ASP B O 1
ATOM 10229 N N . GLU B 1 394 ? -12.242 -9.906 15.133 1 96.81 394 GLU B N 1
ATOM 10230 C CA . GLU B 1 394 ? -11.93 -9.586 13.742 1 96.81 394 GLU B CA 1
ATOM 10231 C C . GLU B 1 394 ? -12.789 -8.43 13.234 1 96.81 394 GLU B C 1
ATOM 10233 O O . GLU B 1 394 ? -12.297 -7.543 12.539 1 96.81 394 GLU B O 1
ATOM 10238 N N . LEU B 1 395 ? -14.055 -8.453 13.562 1 97.44 395 LEU B N 1
ATOM 10239 C CA . LEU B 1 395 ? -14.953 -7.367 13.203 1 97.44 395 LEU B CA 1
ATOM 10240 C C . LEU B 1 395 ? -14.477 -6.047 13.797 1 97.44 395 LEU B C 1
ATOM 10242 O O . LEU B 1 395 ? -14.5 -5.012 13.125 1 97.44 395 LEU B O 1
ATOM 10246 N N . LYS B 1 396 ? -14.062 -6.09 15 1 96.31 396 LYS B N 1
ATOM 10247 C CA . LYS B 1 396 ? -13.516 -4.91 15.664 1 96.31 396 LYS B CA 1
ATOM 10248 C C . LYS B 1 396 ? -12.281 -4.395 14.93 1 96.31 396 LYS B C 1
ATOM 10250 O O . LYS B 1 396 ? -12.133 -3.186 14.727 1 96.31 396 LYS B O 1
ATOM 10255 N N . GLU B 1 397 ? -11.445 -5.273 14.539 1 96 397 GLU B N 1
ATOM 10256 C CA . GLU B 1 397 ? -10.227 -4.891 13.828 1 96 397 GLU B CA 1
ATOM 10257 C C . GLU B 1 397 ? -10.547 -4.266 12.477 1 96 397 GLU B C 1
ATOM 10259 O O . GLU B 1 397 ? -9.922 -3.285 12.07 1 96 397 GLU B O 1
ATOM 10264 N N . ILE B 1 398 ? -11.492 -4.82 11.75 1 97.5 398 ILE B N 1
ATOM 10265 C CA . ILE B 1 398 ? -11.93 -4.273 10.469 1 97.5 398 ILE B CA 1
ATOM 10266 C C . ILE B 1 398 ? -12.391 -2.832 10.648 1 97.5 398 ILE B C 1
ATOM 10268 O O . ILE B 1 398 ? -11.961 -1.938 9.914 1 97.5 398 ILE B O 1
ATOM 10272 N N . ASN B 1 399 ? -13.156 -2.602 11.641 1 97.62 399 ASN B N 1
ATOM 10273 C CA . ASN B 1 399 ? -13.656 -1.257 11.906 1 97.62 399 ASN B CA 1
ATOM 10274 C C . ASN B 1 399 ? -12.531 -0.306 12.297 1 97.62 399 ASN B C 1
ATOM 10276 O O . ASN B 1 399 ? -12.516 0.853 11.875 1 97.62 399 ASN B O 1
ATOM 10280 N N . ARG B 1 400 ? -11.656 -0.772 13.062 1 96.62 400 ARG B N 1
ATOM 10281 C CA . ARG B 1 400 ? -10.547 0.078 13.5 1 96.62 400 ARG B CA 1
ATOM 10282 C C . ARG B 1 400 ? -9.664 0.471 12.32 1 96.62 400 ARG B C 1
ATOM 10284 O O . ARG B 1 400 ? -9.188 1.605 12.25 1 96.62 400 ARG B O 1
ATOM 10291 N N . LEU B 1 401 ? -9.414 -0.449 11.422 1 96.75 401 LEU B N 1
ATOM 10292 C CA . LEU B 1 401 ? -8.664 -0.133 10.219 1 96.75 401 LEU B CA 1
ATOM 10293 C C . LEU B 1 401 ? -9.391 0.915 9.383 1 96.75 401 LEU B C 1
ATOM 10295 O O . LEU B 1 401 ? -8.758 1.838 8.852 1 96.75 401 LEU B O 1
ATOM 10299 N N . LEU B 1 402 ? -10.656 0.844 9.32 1 97.75 402 LEU B N 1
ATOM 10300 C CA . LEU B 1 402 ? -11.453 1.813 8.57 1 97.75 402 LEU B CA 1
ATOM 10301 C C . LEU B 1 402 ? -11.383 3.191 9.227 1 97.75 402 LEU B C 1
ATOM 10303 O O . LEU B 1 402 ? -11.289 4.207 8.531 1 97.75 402 LEU B O 1
ATOM 10307 N N . CYS B 1 403 ? -11.414 3.193 10.539 1 97.31 403 CYS B N 1
ATOM 10308 C CA . CYS B 1 403 ? -11.273 4.461 11.25 1 97.31 403 CYS B CA 1
ATOM 10309 C C . CYS B 1 403 ? -9.945 5.129 10.898 1 97.31 403 CYS B C 1
ATOM 10311 O O . CYS B 1 403 ? -9.891 6.34 10.695 1 97.31 403 CYS B O 1
ATOM 10313 N N . ARG B 1 404 ? -8.953 4.344 10.758 1 96.44 404 ARG B N 1
ATOM 10314 C CA . ARG B 1 404 ? -7.645 4.871 10.391 1 96.44 404 ARG B CA 1
ATOM 10315 C C . ARG B 1 404 ? -7.648 5.406 8.961 1 96.44 404 ARG B C 1
ATOM 10317 O O . ARG B 1 404 ? -6.996 6.41 8.672 1 96.44 404 ARG B O 1
ATOM 10324 N N . TYR B 1 405 ? -8.336 4.777 8.109 1 97.44 405 TYR B N 1
ATOM 10325 C CA . TYR B 1 405 ? -8.43 5.262 6.734 1 97.44 405 TYR B CA 1
ATOM 10326 C C . TYR B 1 405 ? -9.125 6.617 6.68 1 97.44 405 TYR B C 1
ATOM 10328 O O . TYR B 1 405 ? -8.742 7.488 5.898 1 97.44 405 TYR B O 1
ATOM 10336 N N . PHE B 1 406 ? -10.133 6.789 7.531 1 97 406 PHE B N 1
ATOM 10337 C CA . PHE B 1 406 ? -10.938 8.008 7.477 1 97 406 PHE B CA 1
ATOM 10338 C C . PHE B 1 406 ? -10.25 9.133 8.234 1 97 406 PHE B C 1
ATOM 10340 O O . PHE B 1 406 ? -10.75 10.266 8.25 1 97 406 PHE B O 1
ATOM 10347 N N . GLU B 1 407 ? -9.148 8.859 8.914 1 96.75 407 GLU B N 1
ATOM 10348 C CA . GLU B 1 407 ? -8.312 9.906 9.484 1 96.75 407 GLU B CA 1
ATOM 10349 C C . GLU B 1 407 ? -7.875 10.906 8.414 1 96.75 407 GLU B C 1
ATOM 10351 O O . GLU B 1 407 ? -7.68 10.531 7.258 1 96.75 407 GLU B O 1
ATOM 10356 N N . HIS B 1 408 ? -7.699 12.086 8.688 1 95.88 408 HIS B N 1
ATOM 10357 C CA . HIS B 1 408 ? -7.746 13.211 7.758 1 95.88 408 HIS B CA 1
ATOM 10358 C C . HIS B 1 408 ? -6.484 13.273 6.906 1 95.88 408 HIS B C 1
ATOM 10360 O O . HIS B 1 408 ? -6.434 14.023 5.926 1 95.88 408 HIS B O 1
ATOM 10366 N N . THR B 1 409 ? -5.457 12.539 7.184 1 95.69 409 THR B N 1
ATOM 10367 C CA . THR B 1 409 ? -4.207 12.602 6.43 1 95.69 409 THR B CA 1
ATOM 10368 C C . THR B 1 409 ? -4.16 11.508 5.367 1 95.69 409 THR B C 1
ATOM 10370 O O . THR B 1 409 ? -3.93 10.336 5.68 1 95.69 409 THR B O 1
ATOM 10373 N N . TYR B 1 410 ? -4.188 11.914 4.07 1 93.69 410 TYR B N 1
ATOM 10374 C CA . TYR B 1 410 ? -4.254 10.922 3.004 1 93.69 410 TYR B CA 1
ATOM 10375 C C . TYR B 1 410 ? -2.926 10.836 2.262 1 93.69 410 TYR B C 1
ATOM 10377 O O . TYR B 1 410 ? -2.684 9.867 1.528 1 93.69 410 TYR B O 1
ATOM 10385 N N . GLY B 1 411 ? -2.082 11.773 2.459 1 92.75 411 GLY B N 1
ATOM 10386 C CA . GLY B 1 411 ? -0.816 11.797 1.742 1 92.75 411 GLY B CA 1
ATOM 10387 C C . GLY B 1 411 ? 0.252 12.617 2.441 1 92.75 411 GLY B C 1
ATOM 10388 O O . GLY B 1 411 ? 0.054 13.07 3.572 1 92.75 411 GLY B O 1
ATOM 10389 N N . SER B 1 412 ? 1.354 12.82 1.726 1 94.38 412 SER B N 1
ATOM 10390 C CA . SER B 1 412 ? 2.494 13.539 2.291 1 94.38 412 SER B CA 1
ATOM 10391 C C . SER B 1 412 ? 2.334 15.047 2.133 1 94.38 412 SER B C 1
ATOM 10393 O O . SER B 1 412 ? 1.467 15.508 1.39 1 94.38 412 SER B O 1
ATOM 10395 N N . ASN B 1 413 ? 3.174 15.758 2.826 1 92.44 413 ASN B N 1
ATOM 10396 C CA . ASN B 1 413 ? 3.211 17.219 2.713 1 92.44 413 ASN B CA 1
ATOM 10397 C C . ASN B 1 413 ? 3.715 17.656 1.343 1 92.44 413 ASN B C 1
ATOM 10399 O O . ASN B 1 413 ? 3.561 18.828 0.967 1 92.44 413 ASN B O 1
ATOM 10403 N N . GLU B 1 414 ? 4.23 16.734 0.534 1 88.44 414 GLU B N 1
ATOM 10404 C CA . GLU B 1 414 ? 4.789 17.109 -0.762 1 88.44 414 GLU B CA 1
ATOM 10405 C C . GLU B 1 414 ? 3.949 16.562 -1.907 1 88.44 414 GLU B C 1
ATOM 10407 O O . GLU B 1 414 ? 4.395 16.531 -3.057 1 88.44 414 GLU B O 1
ATOM 10412 N N . THR B 1 415 ? 2.805 16.141 -1.67 1 89.88 415 THR B N 1
ATOM 10413 C CA . THR B 1 415 ? 1.989 15.43 -2.643 1 89.88 415 THR B CA 1
ATOM 10414 C C . THR B 1 415 ? 1.759 16.281 -3.889 1 89.88 415 THR B C 1
ATOM 10416 O O . THR B 1 415 ? 1.733 15.758 -5.008 1 89.88 415 THR B O 1
ATOM 10419 N N . SER B 1 416 ? 1.595 17.578 -3.734 1 85.75 416 SER B N 1
ATOM 10420 C CA . SER B 1 416 ? 1.32 18.422 -4.887 1 85.75 416 SER B CA 1
ATOM 10421 C C . SER B 1 416 ? 2.605 18.797 -5.621 1 85.75 416 SER B C 1
ATOM 10423 O O . SER B 1 416 ? 2.609 18.922 -6.848 1 85.75 416 SER B O 1
ATOM 10425 N N . GLU B 1 417 ? 3.654 18.891 -4.855 1 82.44 417 GLU B N 1
ATOM 10426 C CA . GLU B 1 417 ? 4.922 19.312 -5.441 1 82.44 417 GLU B CA 1
ATOM 10427 C C . GLU B 1 417 ? 5.652 18.141 -6.078 1 82.44 417 GLU B C 1
ATOM 10429 O O . GLU B 1 417 ? 6.324 18.297 -7.098 1 82.44 417 GLU B O 1
ATOM 10434 N N . ALA B 1 418 ? 5.512 17 -5.492 1 87.75 418 ALA B N 1
ATOM 10435 C CA . ALA B 1 418 ? 6.207 15.805 -5.961 1 87.75 418 ALA B CA 1
ATOM 10436 C C . ALA B 1 418 ? 5.312 14.57 -5.863 1 87.75 418 ALA B C 1
ATOM 10438 O O . ALA B 1 418 ? 5.605 13.641 -5.109 1 87.75 418 ALA B O 1
ATOM 10439 N N . PRO B 1 419 ? 4.301 14.555 -6.711 1 89.56 419 PRO B N 1
ATOM 10440 C CA . PRO B 1 419 ? 3.273 13.516 -6.586 1 89.56 419 PRO B CA 1
ATOM 10441 C C . PRO B 1 419 ? 3.824 12.109 -6.809 1 89.56 419 PRO B C 1
ATOM 10443 O O . PRO B 1 419 ? 3.268 11.141 -6.293 1 89.56 419 PRO B O 1
ATOM 10446 N N . TYR B 1 420 ? 5.004 11.938 -7.492 1 90.38 420 TYR B N 1
ATOM 10447 C CA . TYR B 1 420 ? 5.5 10.602 -7.832 1 90.38 420 TYR B CA 1
ATOM 10448 C C . TYR B 1 420 ? 6.805 10.305 -7.105 1 90.38 420 TYR B C 1
ATOM 10450 O O . TYR B 1 420 ? 7.496 9.336 -7.426 1 90.38 420 TYR B O 1
ATOM 10458 N N . SER B 1 421 ? 7.113 11.211 -6.109 1 91.44 421 SER B N 1
ATOM 10459 C CA . SER B 1 421 ? 8.289 10.898 -5.312 1 91.44 421 SER B CA 1
ATOM 10460 C C . SER B 1 421 ? 8.109 9.594 -4.539 1 91.44 421 SER B C 1
ATOM 10462 O O . SER B 1 421 ? 6.98 9.219 -4.211 1 91.44 421 SER B O 1
ATOM 10464 N N . LEU B 1 422 ? 9.195 8.93 -4.27 1 94.12 422 LEU B N 1
ATOM 10465 C CA . LEU B 1 422 ? 9.133 7.691 -3.5 1 94.12 422 LEU B CA 1
ATOM 10466 C C . LEU B 1 422 ? 8.477 7.926 -2.143 1 94.12 422 LEU B C 1
ATOM 10468 O O . LEU B 1 422 ? 7.73 7.074 -1.656 1 94.12 422 LEU B O 1
ATOM 10472 N N . TYR B 1 423 ? 8.758 9.086 -1.592 1 93.5 423 TYR B N 1
ATOM 10473 C CA . TYR B 1 423 ? 8.203 9.453 -0.294 1 93.5 423 TYR B CA 1
ATOM 10474 C C . TYR B 1 423 ? 6.684 9.578 -0.364 1 93.5 423 TYR B C 1
ATOM 10476 O O . TYR B 1 423 ? 5.969 9 0.459 1 93.5 423 TYR B O 1
ATOM 10484 N N . THR B 1 424 ? 6.172 10.234 -1.347 1 94.44 424 THR B N 1
ATOM 10485 C CA . THR B 1 424 ? 4.734 10.414 -1.53 1 94.44 424 THR B CA 1
ATOM 10486 C C . THR B 1 424 ? 4.059 9.078 -1.83 1 94.44 424 THR B C 1
ATOM 10488 O O . THR B 1 424 ? 3.016 8.758 -1.252 1 94.44 424 THR B O 1
ATOM 10491 N N . GLN B 1 425 ? 4.691 8.289 -2.646 1 95.88 425 GLN B N 1
ATOM 10492 C CA . GLN B 1 425 ? 4.117 7.008 -3.023 1 95.88 425 GLN B CA 1
ATOM 10493 C C . GLN B 1 425 ? 4.07 6.055 -1.833 1 95.88 425 GLN B C 1
ATOM 10495 O O . GLN B 1 425 ? 3.121 5.281 -1.685 1 95.88 425 GLN B O 1
ATOM 10500 N N . GLY B 1 426 ? 5.098 6.125 -1.005 1 96.75 426 GLY B N 1
ATOM 10501 C CA . GLY B 1 426 ? 5.113 5.289 0.184 1 96.75 426 GLY B CA 1
ATOM 10502 C C . GLY B 1 426 ? 4.02 5.633 1.175 1 96.75 426 GLY B C 1
ATOM 10503 O O . GLY B 1 426 ? 3.414 4.746 1.777 1 96.75 426 GLY B O 1
ATOM 10504 N N . GLN B 1 427 ? 3.738 6.867 1.332 1 96.62 427 GLN B N 1
ATOM 10505 C CA . GLN B 1 427 ? 2.688 7.293 2.25 1 96.62 427 GLN B CA 1
ATOM 10506 C C . GLN B 1 427 ? 1.306 6.926 1.713 1 96.62 427 GLN B C 1
ATOM 10508 O O . GLN B 1 427 ? 0.443 6.473 2.467 1 96.62 427 GLN B O 1
ATOM 10513 N N . LEU B 1 428 ? 1.151 7.094 0.425 1 96.44 428 LEU B N 1
ATOM 10514 C CA . LEU B 1 428 ? -0.113 6.703 -0.188 1 96.44 428 LEU B CA 1
ATOM 10515 C C . LEU B 1 428 ? -0.342 5.199 -0.049 1 96.44 428 LEU B C 1
ATOM 10517 O O . LEU B 1 428 ? -1.459 4.762 0.236 1 96.44 428 LEU B O 1
ATOM 10521 N N . ASN B 1 429 ? 0.714 4.469 -0.24 1 96.75 429 ASN B N 1
ATOM 10522 C CA . ASN B 1 429 ? 0.611 3.02 -0.107 1 96.75 429 ASN B CA 1
ATOM 10523 C C . ASN B 1 429 ? 0.141 2.617 1.288 1 96.75 429 ASN B C 1
ATOM 10525 O O . ASN B 1 429 ? -0.704 1.731 1.432 1 96.75 429 ASN B O 1
ATOM 10529 N N . GLU B 1 430 ? 0.71 3.246 2.285 1 96.69 430 GLU B N 1
ATOM 10530 C CA . GLU B 1 430 ? 0.343 2.918 3.658 1 96.69 430 GLU B CA 1
ATOM 10531 C C . GLU B 1 430 ? -1.113 3.275 3.941 1 96.69 430 GLU B C 1
ATOM 10533 O O . GLU B 1 430 ? -1.849 2.482 4.531 1 96.69 430 GLU B O 1
ATOM 10538 N N . LYS B 1 431 ? -1.519 4.418 3.527 1 96.75 431 LYS B N 1
ATOM 10539 C CA . LYS B 1 431 ? -2.896 4.859 3.717 1 96.75 431 LYS B CA 1
ATOM 10540 C C . LYS B 1 431 ? -3.877 3.916 3.023 1 96.75 431 LYS B C 1
ATOM 10542 O O . LYS B 1 431 ? -4.906 3.551 3.596 1 96.75 431 LYS B O 1
ATOM 10547 N N . ASN B 1 432 ? -3.562 3.58 1.825 1 97.31 432 ASN B N 1
ATOM 10548 C CA . ASN B 1 432 ? -4.434 2.695 1.058 1 97.31 432 ASN B CA 1
ATOM 10549 C C . ASN B 1 432 ? -4.586 1.334 1.732 1 97.31 432 ASN B C 1
ATOM 10551 O O . ASN B 1 432 ? -5.629 0.693 1.619 1 97.31 432 ASN B O 1
ATOM 10555 N N . GLY B 1 433 ? -3.561 0.938 2.43 1 96.75 433 GLY B N 1
ATOM 10556 C CA . GLY B 1 433 ? -3.635 -0.316 3.162 1 96.75 433 GLY B CA 1
ATOM 10557 C C . GLY B 1 433 ? -4.758 -0.346 4.184 1 96.75 433 GLY B C 1
ATOM 10558 O O . GLY B 1 433 ? -5.336 -1.402 4.445 1 96.75 433 GLY B O 1
ATOM 10559 N N . PHE B 1 434 ? -5.168 0.788 4.676 1 97.12 434 PHE B N 1
ATOM 10560 C CA . PHE B 1 434 ? -6.23 0.878 5.672 1 97.12 434 PHE B CA 1
ATOM 10561 C C . PHE B 1 434 ? -7.602 0.762 5.012 1 97.12 434 PHE B C 1
ATOM 10563 O O . PHE B 1 434 ? -8.617 0.663 5.695 1 97.12 434 PHE B O 1
ATOM 10570 N N . ALA B 1 435 ? -7.625 0.751 3.721 1 97.94 435 ALA B N 1
ATOM 10571 C CA . ALA B 1 435 ? -8.867 0.51 2.992 1 97.94 435 ALA B CA 1
ATOM 10572 C C . ALA B 1 435 ? -8.93 -0.924 2.475 1 97.94 435 ALA B C 1
ATOM 10574 O O . ALA B 1 435 ? -9.914 -1.633 2.705 1 97.94 435 ALA B O 1
ATOM 10575 N N . TYR B 1 436 ? -7.859 -1.401 1.882 1 98 436 TYR B N 1
ATOM 10576 C CA . TYR B 1 436 ? -7.844 -2.693 1.204 1 98 436 TYR B CA 1
ATOM 10577 C C . TYR B 1 436 ? -7.867 -3.838 2.209 1 98 436 TYR B C 1
ATOM 10579 O O . TYR B 1 436 ? -8.586 -4.82 2.023 1 98 436 TYR B O 1
ATOM 10587 N N . ARG B 1 437 ? -7.18 -3.744 3.303 1 97.06 437 ARG B N 1
ATOM 10588 C CA . ARG B 1 437 ? -7.074 -4.836 4.266 1 97.06 437 ARG B CA 1
ATOM 10589 C C . ARG B 1 437 ? -8.43 -5.129 4.91 1 97.06 437 ARG B C 1
ATOM 10591 O O . ARG B 1 437 ? -8.852 -6.285 4.98 1 97.06 437 ARG B O 1
ATOM 10598 N N . PRO B 1 438 ? -9.094 -4.059 5.336 1 97.81 438 PRO B N 1
ATOM 10599 C CA . PRO B 1 438 ? -10.375 -4.387 5.949 1 97.81 438 PRO B CA 1
ATOM 10600 C C . PRO B 1 438 ? -11.359 -5.012 4.965 1 97.81 438 PRO B C 1
ATOM 10602 O O . PRO B 1 438 ? -12.18 -5.848 5.352 1 97.81 438 PRO B O 1
ATOM 10605 N N . TRP B 1 439 ? -11.281 -4.648 3.721 1 98 439 TRP B N 1
ATOM 10606 C CA . TRP B 1 439 ? -12.156 -5.262 2.73 1 98 439 TRP B CA 1
ATOM 10607 C C . TRP B 1 439 ? -11.844 -6.742 2.562 1 98 439 TRP B C 1
ATOM 10609 O O . TRP B 1 439 ? -12.742 -7.586 2.566 1 98 439 TRP B O 1
ATOM 10619 N N . GLU B 1 440 ? -10.609 -7.07 2.469 1 97.25 440 GLU B N 1
ATOM 10620 C CA . GLU B 1 440 ? -10.188 -8.461 2.334 1 97.25 440 GLU B CA 1
ATOM 10621 C C . GLU B 1 440 ? -10.539 -9.266 3.584 1 97.25 440 GLU B C 1
ATOM 10623 O O . GLU B 1 440 ? -11.008 -10.398 3.486 1 97.25 440 GLU B O 1
ATOM 10628 N N . ARG B 1 441 ? -10.352 -8.695 4.734 1 97.12 441 ARG B N 1
ATOM 10629 C CA . ARG B 1 441 ? -10.719 -9.328 6 1 97.12 441 ARG B CA 1
ATOM 10630 C C . ARG B 1 441 ? -12.227 -9.562 6.082 1 97.12 441 ARG B C 1
ATOM 10632 O O . ARG B 1 441 ? -12.664 -10.617 6.535 1 97.12 441 ARG B O 1
ATOM 10639 N N . GLY B 1 442 ? -12.898 -8.539 5.625 1 97.88 442 GLY B N 1
ATOM 10640 C CA . GLY B 1 442 ? -14.344 -8.656 5.645 1 97.88 442 GLY B CA 1
ATOM 10641 C C . GLY B 1 442 ? -14.867 -9.758 4.746 1 97.88 442 GLY B C 1
ATOM 10642 O O . GLY B 1 442 ? -15.727 -10.539 5.148 1 97.88 442 GLY B O 1
ATOM 10643 N N . LYS B 1 443 ? -14.344 -9.852 3.531 1 96.88 443 LYS B N 1
ATOM 10644 C CA . LYS B 1 443 ? -14.727 -10.922 2.613 1 96.88 443 LYS B CA 1
ATOM 10645 C C . LYS B 1 443 ? -14.445 -12.289 3.221 1 96.88 443 LYS B C 1
ATOM 10647 O O . LYS B 1 443 ? -15.297 -13.188 3.164 1 96.88 443 LYS B O 1
ATOM 10652 N N . TYR B 1 444 ? -13.297 -12.414 3.807 1 96.56 444 TYR B N 1
ATOM 10653 C CA . TYR B 1 444 ? -12.828 -13.672 4.375 1 96.56 444 TYR B CA 1
ATOM 10654 C C . TYR B 1 444 ? -13.695 -14.094 5.555 1 96.56 444 TYR B C 1
ATOM 10656 O O . TYR B 1 444 ? -14.156 -15.234 5.617 1 96.56 444 TYR B O 1
ATOM 10664 N N . LEU B 1 445 ? -13.977 -13.148 6.445 1 97.5 445 LEU B N 1
ATOM 10665 C CA . LEU B 1 445 ? -14.789 -13.422 7.625 1 97.5 445 LEU B CA 1
ATOM 10666 C C . LEU B 1 445 ? -16.219 -13.797 7.23 1 97.5 445 LEU B C 1
ATOM 10668 O O . LEU B 1 445 ? -16.781 -14.734 7.777 1 97.5 445 LEU B O 1
ATOM 10672 N N . LEU B 1 446 ? -16.766 -13.047 6.285 1 97.38 446 LEU B N 1
ATOM 10673 C CA . LEU B 1 446 ? -18.125 -13.328 5.84 1 97.38 446 LEU B CA 1
ATOM 10674 C C . LEU B 1 446 ? -18.219 -14.719 5.211 1 97.38 446 LEU B C 1
ATOM 10676 O O . LEU B 1 446 ? -19.188 -15.445 5.445 1 97.38 446 LEU B O 1
ATOM 10680 N N . ALA B 1 447 ? -17.266 -15.062 4.453 1 95.12 447 ALA B N 1
ATOM 10681 C CA . ALA B 1 447 ? -17.234 -16.391 3.836 1 95.12 447 ALA B CA 1
ATOM 10682 C C . ALA B 1 447 ? -17.172 -17.484 4.895 1 95.12 447 ALA B C 1
ATOM 10684 O O . ALA B 1 447 ? -17.828 -18.516 4.77 1 95.12 447 ALA B O 1
ATOM 10685 N N . GLN B 1 448 ? -16.406 -17.312 5.93 1 95.06 448 GLN B N 1
ATOM 10686 C CA . GLN B 1 448 ? -16.297 -18.281 7.012 1 95.06 448 GLN B CA 1
ATOM 10687 C C . GLN B 1 448 ? -17.625 -18.469 7.73 1 95.06 448 GLN B C 1
ATOM 10689 O O . GLN B 1 448 ? -18.031 -19.594 8.039 1 95.06 448 GLN B O 1
ATOM 10694 N N . LEU B 1 449 ? -18.266 -17.344 7.98 1 96.06 449 LEU B N 1
ATOM 10695 C CA . LEU B 1 449 ? -19.562 -17.422 8.648 1 96.06 449 LEU B CA 1
ATOM 10696 C C . LEU B 1 449 ? -20.562 -18.188 7.801 1 96.06 449 LEU B C 1
ATOM 10698 O O . LEU B 1 449 ? -21.297 -19.031 8.312 1 96.06 449 LEU B O 1
ATOM 10702 N N . ALA B 1 450 ? -20.594 -17.859 6.52 1 94.69 450 ALA B N 1
ATOM 10703 C CA . ALA B 1 450 ? -21.516 -18.516 5.613 1 94.69 450 ALA B CA 1
ATOM 10704 C C . ALA B 1 450 ? -21.25 -20.016 5.531 1 94.69 450 ALA B C 1
ATOM 10706 O O . ALA B 1 450 ? -22.172 -20.828 5.582 1 94.69 450 ALA B O 1
ATOM 10707 N N . ARG B 1 451 ? -20.062 -20.391 5.453 1 90.62 451 ARG B N 1
ATOM 10708 C CA . ARG B 1 451 ? -19.703 -21.812 5.375 1 90.62 451 ARG B CA 1
ATOM 10709 C C . ARG B 1 451 ? -20.031 -22.531 6.676 1 90.62 451 ARG B C 1
ATOM 10711 O O . ARG B 1 451 ? -20.516 -23.672 6.656 1 90.62 451 ARG B O 1
ATOM 10718 N N . ASN B 1 452 ? -19.719 -21.938 7.746 1 90.62 452 ASN B N 1
ATOM 10719 C CA . ASN B 1 452 ? -20.031 -22.531 9.039 1 90.62 452 ASN B CA 1
ATOM 10720 C C . ASN B 1 452 ? -21.516 -22.781 9.211 1 90.62 452 ASN B C 1
ATOM 10722 O O . ASN B 1 452 ? -21.922 -23.766 9.836 1 90.62 452 ASN B O 1
ATOM 10726 N N . LYS B 1 453 ? -22.219 -21.906 8.695 1 91.94 453 LYS B N 1
ATOM 10727 C CA . LYS B 1 453 ? -23.672 -22.016 8.859 1 91.94 453 LYS B CA 1
ATOM 10728 C C . LYS B 1 453 ? -24.25 -23.078 7.941 1 91.94 453 LYS B C 1
ATOM 10730 O O . LYS B 1 453 ? -25.156 -23.828 8.344 1 91.94 453 LYS B O 1
ATOM 10735 N N . PHE B 1 454 ? -23.75 -23.266 6.766 1 91.25 454 PHE B N 1
ATOM 10736 C CA . PHE B 1 454 ? -24.5 -24.031 5.773 1 91.25 454 PHE B CA 1
ATOM 10737 C C . PHE B 1 454 ? -23.719 -25.266 5.336 1 91.25 454 PHE B C 1
ATOM 10739 O O . PHE B 1 454 ? -24.266 -26.125 4.645 1 91.25 454 PHE B O 1
ATOM 10746 N N . ALA B 1 455 ? -22.516 -25.344 5.66 1 80.88 455 ALA B N 1
ATOM 10747 C CA . ALA B 1 455 ? -21.703 -26.438 5.152 1 80.88 455 ALA B CA 1
ATOM 10748 C C . ALA B 1 455 ? -22.281 -27.797 5.562 1 80.88 455 ALA B C 1
ATOM 10750 O O . ALA B 1 455 ? -22.172 -28.781 4.82 1 80.88 455 ALA B O 1
ATOM 10751 N N . GLN B 1 456 ? -22.875 -27.859 6.727 1 81.25 456 GLN B N 1
ATOM 10752 C CA . GLN B 1 456 ? -23.438 -29.125 7.211 1 81.25 456 GLN B CA 1
ATOM 10753 C C . GLN B 1 456 ? -24.953 -29.125 7.113 1 81.25 456 GLN B C 1
ATOM 10755 O O . GLN B 1 456 ? -25.609 -30 7.672 1 81.25 456 GLN B O 1
ATOM 10760 N N . ALA B 1 457 ? -25.438 -28.172 6.422 1 88.81 457 ALA B N 1
ATOM 10761 C CA . ALA B 1 457 ? -26.891 -28.109 6.227 1 88.81 457 ALA B CA 1
ATOM 10762 C C . ALA B 1 457 ? -27.328 -29.031 5.094 1 88.81 457 ALA B C 1
ATOM 10764 O O . ALA B 1 457 ? -26.5 -29.703 4.48 1 88.81 457 ALA B O 1
ATOM 10765 N N . ASP B 1 458 ? -28.656 -29.172 4.922 1 91.25 458 ASP B N 1
ATOM 10766 C CA . ASP B 1 458 ? -29.219 -29.953 3.816 1 91.25 458 ASP B CA 1
ATOM 10767 C C . ASP B 1 458 ? -28.734 -29.406 2.471 1 91.25 458 ASP B C 1
ATOM 10769 O O . ASP B 1 458 ? -28.5 -28.203 2.324 1 91.25 458 ASP B O 1
ATOM 10773 N N . ALA B 1 459 ? -28.625 -30.297 1.569 1 90.69 459 ALA B N 1
ATOM 10774 C CA . ALA B 1 459 ? -28.156 -29.922 0.238 1 90.69 459 ALA B CA 1
ATOM 10775 C C . ALA B 1 459 ? -29.062 -28.859 -0.389 1 90.69 459 ALA B C 1
ATOM 10777 O O . ALA B 1 459 ? -30.281 -28.922 -0.229 1 90.69 459 ALA B O 1
ATOM 10778 N N . GLY B 1 460 ? -28.422 -27.891 -1.071 1 91.94 460 GLY B N 1
ATOM 10779 C CA . GLY B 1 460 ? -29.156 -26.844 -1.754 1 91.94 460 GLY B CA 1
ATOM 10780 C C . GLY B 1 460 ? -28.375 -25.562 -1.908 1 91.94 460 GLY B C 1
ATOM 10781 O O . GLY B 1 460 ? -27.266 -25.453 -1.377 1 91.94 460 GLY B O 1
ATOM 10782 N N . LEU B 1 461 ? -28.906 -24.656 -2.723 1 94.5 461 LEU B N 1
ATOM 10783 C CA . LEU B 1 461 ? -28.375 -23.312 -2.91 1 94.5 461 LEU B CA 1
ATOM 10784 C C . LEU B 1 461 ? -28.969 -22.344 -1.892 1 94.5 461 LEU B C 1
ATOM 10786 O O . LEU B 1 461 ? -30.141 -21.984 -1.985 1 94.5 461 LEU B O 1
ATOM 10790 N N . TYR B 1 462 ? -28.125 -21.969 -0.958 1 96.12 462 TYR B N 1
ATOM 10791 C CA . TYR B 1 462 ? -28.578 -21.016 0.051 1 96.12 462 TYR B CA 1
ATOM 10792 C C . TYR B 1 462 ? -28.266 -19.594 -0.376 1 96.12 462 TYR B C 1
ATOM 10794 O O . TYR B 1 462 ? -27.125 -19.25 -0.678 1 96.12 462 TYR B O 1
ATOM 10802 N N . VAL B 1 463 ? -29.25 -18.766 -0.461 1 96.75 463 VAL B N 1
ATOM 10803 C CA . VAL B 1 463 ? -29.141 -17.328 -0.735 1 96.75 463 VAL B CA 1
ATOM 10804 C C . VAL B 1 463 ? -29.484 -16.531 0.521 1 96.75 463 VAL B C 1
ATOM 10806 O O . VAL B 1 463 ? -30.578 -16.672 1.072 1 96.75 463 VAL B O 1
ATOM 10809 N N . VAL B 1 464 ? -28.531 -15.711 0.94 1 97.75 464 VAL B N 1
ATOM 10810 C CA . VAL B 1 464 ? -28.703 -15.047 2.227 1 97.75 464 VAL B CA 1
ATOM 10811 C C . VAL B 1 464 ? -28.906 -13.547 2.01 1 97.75 464 VAL B C 1
ATOM 10813 O O . VAL B 1 464 ? -28.109 -12.891 1.336 1 97.75 464 VAL B O 1
ATOM 10816 N N . ASN B 1 465 ? -29.938 -12.984 2.514 1 97.88 465 ASN B N 1
ATOM 10817 C CA . ASN B 1 465 ? -30.109 -11.547 2.703 1 97.88 465 ASN B CA 1
ATOM 10818 C C . ASN B 1 465 ? -29.688 -11.109 4.105 1 97.88 465 ASN B C 1
ATOM 10820 O O . ASN B 1 465 ? -30.484 -11.195 5.047 1 97.88 465 ASN B O 1
ATOM 10824 N N . ALA B 1 466 ? -28.531 -10.609 4.148 1 98.06 466 ALA B N 1
ATOM 10825 C CA . ALA B 1 466 ? -27.984 -10.234 5.449 1 98.06 466 ALA B CA 1
ATOM 10826 C C . ALA B 1 466 ? -28.344 -8.797 5.801 1 98.06 466 ALA B C 1
ATOM 10828 O O . ALA B 1 466 ? -27.906 -8.273 6.832 1 98.06 466 ALA B O 1
ATOM 10829 N N . ALA B 1 467 ? -29.172 -8.133 4.977 1 97.62 467 ALA B N 1
ATOM 10830 C CA . ALA B 1 467 ? -29.562 -6.742 5.207 1 97.62 467 ALA B CA 1
ATOM 10831 C C . ALA B 1 467 ? -30.766 -6.66 6.133 1 97.62 467 ALA B C 1
ATOM 10833 O O . ALA B 1 467 ? -31.484 -7.648 6.328 1 97.62 467 ALA B O 1
ATOM 10834 N N . ASN B 1 468 ? -31.016 -5.488 6.672 1 96.94 468 ASN B N 1
ATOM 10835 C CA . ASN B 1 468 ? -32.125 -5.238 7.574 1 96.94 468 ASN B CA 1
ATOM 10836 C C . ASN B 1 468 ? -33.406 -4.863 6.805 1 96.94 468 ASN B C 1
ATOM 10838 O O . ASN B 1 468 ? -34.375 -4.379 7.391 1 96.94 468 ASN B O 1
ATOM 10842 N N . ALA B 1 469 ? -33.375 -5.066 5.531 1 96.69 469 ALA B N 1
ATOM 10843 C CA . ALA B 1 469 ? -34.531 -4.809 4.668 1 96.69 469 ALA B CA 1
ATOM 10844 C C . ALA B 1 469 ? -34.75 -5.961 3.691 1 96.69 469 ALA B C 1
ATOM 10846 O O . ALA B 1 469 ? -33.812 -6.719 3.393 1 96.69 469 ALA B O 1
ATOM 10847 N N . SER B 1 470 ? -36 -6.047 3.273 1 95.44 470 SER B N 1
ATOM 10848 C CA . SER B 1 470 ? -36.281 -7.035 2.242 1 95.44 470 SER B CA 1
ATOM 10849 C C . SER B 1 470 ? -35.562 -6.703 0.936 1 95.44 470 SER B C 1
ATOM 10851 O O . SER B 1 470 ? -35.281 -5.539 0.665 1 95.44 470 SER B O 1
ATOM 10853 N N . TYR B 1 471 ? -35.344 -7.691 0.199 1 94.88 471 TYR B N 1
ATOM 10854 C CA . TYR B 1 471 ? -34.562 -7.516 -1.03 1 94.88 471 TYR B CA 1
ATOM 10855 C C . TYR B 1 471 ? -35.344 -8.031 -2.236 1 94.88 471 TYR B C 1
ATOM 10857 O O . TYR B 1 471 ? -35.906 -9.125 -2.197 1 94.88 471 TYR B O 1
ATOM 10865 N N . THR B 1 472 ? -35.438 -7.246 -3.201 1 93.62 472 THR B N 1
ATOM 10866 C CA . THR B 1 472 ? -35.938 -7.594 -4.523 1 93.62 472 THR B CA 1
ATOM 10867 C C . THR B 1 472 ? -34.906 -7.27 -5.602 1 93.62 472 THR B C 1
ATOM 10869 O O . THR B 1 472 ? -34.438 -6.133 -5.699 1 93.62 472 THR B O 1
ATOM 10872 N N . GLY B 1 473 ? -34.531 -8.219 -6.324 1 92.5 473 GLY B N 1
ATOM 10873 C CA . GLY B 1 473 ? -33.531 -7.988 -7.367 1 92.5 473 GLY B CA 1
ATOM 10874 C C . GLY B 1 473 ? -32.844 -9.258 -7.82 1 92.5 473 GLY B C 1
ATOM 10875 O O . GLY B 1 473 ? -33.375 -10.359 -7.633 1 92.5 473 GLY B O 1
ATOM 10876 N N . TRP B 1 474 ? -31.766 -9.07 -8.414 1 92 474 TRP B N 1
ATOM 10877 C CA . TRP B 1 474 ? -31 -10.164 -9 1 92 474 TRP B CA 1
ATOM 10878 C C . TRP B 1 474 ? -30.141 -10.852 -7.953 1 92 474 TRP B C 1
ATOM 10880 O O . TRP B 1 474 ? -29.547 -10.195 -7.086 1 92 474 TRP B O 1
ATOM 10890 N N . VAL B 1 475 ? -30.109 -12.117 -8.016 1 93.31 475 VAL B N 1
ATOM 10891 C CA . VAL B 1 475 ? -29.125 -12.93 -7.332 1 93.31 475 VAL B CA 1
ATOM 10892 C C . VAL B 1 475 ? -28.078 -13.414 -8.328 1 93.31 475 VAL B C 1
ATOM 10894 O O . VAL B 1 475 ? -28.406 -14.062 -9.328 1 93.31 475 VAL B O 1
ATOM 10897 N N . LYS B 1 476 ? -26.891 -13.078 -8.031 1 88.88 476 LYS B N 1
ATOM 10898 C CA . LYS B 1 476 ? -25.812 -13.398 -8.953 1 88.88 476 LYS B CA 1
ATOM 10899 C C . LYS B 1 476 ? -25.078 -14.664 -8.508 1 88.88 476 LYS B C 1
ATOM 10901 O O . LYS B 1 476 ? -24.703 -14.789 -7.344 1 88.88 476 LYS B O 1
ATOM 10906 N N . LEU B 1 477 ? -24.922 -15.562 -9.453 1 88.38 477 LEU B N 1
ATOM 10907 C CA . LEU B 1 477 ? -24.219 -16.812 -9.195 1 88.38 477 LEU B CA 1
ATOM 10908 C C . LEU B 1 477 ? -22.953 -16.906 -10.047 1 88.38 477 LEU B C 1
ATOM 10910 O O . LEU B 1 477 ? -22.922 -16.453 -11.188 1 88.38 477 LEU B O 1
ATOM 10914 N N . ASP B 1 478 ? -22.031 -17.531 -9.477 1 81.38 478 ASP B N 1
ATOM 10915 C CA . ASP B 1 478 ? -20.828 -17.875 -10.227 1 81.38 478 ASP B CA 1
ATOM 10916 C C . ASP B 1 478 ? -20.984 -19.219 -10.945 1 81.38 478 ASP B C 1
ATOM 10918 O O . ASP B 1 478 ? -21.078 -20.266 -10.297 1 81.38 478 ASP B O 1
ATOM 10922 N N . VAL B 1 479 ? -20.938 -19.219 -12.242 1 80.62 479 VAL B N 1
ATOM 10923 C CA . VAL B 1 479 ? -21.234 -20.391 -13.062 1 80.62 479 VAL B CA 1
ATOM 10924 C C . VAL B 1 479 ? -20.109 -21.406 -12.93 1 80.62 479 VAL B C 1
ATOM 10926 O O . VAL B 1 479 ? -20.297 -22.594 -13.203 1 80.62 479 VAL B O 1
ATOM 10929 N N . THR B 1 480 ? -19 -20.875 -12.516 1 75.56 480 THR B N 1
ATOM 10930 C CA . THR B 1 480 ? -17.891 -21.812 -12.344 1 75.56 480 THR B CA 1
ATOM 10931 C C . THR B 1 480 ? -18.25 -22.891 -11.328 1 75.56 480 THR B C 1
ATOM 10933 O O . THR B 1 480 ? -17.812 -24.047 -11.453 1 75.56 480 THR B O 1
ATOM 10936 N N . GLY B 1 481 ? -19.094 -22.547 -10.445 1 77.56 481 GLY B N 1
ATOM 10937 C CA . GLY B 1 481 ? -19.531 -23.484 -9.422 1 77.56 481 GLY B CA 1
ATOM 10938 C C . GLY B 1 481 ? -20.469 -24.562 -9.945 1 77.56 481 GLY B C 1
ATOM 10939 O O . GLY B 1 481 ? -20.688 -25.578 -9.281 1 77.56 481 GLY B O 1
ATOM 10940 N N . PHE B 1 482 ? -20.891 -24.375 -11.234 1 80.69 482 PHE B N 1
ATOM 10941 C CA . PHE B 1 482 ? -21.828 -25.328 -11.812 1 80.69 482 PHE B CA 1
ATOM 10942 C C . PHE B 1 482 ? -21.094 -26.562 -12.344 1 80.69 482 PHE B C 1
ATOM 10944 O O . PHE B 1 482 ? -21.719 -27.578 -12.625 1 80.69 482 PHE B O 1
ATOM 10951 N N . ARG B 1 483 ? -19.797 -26.422 -12.445 1 79.44 483 ARG B N 1
ATOM 10952 C CA . ARG B 1 483 ? -18.953 -27.516 -12.914 1 79.44 483 ARG B CA 1
ATOM 10953 C C . ARG B 1 483 ? -19.484 -28.109 -14.211 1 79.44 483 ARG B C 1
ATOM 10955 O O . ARG B 1 483 ? -19.688 -29.328 -14.305 1 79.44 483 ARG B O 1
ATOM 10962 N N . GLU B 1 484 ? -19.922 -27.344 -15.156 1 75.38 484 GLU B N 1
ATOM 10963 C CA . GLU B 1 484 ? -20.281 -27.656 -16.531 1 75.38 484 GLU B CA 1
ATOM 10964 C C . GLU B 1 484 ? -21.719 -28.156 -16.641 1 75.38 484 GLU B C 1
ATOM 10966 O O . GLU B 1 484 ? -22.188 -28.5 -17.734 1 75.38 484 GLU B O 1
ATOM 10971 N N . VAL B 1 485 ? -22.359 -28.266 -15.461 1 84.81 485 VAL B N 1
ATOM 10972 C CA . VAL B 1 485 ? -23.781 -28.547 -15.547 1 84.81 485 VAL B CA 1
ATOM 10973 C C . VAL B 1 485 ? -24.516 -27.328 -16.078 1 84.81 485 VAL B C 1
ATOM 10975 O O . VAL B 1 485 ? -24.297 -26.203 -15.625 1 84.81 485 VAL B O 1
ATOM 10978 N N . ASP B 1 486 ? -25.328 -27.562 -17.016 1 88.62 486 ASP B N 1
ATOM 10979 C CA . ASP B 1 486 ? -26.047 -26.469 -17.641 1 88.62 486 ASP B CA 1
ATOM 10980 C C . ASP B 1 486 ? -27.391 -26.219 -16.938 1 88.62 486 ASP B C 1
ATOM 10982 O O . ASP B 1 486 ? -28.453 -26.484 -17.5 1 88.62 486 ASP B O 1
ATOM 10986 N N . TYR B 1 487 ? -27.297 -25.703 -15.828 1 91.56 487 TYR B N 1
ATOM 10987 C CA . TYR B 1 487 ? -28.5 -25.344 -15.094 1 91.56 487 TYR B CA 1
ATOM 10988 C C . TYR B 1 487 ? -29.297 -24.266 -15.836 1 91.56 487 TYR B C 1
ATOM 10990 O O . TYR B 1 487 ? -28.703 -23.344 -16.391 1 91.56 487 TYR B O 1
ATOM 10998 N N . LYS B 1 488 ? -30.594 -24.484 -15.836 1 92.38 488 LYS B N 1
ATOM 10999 C CA . LYS B 1 488 ? -31.453 -23.578 -16.594 1 92.38 488 LYS B CA 1
ATOM 11000 C C . LYS B 1 488 ? -32.406 -22.828 -15.656 1 92.38 488 LYS B C 1
ATOM 11002 O O . LYS B 1 488 ? -32.969 -21.812 -16.031 1 92.38 488 LYS B O 1
ATOM 11007 N N . SER B 1 489 ? -32.562 -23.359 -14.508 1 93.75 489 SER B N 1
ATOM 11008 C CA . SER B 1 489 ? -33.5 -22.734 -13.586 1 93.75 489 SER B CA 1
ATOM 11009 C C . SER B 1 489 ? -33.125 -23 -12.133 1 93.75 489 SER B C 1
ATOM 11011 O O . SER B 1 489 ? -32.25 -23.812 -11.867 1 93.75 489 SER B O 1
ATOM 11013 N N . VAL B 1 490 ? -33.781 -22.266 -11.266 1 95.25 490 VAL B N 1
ATOM 11014 C CA . VAL B 1 490 ? -33.656 -22.438 -9.828 1 95.25 490 VAL B CA 1
ATOM 11015 C C . VAL B 1 490 ? -35.062 -22.625 -9.211 1 95.25 490 VAL B C 1
ATOM 11017 O O . VAL B 1 490 ? -36 -21.938 -9.609 1 95.25 490 VAL B O 1
ATOM 11020 N N . ARG B 1 491 ? -35.156 -23.578 -8.32 1 95.31 491 ARG B N 1
ATOM 11021 C CA . ARG B 1 491 ? -36.438 -23.844 -7.652 1 95.31 491 ARG B CA 1
ATOM 11022 C C . ARG B 1 491 ? -36.344 -23.516 -6.164 1 95.31 491 ARG B C 1
ATOM 11024 O O . ARG B 1 491 ? -35.438 -24 -5.469 1 95.31 491 ARG B O 1
ATOM 11031 N N . ASN B 1 492 ? -37.219 -22.672 -5.785 1 95.12 492 ASN B N 1
ATOM 11032 C CA . ASN B 1 492 ? -37.344 -22.406 -4.352 1 95.12 492 ASN B CA 1
ATOM 11033 C C . ASN B 1 492 ? -37.875 -23.641 -3.607 1 95.12 492 ASN B C 1
ATOM 11035 O O . ASN B 1 492 ? -39 -24.078 -3.846 1 95.12 492 ASN B O 1
ATOM 11039 N N . LEU B 1 493 ? -37.156 -24.109 -2.711 1 95 493 LEU B N 1
ATOM 11040 C CA . LEU B 1 493 ? -37.469 -25.375 -2.055 1 95 493 LEU B CA 1
ATOM 11041 C C . LEU B 1 493 ? -38.5 -25.141 -0.931 1 95 493 LEU B C 1
ATOM 11043 O O . LEU B 1 493 ? -39.094 -26.094 -0.422 1 95 493 LEU B O 1
ATOM 11047 N N . GLU B 1 494 ? -38.688 -23.938 -0.546 1 91.44 494 GLU B N 1
ATOM 11048 C CA . GLU B 1 494 ? -39.656 -23.641 0.497 1 91.44 494 GLU B CA 1
ATOM 11049 C C . GLU B 1 494 ? -41.062 -23.547 -0.075 1 91.44 494 GLU B C 1
ATOM 11051 O O . GLU B 1 494 ? -42 -24.047 0.532 1 91.44 494 GLU B O 1
ATOM 11056 N N . ASN B 1 495 ? -41.219 -22.906 -1.192 1 90.19 495 ASN B N 1
ATOM 11057 C CA . ASN B 1 495 ? -42.562 -22.719 -1.727 1 90.19 495 ASN B CA 1
ATOM 11058 C C . ASN B 1 495 ? -42.719 -23.453 -3.057 1 90.19 495 ASN B C 1
ATOM 11060 O O . ASN B 1 495 ? -43.812 -23.438 -3.629 1 90.19 495 ASN B O 1
ATOM 11064 N N . GLY B 1 496 ? -41.688 -24 -3.602 1 89.25 496 GLY B N 1
ATOM 11065 C CA . GLY B 1 496 ? -41.75 -24.844 -4.789 1 89.25 496 GLY B CA 1
ATOM 11066 C C . GLY B 1 496 ? -41.719 -24.047 -6.082 1 89.25 496 GLY B C 1
ATOM 11067 O O . GLY B 1 496 ? -41.625 -24.625 -7.168 1 89.25 496 GLY B O 1
ATOM 11068 N N . LYS B 1 497 ? -41.656 -22.75 -6.027 1 87.94 497 LYS B N 1
ATOM 11069 C CA . LYS B 1 497 ? -41.625 -21.922 -7.227 1 87.94 497 LYS B CA 1
ATOM 11070 C C . LYS B 1 497 ? -40.281 -21.984 -7.938 1 87.94 497 LYS B C 1
ATOM 11072 O O . LYS B 1 497 ? -39.25 -21.984 -7.285 1 87.94 497 LYS B O 1
ATOM 11077 N N . SER B 1 498 ? -40.344 -22.016 -9.25 1 92 498 SER B N 1
ATOM 11078 C CA . SER B 1 498 ? -39.125 -22.062 -10.055 1 92 498 SER B CA 1
ATOM 11079 C C . SER B 1 498 ? -38.906 -20.75 -10.789 1 92 498 SER B C 1
ATOM 11081 O O . SER B 1 498 ? -39.844 -20.078 -11.188 1 92 498 SER B O 1
ATOM 11083 N N . TYR B 1 499 ? -37.688 -20.375 -10.883 1 90.5 499 TYR B N 1
ATOM 11084 C CA . TYR B 1 499 ? -37.25 -19.172 -11.57 1 90.5 499 TYR B CA 1
ATOM 11085 C C . TYR B 1 499 ? -36.25 -19.5 -12.68 1 90.5 499 TYR B C 1
ATOM 11087 O O . TYR B 1 499 ? -35.406 -20.375 -12.508 1 90.5 499 TYR B O 1
ATOM 11095 N N . PRO B 1 500 ? -36.406 -18.875 -13.844 1 91.88 500 PRO B N 1
ATOM 11096 C CA . PRO B 1 500 ? -35.406 -19.094 -14.875 1 91.88 500 PRO B CA 1
ATOM 11097 C C . PRO B 1 500 ? -34.031 -18.547 -14.477 1 91.88 500 PRO B C 1
ATOM 11099 O O . PRO B 1 500 ? -33.938 -17.516 -13.812 1 91.88 500 PRO B O 1
ATOM 11102 N N . LEU B 1 501 ? -33.031 -19.234 -14.844 1 91.44 501 LEU B N 1
ATOM 11103 C CA . LEU B 1 501 ? -31.656 -18.797 -14.68 1 91.44 501 LEU B CA 1
ATOM 11104 C C . LEU B 1 501 ? -31.141 -18.141 -15.961 1 91.44 501 LEU B C 1
ATOM 11106 O O . LEU B 1 501 ? -31.141 -18.766 -17.016 1 91.44 501 LEU B O 1
ATOM 11110 N N . PHE B 1 502 ? -30.797 -16.844 -15.766 1 85.44 502 PHE B N 1
ATOM 11111 C CA . PHE B 1 502 ? -30.266 -16.094 -16.891 1 85.44 502 PHE B CA 1
ATOM 11112 C C . PHE B 1 502 ? -28.75 -16.156 -16.938 1 85.44 502 PHE B C 1
ATOM 11114 O O . PHE B 1 502 ? -28.078 -16.047 -15.906 1 85.44 502 PHE B O 1
ATOM 11121 N N . LYS B 1 503 ? -28.25 -16.641 -17.906 1 76.31 503 LYS B N 1
ATOM 11122 C CA . LYS B 1 503 ? -26.797 -16.688 -18.047 1 76.31 503 LYS B CA 1
ATOM 11123 C C . LYS B 1 503 ? -26.312 -15.633 -19.031 1 76.31 503 LYS B C 1
ATOM 11125 O O . LYS B 1 503 ? -26.938 -15.398 -20.062 1 76.31 503 LYS B O 1
ATOM 11130 N N . GLU B 1 504 ? -25.891 -14.703 -18.516 1 58.66 504 GLU B N 1
ATOM 11131 C CA . GLU B 1 504 ? -25.281 -13.766 -19.453 1 58.66 504 GLU B CA 1
ATOM 11132 C C . GLU B 1 504 ? -24.156 -14.422 -20.234 1 58.66 504 GLU B C 1
ATOM 11134 O O . GLU B 1 504 ? -23.188 -14.914 -19.641 1 58.66 504 GLU B O 1
ATOM 11139 N N . GLY B 1 505 ? -24.578 -15.406 -21.062 1 48.75 505 GLY B N 1
ATOM 11140 C CA . GLY B 1 505 ? -23.531 -15.891 -21.938 1 48.75 505 GLY B CA 1
ATOM 11141 C C . GLY B 1 505 ? -22.328 -14.969 -22 1 48.75 505 GLY B C 1
ATOM 11142 O O . GLY B 1 505 ? -21.328 -15.297 -22.625 1 48.75 505 GLY B O 1
ATOM 11143 N N . ASP B 1 506 ? -22.5 -13.656 -21.812 1 47.28 506 ASP B N 1
ATOM 11144 C CA . ASP B 1 506 ? -21.734 -12.789 -22.703 1 47.28 506 ASP B CA 1
ATOM 11145 C C . ASP B 1 506 ? -20.312 -12.602 -22.172 1 47.28 506 ASP B C 1
ATOM 11147 O O . ASP B 1 506 ? -19.953 -13.148 -21.125 1 47.28 506 ASP B O 1
ATOM 11151 N N . TYR B 1 507 ? -19.953 -11.25 -22.375 1 48.06 507 TYR B N 1
ATOM 11152 C CA . TYR B 1 507 ? -18.609 -10.734 -22.594 1 48.06 507 TYR B CA 1
ATOM 11153 C C . TYR B 1 507 ? -17.984 -10.273 -21.281 1 48.06 507 TYR B C 1
ATOM 11155 O O . TYR B 1 507 ? -18.672 -9.805 -20.375 1 48.06 507 TYR B O 1
ATOM 11163 N N . VAL B 1 508 ? -17.266 -11.055 -20.781 1 52.41 508 VAL B N 1
ATOM 11164 C CA . VAL B 1 508 ? -16.359 -10.406 -19.844 1 52.41 508 VAL B CA 1
ATOM 11165 C C . VAL B 1 508 ? -15.5 -9.375 -20.578 1 52.41 508 VAL B C 1
ATOM 11167 O O . VAL B 1 508 ? -15.062 -9.617 -21.703 1 52.41 508 VAL B O 1
ATOM 11170 N N . TRP B 1 509 ? -15.594 -8.227 -19.938 1 54.22 509 TRP B N 1
ATOM 11171 C CA . TRP B 1 509 ? -14.766 -7.203 -20.562 1 54.22 509 TRP B CA 1
ATOM 11172 C C . TRP B 1 509 ? -13.305 -7.379 -20.172 1 54.22 509 TRP B C 1
ATOM 11174 O O . TRP B 1 509 ? -12.984 -7.605 -19 1 54.22 509 TRP B O 1
ATOM 11184 N N . ARG B 1 510 ? -12.609 -7.676 -21.172 1 56.59 510 ARG B N 1
ATOM 11185 C CA . ARG B 1 510 ? -11.164 -7.754 -20.984 1 56.59 510 ARG B CA 1
ATOM 11186 C C . ARG B 1 510 ? -10.445 -6.664 -21.766 1 56.59 510 ARG B C 1
ATOM 11188 O O . ARG B 1 510 ? -10.914 -6.246 -22.828 1 56.59 510 ARG B O 1
ATOM 11195 N N . TRP B 1 511 ? -9.516 -6.129 -21.156 1 58.47 511 TRP B N 1
ATOM 11196 C CA . TRP B 1 511 ? -8.656 -5.199 -21.891 1 58.47 511 TRP B CA 1
ATOM 11197 C C . TRP B 1 511 ? -7.914 -5.906 -23.016 1 58.47 511 TRP B C 1
ATOM 11199 O O . TRP B 1 511 ? -7.441 -7.031 -22.844 1 58.47 511 TRP B O 1
ATOM 11209 N N . VAL B 1 512 ? -8.047 -5.34 -24.266 1 56.09 512 VAL B N 1
ATOM 11210 C CA . VAL B 1 512 ? -7.301 -5.816 -25.422 1 56.09 512 VAL B CA 1
ATOM 11211 C C . VAL B 1 512 ? -6.426 -4.695 -25.969 1 56.09 512 VAL B C 1
ATOM 11213 O O . VAL B 1 512 ? -6.758 -3.516 -25.844 1 56.09 512 VAL B O 1
ATOM 11216 N N . VAL B 1 513 ? -5.273 -4.965 -26.359 1 54.41 513 VAL B N 1
ATOM 11217 C CA . VAL B 1 513 ? -4.348 -4.039 -27.016 1 54.41 513 VAL B CA 1
ATOM 11218 C C . VAL B 1 513 ? -4.316 -4.309 -28.516 1 54.41 513 VAL B C 1
ATOM 11220 O O . VAL B 1 513 ? -4.07 -5.441 -28.938 1 54.41 513 VAL B O 1
ATOM 11223 N N . ASP B 1 514 ? -4.73 -3.26 -29.281 1 55.53 514 ASP B N 1
ATOM 11224 C CA . ASP B 1 514 ? -4.742 -3.467 -30.719 1 55.53 514 ASP B CA 1
ATOM 11225 C C . ASP B 1 514 ? -3.346 -3.291 -31.312 1 55.53 514 ASP B C 1
ATOM 11227 O O . ASP B 1 514 ? -2.375 -3.098 -30.578 1 55.53 514 ASP B O 1
ATOM 11231 N N . GLU B 1 515 ? -3.303 -3.484 -32.594 1 54.88 515 GLU B N 1
ATOM 11232 C CA . GLU B 1 515 ? -2.035 -3.463 -33.312 1 54.88 515 GLU B CA 1
ATOM 11233 C C . GLU B 1 515 ? -1.343 -2.111 -33.156 1 54.88 515 GLU B C 1
ATOM 11235 O O . GLU B 1 515 ? -0.122 -2.016 -33.312 1 54.88 515 GLU B O 1
ATOM 11240 N N . ASN B 1 516 ? -2.223 -1.124 -32.844 1 53.47 516 ASN B N 1
ATOM 11241 C CA . ASN B 1 516 ? -1.667 0.218 -32.688 1 53.47 516 ASN B CA 1
ATOM 11242 C C . ASN B 1 516 ? -1.428 0.565 -31.234 1 53.47 516 ASN B C 1
ATOM 11244 O O . ASN B 1 516 ? -1.29 1.739 -30.875 1 53.47 516 ASN B O 1
ATOM 11248 N N . LEU B 1 517 ? -1.503 -0.451 -30.5 1 54.94 517 LEU B N 1
ATOM 11249 C CA . LEU B 1 517 ? -1.223 -0.34 -29.062 1 54.94 517 LEU B CA 1
ATOM 11250 C C . LEU B 1 517 ? -2.316 0.45 -28.359 1 54.94 517 LEU B C 1
ATOM 11252 O O . LEU B 1 517 ? -2.094 0.993 -27.281 1 54.94 517 LEU B O 1
ATOM 11256 N N . ASN B 1 518 ? -3.428 0.48 -29.125 1 57.34 518 ASN B N 1
ATOM 11257 C CA . ASN B 1 518 ? -4.586 1.053 -28.438 1 57.34 518 ASN B CA 1
ATOM 11258 C C . ASN B 1 518 ? -5.258 0.035 -27.531 1 57.34 518 ASN B C 1
ATOM 11260 O O . ASN B 1 518 ? -5.348 -1.146 -27.859 1 57.34 518 ASN B O 1
ATOM 11264 N N . THR B 1 519 ? -5.469 0.521 -26.344 1 60.34 519 THR B N 1
ATOM 11265 C CA . THR B 1 519 ? -6.145 -0.349 -25.391 1 60.34 519 THR B CA 1
ATOM 11266 C C . THR B 1 519 ? -7.656 -0.139 -25.438 1 60.34 519 THR B C 1
ATOM 11268 O O . THR B 1 519 ? -8.125 0.997 -25.531 1 60.34 519 THR B O 1
ATOM 11271 N N . SER B 1 520 ? -8.328 -1.266 -25.719 1 62.06 520 SER B N 1
ATOM 11272 C CA . SER B 1 520 ? -9.781 -1.235 -25.656 1 62.06 520 SER B CA 1
ATOM 11273 C C . SER B 1 520 ? -10.328 -2.406 -24.844 1 62.06 520 SER B C 1
ATOM 11275 O O . SER B 1 520 ? -9.57 -3.295 -24.453 1 62.06 520 SER B O 1
ATOM 11277 N N . ARG B 1 521 ? -11.578 -2.238 -24.453 1 62.47 521 ARG B N 1
ATOM 11278 C CA . ARG B 1 521 ? -12.234 -3.355 -23.781 1 62.47 521 ARG B CA 1
ATOM 11279 C C . ARG B 1 521 ? -13.102 -4.145 -24.766 1 62.47 521 ARG B C 1
ATOM 11281 O O . ARG B 1 521 ? -13.781 -3.559 -25.609 1 62.47 521 ARG B O 1
ATOM 11288 N N . GLU B 1 522 ? -12.758 -5.453 -24.812 1 56.09 522 GLU B N 1
ATOM 11289 C CA . GLU B 1 522 ? -13.609 -6.301 -25.641 1 56.09 522 GLU B CA 1
ATOM 11290 C C . GLU B 1 522 ? -14.438 -7.25 -24.781 1 56.09 522 GLU B C 1
ATOM 11292 O O . GLU B 1 522 ? -13.969 -7.719 -23.734 1 56.09 522 GLU B O 1
ATOM 11297 N N . ALA B 1 523 ? -15.68 -7.246 -25.141 1 54.62 523 ALA B N 1
ATOM 11298 C CA . ALA B 1 523 ? -16.562 -8.227 -24.516 1 54.62 523 ALA B CA 1
ATOM 11299 C C . ALA B 1 523 ? -16.219 -9.641 -24.984 1 54.62 523 ALA B C 1
ATOM 11301 O O . ALA B 1 523 ? -16.234 -9.93 -26.172 1 54.62 523 ALA B O 1
ATOM 11302 N N . ILE B 1 524 ? -15.586 -10.445 -24.281 1 50.91 524 ILE B N 1
ATOM 11303 C CA . ILE B 1 524 ? -15.344 -11.828 -24.672 1 50.91 524 ILE B CA 1
ATOM 11304 C C . ILE B 1 524 ? -16.422 -12.734 -24.078 1 50.91 524 ILE B C 1
ATOM 11306 O O . ILE B 1 524 ? -16.906 -12.477 -22.969 1 50.91 524 ILE B O 1
ATOM 11310 N N . PRO B 1 525 ? -16.906 -13.68 -25.031 1 48.66 525 PRO B N 1
ATOM 11311 C CA . PRO B 1 525 ? -17.828 -14.656 -24.453 1 48.66 525 PRO B CA 1
ATOM 11312 C C . PRO B 1 525 ? -17.25 -15.344 -23.219 1 48.66 525 PRO B C 1
ATOM 11314 O O . PRO B 1 525 ? -16.047 -15.609 -23.156 1 48.66 525 PRO B O 1
ATOM 11317 N N . GLY B 1 526 ? -17.922 -15.5 -22.141 1 52.56 526 GLY B N 1
ATOM 11318 C CA . GLY B 1 526 ? -17.359 -16.25 -21.031 1 52.56 526 GLY B CA 1
ATOM 11319 C C . GLY B 1 526 ? -17.75 -15.688 -19.672 1 52.56 526 GLY B C 1
ATOM 11320 O O . GLY B 1 526 ? -17.031 -15.867 -18.688 1 52.56 526 GLY B O 1
ATOM 11321 N N . GLY B 1 527 ? -18.812 -15 -19.859 1 56.88 527 GLY B N 1
ATOM 11322 C CA . GLY B 1 527 ? -19.234 -14.484 -18.578 1 56.88 527 GLY B CA 1
ATOM 11323 C C . GLY B 1 527 ? -19.531 -15.578 -17.562 1 56.88 527 GLY B C 1
ATOM 11324 O O . GLY B 1 527 ? -20.094 -16.609 -17.906 1 56.88 527 GLY B O 1
ATOM 11325 N N . THR B 1 528 ? -18.719 -15.641 -16.5 1 67.81 528 THR B N 1
ATOM 11326 C CA . THR B 1 528 ? -18.797 -16.672 -15.461 1 67.81 528 THR B CA 1
ATOM 11327 C C . THR B 1 528 ? -19.875 -16.344 -14.445 1 67.81 528 THR B C 1
ATOM 11329 O O . THR B 1 528 ? -19.766 -16.719 -13.273 1 67.81 528 THR B O 1
ATOM 11332 N N . GLU B 1 529 ? -20.984 -15.57 -15.055 1 80.44 529 GLU B N 1
ATOM 11333 C CA . GLU B 1 529 ? -22.016 -15.227 -14.07 1 80.44 529 GLU B CA 1
ATOM 11334 C C . GLU B 1 529 ? -23.391 -15.648 -14.547 1 80.44 529 GLU B C 1
ATOM 11336 O O . GLU B 1 529 ? -23.688 -15.602 -15.75 1 80.44 529 GLU B O 1
ATOM 11341 N N . ALA B 1 530 ? -24.188 -16.094 -13.695 1 87.25 530 ALA B N 1
ATOM 11342 C CA . ALA B 1 530 ? -25.609 -16.359 -13.883 1 87.25 530 ALA B CA 1
ATOM 11343 C C . ALA B 1 530 ? -26.453 -15.586 -12.867 1 87.25 530 ALA B C 1
ATOM 11345 O O . ALA B 1 530 ? -25.953 -15.211 -11.805 1 87.25 530 ALA B O 1
ATOM 11346 N N . TRP B 1 531 ? -27.703 -15.297 -13.289 1 91 531 TRP B N 1
ATOM 11347 C CA . TRP B 1 531 ? -28.562 -14.484 -12.43 1 91 531 TRP B CA 1
ATOM 11348 C C . TRP B 1 531 ? -29.984 -15.047 -12.383 1 91 531 TRP B C 1
ATOM 11350 O O . TRP B 1 531 ? -30.469 -15.602 -13.367 1 91 531 TRP B O 1
ATOM 11360 N N . PHE B 1 532 ? -30.562 -14.953 -11.344 1 92.25 532 PHE B N 1
ATOM 11361 C CA . PHE B 1 532 ? -32 -15.164 -11.242 1 92.25 532 PHE B CA 1
ATOM 11362 C C . PHE B 1 532 ? -32.625 -14.125 -10.328 1 92.25 532 PHE B C 1
ATOM 11364 O O . PHE B 1 532 ? -31.938 -13.438 -9.586 1 92.25 532 PHE B O 1
ATOM 11371 N N . TRP B 1 533 ? -33.906 -13.93 -10.492 1 92.44 533 TRP B N 1
ATOM 11372 C CA . TRP B 1 533 ? -34.625 -12.844 -9.828 1 92.44 533 TRP B CA 1
ATOM 11373 C C . TRP B 1 533 ? -35.344 -13.344 -8.57 1 92.44 533 TRP B C 1
ATOM 11375 O O . TRP B 1 533 ? -35.906 -14.43 -8.562 1 92.44 533 TRP B O 1
ATOM 11385 N N . VAL B 1 534 ? -35.219 -12.641 -7.484 1 92.5 534 VAL B N 1
ATOM 11386 C CA . VAL B 1 534 ? -36 -12.906 -6.281 1 92.5 534 VAL B CA 1
ATOM 11387 C C . VAL B 1 534 ? -36.875 -11.688 -5.938 1 92.5 534 VAL B C 1
ATOM 11389 O O . VAL B 1 534 ? -36.438 -10.547 -6.172 1 92.5 534 VAL B O 1
ATOM 11392 N N . SER B 1 535 ? -38 -11.945 -5.355 1 90.88 535 SER B N 1
ATOM 11393 C CA . SER B 1 535 ? -38.906 -10.891 -4.934 1 90.88 535 SER B CA 1
ATOM 11394 C C . SER B 1 535 ? -39.156 -10.945 -3.428 1 90.88 535 SER B C 1
ATOM 11396 O O . SER B 1 535 ? -39.5 -11.992 -2.891 1 90.88 535 SER B O 1
ATOM 11398 N N . ASP B 1 536 ? -38.844 -9.844 -2.793 1 92.5 536 ASP B N 1
ATOM 11399 C CA . ASP B 1 536 ? -39.219 -9.602 -1.396 1 92.5 536 ASP B CA 1
ATOM 11400 C C . ASP B 1 536 ? -38.594 -10.656 -0.483 1 92.5 536 ASP B C 1
ATOM 11402 O O . ASP B 1 536 ? -39.281 -11.258 0.344 1 92.5 536 ASP B O 1
ATOM 11406 N N . MET B 1 537 ? -37.438 -10.953 -0.751 1 94.56 537 MET B N 1
ATOM 11407 C CA . MET B 1 537 ? -36.75 -11.82 0.189 1 94.56 537 MET B CA 1
ATOM 11408 C C . MET B 1 537 ? -36.625 -11.156 1.557 1 94.56 537 MET B C 1
ATOM 11410 O O . MET B 1 537 ? -36.094 -10.055 1.672 1 94.56 537 MET B O 1
ATOM 11414 N N . PRO B 1 538 ? -37.062 -11.773 2.596 1 96.44 538 PRO B N 1
ATOM 11415 C CA . PRO B 1 538 ? -37.125 -11.117 3.902 1 96.44 538 PRO B CA 1
ATOM 11416 C C . PRO B 1 538 ? -35.781 -10.703 4.445 1 96.44 538 PRO B C 1
ATOM 11418 O O . PRO B 1 538 ? -34.75 -11.32 4.105 1 96.44 538 PRO B O 1
ATOM 11421 N N . ALA B 1 539 ? -35.781 -9.711 5.289 1 97.56 539 ALA B N 1
ATOM 11422 C CA . ALA B 1 539 ? -34.594 -9.219 5.965 1 97.56 539 ALA B CA 1
ATOM 11423 C C . ALA B 1 539 ? -34 -10.289 6.879 1 97.56 539 ALA B C 1
ATOM 11425 O O . ALA B 1 539 ? -34.75 -11.039 7.523 1 97.56 539 ALA B O 1
ATOM 11426 N N . ASN B 1 540 ? -32.688 -10.336 6.887 1 97.94 540 ASN B N 1
ATOM 11427 C CA . ASN B 1 540 ? -31.969 -11.203 7.801 1 97.94 540 ASN B CA 1
ATOM 11428 C C . ASN B 1 540 ? -32.469 -12.648 7.719 1 97.94 540 ASN B C 1
ATOM 11430 O O . ASN B 1 540 ? -32.781 -13.258 8.734 1 97.94 540 ASN B O 1
ATOM 11434 N N . SER B 1 541 ? -32.469 -13.086 6.496 1 97.5 541 SER B N 1
ATOM 11435 C CA . SER B 1 541 ? -32.969 -14.43 6.25 1 97.5 541 SER B CA 1
ATOM 11436 C C . SER B 1 541 ? -32.188 -15.125 5.137 1 97.5 541 SER B C 1
ATOM 11438 O O . SER B 1 541 ? -31.297 -14.531 4.531 1 97.5 541 SER B O 1
ATOM 11440 N N . PHE B 1 542 ? -32.469 -16.359 5.047 1 97.56 542 PHE B N 1
ATOM 11441 C CA . PHE B 1 542 ? -31.969 -17.078 3.893 1 97.56 542 PHE B CA 1
ATOM 11442 C C . PHE B 1 542 ? -33.062 -17.922 3.25 1 97.56 542 PHE B C 1
ATOM 11444 O O . PHE B 1 542 ? -34.062 -18.234 3.893 1 97.56 542 PHE B O 1
ATOM 11451 N N . THR B 1 543 ? -32.906 -18.172 2.023 1 96.88 543 THR B N 1
ATOM 11452 C CA . THR B 1 543 ? -33.781 -19.047 1.258 1 96.88 543 THR B CA 1
ATOM 11453 C C . THR B 1 543 ? -33 -20.156 0.585 1 96.88 543 THR B C 1
ATOM 11455 O O . THR B 1 543 ? -31.891 -19.922 0.075 1 96.88 543 THR B O 1
ATOM 11458 N N . ARG B 1 544 ? -33.562 -21.328 0.711 1 96.75 544 ARG B N 1
ATOM 11459 C CA . ARG B 1 544 ? -32.938 -22.484 0.101 1 96.75 544 ARG B CA 1
ATOM 11460 C C . ARG B 1 544 ? -33.531 -22.797 -1.266 1 96.75 544 ARG B C 1
ATOM 11462 O O . ARG B 1 544 ? -34.75 -22.922 -1.395 1 96.75 544 ARG B O 1
ATOM 11469 N N . PHE B 1 545 ? -32.656 -22.891 -2.275 1 96.38 545 PHE B N 1
ATOM 11470 C CA . PHE B 1 545 ? -33.062 -23.188 -3.645 1 96.38 545 PHE B CA 1
ATOM 11471 C C . PHE B 1 545 ? -32.406 -24.469 -4.137 1 96.38 545 PHE B C 1
ATOM 11473 O O . PHE B 1 545 ? -31.5 -25.016 -3.49 1 96.38 545 PHE B O 1
ATOM 11480 N N . ALA B 1 546 ? -32.969 -24.984 -5.199 1 95.44 546 ALA B N 1
ATOM 11481 C CA . ALA B 1 546 ? -32.344 -26.078 -5.949 1 95.44 546 ALA B CA 1
ATOM 11482 C C . ALA B 1 546 ? -32.062 -25.672 -7.391 1 95.44 546 ALA B C 1
ATOM 11484 O O . ALA B 1 546 ? -32.906 -25.016 -8.031 1 95.44 546 ALA B O 1
ATOM 11485 N N . LEU B 1 547 ? -30.891 -25.875 -7.844 1 93.44 547 LEU B N 1
ATOM 11486 C CA . LEU B 1 547 ? -30.562 -25.688 -9.258 1 93.44 547 LEU B CA 1
ATOM 11487 C C . LEU B 1 547 ? -31.141 -26.828 -10.094 1 93.44 547 LEU B C 1
ATOM 11489 O O . LEU B 1 547 ? -31.125 -27.984 -9.68 1 93.44 547 LEU B O 1
ATOM 11493 N N . ASP B 1 548 ? -31.672 -26.422 -11.211 1 93.38 548 ASP B N 1
ATOM 11494 C CA . ASP B 1 548 ? -32.344 -27.406 -12.047 1 93.38 548 ASP B CA 1
ATOM 11495 C C . ASP B 1 548 ? -31.953 -27.25 -13.516 1 93.38 548 ASP B C 1
ATOM 11497 O O . ASP B 1 548 ? -31.719 -26.125 -13.977 1 93.38 548 ASP B O 1
ATOM 11501 N N . THR B 1 549 ? -31.828 -28.328 -14.242 1 94.06 549 THR B N 1
ATOM 11502 C CA . THR B 1 549 ? -31.453 -28.297 -15.648 1 94.06 549 THR B CA 1
ATOM 11503 C C . THR B 1 549 ? -32.688 -28.109 -16.531 1 94.06 549 THR B C 1
ATOM 11505 O O . THR B 1 549 ? -32.562 -27.906 -17.734 1 94.06 549 THR B O 1
ATOM 11508 N N . SER B 1 550 ? -33.812 -28.141 -15.969 1 92.56 550 SER B N 1
ATOM 11509 C CA . SER B 1 550 ? -35.062 -27.969 -16.734 1 92.56 550 SER B CA 1
ATOM 11510 C C . SER B 1 550 ? -35.375 -26.5 -16.969 1 92.56 550 SER B C 1
ATOM 11512 O O . SER B 1 550 ? -35.125 -25.656 -16.078 1 92.56 550 SER B O 1
ATOM 11514 N N . GLU B 1 551 ? -35.875 -26.219 -18.062 1 90.75 551 GLU B N 1
ATOM 11515 C CA . GLU B 1 551 ? -36.312 -24.859 -18.359 1 90.75 551 GLU B CA 1
ATOM 11516 C C . GLU B 1 551 ? -37.656 -24.578 -17.688 1 90.75 551 GLU B C 1
ATOM 11518 O O . GLU B 1 551 ? -38.469 -25.484 -17.453 1 90.75 551 GLU B O 1
ATOM 11523 N N . VAL B 1 552 ? -37.75 -23.422 -17.281 1 88.94 552 VAL B N 1
ATOM 11524 C CA . VAL B 1 552 ? -39.031 -23 -16.703 1 88.94 552 VAL B CA 1
ATOM 11525 C C . VAL B 1 552 ? -39.531 -21.766 -17.438 1 88.94 552 VAL B C 1
ATOM 11527 O O . VAL B 1 552 ? -38.75 -20.938 -17.891 1 88.94 552 VAL B O 1
ATOM 11530 N N . GLU B 1 553 ? -40.844 -21.859 -17.609 1 78.31 553 GLU B N 1
ATOM 11531 C CA . GLU B 1 553 ? -41.469 -20.719 -18.25 1 78.31 553 GLU B CA 1
ATOM 11532 C C . GLU B 1 553 ? -41.625 -19.547 -17.266 1 78.31 553 GLU B C 1
ATOM 11534 O O . GLU B 1 553 ? -41.812 -19.75 -16.078 1 78.31 553 GLU B O 1
ATOM 11539 N N . ILE B 1 554 ? -41.344 -18.375 -17.797 1 75.06 554 ILE B N 1
ATOM 11540 C CA . ILE B 1 554 ? -41.5 -17.156 -17 1 75.06 554 ILE B CA 1
ATOM 11541 C C . ILE B 1 554 ? -43 -16.891 -16.781 1 75.06 554 ILE B C 1
ATOM 11543 O O . ILE B 1 554 ? -43.781 -16.875 -17.719 1 75.06 554 ILE B O 1
ATOM 11547 N N . ILE B 1 555 ? -43.375 -17.109 -15.508 1 61.22 555 ILE B N 1
ATOM 11548 C CA . ILE B 1 555 ? -44.75 -16.797 -15.227 1 61.22 555 ILE B CA 1
ATOM 11549 C C . ILE B 1 555 ? -45 -15.297 -15.422 1 61.22 555 ILE B C 1
ATOM 11551 O O . ILE B 1 555 ? -44.344 -14.469 -14.781 1 61.22 555 ILE B O 1
ATOM 11555 N N . ASP B 1 556 ? -45.75 -14.922 -16.469 1 60.16 556 ASP B N 1
ATOM 11556 C CA . ASP B 1 556 ? -46.094 -13.547 -16.797 1 60.16 556 ASP B CA 1
ATOM 11557 C C . ASP B 1 556 ? -47 -12.938 -15.734 1 60.16 556 ASP B C 1
ATOM 11559 O O . ASP B 1 556 ? -48.156 -13.359 -15.57 1 60.16 556 ASP B O 1
ATOM 11563 N N . LYS B 1 557 ? -46.5 -12.5 -14.648 1 64.75 557 LYS B N 1
ATOM 11564 C CA . LYS B 1 557 ? -47.312 -11.711 -13.742 1 64.75 557 LYS B CA 1
ATOM 11565 C C . LYS B 1 557 ? -47.812 -10.422 -14.414 1 64.75 557 LYS B C 1
ATOM 11567 O O . LYS B 1 557 ? -47.031 -9.75 -15.094 1 64.75 557 LYS B O 1
ATOM 11572 N N . LYS B 1 558 ? -49.094 -10.32 -14.453 1 73.62 558 LYS B N 1
ATOM 11573 C CA . LYS B 1 558 ? -49.656 -9.047 -14.906 1 73.62 558 LYS B CA 1
ATOM 11574 C C . LYS B 1 558 ? -49.188 -7.898 -14.016 1 73.62 558 LYS B C 1
ATOM 11576 O O . LYS B 1 558 ? -49.688 -7.75 -12.891 1 73.62 558 LYS B O 1
ATOM 11581 N N . ILE B 1 559 ? -48.031 -7.328 -14.344 1 80.81 559 ILE B N 1
ATOM 11582 C CA . ILE B 1 559 ? -47.5 -6.184 -13.586 1 80.81 559 ILE B CA 1
ATOM 11583 C C . ILE B 1 559 ? -47.75 -4.902 -14.391 1 80.81 559 ILE B C 1
ATOM 11585 O O . ILE B 1 559 ? -47.719 -4.922 -15.625 1 80.81 559 ILE B O 1
ATOM 11589 N N . ASP B 1 560 ? -48.125 -3.898 -13.672 1 86.81 560 ASP B N 1
ATOM 11590 C CA . ASP B 1 560 ? -48.188 -2.582 -14.297 1 86.81 560 ASP B CA 1
ATOM 11591 C C . ASP B 1 560 ? -46.781 -2.068 -14.625 1 86.81 560 ASP B C 1
ATOM 11593 O O . ASP B 1 560 ? -46.031 -1.746 -13.727 1 86.81 560 ASP B O 1
ATOM 11597 N N . LEU B 1 561 ? -46.562 -1.985 -15.844 1 92.5 561 LEU B N 1
ATOM 11598 C CA . LEU B 1 561 ? -45.25 -1.545 -16.266 1 92.5 561 LEU B CA 1
ATOM 11599 C C . LEU B 1 561 ? -45.125 -0.03 -16.156 1 92.5 561 LEU B C 1
ATOM 11601 O O . LEU B 1 561 ? -46.094 0.698 -16.359 1 92.5 561 LEU B O 1
ATOM 11605 N N . PRO B 1 562 ? -43.938 0.445 -15.844 1 95.75 562 PRO B N 1
ATOM 11606 C CA . PRO B 1 562 ? -43.719 1.896 -15.82 1 95.75 562 PRO B CA 1
ATOM 11607 C C . PRO B 1 562 ? -43.75 2.521 -17.219 1 95.75 562 PRO B C 1
ATOM 11609 O O . PRO B 1 562 ? -43.469 1.844 -18.203 1 95.75 562 PRO B O 1
ATOM 11612 N N . GLU B 1 563 ? -44.125 3.803 -17.203 1 96.62 563 GLU B N 1
ATOM 11613 C CA . GLU B 1 563 ? -44 4.609 -18.406 1 96.62 563 GLU B CA 1
ATOM 11614 C C . GLU B 1 563 ? -42.562 5.129 -18.594 1 96.62 563 GLU B C 1
ATOM 11616 O O . GLU B 1 563 ? -42.031 5.812 -17.719 1 96.62 563 GLU B O 1
ATOM 11621 N N . LEU B 1 564 ? -42 4.766 -19.75 1 97.31 564 LEU B N 1
ATOM 11622 C CA . LEU B 1 564 ? -40.656 5.199 -20.047 1 97.31 564 LEU B CA 1
ATOM 11623 C C . LEU B 1 564 ? -40.625 6.195 -21.203 1 97.31 564 LEU B C 1
ATOM 11625 O O . LEU B 1 564 ? -41.406 6.047 -22.156 1 97.31 564 LEU B O 1
ATOM 11629 N N . PHE B 1 565 ? -39.781 7.18 -21.078 1 97.31 565 PHE B N 1
ATOM 11630 C CA . PHE B 1 565 ? -39.531 8.117 -22.172 1 97.31 565 PHE B CA 1
ATOM 11631 C C . PHE B 1 565 ? -38.031 8.133 -22.531 1 97.31 565 PHE B C 1
ATOM 11633 O O . PHE B 1 565 ? -37.188 7.98 -21.656 1 97.31 565 PHE B O 1
ATOM 11640 N N . PHE B 1 566 ? -37.75 8.359 -23.797 1 97.44 566 PHE B N 1
ATOM 11641 C CA . PHE B 1 566 ? -36.375 8.32 -24.312 1 97.44 566 PHE B CA 1
ATOM 11642 C C . PHE B 1 566 ? -36.094 9.57 -25.125 1 97.44 566 PHE B C 1
ATOM 11644 O O . PHE B 1 566 ? -37 10.18 -25.703 1 97.44 566 PHE B O 1
ATOM 11651 N N . ASP B 1 567 ? -34.906 9.914 -25.125 1 96.62 567 ASP B N 1
ATOM 11652 C CA . ASP B 1 567 ? -34.5 11.023 -25.969 1 96.62 567 ASP B CA 1
ATOM 11653 C C . ASP B 1 567 ? -34.125 10.539 -27.375 1 96.62 567 ASP B C 1
ATOM 11655 O O . ASP B 1 567 ? -34.312 9.367 -27.703 1 96.62 567 ASP B O 1
ATOM 11659 N N . LYS B 1 568 ? -33.594 11.508 -28.172 1 95.25 568 LYS B N 1
ATOM 11660 C CA . LYS B 1 568 ? -33.312 11.219 -29.578 1 95.25 568 LYS B CA 1
ATOM 11661 C C . LYS B 1 568 ? -32.156 10.219 -29.703 1 95.25 568 LYS B C 1
ATOM 11663 O O . LYS B 1 568 ? -32.031 9.539 -30.734 1 95.25 568 LYS B O 1
ATOM 11668 N N . ASN B 1 569 ? -31.375 10.055 -28.672 1 96.5 569 ASN B N 1
ATOM 11669 C CA . ASN B 1 569 ? -30.25 9.133 -28.719 1 96.5 569 ASN B CA 1
ATOM 11670 C C . ASN B 1 569 ? -30.578 7.812 -28.031 1 96.5 569 ASN B C 1
ATOM 11672 O O . ASN B 1 569 ? -29.703 6.957 -27.875 1 96.5 569 ASN B O 1
ATOM 11676 N N . GLY B 1 570 ? -31.797 7.703 -27.578 1 97.12 570 GLY B N 1
ATOM 11677 C CA . GLY B 1 570 ? -32.25 6.441 -27 1 97.12 570 GLY B CA 1
ATOM 11678 C C . GLY B 1 570 ? -31.984 6.344 -25.516 1 97.12 570 GLY B C 1
ATOM 11679 O O . GLY B 1 570 ? -32.219 5.293 -24.906 1 97.12 570 GLY B O 1
ATOM 11680 N N . TRP B 1 571 ? -31.5 7.375 -24.938 1 98 571 TRP B N 1
ATOM 11681 C CA . TRP B 1 571 ? -31.297 7.367 -23.5 1 98 571 TRP B CA 1
ATOM 11682 C C . TRP B 1 571 ? -32.594 7.676 -22.766 1 98 571 TRP B C 1
ATOM 11684 O O . TRP B 1 571 ? -33.375 8.516 -23.203 1 98 571 TRP B O 1
ATOM 11694 N N . VAL B 1 572 ? -32.781 7.016 -21.719 1 98.19 572 VAL B N 1
ATOM 11695 C CA . VAL B 1 572 ? -34.031 7.168 -20.953 1 98.19 572 VAL B CA 1
ATOM 11696 C C . VAL B 1 572 ? -34.062 8.547 -20.297 1 98.19 572 VAL B C 1
ATOM 11698 O O . VAL B 1 572 ? -33.062 8.984 -19.703 1 98.19 572 VAL B O 1
ATOM 11701 N N . THR B 1 573 ? -35.219 9.211 -20.375 1 97.88 573 THR B N 1
ATOM 11702 C CA . THR B 1 573 ? -35.312 10.562 -19.828 1 97.88 573 THR B CA 1
ATOM 11703 C C . THR B 1 573 ? -36.25 10.594 -18.609 1 97.88 573 THR B C 1
ATOM 11705 O O . THR B 1 573 ? -36.219 11.539 -17.828 1 97.88 573 THR B O 1
ATOM 11708 N N . SER B 1 574 ? -37.062 9.617 -18.484 1 97.81 574 SER B N 1
ATOM 11709 C CA . SER B 1 574 ? -37.938 9.523 -17.312 1 97.81 574 SER B CA 1
ATOM 11710 C C . SER B 1 574 ? -38.562 8.141 -17.203 1 97.81 574 SER B C 1
ATOM 11712 O O . SER B 1 574 ? -38.656 7.418 -18.188 1 97.81 574 SER B O 1
ATOM 11714 N N . ALA B 1 575 ? -38.906 7.789 -16 1 97.81 575 ALA B N 1
ATOM 11715 C CA . ALA B 1 575 ? -39.625 6.57 -15.68 1 97.81 575 ALA B CA 1
ATOM 11716 C C . ALA B 1 575 ? -40.656 6.828 -14.602 1 97.81 575 ALA B C 1
ATOM 11718 O O . ALA B 1 575 ? -40.375 7.465 -13.586 1 97.81 575 ALA B O 1
ATOM 11719 N N . ARG B 1 576 ? -41.906 6.363 -14.852 1 97.25 576 ARG B N 1
ATOM 11720 C CA . ARG B 1 576 ? -43 6.602 -13.922 1 97.25 576 ARG B CA 1
ATOM 11721 C C . ARG B 1 576 ? -43.812 5.332 -13.703 1 97.25 576 ARG B C 1
ATOM 11723 O O . ARG B 1 576 ? -44.344 4.754 -14.648 1 97.25 576 ARG B O 1
ATOM 11730 N N . TRP B 1 577 ? -43.844 4.953 -12.516 1 96.06 577 TRP B N 1
ATOM 11731 C CA . TRP B 1 577 ? -44.656 3.807 -12.133 1 96.06 577 TRP B CA 1
ATOM 11732 C C . TRP B 1 577 ? -46.062 4.25 -11.727 1 96.06 577 TRP B C 1
ATOM 11734 O O . TRP B 1 577 ? -46.281 5.43 -11.461 1 96.06 577 TRP B O 1
ATOM 11744 N N . LYS B 1 578 ? -46.938 3.229 -11.727 1 91.81 578 LYS B N 1
ATOM 11745 C CA . LYS B 1 578 ? -48.312 3.498 -11.25 1 91.81 578 LYS B CA 1
ATOM 11746 C C . LYS B 1 578 ? -48.281 4.027 -9.82 1 91.81 578 LYS B C 1
ATOM 11748 O O . LYS B 1 578 ? -47.562 3.508 -8.969 1 91.81 578 LYS B O 1
ATOM 11753 N N . GLY B 1 579 ? -49.031 5.062 -9.586 1 87.81 579 GLY B N 1
ATOM 11754 C CA . GLY B 1 579 ? -49.125 5.629 -8.25 1 87.81 579 GLY B CA 1
ATOM 11755 C C . GLY B 1 579 ? -48.25 6.867 -8.078 1 87.81 579 GLY B C 1
ATOM 11756 O O . GLY B 1 579 ? -48.438 7.629 -7.125 1 87.81 579 GLY B O 1
ATOM 11757 N N . MET B 1 580 ? -47.406 7.062 -9.047 1 93.19 580 MET B N 1
ATOM 11758 C CA . MET B 1 580 ? -46.562 8.25 -9 1 93.19 580 MET B CA 1
ATOM 11759 C C . MET B 1 580 ? -47.188 9.398 -9.773 1 93.19 580 MET B C 1
ATOM 11761 O O . MET B 1 580 ? -47.594 9.219 -10.922 1 93.19 580 MET B O 1
ATOM 11765 N N . ASP B 1 581 ? -47.219 10.539 -9.125 1 93.31 581 ASP B N 1
ATOM 11766 C CA . ASP B 1 581 ? -47.688 11.719 -9.836 1 93.31 581 ASP B CA 1
ATOM 11767 C C . ASP B 1 581 ? -46.625 12.258 -10.781 1 93.31 581 ASP B C 1
ATOM 11769 O O . ASP B 1 581 ? -46.938 12.711 -11.883 1 93.31 581 ASP B O 1
ATOM 11773 N N . GLU B 1 582 ? -45.438 12.25 -10.273 1 95 582 GLU B N 1
ATOM 11774 C CA . GLU B 1 582 ? -44.25 12.656 -11.039 1 95 582 GLU B CA 1
ATOM 11775 C C . GLU B 1 582 ? -43.281 11.492 -11.242 1 95 582 GLU B C 1
ATOM 11777 O O . GLU B 1 582 ? -43.281 10.547 -10.453 1 95 582 GLU B O 1
ATOM 11782 N N . PRO B 1 583 ? -42.469 11.609 -12.258 1 96.94 583 PRO B N 1
ATOM 11783 C CA . PRO B 1 583 ? -41.531 10.5 -12.5 1 96.94 583 PRO B CA 1
ATOM 11784 C C . PRO B 1 583 ? -40.438 10.398 -11.445 1 96.94 583 PRO B C 1
ATOM 11786 O O . PRO B 1 583 ? -40.281 11.32 -10.641 1 96.94 583 PRO B O 1
ATOM 11789 N N . LEU B 1 584 ? -39.812 9.289 -11.484 1 97.69 584 LEU B N 1
ATOM 11790 C CA . LEU B 1 584 ? -38.719 9.039 -10.539 1 97.69 584 LEU B CA 1
ATOM 11791 C C . LEU B 1 584 ? -37.562 9.984 -10.797 1 97.69 584 LEU B C 1
ATOM 11793 O O . LEU B 1 584 ? -36.938 10.477 -9.852 1 97.69 584 LEU B O 1
ATOM 11797 N N . PHE B 1 585 ? -37.25 10.266 -12.008 1 98.19 585 PHE B N 1
ATOM 11798 C CA . PHE B 1 585 ? -36.219 11.188 -12.445 1 98.19 585 PHE B CA 1
ATOM 11799 C C . PHE B 1 585 ? -36.625 11.898 -13.727 1 98.19 585 PHE B C 1
ATOM 11801 O O . PHE B 1 585 ? -37.562 11.484 -14.391 1 98.19 585 PHE B O 1
ATOM 11808 N N . THR B 1 586 ? -35.875 12.938 -14.008 1 97.56 586 THR B N 1
ATOM 11809 C CA . THR B 1 586 ? -36.156 13.711 -15.211 1 97.56 586 THR B CA 1
ATOM 11810 C C . THR B 1 586 ? -34.938 13.703 -16.141 1 97.56 586 THR B C 1
ATOM 11812 O O . THR B 1 586 ? -34 12.953 -15.93 1 97.56 586 THR B O 1
ATOM 11815 N N . GLU B 1 587 ? -35.031 14.391 -17.156 1 97.25 587 GLU B N 1
ATOM 11816 C CA . GLU B 1 587 ? -34 14.375 -18.219 1 97.25 587 GLU B CA 1
ATOM 11817 C C . GLU B 1 587 ? -32.625 14.758 -17.672 1 97.25 587 GLU B C 1
ATOM 11819 O O . GLU B 1 587 ? -32.531 15.68 -16.859 1 97.25 587 GLU B O 1
ATOM 11824 N N . GLY B 1 588 ? -31.609 13.992 -18.125 1 97.31 588 GLY B N 1
ATOM 11825 C CA . GLY B 1 588 ? -30.25 14.281 -17.75 1 97.31 588 GLY B CA 1
ATOM 11826 C C . GLY B 1 588 ? -29.672 13.266 -16.781 1 97.31 588 GLY B C 1
ATOM 11827 O O . GLY B 1 588 ? -28.609 13.492 -16.188 1 97.31 588 GLY B O 1
ATOM 11828 N N . LEU B 1 589 ? -30.297 12.133 -16.625 1 98.31 589 LEU B N 1
ATOM 11829 C CA . LEU B 1 589 ? -29.844 11.086 -15.703 1 98.31 589 LEU B CA 1
ATOM 11830 C C . LEU B 1 589 ? -28.453 10.602 -16.062 1 98.31 589 LEU B C 1
ATOM 11832 O O . LEU B 1 589 ? -28.203 10.18 -17.203 1 98.31 589 LEU B O 1
ATOM 11836 N N . ALA B 1 590 ? -27.547 10.656 -15.125 1 98.06 590 ALA B N 1
ATOM 11837 C CA . ALA B 1 590 ? -26.172 10.148 -15.219 1 98.06 590 ALA B CA 1
ATOM 11838 C C . ALA B 1 590 ? -25.359 10.938 -16.234 1 98.06 590 ALA B C 1
ATOM 11840 O O . ALA B 1 590 ? -24.391 10.422 -16.812 1 98.06 590 ALA B O 1
ATOM 11841 N N . ASP B 1 591 ? -25.812 12.156 -16.547 1 98.19 591 ASP B N 1
ATOM 11842 C CA . ASP B 1 591 ? -24.922 13.023 -17.297 1 98.19 591 ASP B CA 1
ATOM 11843 C C . ASP B 1 591 ? -23.609 13.234 -16.547 1 98.19 591 ASP B C 1
ATOM 11845 O O . ASP B 1 591 ? -23.594 13.367 -15.328 1 98.19 591 ASP B O 1
ATOM 11849 N N . PHE B 1 592 ? -22.531 13.211 -17.328 1 98.25 592 PHE B N 1
ATOM 11850 C CA . PHE B 1 592 ? -21.188 13.297 -16.766 1 98.25 592 PHE B CA 1
ATOM 11851 C C . PHE B 1 592 ? -20.547 14.641 -17.109 1 98.25 592 PHE B C 1
ATOM 11853 O O . PHE B 1 592 ? -20.547 15.047 -18.266 1 98.25 592 PHE B O 1
ATOM 11860 N N . MET B 1 593 ? -20 15.297 -16.094 1 98.06 593 MET B N 1
ATOM 11861 C CA . MET B 1 593 ? -19.391 16.625 -16.25 1 98.06 593 MET B CA 1
ATOM 11862 C C . MET B 1 593 ? -18.016 16.672 -15.602 1 98.06 593 MET B C 1
ATOM 11864 O O . MET B 1 593 ? -17.812 16.125 -14.516 1 98.06 593 MET B O 1
ATOM 11868 N N . VAL B 1 594 ? -17.109 17.344 -16.312 1 97.44 594 VAL B N 1
ATOM 11869 C CA . VAL B 1 594 ? -15.82 17.672 -15.727 1 97.44 594 VAL B CA 1
ATOM 11870 C C . VAL B 1 594 ? -15.703 19.188 -15.547 1 97.44 594 VAL B C 1
ATOM 11872 O O . VAL B 1 594 ? -16 19.953 -16.469 1 97.44 594 VAL B O 1
ATOM 11875 N N . VAL B 1 595 ? -15.344 19.562 -14.336 1 96.31 595 VAL B N 1
ATOM 11876 C CA . VAL B 1 595 ? -15.016 20.953 -14.07 1 96.31 595 VAL B CA 1
ATOM 11877 C C . VAL B 1 595 ? -13.5 21.141 -14.078 1 96.31 595 VAL B C 1
ATOM 11879 O O . VAL B 1 595 ? -12.789 20.547 -13.258 1 96.31 595 VAL B O 1
ATOM 11882 N N . HIS B 1 596 ? -13.055 21.969 -14.984 1 93.12 596 HIS B N 1
ATOM 11883 C CA . HIS B 1 596 ? -11.633 22.312 -15.086 1 93.12 596 HIS B CA 1
ATOM 11884 C C . HIS B 1 596 ? -11.32 23.594 -14.344 1 93.12 596 HIS B C 1
ATOM 11886 O O . HIS B 1 596 ? -12.125 24.531 -14.352 1 93.12 596 HIS B O 1
ATOM 11892 N N . PHE B 1 597 ? -10.266 23.609 -13.664 1 89.56 597 PHE B N 1
ATOM 11893 C CA . PHE B 1 597 ? -9.758 24.828 -13.031 1 89.56 597 PHE B CA 1
ATOM 11894 C C . PHE B 1 597 ? -8.508 25.328 -13.75 1 89.56 597 PHE B C 1
ATOM 11896 O O . PHE B 1 597 ? -7.422 24.781 -13.562 1 89.56 597 PHE B O 1
ATOM 11903 N N . ASN B 1 598 ? -8.664 26.328 -14.461 1 79.62 598 ASN B N 1
ATOM 11904 C CA . ASN B 1 598 ? -7.609 26.781 -15.359 1 79.62 598 ASN B CA 1
ATOM 11905 C C . ASN B 1 598 ? -6.836 27.953 -14.758 1 79.62 598 ASN B C 1
ATOM 11907 O O . ASN B 1 598 ? -7.355 28.672 -13.906 1 79.62 598 ASN B O 1
ATOM 11911 N N . ASP B 1 599 ? -5.633 28.047 -15.133 1 63.78 599 ASP B N 1
ATOM 11912 C CA . ASP B 1 599 ? -4.781 29.234 -15.062 1 63.78 599 ASP B CA 1
ATOM 11913 C C . ASP B 1 599 ? -4.441 29.578 -13.609 1 63.78 599 ASP B C 1
ATOM 11915 O O . ASP B 1 599 ? -4.301 30.75 -13.266 1 63.78 599 ASP B O 1
ATOM 11919 N N . MET B 1 600 ? -4.473 28.594 -12.82 1 66.88 600 MET B N 1
ATOM 11920 C CA . MET B 1 600 ? -4.105 28.922 -11.453 1 66.88 600 MET B CA 1
ATOM 11921 C C . MET B 1 600 ? -3.574 27.703 -10.711 1 66.88 600 MET B C 1
ATOM 11923 O O . MET B 1 600 ? -4.121 26.609 -10.844 1 66.88 600 MET B O 1
ATOM 11927 N N . ASP B 1 601 ? -2.525 28.047 -10.047 1 70.69 601 ASP B N 1
ATOM 11928 C CA . ASP B 1 601 ? -1.98 26.969 -9.242 1 70.69 601 ASP B CA 1
ATOM 11929 C C . ASP B 1 601 ? -2.875 26.672 -8.047 1 70.69 601 ASP B C 1
ATOM 11931 O O . ASP B 1 601 ? -3.705 27.5 -7.66 1 70.69 601 ASP B O 1
ATOM 11935 N N . ARG B 1 602 ? -2.748 25.562 -7.438 1 76.38 602 ARG B N 1
ATOM 11936 C CA . ARG B 1 602 ? -3.592 25.062 -6.355 1 76.38 602 ARG B CA 1
ATOM 11937 C C . ARG B 1 602 ? -3.529 25.984 -5.141 1 76.38 602 ARG B C 1
ATOM 11939 O O . ARG B 1 602 ? -4.547 26.219 -4.488 1 76.38 602 ARG B O 1
ATOM 11946 N N . TRP B 1 603 ? -2.389 26.422 -4.871 1 69.62 603 TRP B N 1
ATOM 11947 C CA . TRP B 1 603 ? -2.223 27.281 -3.701 1 69.62 603 TRP B CA 1
ATOM 11948 C C . TRP B 1 603 ? -2.953 28.609 -3.887 1 69.62 603 TRP B C 1
ATOM 11950 O O . TRP B 1 603 ? -3.617 29.094 -2.965 1 69.62 603 TRP B O 1
ATOM 11960 N N . SER B 1 604 ? -2.893 29.094 -5.137 1 71.19 604 SER B N 1
ATOM 11961 C CA . SER B 1 604 ? -3.564 30.359 -5.438 1 71.19 604 SER B CA 1
ATOM 11962 C C . SER B 1 604 ? -5.078 30.219 -5.328 1 71.19 604 SER B C 1
ATOM 11964 O O . SER B 1 604 ? -5.766 31.156 -4.91 1 71.19 604 SER B O 1
ATOM 11966 N N . GLN B 1 605 ? -5.5 29.172 -5.645 1 72.69 605 GLN B N 1
ATOM 11967 C CA . GLN B 1 605 ? -6.934 28.922 -5.504 1 72.69 605 GLN B CA 1
ATOM 11968 C C . GLN B 1 605 ? -7.363 28.969 -4.043 1 72.69 605 GLN B C 1
ATOM 11970 O O . GLN B 1 605 ? -8.398 29.562 -3.715 1 72.69 605 GLN B O 1
ATOM 11975 N N . GLY B 1 606 ? -6.539 28.438 -3.211 1 71.56 606 GLY B N 1
ATOM 11976 C CA . GLY B 1 606 ? -6.801 28.5 -1.782 1 71.56 606 GLY B CA 1
ATOM 11977 C C . GLY B 1 606 ? -6.754 29.906 -1.231 1 71.56 606 GLY B C 1
ATOM 11978 O O . GLY B 1 606 ? -7.559 30.266 -0.369 1 71.56 606 GLY B O 1
ATOM 11979 N N . ASP B 1 607 ? -5.93 30.656 -1.832 1 71 607 ASP B N 1
ATOM 11980 C CA . ASP B 1 607 ? -5.797 32.031 -1.403 1 71 607 ASP B CA 1
ATOM 11981 C C . ASP B 1 607 ? -7.039 32.844 -1.768 1 71 607 ASP B C 1
ATOM 11983 O O . ASP B 1 607 ? -7.496 33.688 -0.981 1 71 607 ASP B O 1
ATOM 11987 N N . ILE B 1 608 ? -7.492 32.594 -2.908 1 70.62 608 ILE B N 1
ATOM 11988 C CA . ILE B 1 608 ? -8.719 33.281 -3.336 1 70.62 608 ILE B CA 1
ATOM 11989 C C . ILE B 1 608 ? -9.859 32.906 -2.377 1 70.62 608 ILE B C 1
ATOM 11991 O O . ILE B 1 608 ? -10.578 33.812 -1.911 1 70.62 608 ILE B O 1
ATOM 11995 N N . TYR B 1 609 ? -9.852 31.812 -2.037 1 73.81 609 TYR B N 1
ATOM 11996 C CA . TYR B 1 609 ? -10.891 31.297 -1.162 1 73.81 609 TYR B CA 1
ATOM 11997 C C . TYR B 1 609 ? -10.859 31.969 0.2 1 73.81 609 TYR B C 1
ATOM 11999 O O . TYR B 1 609 ? -11.898 32.312 0.755 1 73.81 609 TYR B O 1
ATOM 12007 N N . MET B 1 610 ? -9.688 32.219 0.684 1 71.69 610 MET B N 1
ATOM 12008 C CA . MET B 1 610 ? -9.5 32.688 2.053 1 71.69 610 MET B CA 1
ATOM 12009 C C . MET B 1 610 ? -9.594 34.219 2.123 1 71.69 610 MET B C 1
ATOM 12011 O O . MET B 1 610 ? -10.125 34.781 3.092 1 71.69 610 MET B O 1
ATOM 12015 N N . HIS B 1 611 ? -9.148 34.906 1.121 1 71.94 611 HIS B N 1
ATOM 12016 C CA . HIS B 1 611 ? -8.836 36.312 1.325 1 71.94 611 HIS B CA 1
ATOM 12017 C C . HIS B 1 611 ? -9.773 37.188 0.521 1 71.94 611 HIS B C 1
ATOM 12019 O O . HIS B 1 611 ? -9.922 38.375 0.83 1 71.94 611 HIS B O 1
ATOM 12025 N N . MET B 1 612 ? -10.375 36.656 -0.443 1 76.25 612 MET B N 1
ATOM 12026 C CA . MET B 1 612 ? -11.219 37.531 -1.271 1 76.25 612 MET B CA 1
ATOM 12027 C C . MET B 1 612 ? -12.617 37.625 -0.688 1 76.25 612 MET B C 1
ATOM 12029 O O . MET B 1 612 ? -13.109 36.688 -0.059 1 76.25 612 MET B O 1
ATOM 12033 N N . ASP B 1 613 ? -13.086 38.844 -0.891 1 83.44 613 ASP B N 1
ATOM 12034 C CA . ASP B 1 613 ? -14.484 39 -0.493 1 83.44 613 ASP B CA 1
ATOM 12035 C C . ASP B 1 613 ? -15.398 38.125 -1.353 1 83.44 613 ASP B C 1
ATOM 12037 O O . ASP B 1 613 ? -14.977 37.594 -2.383 1 83.44 613 ASP B O 1
ATOM 12041 N N . GLU B 1 614 ? -16.562 38.031 -0.933 1 85.31 614 GLU B N 1
ATOM 12042 C CA . GLU B 1 614 ? -17.5 37.062 -1.514 1 85.31 614 GLU B CA 1
ATOM 12043 C C . GLU B 1 614 ? -17.703 37.312 -3.002 1 85.31 614 GLU B C 1
ATOM 12045 O O . GLU B 1 614 ? -17.578 36.406 -3.822 1 85.31 614 GLU B O 1
ATOM 12050 N N . ALA B 1 615 ? -18 38.531 -3.312 1 87.75 615 ALA B N 1
ATOM 12051 C CA . ALA B 1 615 ? -18.297 38.875 -4.703 1 87.75 615 ALA B CA 1
ATOM 12052 C C . ALA B 1 615 ? -17.094 38.625 -5.598 1 87.75 615 ALA B C 1
ATOM 12054 O O . ALA B 1 615 ? -17.219 38.062 -6.688 1 87.75 615 ALA B O 1
ATOM 12055 N N . GLN B 1 616 ? -15.984 39.031 -5.113 1 89.38 616 GLN B N 1
ATOM 12056 C CA . GLN B 1 616 ? -14.75 38.844 -5.867 1 89.38 616 GLN B CA 1
ATOM 12057 C C . GLN B 1 616 ? -14.398 37.375 -6 1 89.38 616 GLN B C 1
ATOM 12059 O O . GLN B 1 616 ? -13.938 36.938 -7.055 1 89.38 616 GLN B O 1
ATOM 12064 N N . ARG B 1 617 ? -14.516 36.656 -4.953 1 89.12 617 ARG B N 1
ATOM 12065 C CA . ARG B 1 617 ? -14.242 35.219 -4.953 1 89.12 617 ARG B CA 1
ATOM 12066 C C . ARG B 1 617 ? -15.094 34.5 -5.984 1 89.12 617 ARG B C 1
ATOM 12068 O O . ARG B 1 617 ? -14.57 33.75 -6.805 1 89.12 617 ARG B O 1
ATOM 12075 N N . ILE B 1 618 ? -16.344 34.812 -6.008 1 89 618 ILE B N 1
ATOM 12076 C CA . ILE B 1 618 ? -17.281 34.156 -6.914 1 89 618 ILE B CA 1
ATOM 12077 C C . ILE B 1 618 ? -16.906 34.469 -8.359 1 89 618 ILE B C 1
ATOM 12079 O O . ILE B 1 618 ? -16.891 33.594 -9.219 1 89 618 ILE B O 1
ATOM 12083 N N . GLU B 1 619 ? -16.625 35.719 -8.562 1 89.5 619 GLU B N 1
ATOM 12084 C CA . GLU B 1 619 ? -16.234 36.156 -9.906 1 89.5 619 GLU B CA 1
ATOM 12085 C C . GLU B 1 619 ? -14.977 35.438 -10.367 1 89.5 619 GLU B C 1
ATOM 12087 O O . GLU B 1 619 ? -14.914 34.938 -11.5 1 89.5 619 GLU B O 1
ATOM 12092 N N . LYS B 1 620 ? -14.078 35.406 -9.523 1 87.81 620 LYS B N 1
ATOM 12093 C CA . LYS B 1 620 ? -12.805 34.781 -9.875 1 87.81 620 LYS B CA 1
ATOM 12094 C C . LYS B 1 620 ? -12.977 33.281 -10.164 1 87.81 620 LYS B C 1
ATOM 12096 O O . LYS B 1 620 ? -12.398 32.75 -11.109 1 87.81 620 LYS B O 1
ATOM 12101 N N . PHE B 1 621 ? -13.711 32.562 -9.406 1 88.25 621 PHE B N 1
ATOM 12102 C CA . PHE B 1 621 ? -13.922 31.141 -9.617 1 88.25 621 PHE B CA 1
ATOM 12103 C C . PHE B 1 621 ? -14.734 30.906 -10.883 1 88.25 621 PHE B C 1
ATOM 12105 O O . PHE B 1 621 ? -14.516 29.922 -11.586 1 88.25 621 PHE B O 1
ATOM 12112 N N . ASN B 1 622 ? -15.586 31.75 -11.109 1 87.5 622 ASN B N 1
ATOM 12113 C CA . ASN B 1 622 ? -16.312 31.641 -12.359 1 87.5 622 ASN B CA 1
ATOM 12114 C C . ASN B 1 622 ? -15.406 31.828 -13.57 1 87.5 622 ASN B C 1
ATOM 12116 O O . ASN B 1 622 ? -15.609 31.219 -14.617 1 87.5 622 ASN B O 1
ATOM 12120 N N . GLU B 1 623 ? -14.5 32.656 -13.375 1 87.38 623 GLU B N 1
ATOM 12121 C CA . GLU B 1 623 ? -13.555 32.938 -14.445 1 87.38 623 GLU B CA 1
ATOM 12122 C C . GLU B 1 623 ? -12.625 31.75 -14.688 1 87.38 623 GLU B C 1
ATOM 12124 O O . GLU B 1 623 ? -12.289 31.438 -15.836 1 87.38 623 GLU B O 1
ATOM 12129 N N . ILE B 1 624 ? -12.258 31.109 -13.711 1 87.62 624 ILE B N 1
ATOM 12130 C CA . ILE B 1 624 ? -11.188 30.125 -13.867 1 87.62 624 ILE B CA 1
ATOM 12131 C C . ILE B 1 624 ? -11.789 28.75 -14.086 1 87.62 624 ILE B C 1
ATOM 12133 O O . ILE B 1 624 ? -11.078 27.812 -14.461 1 87.62 624 ILE B O 1
ATOM 12137 N N . THR B 1 625 ? -13.055 28.594 -13.867 1 90.94 625 THR B N 1
ATOM 12138 C CA . THR B 1 625 ? -13.656 27.266 -14.008 1 90.94 625 THR B CA 1
ATOM 12139 C C . THR B 1 625 ? -14.32 27.125 -15.375 1 90.94 625 THR B C 1
ATOM 12141 O O . THR B 1 625 ? -14.898 28.062 -15.898 1 90.94 625 THR B O 1
ATOM 12144 N N . ARG B 1 626 ? -14.164 25.922 -15.93 1 92.69 626 ARG B N 1
ATOM 12145 C CA . ARG B 1 626 ? -14.836 25.547 -17.172 1 92.69 626 ARG B CA 1
ATOM 12146 C C . ARG B 1 626 ? -15.5 24.172 -17.031 1 92.69 626 ARG B C 1
ATOM 12148 O O . ARG B 1 626 ? -14.852 23.188 -16.688 1 92.69 626 ARG B O 1
ATOM 12155 N N . MET B 1 627 ? -16.75 24.203 -17.312 1 95.12 627 MET B N 1
ATOM 12156 C CA . MET B 1 627 ? -17.5 22.953 -17.281 1 95.12 627 MET B CA 1
ATOM 12157 C C . MET B 1 627 ? -17.547 22.312 -18.656 1 95.12 627 MET B C 1
ATOM 12159 O O . MET B 1 627 ? -17.797 22.984 -19.656 1 95.12 627 MET B O 1
ATOM 12163 N N . GLU B 1 628 ? -17.281 21.078 -18.703 1 96.75 628 GLU B N 1
ATOM 12164 C CA . GLU B 1 628 ? -17.344 20.312 -19.953 1 96.75 628 GLU B CA 1
ATOM 12165 C C . GLU B 1 628 ? -18.125 19.016 -19.766 1 96.75 628 GLU B C 1
ATOM 12167 O O . GLU B 1 628 ? -17.781 18.188 -18.906 1 96.75 628 GLU B O 1
ATOM 12172 N N . TRP B 1 629 ? -19.125 18.859 -20.547 1 98 629 TRP B N 1
ATOM 12173 C CA . TRP B 1 629 ? -20.016 17.703 -20.438 1 98 629 TRP B CA 1
ATOM 12174 C C . TRP B 1 629 ? -19.594 16.594 -21.406 1 98 629 TRP B C 1
ATOM 12176 O O . TRP B 1 629 ? -19.078 16.875 -22.5 1 98 629 TRP B O 1
ATOM 12186 N N . ALA B 1 630 ? -19.797 15.367 -20.984 1 98.38 630 ALA B N 1
ATOM 12187 C CA . ALA B 1 630 ? -19.609 14.242 -21.891 1 98.38 630 ALA B CA 1
ATOM 12188 C C . ALA B 1 630 ? -20.719 14.188 -22.938 1 98.38 630 ALA B C 1
ATOM 12190 O O . ALA B 1 630 ? -21.812 14.695 -22.703 1 98.38 630 ALA B O 1
ATOM 12191 N N . LYS B 1 631 ? -20.359 13.539 -24.062 1 97.81 631 LYS B N 1
ATOM 12192 C CA . LYS B 1 631 ? -21.312 13.391 -25.156 1 97.81 631 LYS B CA 1
ATOM 12193 C C . LYS B 1 631 ? -21.5 11.93 -25.531 1 97.81 631 LYS B C 1
ATOM 12195 O O . LYS B 1 631 ? -20.578 11.117 -25.375 1 97.81 631 LYS B O 1
ATOM 12200 N N . PRO B 1 632 ? -22.703 11.641 -26 1 97.19 632 PRO B N 1
ATOM 12201 C CA . PRO B 1 632 ? -22.875 10.273 -26.484 1 97.19 632 PRO B CA 1
ATOM 12202 C C . PRO B 1 632 ? -21.969 9.93 -27.656 1 97.19 632 PRO B C 1
ATOM 12204 O O . PRO B 1 632 ? -21.859 10.703 -28.609 1 97.19 632 PRO B O 1
ATOM 12207 N N . LYS B 1 633 ? -21.297 8.883 -27.547 1 94.81 633 LYS B N 1
ATOM 12208 C CA . LYS B 1 633 ? -20.484 8.367 -28.641 1 94.81 633 LYS B CA 1
ATOM 12209 C C . LYS B 1 633 ? -21.328 7.566 -29.625 1 94.81 633 LYS B C 1
ATOM 12211 O O . LYS B 1 633 ? -21.031 7.512 -30.828 1 94.81 633 LYS B O 1
ATOM 12216 N N . SER B 1 634 ? -22.406 6.922 -29.094 1 92.5 634 SER B N 1
ATOM 12217 C CA . SER B 1 634 ? -23.328 6.09 -29.875 1 92.5 634 SER B CA 1
ATOM 12218 C C . SER B 1 634 ? -24.75 6.184 -29.328 1 92.5 634 SER B C 1
ATOM 12220 O O . SER B 1 634 ? -24.984 6.754 -28.266 1 92.5 634 SER B O 1
ATOM 12222 N N . LYS B 1 635 ? -25.656 5.617 -30.109 1 96 635 LYS B N 1
ATOM 12223 C CA . LYS B 1 635 ? -27.016 5.453 -29.594 1 96 635 LYS B CA 1
ATOM 12224 C C . LYS B 1 635 ? -27.047 4.453 -28.438 1 96 635 LYS B C 1
ATOM 12226 O O . LYS B 1 635 ? -26.219 3.539 -28.391 1 96 635 LYS B O 1
ATOM 12231 N N . ALA B 1 636 ? -28.016 4.738 -27.562 1 96.62 636 ALA B N 1
ATOM 12232 C CA . ALA B 1 636 ? -28.156 3.809 -26.453 1 96.62 636 ALA B CA 1
ATOM 12233 C C . ALA B 1 636 ? -28.719 2.471 -26.922 1 96.62 636 ALA B C 1
ATOM 12235 O O . ALA B 1 636 ? -29.516 2.422 -27.875 1 96.62 636 ALA B O 1
ATOM 12236 N N . LYS B 1 637 ? -28.234 1.457 -26.359 1 94 637 LYS B N 1
ATOM 12237 C CA . LYS B 1 637 ? -28.781 0.117 -26.531 1 94 637 LYS B CA 1
ATOM 12238 C C . LYS B 1 637 ? -29.734 -0.249 -25.406 1 94 637 LYS B C 1
ATOM 12240 O O . LYS B 1 637 ? -29.438 -0.024 -24.234 1 94 637 LYS B O 1
ATOM 12245 N N . VAL B 1 638 ? -30.844 -0.754 -25.75 1 93.06 638 VAL B N 1
ATOM 12246 C CA . VAL B 1 638 ? -31.844 -1.146 -24.75 1 93.06 638 VAL B CA 1
ATOM 12247 C C . VAL B 1 638 ? -32.031 -2.662 -24.781 1 93.06 638 VAL B C 1
ATOM 12249 O O . VAL B 1 638 ? -32.281 -3.24 -25.844 1 93.06 638 VAL B O 1
ATOM 12252 N N . ARG B 1 639 ? -31.859 -3.24 -23.688 1 88.44 639 ARG B N 1
ATOM 12253 C CA . ARG B 1 639 ? -32.156 -4.66 -23.5 1 88.44 639 ARG B CA 1
ATOM 12254 C C . ARG B 1 639 ? -33.25 -4.863 -22.469 1 88.44 639 ARG B C 1
ATOM 12256 O O . ARG B 1 639 ? -33.25 -4.219 -21.422 1 88.44 639 ARG B O 1
ATOM 12263 N N . GLU B 1 640 ? -34.156 -5.742 -22.812 1 88.44 640 GLU B N 1
ATOM 12264 C CA . GLU B 1 640 ? -35.25 -6.016 -21.891 1 88.44 640 GLU B CA 1
ATOM 12265 C C . GLU B 1 640 ? -35.156 -7.426 -21.312 1 88.44 640 GLU B C 1
ATOM 12267 O O . GLU B 1 640 ? -34.812 -8.375 -22.031 1 88.44 640 GLU B O 1
ATOM 12272 N N . THR B 1 641 ? -35.312 -7.5 -20.062 1 84.19 641 THR B N 1
ATOM 12273 C CA . THR B 1 641 ? -35.5 -8.766 -19.359 1 84.19 641 THR B CA 1
ATOM 12274 C C . THR B 1 641 ? -36.938 -8.867 -18.828 1 84.19 641 THR B C 1
ATOM 12276 O O . THR B 1 641 ? -37.688 -7.891 -18.875 1 84.19 641 THR B O 1
ATOM 12279 N N . PRO B 1 642 ? -37.312 -10.094 -18.375 1 85.12 642 PRO B N 1
ATOM 12280 C CA . PRO B 1 642 ? -38.656 -10.188 -17.781 1 85.12 642 PRO B CA 1
ATOM 12281 C C . PRO B 1 642 ? -38.844 -9.258 -16.594 1 85.12 642 PRO B C 1
ATOM 12283 O O . PRO B 1 642 ? -39.969 -8.898 -16.234 1 85.12 642 PRO B O 1
ATOM 12286 N N . TYR B 1 643 ? -37.75 -8.758 -16.078 1 90.62 643 TYR B N 1
ATOM 12287 C CA . TYR B 1 643 ? -37.875 -8.062 -14.797 1 90.62 643 TYR B CA 1
ATOM 12288 C C . TYR B 1 643 ? -37.375 -6.625 -14.914 1 90.62 643 TYR B C 1
ATOM 12290 O O . TYR B 1 643 ? -37.562 -5.816 -14.008 1 90.62 643 TYR B O 1
ATOM 12298 N N . SER B 1 644 ? -36.719 -6.281 -16 1 91.94 644 SER B N 1
ATOM 12299 C CA . SER B 1 644 ? -36.125 -4.945 -16.094 1 91.94 644 SER B CA 1
ATOM 12300 C C . SER B 1 644 ? -35.812 -4.566 -17.531 1 91.94 644 SER B C 1
ATOM 12302 O O . SER B 1 644 ? -35.875 -5.414 -18.422 1 91.94 644 SER B O 1
ATOM 12304 N N . TRP B 1 645 ? -35.625 -3.254 -17.703 1 94.12 645 TRP B N 1
ATOM 12305 C CA . TRP B 1 645 ? -34.969 -2.701 -18.891 1 94.12 645 TRP B CA 1
ATOM 12306 C C . TRP B 1 645 ? -33.562 -2.215 -18.578 1 94.12 645 TRP B C 1
ATOM 12308 O O . TRP B 1 645 ? -33.344 -1.511 -17.578 1 94.12 645 TRP B O 1
ATOM 12318 N N . ILE B 1 646 ? -32.625 -2.619 -19.375 1 93.62 646 ILE B N 1
ATOM 12319 C CA . ILE B 1 646 ? -31.25 -2.137 -19.234 1 93.62 646 ILE B CA 1
ATOM 12320 C C . ILE B 1 646 ? -30.906 -1.229 -20.406 1 93.62 646 ILE B C 1
ATOM 12322 O O . ILE B 1 646 ? -30.922 -1.663 -21.562 1 93.62 646 ILE B O 1
ATOM 12326 N N . VAL B 1 647 ? -30.688 0.038 -20.094 1 96.38 647 VAL B N 1
ATOM 12327 C CA . VAL B 1 647 ? -30.266 1.011 -21.094 1 96.38 647 VAL B CA 1
ATOM 12328 C C . VAL B 1 647 ? -28.781 1.312 -20.922 1 96.38 647 VAL B C 1
ATOM 12330 O O . VAL B 1 647 ? -28.344 1.728 -19.859 1 96.38 647 VAL B O 1
ATOM 12333 N N . SER B 1 648 ? -27.969 1.063 -21.984 1 95.38 648 SER B N 1
ATOM 12334 C CA . SER B 1 648 ? -26.516 1.284 -21.953 1 95.38 648 SER B CA 1
ATOM 12335 C C . SER B 1 648 ? -26.078 2.199 -23.094 1 95.38 648 SER B C 1
ATOM 12337 O O . SER B 1 648 ? -26.578 2.09 -24.219 1 95.38 648 SER B O 1
ATOM 12339 N N . GLN B 1 649 ? -25.156 3.123 -22.781 1 95.94 649 GLN B N 1
ATOM 12340 C CA . GLN B 1 649 ? -24.688 4.059 -23.797 1 95.94 649 GLN B CA 1
ATOM 12341 C C . GLN B 1 649 ? -23.203 4.379 -23.625 1 95.94 649 GLN B C 1
ATOM 12343 O O . GLN B 1 649 ? -22.766 4.746 -22.531 1 95.94 649 GLN B O 1
ATOM 12348 N N . ASP B 1 650 ? -22.438 4.258 -24.672 1 94.62 650 ASP B N 1
ATOM 12349 C CA . ASP B 1 650 ? -21.047 4.699 -24.703 1 94.62 650 ASP B CA 1
ATOM 12350 C C . ASP B 1 650 ? -20.953 6.219 -24.828 1 94.62 650 ASP B C 1
ATOM 12352 O O . ASP B 1 650 ? -21.688 6.824 -25.609 1 94.62 650 ASP B O 1
ATOM 12356 N N . MET B 1 651 ? -20.109 6.719 -23.969 1 96.94 651 MET B N 1
ATOM 12357 C CA . MET B 1 651 ? -19.922 8.164 -23.938 1 96.94 651 MET B CA 1
ATOM 12358 C C . MET B 1 651 ? -18.484 8.523 -24.297 1 96.94 651 MET B C 1
ATOM 12360 O O . MET B 1 651 ? -17.609 7.66 -24.328 1 96.94 651 MET B O 1
ATOM 12364 N N . GLU B 1 652 ? -18.266 9.805 -24.609 1 97 652 GLU B N 1
ATOM 12365 C CA . GLU B 1 652 ? -16.922 10.289 -24.891 1 97 652 GLU B CA 1
ATOM 12366 C C . GLU B 1 652 ? -16.641 11.602 -24.172 1 97 652 GLU B C 1
ATOM 12368 O O . GLU B 1 652 ? -17.531 12.453 -24.047 1 97 652 GLU B O 1
ATOM 12373 N N . HIS B 1 653 ? -15.57 11.711 -23.656 1 97.25 653 HIS B N 1
ATOM 12374 C CA . HIS B 1 653 ? -15.023 12.906 -23.031 1 97.25 653 HIS B CA 1
ATOM 12375 C C . HIS B 1 653 ? -13.5 12.93 -23.125 1 97.25 653 HIS B C 1
ATOM 12377 O O . HIS B 1 653 ? -12.852 11.891 -23.016 1 97.25 653 HIS B O 1
ATOM 12383 N N . PRO B 1 654 ? -12.82 14.07 -23.234 1 95.12 654 PRO B N 1
ATOM 12384 C CA . PRO B 1 654 ? -11.367 14.125 -23.453 1 95.12 654 PRO B CA 1
ATOM 12385 C C . PRO B 1 654 ? -10.578 13.633 -22.234 1 95.12 654 PRO B C 1
ATOM 12387 O O . PRO B 1 654 ? -9.406 13.266 -22.375 1 95.12 654 PRO B O 1
ATOM 12390 N N . ARG B 1 655 ? -11.172 13.547 -21.078 1 95.06 655 ARG B N 1
ATOM 12391 C CA . ARG B 1 655 ? -10.438 13.242 -19.859 1 95.06 655 ARG B CA 1
ATOM 12392 C C . ARG B 1 655 ? -10.586 11.773 -19.484 1 95.06 655 ARG B C 1
ATOM 12394 O O . ARG B 1 655 ? -9.977 11.312 -18.516 1 95.06 655 ARG B O 1
ATOM 12401 N N . VAL B 1 656 ? -11.375 11.078 -20.219 1 95.25 656 VAL B N 1
ATOM 12402 C CA . VAL B 1 656 ? -11.594 9.68 -19.891 1 95.25 656 VAL B CA 1
ATOM 12403 C C . VAL B 1 656 ? -11.609 8.844 -21.156 1 95.25 656 VAL B C 1
ATOM 12405 O O . VAL B 1 656 ? -11.922 9.352 -22.234 1 95.25 656 VAL B O 1
ATOM 12408 N N . LYS B 1 657 ? -11.203 7.609 -20.969 1 90.5 657 LYS B N 1
ATOM 12409 C CA . LYS B 1 657 ? -11.328 6.609 -22.031 1 90.5 657 LYS B CA 1
ATOM 12410 C C . LYS B 1 657 ? -12.398 5.578 -21.688 1 90.5 657 LYS B C 1
ATOM 12412 O O . LYS B 1 657 ? -12.719 5.375 -20.516 1 90.5 657 LYS B O 1
ATOM 12417 N N . ASN B 1 658 ? -13.047 5.012 -22.734 1 88.75 658 ASN B N 1
ATOM 12418 C CA . ASN B 1 658 ? -13.938 3.867 -22.609 1 88.75 658 ASN B CA 1
ATOM 12419 C C . ASN B 1 658 ? -15.078 4.156 -21.625 1 88.75 658 ASN B C 1
ATOM 12421 O O . ASN B 1 658 ? -15.367 3.346 -20.75 1 88.75 658 ASN B O 1
ATOM 12425 N N . MET B 1 659 ? -15.656 5.242 -21.75 1 94.88 659 MET B N 1
ATOM 12426 C CA . MET B 1 659 ? -16.719 5.637 -20.828 1 94.88 659 MET B CA 1
ATOM 12427 C C . MET B 1 659 ? -18.047 5.012 -21.234 1 94.88 659 MET B C 1
ATOM 12429 O O . MET B 1 659 ? -18.375 4.941 -22.422 1 94.88 659 MET B O 1
ATOM 12433 N N . ASN B 1 660 ? -18.75 4.555 -20.203 1 94.25 660 ASN B N 1
ATOM 12434 C CA . ASN B 1 660 ? -20.094 3.992 -20.391 1 94.25 660 ASN B CA 1
ATOM 12435 C C . ASN B 1 660 ? -21.016 4.352 -19.234 1 94.25 660 ASN B C 1
ATOM 12437 O O . ASN B 1 660 ? -20.594 4.391 -18.078 1 94.25 660 ASN B O 1
ATOM 12441 N N . ARG B 1 661 ? -22.266 4.684 -19.562 1 96.81 661 ARG B N 1
ATOM 12442 C CA . ARG B 1 661 ? -23.312 4.766 -18.547 1 96.81 661 ARG B CA 1
ATOM 12443 C C . ARG B 1 661 ? -24.391 3.725 -18.812 1 96.81 661 ARG B C 1
ATOM 12445 O O . ARG B 1 661 ? -24.672 3.381 -19.953 1 96.81 661 ARG B O 1
ATOM 12452 N N . GLN B 1 662 ? -24.984 3.246 -17.719 1 96.19 662 GLN B N 1
ATOM 12453 C CA . GLN B 1 662 ? -26.031 2.238 -17.781 1 96.19 662 GLN B CA 1
ATOM 12454 C C . GLN B 1 662 ? -27.078 2.475 -16.703 1 96.19 662 GLN B C 1
ATOM 12456 O O . GLN B 1 662 ? -26.75 2.869 -15.578 1 96.19 662 GLN B O 1
ATOM 12461 N N . VAL B 1 663 ? -28.328 2.271 -17.062 1 97.69 663 VAL B N 1
ATOM 12462 C CA . VAL B 1 663 ? -29.422 2.297 -16.094 1 97.69 663 VAL B CA 1
ATOM 12463 C C . VAL B 1 663 ? -30.297 1.052 -16.25 1 97.69 663 VAL B C 1
ATOM 12465 O O . VAL B 1 663 ? -30.609 0.651 -17.375 1 97.69 663 VAL B O 1
ATOM 12468 N N . GLU B 1 664 ? -30.547 0.435 -15.234 1 96.5 664 GLU B N 1
ATOM 12469 C CA . GLU B 1 664 ? -31.5 -0.666 -15.18 1 96.5 664 GLU B CA 1
ATOM 12470 C C . GLU B 1 664 ? -32.781 -0.25 -14.469 1 96.5 664 GLU B C 1
ATOM 12472 O O . GLU B 1 664 ? -32.75 0.1 -13.281 1 96.5 664 GLU B O 1
ATOM 12477 N N . ILE B 1 665 ? -33.844 -0.299 -15.188 1 97.56 665 ILE B N 1
ATOM 12478 C CA . ILE B 1 665 ? -35.156 0.086 -14.656 1 97.56 665 ILE B CA 1
ATOM 12479 C C . ILE B 1 665 ? -35.938 -1.164 -14.32 1 97.56 665 ILE B C 1
ATOM 12481 O O . ILE B 1 665 ? -36.281 -1.965 -15.195 1 97.56 665 ILE B O 1
ATOM 12485 N N . PHE B 1 666 ? -36.312 -1.246 -13.078 1 95.88 666 PHE B N 1
ATOM 12486 C CA . PHE B 1 666 ? -37.062 -2.424 -12.625 1 95.88 666 PHE B CA 1
ATOM 12487 C C . PHE B 1 666 ? -38.531 -2.303 -12.961 1 95.88 666 PHE B C 1
ATOM 12489 O O . PHE B 1 666 ? -39.094 -1.206 -12.93 1 95.88 666 PHE B O 1
ATOM 12496 N N . LYS B 1 667 ? -39.156 -3.424 -13.258 1 93.75 667 LYS B N 1
ATOM 12497 C CA . LYS B 1 667 ? -40.562 -3.428 -13.656 1 93.75 667 LYS B CA 1
ATOM 12498 C C . LYS B 1 667 ? -41.469 -3.486 -12.43 1 93.75 667 LYS B C 1
ATOM 12500 O O . LYS B 1 667 ? -42.438 -2.736 -12.344 1 93.75 667 LYS B O 1
ATOM 12505 N N . GLU B 1 668 ? -41.094 -4.312 -11.516 1 89.06 668 GLU B N 1
ATOM 12506 C CA . GLU B 1 668 ? -41.969 -4.648 -10.391 1 89.06 668 GLU B CA 1
ATOM 12507 C C . GLU B 1 668 ? -41.938 -3.557 -9.328 1 89.06 668 GLU B C 1
ATOM 12509 O O . GLU B 1 668 ? -42.938 -3.352 -8.617 1 89.06 668 GLU B O 1
ATOM 12514 N N . VAL B 1 669 ? -40.844 -2.965 -9.125 1 91.94 669 VAL B N 1
ATOM 12515 C CA . VAL B 1 669 ? -40.688 -1.966 -8.07 1 91.94 669 VAL B CA 1
ATOM 12516 C C . VAL B 1 669 ? -40.125 -0.669 -8.656 1 91.94 669 VAL B C 1
ATOM 12518 O O . VAL B 1 669 ? -39.344 -0.697 -9.602 1 91.94 669 VAL B O 1
ATOM 12521 N N . PRO B 1 670 ? -40.531 0.457 -8.109 1 95.38 670 PRO B N 1
ATOM 12522 C CA . PRO B 1 670 ? -40.031 1.739 -8.602 1 95.38 670 PRO B CA 1
ATOM 12523 C C . PRO B 1 670 ? -38.562 1.983 -8.234 1 95.38 670 PRO B C 1
ATOM 12525 O O . PRO B 1 670 ? -38.281 2.812 -7.371 1 95.38 670 PRO B O 1
ATOM 12528 N N . ARG B 1 671 ? -37.719 1.365 -8.938 1 96.75 671 ARG B N 1
ATOM 12529 C CA . ARG B 1 671 ? -36.281 1.392 -8.688 1 96.75 671 ARG B CA 1
ATOM 12530 C C . ARG B 1 671 ? -35.5 1.404 -9.992 1 96.75 671 ARG B C 1
ATOM 12532 O O . ARG B 1 671 ? -35.875 0.708 -10.945 1 96.75 671 ARG B O 1
ATOM 12539 N N . ALA B 1 672 ? -34.5 2.266 -9.984 1 98.06 672 ALA B N 1
ATOM 12540 C CA . ALA B 1 672 ? -33.531 2.33 -11.094 1 98.06 672 ALA B CA 1
ATOM 12541 C C . ALA B 1 672 ? -32.094 2.25 -10.594 1 98.06 672 ALA B C 1
ATOM 12543 O O . ALA B 1 672 ? -31.703 3.014 -9.711 1 98.06 672 ALA B O 1
ATOM 12544 N N . LYS B 1 673 ? -31.359 1.332 -11.141 1 97 673 LYS B N 1
ATOM 12545 C CA . LYS B 1 673 ? -29.938 1.188 -10.836 1 97 673 LYS B CA 1
ATOM 12546 C C . LYS B 1 673 ? -29.078 1.833 -11.914 1 97 673 LYS B C 1
ATOM 12548 O O . LYS B 1 673 ? -29.25 1.55 -13.102 1 97 673 LYS B O 1
ATOM 12553 N N . VAL B 1 674 ? -28.156 2.68 -11.461 1 97.62 674 VAL B N 1
ATOM 12554 C CA . VAL B 1 674 ? -27.328 3.414 -12.406 1 97.62 674 VAL B CA 1
ATOM 12555 C C . VAL B 1 674 ? -25.859 3.039 -12.195 1 97.62 674 VAL B C 1
ATOM 12557 O O . VAL B 1 674 ? -25.391 2.939 -11.062 1 97.62 674 VAL B O 1
ATOM 12560 N N . ASN B 1 675 ? -25.172 2.791 -13.297 1 95.62 675 ASN B N 1
ATOM 12561 C CA . ASN B 1 675 ? -23.734 2.537 -13.289 1 95.62 675 ASN B CA 1
ATOM 12562 C C . ASN B 1 675 ? -23 3.469 -14.25 1 95.62 675 ASN B C 1
ATOM 12564 O O . ASN B 1 675 ? -23.469 3.719 -15.359 1 95.62 675 ASN B O 1
ATOM 12568 N N . ILE B 1 676 ? -21.938 4.031 -13.773 1 97.19 676 ILE B N 1
ATOM 12569 C CA . ILE B 1 676 ? -21.031 4.824 -14.609 1 97.19 676 ILE B CA 1
ATOM 12570 C C . ILE B 1 676 ? -19.625 4.234 -14.555 1 97.19 676 ILE B C 1
ATOM 12572 O O . ILE B 1 676 ? -19.078 4.039 -13.477 1 97.19 676 ILE B O 1
ATOM 12576 N N . PHE B 1 677 ? -19.094 3.953 -15.789 1 94.19 677 PHE B N 1
ATOM 12577 C CA . PHE B 1 677 ? -17.766 3.389 -15.922 1 94.19 677 PHE B CA 1
ATOM 12578 C C . PHE B 1 677 ? -16.891 4.273 -16.797 1 94.19 677 PHE B C 1
ATOM 12580 O O . PHE B 1 677 ? -17.344 4.801 -17.812 1 94.19 677 PHE B O 1
ATOM 12587 N N . PHE B 1 678 ? -15.633 4.484 -16.391 1 95.19 678 PHE B N 1
ATOM 12588 C CA . PHE B 1 678 ? -14.68 5.125 -17.281 1 95.19 678 PHE B CA 1
ATOM 12589 C C . PHE B 1 678 ? -13.25 4.777 -16.891 1 95.19 678 PHE B C 1
ATOM 12591 O O . PHE B 1 678 ? -13.016 4.242 -15.797 1 95.19 678 PHE B O 1
ATOM 12598 N N . ASP B 1 679 ? -12.312 5 -17.766 1 93.31 679 ASP B N 1
ATOM 12599 C CA . ASP B 1 679 ? -10.867 4.965 -17.547 1 93.31 679 ASP B CA 1
ATOM 12600 C C . ASP B 1 679 ? -10.273 6.371 -17.547 1 93.31 679 ASP B C 1
ATOM 12602 O O . ASP B 1 679 ? -10.102 6.977 -18.609 1 93.31 679 ASP B O 1
ATOM 12606 N N . ARG B 1 680 ? -9.953 6.828 -16.375 1 95 680 ARG B N 1
ATOM 12607 C CA . ARG B 1 680 ? -9.484 8.203 -16.266 1 95 680 ARG B CA 1
ATOM 12608 C C . ARG B 1 680 ? -8.055 8.336 -16.797 1 95 680 ARG B C 1
ATOM 12610 O O . ARG B 1 680 ? -7.18 7.551 -16.438 1 95 680 ARG B O 1
ATOM 12617 N N . ILE B 1 681 ? -7.832 9.359 -17.547 1 92.06 681 ILE B N 1
ATOM 12618 C CA . ILE B 1 681 ? -6.508 9.664 -18.062 1 92.06 681 ILE B CA 1
ATOM 12619 C C . ILE B 1 681 ? -5.695 10.406 -17 1 92.06 681 ILE B C 1
ATOM 12621 O O . ILE B 1 681 ? -6.172 11.383 -16.422 1 92.06 681 ILE B O 1
ATOM 12625 N N . SER B 1 682 ? -4.5 9.969 -16.812 1 90 682 SER B N 1
ATOM 12626 C CA . SER B 1 682 ? -3.617 10.555 -15.82 1 90 682 SER B CA 1
ATOM 12627 C C . SER B 1 682 ? -3.424 12.047 -16.047 1 90 682 SER B C 1
ATOM 12629 O O . SER B 1 682 ? -3.168 12.469 -17.188 1 90 682 SER B O 1
ATOM 12631 N N . SER B 1 683 ? -3.629 12.789 -14.945 1 87.94 683 SER B N 1
ATOM 12632 C CA . SER B 1 683 ? -3.406 14.234 -14.961 1 87.94 683 SER B CA 1
ATOM 12633 C C . SER B 1 683 ? -3.266 14.781 -13.547 1 87.94 683 SER B C 1
ATOM 12635 O O . SER B 1 683 ? -4.02 14.406 -12.648 1 87.94 683 SER B O 1
ATOM 12637 N N . ILE B 1 684 ? -2.344 15.703 -13.359 1 86.69 684 ILE B N 1
ATOM 12638 C CA . ILE B 1 684 ? -2.203 16.359 -12.062 1 86.69 684 ILE B CA 1
ATOM 12639 C C . ILE B 1 684 ? -2.949 17.688 -12.062 1 86.69 684 ILE B C 1
ATOM 12641 O O . ILE B 1 684 ? -3.064 18.344 -11.023 1 86.69 684 ILE B O 1
ATOM 12645 N N . ALA B 1 685 ? -3.494 18.062 -13.227 1 88 685 ALA B N 1
ATOM 12646 C CA . ALA B 1 685 ? -4.266 19.297 -13.289 1 88 685 ALA B CA 1
ATOM 12647 C C . ALA B 1 685 ? -5.523 19.203 -12.438 1 88 685 ALA B C 1
ATOM 12649 O O . ALA B 1 685 ? -6.195 18.172 -12.414 1 88 685 ALA B O 1
ATOM 12650 N N . PRO B 1 686 ? -5.859 20.312 -11.734 1 90.88 686 PRO B N 1
ATOM 12651 C CA . PRO B 1 686 ? -7.062 20.281 -10.898 1 90.88 686 PRO B CA 1
ATOM 12652 C C . PRO B 1 686 ? -8.336 20.047 -11.711 1 90.88 686 PRO B C 1
ATOM 12654 O O . PRO B 1 686 ? -8.602 20.766 -12.68 1 90.88 686 PRO B O 1
ATOM 12657 N N . GLU B 1 687 ? -9.062 19.109 -11.344 1 94.19 687 GLU B N 1
ATOM 12658 C CA . GLU B 1 687 ? -10.32 18.781 -12.008 1 94.19 687 GLU B CA 1
ATOM 12659 C C . GLU B 1 687 ? -11.289 18.094 -11.047 1 94.19 687 GLU B C 1
ATOM 12661 O O . GLU B 1 687 ? -10.859 17.422 -10.102 1 94.19 687 GLU B O 1
ATOM 12666 N N . VAL B 1 688 ? -12.523 18.281 -11.266 1 96.75 688 VAL B N 1
ATOM 12667 C CA . VAL B 1 688 ? -13.578 17.641 -10.492 1 96.75 688 VAL B CA 1
ATOM 12668 C C . VAL B 1 688 ? -14.562 16.953 -11.438 1 96.75 688 VAL B C 1
ATOM 12670 O O . VAL B 1 688 ? -14.992 17.531 -12.43 1 96.75 688 VAL B O 1
ATOM 12673 N N . PHE B 1 689 ? -14.914 15.68 -11.203 1 98.44 689 PHE B N 1
ATOM 12674 C CA . PHE B 1 689 ? -15.883 14.914 -11.984 1 98.44 689 PHE B CA 1
ATOM 12675 C C . PHE B 1 689 ? -17.203 14.789 -11.242 1 98.44 689 PHE B C 1
ATOM 12677 O O . PHE B 1 689 ? -17.219 14.5 -10.047 1 98.44 689 PHE B O 1
ATOM 12684 N N . TYR B 1 690 ? -18.328 15.016 -11.961 1 98.56 690 TYR B N 1
ATOM 12685 C CA . TYR B 1 690 ? -19.672 14.883 -11.398 1 98.56 690 TYR B CA 1
ATOM 12686 C C . TYR B 1 690 ? -20.547 13.984 -12.266 1 98.56 690 TYR B C 1
ATOM 12688 O O . TYR B 1 690 ? -20.375 13.93 -13.484 1 98.56 690 TYR B O 1
ATOM 12696 N N . ALA B 1 691 ? -21.453 13.312 -11.609 1 98.56 691 ALA B N 1
ATOM 12697 C CA . ALA B 1 691 ? -22.609 12.68 -12.258 1 98.56 691 ALA B CA 1
ATOM 12698 C C . ALA B 1 691 ? -23.906 13.344 -11.812 1 98.56 691 ALA B C 1
ATOM 12700 O O . ALA B 1 691 ? -24.109 13.594 -10.625 1 98.56 691 ALA B O 1
ATOM 12701 N N . LYS B 1 692 ? -24.75 13.531 -12.742 1 98.5 692 LYS B N 1
ATOM 12702 C CA . LYS B 1 692 ? -25.984 14.273 -12.484 1 98.5 692 LYS B CA 1
ATOM 12703 C C . LYS B 1 692 ? -27.172 13.328 -12.297 1 98.5 692 LYS B C 1
ATOM 12705 O O . LYS B 1 692 ? -27.297 12.336 -13.008 1 98.5 692 LYS B O 1
ATOM 12710 N N . PHE B 1 693 ? -28.062 13.68 -11.352 1 98.69 693 PHE B N 1
ATOM 12711 C CA . PHE B 1 693 ? -29.312 12.969 -11.07 1 98.69 693 PHE B CA 1
ATOM 12712 C C . PHE B 1 693 ? -30.453 13.945 -10.859 1 98.69 693 PHE B C 1
ATOM 12714 O O . PHE B 1 693 ? -30.719 14.359 -9.727 1 98.69 693 PHE B O 1
ATOM 12721 N N . PRO B 1 694 ? -31.219 14.242 -11.891 1 98.19 694 PRO B N 1
ATOM 12722 C CA . PRO B 1 694 ? -32.281 15.234 -11.789 1 98.19 694 PRO B CA 1
ATOM 12723 C C . PRO B 1 694 ? -33.594 14.633 -11.289 1 98.19 694 PRO B C 1
ATOM 12725 O O . PRO B 1 694 ? -34.062 13.617 -11.82 1 98.19 694 PRO B O 1
ATOM 12728 N N . PHE B 1 695 ? -34.156 15.273 -10.367 1 97.81 695 PHE B N 1
ATOM 12729 C CA . PHE B 1 695 ? -35.469 14.93 -9.844 1 97.81 695 PHE B CA 1
ATOM 12730 C C . PHE B 1 695 ? -36.531 15.969 -10.258 1 97.81 695 PHE B C 1
ATOM 12732 O O . PHE B 1 695 ? -36.156 17.016 -10.797 1 97.81 695 PHE B O 1
ATOM 12739 N N . PRO B 1 696 ? -37.75 15.641 -10.062 1 96.06 696 PRO B N 1
ATOM 12740 C CA . PRO B 1 696 ? -38.812 16.609 -10.398 1 96.06 696 PRO B CA 1
ATOM 12741 C C . PRO B 1 696 ? -38.656 17.922 -9.641 1 96.06 696 PRO B C 1
ATOM 12743 O O . PRO B 1 696 ? -38.125 17.938 -8.531 1 96.06 696 PRO B O 1
ATOM 12746 N N . GLN B 1 697 ? -39.219 18.953 -10.195 1 92.31 697 GLN B N 1
ATOM 12747 C CA . GLN B 1 697 ? -39.031 20.312 -9.719 1 92.31 697 GLN B CA 1
ATOM 12748 C C . GLN B 1 697 ? -39.594 20.484 -8.305 1 92.31 697 GLN B C 1
ATOM 12750 O O . GLN B 1 697 ? -39.094 21.297 -7.527 1 92.31 697 GLN B O 1
ATOM 12755 N N . ASP B 1 698 ? -40.531 19.75 -7.969 1 89.31 698 ASP B N 1
ATOM 12756 C CA . ASP B 1 698 ? -41.188 19.906 -6.668 1 89.31 698 ASP B CA 1
ATOM 12757 C C . ASP B 1 698 ? -40.375 19.234 -5.566 1 89.31 698 ASP B C 1
ATOM 12759 O O . ASP B 1 698 ? -40.656 19.406 -4.383 1 89.31 698 ASP B O 1
ATOM 12763 N N . CYS B 1 699 ? -39.344 18.5 -5.922 1 92.69 699 CYS B N 1
ATOM 12764 C CA . CYS B 1 699 ? -38.406 17.906 -4.953 1 92.69 699 CYS B CA 1
ATOM 12765 C C . CYS B 1 699 ? -37.531 18.969 -4.34 1 92.69 699 CYS B C 1
ATOM 12767 O O . CYS B 1 699 ? -36.531 19.375 -4.949 1 92.69 699 CYS B O 1
ATOM 12769 N N . ARG B 1 700 ? -37.875 19.25 -3.094 1 92.88 700 ARG B N 1
ATOM 12770 C CA . ARG B 1 700 ? -37.125 20.281 -2.365 1 92.88 700 ARG B CA 1
ATOM 12771 C C . ARG B 1 700 ? -36.75 19.797 -0.972 1 92.88 700 ARG B C 1
ATOM 12773 O O . ARG B 1 700 ? -37.156 18.719 -0.544 1 92.88 700 ARG B O 1
ATOM 12780 N N . GLN B 1 701 ? -35.875 20.516 -0.371 1 93.75 701 GLN B N 1
ATOM 12781 C CA . GLN B 1 701 ? -35.469 20.281 1.014 1 93.75 701 GLN B CA 1
ATOM 12782 C C . GLN B 1 701 ? -34.906 18.875 1.199 1 93.75 701 GLN B C 1
ATOM 12784 O O . GLN B 1 701 ? -35.438 18.094 1.999 1 93.75 701 GLN B O 1
ATOM 12789 N N . PRO B 1 702 ? -33.844 18.594 0.499 1 96.88 702 PRO B N 1
ATOM 12790 C CA . PRO B 1 702 ? -33.25 17.266 0.637 1 96.88 702 PRO B CA 1
ATOM 12791 C C . PRO B 1 702 ? -32.812 16.953 2.07 1 96.88 702 PRO B C 1
ATOM 12793 O O . PRO B 1 702 ? -32.344 17.844 2.787 1 96.88 702 PRO B O 1
ATOM 12796 N N . VAL B 1 703 ? -33 15.703 2.475 1 96.94 703 VAL B N 1
ATOM 12797 C CA . VAL B 1 703 ? -32.594 15.172 3.773 1 96.94 703 VAL B CA 1
ATOM 12798 C C . VAL B 1 703 ? -31.562 14.055 3.582 1 96.94 703 VAL B C 1
ATOM 12800 O O . VAL B 1 703 ? -31.656 13.273 2.633 1 96.94 703 VAL B O 1
ATOM 12803 N N . ALA B 1 704 ? -30.562 13.969 4.395 1 97.31 704 ALA B N 1
ATOM 12804 C CA . ALA B 1 704 ? -29.562 12.906 4.402 1 97.31 704 ALA B CA 1
ATOM 12805 C C . ALA B 1 704 ? -29.062 12.625 5.816 1 97.31 704 ALA B C 1
ATOM 12807 O O . ALA B 1 704 ? -29.5 13.281 6.773 1 97.31 704 ALA B O 1
ATOM 12808 N N . THR B 1 705 ? -28.297 11.609 5.93 1 96.69 705 THR B N 1
ATOM 12809 C CA . THR B 1 705 ? -27.672 11.336 7.211 1 96.69 705 THR B CA 1
ATOM 12810 C C . THR B 1 705 ? -26.156 11.469 7.105 1 96.69 705 THR B C 1
ATOM 12812 O O . THR B 1 705 ? -25.578 11.305 6.023 1 96.69 705 THR B O 1
ATOM 12815 N N . ASN B 1 706 ? -25.594 11.789 8.18 1 96.62 706 ASN B N 1
ATOM 12816 C CA . ASN B 1 706 ? -24.156 11.672 8.422 1 96.62 706 ASN B CA 1
ATOM 12817 C C . ASN B 1 706 ? -23.859 11.047 9.781 1 96.62 706 ASN B C 1
ATOM 12819 O O . ASN B 1 706 ? -24.391 11.5 10.805 1 96.62 706 ASN B O 1
ATOM 12823 N N . GLY B 1 707 ? -23.109 9.992 9.766 1 95.44 707 GLY B N 1
ATOM 12824 C CA . GLY B 1 707 ? -22.844 9.266 11 1 95.44 707 GLY B CA 1
ATOM 12825 C C . GLY B 1 707 ? -24.094 8.688 11.625 1 95.44 707 GLY B C 1
ATOM 12826 O O . GLY B 1 707 ? -24.172 8.547 12.852 1 95.44 707 GLY B O 1
ATOM 12827 N N . GLY B 1 708 ? -25.078 8.555 10.844 1 94.75 708 GLY B N 1
ATOM 12828 C CA . GLY B 1 708 ? -26.328 7.973 11.312 1 94.75 708 GLY B CA 1
ATOM 12829 C C . GLY B 1 708 ? -27.328 9.016 11.781 1 94.75 708 GLY B C 1
ATOM 12830 O O . GLY B 1 708 ? -28.453 8.68 12.133 1 94.75 708 GLY B O 1
ATOM 12831 N N . ILE B 1 709 ? -27.031 10.258 11.727 1 96 709 ILE B N 1
ATOM 12832 C CA . ILE B 1 709 ? -27.906 11.305 12.211 1 96 709 ILE B CA 1
ATOM 12833 C C . ILE B 1 709 ? -28.516 12.062 11.023 1 96 709 ILE B C 1
ATOM 12835 O O . ILE B 1 709 ? -27.781 12.594 10.188 1 96 709 ILE B O 1
ATOM 12839 N N . PRO B 1 710 ? -29.828 12.141 10.938 1 96 710 PRO B N 1
ATOM 12840 C CA . PRO B 1 710 ? -30.469 12.852 9.828 1 96 710 PRO B CA 1
ATOM 12841 C C . PRO B 1 710 ? -30.469 14.359 10.023 1 96 710 PRO B C 1
ATOM 12843 O O . PRO B 1 710 ? -30.469 14.844 11.156 1 96 710 PRO B O 1
ATOM 12846 N N . TYR B 1 711 ? -30.438 15.086 8.992 1 95.94 711 TYR B N 1
ATOM 12847 C CA . TYR B 1 711 ? -30.656 16.531 9.016 1 95.94 711 TYR B CA 1
ATOM 12848 C C . TYR B 1 711 ? -31.062 17.031 7.637 1 95.94 711 TYR B C 1
ATOM 12850 O O . TYR B 1 711 ? -30.797 16.391 6.625 1 95.94 711 TYR B O 1
ATOM 12858 N N . GLU B 1 712 ? -31.781 18.109 7.625 1 96.81 712 GLU B N 1
ATOM 12859 C CA . GLU B 1 712 ? -32.156 18.781 6.383 1 96.81 712 GLU B CA 1
ATOM 12860 C C . GLU B 1 712 ? -31 19.609 5.836 1 96.81 712 GLU B C 1
ATOM 12862 O O . GLU B 1 712 ? -30.5 20.516 6.512 1 96.81 712 GLU B O 1
ATOM 12867 N N . LEU B 1 713 ? -30.656 19.312 4.625 1 97.56 713 LEU B N 1
ATOM 12868 C CA . LEU B 1 713 ? -29.531 19.984 4 1 97.56 713 LEU B CA 1
ATOM 12869 C C . LEU B 1 713 ? -29.859 21.453 3.742 1 97.56 713 LEU B C 1
ATOM 12871 O O . LEU B 1 713 ? -31 21.797 3.438 1 97.56 713 LEU B O 1
ATOM 12875 N N . TYR B 1 714 ? -28.906 22.359 3.938 1 96.88 714 TYR B N 1
ATOM 12876 C CA . TYR B 1 714 ? -28.922 23.812 3.744 1 96.88 714 TYR B CA 1
ATOM 12877 C C . TYR B 1 714 ? -29.688 24.5 4.875 1 96.88 714 TYR B C 1
ATOM 12879 O O . TYR B 1 714 ? -29.594 25.719 5.043 1 96.88 714 TYR B O 1
ATOM 12887 N N . LYS B 1 715 ? -30.391 23.734 5.738 1 95.88 715 LYS B N 1
ATOM 12888 C CA . LYS B 1 715 ? -31.219 24.359 6.766 1 95.88 715 LYS B CA 1
ATOM 12889 C C . LYS B 1 715 ? -30.688 24.031 8.164 1 95.88 715 LYS B C 1
ATOM 12891 O O . LYS B 1 715 ? -30.625 24.922 9.023 1 95.88 715 LYS B O 1
ATOM 12896 N N . GLU B 1 716 ? -30.406 22.812 8.359 1 96.44 716 GLU B N 1
ATOM 12897 C CA . GLU B 1 716 ? -30.031 22.359 9.695 1 96.44 716 GLU B CA 1
ATOM 12898 C C . GLU B 1 716 ? -28.516 22.219 9.82 1 96.44 716 GLU B C 1
ATOM 12900 O O . GLU B 1 716 ? -28.016 21.172 10.234 1 96.44 716 GLU B O 1
ATOM 12905 N N . GLN B 1 717 ? -27.859 23.281 9.594 1 95.81 717 GLN B N 1
ATOM 12906 C CA . GLN B 1 717 ? -26.406 23.375 9.758 1 95.81 717 GLN B CA 1
ATOM 12907 C C . GLN B 1 717 ? -26.031 24.594 10.602 1 95.81 717 GLN B C 1
ATOM 12909 O O . GLN B 1 717 ? -26.75 25.578 10.617 1 95.81 717 GLN B O 1
ATOM 12914 N N . ILE B 1 718 ? -24.969 24.469 11.242 1 95.81 718 ILE B N 1
ATOM 12915 C CA . ILE B 1 718 ? -24.516 25.641 11.977 1 95.81 718 ILE B CA 1
ATOM 12916 C C . ILE B 1 718 ? -23.969 26.672 11 1 95.81 718 ILE B C 1
ATOM 12918 O O . ILE B 1 718 ? -23.625 26.344 9.859 1 95.81 718 ILE B O 1
ATOM 12922 N N . PRO B 1 719 ? -23.875 27.859 11.445 1 92.44 719 PRO B N 1
ATOM 12923 C CA . PRO B 1 719 ? -23.406 28.922 10.547 1 92.44 719 PRO B CA 1
ATOM 12924 C C . PRO B 1 719 ? -21.984 28.703 10.039 1 92.44 719 PRO B C 1
ATOM 12926 O O . PRO B 1 719 ? -21.141 28.188 10.781 1 92.44 719 PRO B O 1
ATOM 12929 N N . ASN B 1 720 ? -21.766 29.047 8.789 1 91.69 720 ASN B N 1
ATOM 12930 C CA . ASN B 1 720 ? -20.453 29.094 8.156 1 91.69 720 ASN B CA 1
ATOM 12931 C C . ASN B 1 720 ? -19.844 27.703 8.039 1 91.69 720 ASN B C 1
ATOM 12933 O O . ASN B 1 720 ? -18.625 27.562 8.023 1 91.69 720 ASN B O 1
ATOM 12937 N N . SER B 1 721 ? -20.641 26.688 8.141 1 94.75 721 SER B N 1
ATOM 12938 C CA . SER B 1 721 ? -20.188 25.344 7.781 1 94.75 721 SER B CA 1
ATOM 12939 C C . SER B 1 721 ? -20.375 25.078 6.293 1 94.75 721 SER B C 1
ATOM 12941 O O . SER B 1 721 ? -21.047 25.844 5.598 1 94.75 721 SER B O 1
ATOM 12943 N N . CYS B 1 722 ? -19.781 24.094 5.781 1 96.25 722 CYS B N 1
ATOM 12944 C CA . CYS B 1 722 ? -19.734 23.859 4.348 1 96.25 722 CYS B CA 1
ATOM 12945 C C . CYS B 1 722 ? -21.125 23.578 3.795 1 96.25 722 CYS B C 1
ATOM 12947 O O . CYS B 1 722 ? -21.859 22.734 4.32 1 96.25 722 CYS B O 1
ATOM 12949 N N . LYS B 1 723 ? -21.438 24.266 2.723 1 96.38 723 LYS B N 1
ATOM 12950 C CA . LYS B 1 723 ? -22.688 24.031 2 1 96.38 723 LYS B CA 1
ATOM 12951 C C . LYS B 1 723 ? -22.438 23.875 0.503 1 96.38 723 LYS B C 1
ATOM 12953 O O . LYS B 1 723 ? -23.375 23.703 -0.277 1 96.38 723 LYS B O 1
ATOM 12958 N N . ASP B 1 724 ? -21.188 23.969 0.125 1 96.38 724 ASP B N 1
ATOM 12959 C CA . ASP B 1 724 ? -20.828 23.766 -1.274 1 96.38 724 ASP B CA 1
ATOM 12960 C C . ASP B 1 724 ? -21.078 22.312 -1.696 1 96.38 724 ASP B C 1
ATOM 12962 O O . ASP B 1 724 ? -21.375 22.047 -2.863 1 96.38 724 ASP B O 1
ATOM 12966 N N . PHE B 1 725 ? -20.875 21.438 -0.795 1 97.69 725 PHE B N 1
ATOM 12967 C CA . PHE B 1 725 ? -21.109 20.016 -0.939 1 97.69 725 PHE B CA 1
ATOM 12968 C C . PHE B 1 725 ? -21.422 19.375 0.409 1 97.69 725 PHE B C 1
ATOM 12970 O O . PHE B 1 725 ? -21.281 20.016 1.453 1 97.69 725 PHE B O 1
ATOM 12977 N N . PHE B 1 726 ? -21.875 18.156 0.396 1 97.94 726 PHE B N 1
ATOM 12978 C CA . PHE B 1 726 ? -22.234 17.438 1.614 1 97.94 726 PHE B CA 1
ATOM 12979 C C . PHE B 1 726 ? -21.641 16.031 1.606 1 97.94 726 PHE B C 1
ATOM 12981 O O . PHE B 1 726 ? -21.641 15.367 0.57 1 97.94 726 PHE B O 1
ATOM 12988 N N . VAL B 1 727 ? -21.109 15.625 2.719 1 97.75 727 VAL B N 1
ATOM 12989 C CA . VAL B 1 727 ? -20.75 14.227 2.922 1 97.75 727 VAL B CA 1
ATOM 12990 C C . VAL B 1 727 ? -21.938 13.484 3.539 1 97.75 727 VAL B C 1
ATOM 12992 O O . VAL B 1 727 ? -22.484 13.906 4.566 1 97.75 727 VAL B O 1
ATOM 12995 N N . ILE B 1 728 ? -22.281 12.43 2.955 1 97.19 728 ILE B N 1
ATOM 12996 C CA . ILE B 1 728 ? -23.438 11.68 3.426 1 97.19 728 ILE B CA 1
ATOM 12997 C C . ILE B 1 728 ? -23.047 10.227 3.67 1 97.19 728 ILE B C 1
ATOM 12999 O O . ILE B 1 728 ? -22 9.773 3.205 1 97.19 728 ILE B O 1
ATOM 13003 N N . ASP B 1 729 ? -23.875 9.516 4.383 1 96.12 729 ASP B N 1
ATOM 13004 C CA . ASP B 1 729 ? -23.641 8.094 4.602 1 96.12 729 ASP B CA 1
ATOM 13005 C C . ASP B 1 729 ? -23.891 7.293 3.326 1 96.12 729 ASP B C 1
ATOM 13007 O O . ASP B 1 729 ? -22.953 6.773 2.721 1 96.12 729 ASP B O 1
ATOM 13011 N N . SER B 1 730 ? -25.281 7.316 2.852 1 95.31 730 SER B N 1
ATOM 13012 C CA . SER B 1 730 ? -25.5 6.488 1.668 1 95.31 730 SER B CA 1
ATOM 13013 C C . SER B 1 730 ? -26.672 6.992 0.842 1 95.31 730 SER B C 1
ATOM 13015 O O . SER B 1 730 ? -26.891 6.527 -0.278 1 95.31 730 SER B O 1
ATOM 13017 N N . TRP B 1 731 ? -27.469 7.949 1.415 1 97.31 731 TRP B N 1
ATOM 13018 C CA . TRP B 1 731 ? -28.688 8.281 0.675 1 97.31 731 TRP B CA 1
ATOM 13019 C C . TRP B 1 731 ? -29.047 9.75 0.854 1 97.31 731 TRP B C 1
ATOM 13021 O O . TRP B 1 731 ? -28.578 10.398 1.795 1 97.31 731 TRP B O 1
ATOM 13031 N N . VAL B 1 732 ? -29.781 10.273 -0.076 1 98.12 732 VAL B N 1
ATOM 13032 C CA . VAL B 1 732 ? -30.484 11.562 -0.055 1 98.12 732 VAL B CA 1
ATOM 13033 C C . VAL B 1 732 ? -31.969 11.352 -0.357 1 98.12 732 VAL B C 1
ATOM 13035 O O . VAL B 1 732 ? -32.312 10.648 -1.305 1 98.12 732 VAL B O 1
ATOM 13038 N N . LYS B 1 733 ? -32.844 11.977 0.461 1 97.31 733 LYS B N 1
ATOM 13039 C CA . LYS B 1 733 ? -34.281 11.836 0.291 1 97.31 733 LYS B CA 1
ATOM 13040 C C . LYS B 1 733 ? -34.938 13.18 -0.036 1 97.31 733 LYS B C 1
ATOM 13042 O O . LYS B 1 733 ? -34.594 14.203 0.557 1 97.31 733 LYS B O 1
ATOM 13047 N N . TYR B 1 734 ? -35.812 13.133 -1.03 1 95.5 734 TYR B N 1
ATOM 13048 C CA . TYR B 1 734 ? -36.781 14.211 -1.278 1 95.5 734 TYR B CA 1
ATOM 13049 C C . TYR B 1 734 ? -38.188 13.789 -0.895 1 95.5 734 TYR B C 1
ATOM 13051 O O . TYR B 1 734 ? -38.719 12.805 -1.415 1 95.5 734 TYR B O 1
ATOM 13059 N N . GLU B 1 735 ? -38.688 14.586 0.049 1 90.12 735 GLU B N 1
ATOM 13060 C CA . GLU B 1 735 ? -40.094 14.352 0.361 1 90.12 735 GLU B CA 1
ATOM 13061 C C . GLU B 1 735 ? -41 15.109 -0.602 1 90.12 735 GLU B C 1
ATOM 13063 O O . GLU B 1 735 ? -40.75 16.266 -0.927 1 90.12 735 GLU B O 1
ATOM 13068 N N . ALA B 1 736 ? -41.906 14.344 -1.132 1 83.5 736 ALA B N 1
ATOM 13069 C CA . ALA B 1 736 ? -42.938 14.961 -1.972 1 83.5 736 ALA B CA 1
ATOM 13070 C C . ALA B 1 736 ? -44.344 14.539 -1.521 1 83.5 736 ALA B C 1
ATOM 13072 O O . ALA B 1 736 ? -44.5 13.703 -0.626 1 83.5 736 ALA B O 1
ATOM 13073 N N . GLU B 1 737 ? -45.375 15.172 -2.107 1 82.69 737 GLU B N 1
ATOM 13074 C CA . GLU B 1 737 ? -46.75 14.906 -1.739 1 82.69 737 GLU B CA 1
ATOM 13075 C C . GLU B 1 737 ? -47.156 13.461 -2.025 1 82.69 737 GLU B C 1
ATOM 13077 O O . GLU B 1 737 ? -47.906 12.852 -1.267 1 82.69 737 GLU B O 1
ATOM 13082 N N . ASP B 1 738 ? -46.688 13.023 -3.074 1 86.06 738 ASP B N 1
ATOM 13083 C CA . ASP B 1 738 ? -47.094 11.688 -3.486 1 86.06 738 ASP B CA 1
ATOM 13084 C C . ASP B 1 738 ? -46.188 10.617 -2.883 1 86.06 738 ASP B C 1
ATOM 13086 O O . ASP B 1 738 ? -46.406 9.422 -3.053 1 86.06 738 ASP B O 1
ATOM 13090 N N . GLY B 1 739 ? -45.156 11 -2.307 1 88.88 739 GLY B N 1
ATOM 13091 C CA . GLY B 1 739 ? -44.156 10.07 -1.758 1 88.88 739 GLY B CA 1
ATOM 13092 C C . GLY B 1 739 ? -42.75 10.609 -1.766 1 88.88 739 GLY B C 1
ATOM 13093 O O . GLY B 1 739 ? -42.531 11.789 -2.059 1 88.88 739 GLY B O 1
ATOM 13094 N N . ALA B 1 740 ? -41.844 9.703 -1.409 1 93.25 740 ALA B N 1
ATOM 13095 C CA . ALA B 1 740 ? -40.469 10.125 -1.307 1 93.25 740 ALA B CA 1
ATOM 13096 C C . ALA B 1 740 ? -39.625 9.578 -2.465 1 93.25 740 ALA B C 1
ATOM 13098 O O . ALA B 1 740 ? -39.844 8.438 -2.895 1 93.25 740 ALA B O 1
ATOM 13099 N N . ARG B 1 741 ? -38.75 10.367 -3.016 1 96.31 741 ARG B N 1
ATOM 13100 C CA . ARG B 1 741 ? -37.719 9.945 -3.945 1 96.31 741 ARG B CA 1
ATOM 13101 C C . ARG B 1 741 ? -36.344 9.891 -3.254 1 96.31 741 ARG B C 1
ATOM 13103 O O . ARG B 1 741 ? -35.969 10.828 -2.553 1 96.31 741 ARG B O 1
ATOM 13110 N N . ILE B 1 742 ? -35.625 8.75 -3.449 1 97.25 742 ILE B N 1
ATOM 13111 C CA . ILE B 1 742 ? -34.406 8.484 -2.713 1 97.25 742 ILE B CA 1
ATOM 13112 C C . ILE B 1 742 ? -33.281 8.188 -3.691 1 97.25 742 ILE B C 1
ATOM 13114 O O . ILE B 1 742 ? -33.406 7.355 -4.586 1 97.25 742 ILE B O 1
ATOM 13118 N N . TRP B 1 743 ? -32.25 8.922 -3.584 1 98.31 743 TRP B N 1
ATOM 13119 C CA . TRP B 1 743 ? -30.969 8.625 -4.23 1 98.31 743 TRP B CA 1
ATOM 13120 C C . TRP B 1 743 ? -30.016 7.938 -3.26 1 98.31 743 TRP B C 1
ATOM 13122 O O . TRP B 1 743 ? -29.938 8.297 -2.082 1 98.31 743 TRP B O 1
ATOM 13132 N N . SER B 1 744 ? -29.344 6.883 -3.695 1 98.06 744 SER B N 1
ATOM 13133 C CA . SER B 1 744 ? -28.344 6.254 -2.836 1 98.06 744 SER B CA 1
ATOM 13134 C C . SER B 1 744 ? -27.109 5.84 -3.633 1 98.06 744 SER B C 1
ATOM 13136 O O . SER B 1 744 ? -27.188 5.641 -4.848 1 98.06 744 SER B O 1
ATOM 13138 N N . SER B 1 745 ? -26.016 5.785 -3.01 1 97.25 745 SER B N 1
ATOM 13139 C CA . SER B 1 745 ? -24.766 5.301 -3.574 1 97.25 745 SER B CA 1
ATOM 13140 C C . SER B 1 745 ? -23.953 4.516 -2.545 1 97.25 745 SER B C 1
ATOM 13142 O O . SER B 1 745 ? -23.938 4.871 -1.363 1 97.25 745 SER B O 1
ATOM 13144 N N . GLY B 1 746 ? -23.312 3.527 -3.002 1 90.56 746 GLY B N 1
ATOM 13145 C CA . GLY B 1 746 ? -22.453 2.744 -2.125 1 90.56 746 GLY B CA 1
ATOM 13146 C C . GLY B 1 746 ? -21 3.197 -2.145 1 90.56 746 GLY B C 1
ATOM 13147 O O . GLY B 1 746 ? -20.219 2.842 -1.258 1 90.56 746 GLY B O 1
ATOM 13148 N N . ASP B 1 747 ? -20.656 4.043 -3.045 1 93.5 747 ASP B N 1
ATOM 13149 C CA . ASP B 1 747 ? -19.234 4.293 -3.18 1 93.5 747 ASP B CA 1
ATOM 13150 C C . ASP B 1 747 ? -18.938 5.785 -3.33 1 93.5 747 ASP B C 1
ATOM 13152 O O . ASP B 1 747 ? -17.781 6.207 -3.293 1 93.5 747 ASP B O 1
ATOM 13156 N N . VAL B 1 748 ? -19.969 6.656 -3.508 1 97 748 VAL B N 1
ATOM 13157 C CA . VAL B 1 748 ? -19.797 8.094 -3.658 1 97 748 VAL B CA 1
ATOM 13158 C C . VAL B 1 748 ? -20.391 8.82 -2.455 1 97 748 VAL B C 1
ATOM 13160 O O . VAL B 1 748 ? -21.609 9.039 -2.4 1 97 748 VAL B O 1
ATOM 13163 N N . PRO B 1 749 ? -19.594 9.336 -1.635 1 96.88 749 PRO B N 1
ATOM 13164 C CA . PRO B 1 749 ? -20.125 9.898 -0.393 1 96.88 749 PRO B CA 1
ATOM 13165 C C . PRO B 1 749 ? -20.344 11.406 -0.471 1 96.88 749 PRO B C 1
ATOM 13167 O O . PRO B 1 749 ? -20.875 12.008 0.468 1 96.88 749 PRO B O 1
ATOM 13170 N N . ILE B 1 750 ? -19.984 12.07 -1.543 1 98.25 750 ILE B N 1
ATOM 13171 C CA . ILE B 1 750 ? -20.062 13.523 -1.596 1 98.25 750 ILE B CA 1
ATOM 13172 C C . ILE B 1 750 ? -21.047 13.945 -2.68 1 98.25 750 ILE B C 1
ATOM 13174 O O . ILE B 1 750 ? -20.953 13.5 -3.824 1 98.25 750 ILE B O 1
ATOM 13178 N N . VAL B 1 751 ? -21.953 14.859 -2.291 1 98.31 751 VAL B N 1
ATOM 13179 C CA . VAL B 1 751 ? -22.984 15.312 -3.229 1 98.31 751 VAL B CA 1
ATOM 13180 C C . VAL B 1 751 ? -23.062 16.828 -3.209 1 98.31 751 VAL B C 1
ATOM 13182 O O . VAL B 1 751 ? -22.75 17.469 -2.197 1 98.31 751 VAL B O 1
ATOM 13185 N N . SER B 1 752 ? -23.438 17.359 -4.27 1 97.88 752 SER B N 1
ATOM 13186 C CA . SER B 1 752 ? -23.812 18.75 -4.438 1 97.88 752 SER B CA 1
ATOM 13187 C C . SER B 1 752 ? -25.156 18.891 -5.133 1 97.88 752 SER B C 1
ATOM 13189 O O . SER B 1 752 ? -25.688 17.922 -5.676 1 97.88 752 SER B O 1
ATOM 13191 N N . PHE B 1 753 ? -25.672 20.125 -5.086 1 98.19 753 PHE B N 1
ATOM 13192 C CA . PHE B 1 753 ? -26.984 20.359 -5.672 1 98.19 753 PHE B CA 1
ATOM 13193 C C . PHE B 1 753 ? -26.953 21.578 -6.594 1 98.19 753 PHE B C 1
ATOM 13195 O O . PHE B 1 753 ? -26.297 22.578 -6.293 1 98.19 753 PHE B O 1
ATOM 13202 N N . GLY B 1 754 ? -27.625 21.453 -7.68 1 96.94 754 GLY B N 1
ATOM 13203 C CA . GLY B 1 754 ? -27.75 22.562 -8.617 1 96.94 754 GLY B CA 1
ATOM 13204 C C . GLY B 1 754 ? -26.5 22.797 -9.43 1 96.94 754 GLY B C 1
ATOM 13205 O O . GLY B 1 754 ? -26.422 23.766 -10.188 1 96.94 754 GLY B O 1
ATOM 13206 N N . GLY B 1 755 ? -25.547 21.984 -9.25 1 94.75 755 GLY B N 1
ATOM 13207 C CA . GLY B 1 755 ? -24.281 22.125 -9.961 1 94.75 755 GLY B CA 1
ATOM 13208 C C . GLY B 1 755 ? -23.078 22.062 -9.055 1 94.75 755 GLY B C 1
ATOM 13209 O O . GLY B 1 755 ? -23.172 21.625 -7.906 1 94.75 755 GLY B O 1
ATOM 13210 N N . HIS B 1 756 ? -21.938 22.406 -9.672 1 93.38 756 HIS B N 1
ATOM 13211 C CA . HIS B 1 756 ? -20.719 22.5 -8.875 1 93.38 756 HIS B CA 1
ATOM 13212 C C . HIS B 1 756 ? -20.656 23.844 -8.133 1 93.38 756 HIS B C 1
ATOM 13214 O O . HIS B 1 756 ? -21.062 24.875 -8.664 1 93.38 756 HIS B O 1
ATOM 13220 N N . HIS B 1 757 ? -20.078 23.781 -6.926 1 94.19 757 HIS B N 1
ATOM 13221 C CA . HIS B 1 757 ? -20.016 25.016 -6.133 1 94.19 757 HIS B CA 1
ATOM 13222 C C . HIS B 1 757 ? -18.656 25.172 -5.465 1 94.19 757 HIS B C 1
ATOM 13224 O O . HIS B 1 757 ? -18.531 25.828 -4.43 1 94.19 757 HIS B O 1
ATOM 13230 N N . MET B 1 758 ? -17.672 24.516 -5.996 1 90.5 758 MET B N 1
ATOM 13231 C CA . MET B 1 758 ? -16.359 24.641 -5.387 1 90.5 758 MET B CA 1
ATOM 13232 C C . MET B 1 758 ? -15.922 26.094 -5.305 1 90.5 758 MET B C 1
ATOM 13234 O O . MET B 1 758 ? -15.867 26.797 -6.324 1 90.5 758 MET B O 1
ATOM 13238 N N . GLY B 1 759 ? -15.664 26.547 -4.102 1 87.06 759 GLY B N 1
ATOM 13239 C CA . GLY B 1 759 ? -15.148 27.891 -3.891 1 87.06 759 GLY B CA 1
ATOM 13240 C C . GLY B 1 759 ? -16.234 28.922 -3.732 1 87.06 759 GLY B C 1
ATOM 13241 O O . GLY B 1 759 ? -15.953 30.109 -3.502 1 87.06 759 GLY B O 1
ATOM 13242 N N . MET B 1 760 ? -17.469 28.516 -3.688 1 90.69 760 MET B N 1
ATOM 13243 C CA . MET B 1 760 ? -18.562 29.484 -3.703 1 90.69 760 MET B CA 1
ATOM 13244 C C . MET B 1 760 ? -18.969 29.859 -2.285 1 90.69 760 MET B C 1
ATOM 13246 O O . MET B 1 760 ? -19.531 30.938 -2.066 1 90.69 760 MET B O 1
ATOM 13250 N N . ARG B 1 761 ? -18.766 29.016 -1.29 1 92.12 761 ARG B N 1
ATOM 13251 C CA . ARG B 1 761 ? -19.172 29.219 0.095 1 92.12 761 ARG B CA 1
ATOM 13252 C C . ARG B 1 761 ? -20.656 29.578 0.18 1 92.12 761 ARG B C 1
ATOM 13254 O O . ARG B 1 761 ? -21.016 30.594 0.75 1 92.12 761 ARG B O 1
ATOM 13261 N N . LEU B 1 762 ? -21.422 28.656 -0.243 1 93 762 LEU B N 1
ATOM 13262 C CA . LEU B 1 762 ? -22.859 28.859 -0.271 1 93 762 LEU B CA 1
ATOM 13263 C C . LEU B 1 762 ? -23.406 29.078 1.135 1 93 762 LEU B C 1
ATOM 13265 O O . LEU B 1 762 ? -22.953 28.453 2.092 1 93 762 LEU B O 1
ATOM 13269 N N . GLN B 1 763 ? -24.391 30 1.213 1 90.38 763 GLN B N 1
ATOM 13270 C CA . GLN B 1 763 ? -25.094 30.234 2.471 1 90.38 763 GLN B CA 1
ATOM 13271 C C . GLN B 1 763 ? -26.5 29.641 2.441 1 90.38 763 GLN B C 1
ATOM 13273 O O . GLN B 1 763 ? -27.031 29.25 3.48 1 90.38 763 GLN B O 1
ATOM 13278 N N . ASP B 1 764 ? -26.984 29.609 1.226 1 93.06 764 ASP B N 1
ATOM 13279 C CA . ASP B 1 764 ? -28.344 29.109 1.027 1 93.06 764 ASP B CA 1
ATOM 13280 C C . ASP B 1 764 ? -28.375 28.031 -0.058 1 93.06 764 ASP B C 1
ATOM 13282 O O . ASP B 1 764 ? -27.406 27.859 -0.798 1 93.06 764 ASP B O 1
ATOM 13286 N N . ALA B 1 765 ? -29.516 27.359 -0.08 1 95.94 765 ALA B N 1
ATOM 13287 C CA . ALA B 1 765 ? -29.703 26.328 -1.106 1 95.94 765 ALA B CA 1
ATOM 13288 C C . ALA B 1 765 ? -29.688 26.953 -2.502 1 95.94 765 ALA B C 1
ATOM 13290 O O . ALA B 1 765 ? -30.219 28.047 -2.709 1 95.94 765 ALA B O 1
ATOM 13291 N N . PRO B 1 766 ? -29.156 26.266 -3.428 1 95.69 766 PRO B N 1
ATOM 13292 C CA . PRO B 1 766 ? -29.25 26.75 -4.809 1 95.69 766 PRO B CA 1
ATOM 13293 C C . PRO B 1 766 ? -30.656 26.641 -5.379 1 95.69 766 PRO B C 1
ATOM 13295 O O . PRO B 1 766 ? -31.5 25.953 -4.82 1 95.69 766 PRO B O 1
ATOM 13298 N N . LYS B 1 767 ? -30.812 27.281 -6.535 1 93.38 767 LYS B N 1
ATOM 13299 C CA . LYS B 1 767 ? -32.125 27.344 -7.172 1 93.38 767 LYS B CA 1
ATOM 13300 C C . LYS B 1 767 ? -32.594 25.953 -7.594 1 93.38 767 LYS B C 1
ATOM 13302 O O . LYS B 1 767 ? -33.781 25.625 -7.484 1 93.38 767 LYS B O 1
ATOM 13307 N N . LYS B 1 768 ? -31.75 25.156 -8.07 1 95.94 768 LYS B N 1
ATOM 13308 C CA . LYS B 1 768 ? -32.094 23.812 -8.562 1 95.94 768 LYS B CA 1
ATOM 13309 C C . LYS B 1 768 ? -31.641 22.734 -7.582 1 95.94 768 LYS B C 1
ATOM 13311 O O . LYS B 1 768 ? -30.938 21.797 -7.961 1 95.94 768 LYS B O 1
ATOM 13316 N N . GLU B 1 769 ? -32.156 22.797 -6.445 1 95.81 769 GLU B N 1
ATOM 13317 C CA . GLU B 1 769 ? -31.781 21.844 -5.418 1 95.81 769 GLU B CA 1
ATOM 13318 C C . GLU B 1 769 ? -32.312 20.453 -5.73 1 95.81 769 GLU B C 1
ATOM 13320 O O . GLU B 1 769 ? -31.906 19.469 -5.113 1 95.81 769 GLU B O 1
ATOM 13325 N N . ASN B 1 770 ? -33.188 20.359 -6.746 1 96.81 770 ASN B N 1
ATOM 13326 C CA . ASN B 1 770 ? -33.719 19.078 -7.18 1 96.81 770 ASN B CA 1
ATOM 13327 C C . ASN B 1 770 ? -32.75 18.344 -8.086 1 96.81 770 ASN B C 1
ATOM 13329 O O . ASN B 1 770 ? -32.938 17.172 -8.406 1 96.81 770 ASN B O 1
ATOM 13333 N N . GLU B 1 771 ? -31.688 18.984 -8.5 1 98.12 771 GLU B N 1
ATOM 13334 C CA . GLU B 1 771 ? -30.641 18.359 -9.297 1 98.12 771 GLU B CA 1
ATOM 13335 C C . GLU B 1 771 ? -29.453 17.953 -8.422 1 98.12 771 GLU B C 1
ATOM 13337 O O . GLU B 1 771 ? -28.625 18.797 -8.055 1 98.12 771 GLU B O 1
ATOM 13342 N N . LEU B 1 772 ? -29.391 16.703 -8.227 1 98.44 772 LEU B N 1
ATOM 13343 C CA . LEU B 1 772 ? -28.328 16.156 -7.395 1 98.44 772 LEU B CA 1
ATOM 13344 C C . LEU B 1 772 ? -27.094 15.812 -8.234 1 98.44 772 LEU B C 1
ATOM 13346 O O . LEU B 1 772 ? -27.234 15.281 -9.344 1 98.44 772 LEU B O 1
ATOM 13350 N N . TYR B 1 773 ? -25.922 16.156 -7.77 1 98.56 773 TYR B N 1
ATOM 13351 C CA . TYR B 1 773 ? -24.656 15.828 -8.398 1 98.56 773 TYR B CA 1
ATOM 13352 C C . TYR B 1 773 ? -23.781 14.992 -7.461 1 98.56 773 TYR B C 1
ATOM 13354 O O . TYR B 1 773 ? -23.406 15.453 -6.383 1 98.56 773 TYR B O 1
ATOM 13362 N N . GLY B 1 774 ? -23.516 13.711 -7.875 1 98.44 774 GLY B N 1
ATOM 13363 C CA . GLY B 1 774 ? -22.516 12.93 -7.164 1 98.44 774 GLY B CA 1
ATOM 13364 C C . GLY B 1 774 ? -21.094 13.273 -7.574 1 98.44 774 GLY B C 1
ATOM 13365 O O . GLY B 1 774 ? -20.766 13.297 -8.766 1 98.44 774 GLY B O 1
ATOM 13366 N N . MET B 1 775 ? -20.25 13.609 -6.594 1 98.5 775 MET B N 1
ATOM 13367 C CA . MET B 1 775 ? -18.844 13.922 -6.863 1 98.5 775 MET B CA 1
ATOM 13368 C C . MET B 1 775 ? -18.016 12.648 -7.008 1 98.5 775 MET B C 1
ATOM 13370 O O . MET B 1 775 ? -17.75 11.961 -6.02 1 98.5 775 MET B O 1
ATOM 13374 N N . LEU B 1 776 ? -17.516 12.391 -8.227 1 98.31 776 LEU B N 1
ATOM 13375 C CA . LEU B 1 776 ? -16.844 11.133 -8.516 1 98.31 776 LEU B CA 1
ATOM 13376 C C . LEU B 1 776 ? -15.344 11.25 -8.266 1 98.31 776 LEU B C 1
ATOM 13378 O O . LEU B 1 776 ? -14.688 10.258 -7.938 1 98.31 776 LEU B O 1
ATOM 13382 N N . TYR B 1 777 ? -14.805 12.406 -8.5 1 98 777 TYR B N 1
ATOM 13383 C CA . TYR B 1 777 ? -13.367 12.656 -8.406 1 98 777 TYR B CA 1
ATOM 13384 C C . TYR B 1 777 ? -13.094 14.133 -8.133 1 98 777 TYR B C 1
ATOM 13386 O O . TYR B 1 777 ? -13.797 15.008 -8.633 1 98 777 TYR B O 1
ATOM 13394 N N . ASN B 1 778 ? -12.094 14.406 -7.289 1 96.75 778 ASN B N 1
ATOM 13395 C CA . ASN B 1 778 ? -11.664 15.773 -7 1 96.75 778 ASN B CA 1
ATOM 13396 C C . ASN B 1 778 ? -10.211 15.82 -6.543 1 96.75 778 ASN B C 1
ATOM 13398 O O . ASN B 1 778 ? -9.875 15.32 -5.473 1 96.75 778 ASN B O 1
ATOM 13402 N N . ASN B 1 779 ? -9.328 16.422 -7.363 1 93.5 779 ASN B N 1
ATOM 13403 C CA . ASN B 1 779 ? -7.934 16.531 -6.953 1 93.5 779 ASN B CA 1
ATOM 13404 C C . ASN B 1 779 ? -7.516 17.984 -6.758 1 93.5 779 ASN B C 1
ATOM 13406 O O . ASN B 1 779 ? -6.363 18.344 -7.016 1 93.5 779 ASN B O 1
ATOM 13410 N N . LEU B 1 780 ? -8.406 18.797 -6.281 1 91.44 780 LEU B N 1
ATOM 13411 C CA . LEU B 1 780 ? -8.203 20.234 -6.137 1 91.44 780 LEU B CA 1
ATOM 13412 C C . LEU B 1 780 ? -7.297 20.531 -4.945 1 91.44 780 LEU B C 1
ATOM 13414 O O . LEU B 1 780 ? -6.688 21.609 -4.879 1 91.44 780 LEU B O 1
ATOM 13418 N N . TRP B 1 781 ? -7.254 19.688 -4.047 1 88.94 781 TRP B N 1
ATOM 13419 C CA . TRP B 1 781 ? -6.555 19.984 -2.801 1 88.94 781 TRP B CA 1
ATOM 13420 C C . TRP B 1 781 ? -5.055 20.141 -3.041 1 88.94 781 TRP B C 1
ATOM 13422 O O . TRP B 1 781 ? -4.535 19.688 -4.062 1 88.94 781 TRP B O 1
ATOM 13432 N N . VAL B 1 782 ? -4.355 20.844 -2.115 1 80.12 782 VAL B N 1
ATOM 13433 C CA . VAL B 1 782 ? -2.977 21.266 -2.316 1 80.12 782 VAL B CA 1
ATOM 13434 C C . VAL B 1 782 ? -2.025 20.281 -1.641 1 80.12 782 VAL B C 1
ATOM 13436 O O . VAL B 1 782 ? -0.953 19.984 -2.168 1 80.12 782 VAL B O 1
ATOM 13439 N N . VAL B 1 783 ? -2.309 19.953 -0.358 1 80.12 783 VAL B N 1
ATOM 13440 C CA . VAL B 1 783 ? -1.406 19.047 0.354 1 80.12 783 VAL B CA 1
ATOM 13441 C C . VAL B 1 783 ? -2.199 17.891 0.952 1 80.12 783 VAL B C 1
ATOM 13443 O O . VAL B 1 783 ? -3.428 17.859 0.849 1 80.12 783 VAL B O 1
ATOM 13446 N N . ASN B 1 784 ? -1.629 16.75 1.379 1 86.56 784 ASN B N 1
ATOM 13447 C CA . ASN B 1 784 ? -2.096 15.672 2.242 1 86.56 784 ASN B CA 1
ATOM 13448 C C . ASN B 1 784 ? -3.025 14.719 1.496 1 86.56 784 ASN B C 1
ATOM 13450 O O . ASN B 1 784 ? -3.494 13.727 2.062 1 86.56 784 ASN B O 1
ATOM 13454 N N . PHE B 1 785 ? -3.447 15.164 0.253 1 92.56 785 PHE B N 1
ATOM 13455 C CA . PHE B 1 785 ? -4.312 14.289 -0.529 1 92.56 785 PHE B CA 1
ATOM 13456 C C . PHE B 1 785 ? -3.656 13.922 -1.855 1 92.56 785 PHE B C 1
ATOM 13458 O O . PHE B 1 785 ? -2.754 14.625 -2.32 1 92.56 785 PHE B O 1
ATOM 13465 N N . CYS B 1 786 ? -4.164 12.883 -2.396 1 92.88 786 CYS B N 1
ATOM 13466 C CA . CYS B 1 786 ? -3.664 12.406 -3.68 1 92.88 786 CYS B CA 1
ATOM 13467 C C . CYS B 1 786 ? -3.975 13.398 -4.793 1 92.88 786 CYS B C 1
ATOM 13469 O O . CYS B 1 786 ? -5.059 13.984 -4.824 1 92.88 786 CYS B O 1
ATOM 13471 N N . VAL B 1 787 ? -3.033 13.578 -5.746 1 91.38 787 VAL B N 1
ATOM 13472 C CA . VAL B 1 787 ? -3.256 14.578 -6.785 1 91.38 787 VAL B CA 1
ATOM 13473 C C . VAL B 1 787 ? -3.557 13.883 -8.109 1 91.38 787 VAL B C 1
ATOM 13475 O O . VAL B 1 787 ? -4.074 14.508 -9.039 1 91.38 787 VAL B O 1
ATOM 13478 N N . ASP B 1 788 ? -3.273 12.578 -8.188 1 91.69 788 ASP B N 1
ATOM 13479 C CA . ASP B 1 788 ? -3.508 11.859 -9.438 1 91.69 788 ASP B CA 1
ATOM 13480 C C . ASP B 1 788 ? -3.912 10.414 -9.164 1 91.69 788 ASP B C 1
ATOM 13482 O O . ASP B 1 788 ? -3.143 9.641 -8.586 1 91.69 788 ASP B O 1
ATOM 13486 N N . SER B 1 789 ? -5.078 10.031 -9.602 1 93.88 789 SER B N 1
ATOM 13487 C CA . SER B 1 789 ? -5.598 8.672 -9.531 1 93.88 789 SER B CA 1
ATOM 13488 C C . SER B 1 789 ? -6.102 8.203 -10.891 1 93.88 789 SER B C 1
ATOM 13490 O O . SER B 1 789 ? -7.297 8.289 -11.18 1 93.88 789 SER B O 1
ATOM 13492 N N . PRO B 1 790 ? -5.266 7.633 -11.711 1 92.88 790 PRO B N 1
ATOM 13493 C CA . PRO B 1 790 ? -5.684 7.195 -13.039 1 92.88 790 PRO B CA 1
ATOM 13494 C C . PRO B 1 790 ? -6.242 5.773 -13.047 1 92.88 790 PRO B C 1
ATOM 13496 O O . PRO B 1 790 ? -6.113 5.055 -12.055 1 92.88 790 PRO B O 1
ATOM 13499 N N . GLY B 1 791 ? -6.891 5.387 -14.164 1 91.12 791 GLY B N 1
ATOM 13500 C CA . GLY B 1 791 ? -7.305 4.008 -14.375 1 91.12 791 GLY B CA 1
ATOM 13501 C C . GLY B 1 791 ? -8.812 3.824 -14.336 1 91.12 791 GLY B C 1
ATOM 13502 O O . GLY B 1 791 ? -9.555 4.801 -14.227 1 91.12 791 GLY B O 1
ATOM 13503 N N . GLU B 1 792 ? -9.203 2.586 -14.383 1 91 792 GLU B N 1
ATOM 13504 C CA . GLU B 1 792 ? -10.617 2.221 -14.445 1 91 792 GLU B CA 1
ATOM 13505 C C . GLU B 1 792 ? -11.305 2.41 -13.094 1 91 792 GLU B C 1
ATOM 13507 O O . GLU B 1 792 ? -10.719 2.109 -12.055 1 91 792 GLU B O 1
ATOM 13512 N N . MET B 1 793 ? -12.539 2.938 -13.219 1 93.31 793 MET B N 1
ATOM 13513 C CA . MET B 1 793 ? -13.383 3.111 -12.039 1 93.31 793 MET B CA 1
ATOM 13514 C C . MET B 1 793 ? -14.852 2.863 -12.375 1 93.31 793 MET B C 1
ATOM 13516 O O . MET B 1 793 ? -15.281 3.115 -13.5 1 93.31 793 MET B O 1
ATOM 13520 N N . ASN B 1 794 ? -15.469 2.348 -11.461 1 91.88 794 ASN B N 1
ATOM 13521 C CA . ASN B 1 794 ? -16.891 2.086 -11.57 1 91.88 794 ASN B CA 1
ATOM 13522 C C . ASN B 1 794 ? -17.672 2.686 -10.398 1 91.88 794 ASN B C 1
ATOM 13524 O O . ASN B 1 794 ? -17.219 2.621 -9.25 1 91.88 794 ASN B O 1
ATOM 13528 N N . PHE B 1 795 ? -18.797 3.285 -10.711 1 96.94 795 PHE B N 1
ATOM 13529 C CA . PHE B 1 795 ? -19.641 3.895 -9.688 1 96.94 795 PHE B CA 1
ATOM 13530 C C . PHE B 1 795 ? -21.078 3.389 -9.797 1 96.94 795 PHE B C 1
ATOM 13532 O O . PHE B 1 795 ? -21.625 3.311 -10.898 1 96.94 795 PHE B O 1
ATOM 13539 N N . GLU B 1 796 ? -21.672 3.07 -8.648 1 95.25 796 GLU B N 1
ATOM 13540 C CA . GLU B 1 796 ? -23.016 2.527 -8.617 1 95.25 796 GLU B CA 1
ATOM 13541 C C . GLU B 1 796 ? -23.953 3.428 -7.816 1 95.25 796 GLU B C 1
ATOM 13543 O O . GLU B 1 796 ? -23.609 3.896 -6.734 1 95.25 796 GLU B O 1
ATOM 13548 N N . PHE B 1 797 ? -25.156 3.611 -8.375 1 98.12 797 PHE B N 1
ATOM 13549 C CA . PHE B 1 797 ? -26.188 4.422 -7.746 1 98.12 797 PHE B CA 1
ATOM 13550 C C . PHE B 1 797 ? -27.547 3.736 -7.848 1 98.12 797 PHE B C 1
ATOM 13552 O O . PHE B 1 797 ? -27.75 2.879 -8.711 1 98.12 797 PHE B O 1
ATOM 13559 N N . ASP B 1 798 ? -28.422 4.16 -6.957 1 97.81 798 ASP B N 1
ATOM 13560 C CA . ASP B 1 798 ? -29.797 3.701 -7.004 1 97.81 798 ASP B CA 1
ATOM 13561 C C . ASP B 1 798 ? -30.766 4.863 -6.797 1 97.81 798 ASP B C 1
ATOM 13563 O O . ASP B 1 798 ? -30.516 5.758 -5.988 1 97.81 798 ASP B O 1
ATOM 13567 N N . LEU B 1 799 ? -31.797 4.855 -7.555 1 98.25 799 LEU B N 1
ATOM 13568 C CA . LEU B 1 799 ? -32.938 5.719 -7.359 1 98.25 799 LEU B CA 1
ATOM 13569 C C . LEU B 1 799 ? -34.188 4.902 -7.027 1 98.25 799 LEU B C 1
ATOM 13571 O O . LEU B 1 799 ? -34.5 3.932 -7.719 1 98.25 799 LEU B O 1
ATOM 13575 N N . THR B 1 800 ? -34.875 5.336 -6 1 96.88 800 THR B N 1
ATOM 13576 C CA . THR B 1 800 ? -36.062 4.578 -5.559 1 96.88 800 THR B CA 1
ATOM 13577 C C . THR B 1 800 ? -37.188 5.516 -5.117 1 96.88 800 THR B C 1
ATOM 13579 O O . THR B 1 800 ? -36.906 6.629 -4.66 1 96.88 800 THR B O 1
ATOM 13582 N N . TYR B 1 801 ? -38.406 5.066 -5.363 1 96.25 801 TYR B N 1
ATOM 13583 C CA . TYR B 1 801 ? -39.594 5.754 -4.867 1 96.25 801 TYR B CA 1
ATOM 13584 C C . TYR B 1 801 ? -40.281 4.941 -3.771 1 96.25 801 TYR B C 1
ATOM 13586 O O . TYR B 1 801 ? -40.344 3.715 -3.857 1 96.25 801 TYR B O 1
ATOM 13594 N N . ARG B 1 802 ? -40.656 5.629 -2.758 1 93.38 802 ARG B N 1
ATOM 13595 C CA . ARG B 1 802 ? -41.406 5.004 -1.68 1 93.38 802 ARG B CA 1
ATOM 13596 C C . ARG B 1 802 ? -42.656 5.824 -1.333 1 93.38 802 ARG B C 1
ATOM 13598 O O . ARG B 1 802 ? -42.562 7.043 -1.162 1 93.38 802 ARG B O 1
ATOM 13605 N N . GLU B 1 803 ? -43.656 5.098 -1.189 1 89.06 803 GLU B N 1
ATOM 13606 C CA . GLU B 1 803 ? -44.875 5.75 -0.746 1 89.06 803 GLU B CA 1
ATOM 13607 C C . GLU B 1 803 ? -44.906 5.918 0.771 1 89.06 803 GLU B C 1
ATOM 13609 O O . GLU B 1 803 ? -44.344 5.102 1.497 1 89.06 803 GLU B O 1
ATOM 13614 N N . GLY B 1 804 ? -45.5 6.965 1.21 1 79.38 804 GLY B N 1
ATOM 13615 C CA . GLY B 1 804 ? -45.688 7.168 2.637 1 79.38 804 GLY B CA 1
ATOM 13616 C C . GLY B 1 804 ? -44.438 7.719 3.326 1 79.38 804 GLY B C 1
ATOM 13617 O O . GLY B 1 804 ? -43.438 7.984 2.678 1 79.38 804 GLY B O 1
ATOM 13618 N N . LYS B 1 805 ? -44.594 7.887 4.562 1 80.31 805 LYS B N 1
ATOM 13619 C CA . LYS B 1 805 ? -43.5 8.398 5.387 1 80.31 805 LYS B CA 1
ATOM 13620 C C . LYS B 1 805 ? -42.594 7.262 5.859 1 80.31 805 LYS B C 1
ATOM 13622 O O . LYS B 1 805 ? -43.094 6.215 6.293 1 80.31 805 LYS B O 1
ATOM 13627 N N . GLN B 1 806 ? -41.344 7.406 5.52 1 84.94 806 GLN B N 1
ATOM 13628 C CA . GLN B 1 806 ? -40.344 6.438 5.98 1 84.94 806 GLN B CA 1
ATOM 13629 C C . GLN B 1 806 ? -39.5 7.02 7.102 1 84.94 806 GLN B C 1
ATOM 13631 O O . GLN B 1 806 ? -39.156 8.203 7.078 1 84.94 806 GLN B O 1
ATOM 13636 N N . SER B 1 807 ? -39.188 6.164 8.047 1 89.69 807 SER B N 1
ATOM 13637 C CA . SER B 1 807 ? -38.219 6.57 9.07 1 89.69 807 SER B CA 1
ATOM 13638 C C . SER B 1 807 ? -36.812 6.574 8.523 1 89.69 807 SER B C 1
ATOM 13640 O O . SER B 1 807 ? -36.531 5.977 7.484 1 89.69 807 SER B O 1
ATOM 13642 N N . VAL B 1 808 ? -35.969 7.227 9.211 1 90.94 808 VAL B N 1
ATOM 13643 C CA . VAL B 1 808 ? -34.562 7.285 8.867 1 90.94 808 VAL B CA 1
ATOM 13644 C C . VAL B 1 808 ? -33.969 5.875 8.875 1 90.94 808 VAL B C 1
ATOM 13646 O O . VAL B 1 808 ? -33.188 5.52 7.996 1 90.94 808 VAL B O 1
ATOM 13649 N N . GLU B 1 809 ? -34.344 5.176 9.828 1 93.06 809 GLU B N 1
ATOM 13650 C CA . GLU B 1 809 ? -33.812 3.812 9.945 1 93.06 809 GLU B CA 1
ATOM 13651 C C . GLU B 1 809 ? -34.25 2.957 8.758 1 93.06 809 GLU B C 1
ATOM 13653 O O . GLU B 1 809 ? -33.469 2.207 8.203 1 93.06 809 GLU B O 1
ATOM 13658 N N . GLN B 1 810 ? -35.469 3.08 8.414 1 93.75 810 GLN B N 1
ATOM 13659 C CA . GLN B 1 810 ? -36 2.316 7.285 1 93.75 810 GLN B CA 1
ATOM 13660 C C . GLN B 1 810 ? -35.281 2.707 5.984 1 93.75 810 GLN B C 1
ATOM 13662 O O . GLN B 1 810 ? -34.969 1.846 5.16 1 93.75 810 GLN B O 1
ATOM 13667 N N . LEU B 1 811 ? -35.062 3.957 5.832 1 94.5 811 LEU B N 1
ATOM 13668 C CA . LEU B 1 811 ? -34.406 4.457 4.637 1 94.5 811 LEU B CA 1
ATOM 13669 C C . LEU B 1 811 ? -32.938 3.965 4.574 1 94.5 811 LEU B C 1
ATOM 13671 O O . LEU B 1 811 ? -32.469 3.549 3.514 1 94.5 811 LEU B O 1
ATOM 13675 N N . THR B 1 812 ? -32.312 4.047 5.719 1 95.62 812 THR B N 1
ATOM 13676 C CA . THR B 1 812 ? -30.922 3.594 5.797 1 95.62 812 THR B CA 1
ATOM 13677 C C . THR B 1 812 ? -30.828 2.1 5.496 1 95.62 812 THR B C 1
ATOM 13679 O O . THR B 1 812 ? -29.984 1.674 4.715 1 95.62 812 THR B O 1
ATOM 13682 N N . ASP B 1 813 ? -31.688 1.347 6.082 1 96.06 813 ASP B N 1
ATOM 13683 C CA . ASP B 1 813 ? -31.688 -0.099 5.879 1 96.06 813 ASP B CA 1
ATOM 13684 C C . ASP B 1 813 ? -31.953 -0.444 4.414 1 96.06 813 ASP B C 1
ATOM 13686 O O . ASP B 1 813 ? -31.312 -1.341 3.857 1 96.06 813 ASP B O 1
ATOM 13690 N N . MET B 1 814 ? -32.844 0.219 3.855 1 95.06 814 MET B N 1
ATOM 13691 C CA . MET B 1 814 ? -33.188 -0.013 2.449 1 95.06 814 MET B CA 1
ATOM 13692 C C . MET B 1 814 ? -31.984 0.31 1.559 1 95.06 814 MET B C 1
ATOM 13694 O O . MET B 1 814 ? -31.594 -0.508 0.727 1 95.06 814 MET B O 1
ATOM 13698 N N . ALA B 1 815 ? -31.438 1.471 1.723 1 95.38 815 ALA B N 1
ATOM 13699 C CA . ALA B 1 815 ? -30.312 1.891 0.897 1 95.38 815 ALA B CA 1
ATOM 13700 C C . ALA B 1 815 ? -29.125 0.936 1.056 1 95.38 815 ALA B C 1
ATOM 13702 O O . ALA B 1 815 ? -28.516 0.533 0.067 1 95.38 815 ALA B O 1
ATOM 13703 N N . ASP B 1 816 ? -28.875 0.568 2.275 1 95.19 816 ASP B N 1
ATOM 13704 C CA . ASP B 1 816 ? -27.766 -0.337 2.553 1 95.19 816 ASP B CA 1
ATOM 13705 C C . ASP B 1 816 ? -27.984 -1.692 1.885 1 95.19 816 ASP B C 1
ATOM 13707 O O . ASP B 1 816 ? -27.016 -2.332 1.441 1 95.19 816 ASP B O 1
ATOM 13711 N N . SER B 1 817 ? -29.172 -2.109 1.843 1 96.06 817 SER B N 1
ATOM 13712 C CA . SER B 1 817 ? -29.484 -3.434 1.319 1 96.06 817 SER B CA 1
ATOM 13713 C C . SER B 1 817 ? -29.062 -3.566 -0.141 1 96.06 817 SER B C 1
ATOM 13715 O O . SER B 1 817 ? -28.828 -4.676 -0.624 1 96.06 817 SER B O 1
ATOM 13717 N N . TYR B 1 818 ? -28.953 -2.482 -0.823 1 95.19 818 TYR B N 1
ATOM 13718 C CA . TYR B 1 818 ? -28.578 -2.516 -2.23 1 95.19 818 TYR B CA 1
ATOM 13719 C C . TYR B 1 818 ? -27.094 -2.822 -2.385 1 95.19 818 TYR B C 1
ATOM 13721 O O . TYR B 1 818 ? -26.641 -3.248 -3.455 1 95.19 818 TYR B O 1
ATOM 13729 N N . TYR B 1 819 ? -26.344 -2.609 -1.3 1 95.31 819 TYR B N 1
ATOM 13730 C CA . TYR B 1 819 ? -24.891 -2.674 -1.444 1 95.31 819 TYR B CA 1
ATOM 13731 C C . TYR B 1 819 ? -24.297 -3.738 -0.527 1 95.31 819 TYR B C 1
ATOM 13733 O O . TYR B 1 819 ? -23.141 -4.117 -0.678 1 95.31 819 TYR B O 1
ATOM 13741 N N . ILE B 1 820 ? -25.047 -4.23 0.423 1 96.88 820 ILE B N 1
ATOM 13742 C CA . ILE B 1 820 ? -24.609 -5.336 1.27 1 96.88 820 ILE B CA 1
ATOM 13743 C C . ILE B 1 820 ? -24.453 -6.602 0.427 1 96.88 820 ILE B C 1
ATOM 13745 O O . ILE B 1 820 ? -25.375 -6.98 -0.31 1 96.88 820 ILE B O 1
ATOM 13749 N N . PRO B 1 821 ? -23.281 -7.191 0.493 1 94.69 821 PRO B N 1
ATOM 13750 C CA . PRO B 1 821 ? -23.078 -8.375 -0.343 1 94.69 821 PRO B CA 1
ATOM 13751 C C . PRO B 1 821 ? -23.984 -9.539 0.042 1 94.69 821 PRO B C 1
ATOM 13753 O O . PRO B 1 821 ? -24.219 -9.781 1.229 1 94.69 821 PRO B O 1
ATOM 13756 N N . MET B 1 822 ? -24.453 -10.18 -0.95 1 93.06 822 MET B N 1
ATOM 13757 C CA . MET B 1 822 ? -25.25 -11.383 -0.742 1 93.06 822 MET B CA 1
ATOM 13758 C C . MET B 1 822 ? -24.359 -12.617 -0.633 1 93.06 822 MET B C 1
ATOM 13760 O O . MET B 1 822 ? -23.516 -12.859 -1.499 1 93.06 822 MET B O 1
ATOM 13764 N N . SER B 1 823 ? -24.531 -13.352 0.433 1 94.38 823 SER B N 1
ATOM 13765 C CA . SER B 1 823 ? -23.812 -14.609 0.564 1 94.38 823 SER B CA 1
ATOM 13766 C C . SER B 1 823 ? -24.562 -15.75 -0.107 1 94.38 823 SER B C 1
ATOM 13768 O O . SER B 1 823 ? -25.766 -15.93 0.111 1 94.38 823 SER B O 1
ATOM 13770 N N . ILE B 1 824 ? -23.875 -16.406 -0.933 1 93.88 824 ILE B N 1
ATOM 13771 C CA . ILE B 1 824 ? -24.422 -17.547 -1.649 1 93.88 824 ILE B CA 1
ATOM 13772 C C . ILE B 1 824 ? -23.578 -18.797 -1.38 1 93.88 824 ILE B C 1
ATOM 13774 O O . ILE B 1 824 ? -22.359 -18.781 -1.585 1 93.88 824 ILE B O 1
ATOM 13778 N N . VAL B 1 825 ? -24.234 -19.812 -0.916 1 92.62 825 VAL B N 1
ATOM 13779 C CA . VAL B 1 825 ? -23.547 -21.062 -0.62 1 92.62 825 VAL B CA 1
ATOM 13780 C C . VAL B 1 825 ? -24.266 -22.234 -1.295 1 92.62 825 VAL B C 1
ATOM 13782 O O . VAL B 1 825 ? -25.469 -22.438 -1.075 1 92.62 825 VAL B O 1
ATOM 13785 N N . ASN B 1 826 ? -23.609 -22.875 -2.088 1 90.44 826 ASN B N 1
ATOM 13786 C CA . ASN B 1 826 ? -24.141 -24.125 -2.646 1 90.44 826 ASN B CA 1
ATOM 13787 C C . ASN B 1 826 ? -23.641 -25.344 -1.868 1 90.44 826 ASN B C 1
ATOM 13789 O O . ASN B 1 826 ? -22.5 -25.766 -2.025 1 90.44 826 ASN B O 1
ATOM 13793 N N . THR B 1 827 ? -24.562 -25.906 -1.12 1 89.12 827 THR B N 1
ATOM 13794 C CA . THR B 1 827 ? -24.219 -27.047 -0.263 1 89.12 827 THR B CA 1
ATOM 13795 C C . THR B 1 827 ? -24.594 -28.359 -0.937 1 89.12 827 THR B C 1
ATOM 13797 O O . THR B 1 827 ? -25.766 -28.609 -1.228 1 89.12 827 THR B O 1
ATOM 13800 N N . PRO B 1 828 ? -23.641 -29.125 -1.137 1 82.81 828 PRO B N 1
ATOM 13801 C CA . PRO B 1 828 ? -23.938 -30.438 -1.701 1 82.81 828 PRO B CA 1
ATOM 13802 C C . PRO B 1 828 ? -24.438 -31.438 -0.65 1 82.81 828 PRO B C 1
ATOM 13804 O O . PRO B 1 828 ? -24.406 -31.141 0.547 1 82.81 828 PRO B O 1
ATOM 13807 N N . GLU B 1 829 ? -24.906 -32.688 -1.184 1 79.88 829 GLU B N 1
ATOM 13808 C CA . GLU B 1 829 ? -25.391 -33.75 -0.301 1 79.88 829 GLU B CA 1
ATOM 13809 C C . GLU B 1 829 ? -24.25 -34.344 0.517 1 79.88 829 GLU B C 1
ATOM 13811 O O . GLU B 1 829 ? -24.422 -34.656 1.699 1 79.88 829 GLU B O 1
ATOM 13816 N N . ALA B 1 830 ? -23.203 -34.438 -0.125 1 78.06 830 ALA B N 1
ATOM 13817 C CA . ALA B 1 830 ? -22.047 -35.031 0.552 1 78.06 830 ALA B CA 1
ATOM 13818 C C . ALA B 1 830 ? -21.453 -34.031 1.563 1 78.06 830 ALA B C 1
ATOM 13820 O O . ALA B 1 830 ? -21.453 -32.844 1.346 1 78.06 830 ALA B O 1
ATOM 13821 N N . LEU B 1 831 ? -20.953 -34.594 2.539 1 76.38 831 LEU B N 1
ATOM 13822 C CA . LEU B 1 831 ? -20.406 -33.781 3.613 1 76.38 831 LEU B CA 1
ATOM 13823 C C . LEU B 1 831 ? -18.953 -33.406 3.334 1 76.38 831 LEU B C 1
ATOM 13825 O O . LEU B 1 831 ? -18.25 -34.125 2.617 1 76.38 831 LEU B O 1
ATOM 13829 N N . GLU B 1 832 ? -18.594 -32.281 3.893 1 79.56 832 GLU B N 1
ATOM 13830 C CA . GLU B 1 832 ? -17.203 -31.875 3.836 1 79.56 832 GLU B CA 1
ATOM 13831 C C . GLU B 1 832 ? -16.359 -32.625 4.852 1 79.56 832 GLU B C 1
ATOM 13833 O O . GLU B 1 832 ? -16.875 -33.125 5.844 1 79.56 832 GLU B O 1
ATOM 13838 N N . ASP B 1 833 ? -15.133 -32.75 4.547 1 83.38 833 ASP B N 1
ATOM 13839 C CA . ASP B 1 833 ? -14.242 -33.375 5.52 1 83.38 833 ASP B CA 1
ATOM 13840 C C . ASP B 1 833 ? -14.242 -32.594 6.836 1 83.38 833 ASP B C 1
ATOM 13842 O O . ASP B 1 833 ? -14.016 -31.391 6.848 1 83.38 833 ASP B O 1
ATOM 13846 N N . PRO B 1 834 ? -14.484 -33.281 7.93 1 85.88 834 PRO B N 1
ATOM 13847 C CA . PRO B 1 834 ? -14.648 -32.562 9.203 1 85.88 834 PRO B CA 1
ATOM 13848 C C . PRO B 1 834 ? -13.375 -31.844 9.648 1 85.88 834 PRO B C 1
ATOM 13850 O O . PRO B 1 834 ? -13.445 -30.812 10.312 1 85.88 834 PRO B O 1
ATOM 13853 N N . VAL B 1 835 ? -12.18 -32.344 9.359 1 89.44 835 VAL B N 1
ATOM 13854 C CA . VAL B 1 835 ? -10.922 -31.703 9.758 1 89.44 835 VAL B CA 1
ATOM 13855 C C . VAL B 1 835 ? -10.727 -30.406 8.984 1 89.44 835 VAL B C 1
ATOM 13857 O O . VAL B 1 835 ? -10.367 -29.375 9.57 1 89.44 835 VAL B O 1
ATOM 13860 N N . VAL B 1 836 ? -10.969 -30.484 7.723 1 89.12 836 VAL B N 1
ATOM 13861 C CA . VAL B 1 836 ? -10.836 -29.312 6.867 1 89.12 836 VAL B CA 1
ATOM 13862 C C . VAL B 1 836 ? -11.836 -28.234 7.305 1 89.12 836 VAL B C 1
ATOM 13864 O O . VAL B 1 836 ? -11.477 -27.062 7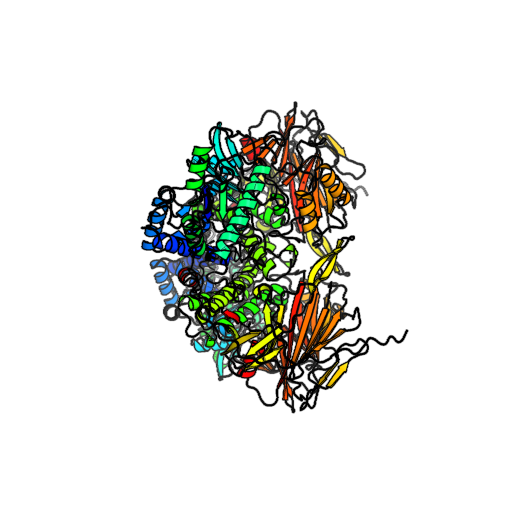.438 1 89.12 836 VAL B O 1
ATOM 13867 N N . HIS B 1 837 ? -13.016 -28.656 7.57 1 87.81 837 HIS B N 1
ATOM 13868 C CA . HIS B 1 837 ? -14.062 -27.719 7.98 1 87.81 837 HIS B CA 1
ATOM 13869 C C . HIS B 1 837 ? -13.703 -27.031 9.297 1 87.81 837 HIS B C 1
ATOM 13871 O O . HIS B 1 837 ? -13.883 -25.828 9.438 1 87.81 837 HIS B O 1
ATOM 13877 N N . LYS B 1 838 ? -13.219 -27.781 10.219 1 88.94 838 LYS B N 1
ATOM 13878 C CA . LYS B 1 838 ? -12.891 -27.297 11.547 1 88.94 838 LYS B CA 1
ATOM 13879 C C . LYS B 1 838 ? -11.875 -26.156 11.477 1 88.94 838 LYS B C 1
ATOM 13881 O O . LYS B 1 838 ? -12.039 -25.125 12.125 1 88.94 838 LYS B O 1
ATOM 13886 N N . TYR B 1 839 ? -10.922 -26.281 10.719 1 91.5 839 TYR B N 1
ATOM 13887 C CA . TYR B 1 839 ? -9.82 -25.328 10.742 1 91.5 839 TYR B CA 1
ATOM 13888 C C . TYR B 1 839 ? -10.062 -24.188 9.758 1 91.5 839 TYR B C 1
ATOM 13890 O O . TYR B 1 839 ? -9.734 -23.031 10.039 1 91.5 839 TYR B O 1
ATOM 13898 N N . LEU B 1 840 ? -10.648 -24.391 8.641 1 90.38 840 LEU B N 1
ATOM 13899 C CA . LEU B 1 840 ? -10.734 -23.375 7.598 1 90.38 840 LEU B CA 1
ATOM 13900 C C . LEU B 1 840 ? -11.891 -22.422 7.867 1 90.38 840 LEU B C 1
ATOM 13902 O O . LEU B 1 840 ? -11.898 -21.297 7.367 1 90.38 840 LEU B O 1
ATOM 13906 N N . ASN B 1 841 ? -12.789 -22.75 8.656 1 87.31 841 ASN B N 1
ATOM 13907 C CA . ASN B 1 841 ? -13.992 -21.922 8.688 1 87.31 841 ASN B CA 1
ATOM 13908 C C . ASN B 1 841 ? -14.281 -21.406 10.094 1 87.31 841 ASN B C 1
ATOM 13910 O O . ASN B 1 841 ? -15.305 -20.766 10.32 1 87.31 841 ASN B O 1
ATOM 13914 N N . THR B 1 842 ? -13.352 -21.625 11 1 90.5 842 THR B N 1
ATOM 13915 C CA . THR B 1 842 ? -13.516 -21.031 12.32 1 90.5 842 THR B CA 1
ATOM 13916 C C . THR B 1 842 ? -12.914 -19.625 12.367 1 90.5 842 THR B C 1
ATOM 13918 O O . THR B 1 842 ? -11.688 -19.469 12.312 1 90.5 842 THR B O 1
ATOM 13921 N N . PRO B 1 843 ? -13.789 -18.641 12.516 1 92.81 843 PRO B N 1
ATOM 13922 C CA . PRO B 1 843 ? -13.281 -17.281 12.5 1 92.81 843 PRO B CA 1
ATOM 13923 C C . PRO B 1 843 ? -12.344 -16.984 13.672 1 92.81 843 PRO B C 1
ATOM 13925 O O . PRO B 1 843 ? -12.609 -17.391 14.805 1 92.81 843 PRO B O 1
ATOM 13928 N N . GLN B 1 844 ? -11.211 -16.391 13.406 1 89.62 844 GLN B N 1
ATOM 13929 C CA . GLN B 1 844 ? -10.234 -15.883 14.367 1 89.62 844 GLN B CA 1
ATOM 13930 C C . GLN B 1 844 ? -9.672 -14.539 13.914 1 89.62 844 GLN B C 1
ATOM 13932 O O . GLN B 1 844 ? -9.766 -14.188 12.742 1 89.62 844 GLN B O 1
ATOM 13937 N N . ARG B 1 845 ? -9.211 -13.828 14.906 1 88.31 845 ARG B N 1
ATOM 13938 C CA . ARG B 1 845 ? -8.531 -12.594 14.531 1 88.31 845 ARG B CA 1
ATOM 13939 C C . ARG B 1 845 ? -7.234 -12.891 13.781 1 88.31 845 ARG B C 1
ATOM 13941 O O . ARG B 1 845 ? -6.426 -13.711 14.227 1 88.31 845 ARG B O 1
ATOM 13948 N N . LEU B 1 846 ? -7.125 -12.258 12.664 1 87.62 846 LEU B N 1
ATOM 13949 C CA . LEU B 1 846 ? -5.898 -12.438 11.891 1 87.62 846 LEU B CA 1
ATOM 13950 C C . LEU B 1 846 ? -4.73 -11.719 12.555 1 87.62 846 LEU B C 1
ATOM 13952 O O . LEU B 1 846 ? -4.887 -10.602 13.062 1 87.62 846 LEU B O 1
ATOM 13956 N N . THR B 1 847 ? -3.717 -12.312 12.797 1 73.06 847 THR B N 1
ATOM 13957 C CA . THR B 1 847 ? -2.531 -11.641 13.312 1 73.06 847 THR B CA 1
ATOM 13958 C C . THR B 1 847 ? -1.642 -11.164 12.172 1 73.06 847 THR B C 1
ATOM 13960 O O . THR B 1 847 ? -1.543 -11.828 11.133 1 73.06 847 THR B O 1
ATOM 13963 N N . SER B 1 848 ? -1.568 -9.875 11.922 1 60.94 848 SER B N 1
ATOM 13964 C CA . SER B 1 848 ? -0.698 -9.375 10.859 1 60.94 848 SER B CA 1
ATOM 13965 C C . SER B 1 848 ? 0.729 -9.883 11.031 1 60.94 848 SER B C 1
ATOM 13967 O O . SER B 1 848 ? 1.278 -9.852 12.133 1 60.94 848 SER B O 1
ATOM 13969 N N . GLY B 1 849 ? 1.044 -11.031 10.453 1 51 849 GLY B N 1
ATOM 13970 C CA . GLY B 1 849 ? 2.342 -11.672 10.602 1 51 849 GLY B CA 1
ATOM 13971 C C . GLY B 1 849 ? 3.502 -10.734 10.32 1 51 849 GLY B C 1
ATOM 13972 O O . GLY B 1 849 ? 4.664 -11.148 10.359 1 51 849 GLY B O 1
ATOM 13973 N N . TYR B 1 850 ? 3.34 -9.57 9.57 1 46.38 850 TYR B N 1
ATOM 13974 C CA . TYR B 1 850 ? 4.633 -9.016 9.18 1 46.38 850 TYR B CA 1
ATOM 13975 C C . TYR B 1 850 ? 5.062 -7.914 10.141 1 46.38 850 TYR B C 1
ATOM 13977 O O . TYR B 1 850 ? 4.227 -7.168 10.656 1 46.38 850 TYR B O 1
#

pLDDT: mean 88.93, std 16.98, range [15.04, 98.69]

Secondary structure (DSSP, 8-state):
---------S------------------------------TT--EEEEEEB-B--SSBTS-HHHHHHHHHHHHHHHHHHHHHTTTS-GGG---EEE--HHHHHHHHHHS-HHHHHHHHHHHHTTSEEEBS-SS-B-TT--HHHHHHHTTSS-HHHHHHTT--EEEEEE-S-B-HHHHHHHHHTT--EEEEEE--TT---SSPSSEEEEEE-TTS-EEEEEE---TTGGGGGT-SS-S--S---GGG-TT----TTTSS--SHHHHHHHHHHHHHHHHHHHHTT---SEEEEEE--TTTSBT----THHHHHHHHHHHTT-SSEEEE--HHHHHHHHHHHHGGG--EEESBB--TTGGGGGG-HHHHHHHHHHHHHHHHHT-GGG-S--HHHHHHHHHHHHHHHHHHBS--SBTTTTT-TTSHHHHHHHHHHHHHHHHHHHHHHHHHHHHHHHHHTTSPSEEEEEE-SSS-EEEEEEEEGGGGTT----EEEETTT--EEEPEE----EEEEEE-TT--EEEEEES---EEEEEEEEEPTTEEEEEEEESS----------PPEEEE-TTS-EEEEE-TT-SS-S--TTTT-EEEEEE-S--HHHHHHHHHHS-HHHHHHHHHHHEEEEE-EESSPPEEEE-SSEEEEEEEEEETTEEEEEEEEEEESSSSEEEEEEEEEEPP--S-EEEEEEEE--TT-EEEEEEETTEEEETTTSB-TT---S-EE-SSEEEEE-SS-EEEEEESS--EEEESS--TTT--SS--TTTTEEEEEEEE---SSSS-S---EEEEEEEEEEEE-S---HHHHHHHHHHTTSPPEEEEE-SSPPPHHHHHHHSS--------/----------------------------------------TT--EEEEEEB-B--SSBTS-HHHHHHHHHHHHHHHHHHHHHTTTS-GGG---EEE--HHHHHHHHHHS-HHHHHHHHHHHHTTSEEEBS-SS-B-TT--HHHHHHHTTSS-HHHHHHTT--EEEEEE-S-B-HHHHHHHHHTT--EEEEEE--TT---SSPSSEEEEEE-TTS-EEEEEE---TTGGGGGT-SS-S--S---GGG-TT----TTTSS--SHHHHHHHHHHHHHHHHHHHHTT---SEEEEEE--TTTSBT----THHHHHHHHHHHTT-SSEEEE--HHHHHHHHHHHHGGG--EEESBB--TTGGGGGG-HHHHHHHHHHHHHHHHHT-GGG-S--HHHHHHHHHHHHHHHHHHBS--SBTTTTT-TTSHHHHHHHHHHHHHHHHHHHHHHHHHHHHHHHHHTTSPSEEEEEE-SSS-EEEEEEEEGGGGTT----EEEETTT--EEEPEE----EEEEEE-TT--EEEEEES---EEEEEEEEEPTTEEEEEEEESS----------PPEEEE-TTS-EEEEE-TT-SS-S--TTTT-EEEEEE-S--HHHHHHHHHHS-HHHHHHHHHHHEEEEE-EESSPPEEEE-SSEEEEEEEEEETTEEEEEEEEEEESSSSEEEEEEEEEEPP--S-EEEEEEEE--TT-EEEEEEETTEEEETTTSB-TT---S-EE-SSEEEEE-SS-EEEEEESS--EEEESS--TTT--SS--TTTTEEEEEEEE---SSSS-S---EEEEEEEEEEEE-S---HHHHHHHHHHTTSPPEEEEE-SSPPPHHHHHHHSS--------

Organism: Bacteroides uniformis (strain ATCC 8492 / DSM 6597 / CCUG 4942 / CIP 103695 / JCM 5828 / KCTC 5204 / NCTC 13054 / VPI 0061) (NCBI:txid411479)

Solvent-accessible surface area (backbone atoms only — not comparable to full-atom values): 88115 Å² total; per-residue (Å²): 139,81,80,82,86,88,83,84,73,78,78,82,79,81,74,77,71,80,87,79,81,74,77,75,78,77,76,77,73,73,73,72,71,70,77,67,86,64,80,40,84,70,31,58,33,34,39,35,28,32,33,35,47,78,46,69,20,38,51,31,51,41,73,55,32,46,53,48,47,31,35,27,51,52,38,46,50,51,51,25,60,74,22,64,85,45,59,75,86,63,27,40,31,31,24,43,53,35,30,47,44,49,52,54,34,60,74,69,47,53,70,66,55,52,52,51,49,48,50,34,36,74,69,51,25,38,31,44,26,55,28,46,51,38,59,44,72,73,47,41,47,67,43,54,53,44,46,77,52,70,62,57,68,72,56,54,72,65,51,72,53,41,31,40,41,38,52,50,50,37,35,54,51,54,47,56,53,51,50,35,46,76,68,71,24,47,36,34,42,34,15,42,40,46,76,58,45,38,58,65,57,68,69,66,40,64,32,34,42,38,45,97,85,67,53,63,29,44,34,38,37,31,48,30,47,70,49,38,53,51,39,46,32,97,60,78,77,42,86,59,83,52,33,76,56,67,39,43,42,53,65,74,34,72,58,66,63,68,42,75,50,70,68,50,42,52,50,21,47,52,40,30,52,54,48,50,50,52,41,44,72,71,65,55,80,63,48,53,47,70,33,34,29,40,23,46,75,43,38,60,70,23,46,71,56,80,52,55,58,58,33,40,53,50,45,46,72,72,63,50,69,44,36,60,39,58,27,13,58,52,58,48,48,52,50,48,44,71,74,46,52,88,74,48,56,75,43,52,51,40,34,38,45,41,58,52,59,42,60,27,18,40,43,68,52,43,28,38,35,39,48,21,50,28,32,50,49,34,60,66,21,69,64,74,49,82,73,54,70,29,40,50,50,33,53,51,49,34,44,51,33,41,52,60,44,39,24,66,44,47,16,16,67,44,15,57,55,37,58,59,37,70,69,24,47,39,29,34,40,56,43,47,46,25,17,40,50,25,27,53,49,28,46,44,50,43,36,20,50,52,44,62,65,38,52,83,39,74,56,29,36,35,42,33,36,36,28,82,27,60,42,66,47,76,45,80,41,59,46,70,39,44,73,84,54,70,60,26,16,35,26,32,67,82,80,64,52,67,39,48,44,43,58,49,65,38,44,39,72,28,66,42,61,43,72,82,59,43,77,43,74,40,68,36,79,63,33,54,42,28,34,33,74,47,74,63,40,55,43,41,34,70,48,49,24,37,81,31,65,54,78,51,77,78,79,80,68,92,64,73,62,52,52,74,41,60,49,98,51,50,44,68,26,34,42,30,43,85,83,50,86,61,43,72,32,31,67,54,57,66,39,41,35,38,38,36,51,43,79,58,57,49,65,55,53,35,46,39,55,62,68,41,54,68,70,57,27,42,52,51,48,57,67,31,44,45,80,46,68,51,41,76,68,48,63,33,45,77,46,77,53,102,54,30,37,37,41,36,31,41,36,43,45,97,61,41,42,84,26,34,41,35,39,37,38,42,41,89,48,62,38,36,40,36,39,43,36,33,26,36,56,78,51,70,53,38,38,34,34,35,34,29,44,26,38,46,85,77,32,44,71,43,30,34,28,37,29,73,43,73,45,43,58,74,66,38,41,31,59,60,31,43,55,36,46,45,63,32,60,42,43,40,35,24,59,46,95,70,24,28,41,33,42,29,30,62,48,55,44,35,38,25,44,52,48,88,33,85,72,56,71,40,83,61,70,52,92,41,54,25,29,35,25,42,43,59,32,24,22,56,61,54,51,25,29,48,36,63,68,58,44,57,48,76,46,52,37,37,38,38,58,42,74,62,88,73,54,70,66,57,50,49,27,47,52,46,38,75,59,36,65,70,54,57,38,42,22,53,83,52,53,59,59,66,60,56,50,57,52,71,32,57,61,53,55,79,70,76,84,117,139,90,80,81,86,82,79,87,74,79,81,89,83,77,90,75,80,78,84,77,80,74,76,76,78,74,76,77,71,73,74,73,69,70,78,65,86,63,80,38,84,68,31,59,33,33,40,35,28,31,33,36,45,81,47,68,19,37,50,30,51,40,74,54,32,46,53,48,47,33,34,28,50,53,39,45,50,52,52,25,59,74,23,62,86,44,59,76,88,62,27,40,31,32,26,44,53,35,30,47,44,50,52,53,34,59,74,67,48,53,70,68,55,50,52,51,48,47,52,34,36,73,68,50,24,37,31,44,27,55,28,44,53,40,59,43,73,73,49,42,46,68,43,52,51,45,46,77,54,70,61,57,68,71,56,55,71,68,52,72,54,41,31,40,41,38,53,49,50,37,34,56,50,53,45,56,55,53,51,34,46,75,67,71,26,48,36,35,43,34,14,42,38,47,75,56,45,40,58,63,58,67,69,67,40,65,33,34,42,38,45,96,83,66,52,64,29,43,35,38,38,31,48,30,48,70,51,38,53,51,39,46,32,98,59,77,79,41,85,57,86,51,34,76,56,68,39,43,44,54,62,77,34,69,60,65,62,70,41,76,49,71,68,51,42,52,50,21,47,52,39,30,51,52,48,50,50,52,40,45,73,72,64,55,79,64,49,54,45,69,34,33,30,40,24,46,73,44,37,59,69,20,47,71,57,80,53,54,56,58,35,40,52,51,44,47,72,71,63,50,70,42,37,59,39,56,28,12,57,51,59,47,48,54,49,47,44,72,74,46,52,90,73,48,55,76,45,53,50,42,34,37,45,41,59,53,59,40,62,27,19,40,43,67,51,43,27,38,35,38,49,21,50,28,32,51,49,34,60,65,21,68,64,75,50,83,73,52,71,30,42,50,50,33,52,50,48,34,43,50,32,42,53,58,43,38,25,67,43,46,15,15,68,44,15,56,53,36,59,59,35,69,68,25,46,38,30,35,40,56,41,45,45,26,17,39,49,27,28,54,50,29,46,42,50,42,35,20,52,53,43,62,66,37,50,83,38,76,56,31,36,35,42,34,36,35,28,83,27,60,42,66,46,75,45,80,41,58,46,70,39,43,72,84,54,70,61,25,15,36,27,32,68,82,80,64,52,67,39,48,44,44,57,50,62,39,46,38,69,27,69,40,62,44,75,81,60,44,75,45,74,40,67,36,77,61,33,54,41,29,33,34,73,48,74,64,41,54,43,41,32,69,48,52,25,36,80,30,66,55,78,53,76,80,79,82,67,94,66,72,63,52,52,74,43,59,48,98,50,52,43,68,27,33,42,31,44,85,82,50,84,60,44,72,32,33,67,53,58,65,40,42,38,37,37,36,51,43,74,57,56,50,65,54,52,35,45,41,55,64,70,41,53,69,71,58,26,44,52,51,48,57,67,32,44,45,79,45,68,52,40,74,69,50,64,34,45,75,46,79,53,102,55,31,39,38,41,38,31,42,37,44,44,97,61,41,41,84,27,35,41,35,37,36,38,41,41,88,47,60,36,36,41,35,39,42,36,33,26,37,57,78,50,70,54,38,38,36,33,35,33,29,46,27,37,46,84,76,32,44,72,44,30,34,28,36,30,76,44,74,43,42,59,73,66,39,42,32,60,61,31,42,53,36,47,44,65,32,60,43,44,40,34,24,59,46,94,69,22,27,42,33,43,26,28,61,47,53,45,34,37,24,45,51,48,88,33,86,73,55,71,40,81,60,71,52,93,40,54,25,28,35,27,43,44,59,32,24,24,55,61,52,52,25,30,49,38,64,70,58,44,57,49,78,46,52,37,38,39,37,59,42,71,63,89,73,54,70,65,58,51,51,28,47,54,46,40,77,59,35,65,69,52,58,37,44,23,51,82,51,53,58,60,66,61,56,51,57,51,71,32,56,60,54,54,78,70,76,83,118

Sequence (1700 aa):
MKCIVNKLFIGALFLLGALVCSCQNTTENTVESSVEGKDTLGFKYIDIVHITHTDYGYTDHALIAVDLHKRFIDVALDLALKTKDEIPENRFAWTVEALDPFYSWWNSASEDRRESMLDMIENKQIGINAMPFHIHPYANKEQWDEMFDWIPKDMWSQLDIEVGMQHDVNGFPRAAATRLLDRDIHYIWTGINPHWGGSPVEQPGAFWWKMPDDRKLLVWSGYPYWQGYLFFAEKEWRLQQREYANTQTSWPRNGNILQTDDVSMHGAYDVCVKRLKDLREKGYDYPFLTLTFTNEWRCDNDGPMPQLLAFIKKWNEMGFKPMLRMKTAGEAMRNIEKEIGNQLRTFEGEWQDWWAFGGAAMPREMEVARRAVYHTKAISSPVWGELNSGAKDELKEINRLLCRYFEHTYGSNETSEAPYSLYTQGQLNEKNGFAYRPWERGKYLLAQLARNKFAQADAGLYVVNAANASYTGWVKLDVTGFREVDYKSVRNLENGKSYPLFKEGDYVWRWVVDENLNTSREAIPGGTEAWFWVSDMPANSFTRFALDTSEVEIIDKKIDLPELFFDKNGWVTSARWKGMDEPLFTEGLADFMVVHFNDMDRWSQGDIYMHMDEAQRIEKFNEITRMEWAKPKSKAKVRETPYSWIVSQDMEHPRVKNMNRQVEIFKEVPRAKVNIFFDRISSIAPEVFYAKFPFPQDCRQPVATNGGIPYELYKEQIPNSCKDFFVIDSWVKYEAEDGARIWSSGDVPIVSFGGHHMGMRLQDAPKKENELYGMLYNNLWVVNFCVDSPGEMNFEFDLTYREGKQSVEQLTDMADSYYIPMSIVNTPEALEDPVVHKYLNTPQRLTSGYMKCIVNKLFIGALFLLGALVCSCQNTTENTVESSVEGKDTLGFKYIDIVHITHTDYGYTDHALIAVDLHKRFIDVALDLALKTKDEIPENRFAWTVEALDPFYSWWNSASEDRRESMLDMIENKQIGINAMPFHIHPYANKEQWDEMFDWIPKDMWSQLDIEVGMQHDVNGFPRAAATRLLDRDIHYIWTGINPHWGGSPVEQPGAFWWKMPDDRKLLVWSGYPYWQGYLFFAEKEWRLQQREYANTQTSWPRNGNILQTDDVSMHGAYDVCVKRLKDLREKGYDYPFLTLTFTNEWRCDNDGPMPQLLAFIKKWNEMGFKPMLRMKTAGEAMRNIEKEIGNQLRTFEGEWQDWWAFGGAAMPREMEVARRAVYHTKAISSPVWGELNSGAKDELKEINRLLCRYFEHTYGSNETSEAPYSLYTQGQLNEKNGFAYRPWERGKYLLAQLARNKFAQADAGLYVVNAANASYTGWVKLDVTGFREVDYKSVRNLENGKSYPLFKEGDYVWRWVVDENLNTSREAIPGGTEAWFWVSDMPANSFTRFALDTSEVEIIDKKIDLPELFFDKNGWVTSARWKGMDEPLFTEGLADFMVVHFNDMDRWSQGDIYMHMDEAQRIEKFNEITRMEWAKPKSKAKVRETPYSWIVSQDMEHPRVKNMNRQVEIFKEVPRAKVNIFFDRISSIAPEVFYAKFPFPQDCRQPVATNGGIPYELYKEQIPNSCKDFFVIDSWVKYEAEDGARIWSSGDVPIVSFGGHHMGMRLQDAPKKENELYGMLYNNLWVVNFCVDSPGEMNFEFDLTYREGKQSVEQLTDMADSYYIPMSIVNTPEALEDPVVHKYLNTPQRLTSGY